Protein 2K9J (pdb70)

Organism: Homo sapiens (NCBI:txid9606)

CATH classification: 1.20.5.930

Radius of gyration: 19.69 Å; Cα contacts (8 Å, |Δi|>4): 29; chains: 2; bounding box: 25×65×42 Å

InterPro domains:
  IPR000413 Integrin alpha chain [PR01185] (263-275)
  IPR000413 Integrin alpha chain [PR01185] (283-294)
  IPR000413 Integrin alpha chain [PR01185] (313-333)
  IPR000413 Integrin alpha chain [PR01185] (386-410)
  IPR000413 Integrin alpha chain [PR01185] (448-469)
  IPR000413 Integrin alpha chain [PR01185] (475-494)
  IPR000413 Integrin alpha chain [PR01185] (591-604)
  IPR000413 Integrin alpha chain [PR01185] (1007-1026)
  IPR013517 FG-GAP repeat [PF01839] (320-362)
  IPR013517 FG-GAP repeat [PF01839] (387-423)
  IPR013519 Integrin alpha beta-propellor [PS51470] (35-96)
  IPR013519 Integrin alpha beta-propellor [PS51470] (306-371)
  IPR013519 Integrin alpha beta-propellor [PS51470] (373-432)
  IPR013519 Integrin alpha beta-propellor [PS51470] (435-496)
  IPR013519 Integrin alpha beta-propellor [SM00191] (46-103)
  IPR013519 Integrin alpha beta-propellor [SM00191] (262-312)
  IPR013519 Integrin alpha beta-propellor [SM00191] (316-377)
  IPR013519 Integrin alpha beta-propellor [SM00191] (383-439)
  IPR013519 Integrin alpha beta-propellor [SM00191] (444-495)
  IPR013649 Integrin alpha, first immunoglubulin-like domain [PF08441] (481-631)

Nearest PDB structures (foldseek):
  3o62-assembly1_C  TM=5.761E-01  e=6.283E+00  Xenopus laevis
  7pfa-assembly1_g  TM=5.805E-01  e=8.037E+00  Homo sapiens

GO terms:
  GO:0004895 cell adhesion receptor activity (F, IDA)
  GO:0005886 plasma membrane (C, IDA)
  GO:0070442 integrin alphaIIb-beta3 complex (C, IDA)
  GO:0033631 cell-cell adhesion mediated by integrin (P, IDA)
  GO:0034113 heterotypic cell-cell adhesion (P, IDA)
  GO:0005515 protein binding (F, IPI)
  GO:0005886 plasma membrane (C, TAS)
  GO:0031092 platelet alpha granule membrane (C, TAS)
  GO:0042802 identical protein binding (F, IPI)
  GO:0060090 molecular adaptor activity (F, EXP)
  GO:0070062 extracellular exosome (C, IDA)
  GO:0072562 blood microparticle (C, HDA)
  GO:0009986 cell surface (C, HDA)
  GO:0007229 integrin-mediated signaling pathway (P, HDA)

B-factor: mean 2.71, std 3.15, range [0.37, 16.1]

Sequence (85 aa):
GALEERAIPIWWVLVGVLGGLLLLTILVLAMWKVGFFKRNRPPESPKGPDILVVLLSVMGAILLIGLAALLIWKLLITIHDRKEFGALEERAIPIWWVLVGVLGGLLLLTILVLAMWKVGFFKRNRPPESPKGPDILVVLLSVMGAILLIGLAALLIWKLLITIHDRKEFGALEERAIPIWWVLVGVLGGLLLLTILVLAMWKVGFFKRNRPPESPKGPDILVVLLSVMGAILLIGLAALLIWKLLITIHDRKEFGALEERAIPIWWVLVGVLGGLLLLTILVLAMWKVGFFKRNRPPESPKGPDILVVLLSVMGAILLIGLAALLIWKLLITIHDRKEFGALEERAIPIWWVLVGVLGGLLLLTILVLAMWKVGFFKRNRPPESPKGPDILVVLLSVMGAILLIGLAALLIWKLLITIHDRKEFGALEERAIPIWWVLVGVLGGLLLLTILVLAMWKVGFFKRNRPPESPKGPDILVVLLSVMGAILLIGLAALLIWKLLITIHDRKEFGALEERAIPIWWVLVGVLGGLLLLTILVLAMWKVGFFKRNRPPESPKGPDILVVLLSVMGAILLIGLAALLIWKLLITIHDRKEFGALEERAIPIWWVLVGVLGGLLLLTILVLAMWKVGFFKRNRPPESPKGPDILVVLLSVMGAILLIGLAALLIWKLLITIHDRKEFGALEERAIPIWWVLVGVLGGLLLLTILVLAMWKVGFFKRNRPPESPKGPDILVVLLSVMGAILLIGLAALLIWKLLITIHDRKEFGALEERAIPIWWVLVGVLGGLLLLTILVLAMWKVGFFKRNRPPESPKGPDILVVLLSVMGAILLIGLAALLIWKLLITIHDRKEFGALEERAIPIWWVLVGVLGGLLLLTILVLAMWKVGFFKRNRPPESPKGPDILVVLLSVMGAILLIGLAALLIWKLLITIHDRKEFGALEERAIPIWWVLVGVLGGLLLLTILVLAMWKVGFFKRNRPPESPKGPDILVVLLSVMGAILLIGLAALLIWKLLITIHDRKEFGALEERAIPIWWVLVGVLGGLLLLTILVLAMWKVGFFKRNRPPESPKGPDILVVLLSVMGAILLIGLAALLIWKLLITIHDRKEFGALEERAIPIWWVLVGVLGGLLLLTILVLAMWKVGFFKRNRPPESPKGPDILVVLLSVMGAILLIGLAALLIWKLLITIHDRKEFGALEERAIPIWWVLVGVLGGLLLLTILVLAMWKVGFFKRNRPPESPKGPDILVVLLSVMGAILLIGLAALLIWKLLITIHDRKEFGALEERAIPIWWVLVGVLGGLLLLTILVLAMWKVGFFKRNRPPESPKGPDILVVLLSVMGAILLIGLAALLIWKLLITIHDRKEFGALEERAIPIWWVLVGVLGGLLLLTILVLAMWKVGFFKRNRPPESPKGPDILVVLLSVMGAILLIGLAALLIWKLLITIHDRKEFGALEERAIPIWWVLVGVLGGLLLLTILVLAMWKVGFFKRNRPPESPKGPDILVVLLSVMGAILLIGLAALLIWKLLITIHDRKEFGALEERAIPIWWVLVGVLGGLLLLTILVLAMWKVGFFKRNRPPESPKGPDILVVLLSVMGAILLIGLAALLIWKLLITIHDRKEFGALEERAIPIWWVLVGVLGGLLLLTILVLAMWKVGFFKRNRPPESPKGPDILVVLLSVMGAILLIGLAALLIWKLLITIHDRKEFGALEERAIPIWWVLVGVLGGLLLLTILVLAMWKVGFFKRNRPPESPKGPDILVVLLSVMGAILLIGLAALLIWKLLITIHDRKEF

Foldseek 3Di:
DPDDPDDDDCVVVVVVVVVVVVVVVVVVVVCVVVCVVPDDDD/DDDDDDDPVVVVVVVVVVVVVVVVVVVVVVVVVVCVCVVCVVD

Solvent-accessible surface area: 7854 Å² total; per-residue (Å²): 113,54,147,157,110,188,70,96,46,116,168,145,39,96,94,8,65,128,39,10,113,117,70,52,75,100,80,49,95,54,59,144,169,115,29,65,35,142,110,160,197,198,148,163,61,105,140,38,70,59,28,109,80,49,40,116,65,27,82,31,54,33,87,131,111,7,122,49,47,28,117,106,114,72,108,90,19,55,90,116,58,188,150,130,248

Structure (mmCIF, N/CA/C/O backbone):
data_2K9J
#
_entry.id   2K9J
#
_cell.length_a   1.000
_cell.length_b   1.000
_cell.length_c   1.000
_cell.angle_alpha   90.00
_cell.angle_beta   90.00
_cell.angle_gamma   90.00
#
_symmetry.space_group_name_H-M   'P 1'
#
loop_
_entity.id
_entity.type
_entity.pdbx_description
1 polymer 'Integrin alpha-IIb light chain'
2 polymer 'Integrin beta-3'
#
loop_
_atom_site.group_PDB
_atom_site.id
_atom_site.type_symbol
_atom_site.label_atom_id
_atom_site.label_alt_id
_atom_site.label_comp_id
_atom_site.label_asym_id
_atom_site.label_entity_id
_atom_site.label_seq_id
_atom_site.pdbx_PDB_ins_code
_atom_site.Cartn_x
_atom_site.Cartn_y
_atom_site.Cartn_z
_atom_site.occupancy
_atom_site.B_iso_or_equiv
_atom_site.auth_seq_id
_atom_site.auth_comp_id
_atom_site.auth_asym_id
_atom_site.auth_atom_id
_atom_site.pdbx_PDB_model_num
ATOM 1 N N . GLY A 1 1 ? 27.129 -32.558 -3.320 1.00 12.86 957 GLY A N 1
ATOM 2 C CA . GLY A 1 1 ? 27.381 -33.749 -2.460 1.00 12.69 957 GLY A CA 1
ATOM 3 C C . GLY A 1 1 ? 28.764 -34.315 -2.763 1.00 11.89 957 GLY A C 1
ATOM 4 O O . GLY A 1 1 ? 29.143 -35.364 -2.241 1.00 11.70 957 GLY A O 1
ATOM 10 N N . ALA A 1 2 ? 29.514 -33.619 -3.619 1.00 11.62 958 ALA A N 1
ATOM 11 C CA . ALA A 1 2 ? 30.859 -34.061 -4.001 1.00 11.06 958 ALA A CA 1
ATOM 12 C C . ALA A 1 2 ? 31.926 -33.134 -3.419 1.00 10.28 958 ALA A C 1
ATOM 13 O O . ALA A 1 2 ? 33.029 -33.039 -3.959 1.00 10.28 958 ALA A O 1
ATOM 20 N N . LEU A 1 3 ? 31.593 -32.454 -2.318 1.00 9.83 959 LEU A N 1
ATOM 21 C CA . LEU A 1 3 ? 32.531 -31.530 -1.666 1.00 9.30 959 LEU A CA 1
ATOM 22 C C . LEU A 1 3 ? 33.377 -30.792 -2.710 1.00 8.38 959 LEU A C 1
ATOM 23 O O . LEU A 1 3 ? 32.859 -29.985 -3.483 1.00 8.34 959 LEU A O 1
ATOM 39 N N . GLU A 1 4 ? 34.680 -31.076 -2.708 1.00 7.90 960 GLU A N 1
ATOM 40 C CA . GLU A 1 4 ? 35.622 -30.449 -3.638 1.00 7.24 960 GLU A CA 1
ATOM 41 C C . GLU A 1 4 ? 34.961 -30.162 -4.995 1.00 6.47 960 GLU A C 1
ATOM 42 O O . GLU A 1 4 ? 34.977 -31.016 -5.878 1.00 6.27 960 GLU A O 1
ATOM 54 N N . GLU A 1 5 ? 34.383 -28.967 -5.178 1.00 6.38 961 GLU A N 1
ATOM 55 C CA . GLU A 1 5 ? 33.751 -28.664 -6.469 1.00 6.04 961 GLU A CA 1
ATOM 56 C C . GLU A 1 5 ? 33.077 -27.284 -6.514 1.00 5.28 961 GLU A C 1
ATOM 57 O O . GLU A 1 5 ? 32.983 -26.566 -5.517 1.00 5.38 961 GLU A O 1
ATOM 69 N N . ARG A 1 6 ? 32.601 -26.972 -7.722 1.00 4.87 962 ARG A N 1
ATOM 70 C CA . ARG A 1 6 ? 31.896 -25.729 -8.041 1.00 4.47 962 ARG A CA 1
ATOM 71 C C . ARG A 1 6 ? 32.467 -24.504 -7.334 1.00 3.90 962 ARG A C 1
ATOM 72 O O . ARG A 1 6 ? 33.495 -24.571 -6.662 1.00 4.09 962 ARG A O 1
ATOM 93 N N . ALA A 1 7 ? 31.785 -23.368 -7.531 1.00 3.62 963 ALA A N 1
ATOM 94 C CA . ALA A 1 7 ? 32.214 -22.092 -6.955 1.00 3.32 963 ALA A CA 1
ATOM 95 C C . ALA A 1 7 ? 31.413 -21.712 -5.709 1.00 3.03 963 ALA A C 1
ATOM 96 O O . ALA A 1 7 ? 30.196 -21.532 -5.770 1.00 3.38 963 ALA A O 1
ATOM 103 N N . ILE A 1 8 ? 32.123 -21.532 -4.597 1.00 2.90 964 ILE A N 1
ATOM 104 C CA . ILE A 1 8 ? 31.508 -21.099 -3.341 1.00 2.86 964 ILE A CA 1
ATOM 105 C C . ILE A 1 8 ? 31.890 -19.622 -3.132 1.00 2.04 964 ILE A C 1
ATOM 106 O O . ILE A 1 8 ? 32.951 -19.338 -2.571 1.00 2.58 964 ILE A O 1
ATOM 122 N N . PRO A 1 9 ? 31.112 -18.675 -3.623 1.00 1.35 965 PRO A N 1
ATOM 123 C CA . PRO A 1 9 ? 31.479 -17.228 -3.520 1.00 1.52 965 PRO A CA 1
ATOM 124 C C . PRO A 1 9 ? 31.839 -16.782 -2.105 1.00 1.29 965 PRO A C 1
ATOM 125 O O . PRO A 1 9 ? 32.143 -15.615 -1.892 1.00 1.20 965 PRO A O 1
ATOM 136 N N . ILE A 1 10 ? 31.785 -17.686 -1.140 1.00 1.31 966 ILE A N 1
ATOM 137 C CA . ILE A 1 10 ? 32.098 -17.293 0.219 1.00 1.21 966 ILE A CA 1
ATOM 138 C C . ILE A 1 10 ? 33.540 -16.813 0.339 1.00 1.11 966 ILE A C 1
ATOM 139 O O . ILE A 1 10 ? 33.800 -15.807 0.988 1.00 1.02 966 ILE A O 1
ATOM 155 N N . TRP A 1 11 ? 34.481 -17.518 -0.277 1.00 1.16 967 TRP A N 1
ATOM 156 C CA . TRP A 1 11 ? 35.877 -17.091 -0.180 1.00 1.14 967 TRP A CA 1
ATOM 157 C C . TRP A 1 11 ? 36.080 -15.774 -0.916 1.00 0.98 967 TRP A C 1
ATOM 158 O O . TRP A 1 11 ? 36.664 -14.829 -0.388 1.00 0.96 967 TRP A O 1
ATOM 179 N N . TRP A 1 12 ? 35.586 -15.733 -2.134 1.00 0.92 968 TRP A N 1
ATOM 180 C CA . TRP A 1 12 ? 35.694 -14.553 -2.965 1.00 0.83 968 TRP A CA 1
ATOM 181 C C . TRP A 1 12 ? 34.969 -13.372 -2.320 1.00 0.74 968 TRP A C 1
ATOM 182 O O . TRP A 1 12 ? 35.450 -12.242 -2.375 1.00 0.71 968 TRP A O 1
ATOM 203 N N . VAL A 1 13 ? 33.826 -13.631 -1.683 1.00 0.73 969 VAL A N 1
ATOM 204 C CA . VAL A 1 13 ? 33.093 -12.559 -1.018 1.00 0.68 969 VAL A CA 1
ATOM 205 C C . VAL A 1 13 ? 33.962 -11.976 0.097 1.00 0.67 969 VAL A C 1
ATOM 206 O O . VAL A 1 13 ? 34.067 -10.758 0.233 1.00 0.61 969 VAL A O 1
ATOM 219 N N . LEU A 1 14 ? 34.617 -12.846 0.872 1.00 0.77 970 LEU A N 1
ATOM 220 C CA . LEU A 1 14 ? 35.500 -12.362 1.932 1.00 0.82 970 LEU A CA 1
ATOM 221 C C . LEU A 1 14 ? 36.629 -11.551 1.302 1.00 0.78 970 LEU A C 1
ATOM 222 O O . LEU A 1 14 ? 37.014 -10.502 1.817 1.00 0.77 970 LEU A O 1
ATOM 238 N N . VAL A 1 15 ? 37.146 -12.035 0.177 1.00 0.80 971 VAL A N 1
ATOM 239 C CA . VAL A 1 15 ? 38.221 -11.331 -0.514 1.00 0.84 971 VAL A CA 1
ATOM 240 C C . VAL A 1 15 ? 37.740 -9.944 -0.923 1.00 0.75 971 VAL A C 1
ATOM 241 O O . VAL A 1 15 ? 38.430 -8.948 -0.707 1.00 0.79 971 VAL A O 1
ATOM 254 N N . GLY A 1 16 ? 36.544 -9.884 -1.501 1.00 0.67 972 GLY A N 1
ATOM 255 C CA . GLY A 1 16 ? 35.979 -8.607 -1.918 1.00 0.63 972 GLY A CA 1
ATOM 256 C C . GLY A 1 16 ? 35.717 -7.722 -0.705 1.00 0.57 972 GLY A C 1
ATOM 257 O O . GLY A 1 16 ? 36.004 -6.528 -0.721 1.00 0.58 972 GLY A O 1
ATOM 261 N N . VAL A 1 17 ? 35.181 -8.325 0.353 1.00 0.56 973 VAL A N 1
ATOM 262 C CA . VAL A 1 17 ? 34.896 -7.588 1.577 1.00 0.56 973 VAL A CA 1
ATOM 263 C C . VAL A 1 17 ? 36.194 -7.070 2.185 1.00 0.62 973 VAL A C 1
ATOM 264 O O . VAL A 1 17 ? 36.280 -5.911 2.594 1.00 0.62 973 VAL A O 1
ATOM 277 N N . LEU A 1 18 ? 37.204 -7.927 2.229 1.00 0.70 974 LEU A N 1
ATOM 278 C CA . LEU A 1 18 ? 38.492 -7.533 2.778 1.00 0.82 974 LEU A CA 1
ATOM 279 C C . LEU A 1 18 ? 39.092 -6.396 1.953 1.00 0.82 974 LEU A C 1
ATOM 280 O O . LEU A 1 18 ? 39.607 -5.420 2.498 1.00 0.87 974 LEU A O 1
ATOM 296 N N . GLY A 1 19 ? 39.013 -6.530 0.632 1.00 0.80 975 GLY A N 1
ATOM 297 C CA . GLY A 1 19 ? 39.542 -5.509 -0.265 1.00 0.84 975 GLY A CA 1
ATOM 298 C C . GLY A 1 19 ? 38.766 -4.204 -0.119 1.00 0.77 975 GLY A C 1
ATOM 299 O O . GLY A 1 19 ? 39.344 -3.118 -0.142 1.00 0.75 975 GLY A O 1
ATOM 303 N N . GLY A 1 20 ? 37.452 -4.318 0.035 1.00 0.76 976 GLY A N 1
ATOM 304 C CA . GLY A 1 20 ? 36.608 -3.140 0.188 1.00 0.71 976 GLY A CA 1
ATOM 305 C C . GLY A 1 20 ? 36.971 -2.385 1.461 1.00 0.66 976 GLY A C 1
ATOM 306 O O . GLY A 1 20 ? 36.984 -1.153 1.485 1.00 0.61 976 GLY A O 1
ATOM 310 N N . LEU A 1 21 ? 37.275 -3.135 2.516 1.00 0.69 977 LEU A N 1
ATOM 311 C CA . LEU A 1 21 ? 37.650 -2.534 3.791 1.00 0.67 977 LEU A CA 1
ATOM 312 C C . LEU A 1 21 ? 38.932 -1.720 3.605 1.00 0.58 977 LEU A C 1
ATOM 313 O O . LEU A 1 21 ? 39.079 -0.618 4.142 1.00 0.54 977 LEU A O 1
ATOM 329 N N . LEU A 1 22 ? 39.852 -2.284 2.828 1.00 0.58 978 LEU A N 1
ATOM 330 C CA . LEU A 1 22 ? 41.129 -1.634 2.540 1.00 0.53 978 LEU A CA 1
ATOM 331 C C . LEU A 1 22 ? 40.907 -0.317 1.792 1.00 0.46 978 LEU A C 1
ATOM 332 O O . LEU A 1 22 ? 41.577 0.682 2.053 1.00 0.42 978 LEU A O 1
ATOM 348 N N . LEU A 1 23 ? 39.967 -0.333 0.852 1.00 0.48 979 LEU A N 1
ATOM 349 C CA . LEU A 1 23 ? 39.658 0.853 0.050 1.00 0.47 979 LEU A CA 1
ATOM 350 C C . LEU A 1 23 ? 39.222 2.007 0.949 1.00 0.41 979 LEU A C 1
ATOM 351 O O . LEU A 1 23 ? 39.673 3.142 0.788 1.00 0.40 979 LEU A O 1
ATOM 367 N N . LEU A 1 24 ? 38.343 1.705 1.900 1.00 0.43 980 LEU A N 1
ATOM 368 C CA . LEU A 1 24 ? 37.848 2.718 2.818 1.00 0.43 980 LEU A CA 1
ATOM 369 C C . LEU A 1 24 ? 38.988 3.296 3.644 1.00 0.40 980 LEU A C 1
ATOM 370 O O . LEU A 1 24 ? 39.041 4.501 3.898 1.00 0.40 980 LEU A O 1
ATOM 386 N N . THR A 1 25 ? 39.896 2.430 4.063 1.00 0.41 981 THR A N 1
ATOM 387 C CA . THR A 1 25 ? 41.031 2.845 4.872 1.00 0.45 981 THR A CA 1
ATOM 388 C C . THR A 1 25 ? 41.903 3.847 4.109 1.00 0.41 981 THR A C 1
ATOM 389 O O . THR A 1 25 ? 42.374 4.828 4.683 1.00 0.45 981 THR A O 1
ATOM 400 N N . ILE A 1 26 ? 42.132 3.584 2.824 1.00 0.37 982 ILE A N 1
ATOM 401 C CA . ILE A 1 26 ? 42.970 4.466 2.015 1.00 0.40 982 ILE A CA 1
ATOM 402 C C . ILE A 1 26 ? 42.371 5.871 1.914 1.00 0.42 982 ILE A C 1
ATOM 403 O O . ILE A 1 26 ? 43.087 6.861 2.053 1.00 0.47 982 ILE A O 1
ATOM 419 N N . LEU A 1 27 ? 41.065 5.957 1.674 1.00 0.40 983 LEU A N 1
ATOM 420 C CA . LEU A 1 27 ? 40.421 7.265 1.563 1.00 0.46 983 LEU A CA 1
ATOM 421 C C . LEU A 1 27 ? 40.510 8.020 2.883 1.00 0.46 983 LEU A C 1
ATOM 422 O O . LEU A 1 27 ? 40.793 9.219 2.902 1.00 0.51 983 LEU A O 1
ATOM 438 N N . VAL A 1 28 ? 40.276 7.313 3.981 1.00 0.43 984 VAL A N 1
ATOM 439 C CA . VAL A 1 28 ? 40.339 7.929 5.301 1.00 0.47 984 VAL A CA 1
ATOM 440 C C . VAL A 1 28 ? 41.761 8.389 5.602 1.00 0.50 984 VAL A C 1
ATOM 441 O O . VAL A 1 28 ? 41.977 9.491 6.105 1.00 0.54 984 VAL A O 1
ATOM 454 N N . LEU A 1 29 ? 42.725 7.531 5.290 1.00 0.51 985 LEU A N 1
ATOM 455 C CA . LEU A 1 29 ? 44.129 7.846 5.528 1.00 0.58 985 LEU A CA 1
ATOM 456 C C . LEU A 1 29 ? 44.559 9.059 4.707 1.00 0.59 985 LEU A C 1
ATOM 457 O O . LEU A 1 29 ? 45.271 9.933 5.204 1.00 0.64 985 LEU A O 1
ATOM 473 N N . ALA A 1 30 ? 44.140 9.101 3.446 1.00 0.57 986 ALA A N 1
ATOM 474 C CA . ALA A 1 30 ? 44.509 10.205 2.567 1.00 0.63 986 ALA A CA 1
ATOM 475 C C . ALA A 1 30 ? 43.962 11.536 3.076 1.00 0.63 986 ALA A C 1
ATOM 476 O O . ALA A 1 30 ? 44.681 12.533 3.110 1.00 0.68 986 ALA A O 1
ATOM 483 N N . MET A 1 31 ? 42.692 11.552 3.470 1.00 0.58 987 MET A N 1
ATOM 484 C CA . MET A 1 31 ? 42.083 12.782 3.969 1.00 0.60 987 MET A CA 1
ATOM 485 C C . MET A 1 31 ? 42.722 13.204 5.288 1.00 0.59 987 MET A C 1
ATOM 486 O O . MET A 1 31 ? 42.948 14.389 5.524 1.00 0.63 987 MET A O 1
ATOM 500 N N . TRP A 1 32 ? 43.019 12.238 6.145 1.00 0.58 988 TRP A N 1
ATOM 501 C CA . TRP A 1 32 ? 43.640 12.548 7.427 1.00 0.61 988 TRP A CA 1
ATOM 502 C C . TRP A 1 32 ? 44.975 13.259 7.201 1.00 0.65 988 TRP A C 1
ATOM 503 O O . TRP A 1 32 ? 45.335 14.175 7.939 1.00 0.68 988 TRP A O 1
ATOM 524 N N . LYS A 1 33 ? 45.706 12.821 6.181 1.00 0.70 989 LYS A N 1
ATOM 525 C CA . LYS A 1 33 ? 47.006 13.412 5.868 1.00 0.80 989 LYS A CA 1
ATOM 526 C C . LYS A 1 33 ? 46.839 14.859 5.382 1.00 0.81 989 LYS A C 1
ATOM 527 O O . LYS A 1 33 ? 47.809 15.613 5.309 1.00 0.94 989 LYS A O 1
ATOM 546 N N . VAL A 1 34 ? 45.607 15.246 5.055 1.00 0.75 990 VAL A N 1
ATOM 547 C CA . VAL A 1 34 ? 45.342 16.607 4.586 1.00 0.83 990 VAL A CA 1
ATOM 548 C C . VAL A 1 34 ? 44.983 17.503 5.767 1.00 0.81 990 VAL A C 1
ATOM 549 O O . VAL A 1 34 ? 44.943 18.727 5.643 1.00 0.98 990 VAL A O 1
ATOM 562 N N . GLY A 1 35 ? 44.714 16.881 6.911 1.00 0.67 991 GLY A N 1
ATOM 563 C CA . GLY A 1 35 ? 44.348 17.628 8.107 1.00 0.71 991 GLY A CA 1
ATOM 564 C C . GLY A 1 35 ? 42.899 18.079 8.010 1.00 0.74 991 GLY A C 1
ATOM 565 O O . GLY A 1 35 ? 42.426 18.891 8.807 1.00 0.85 991 GLY A O 1
ATOM 569 N N . PHE A 1 36 ? 42.207 17.546 7.011 1.00 0.81 992 PHE A N 1
ATOM 570 C CA . PHE A 1 36 ? 40.812 17.886 6.778 1.00 1.06 992 PHE A CA 1
ATOM 571 C C . PHE A 1 36 ? 39.949 17.470 7.965 1.00 1.09 992 PHE A C 1
ATOM 572 O O . PHE A 1 36 ? 39.041 18.196 8.370 1.00 1.24 992 PHE A O 1
ATOM 589 N N . PHE A 1 37 ? 40.248 16.299 8.528 1.00 1.05 993 PHE A N 1
ATOM 590 C CA . PHE A 1 37 ? 39.502 15.799 9.684 1.00 1.25 993 PHE A CA 1
ATOM 591 C C . PHE A 1 37 ? 40.193 16.228 10.975 1.00 1.16 993 PHE A C 1
ATOM 592 O O . PHE A 1 37 ? 39.699 15.973 12.073 1.00 1.37 993 PHE A O 1
ATOM 609 N N . LYS A 1 38 ? 41.342 16.885 10.829 1.00 0.95 994 LYS A N 1
ATOM 610 C CA . LYS A 1 38 ? 42.117 17.361 11.978 1.00 1.06 994 LYS A CA 1
ATOM 611 C C . LYS A 1 38 ? 41.913 18.868 12.163 1.00 0.97 994 LYS A C 1
ATOM 612 O O . LYS A 1 38 ? 42.089 19.643 11.220 1.00 0.99 994 LYS A O 1
ATOM 631 N N . ARG A 1 39 ? 41.549 19.279 13.388 1.00 1.11 995 ARG A N 1
ATOM 632 C CA . ARG A 1 39 ? 41.335 20.691 13.697 1.00 1.24 995 ARG A CA 1
ATOM 633 C C . ARG A 1 39 ? 41.947 21.017 15.050 1.00 1.52 995 ARG A C 1
ATOM 634 O O . ARG A 1 39 ? 41.972 20.169 15.943 1.00 1.64 995 ARG A O 1
ATOM 655 N N . ASN A 1 40 ? 42.434 22.244 15.214 1.00 1.75 996 ASN A N 1
ATOM 656 C CA . ASN A 1 40 ? 43.028 22.643 16.490 1.00 2.07 996 ASN A CA 1
ATOM 657 C C . ASN A 1 40 ? 41.943 23.199 17.405 1.00 2.15 996 ASN A C 1
ATOM 658 O O . ASN A 1 40 ? 41.359 24.248 17.133 1.00 2.23 996 ASN A O 1
ATOM 669 N N . ARG A 1 41 ? 41.666 22.470 18.484 1.00 2.25 997 ARG A N 1
ATOM 670 C CA . ARG A 1 41 ? 40.632 22.880 19.452 1.00 2.42 997 ARG A CA 1
ATOM 671 C C . ARG A 1 41 ? 41.272 23.186 20.813 1.00 2.68 997 ARG A C 1
ATOM 672 O O . ARG A 1 41 ? 42.391 22.754 21.092 1.00 2.76 997 ARG A O 1
ATOM 693 N N . PRO A 1 42 ? 40.582 23.918 21.653 1.00 2.86 998 PRO A N 1
ATOM 694 C CA . PRO A 1 42 ? 41.092 24.289 23.008 1.00 3.15 998 PRO A CA 1
ATOM 695 C C . PRO A 1 42 ? 41.247 23.065 23.913 1.00 3.24 998 PRO A C 1
ATOM 696 O O . PRO A 1 42 ? 40.816 21.997 23.511 1.00 3.45 998 PRO A O 1
ATOM 708 N N . PRO B 2 1 ? 21.388 -22.800 -19.076 1.00 14.42 685 PRO B N 1
ATOM 709 C CA . PRO B 2 1 ? 22.417 -23.851 -19.265 1.00 14.36 685 PRO B CA 1
ATOM 710 C C . PRO B 2 1 ? 23.355 -23.808 -18.063 1.00 13.66 685 PRO B C 1
ATOM 711 O O . PRO B 2 1 ? 23.289 -22.865 -17.285 1.00 13.57 685 PRO B O 1
ATOM 724 N N . GLU B 2 2 ? 24.218 -24.819 -17.913 1.00 13.33 686 GLU B N 1
ATOM 725 C CA . GLU B 2 2 ? 25.147 -24.840 -16.782 1.00 12.84 686 GLU B CA 1
ATOM 726 C C . GLU B 2 2 ? 25.880 -23.510 -16.696 1.00 11.87 686 GLU B C 1
ATOM 727 O O . GLU B 2 2 ? 26.998 -23.374 -17.190 1.00 11.58 686 GLU B O 1
ATOM 739 N N . SER B 2 3 ? 25.202 -22.553 -16.066 1.00 11.53 687 SER B N 1
ATOM 740 C CA . SER B 2 3 ? 25.677 -21.181 -15.860 1.00 10.76 687 SER B CA 1
ATOM 741 C C . SER B 2 3 ? 24.644 -20.172 -16.370 1.00 9.93 687 SER B C 1
ATOM 742 O O . SER B 2 3 ? 24.977 -19.335 -17.209 1.00 9.62 687 SER B O 1
ATOM 750 N N . PRO B 2 4 ? 23.415 -20.182 -15.880 1.00 9.77 688 PRO B N 1
ATOM 751 C CA . PRO B 2 4 ? 22.413 -19.179 -16.334 1.00 9.22 688 PRO B CA 1
ATOM 752 C C . PRO B 2 4 ? 23.017 -17.823 -16.063 1.00 8.40 688 PRO B C 1
ATOM 753 O O . PRO B 2 4 ? 22.857 -16.854 -16.805 1.00 8.17 688 PRO B O 1
ATOM 764 N N . LYS B 2 5 ? 23.765 -17.838 -14.975 1.00 8.21 689 LYS B N 1
ATOM 765 C CA . LYS B 2 5 ? 24.512 -16.708 -14.481 1.00 7.68 689 LYS B CA 1
ATOM 766 C C . LYS B 2 5 ? 25.844 -17.278 -14.010 1.00 6.73 689 LYS B C 1
ATOM 767 O O . LYS B 2 5 ? 26.881 -16.613 -14.025 1.00 6.79 689 LYS B O 1
ATOM 786 N N . GLY B 2 6 ? 25.770 -18.544 -13.597 1.00 6.13 690 GLY B N 1
ATOM 787 C CA . GLY B 2 6 ? 26.929 -19.276 -13.116 1.00 5.42 690 GLY B CA 1
ATOM 788 C C . GLY B 2 6 ? 27.792 -18.394 -12.217 1.00 4.33 690 GLY B C 1
ATOM 789 O O . GLY B 2 6 ? 27.410 -18.159 -11.072 1.00 4.10 690 GLY B O 1
ATOM 793 N N . PRO B 2 7 ? 28.922 -17.889 -12.676 1.00 4.10 691 PRO B N 1
ATOM 794 C CA . PRO B 2 7 ? 29.774 -17.010 -11.828 1.00 3.54 691 PRO B CA 1
ATOM 795 C C . PRO B 2 7 ? 29.039 -15.772 -11.280 1.00 2.43 691 PRO B C 1
ATOM 796 O O . PRO B 2 7 ? 29.428 -14.637 -11.562 1.00 2.78 691 PRO B O 1
ATOM 807 N N . ASP B 2 8 ? 28.028 -15.986 -10.432 1.00 1.63 692 ASP B N 1
ATOM 808 C CA . ASP B 2 8 ? 27.352 -14.856 -9.807 1.00 1.12 692 ASP B CA 1
ATOM 809 C C . ASP B 2 8 ? 28.387 -14.150 -8.969 1.00 1.00 692 ASP B C 1
ATOM 810 O O . ASP B 2 8 ? 28.163 -13.070 -8.442 1.00 1.00 692 ASP B O 1
ATOM 819 N N . ILE B 2 9 ? 29.544 -14.787 -8.891 1.00 0.93 693 ILE B N 1
ATOM 820 C CA . ILE B 2 9 ? 30.664 -14.258 -8.164 1.00 0.87 693 ILE B CA 1
ATOM 821 C C . ILE B 2 9 ? 30.986 -12.888 -8.748 1.00 0.81 693 ILE B C 1
ATOM 822 O O . ILE B 2 9 ? 31.255 -11.942 -8.017 1.00 0.76 693 ILE B O 1
ATOM 838 N N . LEU B 2 10 ? 30.899 -12.783 -10.073 1.00 0.86 694 LEU B N 1
ATOM 839 C CA . LEU B 2 10 ? 31.134 -11.508 -10.734 1.00 0.85 694 LEU B CA 1
ATOM 840 C C . LEU B 2 10 ? 30.053 -10.517 -10.315 1.00 0.81 694 LEU B C 1
ATOM 841 O O . LEU B 2 10 ? 30.343 -9.385 -9.938 1.00 0.78 694 LEU B O 1
ATOM 857 N N . VAL B 2 11 ? 28.798 -10.969 -10.368 1.00 0.84 695 VAL B N 1
ATOM 858 C CA . VAL B 2 11 ? 27.666 -10.131 -9.983 1.00 0.84 695 VAL B CA 1
ATOM 859 C C . VAL B 2 11 ? 27.697 -9.838 -8.488 1.00 0.77 695 VAL B C 1
ATOM 860 O O . VAL B 2 11 ? 27.561 -8.694 -8.063 1.00 0.75 695 VAL B O 1
ATOM 873 N N . VAL B 2 12 ? 27.878 -10.893 -7.704 1.00 0.76 696 VAL B N 1
ATOM 874 C CA . VAL B 2 12 ? 27.928 -10.769 -6.256 1.00 0.73 696 VAL B CA 1
ATOM 875 C C . VAL B 2 12 ? 29.151 -9.968 -5.834 1.00 0.68 696 VAL B C 1
ATOM 876 O O . VAL B 2 12 ? 29.051 -9.076 -4.995 1.00 0.67 696 VAL B O 1
ATOM 889 N N . LEU B 2 13 ? 30.302 -10.268 -6.427 1.00 0.68 697 LEU B N 1
ATOM 890 C CA . LEU B 2 13 ? 31.505 -9.529 -6.089 1.00 0.68 697 LEU B CA 1
ATOM 891 C C . LEU B 2 13 ? 31.286 -8.067 -6.452 1.00 0.66 697 LEU B C 1
ATOM 892 O O . LEU B 2 13 ? 31.600 -7.171 -5.673 1.00 0.67 697 LEU B O 1
ATOM 908 N N . LEU B 2 14 ? 30.708 -7.835 -7.629 1.00 0.67 698 LEU B N 1
ATOM 909 C CA . LEU B 2 14 ? 30.417 -6.474 -8.058 1.00 0.69 698 LEU B CA 1
ATOM 910 C C . LEU B 2 14 ? 29.415 -5.847 -7.094 1.00 0.66 698 LEU B C 1
ATOM 911 O O . LEU B 2 14 ? 29.580 -4.706 -6.665 1.00 0.67 698 LEU B O 1
ATOM 927 N N . SER B 2 15 ? 28.383 -6.611 -6.742 1.00 0.66 699 SER B N 1
ATOM 928 C CA . SER B 2 15 ? 27.369 -6.128 -5.815 1.00 0.67 699 SER B CA 1
ATOM 929 C C . SER B 2 15 ? 27.993 -5.873 -4.447 1.00 0.67 699 SER B C 1
ATOM 930 O O . SER B 2 15 ? 27.738 -4.846 -3.818 1.00 0.68 699 SER B O 1
ATOM 938 N N . VAL B 2 16 ? 28.828 -6.810 -4.004 1.00 0.68 700 VAL B N 1
ATOM 939 C CA . VAL B 2 16 ? 29.503 -6.678 -2.718 1.00 0.74 700 VAL B CA 1
ATOM 940 C C . VAL B 2 16 ? 30.405 -5.449 -2.743 1.00 0.70 700 VAL B C 1
ATOM 941 O O . VAL B 2 16 ? 30.391 -4.634 -1.821 1.00 0.70 700 VAL B O 1
ATOM 954 N N . MET B 2 17 ? 31.181 -5.325 -3.813 1.00 0.71 701 MET B N 1
ATOM 955 C CA . MET B 2 17 ? 32.087 -4.196 -3.965 1.00 0.73 701 MET B CA 1
ATOM 956 C C . MET B 2 17 ? 31.303 -2.889 -4.043 1.00 0.66 701 MET B C 1
ATOM 957 O O . MET B 2 17 ? 31.689 -1.884 -3.448 1.00 0.67 701 MET B O 1
ATOM 971 N N . GLY B 2 18 ? 30.201 -2.913 -4.787 1.00 0.62 702 GLY B N 1
ATOM 972 C CA . GLY B 2 18 ? 29.369 -1.727 -4.948 1.00 0.60 702 GLY B CA 1
ATOM 973 C C . GLY B 2 18 ? 28.723 -1.313 -3.630 1.00 0.56 702 GLY B C 1
ATOM 974 O O . GLY B 2 18 ? 28.665 -0.127 -3.306 1.00 0.56 702 GLY B O 1
ATOM 978 N N . ALA B 2 19 ? 28.232 -2.290 -2.875 1.00 0.57 703 ALA B N 1
ATOM 979 C CA . ALA B 2 19 ? 27.587 -2.001 -1.601 1.00 0.57 703 ALA B CA 1
ATOM 980 C C . ALA B 2 19 ? 28.574 -1.360 -0.632 1.00 0.56 703 ALA B C 1
ATOM 981 O O . ALA B 2 19 ? 28.242 -0.406 0.069 1.00 0.54 703 ALA B O 1
ATOM 988 N N . ILE B 2 20 ? 29.789 -1.887 -0.602 1.00 0.60 704 ILE B N 1
ATOM 989 C CA . ILE B 2 20 ? 30.818 -1.359 0.281 1.00 0.63 704 ILE B CA 1
ATOM 990 C C . ILE B 2 20 ? 31.192 0.066 -0.116 1.00 0.57 704 ILE B C 1
ATOM 991 O O . ILE B 2 20 ? 31.359 0.930 0.742 1.00 0.57 704 ILE B O 1
ATOM 1007 N N . LEU B 2 21 ? 31.318 0.312 -1.415 1.00 0.57 705 LEU B N 1
ATOM 1008 C CA . LEU B 2 21 ? 31.667 1.648 -1.881 1.00 0.56 705 LEU B CA 1
ATOM 1009 C C . LEU B 2 21 ? 30.601 2.636 -1.423 1.00 0.51 705 LEU B C 1
ATOM 1010 O O . LEU B 2 21 ? 30.914 3.739 -0.975 1.00 0.51 705 LEU B O 1
ATOM 1026 N N . LEU B 2 22 ? 29.342 2.226 -1.525 1.00 0.50 706 LEU B N 1
ATOM 1027 C CA . LEU B 2 22 ? 28.240 3.079 -1.103 1.00 0.50 706 LEU B CA 1
ATOM 1028 C C . LEU B 2 22 ? 28.355 3.352 0.400 1.00 0.49 706 LEU B C 1
ATOM 1029 O O . LEU B 2 22 ? 28.192 4.485 0.849 1.00 0.50 706 LEU B O 1
ATOM 1045 N N . ILE B 2 23 ? 28.652 2.303 1.166 1.00 0.49 707 ILE B N 1
ATOM 1046 C CA . ILE B 2 23 ? 28.801 2.445 2.612 1.00 0.52 707 ILE B CA 1
ATOM 1047 C C . ILE B 2 23 ? 29.986 3.347 2.932 1.00 0.49 707 ILE B C 1
ATOM 1048 O O . ILE B 2 23 ? 29.901 4.214 3.799 1.00 0.51 707 ILE B O 1
ATOM 1064 N N . GLY B 2 24 ? 31.094 3.135 2.226 1.00 0.47 708 GLY B N 1
ATOM 1065 C CA . GLY B 2 24 ? 32.289 3.936 2.445 1.00 0.46 708 GLY B CA 1
ATOM 1066 C C . GLY B 2 24 ? 32.000 5.405 2.159 1.00 0.45 708 GLY B C 1
ATOM 1067 O O . GLY B 2 24 ? 32.354 6.286 2.943 1.00 0.47 708 GLY B O 1
ATOM 1071 N N . LEU B 2 25 ? 31.343 5.654 1.033 1.00 0.46 709 LEU B N 1
ATOM 1072 C CA . LEU B 2 25 ? 30.995 7.013 0.635 1.00 0.50 709 LEU B CA 1
ATOM 1073 C C . LEU B 2 25 ? 30.010 7.636 1.625 1.00 0.51 709 LEU B C 1
ATOM 1074 O O . LEU B 2 25 ? 30.141 8.803 1.996 1.00 0.54 709 LEU B O 1
ATOM 1090 N N . ALA B 2 26 ? 29.015 6.854 2.040 1.00 0.51 710 ALA B N 1
ATOM 1091 C CA . ALA B 2 26 ? 28.002 7.344 2.973 1.00 0.56 710 ALA B CA 1
ATOM 1092 C C . ALA B 2 26 ? 28.615 7.712 4.322 1.00 0.54 710 ALA B C 1
ATOM 1093 O O . ALA B 2 26 ? 28.271 8.739 4.908 1.00 0.58 710 ALA B O 1
ATOM 1100 N N . ALA B 2 27 ? 29.521 6.873 4.816 1.00 0.53 711 ALA B N 1
ATOM 1101 C CA . ALA B 2 27 ? 30.159 7.140 6.100 1.00 0.55 711 ALA B CA 1
ATOM 1102 C C . ALA B 2 27 ? 30.995 8.411 6.018 1.00 0.53 711 ALA B C 1
ATOM 1103 O O . ALA B 2 27 ? 31.005 9.226 6.942 1.00 0.54 711 ALA B O 1
ATOM 1110 N N . LEU B 2 28 ? 31.684 8.577 4.896 1.00 0.54 712 LEU B N 1
ATOM 1111 C CA . LEU B 2 28 ? 32.514 9.752 4.681 1.00 0.58 712 LEU B CA 1
ATOM 1112 C C . LEU B 2 28 ? 31.636 10.999 4.653 1.00 0.55 712 LEU B C 1
ATOM 1113 O O . LEU B 2 28 ? 31.996 12.042 5.200 1.00 0.54 712 LEU B O 1
ATOM 1129 N N . LEU B 2 29 ? 30.482 10.879 4.006 1.00 0.57 713 LEU B N 1
ATOM 1130 C CA . LEU B 2 29 ? 29.554 11.998 3.893 1.00 0.61 713 LEU B CA 1
ATOM 1131 C C . LEU B 2 29 ? 29.066 12.423 5.280 1.00 0.57 713 LEU B C 1
ATOM 1132 O O . LEU B 2 29 ? 28.964 13.614 5.573 1.00 0.58 713 LEU B O 1
ATOM 1148 N N . ILE B 2 30 ? 28.770 11.444 6.128 1.00 0.56 714 ILE B N 1
ATOM 1149 C CA . ILE B 2 30 ? 28.299 11.733 7.480 1.00 0.59 714 ILE B CA 1
ATOM 1150 C C . ILE B 2 30 ? 29.376 12.481 8.264 1.00 0.53 714 ILE B C 1
ATOM 1151 O O . ILE B 2 30 ? 29.088 13.453 8.962 1.00 0.55 714 ILE B O 1
ATOM 1167 N N . TRP B 2 31 ? 30.617 12.029 8.133 1.00 0.50 715 TRP B N 1
ATOM 1168 C CA . TRP B 2 31 ? 31.729 12.673 8.822 1.00 0.52 715 TRP B CA 1
ATOM 1169 C C . TRP B 2 31 ? 31.798 14.138 8.389 1.00 0.47 715 TRP B C 1
ATOM 1170 O O . TRP B 2 31 ? 31.998 15.041 9.203 1.00 0.47 715 TRP B O 1
ATOM 1191 N N . LYS B 2 32 ? 31.608 14.357 7.093 1.00 0.49 716 LYS B N 1
ATOM 1192 C CA . LYS B 2 32 ? 31.627 15.702 6.530 1.00 0.54 716 LYS B CA 1
ATOM 1193 C C . LYS B 2 32 ? 30.525 16.542 7.179 1.00 0.52 716 LYS B C 1
ATOM 1194 O O . LYS B 2 32 ? 30.739 17.692 7.556 1.00 0.53 716 LYS B O 1
ATOM 1213 N N . LEU B 2 33 ? 29.346 15.954 7.301 1.00 0.55 717 LEU B N 1
ATOM 1214 C CA . LEU B 2 33 ? 28.219 16.661 7.884 1.00 0.64 717 LEU B CA 1
ATOM 1215 C C . LEU B 2 33 ? 28.537 17.060 9.328 1.00 0.61 717 LEU B C 1
ATOM 1216 O O . LEU B 2 33 ? 28.209 18.164 9.754 1.00 0.69 717 LEU B O 1
ATOM 1232 N N . LEU B 2 34 ? 29.183 16.165 10.073 1.00 0.58 718 LEU B N 1
ATOM 1233 C CA . LEU B 2 34 ? 29.535 16.465 11.460 1.00 0.68 718 LEU B CA 1
ATOM 1234 C C . LEU B 2 34 ? 30.474 17.668 11.525 1.00 0.65 718 LEU B C 1
ATOM 1235 O O . LEU B 2 34 ? 30.289 18.553 12.354 1.00 0.76 718 LEU B O 1
ATOM 1251 N N . ILE B 2 35 ? 31.468 17.709 10.647 1.00 0.55 719 ILE B N 1
ATOM 1252 C CA . ILE B 2 35 ? 32.399 18.831 10.640 1.00 0.60 719 ILE B CA 1
ATOM 1253 C C . ILE B 2 35 ? 31.664 20.092 10.176 1.00 0.67 719 ILE B C 1
ATOM 1254 O O . ILE B 2 35 ? 31.860 21.174 10.726 1.00 0.78 719 ILE B O 1
ATOM 1270 N N . THR B 2 36 ? 30.819 19.940 9.158 1.00 0.67 720 THR B N 1
ATOM 1271 C CA . THR B 2 36 ? 30.070 21.078 8.642 1.00 0.81 720 THR B CA 1
ATOM 1272 C C . THR B 2 36 ? 29.215 21.678 9.747 1.00 0.91 720 THR B C 1
ATOM 1273 O O . THR B 2 36 ? 29.174 22.894 9.918 1.00 1.04 720 THR B O 1
ATOM 1284 N N . ILE B 2 37 ? 28.544 20.826 10.510 1.00 0.91 721 ILE B N 1
ATOM 1285 C CA . ILE B 2 37 ? 27.708 21.316 11.591 1.00 1.09 721 ILE B CA 1
ATOM 1286 C C . ILE B 2 37 ? 28.563 22.040 12.627 1.00 1.16 721 ILE B C 1
ATOM 1287 O O . ILE B 2 37 ? 28.228 23.141 13.040 1.00 1.32 721 ILE B O 1
ATOM 1303 N N . HIS B 2 38 ? 29.681 21.438 13.021 1.00 1.11 722 HIS B N 1
ATOM 1304 C CA . HIS B 2 38 ? 30.563 22.070 13.999 1.00 1.25 722 HIS B CA 1
ATOM 1305 C C . HIS B 2 38 ? 31.159 23.356 13.422 1.00 1.28 722 HIS B C 1
ATOM 1306 O O . HIS B 2 38 ? 31.239 24.374 14.109 1.00 1.45 722 HIS B O 1
ATOM 1320 N N . ASP B 2 39 ? 31.572 23.305 12.157 1.00 1.18 723 ASP B N 1
ATOM 1321 C CA . ASP B 2 39 ? 32.150 24.477 11.502 1.00 1.32 723 ASP B CA 1
ATOM 1322 C C . ASP B 2 39 ? 31.086 25.566 11.338 1.00 1.44 723 ASP B C 1
ATOM 1323 O O . ASP B 2 39 ? 31.363 26.753 11.496 1.00 1.63 723 ASP B O 1
ATOM 1332 N N . ARG B 2 40 ? 29.865 25.144 11.017 1.00 1.39 724 ARG B N 1
ATOM 1333 C CA . ARG B 2 40 ? 28.745 26.071 10.839 1.00 1.58 724 ARG B CA 1
ATOM 1334 C C . ARG B 2 40 ? 28.314 26.662 12.186 1.00 1.92 724 ARG B C 1
ATOM 1335 O O . ARG B 2 40 ? 28.010 27.848 12.297 1.00 2.05 724 ARG B O 1
ATOM 1356 N N . LYS B 2 41 ? 28.269 25.798 13.195 1.00 2.45 725 LYS B N 1
ATOM 1357 C CA . LYS B 2 41 ? 27.850 26.171 14.550 1.00 3.34 725 LYS B CA 1
ATOM 1358 C C . LYS B 2 41 ? 28.801 27.204 15.185 1.00 3.66 725 LYS B C 1
ATOM 1359 O O . LYS B 2 41 ? 28.694 27.515 16.367 1.00 4.08 725 LYS B O 1
ATOM 1378 N N . GLU B 2 42 ? 29.725 27.759 14.412 1.00 3.82 726 GLU B N 1
ATOM 1379 C CA . GLU B 2 42 ? 30.633 28.757 14.987 1.00 4.67 726 GLU B CA 1
ATOM 1380 C C . GLU B 2 42 ? 29.828 29.903 15.594 1.00 4.88 726 GLU B C 1
ATOM 1381 O O . GLU B 2 42 ? 30.215 30.473 16.614 1.00 5.11 726 GLU B O 1
ATOM 1393 N N . PHE B 2 43 ? 28.696 30.223 14.969 1.00 5.23 727 PHE B N 1
ATOM 1394 C CA . PHE B 2 43 ? 27.817 31.291 15.456 1.00 5.81 727 PHE B CA 1
ATOM 1395 C C . PHE B 2 43 ? 26.403 30.739 15.648 1.00 6.33 727 PHE B C 1
ATOM 1396 O O . PHE B 2 43 ? 25.924 30.770 16.769 1.00 6.90 727 PHE B O 1
ATOM 1414 N N . GLY A 1 1 ? 35.648 -41.240 1.494 1.00 1.00 957 GLY A N 2
ATOM 1415 C CA . GLY A 1 1 ? 35.178 -39.860 1.804 1.00 1.00 957 GLY A CA 2
ATOM 1416 C C . GLY A 1 1 ? 34.122 -39.441 0.788 1.00 1.00 957 GLY A C 2
ATOM 1417 O O . GLY A 1 1 ? 34.382 -39.415 -0.416 1.00 1.00 957 GLY A O 2
ATOM 1423 N N . ALA A 1 2 ? 32.933 -39.112 1.279 1.00 1.00 958 ALA A N 2
ATOM 1424 C CA . ALA A 1 2 ? 31.843 -38.695 0.403 1.00 1.00 958 ALA A CA 2
ATOM 1425 C C . ALA A 1 2 ? 32.163 -37.353 -0.247 1.00 1.00 958 ALA A C 2
ATOM 1426 O O . ALA A 1 2 ? 32.761 -36.477 0.378 1.00 1.00 958 ALA A O 2
ATOM 1433 N N . LEU A 1 3 ? 31.759 -37.201 -1.505 1.00 1.00 959 LEU A N 2
ATOM 1434 C CA . LEU A 1 3 ? 32.004 -35.961 -2.238 1.00 1.00 959 LEU A CA 2
ATOM 1435 C C . LEU A 1 3 ? 30.697 -35.211 -2.468 1.00 1.00 959 LEU A C 2
ATOM 1436 O O . LEU A 1 3 ? 29.711 -35.792 -2.923 1.00 1.00 959 LEU A O 2
ATOM 1452 N N . GLU A 1 4 ? 30.699 -33.919 -2.148 1.00 1.00 960 GLU A N 2
ATOM 1453 C CA . GLU A 1 4 ? 29.510 -33.089 -2.320 1.00 1.00 960 GLU A CA 2
ATOM 1454 C C . GLU A 1 4 ? 29.785 -31.958 -3.305 1.00 1.00 960 GLU A C 2
ATOM 1455 O O . GLU A 1 4 ? 30.799 -31.269 -3.207 1.00 1.00 960 GLU A O 2
ATOM 1467 N N . GLU A 1 5 ? 28.873 -31.773 -4.255 1.00 1.00 961 GLU A N 2
ATOM 1468 C CA . GLU A 1 5 ? 29.027 -30.721 -5.254 1.00 1.00 961 GLU A CA 2
ATOM 1469 C C . GLU A 1 5 ? 28.976 -29.348 -4.590 1.00 1.00 961 GLU A C 2
ATOM 1470 O O . GLU A 1 5 ? 28.160 -29.109 -3.699 1.00 1.00 961 GLU A O 2
ATOM 1482 N N . ARG A 1 6 ? 29.854 -28.450 -5.032 1.00 1.00 962 ARG A N 2
ATOM 1483 C CA . ARG A 1 6 ? 29.906 -27.101 -4.476 1.00 1.00 962 ARG A CA 2
ATOM 1484 C C . ARG A 1 6 ? 29.879 -26.059 -5.591 1.00 1.00 962 ARG A C 2
ATOM 1485 O O . ARG A 1 6 ? 30.406 -26.286 -6.679 1.00 1.00 962 ARG A O 2
ATOM 1506 N N . ALA A 1 7 ? 29.261 -24.917 -5.309 1.00 1.00 963 ALA A N 2
ATOM 1507 C CA . ALA A 1 7 ? 29.169 -23.844 -6.293 1.00 1.00 963 ALA A CA 2
ATOM 1508 C C . ALA A 1 7 ? 29.153 -22.485 -5.601 1.00 1.00 963 ALA A C 2
ATOM 1509 O O . ALA A 1 7 ? 28.707 -22.364 -4.460 1.00 1.00 963 ALA A O 2
ATOM 1516 N N . ILE A 1 8 ? 29.645 -21.464 -6.296 1.00 1.00 964 ILE A N 2
ATOM 1517 C CA . ILE A 1 8 ? 29.683 -20.119 -5.733 1.00 1.00 964 ILE A CA 2
ATOM 1518 C C . ILE A 1 8 ? 30.277 -20.152 -4.328 1.00 1.00 964 ILE A C 2
ATOM 1519 O O . ILE A 1 8 ? 29.565 -19.988 -3.337 1.00 1.00 964 ILE A O 2
ATOM 1535 N N . PRO A 1 9 ? 31.561 -20.371 -4.229 1.00 1.00 965 PRO A N 2
ATOM 1536 C CA . PRO A 1 9 ? 32.268 -20.439 -2.916 1.00 1.00 965 PRO A CA 2
ATOM 1537 C C . PRO A 1 9 ? 32.156 -19.139 -2.117 1.00 1.00 965 PRO A C 2
ATOM 1538 O O . PRO A 1 9 ? 32.182 -18.039 -2.673 1.00 1.00 965 PRO A O 2
ATOM 1549 N N . ILE A 1 10 ? 32.037 -19.291 -0.803 1.00 1.00 966 ILE A N 2
ATOM 1550 C CA . ILE A 1 10 ? 31.918 -18.153 0.104 1.00 1.00 966 ILE A CA 2
ATOM 1551 C C . ILE A 1 10 ? 33.211 -17.343 0.139 1.00 1.00 966 ILE A C 2
ATOM 1552 O O . ILE A 1 10 ? 33.206 -16.168 0.502 1.00 1.00 966 ILE A O 2
ATOM 1568 N N . TRP A 1 11 ? 34.317 -17.987 -0.209 1.00 1.00 967 TRP A N 2
ATOM 1569 C CA . TRP A 1 11 ? 35.618 -17.326 -0.182 1.00 1.00 967 TRP A CA 2
ATOM 1570 C C . TRP A 1 11 ? 35.619 -16.062 -1.038 1.00 1.00 967 TRP A C 2
ATOM 1571 O O . TRP A 1 11 ? 36.251 -15.069 -0.678 1.00 1.00 967 TRP A O 2
ATOM 1592 N N . TRP A 1 12 ? 34.919 -16.092 -2.166 1.00 1.00 968 TRP A N 2
ATOM 1593 C CA . TRP A 1 12 ? 34.871 -14.921 -3.037 1.00 1.00 968 TRP A CA 2
ATOM 1594 C C . TRP A 1 12 ? 34.294 -13.721 -2.291 1.00 1.00 968 TRP A C 2
ATOM 1595 O O . TRP A 1 12 ? 34.757 -12.594 -2.460 1.00 1.00 968 TRP A O 2
ATOM 1616 N N . VAL A 1 13 ? 33.286 -13.970 -1.460 1.00 1.00 969 VAL A N 2
ATOM 1617 C CA . VAL A 1 13 ? 32.661 -12.899 -0.689 1.00 1.00 969 VAL A CA 2
ATOM 1618 C C . VAL A 1 13 ? 33.659 -12.284 0.288 1.00 1.00 969 VAL A C 2
ATOM 1619 O O . VAL A 1 13 ? 33.741 -11.064 0.414 1.00 1.00 969 VAL A O 2
ATOM 1632 N N . LEU A 1 14 ? 34.419 -13.132 0.974 1.00 1.00 970 LEU A N 2
ATOM 1633 C CA . LEU A 1 14 ? 35.407 -12.643 1.933 1.00 1.00 970 LEU A CA 2
ATOM 1634 C C . LEU A 1 14 ? 36.459 -11.800 1.222 1.00 1.00 970 LEU A C 2
ATOM 1635 O O . LEU A 1 14 ? 36.879 -10.761 1.732 1.00 1.00 970 LEU A O 2
ATOM 1651 N N . VAL A 1 15 ? 36.876 -12.246 0.045 1.00 1.00 971 VAL A N 2
ATOM 1652 C CA . VAL A 1 15 ? 37.877 -11.514 -0.720 1.00 1.00 971 VAL A CA 2
ATOM 1653 C C . VAL A 1 15 ? 37.351 -10.126 -1.075 1.00 1.00 971 VAL A C 2
ATOM 1654 O O . VAL A 1 15 ? 38.056 -9.128 -0.929 1.00 1.00 971 VAL A O 2
ATOM 1667 N N . GLY A 1 16 ? 36.103 -10.071 -1.534 1.00 1.00 972 GLY A N 2
ATOM 1668 C CA . GLY A 1 16 ? 35.491 -8.797 -1.895 1.00 1.00 972 GLY A CA 2
ATOM 1669 C C . GLY A 1 16 ? 35.367 -7.895 -0.673 1.00 1.00 972 GLY A C 2
ATOM 1670 O O . GLY A 1 16 ? 35.579 -6.685 -0.755 1.00 1.00 972 GLY A O 2
ATOM 1674 N N . VAL A 1 17 ? 35.030 -8.496 0.465 1.00 1.00 973 VAL A N 2
ATOM 1675 C CA . VAL A 1 17 ? 34.889 -7.745 1.707 1.00 1.00 973 VAL A CA 2
ATOM 1676 C C . VAL A 1 17 ? 36.221 -7.128 2.118 1.00 1.00 973 VAL A C 2
ATOM 1677 O O . VAL A 1 17 ? 36.277 -5.964 2.513 1.00 1.00 973 VAL A O 2
ATOM 1690 N N . LEU A 1 18 ? 37.290 -7.909 2.024 1.00 1.00 974 LEU A N 2
ATOM 1691 C CA . LEU A 1 18 ? 38.607 -7.412 2.392 1.00 1.00 974 LEU A CA 2
ATOM 1692 C C . LEU A 1 18 ? 39.000 -6.244 1.489 1.00 1.00 974 LEU A C 2
ATOM 1693 O O . LEU A 1 18 ? 39.522 -5.233 1.960 1.00 1.00 974 LEU A O 2
ATOM 1709 N N . GLY A 1 19 ? 38.736 -6.382 0.193 1.00 1.00 975 GLY A N 2
ATOM 1710 C CA . GLY A 1 19 ? 39.062 -5.323 -0.755 1.00 1.00 975 GLY A CA 2
ATOM 1711 C C . GLY A 1 19 ? 38.259 -4.062 -0.453 1.00 1.00 975 GLY A C 2
ATOM 1712 O O . GLY A 1 19 ? 38.777 -2.948 -0.529 1.00 1.00 975 GLY A O 2
ATOM 1716 N N . GLY A 1 20 ? 36.989 -4.247 -0.106 1.00 1.00 976 GLY A N 2
ATOM 1717 C CA . GLY A 1 20 ? 36.121 -3.119 0.212 1.00 1.00 976 GLY A CA 2
ATOM 1718 C C . GLY A 1 20 ? 36.617 -2.386 1.456 1.00 1.00 976 GLY A C 2
ATOM 1719 O O . GLY A 1 20 ? 36.561 -1.158 1.530 1.00 1.00 976 GLY A O 2
ATOM 1723 N N . LEU A 1 21 ? 37.111 -3.153 2.423 1.00 1.00 977 LEU A N 2
ATOM 1724 C CA . LEU A 1 21 ? 37.630 -2.579 3.660 1.00 1.00 977 LEU A CA 2
ATOM 1725 C C . LEU A 1 21 ? 38.827 -1.690 3.347 1.00 1.00 977 LEU A C 2
ATOM 1726 O O . LEU A 1 21 ? 38.985 -0.609 3.916 1.00 1.00 977 LEU A O 2
ATOM 1742 N N . LEU A 1 22 ? 39.667 -2.164 2.437 1.00 1.00 978 LEU A N 2
ATOM 1743 C CA . LEU A 1 22 ? 40.857 -1.429 2.036 1.00 1.00 978 LEU A CA 2
ATOM 1744 C C . LEU A 1 22 ? 40.475 -0.094 1.401 1.00 1.00 978 LEU A C 2
ATOM 1745 O O . LEU A 1 22 ? 41.139 0.917 1.628 1.00 1.00 978 LEU A O 2
ATOM 1761 N N . LEU A 1 23 ? 39.417 -0.100 0.594 1.00 1.00 979 LEU A N 2
ATOM 1762 C CA . LEU A 1 23 ? 38.982 1.121 -0.079 1.00 1.00 979 LEU A CA 2
ATOM 1763 C C . LEU A 1 23 ? 38.593 2.190 0.936 1.00 1.00 979 LEU A C 2
ATOM 1764 O O . LEU A 1 23 ? 38.957 3.357 0.791 1.00 1.00 979 LEU A O 2
ATOM 1780 N N . LEU A 1 24 ? 37.851 1.792 1.959 1.00 1.00 980 LEU A N 2
ATOM 1781 C CA . LEU A 1 24 ? 37.431 2.736 2.984 1.00 1.00 980 LEU A CA 2
ATOM 1782 C C . LEU A 1 24 ? 38.639 3.258 3.763 1.00 1.00 980 LEU A C 2
ATOM 1783 O O . LEU A 1 24 ? 38.730 4.446 4.072 1.00 1.00 980 LEU A O 2
ATOM 1799 N N . THR A 1 25 ? 39.550 2.345 4.098 1.00 1.00 981 THR A N 2
ATOM 1800 C CA . THR A 1 25 ? 40.740 2.694 4.871 1.00 1.00 981 THR A CA 2
ATOM 1801 C C . THR A 1 25 ? 41.656 3.672 4.135 1.00 1.00 981 THR A C 2
ATOM 1802 O O . THR A 1 25 ? 42.119 4.650 4.723 1.00 1.00 981 THR A O 2
ATOM 1813 N N . ILE A 1 26 ? 41.932 3.408 2.862 1.00 1.00 982 ILE A N 2
ATOM 1814 C CA . ILE A 1 26 ? 42.815 4.288 2.100 1.00 1.00 982 ILE A CA 2
ATOM 1815 C C . ILE A 1 26 ? 42.175 5.656 1.883 1.00 1.00 982 ILE A C 2
ATOM 1816 O O . ILE A 1 26 ? 42.846 6.682 1.993 1.00 1.00 982 ILE A O 2
ATOM 1832 N N . LEU A 1 27 ? 40.881 5.672 1.582 1.00 1.00 983 LEU A N 2
ATOM 1833 C CA . LEU A 1 27 ? 40.183 6.933 1.363 1.00 1.00 983 LEU A CA 2
ATOM 1834 C C . LEU A 1 27 ? 40.204 7.772 2.637 1.00 1.00 983 LEU A C 2
ATOM 1835 O O . LEU A 1 27 ? 40.448 8.977 2.596 1.00 1.00 983 LEU A O 2
ATOM 1851 N N . VAL A 1 28 ? 39.953 7.120 3.767 1.00 1.00 984 VAL A N 2
ATOM 1852 C CA . VAL A 1 28 ? 39.944 7.805 5.055 1.00 1.00 984 VAL A CA 2
ATOM 1853 C C . VAL A 1 28 ? 41.328 8.355 5.389 1.00 1.00 984 VAL A C 2
ATOM 1854 O O . VAL A 1 28 ? 41.464 9.488 5.851 1.00 1.00 984 VAL A O 2
ATOM 1867 N N . LEU A 1 29 ? 42.349 7.536 5.166 1.00 1.00 985 LEU A N 2
ATOM 1868 C CA . LEU A 1 29 ? 43.722 7.933 5.460 1.00 1.00 985 LEU A CA 2
ATOM 1869 C C . LEU A 1 29 ? 44.141 9.142 4.626 1.00 1.00 985 LEU A C 2
ATOM 1870 O O . LEU A 1 29 ? 44.790 10.055 5.134 1.00 1.00 985 LEU A O 2
ATOM 1886 N N . ALA A 1 30 ? 43.791 9.138 3.346 1.00 1.00 986 ALA A N 2
ATOM 1887 C CA . ALA A 1 30 ? 44.169 10.242 2.469 1.00 1.00 986 ALA A CA 2
ATOM 1888 C C . ALA A 1 30 ? 43.545 11.556 2.938 1.00 1.00 986 ALA A C 2
ATOM 1889 O O . ALA A 1 30 ? 44.211 12.590 2.967 1.00 1.00 986 ALA A O 2
ATOM 1896 N N . MET A 1 31 ? 42.268 11.513 3.309 1.00 1.00 987 MET A N 2
ATOM 1897 C CA . MET A 1 31 ? 41.580 12.713 3.783 1.00 1.00 987 MET A CA 2
ATOM 1898 C C . MET A 1 31 ? 42.180 13.193 5.106 1.00 1.00 987 MET A C 2
ATOM 1899 O O . MET A 1 31 ? 42.343 14.392 5.331 1.00 1.00 987 MET A O 2
ATOM 1913 N N . TRP A 1 32 ? 42.508 12.242 5.972 1.00 1.00 988 TRP A N 2
ATOM 1914 C CA . TRP A 1 32 ? 43.100 12.556 7.273 1.00 1.00 988 TRP A CA 2
ATOM 1915 C C . TRP A 1 32 ? 44.471 13.204 7.091 1.00 1.00 988 TRP A C 2
ATOM 1916 O O . TRP A 1 32 ? 44.856 14.106 7.835 1.00 1.00 988 TRP A O 2
ATOM 1937 N N . LYS A 1 33 ? 45.214 12.708 6.113 1.00 1.00 989 LYS A N 2
ATOM 1938 C CA . LYS A 1 33 ? 46.556 13.208 5.845 1.00 1.00 989 LYS A CA 2
ATOM 1939 C C . LYS A 1 33 ? 46.503 14.660 5.359 1.00 1.00 989 LYS A C 2
ATOM 1940 O O . LYS A 1 33 ? 47.528 15.338 5.302 1.00 1.00 989 LYS A O 2
ATOM 1959 N N . VAL A 1 34 ? 45.312 15.144 5.013 1.00 1.00 990 VAL A N 2
ATOM 1960 C CA . VAL A 1 34 ? 45.185 16.516 4.543 1.00 1.00 990 VAL A CA 2
ATOM 1961 C C . VAL A 1 34 ? 44.998 17.449 5.732 1.00 1.00 990 VAL A C 2
ATOM 1962 O O . VAL A 1 34 ? 45.235 18.654 5.635 1.00 1.00 990 VAL A O 2
ATOM 1975 N N . GLY A 1 35 ? 44.573 16.878 6.852 1.00 1.00 991 GLY A N 2
ATOM 1976 C CA . GLY A 1 35 ? 44.357 17.657 8.061 1.00 1.00 991 GLY A CA 2
ATOM 1977 C C . GLY A 1 35 ? 43.016 18.366 7.998 1.00 1.00 991 GLY A C 2
ATOM 1978 O O . GLY A 1 35 ? 42.678 19.165 8.872 1.00 1.00 991 GLY A O 2
ATOM 1982 N N . PHE A 1 36 ? 42.254 18.066 6.953 1.00 1.00 992 PHE A N 2
ATOM 1983 C CA . PHE A 1 36 ? 40.945 18.682 6.777 1.00 1.00 992 PHE A CA 2
ATOM 1984 C C . PHE A 1 36 ? 40.022 18.324 7.936 1.00 1.00 992 PHE A C 2
ATOM 1985 O O . PHE A 1 36 ? 39.285 19.173 8.438 1.00 1.00 992 PHE A O 2
ATOM 2002 N N . PHE A 1 37 ? 40.057 17.060 8.353 1.00 1.00 993 PHE A N 2
ATOM 2003 C CA . PHE A 1 37 ? 39.205 16.612 9.450 1.00 1.00 993 PHE A CA 2
ATOM 2004 C C . PHE A 1 37 ? 39.897 16.795 10.797 1.00 1.00 993 PHE A C 2
ATOM 2005 O O . PHE A 1 37 ? 39.290 16.569 11.844 1.00 1.00 993 PHE A O 2
ATOM 2022 N N . LYS A 1 38 ? 41.157 17.222 10.765 1.00 1.00 994 LYS A N 2
ATOM 2023 C CA . LYS A 1 38 ? 41.905 17.452 11.996 1.00 1.00 994 LYS A CA 2
ATOM 2024 C C . LYS A 1 38 ? 42.248 18.932 12.120 1.00 1.00 994 LYS A C 2
ATOM 2025 O O . LYS A 1 38 ? 42.865 19.512 11.227 1.00 1.00 994 LYS A O 2
ATOM 2044 N N . ARG A 1 39 ? 41.845 19.540 13.231 1.00 1.00 995 ARG A N 2
ATOM 2045 C CA . ARG A 1 39 ? 42.115 20.948 13.462 1.00 1.00 995 ARG A CA 2
ATOM 2046 C C . ARG A 1 39 ? 42.477 21.159 14.921 1.00 1.00 995 ARG A C 2
ATOM 2047 O O . ARG A 1 39 ? 42.065 20.383 15.783 1.00 1.00 995 ARG A O 2
ATOM 2068 N N . ASN A 1 40 ? 43.247 22.198 15.208 1.00 1.00 996 ASN A N 2
ATOM 2069 C CA . ASN A 1 40 ? 43.630 22.449 16.585 1.00 1.00 996 ASN A CA 2
ATOM 2070 C C . ASN A 1 40 ? 42.543 23.245 17.291 1.00 1.00 996 ASN A C 2
ATOM 2071 O O . ASN A 1 40 ? 42.316 24.417 16.989 1.00 1.00 996 ASN A O 2
ATOM 2082 N N . ARG A 1 41 ? 41.876 22.592 18.234 1.00 1.00 997 ARG A N 2
ATOM 2083 C CA . ARG A 1 41 ? 40.809 23.237 18.989 1.00 1.00 997 ARG A CA 2
ATOM 2084 C C . ARG A 1 41 ? 41.354 23.808 20.297 1.00 1.00 997 ARG A C 2
ATOM 2085 O O . ARG A 1 41 ? 42.419 23.403 20.762 1.00 1.00 997 ARG A O 2
ATOM 2106 N N . PRO A 1 42 ? 40.649 24.735 20.894 1.00 1.00 998 PRO A N 2
ATOM 2107 C CA . PRO A 1 42 ? 41.075 25.369 22.176 1.00 1.00 998 PRO A CA 2
ATOM 2108 C C . PRO A 1 42 ? 41.022 24.391 23.347 1.00 1.00 998 PRO A C 2
ATOM 2109 O O . PRO A 1 42 ? 39.945 24.204 23.889 1.00 1.00 998 PRO A O 2
ATOM 2121 N N . PRO B 2 1 ? 36.674 -15.975 -24.231 1.00 1.00 685 PRO B N 2
ATOM 2122 C CA . PRO B 2 1 ? 37.041 -17.363 -24.605 1.00 1.00 685 PRO B CA 2
ATOM 2123 C C . PRO B 2 1 ? 37.398 -18.153 -23.350 1.00 1.00 685 PRO B C 2
ATOM 2124 O O . PRO B 2 1 ? 37.592 -19.367 -23.402 1.00 1.00 685 PRO B O 2
ATOM 2137 N N . GLU B 2 2 ? 37.483 -17.454 -22.221 1.00 1.00 686 GLU B N 2
ATOM 2138 C CA . GLU B 2 2 ? 37.818 -18.101 -20.958 1.00 1.00 686 GLU B CA 2
ATOM 2139 C C . GLU B 2 2 ? 36.711 -19.063 -20.538 1.00 1.00 686 GLU B C 2
ATOM 2140 O O . GLU B 2 2 ? 36.980 -20.146 -20.018 1.00 1.00 686 GLU B O 2
ATOM 2152 N N . SER B 2 3 ? 35.465 -18.661 -20.768 1.00 1.00 687 SER B N 2
ATOM 2153 C CA . SER B 2 3 ? 34.325 -19.497 -20.409 1.00 1.00 687 SER B CA 2
ATOM 2154 C C . SER B 2 3 ? 34.423 -19.941 -18.952 1.00 1.00 687 SER B C 2
ATOM 2155 O O . SER B 2 3 ? 34.705 -21.104 -18.664 1.00 1.00 687 SER B O 2
ATOM 2163 N N . PRO B 2 4 ? 34.198 -19.035 -18.039 1.00 1.00 688 PRO B N 2
ATOM 2164 C CA . PRO B 2 4 ? 34.261 -19.324 -16.576 1.00 1.00 688 PRO B CA 2
ATOM 2165 C C . PRO B 2 4 ? 33.233 -20.371 -16.153 1.00 1.00 688 PRO B C 2
ATOM 2166 O O . PRO B 2 4 ? 32.130 -20.429 -16.698 1.00 1.00 688 PRO B O 2
ATOM 2177 N N . LYS B 2 5 ? 33.603 -21.196 -15.180 1.00 1.00 689 LYS B N 2
ATOM 2178 C CA . LYS B 2 5 ? 32.707 -22.238 -14.690 1.00 1.00 689 LYS B CA 2
ATOM 2179 C C . LYS B 2 5 ? 31.454 -21.616 -14.081 1.00 1.00 689 LYS B C 2
ATOM 2180 O O . LYS B 2 5 ? 30.339 -22.078 -14.325 1.00 1.00 689 LYS B O 2
ATOM 2199 N N . GLY B 2 6 ? 31.651 -20.566 -13.288 1.00 1.00 690 GLY B N 2
ATOM 2200 C CA . GLY B 2 6 ? 30.537 -19.878 -12.642 1.00 1.00 690 GLY B CA 2
ATOM 2201 C C . GLY B 2 6 ? 30.534 -18.392 -13.001 1.00 1.00 690 GLY B C 2
ATOM 2202 O O . GLY B 2 6 ? 31.014 -17.565 -12.231 1.00 1.00 690 GLY B O 2
ATOM 2206 N N . PRO B 2 7 ? 30.005 -18.043 -14.145 1.00 1.00 691 PRO B N 2
ATOM 2207 C CA . PRO B 2 7 ? 29.942 -16.622 -14.609 1.00 1.00 691 PRO B CA 2
ATOM 2208 C C . PRO B 2 7 ? 29.270 -15.701 -13.592 1.00 1.00 691 PRO B C 2
ATOM 2209 O O . PRO B 2 7 ? 29.639 -14.533 -13.459 1.00 1.00 691 PRO B O 2
ATOM 2220 N N . ASP B 2 8 ? 28.273 -16.229 -12.889 1.00 1.00 692 ASP B N 2
ATOM 2221 C CA . ASP B 2 8 ? 27.538 -15.442 -11.903 1.00 1.00 692 ASP B CA 2
ATOM 2222 C C . ASP B 2 8 ? 28.427 -15.073 -10.717 1.00 1.00 692 ASP B C 2
ATOM 2223 O O . ASP B 2 8 ? 28.050 -14.247 -9.884 1.00 1.00 692 ASP B O 2
ATOM 2232 N N . ILE B 2 9 ? 29.604 -15.682 -10.642 1.00 1.00 693 ILE B N 2
ATOM 2233 C CA . ILE B 2 9 ? 30.525 -15.396 -9.548 1.00 1.00 693 ILE B CA 2
ATOM 2234 C C . ILE B 2 9 ? 31.004 -13.949 -9.632 1.00 1.00 693 ILE B C 2
ATOM 2235 O O . ILE B 2 9 ? 31.144 -13.271 -8.614 1.00 1.00 693 ILE B O 2
ATOM 2251 N N . LEU B 2 10 ? 31.251 -13.485 -10.851 1.00 1.00 694 LEU B N 2
ATOM 2252 C CA . LEU B 2 10 ? 31.712 -12.117 -11.063 1.00 1.00 694 LEU B CA 2
ATOM 2253 C C . LEU B 2 10 ? 30.658 -11.123 -10.588 1.00 1.00 694 LEU B C 2
ATOM 2254 O O . LEU B 2 10 ? 30.981 -10.113 -9.967 1.00 1.00 694 LEU B O 2
ATOM 2270 N N . VAL B 2 11 ? 29.397 -11.418 -10.884 1.00 1.00 695 VAL B N 2
ATOM 2271 C CA . VAL B 2 11 ? 28.302 -10.543 -10.481 1.00 1.00 695 VAL B CA 2
ATOM 2272 C C . VAL B 2 11 ? 28.239 -10.439 -8.962 1.00 1.00 695 VAL B C 2
ATOM 2273 O O . VAL B 2 11 ? 28.078 -9.351 -8.410 1.00 1.00 695 VAL B O 2
ATOM 2286 N N . VAL B 2 12 ? 28.362 -11.579 -8.290 1.00 1.00 696 VAL B N 2
ATOM 2287 C CA . VAL B 2 12 ? 28.315 -11.604 -6.833 1.00 1.00 696 VAL B CA 2
ATOM 2288 C C . VAL B 2 12 ? 29.461 -10.787 -6.242 1.00 1.00 696 VAL B C 2
ATOM 2289 O O . VAL B 2 12 ? 29.259 -10.003 -5.314 1.00 1.00 696 VAL B O 2
ATOM 2302 N N . LEU B 2 13 ? 30.664 -10.970 -6.782 1.00 1.00 697 LEU B N 2
ATOM 2303 C CA . LEU B 2 13 ? 31.831 -10.241 -6.288 1.00 1.00 697 LEU B CA 2
ATOM 2304 C C . LEU B 2 13 ? 31.644 -8.737 -6.480 1.00 1.00 697 LEU B C 2
ATOM 2305 O O . LEU B 2 13 ? 31.947 -7.946 -5.586 1.00 1.00 697 LEU B O 2
ATOM 2321 N N . LEU B 2 14 ? 31.135 -8.353 -7.648 1.00 1.00 698 LEU B N 2
ATOM 2322 C CA . LEU B 2 14 ? 30.892 -6.944 -7.950 1.00 1.00 698 LEU B CA 2
ATOM 2323 C C . LEU B 2 14 ? 29.837 -6.363 -7.004 1.00 1.00 698 LEU B C 2
ATOM 2324 O O . LEU B 2 14 ? 29.959 -5.226 -6.546 1.00 1.00 698 LEU B O 2
ATOM 2340 N N . SER B 2 15 ? 28.810 -7.157 -6.721 1.00 1.00 699 SER B N 2
ATOM 2341 C CA . SER B 2 15 ? 27.732 -6.742 -5.824 1.00 1.00 699 SER B CA 2
ATOM 2342 C C . SER B 2 15 ? 28.280 -6.429 -4.429 1.00 1.00 699 SER B C 2
ATOM 2343 O O . SER B 2 15 ? 27.879 -5.454 -3.782 1.00 1.00 699 SER B O 2
ATOM 2351 N N . VAL B 2 16 ? 29.185 -7.269 -3.954 1.00 1.00 700 VAL B N 2
ATOM 2352 C CA . VAL B 2 16 ? 29.749 -7.033 -2.629 1.00 1.00 700 VAL B CA 2
ATOM 2353 C C . VAL B 2 16 ? 30.564 -5.742 -2.607 1.00 1.00 700 VAL B C 2
ATOM 2354 O O . VAL B 2 16 ? 30.433 -4.925 -1.691 1.00 1.00 700 VAL B O 2
ATOM 2367 N N . MET B 2 17 ? 31.401 -5.567 -3.625 1.00 1.00 701 MET B N 2
ATOM 2368 C CA . MET B 2 17 ? 32.233 -4.371 -3.733 1.00 1.00 701 MET B CA 2
ATOM 2369 C C . MET B 2 17 ? 31.382 -3.117 -3.889 1.00 1.00 701 MET B C 2
ATOM 2370 O O . MET B 2 17 ? 31.689 -2.082 -3.308 1.00 1.00 701 MET B O 2
ATOM 2384 N N . GLY B 2 18 ? 30.325 -3.213 -4.690 1.00 1.00 702 GLY B N 2
ATOM 2385 C CA . GLY B 2 18 ? 29.458 -2.066 -4.927 1.00 1.00 702 GLY B CA 2
ATOM 2386 C C . GLY B 2 18 ? 28.772 -1.594 -3.648 1.00 1.00 702 GLY B C 2
ATOM 2387 O O . GLY B 2 18 ? 28.682 -0.393 -3.395 1.00 1.00 702 GLY B O 2
ATOM 2391 N N . ALA B 2 19 ? 28.285 -2.536 -2.846 1.00 1.00 703 ALA B N 2
ATOM 2392 C CA . ALA B 2 19 ? 27.606 -2.181 -1.604 1.00 1.00 703 ALA B CA 2
ATOM 2393 C C . ALA B 2 19 ? 28.573 -1.519 -0.630 1.00 1.00 703 ALA B C 2
ATOM 2394 O O . ALA B 2 19 ? 28.229 -0.547 0.041 1.00 1.00 703 ALA B O 2
ATOM 2401 N N . ILE B 2 20 ? 29.784 -2.054 -0.563 1.00 1.00 704 ILE B N 2
ATOM 2402 C CA . ILE B 2 20 ? 30.803 -1.518 0.329 1.00 1.00 704 ILE B CA 2
ATOM 2403 C C . ILE B 2 20 ? 31.188 -0.101 -0.086 1.00 1.00 704 ILE B C 2
ATOM 2404 O O . ILE B 2 20 ? 31.343 0.780 0.759 1.00 1.00 704 ILE B O 2
ATOM 2420 N N . LEU B 2 21 ? 31.345 0.113 -1.388 1.00 1.00 705 LEU B N 2
ATOM 2421 C CA . LEU B 2 21 ? 31.720 1.430 -1.888 1.00 1.00 705 LEU B CA 2
ATOM 2422 C C . LEU B 2 21 ? 30.651 2.454 -1.526 1.00 1.00 705 LEU B C 2
ATOM 2423 O O . LEU B 2 21 ? 30.968 3.570 -1.116 1.00 1.00 705 LEU B O 2
ATOM 2439 N N . LEU B 2 22 ? 29.387 2.069 -1.665 1.00 1.00 706 LEU B N 2
ATOM 2440 C CA . LEU B 2 22 ? 28.298 2.976 -1.331 1.00 1.00 706 LEU B CA 2
ATOM 2441 C C . LEU B 2 22 ? 28.349 3.323 0.155 1.00 1.00 706 LEU B C 2
ATOM 2442 O O . LEU B 2 22 ? 28.173 4.480 0.538 1.00 1.00 706 LEU B O 2
ATOM 2458 N N . ILE B 2 23 ? 28.604 2.315 0.987 1.00 1.00 707 ILE B N 2
ATOM 2459 C CA . ILE B 2 23 ? 28.691 2.528 2.428 1.00 1.00 707 ILE B CA 2
ATOM 2460 C C . ILE B 2 23 ? 29.866 3.443 2.760 1.00 1.00 707 ILE B C 2
ATOM 2461 O O . ILE B 2 23 ? 29.742 4.358 3.575 1.00 1.00 707 ILE B O 2
ATOM 2477 N N . GLY B 2 24 ? 31.005 3.195 2.119 1.00 1.00 708 GLY B N 2
ATOM 2478 C CA . GLY B 2 24 ? 32.191 4.009 2.353 1.00 1.00 708 GLY B CA 2
ATOM 2479 C C . GLY B 2 24 ? 31.930 5.453 1.941 1.00 1.00 708 GLY B C 2
ATOM 2480 O O . GLY B 2 24 ? 32.311 6.391 2.640 1.00 1.00 708 GLY B O 2
ATOM 2484 N N . LEU B 2 25 ? 31.264 5.617 0.806 1.00 1.00 709 LEU B N 2
ATOM 2485 C CA . LEU B 2 25 ? 30.938 6.946 0.308 1.00 1.00 709 LEU B CA 2
ATOM 2486 C C . LEU B 2 25 ? 30.009 7.661 1.289 1.00 1.00 709 LEU B C 2
ATOM 2487 O O . LEU B 2 25 ? 30.174 8.847 1.560 1.00 1.00 709 LEU B O 2
ATOM 2503 N N . ALA B 2 26 ? 29.028 6.930 1.814 1.00 1.00 710 ALA B N 2
ATOM 2504 C CA . ALA B 2 26 ? 28.077 7.513 2.758 1.00 1.00 710 ALA B CA 2
ATOM 2505 C C . ALA B 2 26 ? 28.791 8.005 4.011 1.00 1.00 710 ALA B C 2
ATOM 2506 O O . ALA B 2 26 ? 28.433 9.038 4.575 1.00 1.00 710 ALA B O 2
ATOM 2513 N N . ALA B 2 27 ? 29.800 7.260 4.447 1.00 1.00 711 ALA B N 2
ATOM 2514 C CA . ALA B 2 27 ? 30.546 7.637 5.638 1.00 1.00 711 ALA B CA 2
ATOM 2515 C C . ALA B 2 27 ? 31.233 8.985 5.435 1.00 1.00 711 ALA B C 2
ATOM 2516 O O . ALA B 2 27 ? 31.298 9.803 6.353 1.00 1.00 711 ALA B O 2
ATOM 2523 N N . LEU B 2 28 ? 31.744 9.206 4.226 1.00 1.00 712 LEU B N 2
ATOM 2524 C CA . LEU B 2 28 ? 32.429 10.459 3.909 1.00 1.00 712 LEU B CA 2
ATOM 2525 C C . LEU B 2 28 ? 31.468 11.647 4.030 1.00 1.00 712 LEU B C 2
ATOM 2526 O O . LEU B 2 28 ? 31.821 12.688 4.586 1.00 1.00 712 LEU B O 2
ATOM 2542 N N . LEU B 2 29 ? 30.249 11.479 3.517 1.00 1.00 713 LEU B N 2
ATOM 2543 C CA . LEU B 2 29 ? 29.241 12.537 3.587 1.00 1.00 713 LEU B CA 2
ATOM 2544 C C . LEU B 2 29 ? 28.885 12.833 5.038 1.00 1.00 713 LEU B C 2
ATOM 2545 O O . LEU B 2 29 ? 28.701 13.984 5.415 1.00 1.00 713 LEU B O 2
ATOM 2561 N N . ILE B 2 30 ? 28.776 11.784 5.845 1.00 1.00 714 ILE B N 2
ATOM 2562 C CA . ILE B 2 30 ? 28.430 11.954 7.253 1.00 1.00 714 ILE B CA 2
ATOM 2563 C C . ILE B 2 30 ? 29.524 12.744 7.980 1.00 1.00 714 ILE B C 2
ATOM 2564 O O . ILE B 2 30 ? 29.239 13.636 8.778 1.00 1.00 714 ILE B O 2
ATOM 2580 N N . TRP B 2 31 ? 30.773 12.408 7.687 1.00 1.00 715 TRP B N 2
ATOM 2581 C CA . TRP B 2 31 ? 31.921 13.085 8.288 1.00 1.00 715 TRP B CA 2
ATOM 2582 C C . TRP B 2 31 ? 31.889 14.584 7.941 1.00 1.00 715 TRP B C 2
ATOM 2583 O O . TRP B 2 31 ? 32.258 15.439 8.749 1.00 1.00 715 TRP B O 2
ATOM 2604 N N . LYS B 2 32 ? 31.478 14.901 6.716 1.00 1.00 716 LYS B N 2
ATOM 2605 C CA . LYS B 2 32 ? 31.421 16.304 6.299 1.00 1.00 716 LYS B CA 2
ATOM 2606 C C . LYS B 2 32 ? 30.384 17.073 7.124 1.00 1.00 716 LYS B C 2
ATOM 2607 O O . LYS B 2 32 ? 30.638 18.185 7.595 1.00 1.00 716 LYS B O 2
ATOM 2626 N N . LEU B 2 33 ? 29.215 16.476 7.302 1.00 1.00 717 LEU B N 2
ATOM 2627 C CA . LEU B 2 33 ? 28.160 17.114 8.087 1.00 1.00 717 LEU B CA 2
ATOM 2628 C C . LEU B 2 33 ? 28.588 17.280 9.538 1.00 1.00 717 LEU B C 2
ATOM 2629 O O . LEU B 2 33 ? 28.285 18.287 10.167 1.00 1.00 717 LEU B O 2
ATOM 2645 N N . LEU B 2 34 ? 29.260 16.271 10.074 1.00 1.00 718 LEU B N 2
ATOM 2646 C CA . LEU B 2 34 ? 29.683 16.302 11.469 1.00 1.00 718 LEU B CA 2
ATOM 2647 C C . LEU B 2 34 ? 30.663 17.453 11.758 1.00 1.00 718 LEU B C 2
ATOM 2648 O O . LEU B 2 34 ? 30.521 18.150 12.764 1.00 1.00 718 LEU B O 2
ATOM 2664 N N . ILE B 2 35 ? 31.648 17.657 10.884 1.00 1.00 719 ILE B N 2
ATOM 2665 C CA . ILE B 2 35 ? 32.620 18.739 11.087 1.00 1.00 719 ILE B CA 2
ATOM 2666 C C . ILE B 2 35 ? 31.953 20.103 10.921 1.00 1.00 719 ILE B C 2
ATOM 2667 O O . ILE B 2 35 ? 32.265 21.052 11.637 1.00 1.00 719 ILE B O 2
ATOM 2683 N N . THR B 2 36 ? 31.034 20.188 9.970 1.00 1.00 720 THR B N 2
ATOM 2684 C CA . THR B 2 36 ? 30.319 21.429 9.712 1.00 1.00 720 THR B CA 2
ATOM 2685 C C . THR B 2 36 ? 29.523 21.853 10.940 1.00 1.00 720 THR B C 2
ATOM 2686 O O . THR B 2 36 ? 29.471 23.035 11.277 1.00 1.00 720 THR B O 2
ATOM 2697 N N . ILE B 2 37 ? 28.870 20.899 11.595 1.00 1.00 721 ILE B N 2
ATOM 2698 C CA . ILE B 2 37 ? 28.068 21.237 12.763 1.00 1.00 721 ILE B CA 2
ATOM 2699 C C . ILE B 2 37 ? 28.944 21.804 13.878 1.00 1.00 721 ILE B C 2
ATOM 2700 O O . ILE B 2 37 ? 28.597 22.814 14.492 1.00 1.00 721 ILE B O 2
ATOM 2716 N N . HIS B 2 38 ? 30.087 21.174 14.135 1.00 1.00 722 HIS B N 2
ATOM 2717 C CA . HIS B 2 38 ? 30.984 21.671 15.174 1.00 1.00 722 HIS B CA 2
ATOM 2718 C C . HIS B 2 38 ? 31.473 23.081 14.837 1.00 1.00 722 HIS B C 2
ATOM 2719 O O . HIS B 2 38 ? 31.540 23.949 15.710 1.00 1.00 722 HIS B O 2
ATOM 2733 N N . ASP B 2 39 ? 31.813 23.304 13.569 1.00 1.00 723 ASP B N 2
ATOM 2734 C CA . ASP B 2 39 ? 32.300 24.613 13.141 1.00 1.00 723 ASP B CA 2
ATOM 2735 C C . ASP B 2 39 ? 31.224 25.675 13.368 1.00 1.00 723 ASP B C 2
ATOM 2736 O O . ASP B 2 39 ? 31.518 26.775 13.828 1.00 1.00 723 ASP B O 2
ATOM 2745 N N . ARG B 2 40 ? 29.975 25.346 13.042 1.00 1.00 724 ARG B N 2
ATOM 2746 C CA . ARG B 2 40 ? 28.879 26.297 13.227 1.00 1.00 724 ARG B CA 2
ATOM 2747 C C . ARG B 2 40 ? 28.655 26.581 14.710 1.00 1.00 724 ARG B C 2
ATOM 2748 O O . ARG B 2 40 ? 28.379 27.715 15.104 1.00 1.00 724 ARG B O 2
ATOM 2769 N N . LYS B 2 41 ? 28.764 25.535 15.523 1.00 1.00 725 LYS B N 2
ATOM 2770 C CA . LYS B 2 41 ? 28.553 25.663 16.962 1.00 1.00 725 LYS B CA 2
ATOM 2771 C C . LYS B 2 41 ? 29.564 26.622 17.589 1.00 1.00 725 LYS B C 2
ATOM 2772 O O . LYS B 2 41 ? 29.208 27.423 18.452 1.00 1.00 725 LYS B O 2
ATOM 2791 N N . GLU B 2 42 ? 30.821 26.524 17.161 1.00 1.00 726 GLU B N 2
ATOM 2792 C CA . GLU B 2 42 ? 31.880 27.381 17.694 1.00 1.00 726 GLU B CA 2
ATOM 2793 C C . GLU B 2 42 ? 32.015 27.190 19.201 1.00 1.00 726 GLU B C 2
ATOM 2794 O O . GLU B 2 42 ? 32.407 28.110 19.920 1.00 1.00 726 GLU B O 2
ATOM 2806 N N . PHE B 2 43 ? 31.688 25.990 19.670 1.00 1.00 727 PHE B N 2
ATOM 2807 C CA . PHE B 2 43 ? 31.776 25.685 21.093 1.00 1.00 727 PHE B CA 2
ATOM 2808 C C . PHE B 2 43 ? 31.081 26.765 21.916 1.00 1.00 727 PHE B C 2
ATOM 2809 O O . PHE B 2 43 ? 31.771 27.637 22.418 1.00 1.00 727 PHE B O 2
ATOM 2827 N N . GLY A 1 1 ? 28.917 -29.894 10.666 1.00 1.00 957 GLY A N 3
ATOM 2828 C CA . GLY A 1 1 ? 30.011 -28.885 10.571 1.00 1.00 957 GLY A CA 3
ATOM 2829 C C . GLY A 1 1 ? 29.730 -27.934 9.414 1.00 1.00 957 GLY A C 3
ATOM 2830 O O . GLY A 1 1 ? 28.620 -27.894 8.885 1.00 1.00 957 GLY A O 3
ATOM 2836 N N . ALA A 1 2 ? 30.745 -27.169 9.025 1.00 1.00 958 ALA A N 3
ATOM 2837 C CA . ALA A 1 2 ? 30.596 -26.221 7.929 1.00 1.00 958 ALA A CA 3
ATOM 2838 C C . ALA A 1 2 ? 30.393 -26.955 6.608 1.00 1.00 958 ALA A C 3
ATOM 2839 O O . ALA A 1 2 ? 30.989 -28.006 6.373 1.00 1.00 958 ALA A O 3
ATOM 2846 N N . LEU A 1 3 ? 29.548 -26.390 5.748 1.00 1.00 959 LEU A N 3
ATOM 2847 C CA . LEU A 1 3 ? 29.269 -26.992 4.449 1.00 1.00 959 LEU A CA 3
ATOM 2848 C C . LEU A 1 3 ? 29.868 -26.145 3.333 1.00 1.00 959 LEU A C 3
ATOM 2849 O O . LEU A 1 3 ? 29.682 -24.928 3.300 1.00 1.00 959 LEU A O 3
ATOM 2865 N N . GLU A 1 4 ? 30.589 -26.797 2.425 1.00 1.00 960 GLU A N 3
ATOM 2866 C CA . GLU A 1 4 ? 31.216 -26.099 1.309 1.00 1.00 960 GLU A CA 3
ATOM 2867 C C . GLU A 1 4 ? 30.557 -26.495 -0.008 1.00 1.00 960 GLU A C 3
ATOM 2868 O O . GLU A 1 4 ? 30.462 -27.678 -0.335 1.00 1.00 960 GLU A O 3
ATOM 2880 N N . GLU A 1 5 ? 30.103 -25.493 -0.758 1.00 1.00 961 GLU A N 3
ATOM 2881 C CA . GLU A 1 5 ? 29.449 -25.735 -2.042 1.00 1.00 961 GLU A CA 3
ATOM 2882 C C . GLU A 1 5 ? 30.258 -25.104 -3.173 1.00 1.00 961 GLU A C 3
ATOM 2883 O O . GLU A 1 5 ? 30.727 -23.974 -3.055 1.00 1.00 961 GLU A O 3
ATOM 2895 N N . ARG A 1 6 ? 30.421 -25.844 -4.266 1.00 1.00 962 ARG A N 3
ATOM 2896 C CA . ARG A 1 6 ? 31.181 -25.346 -5.410 1.00 1.00 962 ARG A CA 3
ATOM 2897 C C . ARG A 1 6 ? 30.490 -24.136 -6.030 1.00 1.00 962 ARG A C 3
ATOM 2898 O O . ARG A 1 6 ? 31.148 -23.177 -6.435 1.00 1.00 962 ARG A O 3
ATOM 2919 N N . ALA A 1 7 ? 29.163 -24.186 -6.102 1.00 1.00 963 ALA A N 3
ATOM 2920 C CA . ALA A 1 7 ? 28.399 -23.083 -6.677 1.00 1.00 963 ALA A CA 3
ATOM 2921 C C . ALA A 1 7 ? 28.495 -21.850 -5.785 1.00 1.00 963 ALA A C 3
ATOM 2922 O O . ALA A 1 7 ? 28.467 -21.964 -4.559 1.00 1.00 963 ALA A O 3
ATOM 2929 N N . ILE A 1 8 ? 28.603 -20.681 -6.417 1.00 1.00 964 ILE A N 3
ATOM 2930 C CA . ILE A 1 8 ? 28.702 -19.412 -5.692 1.00 1.00 964 ILE A CA 3
ATOM 2931 C C . ILE A 1 8 ? 29.416 -19.596 -4.347 1.00 1.00 964 ILE A C 3
ATOM 2932 O O . ILE A 1 8 ? 28.808 -19.475 -3.286 1.00 1.00 964 ILE A O 3
ATOM 2948 N N . PRO A 1 9 ? 30.690 -19.887 -4.378 1.00 1.00 965 PRO A N 3
ATOM 2949 C CA . PRO A 1 9 ? 31.495 -20.093 -3.136 1.00 1.00 965 PRO A CA 3
ATOM 2950 C C . PRO A 1 9 ? 31.523 -18.849 -2.245 1.00 1.00 965 PRO A C 3
ATOM 2951 O O . PRO A 1 9 ? 31.563 -17.716 -2.729 1.00 1.00 965 PRO A O 3
ATOM 2962 N N . ILE A 1 10 ? 31.507 -19.087 -0.938 1.00 1.00 966 ILE A N 3
ATOM 2963 C CA . ILE A 1 10 ? 31.530 -18.009 0.048 1.00 1.00 966 ILE A CA 3
ATOM 2964 C C . ILE A 1 10 ? 32.857 -17.260 0.014 1.00 1.00 966 ILE A C 3
ATOM 2965 O O . ILE A 1 10 ? 32.936 -16.100 0.418 1.00 1.00 966 ILE A O 3
ATOM 2981 N N . TRP A 1 11 ? 33.903 -17.940 -0.437 1.00 1.00 967 TRP A N 3
ATOM 2982 C CA . TRP A 1 11 ? 35.230 -17.338 -0.485 1.00 1.00 967 TRP A CA 3
ATOM 2983 C C . TRP A 1 11 ? 35.237 -16.058 -1.320 1.00 1.00 967 TRP A C 3
ATOM 2984 O O . TRP A 1 11 ? 35.902 -15.088 -0.958 1.00 1.00 967 TRP A O 3
ATOM 3005 N N . TRP A 1 12 ? 34.501 -16.044 -2.429 1.00 1.00 968 TRP A N 3
ATOM 3006 C CA . TRP A 1 12 ? 34.464 -14.848 -3.270 1.00 1.00 968 TRP A CA 3
ATOM 3007 C C . TRP A 1 12 ? 33.892 -13.664 -2.499 1.00 1.00 968 TRP A C 3
ATOM 3008 O O . TRP A 1 12 ? 34.405 -12.548 -2.591 1.00 1.00 968 TRP A O 3
ATOM 3029 N N . VAL A 1 13 ? 32.840 -13.911 -1.725 1.00 1.00 969 VAL A N 3
ATOM 3030 C CA . VAL A 1 13 ? 32.228 -12.852 -0.932 1.00 1.00 969 VAL A CA 3
ATOM 3031 C C . VAL A 1 13 ? 33.213 -12.345 0.114 1.00 1.00 969 VAL A C 3
ATOM 3032 O O . VAL A 1 13 ? 33.359 -11.141 0.317 1.00 1.00 969 VAL A O 3
ATOM 3045 N N . LEU A 1 14 ? 33.889 -13.280 0.773 1.00 1.00 970 LEU A N 3
ATOM 3046 C CA . LEU A 1 14 ? 34.864 -12.928 1.799 1.00 1.00 970 LEU A CA 3
ATOM 3047 C C . LEU A 1 14 ? 36.004 -12.118 1.188 1.00 1.00 970 LEU A C 3
ATOM 3048 O O . LEU A 1 14 ? 36.465 -11.138 1.771 1.00 1.00 970 LEU A O 3
ATOM 3064 N N . VAL A 1 15 ? 36.455 -12.537 0.009 1.00 1.00 971 VAL A N 3
ATOM 3065 C CA . VAL A 1 15 ? 37.542 -11.842 -0.669 1.00 1.00 971 VAL A CA 3
ATOM 3066 C C . VAL A 1 15 ? 37.137 -10.408 -0.992 1.00 1.00 971 VAL A C 3
ATOM 3067 O O . VAL A 1 15 ? 37.903 -9.471 -0.768 1.00 1.00 971 VAL A O 3
ATOM 3080 N N . GLY A 1 16 ? 35.925 -10.242 -1.513 1.00 1.00 972 GLY A N 3
ATOM 3081 C CA . GLY A 1 16 ? 35.432 -8.913 -1.854 1.00 1.00 972 GLY A CA 3
ATOM 3082 C C . GLY A 1 16 ? 35.323 -8.046 -0.606 1.00 1.00 972 GLY A C 3
ATOM 3083 O O . GLY A 1 16 ? 35.649 -6.859 -0.631 1.00 1.00 972 GLY A O 3
ATOM 3087 N N . VAL A 1 17 ? 34.873 -8.648 0.489 1.00 1.00 973 VAL A N 3
ATOM 3088 C CA . VAL A 1 17 ? 34.736 -7.922 1.745 1.00 1.00 973 VAL A CA 3
ATOM 3089 C C . VAL A 1 17 ? 36.099 -7.444 2.235 1.00 1.00 973 VAL A C 3
ATOM 3090 O O . VAL A 1 17 ? 36.249 -6.299 2.662 1.00 1.00 973 VAL A O 3
ATOM 3103 N N . LEU A 1 18 ? 37.091 -8.327 2.172 1.00 1.00 974 LEU A N 3
ATOM 3104 C CA . LEU A 1 18 ? 38.436 -7.978 2.611 1.00 1.00 974 LEU A CA 3
ATOM 3105 C C . LEU A 1 18 ? 38.993 -6.843 1.758 1.00 1.00 974 LEU A C 3
ATOM 3106 O O . LEU A 1 18 ? 39.588 -5.901 2.277 1.00 1.00 974 LEU A O 3
ATOM 3122 N N . GLY A 1 19 ? 38.783 -6.932 0.448 1.00 1.00 975 GLY A N 3
ATOM 3123 C CA . GLY A 1 19 ? 39.260 -5.897 -0.465 1.00 1.00 975 GLY A CA 3
ATOM 3124 C C . GLY A 1 19 ? 38.561 -4.572 -0.181 1.00 1.00 975 GLY A C 3
ATOM 3125 O O . GLY A 1 19 ? 39.153 -3.499 -0.311 1.00 1.00 975 GLY A O 3
ATOM 3129 N N . GLY A 1 20 ? 37.295 -4.662 0.204 1.00 1.00 976 GLY A N 3
ATOM 3130 C CA . GLY A 1 20 ? 36.504 -3.477 0.508 1.00 1.00 976 GLY A CA 3
ATOM 3131 C C . GLY A 1 20 ? 37.088 -2.716 1.695 1.00 1.00 976 GLY A C 3
ATOM 3132 O O . GLY A 1 20 ? 37.023 -1.489 1.750 1.00 1.00 976 GLY A O 3
ATOM 3136 N N . LEU A 1 21 ? 37.656 -3.455 2.644 1.00 1.00 977 LEU A N 3
ATOM 3137 C CA . LEU A 1 21 ? 38.248 -2.837 3.828 1.00 1.00 977 LEU A CA 3
ATOM 3138 C C . LEU A 1 21 ? 39.400 -1.923 3.416 1.00 1.00 977 LEU A C 3
ATOM 3139 O O . LEU A 1 21 ? 39.544 -0.814 3.932 1.00 1.00 977 LEU A O 3
ATOM 3155 N N . LEU A 1 22 ? 40.208 -2.393 2.474 1.00 1.00 978 LEU A N 3
ATOM 3156 C CA . LEU A 1 22 ? 41.336 -1.610 1.983 1.00 1.00 978 LEU A CA 3
ATOM 3157 C C . LEU A 1 22 ? 40.842 -0.327 1.327 1.00 1.00 978 LEU A C 3
ATOM 3158 O O . LEU A 1 22 ? 41.437 0.735 1.495 1.00 1.00 978 LEU A O 3
ATOM 3174 N N . LEU A 1 23 ? 39.750 -0.431 0.580 1.00 1.00 979 LEU A N 3
ATOM 3175 C CA . LEU A 1 23 ? 39.190 0.731 -0.101 1.00 1.00 979 LEU A CA 3
ATOM 3176 C C . LEU A 1 23 ? 38.779 1.807 0.900 1.00 1.00 979 LEU A C 3
ATOM 3177 O O . LEU A 1 23 ? 39.072 2.987 0.702 1.00 1.00 979 LEU A O 3
ATOM 3193 N N . LEU A 1 24 ? 38.121 1.405 1.977 1.00 1.00 980 LEU A N 3
ATOM 3194 C CA . LEU A 1 24 ? 37.705 2.361 2.994 1.00 1.00 980 LEU A CA 3
ATOM 3195 C C . LEU A 1 24 ? 38.930 3.005 3.643 1.00 1.00 980 LEU A C 3
ATOM 3196 O O . LEU A 1 24 ? 38.953 4.208 3.901 1.00 1.00 980 LEU A O 3
ATOM 3212 N N . THR A 1 25 ? 39.938 2.178 3.919 1.00 1.00 981 THR A N 3
ATOM 3213 C CA . THR A 1 25 ? 41.166 2.642 4.562 1.00 1.00 981 THR A CA 3
ATOM 3214 C C . THR A 1 25 ? 41.911 3.662 3.697 1.00 1.00 981 THR A C 3
ATOM 3215 O O . THR A 1 25 ? 42.370 4.687 4.199 1.00 1.00 981 THR A O 3
ATOM 3226 N N . ILE A 1 26 ? 42.038 3.379 2.402 1.00 1.00 982 ILE A N 3
ATOM 3227 C CA . ILE A 1 26 ? 42.749 4.290 1.505 1.00 1.00 982 ILE A CA 3
ATOM 3228 C C . ILE A 1 26 ? 42.041 5.638 1.417 1.00 1.00 982 ILE A C 3
ATOM 3229 O O . ILE A 1 26 ? 42.689 6.685 1.460 1.00 1.00 982 ILE A O 3
ATOM 3245 N N . LEU A 1 27 ? 40.718 5.619 1.299 1.00 1.00 983 LEU A N 3
ATOM 3246 C CA . LEU A 1 27 ? 39.968 6.865 1.213 1.00 1.00 983 LEU A CA 3
ATOM 3247 C C . LEU A 1 27 ? 40.148 7.671 2.496 1.00 1.00 983 LEU A C 3
ATOM 3248 O O . LEU A 1 27 ? 40.346 8.885 2.460 1.00 1.00 983 LEU A O 3
ATOM 3264 N N . VAL A 1 28 ? 40.093 6.977 3.627 1.00 1.00 984 VAL A N 3
ATOM 3265 C CA . VAL A 1 28 ? 40.264 7.619 4.925 1.00 1.00 984 VAL A CA 3
ATOM 3266 C C . VAL A 1 28 ? 41.670 8.195 5.066 1.00 1.00 984 VAL A C 3
ATOM 3267 O O . VAL A 1 28 ? 41.848 9.312 5.553 1.00 1.00 984 VAL A O 3
ATOM 3280 N N . LEU A 1 29 ? 42.666 7.417 4.654 1.00 1.00 985 LEU A N 3
ATOM 3281 C CA . LEU A 1 29 ? 44.057 7.847 4.757 1.00 1.00 985 LEU A CA 3
ATOM 3282 C C . LEU A 1 29 ? 44.315 9.099 3.923 1.00 1.00 985 LEU A C 3
ATOM 3283 O O . LEU A 1 29 ? 44.992 10.022 4.377 1.00 1.00 985 LEU A O 3
ATOM 3299 N N . ALA A 1 30 ? 43.783 9.134 2.707 1.00 1.00 986 ALA A N 3
ATOM 3300 C CA . ALA A 1 30 ? 43.986 10.294 1.845 1.00 1.00 986 ALA A CA 3
ATOM 3301 C C . ALA A 1 30 ? 43.347 11.537 2.458 1.00 1.00 986 ALA A C 3
ATOM 3302 O O . ALA A 1 30 ? 43.920 12.626 2.418 1.00 1.00 986 ALA A O 3
ATOM 3309 N N . MET A 1 31 ? 42.158 11.364 3.025 1.00 1.00 987 MET A N 3
ATOM 3310 C CA . MET A 1 31 ? 41.447 12.475 3.645 1.00 1.00 987 MET A CA 3
ATOM 3311 C C . MET A 1 31 ? 42.208 12.988 4.871 1.00 1.00 987 MET A C 3
ATOM 3312 O O . MET A 1 31 ? 42.300 14.185 5.106 1.00 1.00 987 MET A O 3
ATOM 3326 N N . TRP A 1 32 ? 42.753 12.067 5.646 1.00 1.00 988 TRP A N 3
ATOM 3327 C CA . TRP A 1 32 ? 43.509 12.426 6.842 1.00 1.00 988 TRP A CA 3
ATOM 3328 C C . TRP A 1 32 ? 44.762 13.235 6.482 1.00 1.00 988 TRP A C 3
ATOM 3329 O O . TRP A 1 32 ? 45.158 14.148 7.205 1.00 1.00 988 TRP A O 3
ATOM 3350 N N . LYS A 1 33 ? 45.408 12.856 5.384 1.00 1.00 989 LYS A N 3
ATOM 3351 C CA . LYS A 1 33 ? 46.651 13.508 4.961 1.00 1.00 989 LYS A CA 3
ATOM 3352 C C . LYS A 1 33 ? 46.445 14.968 4.530 1.00 1.00 989 LYS A C 3
ATOM 3353 O O . LYS A 1 33 ? 47.423 15.700 4.384 1.00 1.00 989 LYS A O 3
ATOM 3372 N N . VAL A 1 34 ? 45.200 15.405 4.323 1.00 1.00 990 VAL A N 3
ATOM 3373 C CA . VAL A 1 34 ? 44.976 16.796 3.910 1.00 1.00 990 VAL A CA 3
ATOM 3374 C C . VAL A 1 34 ? 44.712 17.692 5.121 1.00 1.00 990 VAL A C 3
ATOM 3375 O O . VAL A 1 34 ? 44.565 18.907 4.985 1.00 1.00 990 VAL A O 3
ATOM 3388 N N . GLY A 1 35 ? 44.662 17.087 6.306 1.00 1.00 991 GLY A N 3
ATOM 3389 C CA . GLY A 1 35 ? 44.425 17.843 7.534 1.00 1.00 991 GLY A CA 3
ATOM 3390 C C . GLY A 1 35 ? 42.936 18.066 7.770 1.00 1.00 991 GLY A C 3
ATOM 3391 O O . GLY A 1 35 ? 42.546 18.833 8.650 1.00 1.00 991 GLY A O 3
ATOM 3395 N N . PHE A 1 36 ? 42.110 17.389 6.985 1.00 1.00 992 PHE A N 3
ATOM 3396 C CA . PHE A 1 36 ? 40.664 17.517 7.121 1.00 1.00 992 PHE A CA 3
ATOM 3397 C C . PHE A 1 36 ? 40.187 17.068 8.497 1.00 1.00 992 PHE A C 3
ATOM 3398 O O . PHE A 1 36 ? 39.328 17.707 9.104 1.00 1.00 992 PHE A O 3
ATOM 3415 N N . PHE A 1 37 ? 40.725 15.953 8.979 1.00 1.00 993 PHE A N 3
ATOM 3416 C CA . PHE A 1 37 ? 40.306 15.434 10.275 1.00 1.00 993 PHE A CA 3
ATOM 3417 C C . PHE A 1 37 ? 41.128 16.037 11.403 1.00 1.00 993 PHE A C 3
ATOM 3418 O O . PHE A 1 37 ? 40.870 15.768 12.576 1.00 1.00 993 PHE A O 3
ATOM 3435 N N . LYS A 1 38 ? 42.101 16.869 11.054 1.00 1.00 994 LYS A N 3
ATOM 3436 C CA . LYS A 1 38 ? 42.919 17.511 12.069 1.00 1.00 994 LYS A CA 3
ATOM 3437 C C . LYS A 1 38 ? 42.281 18.839 12.461 1.00 1.00 994 LYS A C 3
ATOM 3438 O O . LYS A 1 38 ? 42.037 19.696 11.609 1.00 1.00 994 LYS A O 3
ATOM 3457 N N . ARG A 1 39 ? 42.007 19.007 13.749 1.00 1.00 995 ARG A N 3
ATOM 3458 C CA . ARG A 1 39 ? 41.396 20.230 14.235 1.00 1.00 995 ARG A CA 3
ATOM 3459 C C . ARG A 1 39 ? 42.022 20.604 15.565 1.00 1.00 995 ARG A C 3
ATOM 3460 O O . ARG A 1 39 ? 42.364 19.727 16.359 1.00 1.00 995 ARG A O 3
ATOM 3481 N N . ASN A 1 40 ? 42.178 21.893 15.816 1.00 1.00 996 ASN A N 3
ATOM 3482 C CA . ASN A 1 40 ? 42.773 22.309 17.072 1.00 1.00 996 ASN A CA 3
ATOM 3483 C C . ASN A 1 40 ? 41.707 22.363 18.152 1.00 1.00 996 ASN A C 3
ATOM 3484 O O . ASN A 1 40 ? 40.817 23.213 18.129 1.00 1.00 996 ASN A O 3
ATOM 3495 N N . ARG A 1 41 ? 41.810 21.441 19.099 1.00 1.00 997 ARG A N 3
ATOM 3496 C CA . ARG A 1 41 ? 40.855 21.372 20.198 1.00 1.00 997 ARG A CA 3
ATOM 3497 C C . ARG A 1 41 ? 41.462 21.959 21.469 1.00 1.00 997 ARG A C 3
ATOM 3498 O O . ARG A 1 41 ? 42.681 22.078 21.584 1.00 1.00 997 ARG A O 3
ATOM 3519 N N . PRO A 1 42 ? 40.640 22.327 22.418 1.00 1.00 998 PRO A N 3
ATOM 3520 C CA . PRO A 1 42 ? 41.105 22.916 23.701 1.00 1.00 998 PRO A CA 3
ATOM 3521 C C . PRO A 1 42 ? 42.389 22.262 24.205 1.00 1.00 998 PRO A C 3
ATOM 3522 O O . PRO A 1 42 ? 42.417 21.046 24.297 1.00 1.00 998 PRO A O 3
ATOM 3534 N N . PRO B 2 1 ? 15.133 -17.546 -3.892 1.00 1.00 685 PRO B N 3
ATOM 3535 C CA . PRO B 2 1 ? 16.555 -17.533 -3.471 1.00 1.00 685 PRO B CA 3
ATOM 3536 C C . PRO B 2 1 ? 17.296 -16.424 -4.211 1.00 1.00 685 PRO B C 3
ATOM 3537 O O . PRO B 2 1 ? 16.781 -15.857 -5.174 1.00 1.00 685 PRO B O 3
ATOM 3550 N N . GLU B 2 2 ? 18.506 -16.119 -3.751 1.00 1.00 686 GLU B N 3
ATOM 3551 C CA . GLU B 2 2 ? 19.312 -15.075 -4.377 1.00 1.00 686 GLU B CA 3
ATOM 3552 C C . GLU B 2 2 ? 20.255 -15.671 -5.419 1.00 1.00 686 GLU B C 3
ATOM 3553 O O . GLU B 2 2 ? 20.906 -14.943 -6.169 1.00 1.00 686 GLU B O 3
ATOM 3565 N N . SER B 2 3 ? 20.331 -16.998 -5.456 1.00 1.00 687 SER B N 3
ATOM 3566 C CA . SER B 2 3 ? 21.207 -17.678 -6.405 1.00 1.00 687 SER B CA 3
ATOM 3567 C C . SER B 2 3 ? 20.923 -17.232 -7.840 1.00 1.00 687 SER B C 3
ATOM 3568 O O . SER B 2 3 ? 21.848 -16.920 -8.589 1.00 1.00 687 SER B O 3
ATOM 3576 N N . PRO B 2 4 ? 19.675 -17.196 -8.241 1.00 1.00 688 PRO B N 3
ATOM 3577 C CA . PRO B 2 4 ? 19.291 -16.778 -9.622 1.00 1.00 688 PRO B CA 3
ATOM 3578 C C . PRO B 2 4 ? 19.869 -15.412 -9.991 1.00 1.00 688 PRO B C 3
ATOM 3579 O O . PRO B 2 4 ? 20.279 -15.191 -11.130 1.00 1.00 688 PRO B O 3
ATOM 3590 N N . LYS B 2 5 ? 19.897 -14.503 -9.021 1.00 1.00 689 LYS B N 3
ATOM 3591 C CA . LYS B 2 5 ? 20.428 -13.164 -9.256 1.00 1.00 689 LYS B CA 3
ATOM 3592 C C . LYS B 2 5 ? 21.929 -13.220 -9.518 1.00 1.00 689 LYS B C 3
ATOM 3593 O O . LYS B 2 5 ? 22.670 -13.886 -8.799 1.00 1.00 689 LYS B O 3
ATOM 3612 N N . GLY B 2 6 ? 22.369 -12.513 -10.553 1.00 1.00 690 GLY B N 3
ATOM 3613 C CA . GLY B 2 6 ? 23.785 -12.488 -10.901 1.00 1.00 690 GLY B CA 3
ATOM 3614 C C . GLY B 2 6 ? 24.391 -13.884 -10.815 1.00 1.00 690 GLY B C 3
ATOM 3615 O O . GLY B 2 6 ? 25.196 -14.170 -9.929 1.00 1.00 690 GLY B O 3
ATOM 3619 N N . PRO B 2 7 ? 24.014 -14.752 -11.715 1.00 1.00 691 PRO B N 3
ATOM 3620 C CA . PRO B 2 7 ? 24.526 -16.155 -11.749 1.00 1.00 691 PRO B CA 3
ATOM 3621 C C . PRO B 2 7 ? 26.053 -16.215 -11.768 1.00 1.00 691 PRO B C 3
ATOM 3622 O O . PRO B 2 7 ? 26.655 -17.077 -11.126 1.00 1.00 691 PRO B O 3
ATOM 3633 N N . ASP B 2 8 ? 26.672 -15.297 -12.504 1.00 1.00 692 ASP B N 3
ATOM 3634 C CA . ASP B 2 8 ? 28.123 -15.257 -12.593 1.00 1.00 692 ASP B CA 3
ATOM 3635 C C . ASP B 2 8 ? 28.722 -14.803 -11.269 1.00 1.00 692 ASP B C 3
ATOM 3636 O O . ASP B 2 8 ? 28.196 -13.902 -10.616 1.00 1.00 692 ASP B O 3
ATOM 3645 N N . ILE B 2 9 ? 29.832 -15.421 -10.894 1.00 1.00 693 ILE B N 3
ATOM 3646 C CA . ILE B 2 9 ? 30.512 -15.072 -9.655 1.00 1.00 693 ILE B CA 3
ATOM 3647 C C . ILE B 2 9 ? 31.029 -13.645 -9.741 1.00 1.00 693 ILE B C 3
ATOM 3648 O O . ILE B 2 9 ? 31.204 -12.970 -8.727 1.00 1.00 693 ILE B O 3
ATOM 3664 N N . LEU B 2 10 ? 31.272 -13.198 -10.968 1.00 1.00 694 LEU B N 3
ATOM 3665 C CA . LEU B 2 10 ? 31.773 -11.849 -11.198 1.00 1.00 694 LEU B CA 3
ATOM 3666 C C . LEU B 2 10 ? 30.763 -10.815 -10.718 1.00 1.00 694 LEU B C 3
ATOM 3667 O O . LEU B 2 10 ? 31.134 -9.807 -10.118 1.00 1.00 694 LEU B O 3
ATOM 3683 N N . VAL B 2 11 ? 29.488 -11.069 -10.983 1.00 1.00 695 VAL B N 3
ATOM 3684 C CA . VAL B 2 11 ? 28.434 -10.147 -10.574 1.00 1.00 695 VAL B CA 3
ATOM 3685 C C . VAL B 2 11 ? 28.390 -10.028 -9.055 1.00 1.00 695 VAL B C 3
ATOM 3686 O O . VAL B 2 11 ? 28.274 -8.930 -8.513 1.00 1.00 695 VAL B O 3
ATOM 3699 N N . VAL B 2 12 ? 28.479 -11.164 -8.376 1.00 1.00 696 VAL B N 3
ATOM 3700 C CA . VAL B 2 12 ? 28.443 -11.176 -6.920 1.00 1.00 696 VAL B CA 3
ATOM 3701 C C . VAL B 2 12 ? 29.618 -10.391 -6.344 1.00 1.00 696 VAL B C 3
ATOM 3702 O O . VAL B 2 12 ? 29.451 -9.602 -5.414 1.00 1.00 696 VAL B O 3
ATOM 3715 N N . LEU B 2 13 ? 30.807 -10.614 -6.896 1.00 1.00 697 LEU B N 3
ATOM 3716 C CA . LEU B 2 13 ? 31.998 -9.918 -6.417 1.00 1.00 697 LEU B CA 3
ATOM 3717 C C . LEU B 2 13 ? 31.852 -8.410 -6.615 1.00 1.00 697 LEU B C 3
ATOM 3718 O O . LEU B 2 13 ? 32.182 -7.624 -5.727 1.00 1.00 697 LEU B O 3
ATOM 3734 N N . LEU B 2 14 ? 31.348 -8.013 -7.780 1.00 1.00 698 LEU B N 3
ATOM 3735 C CA . LEU B 2 14 ? 31.155 -6.597 -8.071 1.00 1.00 698 LEU B CA 3
ATOM 3736 C C . LEU B 2 14 ? 30.140 -5.989 -7.108 1.00 1.00 698 LEU B C 3
ATOM 3737 O O . LEU B 2 14 ? 30.321 -4.874 -6.619 1.00 1.00 698 LEU B O 3
ATOM 3753 N N . SER B 2 15 ? 29.069 -6.731 -6.843 1.00 1.00 699 SER B N 3
ATOM 3754 C CA . SER B 2 15 ? 28.025 -6.260 -5.941 1.00 1.00 699 SER B CA 3
ATOM 3755 C C . SER B 2 15 ? 28.595 -6.001 -4.549 1.00 1.00 699 SER B C 3
ATOM 3756 O O . SER B 2 15 ? 28.259 -5.004 -3.910 1.00 1.00 699 SER B O 3
ATOM 3764 N N . VAL B 2 16 ? 29.454 -6.901 -4.086 1.00 1.00 700 VAL B N 3
ATOM 3765 C CA . VAL B 2 16 ? 30.060 -6.753 -2.766 1.00 1.00 700 VAL B CA 3
ATOM 3766 C C . VAL B 2 16 ? 30.901 -5.480 -2.701 1.00 1.00 700 VAL B C 3
ATOM 3767 O O . VAL B 2 16 ? 30.814 -4.714 -1.741 1.00 1.00 700 VAL B O 3
ATOM 3780 N N . MET B 2 17 ? 31.717 -5.267 -3.727 1.00 1.00 701 MET B N 3
ATOM 3781 C CA . MET B 2 17 ? 32.575 -4.087 -3.781 1.00 1.00 701 MET B CA 3
ATOM 3782 C C . MET B 2 17 ? 31.746 -2.806 -3.848 1.00 1.00 701 MET B C 3
ATOM 3783 O O . MET B 2 17 ? 32.079 -1.804 -3.213 1.00 1.00 701 MET B O 3
ATOM 3797 N N . GLY B 2 18 ? 30.674 -2.843 -4.632 1.00 1.00 702 GLY B N 3
ATOM 3798 C CA . GLY B 2 18 ? 29.813 -1.676 -4.788 1.00 1.00 702 GLY B CA 3
ATOM 3799 C C . GLY B 2 18 ? 29.146 -1.289 -3.471 1.00 1.00 702 GLY B C 3
ATOM 3800 O O . GLY B 2 18 ? 29.029 -0.104 -3.152 1.00 1.00 702 GLY B O 3
ATOM 3804 N N . ALA B 2 19 ? 28.697 -2.285 -2.715 1.00 1.00 703 ALA B N 3
ATOM 3805 C CA . ALA B 2 19 ? 28.032 -2.018 -1.445 1.00 1.00 703 ALA B CA 3
ATOM 3806 C C . ALA B 2 19 ? 28.988 -1.363 -0.454 1.00 1.00 703 ALA B C 3
ATOM 3807 O O . ALA B 2 19 ? 28.608 -0.446 0.272 1.00 1.00 703 ALA B O 3
ATOM 3814 N N . ILE B 2 20 ? 30.228 -1.835 -0.433 1.00 1.00 704 ILE B N 3
ATOM 3815 C CA . ILE B 2 20 ? 31.229 -1.285 0.476 1.00 1.00 704 ILE B CA 3
ATOM 3816 C C . ILE B 2 20 ? 31.517 0.174 0.137 1.00 1.00 704 ILE B C 3
ATOM 3817 O O . ILE B 2 20 ? 31.634 1.015 1.027 1.00 1.00 704 ILE B O 3
ATOM 3833 N N . LEU B 2 21 ? 31.644 0.466 -1.149 1.00 1.00 705 LEU B N 3
ATOM 3834 C CA . LEU B 2 21 ? 31.935 1.827 -1.582 1.00 1.00 705 LEU B CA 3
ATOM 3835 C C . LEU B 2 21 ? 30.822 2.771 -1.142 1.00 1.00 705 LEU B C 3
ATOM 3836 O O . LEU B 2 21 ? 31.092 3.877 -0.674 1.00 1.00 705 LEU B O 3
ATOM 3852 N N . LEU B 2 22 ? 29.573 2.334 -1.286 1.00 1.00 706 LEU B N 3
ATOM 3853 C CA . LEU B 2 22 ? 28.449 3.168 -0.882 1.00 1.00 706 LEU B CA 3
ATOM 3854 C C . LEU B 2 22 ? 28.509 3.432 0.619 1.00 1.00 706 LEU B C 3
ATOM 3855 O O . LEU B 2 22 ? 28.315 4.561 1.069 1.00 1.00 706 LEU B O 3
ATOM 3871 N N . ILE B 2 23 ? 28.801 2.390 1.389 1.00 1.00 707 ILE B N 3
ATOM 3872 C CA . ILE B 2 23 ? 28.904 2.534 2.837 1.00 1.00 707 ILE B CA 3
ATOM 3873 C C . ILE B 2 23 ? 30.065 3.461 3.196 1.00 1.00 707 ILE B C 3
ATOM 3874 O O . ILE B 2 23 ? 29.932 4.321 4.068 1.00 1.00 707 ILE B O 3
ATOM 3890 N N . GLY B 2 24 ? 31.204 3.283 2.528 1.00 1.00 708 GLY B N 3
ATOM 3891 C CA . GLY B 2 24 ? 32.370 4.118 2.806 1.00 1.00 708 GLY B CA 3
ATOM 3892 C C . GLY B 2 24 ? 32.061 5.580 2.513 1.00 1.00 708 GLY B C 3
ATOM 3893 O O . GLY B 2 24 ? 32.386 6.469 3.303 1.00 1.00 708 GLY B O 3
ATOM 3897 N N . LEU B 2 25 ? 31.428 5.823 1.372 1.00 1.00 709 LEU B N 3
ATOM 3898 C CA . LEU B 2 25 ? 31.077 7.185 0.985 1.00 1.00 709 LEU B CA 3
ATOM 3899 C C . LEU B 2 25 ? 30.069 7.782 1.975 1.00 1.00 709 LEU B C 3
ATOM 3900 O O . LEU B 2 25 ? 30.179 8.947 2.366 1.00 1.00 709 LEU B O 3
ATOM 3916 N N . ALA B 2 26 ? 29.073 6.973 2.360 1.00 1.00 710 ALA B N 3
ATOM 3917 C CA . ALA B 2 26 ? 28.036 7.430 3.286 1.00 1.00 710 ALA B CA 3
ATOM 3918 C C . ALA B 2 26 ? 28.631 7.837 4.639 1.00 1.00 710 ALA B C 3
ATOM 3919 O O . ALA B 2 26 ? 28.232 8.848 5.230 1.00 1.00 710 ALA B O 3
ATOM 3926 N N . ALA B 2 27 ? 29.579 7.050 5.135 1.00 1.00 711 ALA B N 3
ATOM 3927 C CA . ALA B 2 27 ? 30.196 7.367 6.420 1.00 1.00 711 ALA B CA 3
ATOM 3928 C C . ALA B 2 27 ? 30.947 8.694 6.338 1.00 1.00 711 ALA B C 3
ATOM 3929 O O . ALA B 2 27 ? 30.878 9.515 7.253 1.00 1.00 711 ALA B O 3
ATOM 3936 N N . LEU B 2 28 ? 31.646 8.904 5.230 1.00 1.00 712 LEU B N 3
ATOM 3937 C CA . LEU B 2 28 ? 32.399 10.141 5.032 1.00 1.00 712 LEU B CA 3
ATOM 3938 C C . LEU B 2 28 ? 31.457 11.335 4.990 1.00 1.00 712 LEU B C 3
ATOM 3939 O O . LEU B 2 28 ? 31.750 12.387 5.554 1.00 1.00 712 LEU B O 3
ATOM 3955 N N . LEU B 2 29 ? 30.330 11.165 4.309 1.00 1.00 713 LEU B N 3
ATOM 3956 C CA . LEU B 2 29 ? 29.349 12.243 4.184 1.00 1.00 713 LEU B CA 3
ATOM 3957 C C . LEU B 2 29 ? 28.801 12.635 5.555 1.00 1.00 713 LEU B C 3
ATOM 3958 O O . LEU B 2 29 ? 28.657 13.819 5.855 1.00 1.00 713 LEU B O 3
ATOM 3974 N N . ILE B 2 30 ? 28.504 11.642 6.387 1.00 1.00 714 ILE B N 3
ATOM 3975 C CA . ILE B 2 30 ? 27.979 11.919 7.717 1.00 1.00 714 ILE B CA 3
ATOM 3976 C C . ILE B 2 30 ? 29.013 12.682 8.539 1.00 1.00 714 ILE B C 3
ATOM 3977 O O . ILE B 2 30 ? 28.687 13.654 9.219 1.00 1.00 714 ILE B O 3
ATOM 3993 N N . TRP B 2 31 ? 30.264 12.242 8.462 1.00 1.00 715 TRP B N 3
ATOM 3994 C CA . TRP B 2 31 ? 31.345 12.890 9.193 1.00 1.00 715 TRP B CA 3
ATOM 3995 C C . TRP B 2 31 ? 31.461 14.352 8.740 1.00 1.00 715 TRP B C 3
ATOM 3996 O O . TRP B 2 31 ? 31.636 15.260 9.554 1.00 1.00 715 TRP B O 3
ATOM 4017 N N . LYS B 2 32 ? 31.349 14.570 7.429 1.00 1.00 716 LYS B N 3
ATOM 4018 C CA . LYS B 2 32 ? 31.436 15.919 6.860 1.00 1.00 716 LYS B CA 3
ATOM 4019 C C . LYS B 2 32 ? 30.322 16.814 7.408 1.00 1.00 716 LYS B C 3
ATOM 4020 O O . LYS B 2 32 ? 30.548 17.984 7.731 1.00 1.00 716 LYS B O 3
ATOM 4039 N N . LEU B 2 33 ? 29.119 16.261 7.505 1.00 1.00 717 LEU B N 3
ATOM 4040 C CA . LEU B 2 33 ? 27.978 17.014 8.013 1.00 1.00 717 LEU B CA 3
ATOM 4041 C C . LEU B 2 33 ? 28.206 17.423 9.469 1.00 1.00 717 LEU B C 3
ATOM 4042 O O . LEU B 2 33 ? 27.860 18.537 9.872 1.00 1.00 717 LEU B O 3
ATOM 4058 N N . LEU B 2 34 ? 28.762 16.509 10.262 1.00 1.00 718 LEU B N 3
ATOM 4059 C CA . LEU B 2 34 ? 28.998 16.786 11.684 1.00 1.00 718 LEU B CA 3
ATOM 4060 C C . LEU B 2 34 ? 29.984 17.954 11.852 1.00 1.00 718 LEU B C 3
ATOM 4061 O O . LEU B 2 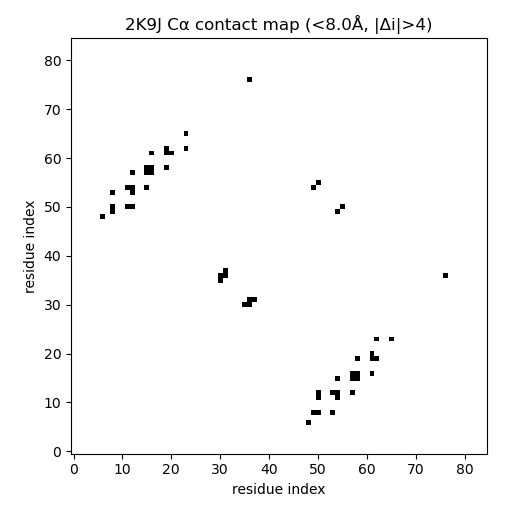34 ? 29.794 18.856 12.683 1.00 1.00 718 LEU B O 3
ATOM 4077 N N . ILE B 2 35 ? 31.033 17.948 11.046 1.00 1.00 719 ILE B N 3
ATOM 4078 C CA . ILE B 2 35 ? 32.019 19.038 11.104 1.00 1.00 719 ILE B CA 3
ATOM 4079 C C . ILE B 2 35 ? 31.432 20.367 10.619 1.00 1.00 719 ILE B C 3
ATOM 4080 O O . ILE B 2 35 ? 31.696 21.434 11.197 1.00 1.00 719 ILE B O 3
ATOM 4096 N N . THR B 2 36 ? 30.668 20.300 9.527 1.00 1.00 720 THR B N 3
ATOM 4097 C CA . THR B 2 36 ? 30.082 21.507 8.939 1.00 1.00 720 THR B CA 3
ATOM 4098 C C . THR B 2 36 ? 29.117 22.208 9.893 1.00 1.00 720 THR B C 3
ATOM 4099 O O . THR B 2 36 ? 29.142 23.437 10.014 1.00 1.00 720 THR B O 3
ATOM 4110 N N . ILE B 2 37 ? 28.256 21.442 10.559 1.00 1.00 721 ILE B N 3
ATOM 4111 C CA . ILE B 2 37 ? 27.294 22.042 11.476 1.00 1.00 721 ILE B CA 3
ATOM 4112 C C . ILE B 2 37 ? 28.008 22.646 12.691 1.00 1.00 721 ILE B C 3
ATOM 4113 O O . ILE B 2 37 ? 27.689 23.759 13.136 1.00 1.00 721 ILE B O 3
ATOM 4129 N N . HIS B 2 38 ? 28.994 21.925 13.211 1.00 1.00 722 HIS B N 3
ATOM 4130 C CA . HIS B 2 38 ? 29.750 22.435 14.358 1.00 1.00 722 HIS B CA 3
ATOM 4131 C C . HIS B 2 38 ? 30.585 23.652 13.965 1.00 1.00 722 HIS B C 3
ATOM 4132 O O . HIS B 2 38 ? 30.733 24.599 14.747 1.00 1.00 722 HIS B O 3
ATOM 4146 N N . ASP B 2 39 ? 31.153 23.616 12.761 1.00 1.00 723 ASP B N 3
ATOM 4147 C CA . ASP B 2 39 ? 31.980 24.737 12.306 1.00 1.00 723 ASP B CA 3
ATOM 4148 C C . ASP B 2 39 ? 31.110 25.980 12.138 1.00 1.00 723 ASP B C 3
ATOM 4149 O O . ASP B 2 39 ? 31.527 27.094 12.452 1.00 1.00 723 ASP B O 3
ATOM 4158 N N . ARG B 2 40 ? 29.898 25.779 11.617 1.00 1.00 724 ARG B N 3
ATOM 4159 C CA . ARG B 2 40 ? 28.992 26.893 11.394 1.00 1.00 724 ARG B CA 3
ATOM 4160 C C . ARG B 2 40 ? 28.638 27.555 12.718 1.00 1.00 724 ARG B C 3
ATOM 4161 O O . ARG B 2 40 ? 28.602 28.779 12.824 1.00 1.00 724 ARG B O 3
ATOM 4182 N N . LYS B 2 41 ? 28.373 26.734 13.725 1.00 1.00 725 LYS B N 3
ATOM 4183 C CA . LYS B 2 41 ? 28.013 27.247 15.039 1.00 1.00 725 LYS B CA 3
ATOM 4184 C C . LYS B 2 41 ? 29.162 28.055 15.632 1.00 1.00 725 LYS B C 3
ATOM 4185 O O . LYS B 2 41 ? 28.955 29.140 16.174 1.00 1.00 725 LYS B O 3
ATOM 4204 N N . GLU B 2 42 ? 30.373 27.519 15.523 1.00 1.00 726 GLU B N 3
ATOM 4205 C CA . GLU B 2 42 ? 31.550 28.197 16.053 1.00 1.00 726 GLU B CA 3
ATOM 4206 C C . GLU B 2 42 ? 31.811 29.499 15.300 1.00 1.00 726 GLU B C 3
ATOM 4207 O O . GLU B 2 42 ? 31.683 29.555 14.077 1.00 1.00 726 GLU B O 3
ATOM 4219 N N . PHE B 2 43 ? 32.176 30.544 16.037 1.00 1.00 727 PHE B N 3
ATOM 4220 C CA . PHE B 2 43 ? 32.451 31.838 15.423 1.00 1.00 727 PHE B CA 3
ATOM 4221 C C . PHE B 2 43 ? 31.380 32.181 14.395 1.00 1.00 727 PHE B C 3
ATOM 4222 O O . PHE B 2 43 ? 31.621 31.952 13.222 1.00 1.00 727 PHE B O 3
ATOM 4240 N N . GLY A 1 1 ? 13.261 -29.840 -8.685 1.00 1.00 957 GLY A N 4
ATOM 4241 C CA . GLY A 1 1 ? 13.924 -28.516 -8.863 1.00 1.00 957 GLY A CA 4
ATOM 4242 C C . GLY A 1 1 ? 15.316 -28.719 -9.452 1.00 1.00 957 GLY A C 4
ATOM 4243 O O . GLY A 1 1 ? 15.653 -29.810 -9.913 1.00 1.00 957 GLY A O 4
ATOM 4249 N N . ALA A 1 2 ? 16.121 -27.662 -9.430 1.00 1.00 958 ALA A N 4
ATOM 4250 C CA . ALA A 1 2 ? 17.475 -27.735 -9.963 1.00 1.00 958 ALA A CA 4
ATOM 4251 C C . ALA A 1 2 ? 18.337 -28.660 -9.111 1.00 1.00 958 ALA A C 4
ATOM 4252 O O . ALA A 1 2 ? 18.201 -28.696 -7.888 1.00 1.00 958 ALA A O 4
ATOM 4259 N N . LEU A 1 3 ? 19.222 -29.406 -9.765 1.00 1.00 959 LEU A N 4
ATOM 4260 C CA . LEU A 1 3 ? 20.104 -30.331 -9.059 1.00 1.00 959 LEU A CA 4
ATOM 4261 C C . LEU A 1 3 ? 21.519 -29.768 -8.990 1.00 1.00 959 LEU A C 4
ATOM 4262 O O . LEU A 1 3 ? 22.075 -29.336 -10.000 1.00 1.00 959 LEU A O 4
ATOM 4278 N N . GLU A 1 4 ? 22.097 -29.779 -7.792 1.00 1.00 960 GLU A N 4
ATOM 4279 C CA . GLU A 1 4 ? 23.451 -29.270 -7.598 1.00 1.00 960 GLU A CA 4
ATOM 4280 C C . GLU A 1 4 ? 24.271 -30.239 -6.751 1.00 1.00 960 GLU A C 4
ATOM 4281 O O . GLU A 1 4 ? 23.742 -30.895 -5.854 1.00 1.00 960 GLU A O 4
ATOM 4293 N N . GLU A 1 5 ? 25.565 -30.321 -7.041 1.00 1.00 961 GLU A N 4
ATOM 4294 C CA . GLU A 1 5 ? 26.448 -31.214 -6.299 1.00 1.00 961 GLU A CA 4
ATOM 4295 C C . GLU A 1 5 ? 27.060 -30.493 -5.102 1.00 1.00 961 GLU A C 4
ATOM 4296 O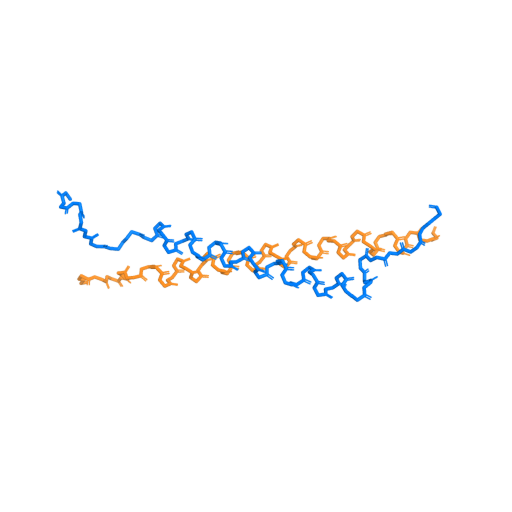 O . GLU A 1 5 ? 26.630 -30.687 -3.965 1.00 1.00 961 GLU A O 4
ATOM 4308 N N . ARG A 1 6 ? 28.063 -29.662 -5.369 1.00 1.00 962 ARG A N 4
ATOM 4309 C CA . ARG A 1 6 ? 28.730 -28.914 -4.309 1.00 1.00 962 ARG A CA 4
ATOM 4310 C C . ARG A 1 6 ? 28.842 -27.438 -4.681 1.00 1.00 962 ARG A C 4
ATOM 4311 O O . ARG A 1 6 ? 29.011 -27.094 -5.850 1.00 1.00 962 ARG A O 4
ATOM 4332 N N . ALA A 1 7 ? 28.752 -26.573 -3.677 1.00 1.00 963 ALA A N 4
ATOM 4333 C CA . ALA A 1 7 ? 28.847 -25.136 -3.907 1.00 1.00 963 ALA A CA 4
ATOM 4334 C C . ALA A 1 7 ? 29.402 -24.435 -2.672 1.00 1.00 963 ALA A C 4
ATOM 4335 O O . ALA A 1 7 ? 29.229 -24.905 -1.548 1.00 1.00 963 ALA A O 4
ATOM 4342 N N . ILE A 1 8 ? 30.071 -23.306 -2.887 1.00 1.00 964 ILE A N 4
ATOM 4343 C CA . ILE A 1 8 ? 30.647 -22.550 -1.781 1.00 1.00 964 ILE A CA 4
ATOM 4344 C C . ILE A 1 8 ? 31.145 -21.183 -2.266 1.00 1.00 964 ILE A C 4
ATOM 4345 O O . ILE A 1 8 ? 32.340 -20.891 -2.231 1.00 1.00 964 ILE A O 4
ATOM 4361 N N . PRO A 1 9 ? 30.239 -20.351 -2.713 1.00 1.00 965 PRO A N 4
ATOM 4362 C CA . PRO A 1 9 ? 30.556 -18.986 -3.224 1.00 1.00 965 PRO A CA 4
ATOM 4363 C C . PRO A 1 9 ? 30.757 -17.973 -2.098 1.00 1.00 965 PRO A C 4
ATOM 4364 O O . PRO A 1 9 ? 31.003 -16.791 -2.341 1.00 1.00 965 PRO A O 4
ATOM 4375 N N . ILE A 1 10 ? 30.617 -18.446 -0.869 1.00 1.00 966 ILE A N 4
ATOM 4376 C CA . ILE A 1 10 ? 30.745 -17.593 0.308 1.00 1.00 966 ILE A CA 4
ATOM 4377 C C . ILE A 1 10 ? 32.146 -16.994 0.447 1.00 1.00 966 ILE A C 4
ATOM 4378 O O . ILE A 1 10 ? 32.287 -15.828 0.807 1.00 1.00 966 ILE A O 4
ATOM 4394 N N . TRP A 1 11 ? 33.179 -17.793 0.208 1.00 1.00 967 TRP A N 4
ATOM 4395 C CA . TRP A 1 11 ? 34.550 -17.307 0.366 1.00 1.00 967 TRP A CA 4
ATOM 4396 C C . TRP A 1 11 ? 34.816 -16.071 -0.493 1.00 1.00 967 TRP A C 4
ATOM 4397 O O . TRP A 1 11 ? 35.505 -15.149 -0.059 1.00 1.00 967 TRP A O 4
ATOM 4418 N N . TRP A 1 12 ? 34.277 -16.048 -1.707 1.00 1.00 968 TRP A N 4
ATOM 4419 C CA . TRP A 1 12 ? 34.486 -14.905 -2.592 1.00 1.00 968 TRP A CA 4
ATOM 4420 C C . TRP A 1 12 ? 33.933 -13.621 -1.974 1.00 1.00 968 TRP A C 4
ATOM 4421 O O . TRP A 1 12 ? 34.540 -12.557 -2.096 1.00 1.00 968 TRP A O 4
ATOM 4442 N N . VAL A 1 13 ? 32.784 -13.725 -1.313 1.00 1.00 969 VAL A N 4
ATOM 4443 C CA . VAL A 1 13 ? 32.168 -12.559 -0.685 1.00 1.00 969 VAL A CA 4
ATOM 4444 C C . VAL A 1 13 ? 33.067 -11.997 0.414 1.00 1.00 969 VAL A C 4
ATOM 4445 O O . VAL A 1 13 ? 33.270 -10.788 0.506 1.00 1.00 969 VAL A O 4
ATOM 4458 N N . LEU A 1 14 ? 33.607 -12.885 1.242 1.00 1.00 970 LEU A N 4
ATOM 4459 C CA . LEU A 1 14 ? 34.489 -12.467 2.328 1.00 1.00 970 LEU A CA 4
ATOM 4460 C C . LEU A 1 14 ? 35.743 -11.799 1.775 1.00 1.00 970 LEU A C 4
ATOM 4461 O O . LEU A 1 14 ? 36.215 -10.802 2.319 1.00 1.00 970 LEU A O 4
ATOM 4477 N N . VAL A 1 15 ? 36.283 -12.355 0.696 1.00 1.00 971 VAL A N 4
ATOM 4478 C CA . VAL A 1 15 ? 37.488 -11.797 0.092 1.00 1.00 971 VAL A CA 4
ATOM 4479 C C . VAL A 1 15 ? 37.233 -10.371 -0.384 1.00 1.00 971 VAL A C 4
ATOM 4480 O O . VAL A 1 15 ? 38.039 -9.473 -0.135 1.00 1.00 971 VAL A O 4
ATOM 4493 N N . GLY A 1 16 ? 36.106 -10.164 -1.058 1.00 1.00 972 GLY A N 4
ATOM 4494 C CA . GLY A 1 16 ? 35.759 -8.833 -1.546 1.00 1.00 972 GLY A CA 4
ATOM 4495 C C . GLY A 1 16 ? 35.544 -7.876 -0.379 1.00 1.00 972 GLY A C 4
ATOM 4496 O O . GLY A 1 16 ? 35.929 -6.710 -0.434 1.00 1.00 972 GLY A O 4
ATOM 4500 N N . VAL A 1 17 ? 34.928 -8.388 0.680 1.00 1.00 973 VAL A N 4
ATOM 4501 C CA . VAL A 1 17 ? 34.662 -7.585 1.867 1.00 1.00 973 VAL A CA 4
ATOM 4502 C C . VAL A 1 17 ? 35.967 -7.127 2.519 1.00 1.00 973 VAL A C 4
ATOM 4503 O O . VAL A 1 17 ? 36.101 -5.966 2.911 1.00 1.00 973 VAL A O 4
ATOM 4516 N N . LEU A 1 18 ? 36.927 -8.040 2.632 1.00 1.00 974 LEU A N 4
ATOM 4517 C CA . LEU A 1 18 ? 38.211 -7.703 3.240 1.00 1.00 974 LEU A CA 4
ATOM 4518 C C . LEU A 1 18 ? 38.899 -6.616 2.420 1.00 1.00 974 LEU A C 4
ATOM 4519 O O . LEU A 1 18 ? 39.435 -5.654 2.969 1.00 1.00 974 LEU A O 4
ATOM 4535 N N . GLY A 1 19 ? 38.851 -6.769 1.102 1.00 1.00 975 GLY A N 4
ATOM 4536 C CA . GLY A 1 19 ? 39.445 -5.789 0.201 1.00 1.00 975 GLY A CA 4
ATOM 4537 C C . GLY A 1 19 ? 38.731 -4.454 0.356 1.00 1.00 975 GLY A C 4
ATOM 4538 O O . GLY A 1 19 ? 39.325 -3.385 0.205 1.00 1.00 975 GLY A O 4
ATOM 4542 N N . GLY A 1 20 ? 37.440 -4.538 0.648 1.00 1.00 976 GLY A N 4
ATOM 4543 C CA . GLY A 1 20 ? 36.617 -3.350 0.817 1.00 1.00 976 GLY A CA 4
ATOM 4544 C C . GLY A 1 20 ? 37.114 -2.492 1.972 1.00 1.00 976 GLY A C 4
ATOM 4545 O O . GLY A 1 20 ? 37.044 -1.263 1.922 1.00 1.00 976 GLY A O 4
ATOM 4549 N N . LEU A 1 21 ? 37.616 -3.149 3.008 1.00 1.00 977 LEU A N 4
ATOM 4550 C CA . LEU A 1 21 ? 38.127 -2.446 4.178 1.00 1.00 977 LEU A CA 4
ATOM 4551 C C . LEU A 1 21 ? 39.303 -1.562 3.776 1.00 1.00 977 LEU A C 4
ATOM 4552 O O . LEU A 1 21 ? 39.438 -0.431 4.244 1.00 1.00 977 LEU A O 4
ATOM 4568 N N . LEU A 1 22 ? 40.149 -2.094 2.904 1.00 1.00 978 LEU A N 4
ATOM 4569 C CA . LEU A 1 22 ? 41.318 -1.363 2.428 1.00 1.00 978 LEU A CA 4
ATOM 4570 C C . LEU A 1 22 ? 40.895 -0.094 1.689 1.00 1.00 978 LEU A C 4
ATOM 4571 O O . LEU A 1 22 ? 41.521 0.955 1.838 1.00 1.00 978 LEU A O 4
ATOM 4587 N N . LEU A 1 23 ? 39.842 -0.194 0.878 1.00 1.00 979 LEU A N 4
ATOM 4588 C CA . LEU A 1 23 ? 39.376 0.964 0.113 1.00 1.00 979 LEU A CA 4
ATOM 4589 C C . LEU A 1 23 ? 38.942 2.097 1.039 1.00 1.00 979 LEU A C 4
ATOM 4590 O O . LEU A 1 23 ? 39.273 3.259 0.804 1.00 1.00 979 LEU A O 4
ATOM 4606 N N . LEU A 1 24 ? 38.204 1.756 2.088 1.00 1.00 980 LEU A N 4
ATOM 4607 C CA . LEU A 1 24 ? 37.740 2.765 3.032 1.00 1.00 980 LEU A CA 4
ATOM 4608 C C . LEU A 1 24 ? 38.927 3.409 3.743 1.00 1.00 980 LEU A C 4
ATOM 4609 O O . LEU A 1 24 ? 38.965 4.623 3.947 1.00 1.00 980 LEU A O 4
ATOM 4625 N N . THR A 1 25 ? 39.884 2.574 4.131 1.00 1.00 981 THR A N 4
ATOM 4626 C CA . THR A 1 25 ? 41.076 3.041 4.833 1.00 1.00 981 THR A CA 4
ATOM 4627 C C . THR A 1 25 ? 41.879 4.016 3.982 1.00 1.00 981 THR A C 4
ATOM 4628 O O . THR A 1 25 ? 42.329 5.052 4.474 1.00 1.00 981 THR A O 4
ATOM 4639 N N . ILE A 1 26 ? 42.069 3.681 2.711 1.00 1.00 982 ILE A N 4
ATOM 4640 C CA . ILE A 1 26 ? 42.835 4.543 1.820 1.00 1.00 982 ILE A CA 4
ATOM 4641 C C . ILE A 1 26 ? 42.149 5.896 1.650 1.00 1.00 982 ILE A C 4
ATOM 4642 O O . ILE A 1 26 ? 42.804 6.938 1.702 1.00 1.00 982 ILE A O 4
ATOM 4658 N N . LEU A 1 27 ? 40.832 5.879 1.460 1.00 1.00 983 LEU A N 4
ATOM 4659 C CA . LEU A 1 27 ? 40.087 7.123 1.296 1.00 1.00 983 LEU A CA 4
ATOM 4660 C C . LEU A 1 27 ? 40.183 7.966 2.563 1.00 1.00 983 LEU A C 4
ATOM 4661 O O . LEU A 1 27 ? 40.370 9.180 2.502 1.00 1.00 983 LEU A O 4
ATOM 4677 N N . VAL A 1 28 ? 40.062 7.304 3.709 1.00 1.00 984 VAL A N 4
ATOM 4678 C CA . VAL A 1 28 ? 40.141 7.986 4.996 1.00 1.00 984 VAL A CA 4
ATOM 4679 C C . VAL A 1 28 ? 41.526 8.586 5.207 1.00 1.00 984 VAL A C 4
ATOM 4680 O O . VAL A 1 28 ? 41.663 9.719 5.669 1.00 1.00 984 VAL A O 4
ATOM 4693 N N . LEU A 1 29 ? 42.550 7.807 4.880 1.00 1.00 985 LEU A N 4
ATOM 4694 C CA . LEU A 1 29 ? 43.928 8.251 5.052 1.00 1.00 985 LEU A CA 4
ATOM 4695 C C . LEU A 1 29 ? 44.221 9.481 4.198 1.00 1.00 985 LEU A C 4
ATOM 4696 O O . LEU A 1 29 ? 44.875 10.417 4.656 1.00 1.00 985 LEU A O 4
ATOM 4712 N N . ALA A 1 30 ? 43.747 9.479 2.958 1.00 1.00 986 ALA A N 4
ATOM 4713 C CA . ALA A 1 30 ? 43.994 10.610 2.071 1.00 1.00 986 ALA A CA 4
ATOM 4714 C C . ALA A 1 30 ? 43.369 11.892 2.618 1.00 1.00 986 ALA A C 4
ATOM 4715 O O . ALA A 1 30 ? 43.992 12.955 2.582 1.00 1.00 986 ALA A O 4
ATOM 4722 N N . MET A 1 31 ? 42.145 11.796 3.132 1.00 1.00 987 MET A N 4
ATOM 4723 C CA . MET A 1 31 ? 41.478 12.973 3.690 1.00 1.00 987 MET A CA 4
ATOM 4724 C C . MET A 1 31 ? 42.204 13.467 4.940 1.00 1.00 987 MET A C 4
ATOM 4725 O O . MET A 1 31 ? 42.380 14.666 5.135 1.00 1.00 987 MET A O 4
ATOM 4739 N N . TRP A 1 32 ? 42.632 12.528 5.770 1.00 1.00 988 TRP A N 4
ATOM 4740 C CA . TRP A 1 32 ? 43.350 12.860 6.996 1.00 1.00 988 TRP A CA 4
ATOM 4741 C C . TRP A 1 32 ? 44.670 13.557 6.669 1.00 1.00 988 TRP A C 4
ATOM 4742 O O . TRP A 1 32 ? 45.100 14.471 7.371 1.00 1.00 988 TRP A O 4
ATOM 4763 N N . LYS A 1 33 ? 45.318 13.088 5.610 1.00 1.00 989 LYS A N 4
ATOM 4764 C CA . LYS A 1 33 ? 46.608 13.631 5.198 1.00 1.00 989 LYS A CA 4
ATOM 4765 C C . LYS A 1 33 ? 46.467 15.084 4.735 1.00 1.00 989 LYS A C 4
ATOM 4766 O O . LYS A 1 33 ? 47.465 15.779 4.548 1.00 1.00 989 LYS A O 4
ATOM 4785 N N . VAL A 1 34 ? 45.234 15.547 4.546 1.00 1.00 990 VAL A N 4
ATOM 4786 C CA . VAL A 1 34 ? 45.021 16.919 4.108 1.00 1.00 990 VAL A CA 4
ATOM 4787 C C . VAL A 1 34 ? 44.924 17.834 5.320 1.00 1.00 990 VAL A C 4
ATOM 4788 O O . VAL A 1 34 ? 45.079 19.050 5.212 1.00 1.00 990 VAL A O 4
ATOM 4801 N N . GLY A 1 35 ? 44.666 17.233 6.476 1.00 1.00 991 GLY A N 4
ATOM 4802 C CA . GLY A 1 35 ? 44.554 17.991 7.712 1.00 1.00 991 GLY A CA 4
ATOM 4803 C C . GLY A 1 35 ? 43.184 18.638 7.816 1.00 1.00 991 GLY A C 4
ATOM 4804 O O . GLY A 1 35 ? 42.920 19.415 8.734 1.00 1.00 991 GLY A O 4
ATOM 4808 N N . PHE A 1 36 ? 42.312 18.315 6.867 1.00 1.00 992 PHE A N 4
ATOM 4809 C CA . PHE A 1 36 ? 40.970 18.878 6.869 1.00 1.00 992 PHE A CA 4
ATOM 4810 C C . PHE A 1 36 ? 40.219 18.471 8.130 1.00 1.00 992 PHE A C 4
ATOM 4811 O O . PHE A 1 36 ? 39.520 19.281 8.738 1.00 1.00 992 PHE A O 4
ATOM 4828 N N . PHE A 1 37 ? 40.361 17.205 8.512 1.00 1.00 993 PHE A N 4
ATOM 4829 C CA . PHE A 1 37 ? 39.680 16.702 9.698 1.00 1.00 993 PHE A CA 4
ATOM 4830 C C . PHE A 1 37 ? 40.536 16.906 10.945 1.00 1.00 993 PHE A C 4
ATOM 4831 O O . PHE A 1 37 ? 40.094 16.627 12.059 1.00 1.00 993 PHE A O 4
ATOM 4848 N N . LYS A 1 38 ? 41.752 17.406 10.757 1.00 1.00 994 LYS A N 4
ATOM 4849 C CA . LYS A 1 38 ? 42.636 17.650 11.888 1.00 1.00 994 LYS A CA 4
ATOM 4850 C C . LYS A 1 38 ? 42.435 19.071 12.402 1.00 1.00 994 LYS A C 4
ATOM 4851 O O . LYS A 1 38 ? 42.546 20.035 11.644 1.00 1.00 994 LYS A O 4
ATOM 4870 N N . ARG A 1 39 ? 42.136 19.197 13.690 1.00 1.00 995 ARG A N 4
ATOM 4871 C CA . ARG A 1 39 ? 41.919 20.501 14.285 1.00 1.00 995 ARG A CA 4
ATOM 4872 C C . ARG A 1 39 ? 42.535 20.527 15.671 1.00 1.00 995 ARG A C 4
ATOM 4873 O O . ARG A 1 39 ? 42.544 19.511 16.365 1.00 1.00 995 ARG A O 4
ATOM 4894 N N . ASN A 1 40 ? 43.055 21.673 16.081 1.00 1.00 996 ASN A N 4
ATOM 4895 C CA . ASN A 1 40 ? 43.660 21.750 17.397 1.00 1.00 996 ASN A CA 4
ATOM 4896 C C . ASN A 1 40 ? 42.588 22.016 18.442 1.00 1.00 996 ASN A C 4
ATOM 4897 O O . ASN A 1 40 ? 41.998 23.095 18.489 1.00 1.00 996 ASN A O 4
ATOM 4908 N N . ARG A 1 41 ? 42.345 21.015 19.276 1.00 1.00 997 ARG A N 4
ATOM 4909 C CA . ARG A 1 41 ? 41.338 21.133 20.326 1.00 1.00 997 ARG A CA 4
ATOM 4910 C C . ARG A 1 41 ? 41.981 21.631 21.626 1.00 1.00 997 ARG A C 4
ATOM 4911 O O . ARG A 1 41 ? 43.155 21.357 21.878 1.00 1.00 997 ARG A O 4
ATOM 4932 N N . PRO A 1 42 ? 41.254 22.347 22.454 1.00 1.00 998 PRO A N 4
ATOM 4933 C CA . PRO A 1 42 ? 41.795 22.871 23.738 1.00 1.00 998 PRO A CA 4
ATOM 4934 C C . PRO A 1 42 ? 42.727 21.871 24.419 1.00 1.00 998 PRO A C 4
ATOM 4935 O O . PRO A 1 42 ? 43.713 22.305 24.993 1.00 1.00 998 PRO A O 4
ATOM 4947 N N . PRO B 2 1 ? 16.126 -21.155 -24.184 1.00 1.00 685 PRO B N 4
ATOM 4948 C CA . PRO B 2 1 ? 15.547 -21.884 -23.028 1.00 1.00 685 PRO B CA 4
ATOM 4949 C C . PRO B 2 1 ? 16.644 -22.183 -22.011 1.00 1.00 685 PRO B C 4
ATOM 4950 O O . PRO B 2 1 ? 16.433 -22.941 -21.065 1.00 1.00 685 PRO B O 4
ATOM 4963 N N . GLU B 2 2 ? 17.815 -21.580 -22.215 1.00 1.00 686 GLU B N 4
ATOM 4964 C CA . GLU B 2 2 ? 18.944 -21.786 -21.313 1.00 1.00 686 GLU B CA 4
ATOM 4965 C C . GLU B 2 2 ? 19.282 -20.490 -20.580 1.00 1.00 686 GLU B C 4
ATOM 4966 O O . GLU B 2 2 ? 19.499 -19.452 -21.204 1.00 1.00 686 GLU B O 4
ATOM 4978 N N . SER B 2 3 ? 19.321 -20.560 -19.254 1.00 1.00 687 SER B N 4
ATOM 4979 C CA . SER B 2 3 ? 19.632 -19.386 -18.445 1.00 1.00 687 SER B CA 4
ATOM 4980 C C . SER B 2 3 ? 19.845 -19.779 -16.987 1.00 1.00 687 SER B C 4
ATOM 4981 O O . SER B 2 3 ? 19.237 -19.205 -16.083 1.00 1.00 687 SER B O 4
ATOM 4989 N N . PRO B 2 4 ? 20.695 -20.743 -16.747 1.00 1.00 688 PRO B N 4
ATOM 4990 C CA . PRO B 2 4 ? 21.002 -21.229 -15.369 1.00 1.00 688 PRO B CA 4
ATOM 4991 C C . PRO B 2 4 ? 21.677 -20.159 -14.517 1.00 1.00 688 PRO B C 4
ATOM 4992 O O . PRO B 2 4 ? 22.438 -19.334 -15.027 1.00 1.00 688 PRO B O 4
ATOM 5003 N N . LYS B 2 5 ? 21.395 -20.178 -13.220 1.00 1.00 689 LYS B N 4
ATOM 5004 C CA . LYS B 2 5 ? 21.981 -19.207 -12.304 1.00 1.00 689 LYS B CA 4
ATOM 5005 C C . LYS B 2 5 ? 23.500 -19.349 -12.270 1.00 1.00 689 LYS B C 4
ATOM 5006 O O . LYS B 2 5 ? 24.227 -18.357 -12.313 1.00 1.00 689 LYS B O 4
ATOM 5025 N N . GLY B 2 6 ? 23.970 -20.587 -12.190 1.00 1.00 690 GLY B N 4
ATOM 5026 C CA . GLY B 2 6 ? 25.404 -20.851 -12.148 1.00 1.00 690 GLY B CA 4
ATOM 5027 C C . GLY B 2 6 ? 26.040 -20.220 -10.912 1.00 1.00 690 GLY B C 4
ATOM 5028 O O . GLY B 2 6 ? 25.350 -19.622 -10.087 1.00 1.00 690 GLY B O 4
ATOM 5032 N N . PRO B 2 7 ? 27.333 -20.345 -10.771 1.00 1.00 691 PRO B N 4
ATOM 5033 C CA . PRO B 2 7 ? 28.075 -19.778 -9.602 1.00 1.00 691 PRO B CA 4
ATOM 5034 C C . PRO B 2 7 ? 27.805 -18.287 -9.405 1.00 1.00 691 PRO B C 4
ATOM 5035 O O . PRO B 2 7 ? 27.649 -17.822 -8.276 1.00 1.00 691 PRO B O 4
ATOM 5046 N N . ASP B 2 8 ? 27.749 -17.546 -10.507 1.00 1.00 692 ASP B N 4
ATOM 5047 C CA . ASP B 2 8 ? 27.496 -16.110 -10.442 1.00 1.00 692 ASP B CA 4
ATOM 5048 C C . ASP B 2 8 ? 28.512 -15.421 -9.533 1.00 1.00 692 ASP B C 4
ATOM 5049 O O . ASP B 2 8 ? 28.194 -14.437 -8.866 1.00 1.00 692 ASP B O 4
ATOM 5058 N N . ILE B 2 9 ? 29.736 -15.940 -9.515 1.00 1.00 693 ILE B N 4
ATOM 5059 C CA . ILE B 2 9 ? 30.787 -15.360 -8.686 1.00 1.00 693 ILE B CA 4
ATOM 5060 C C . ILE B 2 9 ? 31.114 -13.942 -9.142 1.00 1.00 693 ILE B C 4
ATOM 5061 O O . ILE B 2 9 ? 31.274 -13.040 -8.319 1.00 1.00 693 ILE B O 4
ATOM 5077 N N . LEU B 2 10 ? 31.216 -13.750 -10.455 1.00 1.00 694 LEU B N 4
ATOM 5078 C CA . LEU B 2 10 ? 31.531 -12.432 -10.996 1.00 1.00 694 LEU B CA 4
ATOM 5079 C C . LEU B 2 10 ? 30.436 -11.431 -10.638 1.00 1.00 694 LEU B C 4
ATOM 5080 O O . LEU B 2 10 ? 30.720 -10.297 -10.257 1.00 1.00 694 LEU B O 4
ATOM 5096 N N . VAL B 2 11 ? 29.186 -11.866 -10.751 1.00 1.00 695 VAL B N 4
ATOM 5097 C CA . VAL B 2 11 ? 28.056 -11.003 -10.425 1.00 1.00 695 VAL B CA 4
ATOM 5098 C C . VAL B 2 11 ? 28.079 -10.646 -8.944 1.00 1.00 695 VAL B C 4
ATOM 5099 O O . VAL B 2 11 ? 27.878 -9.492 -8.566 1.00 1.00 695 VAL B O 4
ATOM 5112 N N . VAL B 2 12 ? 28.330 -11.650 -8.109 1.00 1.00 696 VAL B N 4
ATOM 5113 C CA . VAL B 2 12 ? 28.382 -11.443 -6.668 1.00 1.00 696 VAL B CA 4
ATOM 5114 C C . VAL B 2 12 ? 29.513 -10.488 -6.308 1.00 1.00 696 VAL B C 4
ATOM 5115 O O . VAL B 2 12 ? 29.336 -9.579 -5.499 1.00 1.00 696 VAL B O 4
ATOM 5128 N N . LEU B 2 13 ? 30.678 -10.701 -6.913 1.00 1.00 697 LEU B N 4
ATOM 5129 C CA . LEU B 2 13 ? 31.829 -9.851 -6.641 1.00 1.00 697 LEU B CA 4
ATOM 5130 C C . LEU B 2 13 ? 31.531 -8.413 -7.056 1.00 1.00 697 LEU B C 4
ATOM 5131 O O . LEU B 2 13 ? 31.856 -7.471 -6.333 1.00 1.00 697 LEU B O 4
ATOM 5147 N N . LEU B 2 14 ? 30.908 -8.247 -8.220 1.00 1.00 698 LEU B N 4
ATOM 5148 C CA . LEU B 2 14 ? 30.574 -6.912 -8.700 1.00 1.00 698 LEU B CA 4
ATOM 5149 C C . LEU B 2 14 ? 29.601 -6.244 -7.736 1.00 1.00 698 LEU B C 4
ATOM 5150 O O . LEU B 2 14 ? 29.751 -5.068 -7.399 1.00 1.00 698 LEU B O 4
ATOM 5166 N N . SER B 2 15 ? 28.609 -7.006 -7.285 1.00 1.00 699 SER B N 4
ATOM 5167 C CA . SER B 2 15 ? 27.623 -6.485 -6.348 1.00 1.00 699 SER B CA 4
ATOM 5168 C C . SER B 2 15 ? 28.306 -6.048 -5.054 1.00 1.00 699 SER B C 4
ATOM 5169 O O . SER B 2 15 ? 27.980 -5.004 -4.490 1.00 1.00 699 SER B O 4
ATOM 5177 N N . VAL B 2 16 ? 29.257 -6.858 -4.594 1.00 1.00 700 VAL B N 4
ATOM 5178 C CA . VAL B 2 16 ? 29.987 -6.553 -3.365 1.00 1.00 700 VAL B CA 4
ATOM 5179 C C . VAL B 2 16 ? 30.790 -5.268 -3.517 1.00 1.00 700 VAL B C 4
ATOM 5180 O O . VAL B 2 16 ? 30.798 -4.423 -2.624 1.00 1.00 700 VAL B O 4
ATOM 5193 N N . MET B 2 17 ? 31.473 -5.130 -4.645 1.00 1.00 701 MET B N 4
ATOM 5194 C CA . MET B 2 17 ? 32.281 -3.943 -4.885 1.00 1.00 701 MET B CA 4
ATOM 5195 C C . MET B 2 17 ? 31.407 -2.691 -4.931 1.00 1.00 701 MET B C 4
ATOM 5196 O O . MET B 2 17 ? 31.781 -1.649 -4.395 1.00 1.00 701 MET B O 4
ATOM 5210 N N . GLY B 2 18 ? 30.246 -2.799 -5.569 1.00 1.00 702 GLY B N 4
ATOM 5211 C CA . GLY B 2 18 ? 29.336 -1.666 -5.668 1.00 1.00 702 GLY B CA 4
ATOM 5212 C C . GLY B 2 18 ? 28.803 -1.257 -4.291 1.00 1.00 702 GLY B C 4
ATOM 5213 O O . GLY B 2 18 ? 28.725 -0.067 -3.973 1.00 1.00 702 GLY B O 4
ATOM 5217 N N . ALA B 2 19 ? 28.446 -2.259 -3.484 1.00 1.00 703 ALA B N 4
ATOM 5218 C CA . ALA B 2 19 ? 27.922 -2.024 -2.136 1.00 1.00 703 ALA B CA 4
ATOM 5219 C C . ALA B 2 19 ? 28.978 -1.350 -1.256 1.00 1.00 703 ALA B C 4
ATOM 5220 O O . ALA B 2 19 ? 28.673 -0.474 -0.451 1.00 1.00 703 ALA B O 4
ATOM 5227 N N . ILE B 2 20 ? 30.232 -1.759 -1.424 1.00 1.00 704 ILE B N 4
ATOM 5228 C CA . ILE B 2 20 ? 31.319 -1.166 -0.642 1.00 1.00 704 ILE B CA 4
ATOM 5229 C C . ILE B 2 20 ? 31.527 0.311 -0.982 1.00 1.00 704 ILE B C 4
ATOM 5230 O O . ILE B 2 20 ? 31.719 1.136 -0.091 1.00 1.00 704 ILE B O 4
ATOM 5246 N N . LEU B 2 21 ? 31.500 0.640 -2.268 1.00 1.00 705 LEU B N 4
ATOM 5247 C CA . LEU B 2 21 ? 31.709 2.022 -2.674 1.00 1.00 705 LEU B CA 4
ATOM 5248 C C . LEU B 2 21 ? 30.599 2.911 -2.098 1.00 1.00 705 LEU B C 4
ATOM 5249 O O . LEU B 2 21 ? 30.877 4.012 -1.622 1.00 1.00 705 LEU B O 4
ATOM 5265 N N . LEU B 2 22 ? 29.352 2.434 -2.121 1.00 1.00 706 LEU B N 4
ATOM 5266 C CA . LEU B 2 22 ? 28.255 3.228 -1.565 1.00 1.00 706 LEU B CA 4
ATOM 5267 C C . LEU B 2 22 ? 28.421 3.408 -0.056 1.00 1.00 706 LEU B C 4
ATOM 5268 O O . LEU B 2 22 ? 28.216 4.500 0.478 1.00 1.00 706 LEU B O 4
ATOM 5284 N N . ILE B 2 23 ? 28.795 2.321 0.624 1.00 1.00 707 ILE B N 4
ATOM 5285 C CA . ILE B 2 23 ? 28.997 2.354 2.069 1.00 1.00 707 ILE B CA 4
ATOM 5286 C C . ILE B 2 23 ? 30.176 3.254 2.437 1.00 1.00 707 ILE B C 4
ATOM 5287 O O . ILE B 2 23 ? 30.102 4.026 3.391 1.00 1.00 707 ILE B O 4
ATOM 5303 N N . GLY B 2 24 ? 31.274 3.147 1.689 1.00 1.00 708 GLY B N 4
ATOM 5304 C CA . GLY B 2 24 ? 32.446 3.964 1.981 1.00 1.00 708 GLY B CA 4
ATOM 5305 C C . GLY B 2 24 ? 32.123 5.441 1.790 1.00 1.00 708 GLY B C 4
ATOM 5306 O O . GLY B 2 24 ? 32.528 6.287 2.588 1.00 1.00 708 GLY B O 4
ATOM 5310 N N . LEU B 2 25 ? 31.386 5.741 0.729 1.00 1.00 709 LEU B N 4
ATOM 5311 C CA . LEU B 2 25 ? 30.994 7.111 0.437 1.00 1.00 709 LEU B CA 4
ATOM 5312 C C . LEU B 2 25 ? 30.088 7.648 1.546 1.00 1.00 709 LEU B C 4
ATOM 5313 O O . LEU B 2 25 ? 30.216 8.798 1.966 1.00 1.00 709 LEU B O 4
ATOM 5329 N N . ALA B 2 26 ? 29.166 6.805 2.008 1.00 1.00 710 ALA B N 4
ATOM 5330 C CA . ALA B 2 26 ? 28.239 7.211 3.057 1.00 1.00 710 ALA B CA 4
ATOM 5331 C C . ALA B 2 26 ? 28.997 7.565 4.330 1.00 1.00 710 ALA B C 4
ATOM 5332 O O . ALA B 2 26 ? 28.656 8.530 5.015 1.00 1.00 710 ALA B O 4
ATOM 5339 N N . ALA B 2 27 ? 30.033 6.790 4.645 1.00 1.00 711 ALA B N 4
ATOM 5340 C CA . ALA B 2 27 ? 30.820 7.060 5.845 1.00 1.00 711 ALA B CA 4
ATOM 5341 C C . ALA B 2 27 ? 31.490 8.421 5.732 1.00 1.00 711 ALA B C 4
ATOM 5342 O O . ALA B 2 27 ? 31.550 9.179 6.700 1.00 1.00 711 ALA B O 4
ATOM 5349 N N . LEU B 2 28 ? 31.977 8.726 4.536 1.00 1.00 712 LEU B N 4
ATOM 5350 C CA . LEU B 2 28 ? 32.630 10.005 4.288 1.00 1.00 712 LEU B CA 4
ATOM 5351 C C . LEU B 2 28 ? 31.637 11.147 4.487 1.00 1.00 712 LEU B C 4
ATOM 5352 O O . LEU B 2 28 ? 31.971 12.181 5.063 1.00 1.00 712 LEU B O 4
ATOM 5368 N N . LEU B 2 29 ? 30.417 10.947 4.004 1.00 1.00 713 LEU B N 4
ATOM 5369 C CA . LEU B 2 29 ? 29.374 11.960 4.126 1.00 1.00 713 LEU B CA 4
ATOM 5370 C C . LEU B 2 29 ? 29.060 12.233 5.595 1.00 1.00 713 LEU B C 4
ATOM 5371 O O . LEU B 2 29 ? 28.879 13.383 5.994 1.00 1.00 713 LEU B O 4
ATOM 5387 N N . ILE B 2 30 ? 28.992 11.174 6.397 1.00 1.00 714 ILE B N 4
ATOM 5388 C CA . ILE B 2 30 ? 28.693 11.328 7.817 1.00 1.00 714 ILE B CA 4
ATOM 5389 C C . ILE B 2 30 ? 29.791 12.134 8.502 1.00 1.00 714 ILE B C 4
ATOM 5390 O O . ILE B 2 30 ? 29.512 13.029 9.298 1.00 1.00 714 ILE B O 4
ATOM 5406 N N . TRP B 2 31 ? 31.041 11.823 8.177 1.00 1.00 715 TRP B N 4
ATOM 5407 C CA . TRP B 2 31 ? 32.170 12.539 8.758 1.00 1.00 715 TRP B CA 4
ATOM 5408 C C . TRP B 2 31 ? 32.066 14.020 8.385 1.00 1.00 715 TRP B C 4
ATOM 5409 O O . TRP B 2 31 ? 32.261 14.906 9.218 1.00 1.00 715 TRP B O 4
ATOM 5430 N N . LYS B 2 32 ? 31.741 14.276 7.119 1.00 1.00 716 LYS B N 4
ATOM 5431 C CA . LYS B 2 32 ? 31.599 15.645 6.625 1.00 1.00 716 LYS B CA 4
ATOM 5432 C C . LYS B 2 32 ? 30.471 16.352 7.380 1.00 1.00 716 LYS B C 4
ATOM 5433 O O . LYS B 2 32 ? 30.594 17.512 7.770 1.00 1.00 716 LYS B O 4
ATOM 5452 N N . LEU B 2 33 ? 29.370 15.640 7.580 1.00 1.00 717 LEU B N 4
ATOM 5453 C CA . LEU B 2 33 ? 28.223 16.198 8.285 1.00 1.00 717 LEU B CA 4
ATOM 5454 C C . LEU B 2 33 ? 28.572 16.545 9.735 1.00 1.00 717 LEU B C 4
ATOM 5455 O O . LEU B 2 33 ? 28.153 17.583 10.243 1.00 1.00 717 LEU B O 4
ATOM 5471 N N . LEU B 2 34 ? 29.306 15.659 10.408 1.00 1.00 718 LEU B N 4
ATOM 5472 C CA . LEU B 2 34 ? 29.656 15.885 11.812 1.00 1.00 718 LEU B CA 4
ATOM 5473 C C . LEU B 2 34 ? 30.524 17.128 12.003 1.00 1.00 718 LEU B C 4
ATOM 5474 O O . LEU B 2 34 ? 30.283 17.918 12.915 1.00 1.00 718 LEU B O 4
ATOM 5490 N N . ILE B 2 35 ? 31.520 17.317 11.146 1.00 1.00 719 ILE B N 4
ATOM 5491 C CA . ILE B 2 35 ? 32.386 18.488 11.270 1.00 1.00 719 ILE B CA 4
ATOM 5492 C C . ILE B 2 35 ? 31.611 19.764 10.960 1.00 1.00 719 ILE B C 4
ATOM 5493 O O . ILE B 2 35 ? 31.810 20.792 11.605 1.00 1.00 719 ILE B O 4
ATOM 5509 N N . THR B 2 36 ? 30.729 19.691 9.970 1.00 1.00 720 THR B N 4
ATOM 5510 C CA . THR B 2 36 ? 29.932 20.849 9.584 1.00 1.00 720 THR B CA 4
ATOM 5511 C C . THR B 2 36 ? 29.036 21.304 10.734 1.00 1.00 720 THR B C 4
ATOM 5512 O O . THR B 2 36 ? 28.922 22.500 11.004 1.00 1.00 720 THR B O 4
ATOM 5523 N N . ILE B 2 37 ? 28.389 20.351 11.399 1.00 1.00 721 ILE B N 4
ATOM 5524 C CA . ILE B 2 37 ? 27.491 20.680 12.504 1.00 1.00 721 ILE B CA 4
ATOM 5525 C C . ILE B 2 37 ? 28.250 21.346 13.649 1.00 1.00 721 ILE B C 4
ATOM 5526 O O . ILE B 2 37 ? 27.790 22.338 14.212 1.00 1.00 721 ILE B O 4
ATOM 5542 N N . HIS B 2 38 ? 29.418 20.809 13.992 1.00 1.00 722 HIS B N 4
ATOM 5543 C CA . HIS B 2 38 ? 30.214 21.387 15.070 1.00 1.00 722 HIS B CA 4
ATOM 5544 C C . HIS B 2 38 ? 30.685 22.789 14.690 1.00 1.00 722 HIS B C 4
ATOM 5545 O O . HIS B 2 38 ? 30.688 23.696 15.520 1.00 1.00 722 HIS B O 4
ATOM 5559 N N . ASP B 2 39 ? 31.090 22.961 13.434 1.00 1.00 723 ASP B N 4
ATOM 5560 C CA . ASP B 2 39 ? 31.559 24.269 12.975 1.00 1.00 723 ASP B CA 4
ATOM 5561 C C . ASP B 2 39 ? 30.413 25.283 13.015 1.00 1.00 723 ASP B C 4
ATOM 5562 O O . ASP B 2 39 ? 30.605 26.436 13.406 1.00 1.00 723 ASP B O 4
ATOM 5571 N N . ARG B 2 40 ? 29.221 24.847 12.617 1.00 1.00 724 ARG B N 4
ATOM 5572 C CA . ARG B 2 40 ? 28.054 25.726 12.618 1.00 1.00 724 ARG B CA 4
ATOM 5573 C C . ARG B 2 40 ? 27.749 26.194 14.040 1.00 1.00 724 ARG B C 4
ATOM 5574 O O . ARG B 2 40 ? 27.449 27.367 14.267 1.00 1.00 724 ARG B O 4
ATOM 5595 N N . LYS B 2 41 ? 27.827 25.270 14.992 1.00 1.00 725 LYS B N 4
ATOM 5596 C CA . LYS B 2 41 ? 27.556 25.600 16.388 1.00 1.00 725 LYS B CA 4
ATOM 5597 C C . LYS B 2 41 ? 28.561 26.628 16.905 1.00 1.00 725 LYS B C 4
ATOM 5598 O O . LYS B 2 41 ? 28.189 27.584 17.586 1.00 1.00 725 LYS B O 4
ATOM 5617 N N . GLU B 2 42 ? 29.835 26.424 16.583 1.00 1.00 726 GLU B N 4
ATOM 5618 C CA . GLU B 2 42 ? 30.882 27.340 17.024 1.00 1.00 726 GLU B CA 4
ATOM 5619 C C . GLU B 2 42 ? 30.702 28.712 16.376 1.00 1.00 726 GLU B C 4
ATOM 5620 O O . GLU B 2 42 ? 30.403 28.812 15.187 1.00 1.00 726 GLU B O 4
ATOM 5632 N N . PHE B 2 43 ? 30.889 29.766 17.168 1.00 1.00 727 PHE B N 4
ATOM 5633 C CA . PHE B 2 43 ? 30.745 31.128 16.662 1.00 1.00 727 PHE B CA 4
ATOM 5634 C C . PHE B 2 43 ? 31.668 31.360 15.470 1.00 1.00 727 PHE B C 4
ATOM 5635 O O . PHE B 2 43 ? 32.835 31.021 15.576 1.00 1.00 727 PHE B O 4
ATOM 5653 N N . GLY A 1 1 ? 18.294 -28.931 -7.623 1.00 1.00 957 GLY A N 5
ATOM 5654 C CA . GLY A 1 1 ? 18.176 -27.561 -8.197 1.00 1.00 957 GLY A CA 5
ATOM 5655 C C . GLY A 1 1 ? 19.540 -26.883 -8.174 1.00 1.00 957 GLY A C 5
ATOM 5656 O O . GLY A 1 1 ? 19.640 -25.676 -7.951 1.00 1.00 957 GLY A O 5
ATOM 5662 N N . ALA A 1 2 ? 20.588 -27.664 -8.407 1.00 1.00 958 ALA A N 5
ATOM 5663 C CA . ALA A 1 2 ? 21.942 -27.124 -8.410 1.00 1.00 958 ALA A CA 5
ATOM 5664 C C . ALA A 1 2 ? 22.837 -27.926 -9.350 1.00 1.00 958 ALA A C 5
ATOM 5665 O O . ALA A 1 2 ? 22.607 -29.115 -9.574 1.00 1.00 958 ALA A O 5
ATOM 5672 N N . LEU A 1 3 ? 23.859 -27.268 -9.893 1.00 1.00 959 LEU A N 5
ATOM 5673 C CA . LEU A 1 3 ? 24.786 -27.929 -10.810 1.00 1.00 959 LEU A CA 5
ATOM 5674 C C . LEU A 1 3 ? 26.158 -28.097 -10.159 1.00 1.00 959 LEU A C 5
ATOM 5675 O O . LEU A 1 3 ? 26.710 -27.150 -9.600 1.00 1.00 959 LEU A O 5
ATOM 5691 N N . GLU A 1 4 ? 26.700 -29.307 -10.237 1.00 1.00 960 GLU A N 5
ATOM 5692 C CA . GLU A 1 4 ? 28.007 -29.593 -9.653 1.00 1.00 960 GLU A CA 5
ATOM 5693 C C . GLU A 1 4 ? 29.106 -28.822 -10.380 1.00 1.00 960 GLU A C 5
ATOM 5694 O O . GLU A 1 4 ? 30.069 -28.371 -9.761 1.00 1.00 960 GLU A O 5
ATOM 5706 N N . GLU A 1 5 ? 28.963 -28.683 -11.691 1.00 1.00 961 GLU A N 5
ATOM 5707 C CA . GLU A 1 5 ? 29.964 -27.974 -12.485 1.00 1.00 961 GLU A CA 5
ATOM 5708 C C . GLU A 1 5 ? 30.030 -26.501 -12.090 1.00 1.00 961 GLU A C 5
ATOM 5709 O O . GLU A 1 5 ? 31.114 -25.924 -12.012 1.00 1.00 961 GLU A O 5
ATOM 5721 N N . ARG A 1 6 ? 28.872 -25.897 -11.839 1.00 1.00 962 ARG A N 5
ATOM 5722 C CA . ARG A 1 6 ? 28.829 -24.489 -11.452 1.00 1.00 962 ARG A CA 5
ATOM 5723 C C . ARG A 1 6 ? 28.616 -24.352 -9.947 1.00 1.00 962 ARG A C 5
ATOM 5724 O O . ARG A 1 6 ? 27.797 -25.059 -9.360 1.00 1.00 962 ARG A O 5
ATOM 5745 N N . ALA A 1 7 ? 29.360 -23.440 -9.329 1.00 1.00 963 ALA A N 5
ATOM 5746 C CA . ALA A 1 7 ? 29.243 -23.223 -7.892 1.00 1.00 963 ALA A CA 5
ATOM 5747 C C . ALA A 1 7 ? 29.576 -21.777 -7.536 1.00 1.00 963 ALA A C 5
ATOM 5748 O O . ALA A 1 7 ? 30.340 -21.114 -8.239 1.00 1.00 963 ALA A O 5
ATOM 5755 N N . ILE A 1 8 ? 28.997 -21.295 -6.441 1.00 1.00 964 ILE A N 5
ATOM 5756 C CA . ILE A 1 8 ? 29.237 -19.926 -5.998 1.00 1.00 964 ILE A CA 5
ATOM 5757 C C . ILE A 1 8 ? 29.515 -19.893 -4.497 1.00 1.00 964 ILE A C 5
ATOM 5758 O O . ILE A 1 8 ? 28.647 -19.528 -3.704 1.00 1.00 964 ILE A O 5
ATOM 5774 N N . PRO A 1 9 ? 30.702 -20.271 -4.099 1.00 1.00 965 PRO A N 5
ATOM 5775 C CA . PRO A 1 9 ? 31.102 -20.289 -2.659 1.00 1.00 965 PRO A CA 5
ATOM 5776 C C . PRO A 1 9 ? 31.033 -18.905 -2.010 1.00 1.00 965 PRO A C 5
ATOM 5777 O O . PRO A 1 9 ? 31.320 -17.886 -2.638 1.00 1.00 965 PRO A O 5
ATOM 5788 N N . ILE A 1 10 ? 30.644 -18.898 -0.741 1.00 1.00 966 ILE A N 5
ATOM 5789 C CA . ILE A 1 10 ? 30.521 -17.666 0.037 1.00 1.00 966 ILE A CA 5
ATOM 5790 C C . ILE A 1 10 ? 31.886 -17.025 0.293 1.00 1.00 966 ILE A C 5
ATOM 5791 O O . ILE A 1 10 ? 31.980 -15.826 0.554 1.00 1.00 966 ILE A O 5
ATOM 5807 N N . TRP A 1 11 ? 32.935 -17.837 0.261 1.00 1.00 967 TRP A N 5
ATOM 5808 C CA . TRP A 1 11 ? 34.282 -17.340 0.534 1.00 1.00 967 TRP A CA 5
ATOM 5809 C C . TRP A 1 11 ? 34.658 -16.192 -0.402 1.00 1.00 967 TRP A C 5
ATOM 5810 O O . TRP A 1 11 ? 35.315 -15.239 0.020 1.00 1.00 967 TRP A O 5
ATOM 5831 N N . TRP A 1 12 ? 34.250 -16.272 -1.664 1.00 1.00 968 TRP A N 5
ATOM 5832 C CA . TRP A 1 12 ? 34.573 -15.209 -2.613 1.00 1.00 968 TRP A CA 5
ATOM 5833 C C . TRP A 1 12 ? 33.997 -13.878 -2.134 1.00 1.00 968 TRP A C 5
ATOM 5834 O O . TRP A 1 12 ? 34.657 -12.842 -2.211 1.00 1.00 968 TRP A O 5
ATOM 5855 N N . VAL A 1 13 ? 32.771 -13.920 -1.623 1.00 1.00 969 VAL A N 5
ATOM 5856 C CA . VAL A 1 13 ? 32.120 -12.716 -1.114 1.00 1.00 969 VAL A CA 5
ATOM 5857 C C . VAL A 1 13 ? 32.876 -12.180 0.097 1.00 1.00 969 VAL A C 5
ATOM 5858 O O . VAL A 1 13 ? 33.100 -10.977 0.224 1.00 1.00 969 VAL A O 5
ATOM 5871 N N . LEU A 1 14 ? 33.263 -13.087 0.985 1.00 1.00 970 LEU A N 5
ATOM 5872 C CA . LEU A 1 14 ? 33.988 -12.710 2.193 1.00 1.00 970 LEU A CA 5
ATOM 5873 C C . LEU A 1 14 ? 35.321 -12.060 1.833 1.00 1.00 970 LEU A C 5
ATOM 5874 O O . LEU A 1 14 ? 35.721 -11.067 2.440 1.00 1.00 970 LEU A O 5
ATOM 5890 N N . VAL A 1 15 ? 36.006 -12.625 0.845 1.00 1.00 971 VAL A N 5
ATOM 5891 C CA . VAL A 1 15 ? 37.292 -12.085 0.422 1.00 1.00 971 VAL A CA 5
ATOM 5892 C C . VAL A 1 15 ? 37.126 -10.657 -0.088 1.00 1.00 971 VAL A C 5
ATOM 5893 O O . VAL A 1 15 ? 37.902 -9.768 0.264 1.00 1.00 971 VAL A O 5
ATOM 5906 N N . GLY A 1 16 ? 36.107 -10.438 -0.914 1.00 1.00 972 GLY A N 5
ATOM 5907 C CA . GLY A 1 16 ? 35.849 -9.108 -1.453 1.00 1.00 972 GLY A CA 5
ATOM 5908 C C . GLY A 1 16 ? 35.498 -8.136 -0.331 1.00 1.00 972 GLY A C 5
ATOM 5909 O O . GLY A 1 16 ? 35.895 -6.972 -0.354 1.00 1.00 972 GLY A O 5
ATOM 5913 N N . VAL A 1 17 ? 34.754 -8.630 0.654 1.00 1.00 973 VAL A N 5
ATOM 5914 C CA . VAL A 1 17 ? 34.354 -7.805 1.789 1.00 1.00 973 VAL A CA 5
ATOM 5915 C C . VAL A 1 17 ? 35.579 -7.345 2.576 1.00 1.00 973 VAL A C 5
ATOM 5916 O O . VAL A 1 17 ? 35.680 -6.179 2.956 1.00 1.00 973 VAL A O 5
ATOM 5929 N N . LEU A 1 18 ? 36.506 -8.267 2.814 1.00 1.00 974 LEU A N 5
ATOM 5930 C CA . LEU A 1 18 ? 37.721 -7.941 3.554 1.00 1.00 974 LEU A CA 5
ATOM 5931 C C . LEU A 1 18 ? 38.524 -6.888 2.797 1.00 1.00 974 LEU A C 5
ATOM 5932 O O . LEU A 1 18 ? 39.044 -5.945 3.391 1.00 1.00 974 LEU A O 5
ATOM 5948 N N . GLY A 1 19 ? 38.608 -7.052 1.482 1.00 1.00 975 GLY A N 5
ATOM 5949 C CA . GLY A 1 19 ? 39.338 -6.108 0.643 1.00 1.00 975 GLY A CA 5
ATOM 5950 C C . GLY A 1 19 ? 38.705 -4.723 0.725 1.00 1.00 975 GLY A C 5
ATOM 5951 O O . GLY A 1 19 ? 39.375 -3.707 0.544 1.00 1.00 975 GLY A O 5
ATOM 5955 N N . GLY A 1 20 ? 37.406 -4.699 0.991 1.00 1.00 976 GLY A N 5
ATOM 5956 C CA . GLY A 1 20 ? 36.674 -3.446 1.088 1.00 1.00 976 GLY A CA 5
ATOM 5957 C C . GLY A 1 20 ? 37.222 -2.571 2.210 1.00 1.00 976 GLY A C 5
ATOM 5958 O O . GLY A 1 20 ? 37.240 -1.344 2.099 1.00 1.00 976 GLY A O 5
ATOM 5962 N N . LEU A 1 21 ? 37.671 -3.206 3.286 1.00 1.00 977 LEU A N 5
ATOM 5963 C CA . LEU A 1 21 ? 38.220 -2.471 4.418 1.00 1.00 977 LEU A CA 5
ATOM 5964 C C . LEU A 1 21 ? 39.463 -1.702 3.984 1.00 1.00 977 LEU A C 5
ATOM 5965 O O . LEU A 1 21 ? 39.670 -0.556 4.381 1.00 1.00 977 LEU A O 5
ATOM 5981 N N . LEU A 1 22 ? 40.286 -2.344 3.163 1.00 1.00 978 LEU A N 5
ATOM 5982 C CA . LEU A 1 22 ? 41.509 -1.720 2.672 1.00 1.00 978 LEU A CA 5
ATOM 5983 C C . LEU A 1 22 ? 41.177 -0.480 1.843 1.00 1.00 978 LEU A C 5
ATOM 5984 O O . LEU A 1 22 ? 41.847 0.547 1.952 1.00 1.00 978 LEU A O 5
ATOM 6000 N N . LEU A 1 23 ? 40.146 -0.586 1.008 1.00 1.00 979 LEU A N 5
ATOM 6001 C CA . LEU A 1 23 ? 39.749 0.536 0.162 1.00 1.00 979 LEU A CA 5
ATOM 6002 C C . LEU A 1 23 ? 39.334 1.734 1.006 1.00 1.00 979 LEU A C 5
ATOM 6003 O O . LEU A 1 23 ? 39.723 2.864 0.722 1.00 1.00 979 LEU A O 5
ATOM 6019 N N . LEU A 1 24 ? 38.551 1.488 2.044 1.00 1.00 980 LEU A N 5
ATOM 6020 C CA . LEU A 1 24 ? 38.098 2.568 2.912 1.00 1.00 980 LEU A CA 5
ATOM 6021 C C . LEU A 1 24 ? 39.291 3.228 3.598 1.00 1.00 980 LEU A C 5
ATOM 6022 O O . LEU A 1 24 ? 39.347 4.451 3.739 1.00 1.00 980 LEU A O 5
ATOM 6038 N N . THR A 1 25 ? 40.231 2.400 4.033 1.00 1.00 981 THR A N 5
ATOM 6039 C CA . THR A 1 25 ? 41.424 2.881 4.719 1.00 1.00 981 THR A CA 5
ATOM 6040 C C . THR A 1 25 ? 42.264 3.804 3.833 1.00 1.00 981 THR A C 5
ATOM 6041 O O . THR A 1 25 ? 42.758 4.829 4.297 1.00 1.00 981 THR A O 5
ATOM 6052 N N . ILE A 1 26 ? 42.455 3.428 2.569 1.00 1.00 982 ILE A N 5
ATOM 6053 C CA . ILE A 1 26 ? 43.280 4.239 1.671 1.00 1.00 982 ILE A CA 5
ATOM 6054 C C . ILE A 1 26 ? 42.683 5.632 1.460 1.00 1.00 982 ILE A C 5
ATOM 6055 O O . ILE A 1 26 ? 43.400 6.630 1.529 1.00 1.00 982 ILE A O 5
ATOM 6071 N N . LEU A 1 27 ? 41.377 5.708 1.233 1.00 1.00 983 LEU A N 5
ATOM 6072 C CA . LEU A 1 27 ? 40.733 7.006 1.050 1.00 1.00 983 LEU A CA 5
ATOM 6073 C C . LEU A 1 27 ? 40.837 7.846 2.318 1.00 1.00 983 LEU A C 5
ATOM 6074 O O . LEU A 1 27 ? 41.075 9.050 2.258 1.00 1.00 983 LEU A O 5
ATOM 6090 N N . VAL A 1 28 ? 40.651 7.203 3.465 1.00 1.00 984 VAL A N 5
ATOM 6091 C CA . VAL A 1 28 ? 40.719 7.902 4.743 1.00 1.00 984 VAL A CA 5
ATOM 6092 C C . VAL A 1 28 ? 42.107 8.498 4.963 1.00 1.00 984 VAL A C 5
ATOM 6093 O O . VAL A 1 28 ? 42.237 9.645 5.391 1.00 1.00 984 VAL A O 5
ATOM 6106 N N . LEU A 1 29 ? 43.141 7.715 4.675 1.00 1.00 985 LEU A N 5
ATOM 6107 C CA . LEU A 1 29 ? 44.511 8.183 4.856 1.00 1.00 985 LEU A CA 5
ATOM 6108 C C . LEU A 1 29 ? 44.805 9.381 3.954 1.00 1.00 985 LEU A C 5
ATOM 6109 O O . LEU A 1 29 ? 45.449 10.340 4.380 1.00 1.00 985 LEU A O 5
ATOM 6125 N N . ALA A 1 30 ? 44.341 9.324 2.709 1.00 1.00 986 ALA A N 5
ATOM 6126 C CA . ALA A 1 30 ? 44.582 10.422 1.778 1.00 1.00 986 ALA A CA 5
ATOM 6127 C C . ALA A 1 30 ? 43.909 11.702 2.270 1.00 1.00 986 ALA A C 5
ATOM 6128 O O . ALA A 1 30 ? 44.488 12.785 2.195 1.00 1.00 986 ALA A O 5
ATOM 6135 N N . MET A 1 31 ? 42.691 11.565 2.783 1.00 1.00 987 MET A N 5
ATOM 6136 C CA . MET A 1 31 ? 41.952 12.712 3.300 1.00 1.00 987 MET A CA 5
ATOM 6137 C C . MET A 1 31 ? 42.639 13.277 4.541 1.00 1.00 987 MET A C 5
ATOM 6138 O O . MET A 1 31 ? 42.676 14.490 4.749 1.00 1.00 987 MET A O 5
ATOM 6152 N N . TRP A 1 32 ? 43.177 12.384 5.364 1.00 1.00 988 TRP A N 5
ATOM 6153 C CA . TRP A 1 32 ? 43.861 12.789 6.588 1.00 1.00 988 TRP A CA 5
ATOM 6154 C C . TRP A 1 32 ? 45.006 13.735 6.256 1.00 1.00 988 TRP A C 5
ATOM 6155 O O . TRP A 1 32 ? 45.248 14.712 6.965 1.00 1.00 988 TRP A O 5
ATOM 6176 N N . LYS A 1 33 ? 45.703 13.446 5.168 1.00 1.00 989 LYS A N 5
ATOM 6177 C CA . LYS A 1 33 ? 46.818 14.280 4.745 1.00 1.00 989 LYS A CA 5
ATOM 6178 C C . LYS A 1 33 ? 46.279 15.553 4.087 1.00 1.00 989 LYS A C 5
ATOM 6179 O O . LYS A 1 33 ? 47.019 16.506 3.853 1.00 1.00 989 LYS A O 5
ATOM 6198 N N . VAL A 1 34 ? 44.978 15.564 3.791 1.00 1.00 990 VAL A N 5
ATOM 6199 C CA . VAL A 1 34 ? 44.361 16.730 3.165 1.00 1.00 990 VAL A CA 5
ATOM 6200 C C . VAL A 1 34 ? 43.833 17.692 4.224 1.00 1.00 990 VAL A C 5
ATOM 6201 O O . VAL A 1 34 ? 43.341 18.774 3.903 1.00 1.00 990 VAL A O 5
ATOM 6214 N N . GLY A 1 35 ? 43.946 17.296 5.487 1.00 1.00 991 GLY A N 5
ATOM 6215 C CA . GLY A 1 35 ? 43.485 18.136 6.585 1.00 1.00 991 GLY A CA 5
ATOM 6216 C C . GLY A 1 35 ? 42.001 17.926 6.873 1.00 1.00 991 GLY A C 5
ATOM 6217 O O . GLY A 1 35 ? 41.381 18.720 7.582 1.00 1.00 991 GLY A O 5
ATOM 6221 N N . PHE A 1 36 ? 41.433 16.853 6.331 1.00 1.00 992 PHE A N 5
ATOM 6222 C CA . PHE A 1 36 ? 40.021 16.561 6.552 1.00 1.00 992 PHE A CA 5
ATOM 6223 C C . PHE A 1 36 ? 39.735 16.352 8.032 1.00 1.00 992 PHE A C 5
ATOM 6224 O O . PHE A 1 36 ? 38.719 16.816 8.551 1.00 1.00 992 PHE A O 5
ATOM 6241 N N . PHE A 1 37 ? 40.621 15.626 8.699 1.00 1.00 993 PHE A N 5
ATOM 6242 C CA . PHE A 1 37 ? 40.431 15.333 10.115 1.00 1.00 993 PHE A CA 5
ATOM 6243 C C . PHE A 1 37 ? 41.119 16.368 11.001 1.00 1.00 993 PHE A C 5
ATOM 6244 O O . PHE A 1 37 ? 41.061 16.274 12.228 1.00 1.00 993 PHE A O 5
ATOM 6261 N N . LYS A 1 38 ? 41.753 17.363 10.384 1.00 1.00 994 LYS A N 5
ATOM 6262 C CA . LYS A 1 38 ? 42.423 18.408 11.152 1.00 1.00 994 LYS A CA 5
ATOM 6263 C C . LYS A 1 38 ? 41.577 19.677 11.163 1.00 1.00 994 LYS A C 5
ATOM 6264 O O . LYS A 1 38 ? 41.224 20.208 10.110 1.00 1.00 994 LYS A O 5
ATOM 6283 N N . ARG A 1 39 ? 41.268 20.166 12.359 1.00 1.00 995 ARG A N 5
ATOM 6284 C CA . ARG A 1 39 ? 40.483 21.376 12.503 1.00 1.00 995 ARG A CA 5
ATOM 6285 C C . ARG A 1 39 ? 41.041 22.187 13.658 1.00 1.00 995 ARG A C 5
ATOM 6286 O O . ARG A 1 39 ? 41.490 21.621 14.656 1.00 1.00 995 ARG A O 5
ATOM 6307 N N . ASN A 1 40 ? 41.029 23.503 13.534 1.00 1.00 996 ASN A N 5
ATOM 6308 C CA . ASN A 1 40 ? 41.559 24.328 14.602 1.00 1.00 996 ASN A CA 5
ATOM 6309 C C . ASN A 1 40 ? 40.490 24.564 15.657 1.00 1.00 996 ASN A C 5
ATOM 6310 O O . ASN A 1 40 ? 39.503 25.259 15.418 1.00 1.00 996 ASN A O 5
ATOM 6321 N N . ARG A 1 41 ? 40.707 23.975 16.827 1.00 1.00 997 ARG A N 5
ATOM 6322 C CA . ARG A 1 41 ? 39.769 24.113 17.937 1.00 1.00 997 ARG A CA 5
ATOM 6323 C C . ARG A 1 41 ? 40.413 24.887 19.087 1.00 1.00 997 ARG A C 5
ATOM 6324 O O . ARG A 1 41 ? 41.637 24.992 19.162 1.00 1.00 997 ARG A O 5
ATOM 6345 N N . PRO A 1 42 ? 39.616 25.428 19.973 1.00 1.00 998 PRO A N 5
ATOM 6346 C CA . PRO A 1 42 ? 40.126 26.210 21.138 1.00 1.00 998 PRO A CA 5
ATOM 6347 C C . PRO A 1 42 ? 40.865 25.331 22.143 1.00 1.00 998 PRO A C 5
ATOM 6348 O O . PRO A 1 42 ? 42.072 25.205 22.016 1.00 1.00 998 PRO A O 5
ATOM 6360 N N . PRO B 2 1 ? 44.748 -24.379 -13.937 1.00 1.00 685 PRO B N 5
ATOM 6361 C CA . PRO B 2 1 ? 43.459 -23.694 -14.198 1.00 1.00 685 PRO B CA 5
ATOM 6362 C C . PRO B 2 1 ? 43.630 -22.192 -13.998 1.00 1.00 685 PRO B C 5
ATOM 6363 O O . PRO B 2 1 ? 43.896 -21.734 -12.887 1.00 1.00 685 PRO B O 5
ATOM 6376 N N . GLU B 2 2 ? 43.473 -21.435 -15.081 1.00 1.00 686 GLU B N 5
ATOM 6377 C CA . GLU B 2 2 ? 43.611 -19.982 -15.019 1.00 1.00 686 GLU B CA 5
ATOM 6378 C C . GLU B 2 2 ? 42.276 -19.307 -15.315 1.00 1.00 686 GLU B C 5
ATOM 6379 O O . GLU B 2 2 ? 41.646 -19.581 -16.337 1.00 1.00 686 GLU B O 5
ATOM 6391 N N . SER B 2 3 ? 41.850 -18.425 -14.418 1.00 1.00 687 SER B N 5
ATOM 6392 C CA . SER B 2 3 ? 40.585 -17.722 -14.600 1.00 1.00 687 SER B CA 5
ATOM 6393 C C . SER B 2 3 ? 39.448 -18.720 -14.808 1.00 1.00 687 SER B C 5
ATOM 6394 O O . SER B 2 3 ? 38.948 -18.883 -15.921 1.00 1.00 687 SER B O 5
ATOM 6402 N N . PRO B 2 4 ? 39.036 -19.381 -13.760 1.00 1.00 688 PRO B N 5
ATOM 6403 C CA . PRO B 2 4 ? 37.931 -20.385 -13.816 1.00 1.00 688 PRO B CA 5
ATOM 6404 C C . PRO B 2 4 ? 36.610 -19.755 -14.255 1.00 1.00 688 PRO B C 5
ATOM 6405 O O . PRO B 2 4 ? 36.319 -18.607 -13.918 1.00 1.00 688 PRO B O 5
ATOM 6416 N N . LYS B 2 5 ? 35.814 -20.516 -15.002 1.00 1.00 689 LYS B N 5
ATOM 6417 C CA . LYS B 2 5 ? 34.525 -20.026 -15.477 1.00 1.00 689 LYS B CA 5
ATOM 6418 C C . LYS B 2 5 ? 33.565 -19.845 -14.306 1.00 1.00 689 LYS B C 5
ATOM 6419 O O . LYS B 2 5 ? 33.454 -20.719 -13.446 1.00 1.00 689 LYS B O 5
ATOM 6438 N N . GLY B 2 6 ? 32.878 -18.707 -14.277 1.00 1.00 690 GLY B N 5
ATOM 6439 C CA . GLY B 2 6 ? 31.933 -18.422 -13.206 1.00 1.00 690 GLY B CA 5
ATOM 6440 C C . GLY B 2 6 ? 31.384 -17.000 -13.323 1.00 1.00 690 GLY B C 5
ATOM 6441 O O . GLY B 2 6 ? 31.734 -16.125 -12.529 1.00 1.00 690 GLY B O 5
ATOM 6445 N N . PRO B 2 7 ? 30.534 -16.761 -14.294 1.00 1.00 691 PRO B N 5
ATOM 6446 C CA . PRO B 2 7 ? 29.920 -15.418 -14.527 1.00 1.00 691 PRO B CA 5
ATOM 6447 C C . PRO B 2 7 ? 29.224 -14.884 -13.270 1.00 1.00 691 PRO B C 5
ATOM 6448 O O . PRO B 2 7 ? 29.237 -13.681 -12.998 1.00 1.00 691 PRO B O 5
ATOM 6459 N N . ASP B 2 8 ? 28.605 -15.793 -12.516 1.00 1.00 692 ASP B N 5
ATOM 6460 C CA . ASP B 2 8 ? 27.899 -15.414 -11.301 1.00 1.00 692 ASP B CA 5
ATOM 6461 C C . ASP B 2 8 ? 28.868 -14.825 -10.278 1.00 1.00 692 ASP B C 5
ATOM 6462 O O . ASP B 2 8 ? 28.541 -13.867 -9.575 1.00 1.00 692 ASP B O 5
ATOM 6471 N N . ILE B 2 9 ? 30.064 -15.400 -10.213 1.00 1.00 693 ILE B N 5
ATOM 6472 C CA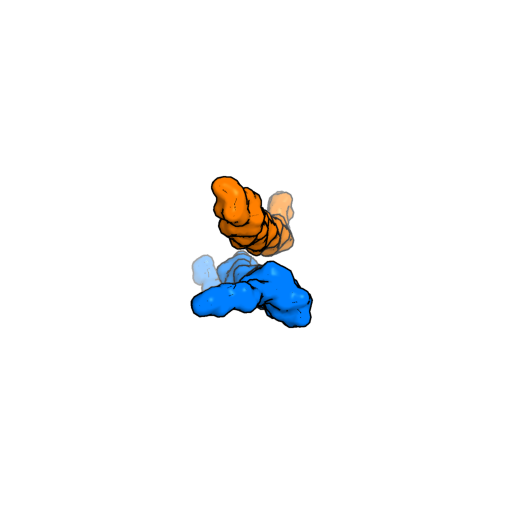 . ILE B 2 9 ? 31.082 -14.925 -9.277 1.00 1.00 693 ILE B CA 5
ATOM 6473 C C . ILE B 2 9 ? 31.496 -13.491 -9.612 1.00 1.00 693 ILE B C 5
ATOM 6474 O O . ILE B 2 9 ? 31.625 -12.650 -8.726 1.00 1.00 693 ILE B O 5
ATOM 6490 N N . LEU B 2 10 ? 31.701 -13.214 -10.898 1.00 1.00 694 LEU B N 5
ATOM 6491 C CA . LEU B 2 10 ? 32.085 -11.873 -11.319 1.00 1.00 694 LEU B CA 5
ATOM 6492 C C . LEU B 2 10 ? 30.958 -10.884 -10.999 1.00 1.00 694 LEU B C 5
ATOM 6493 O O . LEU B 2 10 ? 31.191 -9.753 -10.572 1.00 1.00 694 LEU B O 5
ATOM 6509 N N . VAL B 2 11 ? 29.729 -11.322 -11.216 1.00 1.00 695 VAL B N 5
ATOM 6510 C CA . VAL B 2 11 ? 28.574 -10.461 -10.937 1.00 1.00 695 VAL B CA 5
ATOM 6511 C C . VAL B 2 11 ? 28.501 -10.162 -9.441 1.00 1.00 695 VAL B C 5
ATOM 6512 O O . VAL B 2 11 ? 28.296 -9.023 -9.023 1.00 1.00 695 VAL B O 5
ATOM 6525 N N . VAL B 2 12 ? 28.684 -11.202 -8.642 1.00 1.00 696 VAL B N 5
ATOM 6526 C CA . VAL B 2 12 ? 28.649 -11.065 -7.192 1.00 1.00 696 VAL B CA 5
ATOM 6527 C C . VAL B 2 12 ? 29.764 -10.152 -6.697 1.00 1.00 696 VAL B C 5
ATOM 6528 O O . VAL B 2 12 ? 29.542 -9.308 -5.827 1.00 1.00 696 VAL B O 5
ATOM 6541 N N . LEU B 2 13 ? 30.964 -10.333 -7.236 1.00 1.00 697 LEU B N 5
ATOM 6542 C CA . LEU B 2 13 ? 32.105 -9.527 -6.823 1.00 1.00 697 LEU B CA 5
ATOM 6543 C C . LEU B 2 13 ? 31.860 -8.056 -7.139 1.00 1.00 697 LEU B C 5
ATOM 6544 O O . LEU B 2 13 ? 32.137 -7.181 -6.318 1.00 1.00 697 LEU B O 5
ATOM 6560 N N . LEU B 2 14 ? 31.327 -7.781 -8.323 1.00 1.00 698 LEU B N 5
ATOM 6561 C CA . LEU B 2 14 ? 31.039 -6.403 -8.705 1.00 1.00 698 LEU B CA 5
ATOM 6562 C C . LEU B 2 14 ? 29.992 -5.820 -7.765 1.00 1.00 698 LEU B C 5
ATOM 6563 O O . LEU B 2 14 ? 30.090 -4.667 -7.341 1.00 1.00 698 LEU B O 5
ATOM 6579 N N . SER B 2 15 ? 28.979 -6.623 -7.451 1.00 1.00 699 SER B N 5
ATOM 6580 C CA . SER B 2 15 ? 27.921 -6.168 -6.560 1.00 1.00 699 SER B CA 5
ATOM 6581 C C . SER B 2 15 ? 28.516 -5.831 -5.190 1.00 1.00 699 SER B C 5
ATOM 6582 O O . SER B 2 15 ? 28.180 -4.816 -4.566 1.00 1.00 699 SER B O 5
ATOM 6590 N N . VAL B 2 16 ? 29.414 -6.692 -4.733 1.00 1.00 700 VAL B N 5
ATOM 6591 C CA . VAL B 2 16 ? 30.067 -6.483 -3.442 1.00 1.00 700 VAL B CA 5
ATOM 6592 C C . VAL B 2 16 ? 30.896 -5.198 -3.450 1.00 1.00 700 VAL B C 5
ATOM 6593 O O . VAL B 2 16 ? 30.888 -4.428 -2.483 1.00 1.00 700 VAL B O 5
ATOM 6606 N N . MET B 2 17 ? 31.637 -4.986 -4.535 1.00 1.00 701 MET B N 5
ATOM 6607 C CA . MET B 2 17 ? 32.485 -3.800 -4.643 1.00 1.00 701 MET B CA 5
ATOM 6608 C C . MET B 2 17 ? 31.640 -2.521 -4.636 1.00 1.00 701 MET B C 5
ATOM 6609 O O . MET B 2 17 ? 32.009 -1.513 -4.018 1.00 1.00 701 MET B O 5
ATOM 6623 N N . GLY B 2 18 ? 30.511 -2.561 -5.333 1.00 1.00 702 GLY B N 5
ATOM 6624 C CA . GLY B 2 18 ? 29.630 -1.388 -5.398 1.00 1.00 702 GLY B CA 5
ATOM 6625 C C . GLY B 2 18 ? 29.011 -1.087 -4.024 1.00 1.00 702 GLY B C 5
ATOM 6626 O O . GLY B 2 18 ? 28.865 0.081 -3.625 1.00 1.00 702 GLY B O 5
ATOM 6630 N N . ALA B 2 19 ? 28.632 -2.139 -3.307 1.00 1.00 703 ALA B N 5
ATOM 6631 C CA . ALA B 2 19 ? 28.026 -1.956 -1.991 1.00 1.00 703 ALA B CA 5
ATOM 6632 C C . ALA B 2 19 ? 29.031 -1.298 -1.044 1.00 1.00 703 ALA B C 5
ATOM 6633 O O . ALA B 2 19 ? 28.685 -0.423 -0.249 1.00 1.00 703 ALA B O 5
ATOM 6640 N N . ILE B 2 20 ? 30.285 -1.727 -1.145 1.00 1.00 704 ILE B N 5
ATOM 6641 C CA . ILE B 2 20 ? 31.354 -1.180 -0.305 1.00 1.00 704 ILE B CA 5
ATOM 6642 C C . ILE B 2 20 ? 31.574 0.302 -0.577 1.00 1.00 704 ILE B C 5
ATOM 6643 O O . ILE B 2 20 ? 31.763 1.090 0.351 1.00 1.00 704 ILE B O 5
ATOM 6659 N N . LEU B 2 21 ? 31.580 0.679 -1.849 1.00 1.00 705 LEU B N 5
ATOM 6660 C CA . LEU B 2 21 ? 31.811 2.074 -2.201 1.00 1.00 705 LEU B CA 5
ATOM 6661 C C . LEU B 2 21 ? 30.714 2.963 -1.630 1.00 1.00 705 LEU B C 5
ATOM 6662 O O . LEU B 2 21 ? 30.995 4.038 -1.102 1.00 1.00 705 LEU B O 5
ATOM 6678 N N . LEU B 2 22 ? 29.469 2.508 -1.730 1.00 1.00 706 LEU B N 5
ATOM 6679 C CA . LEU B 2 22 ? 28.341 3.276 -1.210 1.00 1.00 706 LEU B CA 5
ATOM 6680 C C . LEU B 2 22 ? 28.449 3.432 0.305 1.00 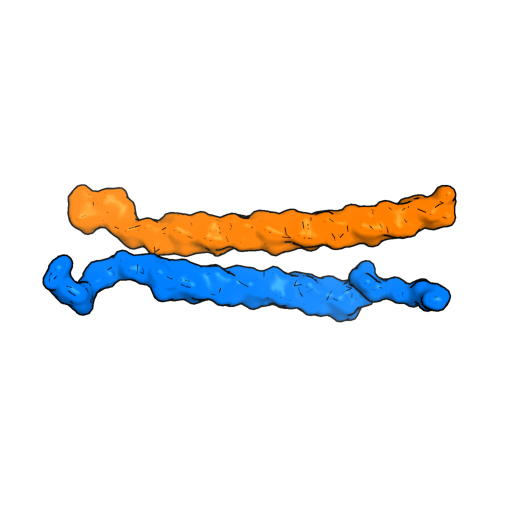1.00 706 LEU B C 5
ATOM 6681 O O . LEU B 2 22 ? 28.201 4.510 0.848 1.00 1.00 706 LEU B O 5
ATOM 6697 N N . ILE B 2 23 ? 28.816 2.347 0.982 1.00 1.00 707 ILE B N 5
ATOM 6698 C CA . ILE B 2 23 ? 28.949 2.372 2.436 1.00 1.00 707 ILE B CA 5
ATOM 6699 C C . ILE B 2 23 ? 30.066 3.314 2.875 1.00 1.00 707 ILE B C 5
ATOM 6700 O O . ILE B 2 23 ? 29.902 4.082 3.824 1.00 1.00 707 ILE B O 5
ATOM 6716 N N . GLY B 2 24 ? 31.200 3.248 2.188 1.00 1.00 708 GLY B N 5
ATOM 6717 C CA . GLY B 2 24 ? 32.332 4.100 2.530 1.00 1.00 708 GLY B CA 5
ATOM 6718 C C . GLY B 2 24 ? 31.987 5.570 2.325 1.00 1.00 708 GLY B C 5
ATOM 6719 O O . GLY B 2 24 ? 32.311 6.419 3.155 1.00 1.00 708 GLY B O 5
ATOM 6723 N N . LEU B 2 25 ? 31.320 5.859 1.215 1.00 1.00 709 LEU B N 5
ATOM 6724 C CA . LEU B 2 25 ? 30.929 7.226 0.902 1.00 1.00 709 LEU B CA 5
ATOM 6725 C C . LEU B 2 25 ? 29.949 7.763 1.943 1.00 1.00 709 LEU B C 5
ATOM 6726 O O . LEU B 2 25 ? 30.049 8.914 2.368 1.00 1.00 709 LEU B O 5
ATOM 6742 N N . ALA B 2 26 ? 28.993 6.930 2.339 1.00 1.00 710 ALA B N 5
ATOM 6743 C CA . ALA B 2 26 ? 27.991 7.343 3.315 1.00 1.00 710 ALA B CA 5
ATOM 6744 C C . ALA B 2 26 ? 28.629 7.669 4.663 1.00 1.00 710 ALA B C 5
ATOM 6745 O O . ALA B 2 26 ? 28.231 8.626 5.327 1.00 1.00 710 ALA B O 5
ATOM 6752 N N . ALA B 2 27 ? 29.614 6.873 5.067 1.00 1.00 711 ALA B N 5
ATOM 6753 C CA . ALA B 2 27 ? 30.280 7.107 6.343 1.00 1.00 711 ALA B CA 5
ATOM 6754 C C . ALA B 2 27 ? 31.014 8.444 6.328 1.00 1.00 711 ALA B C 5
ATOM 6755 O O . ALA B 2 27 ? 30.988 9.188 7.309 1.00 1.00 711 ALA B O 5
ATOM 6762 N N . LEU B 2 28 ? 31.661 8.742 5.207 1.00 1.00 712 LEU B N 5
ATOM 6763 C CA . LEU B 2 28 ? 32.395 9.995 5.066 1.00 1.00 712 LEU B CA 5
ATOM 6764 C C . LEU B 2 28 ? 31.445 11.187 5.145 1.00 1.00 712 LEU B C 5
ATOM 6765 O O . LEU B 2 28 ? 31.752 12.200 5.771 1.00 1.00 712 LEU B O 5
ATOM 6781 N N . LEU B 2 29 ? 30.292 11.058 4.491 1.00 1.00 713 LEU B N 5
ATOM 6782 C CA . LEU B 2 29 ? 29.302 12.130 4.475 1.00 1.00 713 LEU B CA 5
ATOM 6783 C C . LEU B 2 29 ? 28.773 12.425 5.877 1.00 1.00 713 LEU B C 5
ATOM 6784 O O . LEU B 2 29 ? 28.596 13.583 6.246 1.00 1.00 713 LEU B O 5
ATOM 6800 N N . ILE B 2 30 ? 28.513 11.378 6.651 1.00 1.00 714 ILE B N 5
ATOM 6801 C CA . ILE B 2 30 ? 27.992 11.564 8.003 1.00 1.00 714 ILE B CA 5
ATOM 6802 C C . ILE B 2 30 ? 29.000 12.310 8.869 1.00 1.00 714 ILE B C 5
ATOM 6803 O O . ILE B 2 30 ? 28.640 13.225 9.608 1.00 1.00 714 ILE B O 5
ATOM 6819 N N . TRP B 2 31 ? 30.264 11.919 8.770 1.00 1.00 715 TRP B N 5
ATOM 6820 C CA . TRP B 2 31 ? 31.312 12.571 9.545 1.00 1.00 715 TRP B CA 5
ATOM 6821 C C . TRP B 2 31 ? 31.413 14.039 9.111 1.00 1.00 715 TRP B C 5
ATOM 6822 O O . TRP B 2 31 ? 31.549 14.944 9.934 1.00 1.00 715 TRP B O 5
ATOM 6843 N N . LYS B 2 32 ? 31.329 14.268 7.801 1.00 1.00 716 LYS B N 5
ATOM 6844 C CA . LYS B 2 32 ? 31.409 15.624 7.260 1.00 1.00 716 LYS B CA 5
ATOM 6845 C C . LYS B 2 32 ? 30.270 16.485 7.815 1.00 1.00 716 LYS B C 5
ATOM 6846 O O . LYS B 2 32 ? 30.474 17.644 8.175 1.00 1.00 716 LYS B O 5
ATOM 6865 N N . LEU B 2 33 ? 29.074 15.915 7.902 1.00 1.00 717 LEU B N 5
ATOM 6866 C CA . LEU B 2 33 ? 27.931 16.654 8.432 1.00 1.00 717 LEU B CA 5
ATOM 6867 C C . LEU B 2 33 ? 28.173 17.040 9.889 1.00 1.00 717 LEU B C 5
ATOM 6868 O O . LEU B 2 33 ? 27.848 18.153 10.308 1.00 1.00 717 LEU B O 5
ATOM 6884 N N . LEU B 2 34 ? 28.744 16.119 10.656 1.00 1.00 718 LEU B N 5
ATOM 6885 C CA . LEU B 2 34 ? 29.031 16.384 12.067 1.00 1.00 718 LEU B CA 5
ATOM 6886 C C . LEU B 2 34 ? 30.034 17.534 12.209 1.00 1.00 718 LEU B C 5
ATOM 6887 O O . LEU B 2 34 ? 29.879 18.409 13.059 1.00 1.00 718 LEU B O 5
ATOM 6903 N N . ILE B 2 35 ? 31.058 17.535 11.366 1.00 1.00 719 ILE B N 5
ATOM 6904 C CA . ILE B 2 35 ? 32.058 18.602 11.400 1.00 1.00 719 ILE B CA 5
ATOM 6905 C C . ILE B 2 35 ? 31.394 19.935 11.012 1.00 1.00 719 ILE B C 5
ATOM 6906 O O . ILE B 2 35 ? 31.688 21.007 11.576 1.00 1.00 719 ILE B O 5
ATOM 6922 N N . THR B 2 36 ? 30.512 19.872 10.013 1.00 1.00 720 THR B N 5
ATOM 6923 C CA . THR B 2 36 ? 29.859 21.105 9.539 1.00 1.00 720 THR B CA 5
ATOM 6924 C C . THR B 2 36 ? 29.043 21.748 10.687 1.00 1.00 720 THR B C 5
ATOM 6925 O O . THR B 2 36 ? 29.071 22.969 10.869 1.00 1.00 720 THR B O 5
ATOM 6936 N N . ILE B 2 37 ? 28.308 20.947 11.451 1.00 1.00 721 ILE B N 5
ATOM 6937 C CA . ILE B 2 37 ? 27.521 21.509 12.539 1.00 1.00 721 ILE B CA 5
ATOM 6938 C C . ILE B 2 37 ? 28.441 22.134 13.585 1.00 1.00 721 ILE B C 5
ATOM 6939 O O . ILE B 2 37 ? 28.196 23.239 14.072 1.00 1.00 721 ILE B O 5
ATOM 6955 N N . HIS B 2 38 ? 29.505 21.416 13.922 1.00 1.00 722 HIS B N 5
ATOM 6956 C CA . HIS B 2 38 ? 30.470 21.910 14.902 1.00 1.00 722 HIS B CA 5
ATOM 6957 C C . HIS B 2 38 ? 31.241 23.106 14.344 1.00 1.00 722 HIS B C 5
ATOM 6958 O O . HIS B 2 38 ? 31.524 24.071 15.055 1.00 1.00 722 HIS B O 5
ATOM 6972 N N . ASP B 2 39 ? 31.579 23.029 13.065 1.00 1.00 723 ASP B N 5
ATOM 6973 C CA . ASP B 2 39 ? 32.320 24.095 12.408 1.00 1.00 723 ASP B CA 5
ATOM 6974 C C . ASP B 2 39 ? 31.500 25.382 12.416 1.00 1.00 723 ASP B C 5
ATOM 6975 O O . ASP B 2 39 ? 32.029 26.468 12.644 1.00 1.00 723 ASP B O 5
ATOM 6984 N N . ARG B 2 40 ? 30.200 25.252 12.164 1.00 1.00 724 ARG B N 5
ATOM 6985 C CA . ARG B 2 40 ? 29.317 26.408 12.143 1.00 1.00 724 ARG B CA 5
ATOM 6986 C C . ARG B 2 40 ? 29.286 27.085 13.510 1.00 1.00 724 ARG B C 5
ATOM 6987 O O . ARG B 2 40 ? 29.328 28.311 13.607 1.00 1.00 724 ARG B O 5
ATOM 7008 N N . LYS B 2 41 ? 29.206 26.280 14.566 1.00 1.00 725 LYS B N 5
ATOM 7009 C CA . LYS B 2 41 ? 29.164 26.816 15.921 1.00 1.00 725 LYS B CA 5
ATOM 7010 C C . LYS B 2 41 ? 30.449 27.573 16.246 1.00 1.00 725 LYS B C 5
ATOM 7011 O O . LYS B 2 41 ? 30.410 28.648 16.842 1.00 1.00 725 LYS B O 5
ATOM 7030 N N . GLU B 2 42 ? 31.585 27.009 15.847 1.00 1.00 726 GLU B N 5
ATOM 7031 C CA . GLU B 2 42 ? 32.872 27.651 16.103 1.00 1.00 726 GLU B CA 5
ATOM 7032 C C . GLU B 2 42 ? 32.983 28.956 15.323 1.00 1.00 726 GLU B C 5
ATOM 7033 O O . GLU B 2 42 ? 33.506 29.949 15.828 1.00 1.00 726 GLU B O 5
ATOM 7045 N N . PHE B 2 43 ? 32.487 28.949 14.089 1.00 1.00 727 PHE B N 5
ATOM 7046 C CA . PHE B 2 43 ? 32.537 30.141 13.249 1.00 1.00 727 PHE B CA 5
ATOM 7047 C C . PHE B 2 43 ? 33.895 30.829 13.368 1.00 1.00 727 PHE B C 5
ATOM 7048 O O . PHE B 2 43 ? 34.030 31.685 14.227 1.00 1.00 727 PHE B O 5
ATOM 7066 N N . GLY A 1 1 ? 25.394 -29.369 8.263 1.00 1.00 957 GLY A N 6
ATOM 7067 C CA . GLY A 1 1 ? 26.777 -29.743 7.855 1.00 1.00 957 GLY A CA 6
ATOM 7068 C C . GLY A 1 1 ? 26.830 -31.234 7.544 1.00 1.00 957 GLY A C 6
ATOM 7069 O O . GLY A 1 1 ? 27.903 -31.793 7.318 1.00 1.00 957 GLY A O 6
ATOM 7075 N N . ALA A 1 2 ? 25.664 -31.873 7.533 1.00 1.00 958 ALA A N 6
ATOM 7076 C CA . ALA A 1 2 ? 25.590 -33.302 7.247 1.00 1.00 958 ALA A CA 6
ATOM 7077 C C . ALA A 1 2 ? 26.061 -33.590 5.826 1.00 1.00 958 ALA A C 6
ATOM 7078 O O . ALA A 1 2 ? 26.720 -34.599 5.574 1.00 1.00 958 ALA A O 6
ATOM 7085 N N . LEU A 1 3 ? 25.718 -32.696 4.902 1.00 1.00 959 LEU A N 6
ATOM 7086 C CA . LEU A 1 3 ? 26.109 -32.858 3.505 1.00 1.00 959 LEU A CA 6
ATOM 7087 C C . LEU A 1 3 ? 27.158 -31.818 3.122 1.00 1.00 959 LEU A C 6
ATOM 7088 O O . LEU A 1 3 ? 26.989 -30.627 3.384 1.00 1.00 959 LEU A O 6
ATOM 7104 N N . GLU A 1 4 ? 28.241 -32.276 2.503 1.00 1.00 960 GLU A N 6
ATOM 7105 C CA . GLU A 1 4 ? 29.310 -31.373 2.091 1.00 1.00 960 GLU A CA 6
ATOM 7106 C C . GLU A 1 4 ? 28.814 -30.414 1.013 1.00 1.00 960 GLU A C 6
ATOM 7107 O O . GLU A 1 4 ? 28.125 -30.820 0.078 1.00 1.00 960 GLU A O 6
ATOM 7119 N N . GLU A 1 5 ? 29.171 -29.141 1.151 1.00 1.00 961 GLU A N 6
ATOM 7120 C CA . GLU A 1 5 ? 28.756 -28.133 0.183 1.00 1.00 961 GLU A CA 6
ATOM 7121 C C . GLU A 1 5 ? 29.441 -28.371 -1.160 1.00 1.00 961 GLU A C 6
ATOM 7122 O O . GLU A 1 5 ? 30.628 -28.691 -1.214 1.00 1.00 961 GLU A O 6
ATOM 7134 N N . ARG A 1 6 ? 28.682 -28.217 -2.241 1.00 1.00 962 ARG A N 6
ATOM 7135 C CA . ARG A 1 6 ? 29.223 -28.422 -3.581 1.00 1.00 962 ARG A CA 6
ATOM 7136 C C . ARG A 1 6 ? 30.339 -27.420 -3.874 1.00 1.00 962 ARG A C 6
ATOM 7137 O O . ARG A 1 6 ? 31.375 -27.780 -4.434 1.00 1.00 962 ARG A O 6
ATOM 7158 N N . ALA A 1 7 ? 30.120 -26.164 -3.500 1.00 1.00 963 ALA A N 6
ATOM 7159 C CA . ALA A 1 7 ? 31.117 -25.124 -3.738 1.00 1.00 963 ALA A CA 6
ATOM 7160 C C . ALA A 1 7 ? 31.031 -24.041 -2.668 1.00 1.00 963 ALA A C 6
ATOM 7161 O O . ALA A 1 7 ? 29.975 -23.826 -2.073 1.00 1.00 963 ALA A O 6
ATOM 7168 N N . ILE A 1 8 ? 32.152 -23.363 -2.427 1.00 1.00 964 ILE A N 6
ATOM 7169 C CA . ILE A 1 8 ? 32.201 -22.304 -1.421 1.00 1.00 964 ILE A CA 6
ATOM 7170 C C . ILE A 1 8 ? 32.529 -20.949 -2.059 1.00 1.00 964 ILE A C 6
ATOM 7171 O O . ILE A 1 8 ? 33.649 -20.458 -1.937 1.00 1.00 964 ILE A O 6
ATOM 7187 N N . PRO A 1 9 ? 31.583 -20.338 -2.734 1.00 1.00 965 PRO A N 6
ATOM 7188 C CA . PRO A 1 9 ? 31.792 -19.015 -3.395 1.00 1.00 965 PRO A CA 6
ATOM 7189 C C . PRO A 1 9 ? 31.828 -17.863 -2.392 1.00 1.00 965 PRO A C 6
ATOM 7190 O O . PRO A 1 9 ? 32.130 -16.725 -2.750 1.00 1.00 965 PRO A O 6
ATOM 7201 N N . ILE A 1 10 ? 31.485 -18.164 -1.144 1.00 1.00 966 ILE A N 6
ATOM 7202 C CA . ILE A 1 10 ? 31.442 -17.148 -0.097 1.00 1.00 966 ILE A CA 6
ATOM 7203 C C . ILE A 1 10 ? 32.822 -16.553 0.188 1.00 1.00 966 ILE A C 6
ATOM 7204 O O . ILE A 1 10 ? 32.925 -15.437 0.698 1.00 1.00 966 ILE A O 6
ATOM 7220 N N . TRP A 1 11 ? 33.883 -17.285 -0.136 1.00 1.00 967 TRP A N 6
ATOM 7221 C CA . TRP A 1 11 ? 35.228 -16.771 0.108 1.00 1.00 967 TRP A CA 6
ATOM 7222 C C . TRP A 1 11 ? 35.434 -15.457 -0.640 1.00 1.00 967 TRP A C 6
ATOM 7223 O O . TRP A 1 11 ? 36.070 -14.536 -0.129 1.00 1.00 967 TRP A O 6
ATOM 7244 N N . TRP A 1 12 ? 34.889 -15.375 -1.850 1.00 1.00 968 TRP A N 6
ATOM 7245 C CA . TRP A 1 12 ? 35.018 -14.162 -2.650 1.00 1.00 968 TRP A CA 6
ATOM 7246 C C . TRP A 1 12 ? 34.384 -12.978 -1.923 1.00 1.00 968 TRP A C 6
ATOM 7247 O O . TRP A 1 12 ? 34.913 -11.867 -1.946 1.00 1.00 968 TRP A O 6
ATOM 7268 N N . VAL A 1 13 ? 33.253 -13.230 -1.273 1.00 1.00 969 VAL A N 6
ATOM 7269 C CA . VAL A 1 13 ? 32.555 -12.184 -0.532 1.00 1.00 969 VAL A CA 6
ATOM 7270 C C . VAL A 1 13 ? 33.419 -11.683 0.619 1.00 1.00 969 VAL A C 6
ATOM 7271 O O . VAL A 1 13 ? 33.524 -10.478 0.853 1.00 1.00 969 VAL A O 6
ATOM 7284 N N . LEU A 1 14 ? 34.036 -12.613 1.333 1.00 1.00 970 LEU A N 6
ATOM 7285 C CA . LEU A 1 14 ? 34.891 -12.259 2.460 1.00 1.00 970 LEU A CA 6
ATOM 7286 C C . LEU A 1 14 ? 36.072 -11.421 1.982 1.00 1.00 970 LEU A C 6
ATOM 7287 O O . LEU A 1 14 ? 36.455 -10.444 2.627 1.00 1.00 970 LEU A O 6
ATOM 7303 N N . VAL A 1 15 ? 36.642 -11.807 0.847 1.00 1.00 971 VAL A N 6
ATOM 7304 C CA . VAL A 1 15 ? 37.776 -11.081 0.286 1.00 1.00 971 VAL A CA 6
ATOM 7305 C C . VAL A 1 15 ? 37.373 -9.649 -0.057 1.00 1.00 971 VAL A C 6
ATOM 7306 O O . VAL A 1 15 ? 38.098 -8.701 0.243 1.00 1.00 971 VAL A O 6
ATOM 7319 N N . GLY A 1 16 ? 36.210 -9.500 -0.684 1.00 1.00 972 GLY A N 6
ATOM 7320 C CA . GLY A 1 16 ? 35.722 -8.176 -1.060 1.00 1.00 972 GLY A CA 6
ATOM 7321 C C . GLY A 1 16 ? 35.485 -7.318 0.180 1.00 1.00 972 GLY A C 6
ATOM 7322 O O . GLY A 1 16 ? 35.734 -6.113 0.170 1.00 1.00 972 GLY A O 6
ATOM 7326 N N . VAL A 1 17 ? 35.010 -7.950 1.248 1.00 1.00 973 VAL A N 6
ATOM 7327 C CA . VAL A 1 17 ? 34.751 -7.239 2.497 1.00 1.00 973 VAL A CA 6
ATOM 7328 C C . VAL A 1 17 ? 36.050 -6.670 3.057 1.00 1.00 973 VAL A C 6
ATOM 7329 O O . VAL A 1 17 ? 36.102 -5.517 3.484 1.00 1.00 973 VAL A O 6
ATOM 7342 N N . LEU A 1 18 ? 37.100 -7.481 3.044 1.00 1.00 974 LEU A N 6
ATOM 7343 C CA . LEU A 1 18 ? 38.396 -7.036 3.544 1.00 1.00 974 LEU A CA 6
ATOM 7344 C C . LEU A 1 18 ? 38.905 -5.874 2.699 1.00 1.00 974 LEU A C 6
ATOM 7345 O O . LEU A 1 18 ? 39.444 -4.897 3.220 1.00 1.00 974 LEU A O 6
ATOM 7361 N N . GLY A 1 19 ? 38.719 -5.987 1.388 1.00 1.00 975 GLY A N 6
ATOM 7362 C CA . GLY A 1 19 ? 39.149 -4.942 0.466 1.00 1.00 975 GLY A CA 6
ATOM 7363 C C . GLY A 1 19 ? 38.384 -3.649 0.731 1.00 1.00 975 GLY A C 6
ATOM 7364 O O . GLY A 1 19 ? 38.924 -2.554 0.582 1.00 1.00 975 GLY A O 6
ATOM 7368 N N . GLY A 1 20 ? 37.120 -3.788 1.121 1.00 1.00 976 GLY A N 6
ATOM 7369 C CA . GLY A 1 20 ? 36.286 -2.626 1.401 1.00 1.00 976 GLY A CA 6
ATOM 7370 C C . GLY A 1 20 ? 36.873 -1.802 2.534 1.00 1.00 976 GLY A C 6
ATOM 7371 O O . GLY A 1 20 ? 36.884 -0.571 2.481 1.00 1.00 976 GLY A O 6
ATOM 7375 N N . LEU A 1 21 ? 37.373 -2.484 3.557 1.00 1.00 977 LEU A N 6
ATOM 7376 C CA . LEU A 1 21 ? 37.971 -1.793 4.691 1.00 1.00 977 LEU A CA 6
ATOM 7377 C C . LEU A 1 21 ? 39.195 -1.013 4.222 1.00 1.00 977 LEU A C 6
ATOM 7378 O O . LEU A 1 21 ? 39.419 0.121 4.639 1.00 1.00 977 LEU A O 6
ATOM 7394 N N . LEU A 1 22 ? 39.982 -1.636 3.351 1.00 1.00 978 LEU A N 6
ATOM 7395 C CA . LEU A 1 22 ? 41.182 -1.003 2.819 1.00 1.00 978 LEU A CA 6
ATOM 7396 C C . LEU A 1 22 ? 40.826 0.250 2.016 1.00 1.00 978 LEU A C 6
ATOM 7397 O O . LEU A 1 22 ? 41.502 1.273 2.117 1.00 1.00 978 LEU A O 6
ATOM 7413 N N . LEU A 1 23 ? 39.766 0.156 1.215 1.00 1.00 979 LEU A N 6
ATOM 7414 C CA . LEU A 1 23 ? 39.335 1.285 0.387 1.00 1.00 979 LEU A CA 6
ATOM 7415 C C . LEU A 1 23 ? 38.948 2.471 1.264 1.00 1.00 979 LEU A C 6
ATOM 7416 O O . LEU A 1 23 ? 39.299 3.615 0.970 1.00 1.00 979 LEU A O 6
ATOM 7432 N N . LEU A 1 24 ? 38.223 2.188 2.340 1.00 1.00 980 LEU A N 6
ATOM 7433 C CA . LEU A 1 24 ? 37.796 3.224 3.265 1.00 1.00 980 LEU A CA 6
ATOM 7434 C C . LEU A 1 24 ? 39.016 3.841 3.939 1.00 1.00 980 LEU A C 6
ATOM 7435 O O . LEU A 1 24 ? 39.102 5.054 4.131 1.00 1.00 980 LEU A O 6
ATOM 7451 N N . THR A 1 25 ? 39.950 2.980 4.307 1.00 1.00 981 THR A N 6
ATOM 7452 C CA . THR A 1 25 ? 41.172 3.416 4.979 1.00 1.00 981 THR A CA 6
ATOM 7453 C C . THR A 1 25 ? 42.013 4.330 4.094 1.00 1.00 981 THR A C 6
ATOM 7454 O O . THR A 1 25 ? 42.529 5.358 4.555 1.00 1.00 981 THR A O 6
ATOM 7465 N N . ILE A 1 26 ? 42.170 3.950 2.828 1.00 1.00 982 ILE A N 6
ATOM 7466 C CA . ILE A 1 26 ? 42.977 4.755 1.911 1.00 1.00 982 ILE A CA 6
ATOM 7467 C C . ILE A 1 26 ? 42.360 6.135 1.706 1.00 1.00 982 ILE A C 6
ATOM 7468 O O . ILE A 1 26 ? 43.065 7.144 1.740 1.00 1.00 982 ILE A O 6
ATOM 7484 N N . LEU A 1 27 ? 41.049 6.172 1.511 1.00 1.00 983 LEU A N 6
ATOM 7485 C CA . LEU A 1 27 ? 40.354 7.443 1.313 1.00 1.00 983 LEU A CA 6
ATOM 7486 C C . LEU A 1 27 ? 40.478 8.314 2.552 1.00 1.00 983 LEU A C 6
ATOM 7487 O O . LEU A 1 27 ? 40.660 9.530 2.468 1.00 1.00 983 LEU A O 6
ATOM 7503 N N . VAL A 1 28 ? 40.367 7.697 3.708 1.00 1.00 984 VAL A N 6
ATOM 7504 C CA . VAL A 1 28 ? 40.473 8.443 4.963 1.00 1.00 984 VAL A CA 6
ATOM 7505 C C . VAL A 1 28 ? 41.889 8.961 5.171 1.00 1.00 984 VAL A C 6
ATOM 7506 O O . VAL A 1 28 ? 42.115 10.087 5.607 1.00 1.00 984 VAL A O 6
ATOM 7519 N N . LEU A 1 29 ? 42.856 8.106 4.892 1.00 1.00 985 LEU A N 6
ATOM 7520 C CA . LEU A 1 29 ? 44.249 8.474 5.090 1.00 1.00 985 LEU A CA 6
ATOM 7521 C C . LEU A 1 29 ? 44.593 9.704 4.239 1.00 1.00 985 LEU A C 6
ATOM 7522 O O . LEU A 1 29 ? 45.293 10.631 4.703 1.00 1.00 985 LEU A O 6
ATOM 7538 N N . ALA A 1 30 ? 44.117 9.708 3.003 1.00 1.00 986 ALA A N 6
ATOM 7539 C CA . ALA A 1 30 ? 44.441 10.862 2.141 1.00 1.00 986 ALA A CA 6
ATOM 7540 C C . ALA A 1 30 ? 43.819 12.151 2.674 1.00 1.00 986 ALA A C 6
ATOM 7541 O O . ALA A 1 30 ? 44.468 13.201 2.699 1.00 1.00 986 ALA A O 6
ATOM 7548 N N . MET A 1 31 ? 42.568 12.075 3.109 1.00 1.00 987 MET A N 6
ATOM 7549 C CA . MET A 1 31 ? 41.886 13.244 3.644 1.00 1.00 987 MET A CA 6
ATOM 7550 C C . MET A 1 31 ? 42.521 13.687 4.961 1.00 1.00 987 MET A C 6
ATOM 7551 O O . MET A 1 31 ? 42.645 14.879 5.255 1.00 1.00 987 MET A O 6
ATOM 7565 N N . TRP A 1 32 ? 42.906 12.707 5.767 1.00 1.00 988 TRP A N 6
ATOM 7566 C CA . TRP A 1 32 ? 43.509 12.974 7.066 1.00 1.00 988 TRP A CA 6
ATOM 7567 C C . TRP A 1 32 ? 44.824 13.735 6.896 1.00 1.00 988 TRP A C 6
ATOM 7568 O O . TRP A 1 32 ? 45.169 14.594 7.703 1.00 1.00 988 TRP A O 6
ATOM 7589 N N . LYS A 1 33 ? 45.561 13.383 5.847 1.00 1.00 989 LYS A N 6
ATOM 7590 C CA . LYS A 1 33 ? 46.854 14.015 5.591 1.00 1.00 989 LYS A CA 6
ATOM 7591 C C . LYS A 1 33 ? 46.667 15.492 5.237 1.00 1.00 989 LYS A C 6
ATOM 7592 O O . LYS A 1 33 ? 47.634 16.255 5.213 1.00 1.00 989 LYS A O 6
ATOM 7611 N N . VAL A 1 34 ? 45.430 15.904 4.970 1.00 1.00 990 VAL A N 6
ATOM 7612 C CA . VAL A 1 34 ? 45.172 17.297 4.629 1.00 1.00 990 VAL A CA 6
ATOM 7613 C C . VAL A 1 34 ? 44.921 18.098 5.896 1.00 1.00 990 VAL A C 6
ATOM 7614 O O . VAL A 1 34 ? 45.029 19.325 5.906 1.00 1.00 990 VAL A O 6
ATOM 7627 N N . GLY A 1 35 ? 44.586 17.387 6.968 1.00 1.00 991 GLY A N 6
ATOM 7628 C CA . GLY A 1 35 ? 44.317 18.018 8.250 1.00 1.00 991 GLY A CA 6
ATOM 7629 C C . GLY A 1 35 ? 42.889 18.544 8.294 1.00 1.00 991 GLY A C 6
ATOM 7630 O O . GLY A 1 35 ? 42.492 19.214 9.247 1.00 1.00 991 GLY A O 6
ATOM 7634 N N . PHE A 1 36 ? 42.121 18.235 7.252 1.00 1.00 992 PHE A N 6
ATOM 7635 C CA . PHE A 1 36 ? 40.736 18.688 7.184 1.00 1.00 992 PHE A CA 6
ATOM 7636 C C . PHE A 1 36 ? 39.921 18.119 8.337 1.00 1.00 992 PHE A C 6
ATOM 7637 O O . PHE A 1 36 ? 39.110 18.819 8.941 1.00 1.00 992 PHE A O 6
ATOM 7654 N N . PHE A 1 37 ? 40.133 16.839 8.630 1.00 1.00 993 PHE A N 6
ATOM 7655 C CA . PHE A 1 37 ? 39.396 16.187 9.705 1.00 1.00 993 PHE A CA 6
ATOM 7656 C C . PHE A 1 37 ? 40.124 16.319 11.039 1.00 1.00 993 PHE A C 6
ATOM 7657 O O . PHE A 1 37 ? 39.617 15.888 12.075 1.00 1.00 993 PHE A O 6
ATOM 7674 N N . LYS A 1 38 ? 41.304 16.926 11.018 1.00 1.00 994 LYS A N 6
ATOM 7675 C CA . LYS A 1 38 ? 42.067 17.108 12.247 1.00 1.00 994 LYS A CA 6
ATOM 7676 C C . LYS A 1 38 ? 41.835 18.509 12.805 1.00 1.00 994 LYS A C 6
ATOM 7677 O O . LYS A 1 38 ? 42.070 19.506 12.122 1.00 1.00 994 LYS A O 6
ATOM 7696 N N . ARG A 1 39 ? 41.381 18.577 14.052 1.00 1.00 995 ARG A N 6
ATOM 7697 C CA . ARG A 1 39 ? 41.128 19.853 14.699 1.00 1.00 995 ARG A CA 6
ATOM 7698 C C . ARG A 1 39 ? 41.560 19.775 16.152 1.00 1.00 995 ARG A C 6
ATOM 7699 O O . ARG A 1 39 ? 41.581 18.693 16.737 1.00 1.00 995 ARG A O 6
ATOM 7720 N N . ASN A 1 40 ? 41.904 20.910 16.742 1.00 1.00 996 ASN A N 6
ATOM 7721 C CA . ASN A 1 40 ? 42.326 20.896 18.129 1.00 1.00 996 ASN A CA 6
ATOM 7722 C C . ASN A 1 40 ? 41.113 20.971 19.043 1.00 1.00 996 ASN A C 6
ATOM 7723 O O . ASN A 1 40 ? 40.426 21.992 19.106 1.00 1.00 996 ASN A O 6
ATOM 7734 N N . ARG A 1 41 ? 40.858 19.875 19.745 1.00 1.00 997 ARG A N 6
ATOM 7735 C CA . ARG A 1 41 ? 39.723 19.805 20.659 1.00 1.00 997 ARG A CA 6
ATOM 7736 C C . ARG A 1 41 ? 40.193 19.907 22.110 1.00 1.00 997 ARG A C 6
ATOM 7737 O O . ARG A 1 41 ? 41.366 19.679 22.406 1.00 1.00 997 ARG A O 6
ATOM 7758 N N . PRO A 1 42 ? 39.306 20.245 23.010 1.00 1.00 998 PRO A N 6
ATOM 7759 C CA . PRO A 1 42 ? 39.640 20.381 24.459 1.00 1.00 998 PRO A CA 6
ATOM 7760 C C . PRO A 1 42 ? 39.973 19.036 25.098 1.00 1.00 998 PRO A C 6
ATOM 7761 O O . PRO A 1 42 ? 41.052 18.919 25.656 1.00 1.00 998 PRO A O 6
ATOM 7773 N N . PRO B 2 1 ? 20.754 -8.190 -0.352 1.00 1.00 685 PRO B N 6
ATOM 7774 C CA . PRO B 2 1 ? 19.403 -7.680 -0.689 1.00 1.00 685 PRO B CA 6
ATOM 7775 C C . PRO B 2 1 ? 19.487 -6.802 -1.931 1.00 1.00 685 PRO B C 6
ATOM 7776 O O . PRO B 2 1 ? 18.557 -6.053 -2.237 1.00 1.00 685 PRO B O 6
ATOM 7789 N N . GLU B 2 2 ? 20.611 -6.895 -2.638 1.00 1.00 686 GLU B N 6
ATOM 7790 C CA . GLU B 2 2 ? 20.815 -6.100 -3.848 1.00 1.00 686 GLU B CA 6
ATOM 7791 C C . GLU B 2 2 ? 20.872 -7.011 -5.074 1.00 1.00 686 GLU B C 6
ATOM 7792 O O . GLU B 2 2 ? 21.670 -7.945 -5.128 1.00 1.00 686 GLU B O 6
ATOM 7804 N N . SER B 2 3 ? 20.020 -6.729 -6.055 1.00 1.00 687 SER B N 6
ATOM 7805 C CA . SER B 2 3 ? 19.983 -7.528 -7.276 1.00 1.00 687 SER B CA 6
ATOM 7806 C C . SER B 2 3 ? 20.121 -9.013 -6.953 1.00 1.00 687 SER B C 6
ATOM 7807 O O . SER B 2 3 ? 21.142 -9.634 -7.255 1.00 1.00 687 SER B O 6
ATOM 7815 N N . PRO B 2 4 ? 19.115 -9.587 -6.350 1.00 1.00 688 PRO B N 6
ATOM 7816 C CA . PRO B 2 4 ? 19.111 -11.032 -5.974 1.00 1.00 688 PRO B CA 6
ATOM 7817 C C . PRO B 2 4 ? 19.415 -11.937 -7.165 1.00 1.00 688 PRO B C 6
ATOM 7818 O O . PRO B 2 4 ? 20.109 -12.944 -7.033 1.00 1.00 688 PRO B O 6
ATOM 7829 N N . LYS B 2 5 ? 18.890 -11.568 -8.329 1.00 1.00 689 LYS B N 6
ATOM 7830 C CA . LYS B 2 5 ? 19.111 -12.352 -9.537 1.00 1.00 689 LYS B CA 6
ATOM 7831 C C . LYS B 2 5 ? 20.575 -12.284 -9.963 1.00 1.00 689 LYS B C 6
ATOM 7832 O O . LYS B 2 5 ? 21.172 -11.207 -10.003 1.00 1.00 689 LYS B O 6
ATOM 7851 N N . GLY B 2 6 ? 21.145 -13.441 -10.285 1.00 1.00 690 GLY B N 6
ATOM 7852 C CA . GLY B 2 6 ? 22.537 -13.505 -10.711 1.00 1.00 690 GLY B CA 6
ATOM 7853 C C . GLY B 2 6 ? 23.168 -14.838 -10.317 1.00 1.00 690 GLY B C 6
ATOM 7854 O O . GLY B 2 6 ? 24.036 -14.892 -9.446 1.00 1.00 690 GLY B O 6
ATOM 7858 N N . PRO B 2 7 ? 22.745 -15.905 -10.941 1.00 1.00 691 PRO B N 6
ATOM 7859 C CA . PRO B 2 7 ? 23.274 -17.271 -10.654 1.00 1.00 691 PRO B CA 6
ATOM 7860 C C . PRO B 2 7 ? 24.796 -17.336 -10.769 1.00 1.00 691 PRO B C 6
ATOM 7861 O O . PRO B 2 7 ? 25.458 -18.018 -9.987 1.00 1.00 691 PRO B O 6
ATOM 7872 N N . ASP B 2 8 ? 25.344 -16.626 -11.751 1.00 1.00 692 ASP B N 6
ATOM 7873 C CA . ASP B 2 8 ? 26.782 -16.612 -11.961 1.00 1.00 692 ASP B CA 6
ATOM 7874 C C . ASP B 2 8 ? 27.478 -15.873 -10.827 1.00 1.00 692 ASP B C 6
ATOM 7875 O O . ASP B 2 8 ? 26.987 -14.855 -10.336 1.00 1.00 692 ASP B O 6
ATOM 7884 N N . ILE B 2 9 ? 28.632 -16.385 -10.427 1.00 1.00 693 ILE B N 6
ATOM 7885 C CA . ILE B 2 9 ? 29.401 -15.761 -9.364 1.00 1.00 693 ILE B CA 6
ATOM 7886 C C . ILE B 2 9 ? 29.890 -14.394 -9.820 1.00 1.00 693 ILE B C 6
ATOM 7887 O O . ILE B 2 9 ? 30.134 -13.505 -9.005 1.00 1.00 693 ILE B O 6
ATOM 7903 N N . LEU B 2 10 ? 30.039 -14.236 -11.133 1.00 1.00 694 LEU B N 6
ATOM 7904 C CA . LEU B 2 10 ? 30.511 -12.971 -11.684 1.00 1.00 694 LEU B CA 6
ATOM 7905 C C . LEU B 2 10 ? 29.527 -11.854 -11.347 1.00 1.00 694 LEU B C 6
ATOM 7906 O O . LEU B 2 10 ? 29.927 -10.764 -10.943 1.00 1.00 694 LEU B O 6
ATOM 7922 N N . VAL B 2 11 ? 28.239 -12.143 -11.495 1.00 1.00 695 VAL B N 6
ATOM 7923 C CA . VAL B 2 11 ? 27.207 -11.161 -11.187 1.00 1.00 695 VAL B CA 6
ATOM 7924 C C . VAL B 2 11 ? 27.249 -10.822 -9.703 1.00 1.00 695 VAL B C 6
ATOM 7925 O O . VAL B 2 11 ? 27.154 -9.659 -9.312 1.00 1.00 695 VAL B O 6
ATOM 7938 N N . VAL B 2 12 ? 27.391 -11.859 -8.887 1.00 1.00 696 VAL B N 6
ATOM 7939 C CA . VAL B 2 12 ? 27.449 -11.696 -7.440 1.00 1.00 696 VAL B CA 6
ATOM 7940 C C . VAL B 2 12 ? 28.659 -10.859 -7.037 1.00 1.00 696 VAL B C 6
ATOM 7941 O O . VAL B 2 12 ? 28.561 -9.993 -6.167 1.00 1.00 696 VAL B O 6
ATOM 7954 N N . LEU B 2 13 ? 29.807 -11.138 -7.652 1.00 1.00 697 LEU B N 6
ATOM 7955 C CA . LEU B 2 13 ? 31.030 -10.416 -7.321 1.00 1.00 697 LEU B CA 6
ATOM 7956 C C . LEU B 2 13 ? 30.874 -8.920 -7.611 1.00 1.00 697 LEU B C 6
ATOM 7957 O O . LEU B 2 13 ? 31.264 -8.081 -6.799 1.00 1.00 697 LEU B O 6
ATOM 7973 N N . LEU B 2 14 ? 30.299 -8.583 -8.759 1.00 1.00 698 LEU B N 6
ATOM 7974 C CA . LEU B 2 14 ? 30.101 -7.176 -9.104 1.00 1.00 698 LEU B CA 6
ATOM 7975 C C . LEU B 2 14 ? 29.140 -6.494 -8.128 1.00 1.00 698 LEU B C 6
ATOM 7976 O O . LEU B 2 14 ? 29.356 -5.346 -7.735 1.00 1.00 698 LEU B O 6
ATOM 7992 N N . SER B 2 15 ? 28.062 -7.189 -7.766 1.00 1.00 699 SER B N 6
ATOM 7993 C CA . SER B 2 15 ? 27.062 -6.615 -6.865 1.00 1.00 699 SER B CA 6
ATOM 7994 C C . SER B 2 15 ? 27.649 -6.255 -5.500 1.00 1.00 699 SER B C 6
ATOM 7995 O O . SER B 2 15 ? 27.387 -5.173 -4.975 1.00 1.00 699 SER B O 6
ATOM 8003 N N . VAL B 2 16 ? 28.442 -7.155 -4.925 1.00 1.00 700 VAL B N 6
ATOM 8004 C CA . VAL B 2 16 ? 29.045 -6.886 -3.622 1.00 1.00 700 VAL B CA 6
ATOM 8005 C C . VAL B 2 16 ? 30.049 -5.741 -3.707 1.00 1.00 700 VAL B C 6
ATOM 8006 O O . VAL B 2 16 ? 30.153 -4.930 -2.790 1.00 1.00 700 VAL B O 6
ATOM 8019 N N . MET B 2 17 ? 30.791 -5.679 -4.810 1.00 1.00 701 MET B N 6
ATOM 8020 C CA . MET B 2 17 ? 31.784 -4.624 -4.981 1.00 1.00 701 MET B CA 6
ATOM 8021 C C . MET B 2 17 ? 31.111 -3.255 -5.008 1.00 1.00 701 MET B C 6
ATOM 8022 O O . MET B 2 17 ? 31.612 -2.297 -4.417 1.00 1.00 701 MET B O 6
ATOM 8036 N N . GLY B 2 18 ? 29.973 -3.168 -5.687 1.00 1.00 702 GLY B N 6
ATOM 8037 C CA . GLY B 2 18 ? 29.246 -1.907 -5.766 1.00 1.00 702 GLY B CA 6
ATOM 8038 C C . GLY B 2 18 ? 28.750 -1.487 -4.386 1.00 1.00 702 GLY B C 6
ATOM 8039 O O . GLY B 2 18 ? 28.822 -0.315 -4.015 1.00 1.00 702 GLY B O 6
ATOM 8043 N N . ALA B 2 19 ? 28.251 -2.458 -3.628 1.00 1.00 703 ALA B N 6
ATOM 8044 C CA . ALA B 2 19 ? 27.749 -2.191 -2.285 1.00 1.00 703 ALA B CA 6
ATOM 8045 C C . ALA B 2 19 ? 28.876 -1.725 -1.367 1.00 1.00 703 ALA B C 6
ATOM 8046 O O . ALA B 2 19 ? 28.681 -0.858 -0.519 1.00 1.00 703 ALA B O 6
ATOM 8053 N N . ILE B 2 20 ? 30.053 -2.314 -1.543 1.00 1.00 704 ILE B N 6
ATOM 8054 C CA . ILE B 2 20 ? 31.211 -1.965 -0.723 1.00 1.00 704 ILE B CA 6
ATOM 8055 C C . ILE B 2 20 ? 31.614 -0.510 -0.932 1.00 1.00 704 ILE B C 6
ATOM 8056 O O . ILE B 2 20 ? 31.908 0.203 0.027 1.00 1.00 704 ILE B O 6
ATOM 8072 N N . LEU B 2 21 ? 31.628 -0.075 -2.184 1.00 1.00 705 LEU B N 6
ATOM 8073 C CA . LEU B 2 21 ? 32.000 1.302 -2.494 1.00 1.00 705 LEU B CA 6
ATOM 8074 C C . LEU B 2 21 ? 30.999 2.266 -1.857 1.00 1.00 705 LEU B C 6
ATOM 8075 O O . LEU B 2 21 ? 31.376 3.305 -1.313 1.00 1.00 705 LEU B O 6
ATOM 8091 N N . LEU B 2 22 ? 29.721 1.912 -1.940 1.00 1.00 706 LEU B N 6
ATOM 8092 C CA . LEU B 2 22 ? 28.658 2.741 -1.381 1.00 1.00 706 LEU B CA 6
ATOM 8093 C C . LEU B 2 22 ? 28.813 2.883 0.133 1.00 1.00 706 LEU B C 6
ATOM 8094 O O . LEU B 2 22 ? 28.621 3.967 0.684 1.00 1.00 706 LEU B O 6
ATOM 8110 N N . ILE B 2 23 ? 29.148 1.786 0.803 1.00 1.00 707 ILE B N 6
ATOM 8111 C CA . ILE B 2 23 ? 29.309 1.818 2.254 1.00 1.00 707 ILE B CA 6
ATOM 8112 C C . ILE B 2 23 ? 30.449 2.745 2.655 1.00 1.00 707 ILE B C 6
ATOM 8113 O O . ILE B 2 23 ? 30.316 3.529 3.595 1.00 1.00 707 ILE B O 6
ATOM 8129 N N . GLY B 2 24 ? 31.566 2.660 1.943 1.00 1.00 708 GLY B N 6
ATOM 8130 C CA . GLY B 2 24 ? 32.707 3.514 2.254 1.00 1.00 708 GLY B CA 6
ATOM 8131 C C . GLY B 2 24 ? 32.335 4.981 2.058 1.00 1.00 708 GLY B C 6
ATOM 8132 O O . GLY B 2 24 ? 32.707 5.843 2.855 1.00 1.00 708 GLY B O 6
ATOM 8136 N N . LEU B 2 25 ? 31.583 5.251 0.996 1.00 1.00 709 LEU B N 6
ATOM 8137 C CA . LEU B 2 25 ? 31.141 6.609 0.696 1.00 1.00 709 LEU B CA 6
ATOM 8138 C C . LEU B 2 25 ? 30.232 7.136 1.812 1.00 1.00 709 LEU B C 6
ATOM 8139 O O . LEU B 2 25 ? 30.338 8.294 2.219 1.00 1.00 709 LEU B O 6
ATOM 8155 N N . ALA B 2 26 ? 29.335 6.274 2.290 1.00 1.00 710 ALA B N 6
ATOM 8156 C CA . ALA B 2 26 ? 28.403 6.656 3.347 1.00 1.00 710 ALA B CA 6
ATOM 8157 C C . ALA B 2 26 ? 29.161 7.072 4.601 1.00 1.00 710 ALA B C 6
ATOM 8158 O O . ALA B 2 26 ? 28.784 8.045 5.260 1.00 1.00 710 ALA B O 6
ATOM 8165 N N . ALA B 2 27 ? 30.223 6.346 4.929 1.00 1.00 711 ALA B N 6
ATOM 8166 C CA . ALA B 2 27 ? 31.006 6.691 6.118 1.00 1.00 711 ALA B CA 6
ATOM 8167 C C . ALA B 2 27 ? 31.636 8.073 5.952 1.00 1.00 711 ALA B C 6
ATOM 8168 O O . ALA B 2 27 ? 31.669 8.871 6.886 1.00 1.00 711 ALA B O 6
ATOM 8175 N N . LEU B 2 28 ? 32.116 8.351 4.747 1.00 1.00 712 LEU B N 6
ATOM 8176 C CA . LEU B 2 28 ? 32.725 9.644 4.448 1.00 1.00 712 LEU B CA 6
ATOM 8177 C C . LEU B 2 28 ? 31.695 10.756 4.596 1.00 1.00 712 LEU B C 6
ATOM 8178 O O . LEU B 2 28 ? 31.992 11.830 5.121 1.00 1.00 712 LEU B O 6
ATOM 8194 N N . LEU B 2 29 ? 30.485 10.492 4.111 1.00 1.00 713 LEU B N 6
ATOM 8195 C CA . LEU B 2 29 ? 29.410 11.474 4.176 1.00 1.00 713 LEU B CA 6
ATOM 8196 C C . LEU B 2 29 ? 29.083 11.815 5.627 1.00 1.00 713 LEU B C 6
ATOM 8197 O O . LEU B 2 29 ? 28.874 12.980 5.965 1.00 1.00 713 LEU B O 6
ATOM 8213 N N . ILE B 2 30 ? 29.037 10.800 6.487 1.00 1.00 714 ILE B N 6
ATOM 8214 C CA . ILE B 2 30 ? 28.736 11.021 7.897 1.00 1.00 714 ILE B CA 6
ATOM 8215 C C . ILE B 2 30 ? 29.805 11.895 8.527 1.00 1.00 714 ILE B C 6
ATOM 8216 O O . ILE B 2 30 ? 29.511 12.818 9.285 1.00 1.00 714 ILE B O 6
ATOM 8232 N N . TRP B 2 31 ? 31.058 11.594 8.212 1.00 1.00 715 TRP B N 6
ATOM 8233 C CA . TRP B 2 31 ? 32.168 12.364 8.750 1.00 1.00 715 TRP B CA 6
ATOM 8234 C C . TRP B 2 31 ? 32.031 13.823 8.293 1.00 1.00 715 TRP B C 6
ATOM 8235 O O . TRP B 2 31 ? 32.246 14.758 9.064 1.00 1.00 715 TRP B O 6
ATOM 8256 N N . LYS B 2 32 ? 31.674 14.003 7.024 1.00 1.00 716 LYS B N 6
ATOM 8257 C CA . LYS B 2 32 ? 31.510 15.344 6.454 1.00 1.00 716 LYS B CA 6
ATOM 8258 C C . LYS B 2 32 ? 30.415 16.097 7.204 1.00 1.00 716 LYS B C 6
ATOM 8259 O O . LYS B 2 32 ? 30.531 17.299 7.469 1.00 1.00 716 LYS B O 6
ATOM 8278 N N . LEU B 2 33 ? 29.344 15.393 7.545 1.00 1.00 717 LEU B N 6
ATOM 8279 C CA . LEU B 2 33 ? 28.241 16.029 8.267 1.00 1.00 717 LEU B CA 6
ATOM 8280 C C . LEU B 2 33 ? 28.717 16.519 9.635 1.00 1.00 717 LEU B C 6
ATOM 8281 O O . LEU B 2 33 ? 28.338 17.602 10.086 1.00 1.00 717 LEU B O 6
ATOM 8297 N N . LEU B 2 34 ? 29.539 15.710 10.296 1.00 1.00 718 LEU B N 6
ATOM 8298 C CA . LEU B 2 34 ? 30.054 16.068 11.614 1.00 1.00 718 LEU B CA 6
ATOM 8299 C C . LEU B 2 34 ? 30.900 17.332 11.532 1.00 1.00 718 LEU B C 6
ATOM 8300 O O . LEU B 2 34 ? 30.802 18.211 12.387 1.00 1.00 718 LEU B O 6
ATOM 8316 N N . ILE B 2 35 ? 31.725 17.422 10.492 1.00 1.00 719 ILE B N 6
ATOM 8317 C CA . ILE B 2 35 ? 32.578 18.595 10.311 1.00 1.00 719 ILE B CA 6
ATOM 8318 C C . ILE B 2 35 ? 31.725 19.841 10.085 1.00 1.00 719 ILE B C 6
ATOM 8319 O O . ILE B 2 35 ? 31.983 20.898 10.668 1.00 1.00 719 ILE B O 6
ATOM 8335 N N . THR B 2 36 ? 30.697 19.702 9.250 1.00 1.00 720 THR B N 6
ATOM 8336 C CA . THR B 2 36 ? 29.812 20.820 8.947 1.00 1.00 720 THR B CA 6
ATOM 8337 C C . THR B 2 36 ? 29.117 21.311 10.213 1.00 1.00 720 THR B C 6
ATOM 8338 O O . THR B 2 36 ? 29.028 22.515 10.452 1.00 1.00 720 THR B O 6
ATOM 8349 N N . ILE B 2 37 ? 28.625 20.375 11.016 1.00 1.00 721 ILE B N 6
ATOM 8350 C CA . ILE B 2 37 ? 27.937 20.730 12.256 1.00 1.00 721 ILE B CA 6
ATOM 8351 C C . ILE B 2 37 ? 28.888 21.432 13.210 1.00 1.00 721 ILE B C 6
ATOM 8352 O O . ILE B 2 37 ? 28.540 22.439 13.826 1.00 1.00 721 ILE B O 6
ATOM 8368 N N . HIS B 2 38 ? 30.101 20.906 13.319 1.00 1.00 722 HIS B N 6
ATOM 8369 C CA . HIS B 2 38 ? 31.100 21.501 14.202 1.00 1.00 722 HIS B CA 6
ATOM 8370 C C . HIS B 2 38 ? 31.477 22.897 13.731 1.00 1.00 722 HIS B C 6
ATOM 8371 O O . HIS B 2 38 ? 31.682 23.800 14.545 1.00 1.00 722 HIS B O 6
ATOM 8385 N N . ASP B 2 39 ? 31.567 23.073 12.415 1.00 1.00 723 ASP B N 6
ATOM 8386 C CA . ASP B 2 39 ? 31.933 24.367 11.837 1.00 1.00 723 ASP B CA 6
ATOM 8387 C C . ASP B 2 39 ? 30.869 25.422 12.150 1.00 1.00 723 ASP B C 6
ATOM 8388 O O . ASP B 2 39 ? 31.203 26.583 12.400 1.00 1.00 723 ASP B O 6
ATOM 8397 N N . ARG B 2 40 ? 29.602 25.021 12.134 1.00 1.00 724 ARG B N 6
ATOM 8398 C CA . ARG B 2 40 ? 28.511 25.952 12.421 1.00 1.00 724 ARG B CA 6
ATOM 8399 C C . ARG B 2 40 ? 28.568 26.455 13.865 1.00 1.00 724 ARG B C 6
ATOM 8400 O O . ARG B 2 40 ? 28.294 27.625 14.136 1.00 1.00 724 ARG B O 6
ATOM 8421 N N . LYS B 2 41 ? 28.912 25.559 14.780 1.00 1.00 725 LYS B N 6
ATOM 8422 C CA . LYS B 2 41 ? 28.995 25.903 16.200 1.00 1.00 725 LYS B CA 6
ATOM 8423 C C . LYS B 2 41 ? 30.077 26.957 16.430 1.00 1.00 725 LYS B C 6
ATOM 8424 O O . LYS B 2 41 ? 29.901 27.868 17.237 1.00 1.00 725 LYS B O 6
ATOM 8443 N N . GLU B 2 42 ? 31.198 26.807 15.728 1.00 1.00 726 GLU B N 6
ATOM 8444 C CA . GLU B 2 42 ? 32.317 27.741 15.872 1.00 1.00 726 GLU B CA 6
ATOM 8445 C C . GLU B 2 42 ? 32.808 27.763 17.314 1.00 1.00 726 GLU B C 6
ATOM 8446 O O . GLU B 2 42 ? 33.300 28.783 17.798 1.00 1.00 726 GLU B O 6
ATOM 8458 N N . PHE B 2 43 ? 32.676 26.629 17.998 1.00 1.00 727 PHE B N 6
ATOM 8459 C CA . PHE B 2 43 ? 33.113 26.528 19.386 1.00 1.00 727 PHE B CA 6
ATOM 8460 C C . PHE B 2 43 ? 33.255 25.067 19.800 1.00 1.00 727 PHE B C 6
ATOM 8461 O O . PHE B 2 43 ? 33.757 24.825 20.887 1.00 1.00 727 PHE B O 6
ATOM 8479 N N . GLY A 1 1 ? 35.705 -32.177 -17.576 1.00 1.00 957 GLY A N 7
ATOM 8480 C CA . GLY A 1 1 ? 35.886 -30.763 -17.144 1.00 1.00 957 GLY A CA 7
ATOM 8481 C C . GLY A 1 1 ? 35.131 -30.527 -15.841 1.00 1.00 957 GLY A C 7
ATOM 8482 O O . GLY A 1 1 ? 35.450 -29.610 -15.085 1.00 1.00 957 GLY A O 7
ATOM 8488 N N . ALA A 1 2 ? 34.128 -31.361 -15.584 1.00 1.00 958 ALA A N 7
ATOM 8489 C CA . ALA A 1 2 ? 33.335 -31.233 -14.368 1.00 1.00 958 ALA A CA 7
ATOM 8490 C C . ALA A 1 2 ? 34.179 -31.558 -13.139 1.00 1.00 958 ALA A C 7
ATOM 8491 O O . ALA A 1 2 ? 35.029 -32.449 -13.177 1.00 1.00 958 ALA A O 7
ATOM 8498 N N . LEU A 1 3 ? 33.938 -30.830 -12.053 1.00 1.00 959 LEU A N 7
ATOM 8499 C CA . LEU A 1 3 ? 34.681 -31.043 -10.814 1.00 1.00 959 LEU A CA 7
ATOM 8500 C C . LEU A 1 3 ? 33.779 -31.658 -9.749 1.00 1.00 959 LEU A C 7
ATOM 8501 O O . LEU A 1 3 ? 32.674 -31.173 -9.503 1.00 1.00 959 LEU A O 7
ATOM 8517 N N . GLU A 1 4 ? 34.257 -32.727 -9.121 1.00 1.00 960 GLU A N 7
ATOM 8518 C CA . GLU A 1 4 ? 33.486 -33.401 -8.082 1.00 1.00 960 GLU A CA 7
ATOM 8519 C C . GLU A 1 4 ? 33.313 -32.494 -6.867 1.00 1.00 960 GLU A C 7
ATOM 8520 O O . GLU A 1 4 ? 32.255 -32.475 -6.240 1.00 1.00 960 GLU A O 7
ATOM 8532 N N . GLU A 1 5 ? 34.362 -31.746 -6.540 1.00 1.00 961 GLU A N 7
ATOM 8533 C CA . GLU A 1 5 ? 34.317 -30.843 -5.397 1.00 1.00 961 GLU A CA 7
ATOM 8534 C C . GLU A 1 5 ? 33.291 -29.737 -5.623 1.00 1.00 961 GLU A C 7
ATOM 8535 O O . GLU A 1 5 ? 33.193 -29.180 -6.717 1.00 1.00 961 GLU A O 7
ATOM 8547 N N . ARG A 1 6 ? 32.529 -29.426 -4.581 1.00 1.00 962 ARG A N 7
ATOM 8548 C CA . ARG A 1 6 ? 31.510 -28.387 -4.668 1.00 1.00 962 ARG A CA 7
ATOM 8549 C C . ARG A 1 6 ? 32.159 -27.013 -4.811 1.00 1.00 962 ARG A C 7
ATOM 8550 O O . ARG A 1 6 ? 33.132 -26.701 -4.125 1.00 1.00 962 ARG A O 7
ATOM 8571 N N . ALA A 1 7 ? 31.612 -26.195 -5.705 1.00 1.00 963 ALA A N 7
ATOM 8572 C CA . ALA A 1 7 ? 32.147 -24.857 -5.923 1.00 1.00 963 ALA A CA 7
ATOM 8573 C C . ALA A 1 7 ? 31.969 -24.010 -4.669 1.00 1.00 963 ALA A C 7
ATOM 8574 O O . ALA A 1 7 ? 30.966 -24.131 -3.966 1.00 1.00 963 ALA A O 7
ATOM 8581 N N . ILE A 1 8 ? 32.955 -23.162 -4.391 1.00 1.00 964 ILE A N 7
ATOM 8582 C CA . ILE A 1 8 ? 32.908 -22.306 -3.212 1.00 1.00 964 ILE A CA 7
ATOM 8583 C C . ILE A 1 8 ? 33.174 -20.843 -3.590 1.00 1.00 964 ILE A C 7
ATOM 8584 O O . ILE A 1 8 ? 34.263 -20.321 -3.352 1.00 1.00 964 ILE A O 7
ATOM 8600 N N . PRO A 1 9 ? 32.199 -20.175 -4.166 1.00 1.00 965 PRO A N 7
ATOM 8601 C CA . PRO A 1 9 ? 32.329 -18.745 -4.578 1.00 1.00 965 PRO A CA 7
ATOM 8602 C C . PRO A 1 9 ? 32.239 -17.792 -3.390 1.00 1.00 965 PRO A C 7
ATOM 8603 O O . PRO A 1 9 ? 32.379 -16.578 -3.538 1.00 1.00 965 PRO A O 7
ATOM 8614 N N . ILE A 1 10 ? 31.978 -18.357 -2.222 1.00 1.00 966 ILE A N 7
ATOM 8615 C CA . ILE A 1 10 ? 31.841 -17.565 -1.006 1.00 1.00 966 ILE A CA 7
ATOM 8616 C C . ILE A 1 10 ? 33.142 -16.856 -0.637 1.00 1.00 966 ILE A C 7
ATOM 8617 O O . ILE A 1 10 ? 33.123 -15.697 -0.217 1.00 1.00 966 ILE A O 7
ATOM 8633 N N . TRP A 1 11 ? 34.265 -17.557 -0.753 1.00 1.00 967 TRP A N 7
ATOM 8634 C CA . TRP A 1 11 ? 35.550 -16.972 -0.381 1.00 1.00 967 TRP A CA 7
ATOM 8635 C C . TRP A 1 11 ? 35.829 -15.689 -1.160 1.00 1.00 967 TRP A C 7
ATOM 8636 O O . TRP A 1 11 ? 36.351 -14.725 -0.599 1.00 1.00 967 TRP A O 7
ATOM 8657 N N . TRP A 1 12 ? 35.488 -15.665 -2.443 1.00 1.00 968 TRP A N 7
ATOM 8658 C CA . TRP A 1 12 ? 35.728 -14.465 -3.237 1.00 1.00 968 TRP A CA 7
ATOM 8659 C C . TRP A 1 12 ? 34.946 -13.286 -2.669 1.00 1.00 968 TRP A C 7
ATOM 8660 O O . TRP A 1 12 ? 35.458 -12.169 -2.597 1.00 1.00 968 TRP A O 7
ATOM 8681 N N . VAL A 1 13 ? 33.710 -13.544 -2.256 1.00 1.00 969 VAL A N 7
ATOM 8682 C CA . VAL A 1 13 ? 32.872 -12.495 -1.684 1.00 1.00 969 VAL A CA 7
ATOM 8683 C C . VAL A 1 13 ? 33.473 -11.984 -0.378 1.00 1.00 969 VAL A C 7
ATOM 8684 O O . VAL A 1 13 ? 33.519 -10.779 -0.133 1.00 1.00 969 VAL A O 7
ATOM 8697 N N . LEU A 1 14 ? 33.930 -12.911 0.454 1.00 1.00 970 LEU A N 7
ATOM 8698 C CA . LEU A 1 14 ? 34.523 -12.554 1.739 1.00 1.00 970 LEU A CA 7
ATOM 8699 C C . LEU A 1 14 ? 35.778 -11.712 1.534 1.00 1.00 970 LEU A C 7
ATOM 8700 O O . LEU A 1 14 ? 36.012 -10.744 2.257 1.00 1.00 970 LEU A O 7
ATOM 8716 N N . VAL A 1 15 ? 36.586 -12.090 0.551 1.00 1.00 971 VAL A N 7
ATOM 8717 C CA . VAL A 1 15 ? 37.816 -11.362 0.268 1.00 1.00 971 VAL A CA 7
ATOM 8718 C C . VAL A 1 15 ? 37.510 -9.920 -0.127 1.00 1.00 971 VAL A C 7
ATOM 8719 O O . VAL A 1 15 ? 38.148 -8.988 0.359 1.00 1.00 971 VAL A O 7
ATOM 8732 N N . GLY A 1 16 ? 36.527 -9.741 -1.004 1.00 1.00 972 GLY A N 7
ATOM 8733 C CA . GLY A 1 16 ? 36.153 -8.400 -1.443 1.00 1.00 972 GLY A CA 7
ATOM 8734 C C . GLY A 1 16 ? 35.649 -7.570 -0.268 1.00 1.00 972 GLY A C 7
ATOM 8735 O O . GLY A 1 16 ? 35.964 -6.384 -0.147 1.00 1.00 972 GLY A O 7
ATOM 8739 N N . VAL A 1 17 ? 34.872 -8.202 0.606 1.00 1.00 973 VAL A N 7
ATOM 8740 C CA . VAL A 1 17 ? 34.336 -7.513 1.773 1.00 1.00 973 VAL A CA 7
ATOM 8741 C C . VAL A 1 17 ? 35.468 -7.049 2.685 1.00 1.00 973 VAL A C 7
ATOM 8742 O O . VAL A 1 17 ? 35.471 -5.912 3.156 1.00 1.00 973 VAL A O 7
ATOM 8755 N N . LEU A 1 18 ? 36.436 -7.928 2.918 1.00 1.00 974 LEU A N 7
ATOM 8756 C CA . LEU A 1 18 ? 37.575 -7.586 3.762 1.00 1.00 974 LEU A CA 7
ATOM 8757 C C . LEU A 1 18 ? 38.367 -6.444 3.131 1.00 1.00 974 LEU A C 7
ATOM 8758 O O . LEU A 1 18 ? 38.814 -5.526 3.821 1.00 1.00 974 LEU A O 7
ATOM 8774 N N . GLY A 1 19 ? 38.532 -6.513 1.814 1.00 1.00 975 GLY A N 7
ATOM 8775 C CA . GLY A 1 19 ? 39.268 -5.487 1.080 1.00 1.00 975 GLY A CA 7
ATOM 8776 C C . GLY A 1 19 ? 38.589 -4.128 1.211 1.00 1.00 975 GLY A C 7
ATOM 8777 O O . GLY A 1 19 ? 39.224 -3.087 1.045 1.00 1.00 975 GLY A O 7
ATOM 8781 N N . GLY A 1 20 ? 37.293 -4.142 1.499 1.00 1.00 976 GLY A N 7
ATOM 8782 C CA . GLY A 1 20 ? 36.541 -2.900 1.638 1.00 1.00 976 GLY A CA 7
ATOM 8783 C C . GLY A 1 20 ? 37.101 -2.046 2.768 1.00 1.00 976 GLY A C 7
ATOM 8784 O O . GLY A 1 20 ? 37.131 -0.818 2.672 1.00 1.00 976 GLY A O 7
ATOM 8788 N N . LEU A 1 21 ? 37.554 -2.695 3.833 1.00 1.00 977 LEU A N 7
ATOM 8789 C CA . LEU A 1 21 ? 38.123 -1.972 4.963 1.00 1.00 977 LEU A CA 7
ATOM 8790 C C . LEU A 1 21 ? 39.366 -1.218 4.509 1.00 1.00 977 LEU A C 7
ATOM 8791 O O . LEU A 1 21 ? 39.589 -0.069 4.893 1.00 1.00 977 LEU A O 7
ATOM 8807 N N . LEU A 1 22 ? 40.167 -1.878 3.683 1.00 1.00 978 LEU A N 7
ATOM 8808 C CA . LEU A 1 22 ? 41.388 -1.278 3.162 1.00 1.00 978 LEU A CA 7
ATOM 8809 C C . LEU A 1 22 ? 41.063 -0.054 2.309 1.00 1.00 978 LEU A C 7
ATOM 8810 O O . LEU A 1 22 ? 41.759 0.957 2.373 1.00 1.00 978 LEU A O 7
ATOM 8826 N N . LEU A 1 23 ? 40.011 -0.158 1.502 1.00 1.00 979 LEU A N 7
ATOM 8827 C CA . LEU A 1 23 ? 39.618 0.948 0.632 1.00 1.00 979 LEU A CA 7
ATOM 8828 C C . LEU A 1 23 ? 39.245 2.181 1.453 1.00 1.00 979 LEU A C 7
ATOM 8829 O O . LEU A 1 23 ? 39.618 3.304 1.108 1.00 1.00 979 LEU A O 7
ATOM 8845 N N . LEU A 1 24 ? 38.505 1.960 2.533 1.00 1.00 980 LEU A N 7
ATOM 8846 C CA . LEU A 1 24 ? 38.082 3.055 3.399 1.00 1.00 980 LEU A CA 7
ATOM 8847 C C . LEU A 1 24 ? 39.295 3.724 4.047 1.00 1.00 980 LEU A C 7
ATOM 8848 O O . LEU A 1 24 ? 39.361 4.949 4.165 1.00 1.00 980 LEU A O 7
ATOM 8864 N N . THR A 1 25 ? 40.236 2.896 4.484 1.00 1.00 981 THR A N 7
ATOM 8865 C CA . THR A 1 25 ? 41.448 3.372 5.141 1.00 1.00 981 THR A CA 7
ATOM 8866 C C . THR A 1 25 ? 42.293 4.235 4.208 1.00 1.00 981 THR A C 7
ATOM 8867 O O . THR A 1 25 ? 42.850 5.255 4.632 1.00 1.00 981 THR A O 7
ATOM 8878 N N . ILE A 1 26 ? 42.417 3.820 2.945 1.00 1.00 982 ILE A N 7
ATOM 8879 C CA . ILE A 1 26 ? 43.240 4.584 2.014 1.00 1.00 982 ILE A CA 7
ATOM 8880 C C . ILE A 1 26 ? 42.686 5.993 1.828 1.00 1.00 982 ILE A C 7
ATOM 8881 O O . ILE A 1 26 ? 43.441 6.969 1.858 1.00 1.00 982 ILE A O 7
ATOM 8897 N N . LEU A 1 27 ? 41.375 6.102 1.655 1.00 1.00 983 LEU A N 7
ATOM 8898 C CA . LEU A 1 27 ? 40.753 7.411 1.489 1.00 1.00 983 LEU A CA 7
ATOM 8899 C C . LEU A 1 27 ? 40.924 8.241 2.758 1.00 1.00 983 LEU A C 7
ATOM 8900 O O . LEU A 1 27 ? 41.210 9.437 2.702 1.00 1.00 983 LEU A O 7
ATOM 8916 N N . VAL A 1 28 ? 40.744 7.583 3.902 1.00 1.00 984 VAL A N 7
ATOM 8917 C CA . VAL A 1 28 ? 40.863 8.240 5.202 1.00 1.00 984 VAL A CA 7
ATOM 8918 C C . VAL A 1 28 ? 42.273 8.777 5.416 1.00 1.00 984 VAL A C 7
ATOM 8919 O O . VAL A 1 28 ? 42.451 9.894 5.906 1.00 1.00 984 VAL A O 7
ATOM 8932 N N . LEU A 1 29 ? 43.272 7.980 5.062 1.00 1.00 985 LEU A N 7
ATOM 8933 C CA . LEU A 1 29 ? 44.656 8.396 5.236 1.00 1.00 985 LEU A CA 7
ATOM 8934 C C . LEU A 1 29 ? 44.944 9.658 4.427 1.00 1.00 985 LEU A C 7
ATOM 8935 O O . LEU A 1 29 ? 45.597 10.579 4.917 1.00 1.00 985 LEU A O 7
ATOM 8951 N N . ALA A 1 30 ? 44.457 9.705 3.189 1.00 1.00 986 ALA A N 7
ATOM 8952 C CA . ALA A 1 30 ? 44.686 10.875 2.349 1.00 1.00 986 ALA A CA 7
ATOM 8953 C C . ALA A 1 30 ? 44.007 12.113 2.937 1.00 1.00 986 ALA A C 7
ATOM 8954 O O . ALA A 1 30 ? 44.589 13.198 2.953 1.00 1.00 986 ALA A O 7
ATOM 8961 N N . MET A 1 31 ? 42.781 11.945 3.425 1.00 1.00 987 MET A N 7
ATOM 8962 C CA . MET A 1 31 ? 42.045 13.062 4.017 1.00 1.00 987 MET A CA 7
ATOM 8963 C C . MET A 1 31 ? 42.722 13.557 5.298 1.00 1.00 987 MET A C 7
ATOM 8964 O O . MET A 1 31 ? 42.807 14.759 5.544 1.00 1.00 987 MET A O 7
ATOM 8978 N N . TRP A 1 32 ? 43.207 12.622 6.106 1.00 1.00 988 TRP A N 7
ATOM 8979 C CA . TRP A 1 32 ? 43.883 12.969 7.357 1.00 1.00 988 TRP A CA 7
ATOM 8980 C C . TRP A 1 32 ? 45.109 13.833 7.067 1.00 1.00 988 TRP A C 7
ATOM 8981 O O . TRP A 1 32 ? 45.437 14.750 7.817 1.00 1.00 988 TRP A O 7
ATOM 9002 N N . LYS A 1 33 ? 45.791 13.506 5.979 1.00 1.00 989 LYS A N 7
ATOM 9003 C CA . LYS A 1 33 ? 47.002 14.217 5.586 1.00 1.00 989 LYS A CA 7
ATOM 9004 C C . LYS A 1 33 ? 46.730 15.708 5.354 1.00 1.00 989 LYS A C 7
ATOM 9005 O O . LYS A 1 33 ? 47.582 16.542 5.657 1.00 1.00 989 LYS A O 7
ATOM 9024 N N . VAL A 1 34 ? 45.562 16.053 4.813 1.00 1.00 990 VAL A N 7
ATOM 9025 C CA . VAL A 1 34 ? 45.265 17.459 4.562 1.00 1.00 990 VAL A CA 7
ATOM 9026 C C . VAL A 1 34 ? 44.594 18.096 5.774 1.00 1.00 990 VAL A C 7
ATOM 9027 O O . VAL A 1 34 ? 44.527 19.320 5.886 1.00 1.00 990 VAL A O 7
ATOM 9040 N N . GLY A 1 35 ? 44.116 17.261 6.689 1.00 1.00 991 GLY A N 7
ATOM 9041 C CA . GLY A 1 35 ? 43.472 17.758 7.900 1.00 1.00 991 GLY A CA 7
ATOM 9042 C C . GLY A 1 35 ? 42.068 18.257 7.599 1.00 1.00 991 GLY A C 7
ATOM 9043 O O . GLY A 1 35 ? 41.407 18.848 8.451 1.00 1.00 991 GLY A O 7
ATOM 9047 N N . PHE A 1 36 ? 41.619 18.018 6.378 1.00 1.00 992 PHE A N 7
ATOM 9048 C CA . PHE A 1 36 ? 40.290 18.451 5.970 1.00 1.00 992 PHE A CA 7
ATOM 9049 C C . PHE A 1 36 ? 39.215 17.780 6.821 1.00 1.00 992 PHE A C 7
ATOM 9050 O O . PHE A 1 36 ? 38.252 18.426 7.238 1.00 1.00 992 PHE A O 7
ATOM 9067 N N . PHE A 1 37 ? 39.383 16.485 7.076 1.00 1.00 993 PHE A N 7
ATOM 9068 C CA . PHE A 1 37 ? 38.407 15.747 7.882 1.00 1.00 993 PHE A CA 7
ATOM 9069 C C . PHE A 1 37 ? 38.848 15.632 9.341 1.00 1.00 993 PHE A C 7
ATOM 9070 O O . PHE A 1 37 ? 38.108 15.108 10.173 1.00 1.00 993 PHE A O 7
ATOM 9087 N N . LYS A 1 38 ? 40.048 16.119 9.649 1.00 1.00 994 LYS A N 7
ATOM 9088 C CA . LYS A 1 38 ? 40.553 16.055 11.020 1.00 1.00 994 LYS A CA 7
ATOM 9089 C C . LYS A 1 38 ? 41.159 17.388 11.442 1.00 1.00 994 LYS A C 7
ATOM 9090 O O . LYS A 1 38 ? 41.768 18.088 10.635 1.00 1.00 994 LYS A O 7
ATOM 9109 N N . ARG A 1 39 ? 40.992 17.729 12.713 1.00 1.00 995 ARG A N 7
ATOM 9110 C CA . ARG A 1 39 ? 41.528 18.972 13.238 1.00 1.00 995 ARG A CA 7
ATOM 9111 C C . ARG A 1 39 ? 42.162 18.712 14.592 1.00 1.00 995 ARG A C 7
ATOM 9112 O O . ARG A 1 39 ? 41.770 17.778 15.292 1.00 1.00 995 ARG A O 7
ATOM 9133 N N . ASN A 1 40 ? 43.137 19.523 14.969 1.00 1.00 996 ASN A N 7
ATOM 9134 C CA . ASN A 1 40 ? 43.782 19.322 16.252 1.00 1.00 996 ASN A CA 7
ATOM 9135 C C . ASN A 1 40 ? 42.977 20.007 17.345 1.00 1.00 996 ASN A C 7
ATOM 9136 O O . ASN A 1 40 ? 42.908 21.234 17.410 1.00 1.00 996 ASN A O 7
ATOM 9147 N N . ARG A 1 41 ? 42.373 19.196 18.202 1.00 1.00 997 ARG A N 7
ATOM 9148 C CA . ARG A 1 41 ? 41.569 19.720 19.299 1.00 1.00 997 ARG A CA 7
ATOM 9149 C C . ARG A 1 41 ? 42.401 19.786 20.580 1.00 1.00 997 ARG A C 7
ATOM 9150 O O . ARG A 1 41 ? 43.388 19.063 20.719 1.00 1.00 997 ARG A O 7
ATOM 9171 N N . PRO A 1 42 ? 42.031 20.629 21.512 1.00 1.00 998 PRO A N 7
ATOM 9172 C CA . PRO A 1 42 ? 42.772 20.771 22.799 1.00 1.00 998 PRO A CA 7
ATOM 9173 C C . PRO A 1 42 ? 42.616 19.541 23.688 1.00 1.00 998 PRO A C 7
ATOM 9174 O O . PRO A 1 42 ? 43.551 18.758 23.755 1.00 1.00 998 PRO A O 7
ATOM 9186 N N . PRO B 2 1 ? 21.971 -27.012 -20.384 1.00 1.00 685 PRO B N 7
ATOM 9187 C CA . PRO B 2 1 ? 23.155 -26.537 -21.143 1.00 1.00 685 PRO B CA 7
ATOM 9188 C C . PRO B 2 1 ? 23.572 -25.162 -20.632 1.00 1.00 685 PRO B C 7
ATOM 9189 O O . PRO B 2 1 ? 22.818 -24.194 -20.748 1.00 1.00 685 PRO B O 7
ATOM 9202 N N . GLU B 2 2 ? 24.775 -25.086 -20.069 1.00 1.00 686 GLU B N 7
ATOM 9203 C CA . GLU B 2 2 ? 25.290 -23.825 -19.541 1.00 1.00 686 GLU B CA 7
ATOM 9204 C C . GLU B 2 2 ? 26.491 -23.367 -20.365 1.00 1.00 686 GLU B C 7
ATOM 9205 O O . GLU B 2 2 ? 27.461 -24.107 -20.531 1.00 1.00 686 GLU B O 7
ATOM 9217 N N . SER B 2 3 ? 26.421 -22.140 -20.875 1.00 1.00 687 SER B N 7
ATOM 9218 C CA . SER B 2 3 ? 27.508 -21.588 -21.677 1.00 1.00 687 SER B CA 7
ATOM 9219 C C . SER B 2 3 ? 27.150 -20.197 -22.204 1.00 1.00 687 SER B C 7
ATOM 9220 O O . SER B 2 3 ? 27.955 -19.271 -22.114 1.00 1.00 687 SER B O 7
ATOM 9228 N N . PRO B 2 4 ? 25.968 -20.030 -22.750 1.00 1.00 688 PRO B N 7
ATOM 9229 C CA . PRO B 2 4 ? 25.519 -18.714 -23.296 1.00 1.00 688 PRO B CA 7
ATOM 9230 C C . PRO B 2 4 ? 25.638 -17.592 -22.268 1.00 1.00 688 PRO B C 7
ATOM 9231 O O . PRO B 2 4 ? 25.992 -16.463 -22.607 1.00 1.00 688 PRO B O 7
ATOM 9242 N N . LYS B 2 5 ? 25.338 -17.914 -21.012 1.00 1.00 689 LYS B N 7
ATOM 9243 C CA . LYS B 2 5 ? 25.411 -16.929 -19.937 1.00 1.00 689 LYS B CA 7
ATOM 9244 C C . LYS B 2 5 ? 26.586 -17.234 -19.012 1.00 1.00 689 LYS B C 7
ATOM 9245 O O . LYS B 2 5 ? 26.922 -18.395 -18.782 1.00 1.00 689 LYS B O 7
ATOM 9264 N N . GLY B 2 6 ? 27.205 -16.183 -18.486 1.00 1.00 690 GLY B N 7
ATOM 9265 C CA . GLY B 2 6 ? 28.341 -16.347 -17.586 1.00 1.00 690 GLY B CA 7
ATOM 9266 C C . GLY B 2 6 ? 27.886 -16.830 -16.213 1.00 1.00 690 GLY B C 7
ATOM 9267 O O . GLY B 2 6 ? 26.689 -16.970 -15.958 1.00 1.00 690 GLY B O 7
ATOM 9271 N N . PRO B 2 7 ? 28.816 -17.085 -15.331 1.00 1.00 691 PRO B N 7
ATOM 9272 C CA . PRO B 2 7 ? 28.517 -17.564 -13.948 1.00 1.00 691 PRO B CA 7
ATOM 9273 C C . PRO B 2 7 ? 27.874 -16.484 -13.079 1.00 1.00 691 PRO B C 7
ATOM 9274 O O . PRO B 2 7 ? 28.091 -15.291 -13.293 1.00 1.00 691 PRO B O 7
ATOM 9285 N N . ASP B 2 8 ? 27.077 -16.913 -12.106 1.00 1.00 692 ASP B N 7
ATOM 9286 C CA . ASP B 2 8 ? 26.396 -15.979 -11.213 1.00 1.00 692 ASP B CA 7
ATOM 9287 C C . ASP B 2 8 ? 27.373 -15.349 -10.224 1.00 1.00 692 ASP B C 7
ATOM 9288 O O . ASP B 2 8 ? 27.028 -14.394 -9.527 1.00 1.00 692 ASP B O 7
ATOM 9297 N N . ILE B 2 9 ? 28.589 -15.881 -10.161 1.00 1.00 693 ILE B N 7
ATOM 9298 C CA . ILE B 2 9 ? 29.587 -15.349 -9.241 1.00 1.00 693 ILE B CA 7
ATOM 9299 C C . ILE B 2 9 ? 29.990 -13.930 -9.631 1.00 1.00 693 ILE B C 7
ATOM 9300 O O . ILE B 2 9 ? 30.176 -13.074 -8.770 1.00 1.00 693 ILE B O 7
ATOM 9316 N N . LEU B 2 10 ? 30.129 -13.683 -10.931 1.00 1.00 694 LEU B N 7
ATOM 9317 C CA . LEU B 2 10 ? 30.518 -12.358 -11.399 1.00 1.00 694 LEU B CA 7
ATOM 9318 C C . LEU B 2 10 ? 29.464 -11.332 -11.004 1.00 1.00 694 LEU B C 7
ATOM 9319 O O . LEU B 2 10 ? 29.793 -10.232 -10.563 1.00 1.00 694 LEU B O 7
ATOM 9335 N N . VAL B 2 11 ? 28.198 -11.706 -11.148 1.00 1.00 695 VAL B N 7
ATOM 9336 C CA . VAL B 2 11 ? 27.106 -10.811 -10.786 1.00 1.00 695 VAL B CA 7
ATOM 9337 C C . VAL B 2 11 ? 27.159 -10.513 -9.293 1.00 1.00 695 VAL B C 7
ATOM 9338 O O . VAL B 2 11 ? 27.026 -9.364 -8.870 1.00 1.00 695 VAL B O 7
ATOM 9351 N N . VAL B 2 12 ? 27.364 -11.561 -8.502 1.00 1.00 696 VAL B N 7
ATOM 9352 C CA . VAL B 2 12 ? 27.446 -11.418 -7.054 1.00 1.00 696 VAL B CA 7
ATOM 9353 C C . VAL B 2 12 ? 28.646 -10.558 -6.669 1.00 1.00 696 VAL B C 7
ATOM 9354 O O . VAL B 2 12 ? 28.545 -9.682 -5.811 1.00 1.00 696 VAL B O 7
ATOM 9367 N N . LEU B 2 13 ? 29.782 -10.818 -7.309 1.00 1.00 697 LEU B N 7
ATOM 9368 C CA . LEU B 2 13 ? 30.999 -10.066 -7.024 1.00 1.00 697 LEU B CA 7
ATOM 9369 C C . LEU B 2 13 ? 30.795 -8.590 -7.353 1.00 1.00 697 LEU B C 7
ATOM 9370 O O . LEU B 2 13 ? 31.210 -7.714 -6.594 1.00 1.00 697 LEU B O 7
ATOM 9386 N N . LEU B 2 14 ? 30.148 -8.319 -8.482 1.00 1.00 698 LEU B N 7
ATOM 9387 C CA . LEU B 2 14 ? 29.894 -6.942 -8.883 1.00 1.00 698 LEU B CA 7
ATOM 9388 C C . LEU B 2 14 ? 29.009 -6.256 -7.846 1.00 1.00 698 LEU B C 7
ATOM 9389 O O . LEU B 2 14 ? 29.254 -5.112 -7.463 1.00 1.00 698 LEU B O 7
ATOM 9405 N N . SER B 2 15 ? 27.985 -6.971 -7.388 1.00 1.00 699 SER B N 7
ATOM 9406 C CA . SER B 2 15 ? 27.077 -6.431 -6.383 1.00 1.00 699 SER B CA 7
ATOM 9407 C C . SER B 2 15 ? 27.841 -6.104 -5.105 1.00 1.00 699 SER B C 7
ATOM 9408 O O . SER B 2 15 ? 27.611 -5.070 -4.477 1.00 1.00 699 SER B O 7
ATOM 9416 N N . VAL B 2 16 ? 28.751 -6.997 -4.725 1.00 1.00 700 VAL B N 7
ATOM 9417 C CA . VAL B 2 16 ? 29.548 -6.802 -3.520 1.00 1.00 700 VAL B CA 7
ATOM 9418 C C . VAL B 2 16 ? 30.419 -5.558 -3.638 1.00 1.00 700 VAL B C 7
ATOM 9419 O O . VAL B 2 16 ? 30.512 -4.771 -2.704 1.00 1.00 700 VAL B O 7
ATOM 9432 N N . MET B 2 17 ? 31.065 -5.388 -4.785 1.00 1.00 701 MET B N 7
ATOM 9433 C CA . MET B 2 17 ? 31.938 -4.236 -4.982 1.00 1.00 701 MET B CA 7
ATOM 9434 C C . MET B 2 17 ? 31.150 -2.934 -4.896 1.00 1.00 701 MET B C 7
ATOM 9435 O O . MET B 2 17 ? 31.612 -1.961 -4.299 1.00 1.00 701 MET B O 7
ATOM 9449 N N . GLY B 2 18 ? 29.961 -2.916 -5.487 1.00 1.00 702 GLY B N 7
ATOM 9450 C CA . GLY B 2 18 ? 29.132 -1.717 -5.457 1.00 1.00 702 GLY B CA 7
ATOM 9451 C C . GLY B 2 18 ? 28.690 -1.383 -4.034 1.00 1.00 702 GLY B C 7
ATOM 9452 O O . GLY B 2 18 ? 28.704 -0.222 -3.627 1.00 1.00 702 GLY B O 7
ATOM 9456 N N . ALA B 2 19 ? 28.294 -2.409 -3.284 1.00 1.00 703 ALA B N 7
ATOM 9457 C CA . ALA B 2 19 ? 27.841 -2.211 -1.909 1.00 1.00 703 ALA B CA 7
ATOM 9458 C C . ALA B 2 19 ? 28.974 -1.705 -1.020 1.00 1.00 703 ALA B C 7
ATOM 9459 O O . ALA B 2 19 ? 28.765 -0.852 -0.161 1.00 1.00 703 ALA B O 7
ATOM 9466 N N . ILE B 2 20 ? 30.172 -2.237 -1.232 1.00 1.00 704 ILE B N 7
ATOM 9467 C CA . ILE B 2 20 ? 31.329 -1.834 -0.439 1.00 1.00 704 ILE B CA 7
ATOM 9468 C C . ILE B 2 20 ? 31.668 -0.363 -0.652 1.00 1.00 704 ILE B C 7
ATOM 9469 O O . ILE B 2 20 ? 31.941 0.362 0.305 1.00 1.00 704 ILE B O 7
ATOM 9485 N N . LEU B 2 21 ? 31.648 0.076 -1.904 1.00 1.00 705 LEU B N 7
ATOM 9486 C CA . LEU B 2 21 ? 31.956 1.467 -2.209 1.00 1.00 705 LEU B CA 7
ATOM 9487 C C . LEU B 2 21 ? 30.924 2.390 -1.564 1.00 1.00 705 LEU B C 7
ATOM 9488 O O . LEU B 2 21 ? 31.268 3.440 -1.022 1.00 1.00 705 LEU B O 7
ATOM 9504 N N . LEU B 2 22 ? 29.657 1.989 -1.634 1.00 1.00 706 LEU B N 7
ATOM 9505 C CA . LEU B 2 22 ? 28.575 2.785 -1.062 1.00 1.00 706 LEU B CA 7
ATOM 9506 C C . LEU B 2 22 ? 28.727 2.927 0.451 1.00 1.00 706 LEU B C 7
ATOM 9507 O O . LEU B 2 22 ? 28.522 4.009 1.001 1.00 1.00 706 LEU B O 7
ATOM 9523 N N . ILE B 2 23 ? 29.075 1.833 1.123 1.00 1.00 707 ILE B N 7
ATOM 9524 C CA . ILE B 2 23 ? 29.232 1.868 2.575 1.00 1.00 707 ILE B CA 7
ATOM 9525 C C . ILE B 2 23 ? 30.367 2.802 2.978 1.00 1.00 707 ILE B C 7
ATOM 9526 O O . ILE B 2 23 ? 30.227 3.595 3.909 1.00 1.00 707 ILE B O 7
ATOM 9542 N N . GLY B 2 24 ? 31.487 2.717 2.270 1.00 1.00 708 GLY B N 7
ATOM 9543 C CA . GLY B 2 24 ? 32.622 3.578 2.575 1.00 1.00 708 GLY B CA 7
ATOM 9544 C C . GLY B 2 24 ? 32.253 5.037 2.341 1.00 1.00 708 GLY B C 7
ATOM 9545 O O . GLY B 2 24 ? 32.604 5.914 3.127 1.00 1.00 708 GLY B O 7
ATOM 9549 N N . LEU B 2 25 ? 31.531 5.280 1.255 1.00 1.00 709 LEU B N 7
ATOM 9550 C CA . LEU B 2 25 ? 31.099 6.629 0.907 1.00 1.00 709 LEU B CA 7
ATOM 9551 C C . LEU B 2 25 ? 30.171 7.194 1.980 1.00 1.00 709 LEU B C 7
ATOM 9552 O O . LEU B 2 25 ? 30.263 8.367 2.340 1.00 1.00 709 LEU B O 7
ATOM 9568 N N . ALA B 2 26 ? 29.267 6.357 2.476 1.00 1.00 710 ALA B N 7
ATOM 9569 C CA . ALA B 2 26 ? 28.319 6.794 3.493 1.00 1.00 710 ALA B CA 7
ATOM 9570 C C . ALA B 2 26 ? 29.048 7.254 4.753 1.00 1.00 710 ALA B C 7
ATOM 9571 O O . ALA B 2 26 ? 28.641 8.223 5.392 1.00 1.00 710 ALA B O 7
ATOM 9578 N N . ALA B 2 27 ? 30.126 6.560 5.106 1.00 1.00 711 ALA B N 7
ATOM 9579 C CA . ALA B 2 27 ? 30.890 6.929 6.294 1.00 1.00 711 ALA B CA 7
ATOM 9580 C C . ALA B 2 27 ? 31.479 8.327 6.128 1.00 1.00 711 ALA B C 7
ATOM 9581 O O . ALA B 2 27 ? 31.477 9.129 7.062 1.00 1.00 711 ALA B O 7
ATOM 9588 N N . LEU B 2 28 ? 31.969 8.619 4.926 1.00 1.00 712 LEU B N 7
ATOM 9589 C CA . LEU B 2 28 ? 32.541 9.931 4.642 1.00 1.00 712 LEU B CA 7
ATOM 9590 C C . LEU B 2 28 ? 31.476 11.016 4.766 1.00 1.00 712 LEU B C 7
ATOM 9591 O O . LEU B 2 28 ? 31.743 12.105 5.271 1.00 1.00 712 LEU B O 7
ATOM 9607 N N . LEU B 2 29 ? 30.273 10.715 4.290 1.00 1.00 713 LEU B N 7
ATOM 9608 C CA . LEU B 2 29 ? 29.179 11.681 4.340 1.00 1.00 713 LEU B CA 7
ATOM 9609 C C . LEU B 2 29 ? 28.863 12.048 5.787 1.00 1.00 713 LEU B C 7
ATOM 9610 O O . LEU B 2 29 ? 28.660 13.219 6.105 1.00 1.00 713 LEU B O 7
ATOM 9626 N N . ILE B 2 30 ? 28.838 11.052 6.663 1.00 1.00 714 ILE B N 7
ATOM 9627 C CA . ILE B 2 30 ? 28.562 11.306 8.073 1.00 1.00 714 ILE B CA 7
ATOM 9628 C C . ILE B 2 30 ? 29.664 12.182 8.658 1.00 1.00 714 ILE B C 7
ATOM 9629 O O . ILE B 2 30 ? 29.397 13.132 9.393 1.00 1.00 714 ILE B O 7
ATOM 9645 N N . TRP B 2 31 ? 30.904 11.854 8.314 1.00 1.00 715 TRP B N 7
ATOM 9646 C CA . TRP B 2 31 ? 32.056 12.609 8.791 1.00 1.00 715 TRP B CA 7
ATOM 9647 C C . TRP B 2 31 ? 31.951 14.058 8.304 1.00 1.00 715 TRP B C 7
ATOM 9648 O O . TRP B 2 31 ? 32.190 15.003 9.057 1.00 1.00 715 TRP B O 7
ATOM 9669 N N . LYS B 2 32 ? 31.579 14.224 7.036 1.00 1.00 716 LYS B N 7
ATOM 9670 C CA . LYS B 2 32 ? 31.440 15.557 6.453 1.00 1.00 716 LYS B CA 7
ATOM 9671 C C . LYS B 2 32 ? 30.368 16.350 7.202 1.00 1.00 716 LYS B C 7
ATOM 9672 O O . LYS B 2 32 ? 30.529 17.538 7.472 1.00 1.00 716 LYS B O 7
ATOM 9691 N N . LEU B 2 33 ? 29.272 15.688 7.534 1.00 1.00 717 LEU B N 7
ATOM 9692 C CA . LEU B 2 33 ? 28.192 16.351 8.251 1.00 1.00 717 LEU B CA 7
ATOM 9693 C C . LEU B 2 33 ? 28.657 16.818 9.634 1.00 1.00 717 LEU B C 7
ATOM 9694 O O . LEU B 2 33 ? 28.318 17.918 10.071 1.00 1.00 717 LEU B O 7
ATOM 9710 N N . LEU B 2 34 ? 29.406 15.962 10.330 1.00 1.00 718 LEU B N 7
ATOM 9711 C CA . LEU B 2 34 ? 29.875 16.287 11.679 1.00 1.00 718 LEU B CA 7
ATOM 9712 C C . LEU B 2 34 ? 30.810 17.499 11.709 1.00 1.00 718 LEU B C 7
ATOM 9713 O O . LEU B 2 34 ? 30.671 18.362 12.573 1.00 1.00 718 LEU B O 7
ATOM 9729 N N . ILE B 2 35 ? 31.755 17.572 10.776 1.00 1.00 719 ILE B N 7
ATOM 9730 C CA . ILE B 2 35 ? 32.685 18.702 10.750 1.00 1.00 719 ILE B CA 7
ATOM 9731 C C . ILE B 2 35 ? 31.959 19.988 10.370 1.00 1.00 719 ILE B C 7
ATOM 9732 O O . ILE B 2 35 ? 32.245 21.057 10.907 1.00 1.00 719 ILE B O 7
ATOM 9748 N N . THR B 2 36 ? 31.022 19.873 9.437 1.00 1.00 720 THR B N 7
ATOM 9749 C CA . THR B 2 36 ? 30.261 21.029 8.984 1.00 1.00 720 THR B CA 7
ATOM 9750 C C . THR B 2 36 ? 29.462 21.642 10.134 1.00 1.00 720 THR B C 7
ATOM 9751 O O . THR B 2 36 ? 29.428 22.861 10.291 1.00 1.00 720 THR B O 7
ATOM 9762 N N . ILE B 2 37 ? 28.817 20.796 10.931 1.00 1.00 721 ILE B N 7
ATOM 9763 C CA . ILE B 2 37 ? 28.017 21.286 12.052 1.00 1.00 721 ILE B CA 7
ATOM 9764 C C . ILE B 2 37 ? 28.887 22.013 13.074 1.00 1.00 721 ILE B C 7
ATOM 9765 O O . ILE B 2 37 ? 28.513 23.076 13.568 1.00 1.00 721 ILE B O 7
ATOM 9781 N N . HIS B 2 38 ? 30.044 21.445 13.387 1.00 1.00 722 HIS B N 7
ATOM 9782 C CA . HIS B 2 38 ? 30.944 22.065 14.353 1.00 1.00 722 HIS B CA 7
ATOM 9783 C C . HIS B 2 38 ? 31.470 23.399 13.822 1.00 1.00 722 HIS B C 7
ATOM 9784 O O . HIS B 2 38 ? 31.594 24.367 14.576 1.00 1.00 722 HIS B O 7
ATOM 9798 N N . ASP B 2 39 ? 31.775 23.452 12.527 1.00 1.00 723 ASP B N 7
ATOM 9799 C CA . ASP B 2 39 ? 32.279 24.692 11.930 1.00 1.00 723 ASP B CA 7
ATOM 9800 C C . ASP B 2 39 ? 31.225 25.795 12.001 1.00 1.00 723 ASP B C 7
ATOM 9801 O O . ASP B 2 39 ? 31.541 26.948 12.304 1.00 1.00 723 ASP B O 7
ATOM 9810 N N . ARG B 2 40 ? 29.977 25.438 11.706 1.00 1.00 724 ARG B N 7
ATOM 9811 C CA . ARG B 2 40 ? 28.890 26.412 11.725 1.00 1.00 724 ARG B CA 7
ATOM 9812 C C . ARG B 2 40 ? 28.688 26.947 13.134 1.00 1.00 724 ARG B C 7
ATOM 9813 O O . ARG B 2 40 ? 28.441 28.138 13.328 1.00 1.00 724 ARG B O 7
ATOM 9834 N N . LYS B 2 41 ? 28.801 26.061 14.115 1.00 1.00 725 LYS B N 7
ATOM 9835 C CA . LYS B 2 41 ? 28.632 26.459 15.505 1.00 1.00 725 LYS B CA 7
ATOM 9836 C C . LYS B 2 41 ? 27.362 27.289 15.671 1.00 1.00 725 LYS B C 7
ATOM 9837 O O . LYS B 2 41 ? 27.314 28.213 16.484 1.00 1.00 725 LYS B O 7
ATOM 9856 N N . GLU B 2 42 ? 26.331 26.949 14.899 1.00 1.00 726 GLU B N 7
ATOM 9857 C CA . GLU B 2 42 ? 25.061 27.665 14.970 1.00 1.00 726 GLU B CA 7
ATOM 9858 C C . GLU B 2 42 ? 24.388 27.442 16.320 1.00 1.00 726 GLU B C 7
ATOM 9859 O O . GLU B 2 42 ? 24.402 26.334 16.856 1.00 1.00 726 GLU B O 7
ATOM 9871 N N . PHE B 2 43 ? 23.794 28.501 16.861 1.00 1.00 727 PHE B N 7
ATOM 9872 C CA . PHE B 2 43 ? 23.115 28.409 18.148 1.00 1.00 727 PHE B CA 7
ATOM 9873 C C . PHE B 2 43 ? 22.130 29.561 18.319 1.00 1.00 727 PHE B C 7
ATOM 9874 O O . PHE B 2 43 ? 20.996 29.296 18.682 1.00 1.00 727 PHE B O 7
ATOM 9892 N N . GLY A 1 1 ? 39.065 -32.964 -3.106 1.00 1.00 957 GLY A N 8
ATOM 9893 C CA . GLY A 1 1 ? 38.600 -33.752 -1.929 1.00 1.00 957 GLY A CA 8
ATOM 9894 C C . GLY A 1 1 ? 37.080 -33.876 -1.964 1.00 1.00 957 GLY A C 8
ATOM 9895 O O . GLY A 1 1 ? 36.368 -32.877 -2.058 1.00 1.00 957 GLY A O 8
ATOM 9901 N N . ALA A 1 2 ? 36.591 -35.110 -1.887 1.00 1.00 958 ALA A N 8
ATOM 9902 C CA . ALA A 1 2 ? 35.153 -35.354 -1.911 1.00 1.00 958 ALA A CA 8
ATOM 9903 C C . ALA A 1 2 ? 34.483 -34.726 -0.693 1.00 1.00 958 ALA A C 8
ATOM 9904 O O . ALA A 1 2 ? 33.381 -34.186 -0.790 1.00 1.00 958 ALA A O 8
ATOM 9911 N N . LEU A 1 3 ? 35.156 -34.796 0.450 1.00 1.00 959 LEU A N 8
ATOM 9912 C CA . LEU A 1 3 ? 34.612 -34.228 1.677 1.00 1.00 959 LEU A CA 8
ATOM 9913 C C . LEU A 1 3 ? 34.443 -32.716 1.539 1.00 1.00 959 LEU A C 8
ATOM 9914 O O . LEU A 1 3 ? 33.436 -32.153 1.963 1.00 1.00 959 LEU A O 8
ATOM 9930 N N . GLU A 1 4 ? 35.436 -32.066 0.938 1.00 1.00 960 GLU A N 8
ATOM 9931 C CA . GLU A 1 4 ? 35.384 -30.622 0.747 1.00 1.00 960 GLU A CA 8
ATOM 9932 C C . GLU A 1 4 ? 34.289 -30.255 -0.248 1.00 1.00 960 GLU A C 8
ATOM 9933 O O . GLU A 1 4 ? 34.136 -30.902 -1.284 1.00 1.00 960 GLU A O 8
ATOM 9945 N N . GLU A 1 5 ? 33.529 -29.214 0.072 1.00 1.00 961 GLU A N 8
ATOM 9946 C CA . GLU A 1 5 ? 32.451 -28.775 -0.804 1.00 1.00 961 GLU A CA 8
ATOM 9947 C C . GLU A 1 5 ? 33.022 -28.217 -2.104 1.00 1.00 961 GLU A C 8
ATOM 9948 O O . GLU A 1 5 ? 33.989 -27.456 -2.092 1.00 1.00 961 GLU A O 8
ATOM 9960 N N . ARG A 1 6 ? 32.420 -28.600 -3.225 1.00 1.00 962 ARG A N 8
ATOM 9961 C CA . ARG A 1 6 ? 32.886 -28.128 -4.524 1.00 1.00 962 ARG A CA 8
ATOM 9962 C C . ARG A 1 6 ? 32.707 -26.618 -4.638 1.00 1.00 962 ARG A C 8
ATOM 9963 O O . ARG A 1 6 ? 33.572 -25.918 -5.166 1.00 1.00 962 ARG A O 8
ATOM 9984 N N . ALA A 1 7 ? 31.581 -26.122 -4.139 1.00 1.00 963 ALA A N 8
ATOM 9985 C CA . ALA A 1 7 ? 31.299 -24.692 -4.186 1.00 1.00 963 ALA A CA 8
ATOM 9986 C C . ALA A 1 7 ? 32.222 -23.929 -3.241 1.00 1.00 963 ALA A C 8
ATOM 9987 O O . ALA A 1 7 ? 32.550 -24.410 -2.156 1.00 1.00 963 ALA A O 8
ATOM 9994 N N . ILE A 1 8 ? 32.633 -22.735 -3.656 1.00 1.00 964 ILE A N 8
ATOM 9995 C CA . ILE A 1 8 ? 33.511 -21.912 -2.833 1.00 1.00 964 ILE A CA 8
ATOM 9996 C C . ILE A 1 8 ? 33.193 -20.421 -3.000 1.00 1.00 964 ILE A C 8
ATOM 9997 O O . ILE A 1 8 ? 34.102 -19.592 -3.052 1.00 1.00 964 ILE A O 8
ATOM 10013 N N . PRO A 1 9 ? 31.933 -20.063 -3.083 1.00 1.00 965 PRO A N 8
ATOM 10014 C CA . PRO A 1 9 ? 31.514 -18.637 -3.244 1.00 1.00 965 PRO A CA 8
ATOM 10015 C C . PRO A 1 9 ? 31.850 -17.784 -2.022 1.00 1.00 965 PRO A C 8
ATOM 10016 O O . PRO A 1 9 ? 31.932 -16.559 -2.113 1.00 1.00 965 PRO A O 8
ATOM 10027 N N . ILE A 1 10 ? 32.026 -18.435 -0.877 1.00 1.00 966 ILE A N 8
ATOM 10028 C CA . ILE A 1 10 ? 32.331 -17.718 0.357 1.00 1.00 966 ILE A CA 8
ATOM 10029 C C . ILE A 1 10 ? 33.674 -16.998 0.266 1.00 1.00 966 ILE A C 8
ATOM 10030 O O . ILE A 1 10 ? 33.799 -15.850 0.688 1.00 1.00 966 ILE A O 8
ATOM 10046 N N . TRP A 1 11 ? 34.679 -17.675 -0.280 1.00 1.00 967 TRP A N 8
ATOM 10047 C CA . TRP A 1 11 ? 36.003 -17.076 -0.406 1.00 1.00 967 TRP A CA 8
ATOM 10048 C C . TRP A 1 11 ? 35.962 -15.839 -1.299 1.00 1.00 967 TRP A C 8
ATOM 10049 O O . TRP A 1 11 ? 36.589 -14.824 -0.992 1.00 1.00 967 TRP A O 8
ATOM 10070 N N . TRP A 1 12 ? 35.221 -15.923 -2.399 1.00 1.00 968 TRP A N 8
ATOM 10071 C CA . TRP A 1 12 ? 35.113 -14.793 -3.317 1.00 1.00 968 TRP A CA 8
ATOM 10072 C C . TRP A 1 12 ? 34.465 -13.597 -2.624 1.00 1.00 968 TRP A C 8
ATOM 10073 O O . TRP A 1 12 ? 34.888 -12.456 -2.809 1.00 1.00 968 TRP A O 8
ATOM 10094 N N . VAL A 1 13 ? 33.440 -13.870 -1.823 1.00 1.00 969 VAL A N 8
ATOM 10095 C CA . VAL A 1 13 ? 32.742 -12.812 -1.098 1.00 1.00 969 VAL A CA 8
ATOM 10096 C C . VAL A 1 13 ? 33.671 -12.140 -0.093 1.00 1.00 969 VAL A C 8
ATOM 10097 O O . VAL A 1 13 ? 33.690 -10.918 0.027 1.00 1.00 969 VAL A O 8
ATOM 10110 N N . LEU A 1 14 ? 34.434 -12.950 0.632 1.00 1.00 970 LEU A N 8
ATOM 10111 C CA . LEU A 1 14 ? 35.355 -12.424 1.636 1.00 1.00 970 LEU A CA 8
ATOM 10112 C C . LEU A 1 14 ? 36.405 -11.532 0.983 1.00 1.00 970 LEU A C 8
ATOM 10113 O O . LEU A 1 14 ? 36.752 -10.479 1.516 1.00 1.00 970 LEU A O 8
ATOM 10129 N N . VAL A 1 15 ? 36.904 -11.957 -0.170 1.00 1.00 971 VAL A N 8
ATOM 10130 C CA . VAL A 1 15 ? 37.913 -11.181 -0.881 1.00 1.00 971 VAL A CA 8
ATOM 10131 C C . VAL A 1 15 ? 37.355 -9.817 -1.275 1.00 1.00 971 VAL A C 8
ATOM 10132 O O . VAL A 1 15 ? 38.019 -8.794 -1.106 1.00 1.00 971 VAL A O 8
ATOM 10145 N N . GLY A 1 16 ? 36.133 -9.805 -1.800 1.00 1.00 972 GLY A N 8
ATOM 10146 C CA . GLY A 1 16 ? 35.503 -8.555 -2.213 1.00 1.00 972 GLY A CA 8
ATOM 10147 C C . GLY A 1 16 ? 35.311 -7.616 -1.026 1.00 1.00 972 GLY A C 8
ATOM 10148 O O . GLY A 1 16 ? 35.541 -6.412 -1.133 1.00 1.00 972 GLY A O 8
ATOM 10152 N N . VAL A 1 17 ? 34.898 -8.174 0.109 1.00 1.00 973 VAL A N 8
ATOM 10153 C CA . VAL A 1 17 ? 34.689 -7.369 1.309 1.00 1.00 973 VAL A CA 8
ATOM 10154 C C . VAL A 1 17 ? 36.006 -6.757 1.776 1.00 1.00 973 VAL A C 8
ATOM 10155 O O . VAL A 1 17 ? 36.059 -5.581 2.130 1.00 1.00 973 VAL A O 8
ATOM 10168 N N . LEU A 1 18 ? 37.065 -7.559 1.778 1.00 1.00 974 LEU A N 8
ATOM 10169 C CA . LEU A 1 18 ? 38.370 -7.076 2.213 1.00 1.00 974 LEU A CA 8
ATOM 10170 C C . LEU A 1 18 ? 38.849 -5.944 1.308 1.00 1.00 974 LEU A C 8
ATOM 10171 O O . LEU A 1 18 ? 39.374 -4.938 1.785 1.00 1.00 974 LEU A O 8
ATOM 10187 N N . GLY A 1 19 ? 38.662 -6.108 0.003 1.00 1.00 975 GLY A N 8
ATOM 10188 C CA . GLY A 1 19 ? 39.080 -5.083 -0.946 1.00 1.00 975 GLY A CA 8
ATOM 10189 C C . GLY A 1 19 ? 38.312 -3.785 -0.715 1.00 1.00 975 GLY A C 8
ATOM 10190 O O . GLY A 1 19 ? 38.880 -2.695 -0.780 1.00 1.00 975 GLY A O 8
ATOM 10194 N N . GLY A 1 20 ? 37.017 -3.911 -0.442 1.00 1.00 976 GLY A N 8
ATOM 10195 C CA . GLY A 1 20 ? 36.180 -2.740 -0.199 1.00 1.00 976 GLY A CA 8
ATOM 10196 C C . GLY A 1 20 ? 36.632 -1.996 1.055 1.00 1.00 976 GLY A C 8
ATOM 10197 O O . GLY A 1 20 ? 36.658 -0.766 1.086 1.00 1.00 976 GLY A O 8
ATOM 10201 N N . LEU A 1 21 ? 36.998 -2.754 2.085 1.00 1.00 977 LEU A N 8
ATOM 10202 C CA . LEU A 1 21 ? 37.462 -2.165 3.338 1.00 1.00 977 LEU A CA 8
ATOM 10203 C C . LEU A 1 21 ? 38.745 -1.377 3.106 1.00 1.00 977 LEU A C 8
ATOM 10204 O O . LEU A 1 21 ? 38.938 -0.298 3.668 1.00 1.00 977 LEU A O 8
ATOM 10220 N N . LEU A 1 22 ? 39.624 -1.932 2.280 1.00 1.00 978 LEU A N 8
ATOM 10221 C CA . LEU A 1 22 ? 40.896 -1.287 1.979 1.00 1.00 978 LEU A CA 8
ATOM 10222 C C . LEU A 1 22 ? 40.659 0.065 1.310 1.00 1.00 978 LEU A C 8
ATOM 10223 O O . LEU A 1 22 ? 41.337 1.044 1.620 1.00 1.00 978 LEU A O 8
ATOM 10239 N N . LEU A 1 23 ? 39.699 0.113 0.391 1.00 1.00 979 LEU A N 8
ATOM 10240 C CA . LEU A 1 23 ? 39.395 1.357 -0.312 1.00 1.00 979 LEU A CA 8
ATOM 10241 C C . LEU A 1 23 ? 38.938 2.426 0.675 1.00 1.00 979 LEU A C 8
ATOM 10242 O O . LEU A 1 23 ? 39.374 3.576 0.604 1.00 1.00 979 LEU A O 8
ATOM 10258 N N . LEU A 1 24 ? 38.063 2.040 1.597 1.00 1.00 980 LEU A N 8
ATOM 10259 C CA . LEU A 1 24 ? 37.561 2.979 2.593 1.00 1.00 980 LEU A CA 8
ATOM 10260 C C . LEU A 1 24 ? 38.697 3.472 3.484 1.00 1.00 980 LEU A C 8
ATOM 10261 O O . LEU A 1 24 ? 38.780 4.659 3.802 1.00 1.00 980 LEU A O 8
ATOM 10277 N N . THR A 1 25 ? 39.562 2.548 3.888 1.00 1.00 981 THR A N 8
ATOM 10278 C CA . THR A 1 25 ? 40.687 2.881 4.755 1.00 1.00 981 THR A CA 8
ATOM 10279 C C . THR A 1 25 ? 41.648 3.857 4.080 1.00 1.00 981 THR A C 8
ATOM 10280 O O . THR A 1 25 ? 42.099 4.821 4.699 1.00 1.00 981 THR A O 8
ATOM 10291 N N . ILE A 1 26 ? 41.974 3.595 2.818 1.00 1.00 982 ILE A N 8
ATOM 10292 C CA . ILE A 1 26 ? 42.903 4.455 2.092 1.00 1.00 982 ILE A CA 8
ATOM 10293 C C . ILE A 1 26 ? 42.339 5.864 1.930 1.00 1.00 982 ILE A C 8
ATOM 10294 O O . ILE A 1 26 ? 43.051 6.849 2.129 1.00 1.00 982 ILE A O 8
ATOM 10310 N N . LEU A 1 27 ? 41.064 5.957 1.570 1.00 1.00 983 LEU A N 8
ATOM 10311 C CA . LEU A 1 27 ? 40.433 7.260 1.389 1.00 1.00 983 LEU A CA 8
ATOM 10312 C C . LEU A 1 27 ? 40.416 8.031 2.706 1.00 1.00 983 LEU A C 8
ATOM 10313 O O . LEU A 1 27 ? 40.706 9.227 2.743 1.00 1.00 983 LEU A O 8
ATOM 10329 N N . VAL A 1 28 ? 40.076 7.331 3.785 1.00 1.00 984 VAL A N 8
ATOM 10330 C CA . VAL A 1 28 ? 40.019 7.942 5.107 1.00 1.00 984 VAL A CA 8
ATOM 10331 C C . VAL A 1 28 ? 41.401 8.408 5.555 1.00 1.00 984 VAL A C 8
ATOM 10332 O O . VAL A 1 28 ? 41.553 9.502 6.098 1.00 1.00 984 VAL A O 8
ATOM 10345 N N . LEU A 1 29 ? 42.402 7.561 5.342 1.00 1.00 985 LEU A N 8
ATOM 10346 C CA . LEU A 1 29 ? 43.764 7.883 5.747 1.00 1.00 985 LEU A CA 8
ATOM 10347 C C . LEU A 1 29 ? 44.281 9.119 5.017 1.00 1.00 985 LEU A C 8
ATOM 10348 O O . LEU A 1 29 ? 44.919 9.979 5.623 1.00 1.00 985 LEU A O 8
ATOM 10364 N N . ALA A 1 30 ? 44.014 9.207 3.717 1.00 1.00 986 ALA A N 8
ATOM 10365 C CA . ALA A 1 30 ? 44.479 10.351 2.942 1.00 1.00 986 ALA A CA 8
ATOM 10366 C C . ALA A 1 30 ? 43.869 11.645 3.471 1.00 1.00 986 ALA A C 8
ATOM 10367 O O . ALA A 1 30 ? 44.563 12.648 3.638 1.00 1.00 986 ALA A O 8
ATOM 10374 N N . MET A 1 31 ? 42.570 11.618 3.745 1.00 1.00 987 MET A N 8
ATOM 10375 C CA . MET A 1 31 ? 41.893 12.799 4.264 1.00 1.00 987 MET A CA 8
ATOM 10376 C C . MET A 1 31 ? 42.434 13.156 5.647 1.00 1.00 987 MET A C 8
ATOM 10377 O O . MET A 1 31 ? 42.654 14.327 5.959 1.00 1.00 987 MET A O 8
ATOM 10391 N N . TRP A 1 32 ? 42.660 12.133 6.464 1.00 1.00 988 TRP A N 8
ATOM 10392 C CA . TRP A 1 32 ? 43.191 12.331 7.810 1.00 1.00 988 TRP A CA 8
ATOM 10393 C C . TRP A 1 32 ? 44.583 12.960 7.743 1.00 1.00 988 TRP A C 8
ATOM 10394 O O . TRP A 1 32 ? 44.924 13.837 8.535 1.00 1.00 988 TRP A O 8
ATOM 10415 N N . LYS A 1 33 ? 45.382 12.495 6.789 1.00 1.00 989 LYS A N 8
ATOM 10416 C CA . LYS A 1 33 ? 46.743 12.994 6.618 1.00 1.00 989 LYS A CA 8
ATOM 10417 C C . LYS A 1 33 ? 46.717 14.366 5.946 1.00 1.00 989 LYS A C 8
ATOM 10418 O O . LYS A 1 33 ? 47.727 15.066 5.896 1.00 1.00 989 LYS A O 8
ATOM 10437 N N . VAL A 1 34 ? 45.556 14.747 5.428 1.00 1.00 990 VAL A N 8
ATOM 10438 C CA . VAL A 1 34 ? 45.419 16.035 4.764 1.00 1.00 990 VAL A CA 8
ATOM 10439 C C . VAL A 1 34 ? 45.034 17.108 5.774 1.00 1.00 990 VAL A C 8
ATOM 10440 O O . VAL A 1 34 ? 45.153 18.303 5.504 1.00 1.00 990 VAL A O 8
ATOM 10453 N N . GLY A 1 35 ? 44.563 16.671 6.937 1.00 1.00 991 GLY A N 8
ATOM 10454 C CA . GLY A 1 35 ? 44.153 17.600 7.980 1.00 1.00 991 GLY A CA 8
ATOM 10455 C C . GLY A 1 35 ? 42.737 18.088 7.717 1.00 1.00 991 GLY A C 8
ATOM 10456 O O . GLY A 1 35 ? 42.262 19.036 8.342 1.00 1.00 991 GLY A O 8
ATOM 10460 N N . PHE A 1 36 ? 42.075 17.426 6.778 1.00 1.00 992 PHE A N 8
ATOM 10461 C CA . PHE A 1 36 ? 40.712 17.777 6.410 1.00 1.00 992 PHE A CA 8
ATOM 10462 C C . PHE A 1 36 ? 39.768 17.617 7.599 1.00 1.00 992 PHE A C 8
ATOM 10463 O O . PHE A 1 36 ? 38.896 18.456 7.827 1.00 1.00 992 PHE A O 8
ATOM 10480 N N . PHE A 1 37 ? 39.937 16.529 8.346 1.00 1.00 993 PHE A N 8
ATOM 10481 C CA . PHE A 1 37 ? 39.077 16.272 9.501 1.00 1.00 993 PHE A CA 8
ATOM 10482 C C . PHE A 1 37 ? 39.737 16.692 10.811 1.00 1.00 993 PHE A C 8
ATOM 10483 O O . PHE A 1 37 ? 39.134 16.561 11.877 1.00 1.00 993 PHE A O 8
ATOM 10500 N N . LYS A 1 38 ? 40.964 17.197 10.734 1.00 1.00 994 LYS A N 8
ATOM 10501 C CA . LYS A 1 38 ? 41.675 17.631 11.933 1.00 1.00 994 LYS A CA 8
ATOM 10502 C C . LYS A 1 38 ? 41.847 19.147 11.928 1.00 1.00 994 LYS A C 8
ATOM 10503 O O . LYS A 1 38 ? 42.309 19.726 10.945 1.00 1.00 994 LYS A O 8
ATOM 10522 N N . ARG A 1 39 ? 41.479 19.780 13.037 1.00 1.00 995 ARG A N 8
ATOM 10523 C CA . ARG A 1 39 ? 41.603 21.222 13.167 1.00 1.00 995 ARG A CA 8
ATOM 10524 C C . ARG A 1 39 ? 42.220 21.541 14.519 1.00 1.00 995 ARG A C 8
ATOM 10525 O O . ARG A 1 39 ? 42.079 20.764 15.463 1.00 1.00 995 ARG A O 8
ATOM 10546 N N . ASN A 1 40 ? 42.899 22.672 14.623 1.00 1.00 996 ASN A N 8
ATOM 10547 C CA . ASN A 1 40 ? 43.509 23.031 15.890 1.00 1.00 996 ASN A CA 8
ATOM 10548 C C . ASN A 1 40 ? 42.483 23.724 16.773 1.00 1.00 996 ASN A C 8
ATOM 10549 O O . ASN A 1 40 ? 42.052 24.841 16.489 1.00 1.00 996 ASN A O 8
ATOM 10560 N N . ARG A 1 41 ? 42.096 23.044 17.844 1.00 1.00 997 ARG A N 8
ATOM 10561 C CA . ARG A 1 41 ? 41.115 23.591 18.775 1.00 1.00 997 ARG A CA 8
ATOM 10562 C C . ARG A 1 41 ? 41.807 24.122 20.028 1.00 1.00 997 ARG A C 8
ATOM 10563 O O . ARG A 1 41 ? 42.947 23.758 20.317 1.00 1.00 997 ARG A O 8
ATOM 10584 N N . PRO A 1 42 ? 41.144 24.971 20.772 1.00 1.00 998 PRO A N 8
ATOM 10585 C CA . PRO A 1 42 ? 41.712 25.559 22.021 1.00 1.00 998 PRO A CA 8
ATOM 10586 C C . PRO A 1 42 ? 41.871 24.517 23.125 1.00 1.00 998 PRO A C 8
ATOM 10587 O O . PRO A 1 42 ? 41.080 23.588 23.153 1.00 1.00 998 PRO A O 8
ATOM 10599 N N . PRO B 2 1 ? 23.822 -28.281 2.242 1.00 1.00 685 PRO B N 8
ATOM 10600 C CA . PRO B 2 1 ? 24.614 -29.416 1.705 1.00 1.00 685 PRO B CA 8
ATOM 10601 C C . PRO B 2 1 ? 24.622 -29.355 0.181 1.00 1.00 685 PRO B C 8
ATOM 10602 O O . PRO B 2 1 ? 25.638 -29.633 -0.455 1.00 1.00 685 PRO B O 8
ATOM 10615 N N . GLU B 2 2 ? 23.483 -28.992 -0.398 1.00 1.00 686 GLU B N 8
ATOM 10616 C CA . GLU B 2 2 ? 23.368 -28.897 -1.848 1.00 1.00 686 GLU B CA 8
ATOM 10617 C C . GLU B 2 2 ? 24.255 -27.777 -2.388 1.00 1.00 686 GLU B C 8
ATOM 10618 O O . GLU B 2 2 ? 24.879 -27.920 -3.439 1.00 1.00 686 GLU B O 8
ATOM 10630 N N . SER B 2 3 ? 24.311 -26.665 -1.659 1.00 1.00 687 SER B N 8
ATOM 10631 C CA . SER B 2 3 ? 25.131 -25.531 -2.073 1.00 1.00 687 SER B CA 8
ATOM 10632 C C . SER B 2 3 ? 25.024 -25.301 -3.579 1.00 1.00 687 SER B C 8
ATOM 10633 O O . SER B 2 3 ? 26.027 -25.324 -4.291 1.00 1.00 687 SER B O 8
ATOM 10641 N N . PRO B 2 4 ? 23.833 -25.083 -4.072 1.00 1.00 688 PRO B N 8
ATOM 10642 C CA . PRO B 2 4 ? 23.595 -24.844 -5.526 1.00 1.00 688 PRO B CA 8
ATOM 10643 C C . PRO B 2 4 ? 24.209 -23.530 -6.002 1.00 1.00 688 PRO B C 8
ATOM 10644 O O . PRO B 2 4 ? 24.435 -23.336 -7.197 1.00 1.00 688 PRO B O 8
ATOM 10655 N N . LYS B 2 5 ? 24.472 -22.630 -5.060 1.00 1.00 689 LYS B N 8
ATOM 10656 C CA . LYS B 2 5 ? 25.055 -21.335 -5.397 1.00 1.00 689 LYS B CA 8
ATOM 10657 C C . LYS B 2 5 ? 26.472 -21.506 -5.937 1.00 1.00 689 LYS B C 8
ATOM 10658 O O . LYS B 2 5 ? 27.281 -22.239 -5.369 1.00 1.00 689 LYS B O 8
ATOM 10677 N N . GLY B 2 6 ? 26.761 -20.823 -7.040 1.00 1.00 690 GLY B N 8
ATOM 10678 C CA . GLY B 2 6 ? 28.081 -20.900 -7.657 1.00 1.00 690 GLY B CA 8
ATOM 10679 C C . GLY B 2 6 ? 28.096 -20.166 -8.993 1.00 1.00 690 GLY B C 8
ATOM 10680 O O . GLY B 2 6 ? 28.978 -19.349 -9.255 1.00 1.00 690 GLY B O 8
ATOM 10684 N N . PRO B 2 7 ? 27.135 -20.444 -9.831 1.00 1.00 691 PRO B N 8
ATOM 10685 C CA . PRO B 2 7 ? 27.018 -19.799 -11.173 1.00 1.00 691 PRO B CA 8
ATOM 10686 C C . PRO B 2 7 ? 26.826 -18.288 -11.067 1.00 1.00 691 PRO B C 8
ATOM 10687 O O . PRO B 2 7 ? 26.206 -17.801 -10.122 1.00 1.00 691 PRO B O 8
ATOM 10698 N N . ASP B 2 8 ? 27.366 -17.556 -12.040 1.00 1.00 692 ASP B N 8
ATOM 10699 C CA . ASP B 2 8 ? 27.251 -16.099 -12.053 1.00 1.00 692 ASP B CA 8
ATOM 10700 C C . ASP B 2 8 ? 27.867 -15.496 -10.795 1.00 1.00 692 ASP B C 8
ATOM 10701 O O . ASP B 2 8 ? 27.342 -14.543 -10.233 1.00 1.00 692 ASP B O 8
ATOM 10710 N N . ILE B 2 9 ? 28.982 -16.065 -10.358 1.00 1.00 693 ILE B N 8
ATOM 10711 C CA . ILE B 2 9 ? 29.667 -15.582 -9.162 1.00 1.00 693 ILE B CA 8
ATOM 10712 C C . ILE B 2 9 ? 30.239 -14.180 -9.375 1.00 1.00 693 ILE B C 8
ATOM 10713 O O . ILE B 2 9 ? 30.445 -13.433 -8.418 1.00 1.00 693 ILE B O 8
ATOM 10729 N N . LEU B 2 10 ? 30.526 -13.839 -10.627 1.00 1.00 694 LEU B N 8
ATOM 10730 C CA . LEU B 2 10 ? 31.114 -12.538 -10.939 1.00 1.00 694 LEU B CA 8
ATOM 10731 C C . LEU B 2 10 ? 30.196 -11.383 -10.528 1.00 1.00 694 LEU B C 8
ATOM 10732 O O . LEU B 2 10 ? 30.663 -10.393 -9.967 1.00 1.00 694 LEU B O 8
ATOM 10748 N N . VAL B 2 11 ? 28.899 -11.498 -10.803 1.00 1.00 695 VAL B N 8
ATOM 10749 C CA . VAL B 2 11 ? 27.972 -10.427 -10.439 1.00 1.00 695 VAL B CA 8
ATOM 10750 C C . VAL B 2 11 ? 27.918 -10.271 -8.921 1.00 1.00 695 VAL B C 8
ATOM 10751 O O . VAL B 2 11 ? 27.886 -9.156 -8.401 1.00 1.00 695 VAL B O 8
ATOM 10764 N N . VAL B 2 12 ? 27.911 -11.399 -8.217 1.00 1.00 696 VAL B N 8
ATOM 10765 C CA . VAL B 2 12 ? 27.863 -11.386 -6.760 1.00 1.00 696 VAL B CA 8
ATOM 10766 C C . VAL B 2 12 ? 29.108 -10.714 -6.190 1.00 1.00 696 VAL B C 8
ATOM 10767 O O . VAL B 2 12 ? 29.018 -9.898 -5.272 1.00 1.00 696 VAL B O 8
ATOM 10780 N N . LEU B 2 13 ? 30.268 -11.060 -6.738 1.00 1.00 697 LEU B N 8
ATOM 10781 C CA . LEU B 2 13 ? 31.521 -10.480 -6.269 1.00 1.00 697 LEU B CA 8
ATOM 10782 C C . LEU B 2 13 ? 31.514 -8.972 -6.490 1.00 1.00 697 LEU B C 8
ATOM 10783 O O . LEU B 2 13 ? 31.921 -8.204 -5.616 1.00 1.00 697 LEU B O 8
ATOM 10799 N N . LEU B 2 14 ? 31.037 -8.554 -7.658 1.00 1.00 698 LEU B N 8
ATOM 10800 C CA . LEU B 2 14 ? 30.965 -7.134 -7.981 1.00 1.00 698 LEU B CA 8
ATOM 10801 C C . LEU B 2 14 ? 30.018 -6.429 -7.015 1.00 1.00 698 LEU B C 8
ATOM 10802 O O . LEU B 2 14 ? 30.297 -5.327 -6.544 1.00 1.00 698 LEU B O 8
ATOM 10818 N N . SER B 2 15 ? 28.892 -7.077 -6.732 1.00 1.00 699 SER B N 8
ATOM 10819 C CA . SER B 2 15 ? 27.896 -6.514 -5.828 1.00 1.00 699 SER B CA 8
ATOM 10820 C C . SER B 2 15 ? 28.489 -6.282 -4.441 1.00 1.00 699 SER B C 8
ATOM 10821 O O . SER B 2 15 ? 28.222 -5.260 -3.808 1.00 1.00 699 SER B O 8
ATOM 10829 N N . VAL B 2 16 ? 29.289 -7.233 -3.969 1.00 1.00 700 VAL B N 8
ATOM 10830 C CA . VAL B 2 16 ? 29.899 -7.106 -2.650 1.00 1.00 700 VAL B CA 8
ATOM 10831 C C . VAL B 2 16 ? 30.804 -5.879 -2.594 1.00 1.00 700 VAL B C 8
ATOM 10832 O O . VAL B 2 16 ? 30.744 -5.096 -1.646 1.00 1.00 700 VAL B O 8
ATOM 10845 N N . MET B 2 17 ? 31.638 -5.717 -3.615 1.00 1.00 701 MET B N 8
ATOM 10846 C CA . MET B 2 17 ? 32.547 -4.578 -3.669 1.00 1.00 701 MET B CA 8
ATOM 10847 C C . MET B 2 17 ? 31.764 -3.272 -3.754 1.00 1.00 701 MET B C 8
ATOM 10848 O O . MET B 2 17 ? 32.117 -2.278 -3.116 1.00 1.00 701 MET B O 8
ATOM 10862 N N . GLY B 2 18 ? 30.704 -3.282 -4.553 1.00 1.00 702 GLY B N 8
ATOM 10863 C CA . GLY B 2 18 ? 29.875 -2.095 -4.727 1.00 1.00 702 GLY B CA 8
ATOM 10864 C C . GLY B 2 18 ? 29.182 -1.702 -3.427 1.00 1.00 702 GLY B C 8
ATOM 10865 O O . GLY B 2 18 ? 29.059 -0.518 -3.117 1.00 1.00 702 GLY B O 8
ATOM 10869 N N . ALA B 2 19 ? 28.719 -2.695 -2.676 1.00 1.00 703 ALA B N 8
ATOM 10870 C CA . ALA B 2 19 ? 28.027 -2.423 -1.421 1.00 1.00 703 ALA B CA 8
ATOM 10871 C C . ALA B 2 19 ? 28.954 -1.735 -0.424 1.00 1.00 703 ALA B C 8
ATOM 10872 O O . ALA B 2 19 ? 28.545 -0.806 0.271 1.00 1.00 703 ALA B O 8
ATOM 10879 N N . ILE B 2 20 ? 30.202 -2.186 -0.363 1.00 1.00 704 ILE B N 8
ATOM 10880 C CA . ILE B 2 20 ? 31.168 -1.589 0.554 1.00 1.00 704 ILE B CA 8
ATOM 10881 C C . ILE B 2 20 ? 31.427 -0.136 0.172 1.00 1.00 704 ILE B C 8
ATOM 10882 O O . ILE B 2 20 ? 31.501 0.741 1.033 1.00 1.00 704 ILE B O 8
ATOM 10898 N N . LEU B 2 21 ? 31.579 0.109 -1.126 1.00 1.00 705 LEU B N 8
ATOM 10899 C CA . LEU B 2 21 ? 31.846 1.456 -1.613 1.00 1.00 705 LEU B CA 8
ATOM 10900 C C . LEU B 2 21 ? 30.690 2.387 -1.259 1.00 1.00 705 LEU B C 8
ATOM 10901 O O . LEU B 2 21 ? 30.908 3.523 -0.836 1.00 1.00 705 LEU B O 8
ATOM 10917 N N . LEU B 2 22 ? 29.463 1.903 -1.420 1.00 1.00 706 LEU B N 8
ATOM 10918 C CA . LEU B 2 22 ? 28.296 2.715 -1.096 1.00 1.00 706 LEU B CA 8
ATOM 10919 C C . LEU B 2 22 ? 28.306 3.057 0.390 1.00 1.00 706 LEU B C 8
ATOM 10920 O O . LEU B 2 22 ? 28.029 4.192 0.778 1.00 1.00 706 LEU B O 8
ATOM 10936 N N . ILE B 2 23 ? 28.650 2.075 1.216 1.00 1.00 707 ILE B N 8
ATOM 10937 C CA . ILE B 2 23 ? 28.719 2.290 2.656 1.00 1.00 707 ILE B CA 8
ATOM 10938 C C . ILE B 2 23 ? 29.804 3.312 2.975 1.00 1.00 707 ILE B C 8
ATOM 10939 O O . ILE B 2 23 ? 29.606 4.210 3.794 1.00 1.00 707 ILE B O 8
ATOM 10955 N N . GLY B 2 24 ? 30.951 3.173 2.316 1.00 1.00 708 GLY B N 8
ATOM 10956 C CA . GLY B 2 24 ? 32.061 4.093 2.533 1.00 1.00 708 GLY B CA 8
ATOM 10957 C C . GLY B 2 24 ? 31.651 5.515 2.165 1.00 1.00 708 GLY B C 8
ATOM 10958 O O . GLY B 2 24 ? 31.979 6.470 2.870 1.00 1.00 708 GLY B O 8
ATOM 10962 N N . LEU B 2 25 ? 30.920 5.645 1.063 1.00 1.00 709 LEU B N 8
ATOM 10963 C CA . LEU B 2 25 ? 30.458 6.952 0.615 1.00 1.00 709 LEU B CA 8
ATOM 10964 C C . LEU B 2 25 ? 29.520 7.567 1.652 1.00 1.00 709 LEU B C 8
ATOM 10965 O O . LEU B 2 25 ? 29.603 8.758 1.951 1.00 1.00 709 LEU B O 8
ATOM 10981 N N . ALA B 2 26 ? 28.627 6.745 2.197 1.00 1.00 710 ALA B N 8
ATOM 10982 C CA . ALA B 2 26 ? 27.678 7.219 3.198 1.00 1.00 710 ALA B CA 8
ATOM 10983 C C . ALA B 2 26 ? 28.412 7.689 4.450 1.00 1.00 710 ALA B C 8
ATOM 10984 O O . ALA B 2 26 ? 28.039 8.690 5.062 1.00 1.00 710 ALA B O 8
ATOM 10991 N N . ALA B 2 27 ? 29.461 6.963 4.823 1.00 1.00 711 ALA B N 8
ATOM 10992 C CA . ALA B 2 27 ? 30.240 7.325 6.001 1.00 1.00 711 ALA B CA 8
ATOM 10993 C C . ALA B 2 27 ? 30.908 8.679 5.791 1.00 1.00 711 ALA B C 8
ATOM 10994 O O . ALA B 2 27 ? 30.986 9.495 6.710 1.00 1.00 711 ALA B O 8
ATOM 11001 N N . LEU B 2 28 ? 31.381 8.911 4.571 1.00 1.00 712 LEU B N 8
ATOM 11002 C CA . LEU B 2 28 ? 32.034 10.169 4.238 1.00 1.00 712 LEU B CA 8
ATOM 11003 C C . LEU B 2 28 ? 31.055 11.329 4.386 1.00 1.00 712 LEU B C 8
ATOM 11004 O O . LEU B 2 28 ? 31.405 12.388 4.907 1.00 1.00 712 LEU B O 8
ATOM 11020 N N . LEU B 2 29 ? 29.828 11.122 3.922 1.00 1.00 713 LEU B N 8
ATOM 11021 C CA . LEU B 2 29 ? 28.805 12.158 4.003 1.00 1.00 713 LEU B CA 8
ATOM 11022 C C . LEU B 2 29 ? 28.511 12.506 5.459 1.00 1.00 713 LEU B C 8
ATOM 11023 O O . LEU B 2 29 ? 28.384 13.677 5.812 1.00 1.00 713 LEU B O 8
ATOM 11039 N N . ILE B 2 30 ? 28.413 11.483 6.302 1.00 1.00 714 ILE B N 8
ATOM 11040 C CA . ILE B 2 30 ? 28.141 11.702 7.720 1.00 1.00 714 ILE B CA 8
ATOM 11041 C C . ILE B 2 30 ? 29.283 12.480 8.363 1.00 1.00 714 ILE B C 8
ATOM 11042 O O . ILE B 2 30 ? 29.058 13.411 9.137 1.00 1.00 714 ILE B O 8
ATOM 11058 N N . TRP B 2 31 ? 30.508 12.091 8.031 1.00 1.00 715 TRP B N 8
ATOM 11059 C CA . TRP B 2 31 ? 31.686 12.756 8.571 1.00 1.00 715 TRP B CA 8
ATOM 11060 C C . TRP B 2 31 ? 31.679 14.229 8.153 1.00 1.00 715 TRP B C 8
ATOM 11061 O O . TRP B 2 31 ? 31.973 15.120 8.949 1.00 1.00 715 TRP B O 8
ATOM 11082 N N . LYS B 2 32 ? 31.341 14.470 6.886 1.00 1.00 716 LYS B N 8
ATOM 11083 C CA . LYS B 2 32 ? 31.304 15.831 6.353 1.00 1.00 716 LYS B CA 8
ATOM 11084 C C . LYS B 2 32 ? 30.280 16.665 7.125 1.00 1.00 716 LYS B C 8
ATOM 11085 O O . LYS B 2 32 ? 30.524 17.821 7.457 1.00 1.00 716 LYS B O 8
ATOM 11104 N N . LEU B 2 33 ? 29.133 16.072 7.415 1.00 1.00 717 LEU B N 8
ATOM 11105 C CA . LEU B 2 33 ? 28.102 16.788 8.152 1.00 1.00 717 LEU B CA 8
ATOM 11106 C C . LEU B 2 33 ? 28.595 17.162 9.556 1.00 1.00 717 LEU B C 8
ATOM 11107 O O . LEU B 2 33 ? 28.354 18.270 10.027 1.00 1.00 717 LEU B O 8
ATOM 11123 N N . LEU B 2 34 ? 29.276 16.229 10.223 1.00 1.00 718 LEU B N 8
ATOM 11124 C CA . LEU B 2 34 ? 29.770 16.477 11.582 1.00 1.00 718 LEU B CA 8
ATOM 11125 C C . LEU B 2 34 ? 30.785 17.615 11.643 1.00 1.00 718 LEU B C 8
ATOM 11126 O O . LEU B 2 34 ? 30.697 18.474 12.519 1.00 1.00 718 LEU B O 8
ATOM 11142 N N . ILE B 2 35 ? 31.744 17.641 10.725 1.00 1.00 719 ILE B N 8
ATOM 11143 C CA . ILE B 2 35 ? 32.730 18.715 10.738 1.00 1.00 719 ILE B CA 8
ATOM 11144 C C . ILE B 2 35 ? 32.072 20.044 10.358 1.00 1.00 719 ILE B C 8
ATOM 11145 O O . ILE B 2 35 ? 32.398 21.090 10.920 1.00 1.00 719 ILE B O 8
ATOM 11161 N N . THR B 2 36 ? 31.143 19.994 9.401 1.00 1.00 720 THR B N 8
ATOM 11162 C CA . THR B 2 36 ? 30.448 21.199 8.937 1.00 1.00 720 THR B CA 8
ATOM 11163 C C . THR B 2 36 ? 29.721 21.891 10.095 1.00 1.00 720 THR B C 8
ATOM 11164 O O . THR B 2 36 ? 29.731 23.110 10.191 1.00 1.00 720 THR B O 8
ATOM 11175 N N . ILE B 2 37 ? 29.076 21.115 10.954 1.00 1.00 721 ILE B N 8
ATOM 11176 C CA . ILE B 2 37 ? 28.352 21.674 12.098 1.00 1.00 721 ILE B CA 8
ATOM 11177 C C . ILE B 2 37 ? 29.332 22.342 13.062 1.00 1.00 721 ILE B C 8
ATOM 11178 O O . ILE B 2 37 ? 29.066 23.407 13.622 1.00 1.00 721 ILE B O 8
ATOM 11194 N N . HIS B 2 38 ? 30.461 21.678 13.276 1.00 1.00 722 HIS B N 8
ATOM 11195 C CA . HIS B 2 38 ? 31.488 22.183 14.172 1.00 1.00 722 HIS B CA 8
ATOM 11196 C C . HIS B 2 38 ? 32.169 23.387 13.564 1.00 1.00 722 HIS B C 8
ATOM 11197 O O . HIS B 2 38 ? 32.568 24.322 14.258 1.00 1.00 722 HIS B O 8
ATOM 11211 N N . ASP B 2 39 ? 32.301 23.343 12.253 1.00 1.00 723 ASP B N 8
ATOM 11212 C CA . ASP B 2 39 ? 32.932 24.424 11.531 1.00 1.00 723 ASP B CA 8
ATOM 11213 C C . ASP B 2 39 ? 32.093 25.694 11.634 1.00 1.00 723 ASP B C 8
ATOM 11214 O O . ASP B 2 39 ? 32.620 26.787 11.815 1.00 1.00 723 ASP B O 8
ATOM 11223 N N . ARG B 2 40 ? 30.782 25.540 11.505 1.00 1.00 724 ARG B N 8
ATOM 11224 C CA . ARG B 2 40 ? 29.883 26.683 11.576 1.00 1.00 724 ARG B CA 8
ATOM 11225 C C . ARG B 2 40 ? 29.888 27.310 12.969 1.00 1.00 724 ARG B C 8
ATOM 11226 O O . ARG B 2 40 ? 29.850 28.532 13.110 1.00 1.00 724 ARG B O 8
ATOM 11247 N N . LYS B 2 41 ? 29.918 26.464 13.991 1.00 1.00 725 LYS B N 8
ATOM 11248 C CA . LYS B 2 41 ? 29.901 26.938 15.370 1.00 1.00 725 LYS B CA 8
ATOM 11249 C C . LYS B 2 41 ? 31.299 26.951 15.979 1.00 1.00 725 LYS B C 8
ATOM 11250 O O . LYS B 2 41 ? 31.443 26.997 17.199 1.00 1.00 725 LYS B O 8
ATOM 11269 N N . GLU B 2 42 ? 32.328 26.898 15.134 1.00 1.00 726 GLU B N 8
ATOM 11270 C CA . GLU B 2 42 ? 33.702 26.892 15.637 1.00 1.00 726 GLU B CA 8
ATOM 11271 C C . GLU B 2 42 ? 34.017 28.189 16.372 1.00 1.00 726 GLU B C 8
ATOM 11272 O O . GLU B 2 42 ? 34.707 28.182 17.390 1.00 1.00 726 GLU B O 8
ATOM 11284 N N . PHE B 2 43 ? 33.515 29.298 15.844 1.00 1.00 727 PHE B N 8
ATOM 11285 C CA . PHE B 2 43 ? 33.756 30.602 16.455 1.00 1.00 727 PHE B CA 8
ATOM 11286 C C . PHE B 2 43 ? 33.398 30.581 17.937 1.00 1.00 727 PHE B C 8
ATOM 11287 O O . PHE B 2 43 ? 33.658 31.571 18.602 1.00 1.00 727 PHE B O 8
ATOM 11305 N N . GLY A 1 1 ? 30.617 -30.845 -2.342 1.00 1.00 957 GLY A N 9
ATOM 11306 C CA . GLY A 1 1 ? 31.231 -31.933 -1.525 1.00 1.00 957 GLY A CA 9
ATOM 11307 C C . GLY A 1 1 ? 31.546 -33.129 -2.415 1.00 1.00 957 GLY A C 9
ATOM 11308 O O . GLY A 1 1 ? 31.874 -32.971 -3.590 1.00 1.00 957 GLY A O 9
ATOM 11314 N N . ALA A 1 2 ? 31.441 -34.325 -1.847 1.00 1.00 958 ALA A N 9
ATOM 11315 C CA . ALA A 1 2 ? 31.717 -35.537 -2.608 1.00 1.00 958 ALA A CA 9
ATOM 11316 C C . ALA A 1 2 ? 30.718 -35.672 -3.749 1.00 1.00 958 ALA A C 9
ATOM 11317 O O . ALA A 1 2 ? 31.073 -36.085 -4.853 1.00 1.00 958 ALA A O 9
ATOM 11324 N N . LEU A 1 3 ? 29.471 -35.304 -3.473 1.00 1.00 959 LEU A N 9
ATOM 11325 C CA . LEU A 1 3 ? 28.419 -35.369 -4.479 1.00 1.00 959 LEU A CA 9
ATOM 11326 C C . LEU A 1 3 ? 27.989 -33.959 -4.865 1.00 1.00 959 LEU A C 9
ATOM 11327 O O . LEU A 1 3 ? 27.730 -33.124 -3.999 1.00 1.00 959 LEU A O 9
ATOM 11343 N N . GLU A 1 4 ? 27.922 -33.694 -6.166 1.00 1.00 960 GLU A N 9
ATOM 11344 C CA . GLU A 1 4 ? 27.531 -32.372 -6.641 1.00 1.00 960 GLU A CA 9
ATOM 11345 C C . GLU A 1 4 ? 28.454 -31.308 -6.054 1.00 1.00 960 GLU A C 9
ATOM 11346 O O . GLU A 1 4 ? 28.414 -31.028 -4.855 1.00 1.00 960 GLU A O 9
ATOM 11358 N N . GLU A 1 5 ? 29.293 -30.725 -6.905 1.00 1.00 961 GLU A N 9
ATOM 11359 C CA . GLU A 1 5 ? 30.227 -29.697 -6.460 1.00 1.00 961 GLU A CA 9
ATOM 11360 C C . GLU A 1 5 ? 29.472 -28.471 -5.952 1.00 1.00 961 GLU A C 9
ATOM 11361 O O . GLU A 1 5 ? 28.480 -28.049 -6.550 1.00 1.00 961 GLU A O 9
ATOM 11373 N N . ARG A 1 6 ? 29.947 -27.906 -4.848 1.00 1.00 962 ARG A N 9
ATOM 11374 C CA . ARG A 1 6 ? 29.313 -26.730 -4.267 1.00 1.00 962 ARG A CA 9
ATOM 11375 C C . ARG A 1 6 ? 29.362 -25.563 -5.250 1.00 1.00 962 ARG A C 9
ATOM 11376 O O . ARG A 1 6 ? 28.379 -24.841 -5.420 1.00 1.00 962 ARG A O 9
ATOM 11397 N N . ALA A 1 7 ? 30.510 -25.385 -5.895 1.00 1.00 963 ALA A N 9
ATOM 11398 C CA . ALA A 1 7 ? 30.675 -24.303 -6.861 1.00 1.00 963 ALA A CA 9
ATOM 11399 C C . ALA A 1 7 ? 30.407 -22.949 -6.211 1.00 1.00 963 ALA A C 9
ATOM 11400 O O . ALA A 1 7 ? 29.695 -22.857 -5.211 1.00 1.00 963 ALA A O 9
ATOM 11407 N N . ILE A 1 8 ? 30.988 -21.904 -6.789 1.00 1.00 964 ILE A N 9
ATOM 11408 C CA . ILE A 1 8 ? 30.818 -20.552 -6.269 1.00 1.00 964 ILE A CA 9
ATOM 11409 C C . ILE A 1 8 ? 31.342 -20.448 -4.837 1.00 1.00 964 ILE A C 9
ATOM 11410 O O . ILE A 1 8 ? 30.568 -20.274 -3.896 1.00 1.00 964 ILE A O 9
ATOM 11426 N N . PRO A 1 9 ? 32.635 -20.550 -4.658 1.00 1.00 965 PRO A N 9
ATOM 11427 C CA . PRO A 1 9 ? 33.270 -20.463 -3.307 1.00 1.00 965 PRO A CA 9
ATOM 11428 C C . PRO A 1 9 ? 33.016 -19.123 -2.613 1.00 1.00 965 PRO A C 9
ATOM 11429 O O . PRO A 1 9 ? 32.991 -18.067 -3.248 1.00 1.00 965 PRO A O 9
ATOM 11440 N N . ILE A 1 10 ? 32.844 -19.185 -1.296 1.00 1.00 966 ILE A N 9
ATOM 11441 C CA . ILE A 1 10 ? 32.606 -17.994 -0.488 1.00 1.00 966 ILE A CA 9
ATOM 11442 C C . ILE A 1 10 ? 33.847 -17.107 -0.458 1.00 1.00 966 ILE A C 9
ATOM 11443 O O . ILE A 1 10 ? 33.772 -15.918 -0.142 1.00 1.00 966 ILE A O 9
ATOM 11459 N N . TRP A 1 11 ? 34.992 -17.705 -0.760 1.00 1.00 967 TRP A N 9
ATOM 11460 C CA . TRP A 1 11 ? 36.258 -16.984 -0.742 1.00 1.00 967 TRP A CA 9
ATOM 11461 C C . TRP A 1 11 ? 36.225 -15.772 -1.671 1.00 1.00 967 TRP A C 9
ATOM 11462 O O . TRP A 1 11 ? 36.811 -14.737 -1.354 1.00 1.00 967 TRP A O 9
ATOM 11483 N N . TRP A 1 12 ? 35.554 -15.898 -2.815 1.00 1.00 968 TRP A N 9
ATOM 11484 C CA . TRP A 1 12 ? 35.486 -14.787 -3.767 1.00 1.00 968 TRP A CA 9
ATOM 11485 C C . TRP A 1 12 ? 34.881 -13.546 -3.109 1.00 1.00 968 TRP A C 9
ATOM 11486 O O . TRP A 1 12 ? 35.350 -12.427 -3.322 1.00 1.00 968 TRP A O 9
ATOM 11507 N N . VAL A 1 13 ? 33.851 -13.752 -2.302 1.00 1.00 969 VAL A N 9
ATOM 11508 C CA . VAL A 1 13 ? 33.205 -12.648 -1.601 1.00 1.00 969 VAL A CA 9
ATOM 11509 C C . VAL A 1 13 ? 34.151 -12.022 -0.579 1.00 1.00 969 VAL A C 9
ATOM 11510 O O . VAL A 1 13 ? 34.205 -10.801 -0.432 1.00 1.00 969 VAL A O 9
ATOM 11523 N N . LEU A 1 14 ? 34.865 -12.871 0.153 1.00 1.00 970 LEU A N 9
ATOM 11524 C CA . LEU A 1 14 ? 35.774 -12.397 1.196 1.00 1.00 970 LEU A CA 9
ATOM 11525 C C . LEU A 1 14 ? 36.893 -11.518 0.636 1.00 1.00 970 LEU A C 9
ATOM 11526 O O . LEU A 1 14 ? 37.218 -10.486 1.224 1.00 1.00 970 LEU A O 9
ATOM 11542 N N . VAL A 1 15 ? 37.484 -11.905 -0.491 1.00 1.00 971 VAL A N 9
ATOM 11543 C CA . VAL A 1 15 ? 38.557 -11.096 -1.067 1.00 1.00 971 VAL A CA 9
ATOM 11544 C C . VAL A 1 15 ? 38.019 -9.735 -1.497 1.00 1.00 971 VAL A C 9
ATOM 11545 O O . VAL A 1 15 ? 38.660 -8.708 -1.275 1.00 1.00 971 VAL A O 9
ATOM 11558 N N . GLY A 1 16 ? 36.832 -9.729 -2.097 1.00 1.00 972 GLY A N 9
ATOM 11559 C CA . GLY A 1 16 ? 36.220 -8.480 -2.532 1.00 1.00 972 GLY A CA 9
ATOM 11560 C C . GLY A 1 16 ? 35.914 -7.598 -1.327 1.00 1.00 972 GLY A C 9
ATOM 11561 O O . GLY A 1 16 ? 36.073 -6.377 -1.376 1.00 1.00 972 GLY A O 9
ATOM 11565 N N . VAL A 1 17 ? 35.479 -8.230 -0.243 1.00 1.00 973 VAL A N 9
ATOM 11566 C CA . VAL A 1 17 ? 35.156 -7.509 0.981 1.00 1.00 973 VAL A CA 9
ATOM 11567 C C . VAL A 1 17 ? 36.400 -6.836 1.548 1.00 1.00 973 VAL A C 9
ATOM 11568 O O . VAL A 1 17 ? 36.361 -5.676 1.961 1.00 1.00 973 VAL A O 9
ATOM 11581 N N . LEU A 1 18 ? 37.503 -7.573 1.567 1.00 1.00 974 LEU A N 9
ATOM 11582 C CA . LEU A 1 18 ? 38.756 -7.041 2.087 1.00 1.00 974 LEU A CA 9
ATOM 11583 C C . LEU A 1 18 ? 39.219 -5.852 1.250 1.00 1.00 974 LEU A C 9
ATOM 11584 O O . LEU A 1 18 ? 39.690 -4.852 1.787 1.00 1.00 974 LEU A O 9
ATOM 11600 N N . GLY A 1 19 ? 39.084 -5.969 -0.068 1.00 1.00 975 GLY A N 9
ATOM 11601 C CA . GLY A 1 19 ? 39.503 -4.896 -0.963 1.00 1.00 975 GLY A CA 9
ATOM 11602 C C . GLY A 1 19 ? 38.715 -3.619 -0.685 1.00 1.00 975 GLY A C 9
ATOM 11603 O O . GLY A 1 19 ? 39.266 -2.520 -0.730 1.00 1.00 975 GLY A O 9
ATOM 11607 N N . GLY A 1 20 ? 37.429 -3.769 -0.390 1.00 1.00 976 GLY A N 9
ATOM 11608 C CA . GLY A 1 20 ? 36.592 -2.612 -0.097 1.00 1.00 976 GLY A CA 9
ATOM 11609 C C . GLY A 1 20 ? 37.092 -1.904 1.159 1.00 1.00 976 GLY A C 9
ATOM 11610 O O . GLY A 1 20 ? 37.081 -0.675 1.239 1.00 1.00 976 GLY A O 9
ATOM 11614 N N . LEU A 1 21 ? 37.534 -2.695 2.133 1.00 1.00 977 LEU A N 9
ATOM 11615 C CA . LEU A 1 21 ? 38.046 -2.147 3.386 1.00 1.00 977 LEU A CA 9
ATOM 11616 C C . LEU A 1 21 ? 39.291 -1.300 3.126 1.00 1.00 977 LEU A C 9
ATOM 11617 O O . LEU A 1 21 ? 39.451 -0.223 3.698 1.00 1.00 977 LEU A O 9
ATOM 11633 N N . LEU A 1 22 ? 40.169 -1.798 2.260 1.00 1.00 978 LEU A N 9
ATOM 11634 C CA . LEU A 1 22 ? 41.398 -1.080 1.932 1.00 1.00 978 LEU A CA 9
ATOM 11635 C C . LEU A 1 22 ? 41.079 0.257 1.272 1.00 1.00 978 LEU A C 9
ATOM 11636 O O . LEU A 1 22 ? 41.734 1.261 1.548 1.00 1.00 978 LEU A O 9
ATOM 11652 N N . LEU A 1 23 ? 40.084 0.269 0.393 1.00 1.00 979 LEU A N 9
ATOM 11653 C CA . LEU A 1 23 ? 39.718 1.498 -0.301 1.00 1.00 979 LEU A CA 9
ATOM 11654 C C . LEU A 1 23 ? 39.286 2.566 0.698 1.00 1.00 979 LEU A C 9
ATOM 11655 O O . LEU A 1 23 ? 39.712 3.719 0.606 1.00 1.00 979 LEU A O 9
ATOM 11671 N N . LEU A 1 24 ? 38.455 2.178 1.656 1.00 1.00 980 LEU A N 9
ATOM 11672 C CA . LEU A 1 24 ? 37.991 3.116 2.671 1.00 1.00 980 LEU A CA 9
ATOM 11673 C C . LEU A 1 24 ? 39.169 3.602 3.515 1.00 1.00 980 LEU A C 9
ATOM 11674 O O . LEU A 1 24 ? 39.268 4.783 3.849 1.00 1.00 980 LEU A O 9
ATOM 11690 N N . THR A 1 25 ? 40.044 2.667 3.865 1.00 1.00 981 THR A N 9
ATOM 11691 C CA . THR A 1 25 ? 41.211 2.968 4.688 1.00 1.00 981 THR A CA 9
ATOM 11692 C C . THR A 1 25 ? 42.160 3.953 4.007 1.00 1.00 981 THR A C 9
ATOM 11693 O O . THR A 1 25 ? 42.665 4.874 4.647 1.00 1.00 981 THR A O 9
ATOM 11704 N N . ILE A 1 26 ? 42.428 3.743 2.721 1.00 1.00 982 ILE A N 9
ATOM 11705 C CA . ILE A 1 26 ? 43.352 4.616 2.001 1.00 1.00 982 ILE A CA 9
ATOM 11706 C C . ILE A 1 26 ? 42.838 6.051 1.936 1.00 1.00 982 ILE A C 9
ATOM 11707 O O . ILE A 1 26 ? 43.602 6.992 2.161 1.00 1.00 982 ILE A O 9
ATOM 11723 N N . LEU A 1 27 ? 41.554 6.229 1.641 1.00 1.00 983 LEU A N 9
ATOM 11724 C CA . LEU A 1 27 ? 40.998 7.576 1.573 1.00 1.00 983 LEU A CA 9
ATOM 11725 C C . LEU A 1 27 ? 41.080 8.247 2.938 1.00 1.00 983 LEU A C 9
ATOM 11726 O O . LEU A 1 27 ? 41.423 9.424 3.047 1.00 1.00 983 LEU A O 9
ATOM 11742 N N . VAL A 1 28 ? 40.766 7.482 3.978 1.00 1.00 984 VAL A N 9
ATOM 11743 C CA . VAL A 1 28 ? 40.806 7.997 5.341 1.00 1.00 984 VAL A CA 9
ATOM 11744 C C . VAL A 1 28 ? 42.226 8.377 5.745 1.00 1.00 984 VAL A C 9
ATOM 11745 O O . VAL A 1 28 ? 42.450 9.424 6.353 1.00 1.00 984 VAL A O 9
ATOM 11758 N N . LEU A 1 29 ? 43.183 7.513 5.423 1.00 1.00 985 LEU A N 9
ATOM 11759 C CA . LEU A 1 29 ? 44.573 7.765 5.783 1.00 1.00 985 LEU A CA 9
ATOM 11760 C C . LEU A 1 29 ? 45.100 9.032 5.116 1.00 1.00 985 LEU A C 9
ATOM 11761 O O . LEU A 1 29 ? 45.774 9.839 5.759 1.00 1.00 985 LEU A O 9
ATOM 11777 N N . ALA A 1 30 ? 44.798 9.212 3.834 1.00 1.00 986 ALA A N 9
ATOM 11778 C CA . ALA A 1 30 ? 45.268 10.399 3.131 1.00 1.00 986 ALA A CA 9
ATOM 11779 C C . ALA A 1 30 ? 44.629 11.653 3.716 1.00 1.00 986 ALA A C 9
ATOM 11780 O O . ALA A 1 30 ? 45.293 12.670 3.920 1.00 1.00 986 ALA A O 9
ATOM 11787 N N . MET A 1 31 ? 43.335 11.563 3.996 1.00 1.00 987 MET A N 9
ATOM 11788 C CA . MET A 1 31 ? 42.608 12.688 4.567 1.00 1.00 987 MET A CA 9
ATOM 11789 C C . MET A 1 31 ? 43.128 13.016 5.962 1.00 1.00 987 MET A C 9
ATOM 11790 O O . MET A 1 31 ? 43.278 14.184 6.324 1.00 1.00 987 MET A O 9
ATOM 11804 N N . TRP A 1 32 ? 43.405 11.976 6.736 1.00 1.00 988 TRP A N 9
ATOM 11805 C CA . TRP A 1 32 ? 43.913 12.154 8.091 1.00 1.00 988 TRP A CA 9
ATOM 11806 C C . TRP A 1 32 ? 45.257 12.877 8.065 1.00 1.00 988 TRP A C 9
ATOM 11807 O O . TRP A 1 32 ? 45.524 13.749 8.891 1.00 1.00 988 TRP A O 9
ATOM 11828 N N . LYS A 1 33 ? 46.104 12.505 7.111 1.00 1.00 989 LYS A N 9
ATOM 11829 C CA . LYS A 1 33 ? 47.424 13.117 6.989 1.00 1.00 989 LYS A CA 9
ATOM 11830 C C . LYS A 1 33 ? 47.298 14.521 6.401 1.00 1.00 989 LYS A C 9
ATOM 11831 O O . LYS A 1 33 ? 48.236 15.314 6.449 1.00 1.00 989 LYS A O 9
ATOM 11850 N N . VAL A 1 34 ? 46.127 14.825 5.852 1.00 1.00 990 VAL A N 9
ATOM 11851 C CA . VAL A 1 34 ? 45.889 16.139 5.270 1.00 1.00 990 VAL A CA 9
ATOM 11852 C C . VAL A 1 34 ? 45.319 17.088 6.318 1.00 1.00 990 VAL A C 9
ATOM 11853 O O . VAL A 1 34 ? 45.337 18.306 6.143 1.00 1.00 990 VAL A O 9
ATOM 11866 N N . GLY A 1 35 ? 44.808 16.520 7.406 1.00 1.00 991 GLY A N 9
ATOM 11867 C CA . GLY A 1 35 ? 44.229 17.322 8.476 1.00 1.00 991 GLY A CA 9
ATOM 11868 C C . GLY A 1 35 ? 42.760 17.620 8.191 1.00 1.00 991 GLY A C 9
ATOM 11869 O O . GLY A 1 35 ? 42.126 18.407 8.896 1.00 1.00 991 GLY A O 9
ATOM 11873 N N . PHE A 1 36 ? 42.225 16.982 7.155 1.00 1.00 992 PHE A N 9
ATOM 11874 C CA . PHE A 1 36 ? 40.829 17.181 6.785 1.00 1.00 992 PHE A CA 9
ATOM 11875 C C . PHE A 1 36 ? 39.908 16.742 7.917 1.00 1.00 992 PHE A C 9
ATOM 11876 O O . PHE A 1 36 ? 38.931 17.420 8.233 1.00 1.00 992 PHE A O 9
ATOM 11893 N N . PHE A 1 37 ? 40.231 15.605 8.528 1.00 1.00 993 PHE A N 9
ATOM 11894 C CA . PHE A 1 37 ? 39.420 15.094 9.629 1.00 1.00 993 PHE A CA 9
ATOM 11895 C C . PHE A 1 37 ? 39.899 15.673 10.955 1.00 1.00 993 PHE A C 9
ATOM 11896 O O . PHE A 1 37 ? 39.309 15.412 12.004 1.00 1.00 993 PHE A O 9
ATOM 11913 N N . LYS A 1 38 ? 40.962 16.469 10.903 1.00 1.00 994 LYS A N 9
ATOM 11914 C CA . LYS A 1 38 ? 41.494 17.083 12.112 1.00 1.00 994 LYS A CA 9
ATOM 11915 C C . LYS A 1 38 ? 40.796 18.415 12.363 1.00 1.00 994 LYS A C 9
ATOM 11916 O O . LYS A 1 38 ? 40.705 19.258 11.471 1.00 1.00 994 LYS A O 9
ATOM 11935 N N . ARG A 1 39 ? 40.300 18.593 13.580 1.00 1.00 995 ARG A N 9
ATOM 11936 C CA . ARG A 1 39 ? 39.606 19.814 13.942 1.00 1.00 995 ARG A CA 9
ATOM 11937 C C . ARG A 1 39 ? 40.006 20.211 15.352 1.00 1.00 995 ARG A C 9
ATOM 11938 O O . ARG A 1 39 ? 40.242 19.346 16.196 1.00 1.00 995 ARG A O 9
ATOM 11959 N N . ASN A 1 40 ? 40.094 21.505 15.617 1.00 1.00 996 ASN A N 9
ATOM 11960 C CA . ASN A 1 40 ? 40.480 21.935 16.948 1.00 1.00 996 ASN A CA 9
ATOM 11961 C C . ASN A 1 40 ? 39.267 21.950 17.861 1.00 1.00 996 ASN A C 9
ATOM 11962 O O . ASN A 1 40 ? 38.356 22.764 17.697 1.00 1.00 996 ASN A O 9
ATOM 11973 N N . ARG A 1 41 ? 39.271 21.038 18.826 1.00 1.00 997 ARG A N 9
ATOM 11974 C CA . ARG A 1 41 ? 38.172 20.932 19.781 1.00 1.00 997 ARG A CA 9
ATOM 11975 C C . ARG A 1 41 ? 38.644 21.333 21.179 1.00 1.00 997 ARG A C 9
ATOM 11976 O O . ARG A 1 41 ? 39.837 21.268 21.476 1.00 1.00 997 ARG A O 9
ATOM 11997 N N . PRO A 1 42 ? 37.744 21.744 22.040 1.00 1.00 998 PRO A N 9
ATOM 11998 C CA . PRO A 1 42 ? 38.098 22.157 23.429 1.00 1.00 998 PRO A CA 9
ATOM 11999 C C . PRO A 1 42 ? 38.535 20.971 24.288 1.00 1.00 998 PRO A C 9
ATOM 12000 O O . PRO A 1 42 ? 37.917 19.926 24.180 1.00 1.00 998 PRO A O 9
ATOM 12012 N N . PRO B 2 1 ? 28.181 -7.991 -21.307 1.00 1.00 685 PRO B N 9
ATOM 12013 C CA . PRO B 2 1 ? 29.442 -8.328 -20.604 1.00 1.00 685 PRO B CA 9
ATOM 12014 C C . PRO B 2 1 ? 29.125 -9.072 -19.311 1.00 1.00 685 PRO B C 9
ATOM 12015 O O . PRO B 2 1 ? 29.875 -9.953 -18.891 1.00 1.00 685 PRO B O 9
ATOM 12028 N N . GLU B 2 2 ? 28.009 -8.712 -18.686 1.00 1.00 686 GLU B N 9
ATOM 12029 C CA . GLU B 2 2 ? 27.601 -9.353 -17.441 1.00 1.00 686 GLU B CA 9
ATOM 12030 C C . GLU B 2 2 ? 27.257 -10.820 -17.681 1.00 1.00 686 GLU B C 9
ATOM 12031 O O . GLU B 2 2 ? 27.570 -11.683 -16.862 1.00 1.00 686 GLU B O 9
ATOM 12043 N N . SER B 2 3 ? 26.612 -11.094 -18.809 1.00 1.00 687 SER B N 9
ATOM 12044 C CA . SER B 2 3 ? 26.230 -12.460 -19.146 1.00 1.00 687 SER B CA 9
ATOM 12045 C C . SER B 2 3 ? 25.487 -13.111 -17.982 1.00 1.00 687 SER B C 9
ATOM 12046 O O . SER B 2 3 ? 26.032 -13.965 -17.284 1.00 1.00 687 SER B O 9
ATOM 12054 N N . PRO B 2 4 ? 24.260 -12.717 -17.769 1.00 1.00 688 PRO B N 9
ATOM 12055 C CA . PRO B 2 4 ? 23.412 -13.262 -16.666 1.00 1.00 688 PRO B CA 9
ATOM 12056 C C . PRO B 2 4 ? 23.328 -14.786 -16.702 1.00 1.00 688 PRO B C 9
ATOM 12057 O O . PRO B 2 4 ? 23.321 -15.441 -15.659 1.00 1.00 688 PRO B O 9
ATOM 12068 N N . LYS B 2 5 ? 23.264 -15.343 -17.906 1.00 1.00 689 LYS B N 9
ATOM 12069 C CA . LYS B 2 5 ? 23.182 -16.789 -18.063 1.00 1.00 689 LYS B CA 9
ATOM 12070 C C . LYS B 2 5 ? 24.436 -17.457 -17.507 1.00 1.00 689 LYS B C 9
ATOM 12071 O O . LYS B 2 5 ? 24.358 -18.493 -16.848 1.00 1.00 689 LYS B O 9
ATOM 12090 N N . GLY B 2 6 ? 25.588 -16.853 -17.776 1.00 1.00 690 GLY B N 9
ATOM 12091 C CA . GLY B 2 6 ? 26.855 -17.393 -17.298 1.00 1.00 690 GLY B CA 9
ATOM 12092 C C . GLY B 2 6 ? 26.829 -17.584 -15.785 1.00 1.00 690 GLY B C 9
ATOM 12093 O O . GLY B 2 6 ? 25.762 -17.592 -15.170 1.00 1.00 690 GLY B O 9
ATOM 12097 N N . PRO B 2 7 ? 27.976 -17.737 -15.177 1.00 1.00 691 PRO B N 9
ATOM 12098 C CA . PRO B 2 7 ? 28.088 -17.932 -13.702 1.00 1.00 691 PRO B CA 9
ATOM 12099 C C . PRO B 2 7 ? 27.531 -16.741 -12.925 1.00 1.00 691 PRO B C 9
ATOM 12100 O O . PRO B 2 7 ? 27.649 -15.595 -13.358 1.00 1.00 691 PRO B O 9
ATOM 12111 N N . ASP B 2 8 ? 26.918 -17.023 -11.780 1.00 1.00 692 ASP B N 9
ATOM 12112 C CA . ASP B 2 8 ? 26.337 -15.970 -10.953 1.00 1.00 692 ASP B CA 9
ATOM 12113 C C . ASP B 2 8 ? 27.336 -15.473 -9.911 1.00 1.00 692 ASP B C 9
ATOM 12114 O O . ASP B 2 8 ? 27.031 -14.570 -9.131 1.00 1.00 692 ASP B O 9
ATOM 12123 N N . ILE B 2 9 ? 28.526 -16.065 -9.895 1.00 1.00 693 ILE B N 9
ATOM 12124 C CA . ILE B 2 9 ? 29.547 -15.665 -8.932 1.00 1.00 693 ILE B CA 9
ATOM 12125 C C . ILE B 2 9 ? 30.015 -14.238 -9.197 1.00 1.00 693 ILE B C 9
ATOM 12126 O O . ILE B 2 9 ? 30.222 -13.464 -8.262 1.00 1.00 693 ILE B O 9
ATOM 12142 N N . LEU B 2 10 ? 30.184 -13.894 -10.469 1.00 1.00 694 LEU B N 9
ATOM 12143 C CA . LEU B 2 10 ? 30.633 -12.553 -10.825 1.00 1.00 694 LEU B CA 9
ATOM 12144 C C . LEU B 2 10 ? 29.611 -11.518 -10.369 1.00 1.00 694 LEU B C 9
ATOM 12145 O O . LEU B 2 10 ? 29.973 -10.472 -9.833 1.00 1.00 694 LEU B O 9
ATOM 12161 N N . VAL B 2 11 ? 28.336 -11.826 -10.571 1.00 1.00 695 VAL B N 9
ATOM 12162 C CA . VAL B 2 11 ? 27.268 -10.919 -10.165 1.00 1.00 695 VAL B CA 9
ATOM 12163 C C . VAL B 2 11 ? 27.267 -10.751 -8.650 1.00 1.00 695 VAL B C 9
ATOM 12164 O O . VAL B 2 11 ? 27.139 -9.640 -8.136 1.00 1.00 695 VAL B O 9
ATOM 12177 N N . VAL B 2 12 ? 27.410 -11.866 -7.943 1.00 1.00 696 VAL B N 9
ATOM 12178 C CA . VAL B 2 12 ? 27.423 -11.848 -6.485 1.00 1.00 696 VAL B CA 9
ATOM 12179 C C . VAL B 2 12 ? 28.609 -11.042 -5.962 1.00 1.00 696 VAL B C 9
ATOM 12180 O O . VAL B 2 12 ? 28.463 -10.247 -5.034 1.00 1.00 696 VAL B O 9
ATOM 12193 N N . LEU B 2 13 ? 29.782 -11.260 -6.554 1.00 1.00 697 LEU B N 9
ATOM 12194 C CA . LEU B 2 13 ? 30.985 -10.553 -6.127 1.00 1.00 697 LEU B CA 9
ATOM 12195 C C . LEU B 2 13 ? 30.821 -9.048 -6.331 1.00 1.00 697 LEU B C 9
ATOM 12196 O O . LEU B 2 13 ? 31.186 -8.250 -5.467 1.00 1.00 697 LEU B O 9
ATOM 12212 N N . LEU B 2 14 ? 30.268 -8.665 -7.474 1.00 1.00 698 LEU B N 9
ATOM 12213 C CA . LEU B 2 14 ? 30.055 -7.254 -7.771 1.00 1.00 698 LEU B CA 9
ATOM 12214 C C . LEU B 2 14 ? 29.066 -6.629 -6.788 1.00 1.00 698 LEU B C 9
ATOM 12215 O O . LEU B 2 14 ? 29.249 -5.495 -6.348 1.00 1.00 698 LEU B O 9
ATOM 12231 N N . SER B 2 15 ? 28.003 -7.365 -6.472 1.00 1.00 699 SER B N 9
ATOM 12232 C CA . SER B 2 15 ? 26.975 -6.857 -5.567 1.00 1.00 699 SER B CA 9
ATOM 12233 C C . SER B 2 15 ? 27.534 -6.527 -4.183 1.00 1.00 699 SER B C 9
ATOM 12234 O O . SER B 2 15 ? 27.218 -5.477 -3.624 1.00 1.00 699 SER B O 9
ATOM 12242 N N . VAL B 2 16 ? 28.363 -7.411 -3.630 1.00 1.00 700 VAL B N 9
ATOM 12243 C CA . VAL B 2 16 ? 28.932 -7.153 -2.309 1.00 1.00 700 VAL B CA 9
ATOM 12244 C C . VAL B 2 16 ? 29.858 -5.939 -2.347 1.00 1.00 700 VAL B C 9
ATOM 12245 O O . VAL B 2 16 ? 29.842 -5.107 -1.440 1.00 1.00 700 VAL B O 9
ATOM 12258 N N . MET B 2 17 ? 30.661 -5.841 -3.404 1.00 1.00 701 MET B N 9
ATOM 12259 C CA . MET B 2 17 ? 31.586 -4.722 -3.547 1.00 1.00 701 MET B CA 9
ATOM 12260 C C . MET B 2 17 ? 30.828 -3.403 -3.674 1.00 1.00 701 MET B C 9
ATOM 12261 O O . MET B 2 17 ? 31.232 -2.388 -3.106 1.00 1.00 701 MET B O 9
ATOM 12275 N N . GLY B 2 18 ? 29.736 -3.423 -4.432 1.00 1.00 702 GLY B N 9
ATOM 12276 C CA . GLY B 2 18 ? 28.939 -2.218 -4.639 1.00 1.00 702 GLY B CA 9
ATOM 12277 C C . GLY B 2 18 ? 28.331 -1.717 -3.332 1.00 1.00 702 GLY B C 9
ATOM 12278 O O . GLY B 2 18 ? 28.306 -0.514 -3.072 1.00 1.00 702 GLY B O 9
ATOM 12282 N N . ALA B 2 19 ? 27.838 -2.641 -2.513 1.00 1.00 703 ALA B N 9
ATOM 12283 C CA . ALA B 2 19 ? 27.235 -2.266 -1.240 1.00 1.00 703 ALA B CA 9
ATOM 12284 C C . ALA B 2 19 ? 28.275 -1.634 -0.320 1.00 1.00 703 ALA B C 9
ATOM 12285 O O . ALA B 2 19 ? 27.992 -0.665 0.384 1.00 1.00 703 ALA B O 9
ATOM 12292 N N . ILE B 2 20 ? 29.480 -2.188 -0.336 1.00 1.00 704 ILE B N 9
ATOM 12293 C CA . ILE B 2 20 ? 30.562 -1.675 0.496 1.00 1.00 704 ILE B CA 9
ATOM 12294 C C . ILE B 2 20 ? 30.935 -0.253 0.089 1.00 1.00 704 ILE B C 9
ATOM 12295 O O . ILE B 2 20 ? 31.149 0.610 0.940 1.00 1.00 704 ILE B O 9
ATOM 12311 N N . LEU B 2 21 ? 31.019 -0.019 -1.216 1.00 1.00 705 LEU B N 9
ATOM 12312 C CA . LEU B 2 21 ? 31.376 1.303 -1.720 1.00 1.00 705 LEU B CA 9
ATOM 12313 C C . LEU B 2 21 ? 30.333 2.331 -1.298 1.00 1.00 705 LEU B C 9
ATOM 12314 O O . LEU B 2 21 ? 30.674 3.445 -0.901 1.00 1.00 705 LEU B O 9
ATOM 12330 N N . LEU B 2 22 ? 29.063 1.950 -1.382 1.00 1.00 706 LEU B N 9
ATOM 12331 C CA . LEU B 2 22 ? 27.982 2.851 -0.999 1.00 1.00 706 LEU B CA 9
ATOM 12332 C C . LEU B 2 22 ? 28.091 3.205 0.483 1.00 1.00 706 LEU B C 9
ATOM 12333 O O . LEU B 2 22 ? 27.920 4.361 0.870 1.00 1.00 706 LEU B O 9
ATOM 12349 N N . ILE B 2 23 ? 28.381 2.201 1.305 1.00 1.00 707 ILE B N 9
ATOM 12350 C CA . ILE B 2 23 ? 28.517 2.415 2.744 1.00 1.00 707 ILE B CA 9
ATOM 12351 C C . ILE B 2 23 ? 29.685 3.343 3.049 1.00 1.00 707 ILE B C 9
ATOM 12352 O O . ILE B 2 23 ? 29.570 4.240 3.884 1.00 1.00 707 ILE B O 9
ATOM 12368 N N . GLY B 2 24 ? 30.811 3.126 2.379 1.00 1.00 708 GLY B N 9
ATOM 12369 C CA . GLY B 2 24 ? 31.983 3.962 2.609 1.00 1.00 708 GLY B CA 9
ATOM 12370 C C . GLY B 2 24 ? 31.673 5.418 2.268 1.00 1.00 708 GLY B C 9
ATOM 12371 O O . GLY B 2 24 ? 32.037 6.338 3.005 1.00 1.00 708 GLY B O 9
ATOM 12375 N N . LEU B 2 25 ? 30.999 5.620 1.141 1.00 1.00 709 LEU B N 9
ATOM 12376 C CA . LEU B 2 25 ? 30.632 6.968 0.711 1.00 1.00 709 LEU B CA 9
ATOM 12377 C C . LEU B 2 25 ? 29.668 7.612 1.705 1.00 1.00 709 LEU B C 9
ATOM 12378 O O . LEU B 2 25 ? 29.779 8.796 2.022 1.00 1.00 709 LEU B O 9
ATOM 12394 N N . ALA B 2 26 ? 28.707 6.827 2.179 1.00 1.00 710 ALA B N 9
ATOM 12395 C CA . ALA B 2 26 ? 27.715 7.345 3.122 1.00 1.00 710 ALA B CA 9
ATOM 12396 C C . ALA B 2 26 ? 28.383 7.800 4.423 1.00 1.00 710 ALA B C 9
ATOM 12397 O O . ALA B 2 26 ? 28.004 8.819 5.003 1.00 1.00 710 ALA B O 9
ATOM 12404 N N . ALA B 2 27 ? 29.369 7.037 4.882 1.00 1.00 711 ALA B N 9
ATOM 12405 C CA . ALA B 2 27 ? 30.067 7.377 6.123 1.00 1.00 711 ALA B CA 9
ATOM 12406 C C . ALA B 2 27 ? 30.791 8.714 5.979 1.00 1.00 711 ALA B C 9
ATOM 12407 O O . ALA B 2 27 ? 30.793 9.537 6.898 1.00 1.00 711 ALA B O 9
ATOM 12414 N N . LEU B 2 28 ? 31.396 8.925 4.817 1.00 1.00 712 LEU B N 9
ATOM 12415 C CA . LEU B 2 28 ? 32.109 10.162 4.546 1.00 1.00 712 LEU B CA 9
ATOM 12416 C C . LEU B 2 28 ? 31.149 11.342 4.549 1.00 1.00 712 LEU B C 9
ATOM 12417 O O . LEU B 2 28 ? 31.465 12.412 5.075 1.00 1.00 712 LEU B O 9
ATOM 12433 N N . LEU B 2 29 ? 29.977 11.144 3.951 1.00 1.00 713 LEU B N 9
ATOM 12434 C CA . LEU B 2 29 ? 28.981 12.206 3.879 1.00 1.00 713 LEU B CA 9
ATOM 12435 C C . LEU B 2 29 ? 28.546 12.613 5.305 1.00 1.00 713 LEU B C 9
ATOM 12436 O O . LEU B 2 29 ? 28.455 13.815 5.654 1.00 1.00 713 LEU B O 9
ATOM 12452 N N . ILE B 2 30 ? 28.288 11.612 6.144 1.00 1.00 714 ILE B N 9
ATOM 12453 C CA . ILE B 2 30 ? 27.857 11.947 7.521 1.00 1.00 714 ILE B CA 9
ATOM 12454 C C . ILE B 2 30 ? 28.968 12.703 8.253 1.00 1.00 714 ILE B C 9
ATOM 12455 O O . ILE B 2 30 ? 28.715 13.710 8.922 1.00 1.00 714 ILE B O 9
ATOM 12471 N N . TRP B 2 31 ? 30.200 12.227 8.111 1.00 1.00 715 TRP B N 9
ATOM 12472 C CA . TRP B 2 31 ? 31.337 12.884 8.758 1.00 1.00 715 TRP B CA 9
ATOM 12473 C C . TRP B 2 31 ? 31.455 14.320 8.241 1.00 1.00 715 TRP B C 9
ATOM 12474 O O . TRP B 2 31 ? 31.696 15.254 9.001 1.00 1.00 715 TRP B O 9
ATOM 12495 N N . LYS B 2 32 ? 31.285 14.482 6.929 1.00 1.00 716 LYS B N 9
ATOM 12496 C CA . LYS B 2 32 ? 31.386 15.807 6.308 1.00 1.00 716 LYS B CA 9
ATOM 12497 C C . LYS B 2 32 ? 30.341 16.746 6.901 1.00 1.00 716 LYS B C 9
ATOM 12498 O O . LYS B 2 32 ? 30.621 17.917 7.160 1.00 1.00 716 LYS B O 9
ATOM 12517 N N . LEU B 2 33 ? 29.135 16.237 7.110 1.00 1.00 717 LEU B N 9
ATOM 12518 C CA . LEU B 2 33 ? 28.070 17.060 7.666 1.00 1.00 717 LEU B CA 9
ATOM 12519 C C . LEU B 2 33 ? 28.422 17.534 9.072 1.00 1.00 717 LEU B C 9
ATOM 12520 O O . LEU B 2 33 ? 28.133 18.672 9.444 1.00 1.00 717 LEU B O 9
ATOM 12536 N N . LEU B 2 34 ? 29.026 16.649 9.857 1.00 1.00 718 LEU B N 9
ATOM 12537 C CA . LEU B 2 34 ? 29.394 16.983 11.231 1.00 1.00 718 LEU B CA 9
ATOM 12538 C C . LEU B 2 34 ? 30.399 18.137 11.264 1.00 1.00 718 LEU B C 9
ATOM 12539 O O . LEU B 2 34 ? 30.280 19.053 12.085 1.00 1.00 718 LEU B O 9
ATOM 12555 N N . ILE B 2 35 ? 31.378 18.096 10.366 1.00 1.00 719 ILE B N 9
ATOM 12556 C CA . ILE B 2 35 ? 32.385 19.163 10.303 1.00 1.00 719 ILE B CA 9
ATOM 12557 C C . ILE B 2 35 ? 31.730 20.494 9.906 1.00 1.00 719 ILE B C 9
ATOM 12558 O O . ILE B 2 35 ? 32.022 21.548 10.478 1.00 1.00 719 ILE B O 9
ATOM 12574 N N . THR B 2 36 ? 30.844 20.439 8.917 1.00 1.00 720 THR B N 9
ATOM 12575 C CA . THR B 2 36 ? 30.145 21.646 8.437 1.00 1.00 720 THR B CA 9
ATOM 12576 C C . THR B 2 36 ? 29.288 22.272 9.568 1.00 1.00 720 THR B C 9
ATOM 12577 O O . THR B 2 36 ? 29.193 23.500 9.737 1.00 1.00 720 THR B O 9
ATOM 12588 N N . ILE B 2 37 ? 28.608 21.420 10.304 1.00 1.00 721 ILE B N 9
ATOM 12589 C CA . ILE B 2 37 ? 27.735 21.954 11.386 1.00 1.00 721 ILE B CA 9
ATOM 12590 C C . ILE B 2 37 ? 28.556 22.707 12.443 1.00 1.00 721 ILE B C 9
ATOM 12591 O O . ILE B 2 37 ? 28.171 23.795 12.892 1.00 1.00 721 ILE B O 9
ATOM 12607 N N . HIS B 2 38 ? 29.689 22.135 12.844 1.00 1.00 722 HIS B N 9
ATOM 12608 C CA . HIS B 2 38 ? 30.524 22.792 13.858 1.00 1.00 722 HIS B CA 9
ATOM 12609 C C . HIS B 2 38 ? 31.080 24.100 13.302 1.00 1.00 722 HIS B C 9
ATOM 12610 O O . HIS B 2 38 ? 31.145 25.115 14.000 1.00 1.00 722 HIS B O 9
ATOM 12624 N N . ASP B 2 39 ? 31.490 24.064 12.041 1.00 1.00 723 ASP B N 9
ATOM 12625 C CA . ASP B 2 39 ? 32.046 25.248 11.402 1.00 1.00 723 ASP B CA 9
ATOM 12626 C C . ASP B 2 39 ? 30.976 26.328 11.277 1.00 1.00 723 ASP B C 9
ATOM 12627 O O . ASP B 2 39 ? 31.255 27.511 11.446 1.00 1.00 723 ASP B O 9
ATOM 12636 N N . ARG B 2 40 ? 29.750 25.915 10.980 1.00 1.00 724 ARG B N 9
ATOM 12637 C CA . ARG B 2 40 ? 28.657 26.867 10.830 1.00 1.00 724 ARG B CA 9
ATOM 12638 C C . ARG B 2 40 ? 28.408 27.603 12.141 1.00 1.00 724 ARG B C 9
ATOM 12639 O O . ARG B 2 40 ? 28.210 28.817 12.146 1.00 1.00 724 ARG B O 9
ATOM 12660 N N . LYS B 2 41 ? 28.415 26.862 13.251 1.00 1.00 725 LYS B N 9
ATOM 12661 C CA . LYS B 2 41 ? 28.178 27.464 14.561 1.00 1.00 725 LYS B CA 9
ATOM 12662 C C . LYS B 2 41 ? 29.265 28.486 14.913 1.00 1.00 725 LYS B C 9
ATOM 12663 O O . LYS B 2 41 ? 28.958 29.562 15.425 1.00 1.00 725 LYS B O 9
ATOM 12682 N N . GLU B 2 42 ? 30.528 28.154 14.636 1.00 1.00 726 GLU B N 9
ATOM 12683 C CA . GLU B 2 42 ? 31.634 29.075 14.934 1.00 1.00 726 GLU B CA 9
ATOM 12684 C C . GLU B 2 42 ? 32.276 29.574 13.639 1.00 1.00 726 GLU B C 9
ATOM 12685 O O . GLU B 2 42 ? 32.708 28.784 12.805 1.00 1.00 726 GLU B O 9
ATOM 12697 N N . PHE B 2 43 ? 32.335 30.891 13.485 1.00 1.00 727 PHE B N 9
ATOM 12698 C CA . PHE B 2 43 ? 32.930 31.472 12.290 1.00 1.00 727 PHE B CA 9
ATOM 12699 C C . PHE B 2 43 ? 33.652 32.773 12.638 1.00 1.00 727 PHE B C 9
ATOM 12700 O O . PHE B 2 43 ? 32.979 33.772 12.838 1.00 1.00 727 PHE B O 9
ATOM 12718 N N . GLY A 1 1 ? 47.605 -33.427 3.343 1.00 1.00 957 GLY A N 10
ATOM 12719 C CA . GLY A 1 1 ? 47.873 -32.071 2.783 1.00 1.00 957 GLY A CA 10
ATOM 12720 C C . GLY A 1 1 ? 46.564 -31.430 2.339 1.00 1.00 957 GLY A C 10
ATOM 12721 O O . GLY A 1 1 ? 45.539 -31.568 3.004 1.00 1.00 957 GLY A O 10
ATOM 12727 N N . ALA A 1 2 ? 46.610 -30.730 1.207 1.00 1.00 958 ALA A N 10
ATOM 12728 C CA . ALA A 1 2 ? 45.426 -30.065 0.669 1.00 1.00 958 ALA A CA 10
ATOM 12729 C C . ALA A 1 2 ? 44.574 -29.473 1.788 1.00 1.00 958 ALA A C 10
ATOM 12730 O O . ALA A 1 2 ? 43.750 -30.164 2.388 1.00 1.00 958 ALA A O 10
ATOM 12737 N N . LEU A 1 3 ? 44.773 -28.188 2.060 1.00 1.00 959 LEU A N 10
ATOM 12738 C CA . LEU A 1 3 ? 44.016 -27.512 3.106 1.00 1.00 959 LEU A CA 10
ATOM 12739 C C . LEU A 1 3 ? 42.528 -27.498 2.766 1.00 1.00 959 LEU A C 10
ATOM 12740 O O . LEU A 1 3 ? 41.682 -27.719 3.634 1.00 1.00 959 LEU A O 10
ATOM 12756 N N . GLU A 1 4 ? 42.219 -27.235 1.498 1.00 1.00 960 GLU A N 10
ATOM 12757 C CA . GLU A 1 4 ? 40.830 -27.190 1.047 1.00 1.00 960 GLU A CA 10
ATOM 12758 C C . GLU A 1 4 ? 40.540 -28.366 0.123 1.00 1.00 960 GLU A C 10
ATOM 12759 O O . GLU A 1 4 ? 41.196 -28.539 -0.903 1.00 1.00 960 GLU A O 10
ATOM 12771 N N . GLU A 1 5 ? 39.559 -29.177 0.497 1.00 1.00 961 GLU A N 10
ATOM 12772 C CA . GLU A 1 5 ? 39.201 -30.338 -0.305 1.00 1.00 961 GLU A CA 10
ATOM 12773 C C . GLU A 1 5 ? 38.626 -29.911 -1.656 1.00 1.00 961 GLU A C 10
ATOM 12774 O O . GLU A 1 5 ? 38.942 -30.505 -2.688 1.00 1.00 961 GLU A O 10
ATOM 12786 N N . ARG A 1 6 ? 37.780 -28.884 -1.642 1.00 1.00 962 ARG A N 10
ATOM 12787 C CA . ARG A 1 6 ? 37.169 -28.395 -2.876 1.00 1.00 962 ARG A CA 10
ATOM 12788 C C . ARG A 1 6 ? 36.948 -26.887 -2.822 1.00 1.00 962 ARG A C 10
ATOM 12789 O O . ARG A 1 6 ? 36.726 -26.318 -1.755 1.00 1.00 962 ARG A O 10
ATOM 12810 N N . ALA A 1 7 ? 36.999 -26.250 -3.986 1.00 1.00 963 ALA A N 10
ATOM 12811 C CA . ALA A 1 7 ? 36.793 -24.810 -4.068 1.00 1.00 963 ALA A CA 10
ATOM 12812 C C . ALA A 1 7 ? 35.335 -24.462 -3.781 1.00 1.00 963 ALA A C 10
ATOM 12813 O O . ALA A 1 7 ? 34.426 -25.207 -4.148 1.00 1.00 963 ALA A O 10
ATOM 12820 N N . ILE A 1 8 ? 35.121 -23.326 -3.125 1.00 1.00 964 ILE A N 10
ATOM 12821 C CA . ILE A 1 8 ? 33.768 -22.887 -2.797 1.00 1.00 964 ILE A CA 10
ATOM 12822 C C . ILE A 1 8 ? 33.617 -21.393 -3.080 1.00 1.00 964 ILE A C 10
ATOM 12823 O O . ILE A 1 8 ? 34.608 -20.659 -3.117 1.00 1.00 964 ILE A O 10
ATOM 12839 N N . PRO A 1 9 ? 32.407 -20.929 -3.280 1.00 1.00 965 PRO A N 10
ATOM 12840 C CA . PRO A 1 9 ? 32.136 -19.488 -3.576 1.00 1.00 965 PRO A CA 10
ATOM 12841 C C . PRO A 1 9 ? 32.435 -18.592 -2.391 1.00 1.00 965 PRO A C 10
ATOM 12842 O O . PRO A 1 9 ? 32.478 -17.366 -2.521 1.00 1.00 965 PRO A O 10
ATOM 12853 N N . ILE A 1 10 ? 32.635 -19.217 -1.239 1.00 1.00 966 ILE A N 10
ATOM 12854 C CA . ILE A 1 10 ? 32.910 -18.485 -0.016 1.00 1.00 966 ILE A CA 10
ATOM 12855 C C . ILE A 1 10 ? 34.211 -17.684 -0.128 1.00 1.00 966 ILE A C 10
ATOM 12856 O O . ILE A 1 10 ? 34.270 -16.546 0.337 1.00 1.00 966 ILE A O 10
ATOM 12872 N N . TRP A 1 11 ? 35.254 -18.268 -0.717 1.00 1.00 967 TRP A N 10
ATOM 12873 C CA . TRP A 1 11 ? 36.544 -17.555 -0.834 1.00 1.00 967 TRP A CA 10
ATOM 12874 C C . TRP A 1 11 ? 36.394 -16.265 -1.656 1.00 1.00 967 TRP A C 10
ATOM 12875 O O . TRP A 1 11 ? 37.030 -15.236 -1.387 1.00 1.00 967 TRP A O 10
ATOM 12896 N N . TRP A 1 12 ? 35.579 -16.335 -2.706 1.00 1.00 968 TRP A N 10
ATOM 12897 C CA . TRP A 1 12 ? 35.400 -15.163 -3.578 1.00 1.00 968 TRP A CA 10
ATOM 12898 C C . TRP A 1 12 ? 34.730 -13.987 -2.854 1.00 1.00 968 TRP A C 10
ATOM 12899 O O . TRP A 1 12 ? 35.184 -12.847 -2.967 1.00 1.00 968 TRP A O 10
ATOM 12920 N N . VAL A 1 13 ? 33.654 -14.250 -2.115 1.00 1.00 969 VAL A N 10
ATOM 12921 C CA . VAL A 1 13 ? 32.976 -13.161 -1.408 1.00 1.00 969 VAL A CA 10
ATOM 12922 C C . VAL A 1 13 ? 33.880 -12.567 -0.327 1.00 1.00 969 VAL A C 10
ATOM 12923 O O . VAL A 1 13 ? 33.885 -11.354 -0.109 1.00 1.00 969 VAL A O 10
ATOM 12936 N N . LEU A 1 14 ? 34.647 -13.425 0.343 1.00 1.00 970 LEU A N 10
ATOM 12937 C CA . LEU A 1 14 ? 35.549 -12.967 1.392 1.00 1.00 970 LEU A CA 10
ATOM 12938 C C . LEU A 1 14 ? 36.607 -12.036 0.812 1.00 1.00 970 LEU A C 10
ATOM 12939 O O . LEU A 1 14 ? 36.947 -11.015 1.411 1.00 1.00 970 LEU A O 10
ATOM 12955 N N . VAL A 1 15 ? 37.128 -12.396 -0.358 1.00 1.00 971 VAL A N 10
ATOM 12956 C CA . VAL A 1 15 ? 38.151 -11.586 -1.004 1.00 1.00 971 VAL A CA 10
ATOM 12957 C C . VAL A 1 15 ? 37.610 -10.200 -1.337 1.00 1.00 971 VAL A C 10
ATOM 12958 O O . VAL A 1 15 ? 38.271 -9.194 -1.093 1.00 1.00 971 VAL A O 10
ATOM 12971 N N . GLY A 1 16 ? 36.401 -10.156 -1.888 1.00 1.00 972 GLY A N 10
ATOM 12972 C CA . GLY A 1 16 ? 35.781 -8.883 -2.250 1.00 1.00 972 GLY A CA 10
ATOM 12973 C C . GLY A 1 16 ? 35.571 -8.008 -1.020 1.00 1.00 972 GLY A C 10
ATOM 12974 O O . GLY A 1 16 ? 35.766 -6.792 -1.072 1.00 1.00 972 GLY A O 10
ATOM 12978 N N . VAL A 1 17 ? 35.178 -8.632 0.084 1.00 1.00 973 VAL A N 10
ATOM 12979 C CA . VAL A 1 17 ? 34.951 -7.901 1.325 1.00 1.00 973 VAL A CA 10
ATOM 12980 C C . VAL A 1 17 ? 36.250 -7.270 1.814 1.00 1.00 973 VAL A C 10
ATOM 12981 O O . VAL A 1 17 ? 36.276 -6.109 2.224 1.00 1.00 973 VAL A O 10
ATOM 12994 N N . LEU A 1 18 ? 37.328 -8.044 1.764 1.00 1.00 974 LEU A N 10
ATOM 12995 C CA . LEU A 1 18 ? 38.630 -7.554 2.200 1.00 1.00 974 LEU A CA 10
ATOM 12996 C C . LEU A 1 18 ? 39.069 -6.381 1.328 1.00 1.00 974 LEU A C 10
ATOM 12997 O O . LEU A 1 18 ? 39.598 -5.387 1.827 1.00 1.00 974 LEU A O 10
ATOM 13013 N N . GLY A 1 19 ? 38.850 -6.505 0.023 1.00 1.00 975 GLY A N 10
ATOM 13014 C CA . GLY A 1 19 ? 39.231 -5.448 -0.908 1.00 1.00 975 GLY A CA 10
ATOM 13015 C C . GLY A 1 19 ? 38.474 -4.157 -0.608 1.00 1.00 975 GLY A C 10
ATOM 13016 O O . GLY A 1 19 ? 39.040 -3.067 -0.677 1.00 1.00 975 GLY A O 10
ATOM 13020 N N . GLY A 1 20 ? 37.194 -4.285 -0.272 1.00 1.00 976 GLY A N 10
ATOM 13021 C CA . GLY A 1 20 ? 36.385 -3.112 0.038 1.00 1.00 976 GLY A CA 10
ATOM 13022 C C . GLY A 1 20 ? 36.933 -2.398 1.271 1.00 1.00 976 GLY A C 10
ATOM 13023 O O . GLY A 1 20 ? 36.989 -1.168 1.316 1.00 1.00 976 GLY A O 10
ATOM 13027 N N . LEU A 1 21 ? 37.348 -3.182 2.261 1.00 1.00 977 LEU A N 10
ATOM 13028 C CA . LEU A 1 21 ? 37.908 -2.622 3.488 1.00 1.00 977 LEU A CA 10
ATOM 13029 C C . LEU A 1 21 ? 39.187 -1.853 3.175 1.00 1.00 977 LEU A C 10
ATOM 13030 O O . LEU A 1 21 ? 39.425 -0.769 3.711 1.00 1.00 977 LEU A O 10
ATOM 13046 N N . LEU A 1 22 ? 40.008 -2.428 2.304 1.00 1.00 978 LEU A N 10
ATOM 13047 C CA . LEU A 1 22 ? 41.267 -1.799 1.917 1.00 1.00 978 LEU A CA 10
ATOM 13048 C C . LEU A 1 22 ? 41.004 -0.461 1.236 1.00 1.00 978 LEU A C 10
ATOM 13049 O O . LEU A 1 22 ? 41.707 0.519 1.484 1.00 1.00 978 LEU A O 10
ATOM 13065 N N . LEU A 1 23 ? 39.999 -0.425 0.369 1.00 1.00 979 LEU A N 10
ATOM 13066 C CA . LEU A 1 23 ? 39.665 0.805 -0.346 1.00 1.00 979 LEU A CA 10
ATOM 13067 C C . LEU A 1 23 ? 39.272 1.898 0.649 1.00 1.00 979 LEU A C 10
ATOM 13068 O O . LEU A 1 23 ? 39.706 3.040 0.530 1.00 1.00 979 LEU A O 10
ATOM 13084 N N . LEU A 1 24 ? 38.456 1.536 1.635 1.00 1.00 980 LEU A N 10
ATOM 13085 C CA . LEU A 1 24 ? 38.021 2.493 2.648 1.00 1.00 980 LEU A CA 10
ATOM 13086 C C . LEU A 1 24 ? 39.219 2.997 3.448 1.00 1.00 980 LEU A C 10
ATOM 13087 O O . LEU A 1 24 ? 39.326 4.185 3.754 1.00 1.00 980 LEU A O 10
ATOM 13103 N N . THR A 1 25 ? 40.112 2.077 3.783 1.00 1.00 981 THR A N 10
ATOM 13104 C CA . THR A 1 25 ? 41.307 2.407 4.556 1.00 1.00 981 THR A CA 10
ATOM 13105 C C . THR A 1 25 ? 42.206 3.403 3.822 1.00 1.00 981 THR A C 10
ATOM 13106 O O . THR A 1 25 ? 42.709 4.346 4.428 1.00 1.00 981 THR A O 10
ATOM 13117 N N . ILE A 1 26 ? 42.419 3.189 2.522 1.00 1.00 982 ILE A N 10
ATOM 13118 C CA . ILE A 1 26 ? 43.291 4.078 1.760 1.00 1.00 982 ILE A CA 10
ATOM 13119 C C . ILE A 1 26 ? 42.748 5.507 1.721 1.00 1.00 982 ILE A C 10
ATOM 13120 O O . ILE A 1 26 ? 43.497 6.468 1.928 1.00 1.00 982 ILE A O 10
ATOM 13136 N N . LEU A 1 27 ? 41.452 5.637 1.477 1.00 1.00 983 LEU A N 10
ATOM 13137 C CA . LEU A 1 27 ? 40.821 6.962 1.428 1.00 1.00 983 LEU A CA 10
ATOM 13138 C C . LEU A 1 27 ? 40.844 7.626 2.822 1.00 1.00 983 LEU A C 10
ATOM 13139 O O . LEU A 1 27 ? 40.956 8.852 2.993 1.00 1.00 983 LEU A O 10
ATOM 13155 N N . VAL A 1 28 ? 40.704 6.784 3.856 1.00 1.00 984 VAL A N 10
ATOM 13156 C CA . VAL A 1 28 ? 40.713 7.328 5.230 1.00 1.00 984 VAL A CA 10
ATOM 13157 C C . VAL A 1 28 ? 42.090 7.892 5.581 1.00 1.00 984 VAL A C 10
ATOM 13158 O O . VAL A 1 28 ? 42.209 8.976 6.164 1.00 1.00 984 VAL A O 10
ATOM 13171 N N . LEU A 1 29 ? 43.135 7.138 5.233 1.00 1.00 985 LEU A N 10
ATOM 13172 C CA . LEU A 1 29 ? 44.508 7.568 5.529 1.00 1.00 985 LEU A CA 10
ATOM 13173 C C . LEU A 1 29 ? 44.812 8.875 4.777 1.00 1.00 985 LEU A C 10
ATOM 13174 O O . LEU A 1 29 ? 45.457 9.803 5.285 1.00 1.00 985 LEU A O 10
ATOM 13190 N N . ALA A 1 30 ? 44.331 8.945 3.526 1.00 1.00 986 ALA A N 10
ATOM 13191 C CA . ALA A 1 30 ? 44.577 10.167 2.729 1.00 1.00 986 ALA A CA 10
ATOM 13192 C C . ALA A 1 30 ? 43.886 11.371 3.376 1.00 1.00 986 ALA A C 10
ATOM 13193 O O . ALA A 1 30 ? 44.441 12.467 3.424 1.00 1.00 986 ALA A O 10
ATOM 13200 N N . MET A 1 31 ? 42.680 11.157 3.889 1.00 1.00 987 MET A N 10
ATOM 13201 C CA . MET A 1 31 ? 41.945 12.237 4.534 1.00 1.00 987 MET A CA 10
ATOM 13202 C C . MET A 1 31 ? 42.685 12.717 5.782 1.00 1.00 987 MET A C 10
ATOM 13203 O O . MET A 1 31 ? 42.780 13.916 6.038 1.00 1.00 987 MET A O 10
ATOM 13217 N N . TRP A 1 32 ? 43.229 11.772 6.539 1.00 1.00 988 TRP A N 10
ATOM 13218 C CA . TRP A 1 32 ? 43.978 12.098 7.749 1.00 1.00 988 TRP A CA 10
ATOM 13219 C C . TRP A 1 32 ? 45.186 12.963 7.380 1.00 1.00 988 TRP A C 10
ATOM 13220 O O . TRP A 1 32 ? 45.490 13.958 8.043 1.00 1.00 988 TRP A O 10
ATOM 13241 N N . LYS A 1 33 ? 45.869 12.567 6.307 1.00 1.00 989 LYS A N 10
ATOM 13242 C CA . LYS A 1 33 ? 47.051 13.290 5.844 1.00 1.00 989 LYS A CA 10
ATOM 13243 C C . LYS A 1 33 ? 46.640 14.620 5.210 1.00 1.00 989 LYS A C 10
ATOM 13244 O O . LYS A 1 33 ? 47.482 15.474 4.942 1.00 1.00 989 LYS A O 10
ATOM 13263 N N . VAL A 1 34 ? 45.345 14.790 4.963 1.00 1.00 990 VAL A N 10
ATOM 13264 C CA . VAL A 1 34 ? 44.859 16.024 4.354 1.00 1.00 990 VAL A CA 10
ATOM 13265 C C . VAL A 1 34 ? 44.505 17.037 5.435 1.00 1.00 990 VAL A C 10
ATOM 13266 O O . VAL A 1 34 ? 44.350 18.224 5.160 1.00 1.00 990 VAL A O 10
ATOM 13279 N N . GLY A 1 35 ? 44.376 16.556 6.665 1.00 1.00 991 GLY A N 10
ATOM 13280 C CA . GLY A 1 35 ? 44.036 17.428 7.776 1.00 1.00 991 GLY A CA 10
ATOM 13281 C C . GLY A 1 35 ? 42.527 17.612 7.875 1.00 1.00 991 GLY A C 10
ATOM 13282 O O . GLY A 1 35 ? 42.043 18.483 8.599 1.00 1.00 991 GLY A O 10
ATOM 13286 N N . PHE A 1 36 ? 41.786 16.785 7.147 1.00 1.00 992 PHE A N 10
ATOM 13287 C CA . PHE A 1 36 ? 40.331 16.867 7.167 1.00 1.00 992 PHE A CA 10
ATOM 13288 C C . PHE A 1 36 ? 39.798 16.608 8.571 1.00 1.00 992 PHE A C 10
ATOM 13289 O O . PHE A 1 36 ? 38.876 17.286 9.027 1.00 1.00 992 PHE A O 10
ATOM 13306 N N . PHE A 1 37 ? 40.369 15.615 9.247 1.00 1.00 993 PHE A N 10
ATOM 13307 C CA . PHE A 1 37 ? 39.913 15.284 10.594 1.00 1.00 993 PHE A CA 10
ATOM 13308 C C . PHE A 1 37 ? 40.660 16.117 11.629 1.00 1.00 993 PHE A C 10
ATOM 13309 O O . PHE A 1 37 ? 40.392 16.019 12.828 1.00 1.00 993 PHE A O 10
ATOM 13326 N N . LYS A 1 38 ? 41.585 16.946 11.157 1.00 1.00 994 LYS A N 10
ATOM 13327 C CA . LYS A 1 38 ? 42.358 17.808 12.045 1.00 1.00 994 LYS A CA 10
ATOM 13328 C C . LYS A 1 38 ? 42.012 19.269 11.773 1.00 1.00 994 LYS A C 10
ATOM 13329 O O . LYS A 1 38 ? 42.010 19.710 10.624 1.00 1.00 994 LYS A O 10
ATOM 13348 N N . ARG A 1 39 ? 41.721 20.014 12.834 1.00 1.00 995 ARG A N 10
ATOM 13349 C CA . ARG A 1 39 ? 41.379 21.419 12.698 1.00 1.00 995 ARG A CA 10
ATOM 13350 C C . ARG A 1 39 ? 42.153 22.215 13.733 1.00 1.00 995 ARG A C 10
ATOM 13351 O O . ARG A 1 39 ? 42.513 21.682 14.782 1.00 1.00 995 ARG A O 10
ATOM 13372 N N . ASN A 1 40 ? 42.418 23.480 13.449 1.00 1.00 996 ASN A N 10
ATOM 13373 C CA . ASN A 1 40 ? 43.159 24.287 14.402 1.00 1.00 996 ASN A CA 10
ATOM 13374 C C . ASN A 1 40 ? 42.213 24.860 15.445 1.00 1.00 996 ASN A C 10
ATOM 13375 O O . ASN A 1 40 ? 41.382 25.719 15.147 1.00 1.00 996 ASN A O 10
ATOM 13386 N N . ARG A 1 41 ? 42.352 24.372 16.671 1.00 1.00 997 ARG A N 10
ATOM 13387 C CA . ARG A 1 41 ? 41.511 24.830 17.772 1.00 1.00 997 ARG A CA 10
ATOM 13388 C C . ARG A 1 41 ? 42.363 25.131 19.006 1.00 1.00 997 ARG A C 10
ATOM 13389 O O . ARG A 1 41 ? 43.494 24.660 19.117 1.00 1.00 997 ARG A O 10
ATOM 13410 N N . PRO A 1 42 ? 41.843 25.901 19.927 1.00 1.00 998 PRO A N 10
ATOM 13411 C CA . PRO A 1 42 ? 42.575 26.266 21.175 1.00 1.00 998 PRO A CA 10
ATOM 13412 C C . PRO A 1 42 ? 42.775 25.065 22.096 1.00 1.00 998 PRO A C 10
ATOM 13413 O O . PRO A 1 42 ? 43.307 25.254 23.177 1.00 1.00 998 PRO A O 10
ATOM 13425 N N . PRO B 2 1 ? 21.172 -23.748 -20.336 1.00 1.00 685 PRO B N 10
ATOM 13426 C CA . PRO B 2 1 ? 22.199 -24.694 -20.837 1.00 1.00 685 PRO B CA 10
ATOM 13427 C C . PRO B 2 1 ? 23.491 -23.937 -21.129 1.00 1.00 685 PRO B C 10
ATOM 13428 O O . PRO B 2 1 ? 24.468 -24.049 -20.388 1.00 1.00 685 PRO B O 10
ATOM 13441 N N . GLU B 2 2 ? 23.487 -23.167 -22.212 1.00 1.00 686 GLU B N 10
ATOM 13442 C CA . GLU B 2 2 ? 24.664 -22.396 -22.593 1.00 1.00 686 GLU B CA 10
ATOM 13443 C C . GLU B 2 2 ? 24.954 -21.317 -21.553 1.00 1.00 686 GLU B C 10
ATOM 13444 O O . GLU B 2 2 ? 26.110 -21.044 -21.234 1.00 1.00 686 GLU B O 10
ATOM 13456 N N . SER B 2 3 ? 23.895 -20.706 -21.031 1.00 1.00 687 SER B N 10
ATOM 13457 C CA . SER B 2 3 ? 24.049 -19.657 -20.029 1.00 1.00 687 SER B CA 10
ATOM 13458 C C . SER B 2 3 ? 24.975 -18.559 -20.542 1.00 1.00 687 SER B C 10
ATOM 13459 O O . SER B 2 3 ? 26.102 -18.411 -20.069 1.00 1.00 687 SER B O 10
ATOM 13467 N N . PRO B 2 4 ? 24.516 -17.795 -21.497 1.00 1.00 688 PRO B N 10
ATOM 13468 C CA . PRO B 2 4 ? 25.309 -16.682 -22.099 1.00 1.00 688 PRO B CA 10
ATOM 13469 C C . PRO B 2 4 ? 25.829 -15.708 -21.046 1.00 1.00 688 PRO B C 10
ATOM 13470 O O . PRO B 2 4 ? 26.947 -15.204 -21.151 1.00 1.00 688 PRO B O 10
ATOM 13481 N N . LYS B 2 5 ? 25.012 -15.448 -20.033 1.00 1.00 689 LYS B N 10
ATOM 13482 C CA . LYS B 2 5 ? 25.401 -14.532 -18.968 1.00 1.00 689 LYS B CA 10
ATOM 13483 C C . LYS B 2 5 ? 26.618 -15.070 -18.222 1.00 1.00 689 LYS B C 10
ATOM 13484 O O . LYS B 2 5 ? 27.534 -14.319 -17.888 1.00 1.00 689 LYS B O 10
ATOM 13503 N N . GLY B 2 6 ? 26.620 -16.372 -17.965 1.00 1.00 690 GLY B N 10
ATOM 13504 C CA . GLY B 2 6 ? 27.730 -16.999 -17.258 1.00 1.00 690 GLY B CA 10
ATOM 13505 C C . GLY B 2 6 ? 27.405 -17.175 -15.777 1.00 1.00 690 GLY B C 10
ATOM 13506 O O . GLY B 2 6 ? 26.250 -17.067 -15.369 1.00 1.00 690 GLY B O 10
ATOM 13510 N N . PRO B 2 7 ? 28.402 -17.439 -14.977 1.00 1.00 691 PRO B N 10
ATOM 13511 C CA . PRO B 2 7 ? 28.230 -17.635 -13.506 1.00 1.00 691 PRO B CA 10
ATOM 13512 C C . PRO B 2 7 ? 27.674 -16.386 -12.825 1.00 1.00 691 PRO B C 10
ATOM 13513 O O . PRO B 2 7 ? 27.975 -15.262 -13.228 1.00 1.00 691 PRO B O 10
ATOM 13524 N N . ASP B 2 8 ? 26.852 -16.592 -11.800 1.00 1.00 692 ASP B N 10
ATOM 13525 C CA . ASP B 2 8 ? 26.248 -15.476 -11.078 1.00 1.00 692 ASP B CA 10
ATOM 13526 C C . ASP B 2 8 ? 27.119 -15.042 -9.901 1.00 1.00 692 ASP B C 10
ATOM 13527 O O . ASP B 2 8 ? 26.793 -14.086 -9.198 1.00 1.00 692 ASP B O 10
ATOM 13536 N N . ILE B 2 9 ? 28.226 -15.746 -9.691 1.00 1.00 693 ILE B N 10
ATOM 13537 C CA . ILE B 2 9 ? 29.126 -15.414 -8.592 1.00 1.00 693 ILE B CA 10
ATOM 13538 C C . ILE B 2 9 ? 29.771 -14.053 -8.823 1.00 1.00 693 ILE B C 10
ATOM 13539 O O . ILE B 2 9 ? 29.938 -13.270 -7.890 1.00 1.00 693 ILE B O 10
ATOM 13555 N N . LEU B 2 10 ? 30.133 -13.777 -10.071 1.00 1.00 694 LEU B N 10
ATOM 13556 C CA . LEU B 2 10 ? 30.762 -12.506 -10.404 1.00 1.00 694 LEU B CA 10
ATOM 13557 C C . LEU B 2 10 ? 29.811 -11.354 -10.100 1.00 1.00 694 LEU B C 10
ATOM 13558 O O . LEU B 2 10 ? 30.222 -10.328 -9.556 1.00 1.00 694 LEU B O 10
ATOM 13574 N N . VAL B 2 11 ? 28.539 -11.533 -10.438 1.00 1.00 695 VAL B N 10
ATOM 13575 C CA . VAL B 2 11 ? 27.540 -10.502 -10.180 1.00 1.00 695 VAL B CA 10
ATOM 13576 C C . VAL B 2 11 ? 27.415 -10.268 -8.679 1.00 1.00 695 VAL B C 10
ATOM 13577 O O . VAL B 2 11 ? 27.373 -9.128 -8.216 1.00 1.00 695 VAL B O 10
ATOM 13590 N N . VAL B 2 12 ? 27.365 -11.361 -7.927 1.00 1.00 696 VAL B N 10
ATOM 13591 C CA . VAL B 2 12 ? 27.253 -11.283 -6.477 1.00 1.00 696 VAL B CA 10
ATOM 13592 C C . VAL B 2 12 ? 28.485 -10.604 -5.883 1.00 1.00 696 VAL B C 10
ATOM 13593 O O . VAL B 2 12 ? 28.372 -9.763 -4.991 1.00 1.00 696 VAL B O 10
ATOM 13606 N N . LEU B 2 13 ? 29.660 -10.984 -6.379 1.00 1.00 697 LEU B N 10
ATOM 13607 C CA . LEU B 2 13 ? 30.911 -10.414 -5.885 1.00 1.00 697 LEU B CA 10
ATOM 13608 C C . LEU B 2 13 ? 30.946 -8.907 -6.134 1.00 1.00 697 LEU B C 10
ATOM 13609 O O . LEU B 2 13 ? 31.335 -8.130 -5.261 1.00 1.00 697 LEU B O 10
ATOM 13625 N N . LEU B 2 14 ? 30.532 -8.500 -7.325 1.00 1.00 698 LEU B N 10
ATOM 13626 C CA . LEU B 2 14 ? 30.509 -7.085 -7.672 1.00 1.00 698 LEU B CA 10
ATOM 13627 C C . LEU B 2 14 ? 29.524 -6.318 -6.792 1.00 1.00 698 LEU B C 10
ATOM 13628 O O . LEU B 2 14 ? 29.800 -5.195 -6.368 1.00 1.00 698 LEU B O 10
ATOM 13644 N N . SER B 2 15 ? 28.363 -6.919 -6.544 1.00 1.00 699 SER B N 10
ATOM 13645 C CA . SER B 2 15 ? 27.331 -6.267 -5.742 1.00 1.00 699 SER B CA 10
ATOM 13646 C C . SER B 2 15 ? 27.818 -5.949 -4.328 1.00 1.00 699 SER B C 10
ATOM 13647 O O . SER B 2 15 ? 27.582 -4.851 -3.825 1.00 1.00 699 SER B O 10
ATOM 13655 N N . VAL B 2 16 ? 28.498 -6.896 -3.683 1.00 1.00 700 VAL B N 10
ATOM 13656 C CA . VAL B 2 16 ? 28.991 -6.651 -2.330 1.00 1.00 700 VAL B CA 10
ATOM 13657 C C . VAL B 2 16 ? 30.054 -5.555 -2.335 1.00 1.00 700 VAL B C 10
ATOM 13658 O O . VAL B 2 16 ? 30.073 -4.693 -1.456 1.00 1.00 700 VAL B O 10
ATOM 13671 N N . MET B 2 17 ? 30.933 -5.586 -3.332 1.00 1.00 701 MET B N 10
ATOM 13672 C CA . MET B 2 17 ? 31.986 -4.582 -3.435 1.00 1.00 701 MET B CA 10
ATOM 13673 C C . MET B 2 17 ? 31.382 -3.198 -3.646 1.00 1.00 701 MET B C 10
ATOM 13674 O O . MET B 2 17 ? 31.842 -2.212 -3.069 1.00 1.00 701 MET B O 10
ATOM 13688 N N . GLY B 2 18 ? 30.347 -3.132 -4.477 1.00 1.00 702 GLY B N 10
ATOM 13689 C CA . GLY B 2 18 ? 29.685 -1.864 -4.757 1.00 1.00 702 GLY B CA 10
ATOM 13690 C C . GLY B 2 18 ? 29.036 -1.297 -3.499 1.00 1.00 702 GLY B C 10
ATOM 13691 O O . GLY B 2 18 ? 29.095 -0.093 -3.251 1.00 1.00 702 GLY B O 10
ATOM 13695 N N . ALA B 2 19 ? 28.419 -2.168 -2.707 1.00 1.00 703 ALA B N 10
ATOM 13696 C CA . ALA B 2 19 ? 27.763 -1.731 -1.479 1.00 1.00 703 ALA B CA 10
ATOM 13697 C C . ALA B 2 19 ? 28.785 -1.163 -0.500 1.00 1.00 703 ALA B C 10
ATOM 13698 O O . ALA B 2 19 ? 28.526 -0.164 0.169 1.00 1.00 703 ALA B O 10
ATOM 13705 N N . ILE B 2 20 ? 29.948 -1.799 -0.428 1.00 1.00 704 ILE B N 10
ATOM 13706 C CA . ILE B 2 20 ? 31.005 -1.344 0.468 1.00 1.00 704 ILE B CA 10
ATOM 13707 C C . ILE B 2 20 ? 31.487 0.044 0.060 1.00 1.00 704 ILE B C 10
ATOM 13708 O O . ILE B 2 20 ? 31.692 0.915 0.907 1.00 1.00 704 ILE B O 10
ATOM 13724 N N . LEU B 2 21 ? 31.665 0.240 -1.241 1.00 1.00 705 LEU B N 10
ATOM 13725 C CA . LEU B 2 21 ? 32.123 1.524 -1.759 1.00 1.00 705 LEU B CA 10
ATOM 13726 C C . LEU B 2 21 ? 31.110 2.619 -1.426 1.00 1.00 705 LEU B C 10
ATOM 13727 O O . LEU B 2 21 ? 31.484 3.722 -1.023 1.00 1.00 705 LEU B O 10
ATOM 13743 N N . LEU B 2 22 ? 29.830 2.305 -1.597 1.00 1.00 706 LEU B N 10
ATOM 13744 C CA . LEU B 2 22 ? 28.769 3.268 -1.316 1.00 1.00 706 LEU B CA 10
ATOM 13745 C C . LEU B 2 22 ? 28.751 3.656 0.162 1.00 1.00 706 LEU B C 10
ATOM 13746 O O . LEU B 2 22 ? 28.578 4.827 0.501 1.00 1.00 706 LEU B O 10
ATOM 13762 N N . ILE B 2 23 ? 28.925 2.671 1.039 1.00 1.00 707 ILE B N 10
ATOM 13763 C CA . ILE B 2 23 ? 28.919 2.937 2.474 1.00 1.00 707 ILE B CA 10
ATOM 13764 C C . ILE B 2 23 ? 30.077 3.848 2.865 1.00 1.00 707 ILE B C 10
ATOM 13765 O O . ILE B 2 23 ? 29.900 4.787 3.642 1.00 1.00 707 ILE B O 10
ATOM 13781 N N . GLY B 2 24 ? 31.260 3.578 2.324 1.00 1.00 708 GLY B N 10
ATOM 13782 C CA . GLY B 2 24 ? 32.423 4.397 2.638 1.00 1.00 708 GLY B CA 10
ATOM 13783 C C . GLY B 2 24 ? 32.206 5.833 2.173 1.00 1.00 708 GLY B C 10
ATOM 13784 O O . GLY B 2 24 ? 32.529 6.784 2.884 1.00 1.00 708 GLY B O 10
ATOM 13788 N N . LEU B 2 25 ? 31.644 5.978 0.980 1.00 1.00 709 LEU B N 10
ATOM 13789 C CA . LEU B 2 25 ? 31.372 7.299 0.428 1.00 1.00 709 LEU B CA 10
ATOM 13790 C C . LEU B 2 25 ? 30.362 8.040 1.304 1.00 1.00 709 LEU B C 10
ATOM 13791 O O . LEU B 2 25 ? 30.513 9.230 1.573 1.00 1.00 709 LEU B O 10
ATOM 13807 N N . ALA B 2 26 ? 29.333 7.322 1.741 1.00 1.00 710 ALA B N 10
ATOM 13808 C CA . ALA B 2 26 ? 28.299 7.917 2.580 1.00 1.00 710 ALA B CA 10
ATOM 13809 C C . ALA B 2 26 ? 28.896 8.421 3.890 1.00 1.00 710 ALA B C 10
ATOM 13810 O O . ALA B 2 26 ? 28.489 9.461 4.409 1.00 1.00 710 ALA B O 10
ATOM 13817 N N . ALA B 2 27 ? 29.864 7.682 4.416 1.00 1.00 711 ALA B N 10
ATOM 13818 C CA . ALA B 2 27 ? 30.510 8.070 5.661 1.00 1.00 711 ALA B CA 10
ATOM 13819 C C . ALA B 2 27 ? 31.219 9.409 5.494 1.00 1.00 711 ALA B C 10
ATOM 13820 O O . ALA B 2 27 ? 31.236 10.232 6.410 1.00 1.00 711 ALA B O 10
ATOM 13827 N N . LEU B 2 28 ? 31.808 9.621 4.321 1.00 1.00 712 LEU B N 10
ATOM 13828 C CA . LEU B 2 28 ? 32.518 10.868 4.052 1.00 1.00 712 LEU B CA 10
ATOM 13829 C C . LEU B 2 28 ? 31.567 12.061 4.120 1.00 1.00 712 LEU B C 10
ATOM 13830 O O . LEU B 2 28 ? 31.897 13.090 4.712 1.00 1.00 712 LEU B O 10
ATOM 13846 N N . LEU B 2 29 ? 30.388 11.921 3.523 1.00 1.00 713 LEU B N 10
ATOM 13847 C CA . LEU B 2 29 ? 29.406 13.004 3.542 1.00 1.00 713 LEU B CA 10
ATOM 13848 C C . LEU B 2 29 ? 28.953 13.308 4.964 1.00 1.00 713 LEU B C 10
ATOM 13849 O O . LEU B 2 29 ? 28.801 14.467 5.340 1.00 1.00 713 LEU B O 10
ATOM 13865 N N . ILE B 2 30 ? 28.731 12.262 5.751 1.00 1.00 714 ILE B N 10
ATOM 13866 C CA . ILE B 2 30 ? 28.280 12.438 7.128 1.00 1.00 714 ILE B CA 10
ATOM 13867 C C . ILE B 2 30 ? 29.328 13.180 7.951 1.00 1.00 714 ILE B C 10
ATOM 13868 O O . ILE B 2 30 ? 29.000 14.077 8.724 1.00 1.00 714 ILE B O 10
ATOM 13884 N N . TRP B 2 31 ? 30.586 12.799 7.785 1.00 1.00 715 TRP B N 10
ATOM 13885 C CA . TRP B 2 31 ? 31.669 13.432 8.530 1.00 1.00 715 TRP B CA 10
ATOM 13886 C C . TRP B 2 31 ? 31.702 14.935 8.217 1.00 1.00 715 TRP B C 10
ATOM 13887 O O . TRP B 2 31 ? 31.834 15.770 9.112 1.00 1.00 715 TRP B O 10
ATOM 13908 N N . LYS B 2 32 ? 31.561 15.272 6.940 1.00 1.00 716 LYS B N 10
ATOM 13909 C CA . LYS B 2 32 ? 31.564 16.674 6.519 1.00 1.00 716 LYS B CA 10
ATOM 13910 C C . LYS B 2 32 ? 30.389 17.416 7.153 1.00 1.00 716 LYS B C 10
ATOM 13911 O O . LYS B 2 32 ? 30.519 18.562 7.587 1.00 1.00 716 LYS B O 10
ATOM 13930 N N . LEU B 2 33 ? 29.236 16.759 7.186 1.00 1.00 717 LEU B N 10
ATOM 13931 C CA . LEU B 2 33 ? 28.039 17.368 7.759 1.00 1.00 717 LEU B CA 10
ATOM 13932 C C . LEU B 2 33 ? 28.220 17.641 9.251 1.00 1.00 717 LEU B C 10
ATOM 13933 O O . LEU B 2 33 ? 27.773 18.666 9.757 1.00 1.00 717 LEU B O 10
ATOM 13949 N N . LEU B 2 34 ? 28.860 16.716 9.961 1.00 1.00 718 LEU B N 10
ATOM 13950 C CA . LEU B 2 34 ? 29.044 16.893 11.397 1.00 1.00 718 LEU B CA 10
ATOM 13951 C C . LEU B 2 34 ? 29.877 18.145 11.702 1.00 1.00 718 LEU B C 10
ATOM 13952 O O . LEU B 2 34 ? 29.534 18.916 12.596 1.00 1.00 718 LEU B O 10
ATOM 13968 N N . ILE B 2 35 ? 30.941 18.366 10.940 1.00 1.00 719 ILE B N 10
ATOM 13969 C CA . ILE B 2 35 ? 31.770 19.554 11.152 1.00 1.00 719 ILE B CA 10
ATOM 13970 C C . ILE B 2 35 ? 30.960 20.806 10.870 1.00 1.00 719 ILE B C 10
ATOM 13971 O O . ILE B 2 35 ? 31.032 21.773 11.608 1.00 1.00 719 ILE B O 10
ATOM 13987 N N . THR B 2 36 ? 30.204 20.786 9.789 1.00 1.00 720 THR B N 10
ATOM 13988 C CA . THR B 2 36 ? 29.393 21.942 9.414 1.00 1.00 720 THR B CA 10
ATOM 13989 C C . THR B 2 36 ? 28.360 22.264 10.488 1.00 1.00 720 THR B C 10
ATOM 13990 O O . THR B 2 36 ? 28.188 23.433 10.879 1.00 1.00 720 THR B O 10
ATOM 14001 N N . ILE B 2 37 ? 27.687 21.227 10.988 1.00 1.00 721 ILE B N 10
ATOM 14002 C CA . ILE B 2 37 ? 26.668 21.463 12.018 1.00 1.00 721 ILE B CA 10
ATOM 14003 C C . ILE B 2 37 ? 27.299 22.086 13.277 1.00 1.00 721 ILE B C 10
ATOM 14004 O O . ILE B 2 37 ? 26.777 23.063 13.840 1.00 1.00 721 ILE B O 10
ATOM 14020 N N . HIS B 2 38 ? 28.437 21.540 13.706 1.00 1.00 722 HIS B N 10
ATOM 14021 C CA . HIS B 2 38 ? 29.118 22.068 14.896 1.00 1.00 722 HIS B CA 10
ATOM 14022 C C . HIS B 2 38 ? 29.639 23.488 14.642 1.00 1.00 722 HIS B C 10
ATOM 14023 O O . HIS B 2 38 ? 29.578 24.348 15.519 1.00 1.00 722 HIS B O 10
ATOM 14037 N N . ASP B 2 39 ? 30.162 23.722 13.443 1.00 1.00 723 ASP B N 10
ATOM 14038 C CA . ASP B 2 39 ? 30.702 25.032 13.099 1.00 1.00 723 ASP B CA 10
ATOM 14039 C C . ASP B 2 39 ? 29.602 26.085 13.091 1.00 1.00 723 ASP B C 10
ATOM 14040 O O . ASP B 2 39 ? 29.825 27.234 13.482 1.00 1.00 723 ASP B O 10
ATOM 14049 N N . ARG B 2 40 ? 28.420 25.689 12.628 1.00 1.00 724 ARG B N 10
ATOM 14050 C CA . ARG B 2 40 ? 27.286 26.606 12.554 1.00 1.00 724 ARG B CA 10
ATOM 14051 C C . ARG B 2 40 ? 27.641 27.816 11.690 1.00 1.00 724 ARG B C 10
ATOM 14052 O O . ARG B 2 40 ? 27.580 28.958 12.146 1.00 1.00 724 ARG B O 10
ATOM 14073 N N . LYS B 2 41 ? 28.004 27.553 10.439 1.00 1.00 725 LYS B N 10
ATOM 14074 C CA . LYS B 2 41 ? 28.360 28.622 9.520 1.00 1.00 725 LYS B CA 10
ATOM 14075 C C . LYS B 2 41 ? 27.164 29.539 9.279 1.00 1.00 725 LYS B C 10
ATOM 14076 O O . LYS B 2 41 ? 27.304 30.760 9.244 1.00 1.00 725 LYS B O 10
ATOM 14095 N N . GLU B 2 42 ? 25.989 28.939 9.111 1.00 1.00 726 GLU B N 10
ATOM 14096 C CA . GLU B 2 42 ? 24.781 29.717 8.870 1.00 1.00 726 GLU B CA 10
ATOM 14097 C C . GLU B 2 42 ? 24.459 30.595 10.074 1.00 1.00 726 GLU B C 10
ATOM 14098 O O . GLU B 2 42 ? 24.582 30.161 11.220 1.00 1.00 726 GLU B O 10
ATOM 14110 N N . PHE B 2 43 ? 24.047 31.831 9.808 1.00 1.00 727 PHE B N 10
ATOM 14111 C CA . PHE B 2 43 ? 23.709 32.762 10.879 1.00 1.00 727 PHE B CA 10
ATOM 14112 C C . PHE B 2 43 ? 22.370 32.389 11.506 1.00 1.00 727 PHE B C 10
ATOM 14113 O O . PHE B 2 43 ? 22.329 32.229 12.716 1.00 1.00 727 PHE B O 10
ATOM 14131 N N . GLY A 1 1 ? 33.552 -24.888 -3.475 1.00 1.00 957 GLY A N 11
ATOM 14132 C CA . GLY A 1 1 ? 33.459 -24.778 -1.989 1.00 1.00 957 GLY A CA 11
ATOM 14133 C C . GLY A 1 1 ? 32.316 -25.653 -1.490 1.00 1.00 957 GLY A C 11
ATOM 14134 O O . GLY A 1 1 ? 32.502 -26.841 -1.228 1.00 1.00 957 GLY A O 11
ATOM 14140 N N . ALA A 1 2 ? 31.130 -25.064 -1.373 1.00 1.00 958 ALA A N 11
ATOM 14141 C CA . ALA A 1 2 ? 29.968 -25.815 -0.919 1.00 1.00 958 ALA A CA 11
ATOM 14142 C C . ALA A 1 2 ? 29.669 -26.921 -1.919 1.00 1.00 958 ALA A C 11
ATOM 14143 O O . ALA A 1 2 ? 29.299 -28.034 -1.547 1.00 1.00 958 ALA A O 11
ATOM 14150 N N . LEU A 1 3 ? 29.859 -26.600 -3.194 1.00 1.00 959 LEU A N 11
ATOM 14151 C CA . LEU A 1 3 ? 29.638 -27.560 -4.265 1.00 1.00 959 LEU A CA 11
ATOM 14152 C C . LEU A 1 3 ? 30.977 -27.944 -4.884 1.00 1.00 959 LEU A C 11
ATOM 14153 O O . LEU A 1 3 ? 31.797 -27.077 -5.190 1.00 1.00 959 LEU A O 11
ATOM 14169 N N . GLU A 1 4 ? 31.196 -29.246 -5.053 1.00 1.00 960 GLU A N 11
ATOM 14170 C CA . GLU A 1 4 ? 32.444 -29.740 -5.627 1.00 1.00 960 GLU A CA 11
ATOM 14171 C C . GLU A 1 4 ? 33.644 -29.255 -4.814 1.00 1.00 960 GLU A C 11
ATOM 14172 O O . GL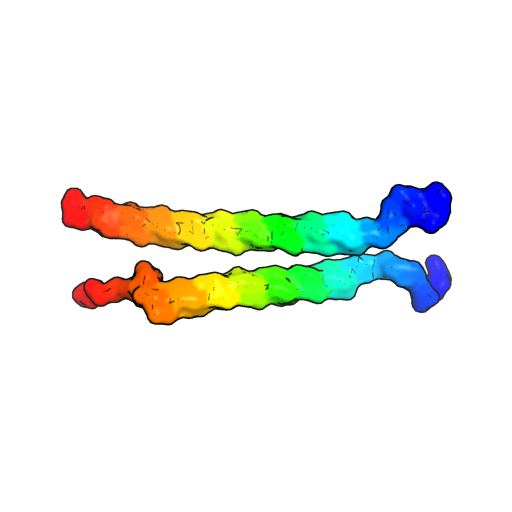U A 1 4 ? 33.840 -28.053 -4.626 1.00 1.00 960 GLU A O 11
ATOM 14184 N N . GLU A 1 5 ? 34.447 -30.199 -4.335 1.00 1.00 961 GLU A N 11
ATOM 14185 C CA . GLU A 1 5 ? 35.624 -29.858 -3.545 1.00 1.00 961 GLU A CA 11
ATOM 14186 C C . GLU A 1 5 ? 36.632 -29.101 -4.401 1.00 1.00 961 GLU A C 11
ATOM 14187 O O . GLU A 1 5 ? 37.275 -28.161 -3.933 1.00 1.00 961 GLU A O 11
ATOM 14199 N N . ARG A 1 6 ? 36.762 -29.514 -5.656 1.00 1.00 962 ARG A N 11
ATOM 14200 C CA . ARG A 1 6 ? 37.693 -28.862 -6.569 1.00 1.00 962 ARG A CA 11
ATOM 14201 C C . ARG A 1 6 ? 37.300 -27.400 -6.766 1.00 1.00 962 ARG A C 11
ATOM 14202 O O . ARG A 1 6 ? 38.154 -26.513 -6.762 1.00 1.00 962 ARG A O 11
ATOM 14223 N N . ALA A 1 7 ? 36.003 -27.157 -6.935 1.00 1.00 963 ALA A N 11
ATOM 14224 C CA . ALA A 1 7 ? 35.512 -25.798 -7.129 1.00 1.00 963 ALA A CA 11
ATOM 14225 C C . ALA A 1 7 ? 35.691 -24.980 -5.853 1.00 1.00 963 ALA A C 11
ATOM 14226 O O . ALA A 1 7 ? 35.504 -25.487 -4.748 1.00 1.00 963 ALA A O 11
ATOM 14233 N N . ILE A 1 8 ? 36.052 -23.711 -6.017 1.00 1.00 964 ILE A N 11
ATOM 14234 C CA . ILE A 1 8 ? 36.256 -22.829 -4.873 1.00 1.00 964 ILE A CA 11
ATOM 14235 C C . ILE A 1 8 ? 35.868 -21.392 -5.230 1.00 1.00 964 ILE A C 11
ATOM 14236 O O . ILE A 1 8 ? 36.693 -20.480 -5.180 1.00 1.00 964 ILE A O 11
ATOM 14252 N N . PRO A 1 9 ? 34.628 -21.176 -5.584 1.00 1.00 965 PRO A N 11
ATOM 14253 C CA . PRO A 1 9 ? 34.117 -19.826 -5.963 1.00 1.00 965 PRO A CA 11
ATOM 14254 C C . PRO A 1 9 ? 34.073 -18.871 -4.773 1.00 1.00 965 PRO A C 11
ATOM 14255 O O . PRO A 1 9 ? 33.882 -17.665 -4.937 1.00 1.00 965 PRO A O 11
ATOM 14266 N N . ILE A 1 10 ? 34.233 -19.424 -3.578 1.00 1.00 966 ILE A N 11
ATOM 14267 C CA . ILE A 1 10 ? 34.191 -18.623 -2.361 1.00 1.00 966 ILE A CA 11
ATOM 14268 C C . ILE A 1 10 ? 35.322 -17.593 -2.325 1.00 1.00 966 ILE A C 11
ATOM 14269 O O . ILE A 1 10 ? 35.228 -16.590 -1.620 1.00 1.00 966 ILE A O 11
ATOM 14285 N N . TRP A 1 11 ? 36.395 -17.837 -3.070 1.00 1.00 967 TRP A N 11
ATOM 14286 C CA . TRP A 1 11 ? 37.511 -16.896 -3.079 1.00 1.00 967 TRP A CA 11
ATOM 14287 C C . TRP A 1 11 ? 37.086 -15.526 -3.610 1.00 1.00 967 TRP A C 11
ATOM 14288 O O . TRP A 1 11 ? 37.555 -14.496 -3.125 1.00 1.00 967 TRP A O 11
ATOM 14309 N N . TRP A 1 12 ? 36.224 -15.512 -4.626 1.00 1.00 968 TRP A N 11
ATOM 14310 C CA . TRP A 1 12 ? 35.791 -14.248 -5.222 1.00 1.00 968 TRP A CA 11
ATOM 14311 C C . TRP A 1 12 ? 35.080 -13.346 -4.212 1.00 1.00 968 TRP A C 11
ATOM 14312 O O . TRP A 1 12 ? 35.390 -12.157 -4.119 1.00 1.00 968 TRP A O 11
ATOM 14333 N N . VAL A 1 13 ? 34.135 -13.897 -3.456 1.00 1.00 969 VAL A N 11
ATOM 14334 C CA . VAL A 1 13 ? 33.423 -13.094 -2.466 1.00 1.00 969 VAL A CA 11
ATOM 14335 C C . VAL A 1 13 ? 34.370 -12.649 -1.355 1.00 1.00 969 VAL A C 11
ATOM 14336 O O . VAL A 1 13 ? 34.293 -11.515 -0.878 1.00 1.00 969 VAL A O 11
ATOM 14349 N N . LEU A 1 14 ? 35.267 -13.544 -0.955 1.00 1.00 970 LEU A N 11
ATOM 14350 C CA . LEU A 1 14 ? 36.232 -13.234 0.095 1.00 1.00 970 LEU A CA 11
ATOM 14351 C C . LEU A 1 14 ? 37.148 -12.096 -0.347 1.00 1.00 970 LEU A C 11
ATOM 14352 O O . LEU A 1 14 ? 37.454 -11.197 0.431 1.00 1.00 970 LEU A O 11
ATOM 14368 N N . VAL A 1 15 ? 37.584 -12.151 -1.599 1.00 1.00 971 VAL A N 11
ATOM 14369 C CA . VAL A 1 15 ? 38.474 -11.130 -2.143 1.00 1.00 971 VAL A CA 11
ATOM 14370 C C . VAL A 1 15 ? 37.795 -9.764 -2.156 1.00 1.00 971 VAL A C 11
ATOM 14371 O O . VAL A 1 15 ? 38.405 -8.755 -1.803 1.00 1.00 971 VAL A O 11
ATOM 14384 N N . GLY A 1 16 ? 36.538 -9.734 -2.583 1.00 1.00 972 GLY A N 11
ATOM 14385 C CA . GLY A 1 16 ? 35.797 -8.481 -2.658 1.00 1.00 972 GLY A CA 11
ATOM 14386 C C . GLY A 1 16 ? 35.674 -7.816 -1.290 1.00 1.00 972 GLY A C 11
ATOM 14387 O O . GLY A 1 16 ? 35.785 -6.595 -1.178 1.00 1.00 972 GLY A O 11
ATOM 14391 N N . VAL A 1 17 ? 35.442 -8.613 -0.251 1.00 1.00 973 VAL A N 11
ATOM 14392 C CA . VAL A 1 17 ? 35.306 -8.060 1.093 1.00 1.00 973 VAL A CA 11
ATOM 14393 C C . VAL A 1 17 ? 36.599 -7.372 1.528 1.00 1.00 973 VAL A C 11
ATOM 14394 O O . VAL A 1 17 ? 36.575 -6.251 2.038 1.00 1.00 973 VAL A O 11
ATOM 14407 N N . LEU A 1 18 ? 37.727 -8.038 1.307 1.00 1.00 974 LEU A N 11
ATOM 14408 C CA . LEU A 1 18 ? 39.024 -7.469 1.664 1.00 1.00 974 LEU A CA 11
ATOM 14409 C C . LEU A 1 18 ? 39.299 -6.206 0.852 1.00 1.00 974 LEU A C 11
ATOM 14410 O O . LEU A 1 18 ? 39.822 -5.223 1.376 1.00 1.00 974 LEU A O 11
ATOM 14426 N N . GLY A 1 19 ? 38.950 -6.241 -0.430 1.00 1.00 975 GLY A N 11
ATOM 14427 C CA . GLY A 1 19 ? 39.174 -5.091 -1.300 1.00 1.00 975 GLY A CA 11
ATOM 14428 C C . GLY A 1 19 ? 38.393 -3.879 -0.807 1.00 1.00 975 GLY A C 11
ATOM 14429 O O . GLY A 1 19 ? 38.898 -2.755 -0.825 1.00 1.00 975 GLY A O 11
ATOM 14433 N N . GLY A 1 20 ? 37.164 -4.108 -0.358 1.00 1.00 976 GLY A N 11
ATOM 14434 C CA . GLY A 1 20 ? 36.335 -3.021 0.145 1.00 1.00 976 GLY A CA 11
ATOM 14435 C C . GLY A 1 20 ? 36.968 -2.403 1.388 1.00 1.00 976 GLY A C 11
ATOM 14436 O O . GLY A 1 20 ? 36.955 -1.184 1.566 1.00 1.00 976 GLY A O 11
ATOM 14440 N N . LEU A 1 21 ? 37.530 -3.257 2.240 1.00 1.00 977 LEU A N 11
ATOM 14441 C CA . LEU A 1 21 ? 38.181 -2.798 3.462 1.00 1.00 977 LEU A CA 11
ATOM 14442 C C . LEU A 1 21 ? 39.381 -1.921 3.119 1.00 1.00 977 LEU A C 11
ATOM 14443 O O . LEU A 1 21 ? 39.623 -0.897 3.759 1.00 1.00 977 LEU A O 11
ATOM 14459 N N . LEU A 1 22 ? 40.126 -2.337 2.101 1.00 1.00 978 LEU A N 11
ATOM 14460 C CA . LEU A 1 22 ? 41.305 -1.599 1.664 1.00 1.00 978 LEU A CA 11
ATOM 14461 C C . LEU A 1 22 ? 40.910 -0.205 1.186 1.00 1.00 978 LEU A C 11
ATOM 14462 O O . LEU A 1 22 ? 41.599 0.775 1.469 1.00 1.00 978 LEU A O 11
ATOM 14478 N N . LEU A 1 23 ? 39.803 -0.127 0.455 1.00 1.00 979 LEU A N 11
ATOM 14479 C CA . LEU A 1 23 ? 39.331 1.151 -0.067 1.00 1.00 979 LEU A CA 11
ATOM 14480 C C . LEU A 1 23 ? 39.014 2.116 1.069 1.00 1.00 979 LEU A C 11
ATOM 14481 O O . LEU A 1 23 ? 39.370 3.292 1.012 1.00 1.00 979 LEU A O 11
ATOM 14497 N N . LEU A 1 24 ? 38.343 1.618 2.096 1.00 1.00 980 LEU A N 11
ATOM 14498 C CA . LEU A 1 24 ? 37.993 2.458 3.231 1.00 1.00 980 LEU A CA 11
ATOM 14499 C C . LEU A 1 24 ? 39.252 2.944 3.952 1.00 1.00 980 LEU A C 11
ATOM 14500 O O . LEU A 1 24 ? 39.339 4.100 4.363 1.00 1.00 980 LEU A O 11
ATOM 14516 N N . THR A 1 25 ? 40.212 2.038 4.124 1.00 1.00 981 THR A N 11
ATOM 14517 C CA . THR A 1 25 ? 41.456 2.357 4.825 1.00 1.00 981 THR A CA 11
ATOM 14518 C C . THR A 1 25 ? 42.275 3.440 4.117 1.00 1.00 981 THR A C 11
ATOM 14519 O O . THR A 1 25 ? 42.748 4.376 4.759 1.00 1.00 981 THR A O 11
ATOM 14530 N N . ILE A 1 26 ? 42.461 3.308 2.805 1.00 1.00 982 ILE A N 11
ATOM 14531 C CA . ILE A 1 26 ? 43.252 4.295 2.069 1.00 1.00 982 ILE A CA 11
ATOM 14532 C C . ILE A 1 26 ? 42.555 5.653 2.046 1.00 1.00 982 ILE A C 11
ATOM 14533 O O . ILE A 1 26 ? 43.199 6.689 2.209 1.00 1.00 982 ILE A O 11
ATOM 14549 N N . LEU A 1 27 ? 41.241 5.646 1.855 1.00 1.00 983 LEU A N 11
ATOM 14550 C CA . LEU A 1 27 ? 40.484 6.892 1.828 1.00 1.00 983 LEU A CA 11
ATOM 14551 C C . LEU A 1 27 ? 40.576 7.591 3.179 1.00 1.00 983 LEU A C 11
ATOM 14552 O O . LEU A 1 27 ? 40.730 8.810 3.251 1.00 1.00 983 LEU A O 11
ATOM 14568 N N . VAL A 1 28 ? 40.479 6.808 4.247 1.00 1.00 984 VAL A N 11
ATOM 14569 C CA . VAL A 1 28 ? 40.549 7.353 5.597 1.00 1.00 984 VAL A CA 11
ATOM 14570 C C . VAL A 1 28 ? 41.901 8.014 5.851 1.00 1.00 984 VAL A C 11
ATOM 14571 O O . VAL A 1 28 ? 41.972 9.104 6.419 1.00 1.00 984 VAL A O 11
ATOM 14584 N N . LEU A 1 29 ? 42.974 7.345 5.444 1.00 1.00 985 LEU A N 11
ATOM 14585 C CA . LEU A 1 29 ? 44.316 7.879 5.651 1.00 1.00 985 LEU A CA 11
ATOM 14586 C C . LEU A 1 29 ? 44.509 9.197 4.902 1.00 1.00 985 LEU A C 11
ATOM 14587 O O . LEU A 1 29 ? 45.100 10.137 5.435 1.00 1.00 985 LEU A O 11
ATOM 14603 N N . ALA A 1 30 ? 44.016 9.266 3.669 1.00 1.00 986 ALA A N 11
ATOM 14604 C CA . ALA A 1 30 ? 44.158 10.485 2.878 1.00 1.00 986 ALA A CA 11
ATOM 14605 C C . ALA A 1 30 ? 43.404 11.641 3.530 1.00 1.00 986 ALA A C 11
ATOM 14606 O O . ALA A 1 30 ? 43.897 12.768 3.579 1.00 1.00 986 ALA A O 11
ATOM 14613 N N . MET A 1 31 ? 42.214 11.347 4.040 1.00 1.00 987 MET A N 11
ATOM 14614 C CA . MET A 1 31 ? 41.398 12.361 4.699 1.00 1.00 987 MET A CA 11
ATOM 14615 C C . MET A 1 31 ? 42.060 12.839 5.990 1.00 1.00 987 MET A C 11
ATOM 14616 O O . MET A 1 31 ? 42.008 14.020 6.327 1.00 1.00 987 MET A O 11
ATOM 14630 N N . TRP A 1 32 ? 42.679 11.914 6.712 1.00 1.00 988 TRP A N 11
ATOM 14631 C CA . TRP A 1 32 ? 43.343 12.258 7.964 1.00 1.00 988 TRP A CA 11
ATOM 14632 C C . TRP A 1 32 ? 44.412 13.320 7.723 1.00 1.00 988 TRP A C 11
ATOM 14633 O O . TRP A 1 32 ? 44.570 14.251 8.512 1.00 1.00 988 TRP A O 11
ATOM 14654 N N . LYS A 1 33 ? 45.139 13.181 6.625 1.00 1.00 989 LYS A N 11
ATOM 14655 C CA . LYS A 1 33 ? 46.188 14.138 6.292 1.00 1.00 989 LYS A CA 11
ATOM 14656 C C . LYS A 1 33 ? 45.564 15.459 5.841 1.00 1.00 989 LYS A C 11
ATOM 14657 O O . LYS A 1 33 ? 46.251 16.473 5.718 1.00 1.00 989 LYS A O 11
ATOM 14676 N N . VAL A 1 34 ? 44.257 15.441 5.587 1.00 1.00 990 VAL A N 11
ATOM 14677 C CA . VAL A 1 34 ? 43.558 16.646 5.145 1.00 1.00 990 VAL A CA 11
ATOM 14678 C C . VAL A 1 34 ? 43.001 17.423 6.335 1.00 1.00 990 VAL A C 11
ATOM 14679 O O . VAL A 1 34 ? 42.382 18.473 6.164 1.00 1.00 990 VAL A O 11
ATOM 14692 N N . GLY A 1 35 ? 43.216 16.901 7.539 1.00 1.00 991 GLY A N 11
ATOM 14693 C CA . GLY A 1 35 ? 42.716 17.560 8.740 1.00 1.00 991 GLY A CA 11
ATOM 14694 C C . GLY A 1 35 ? 41.315 17.070 9.085 1.00 1.00 991 GLY A C 11
ATOM 14695 O O . GLY A 1 35 ? 40.615 17.672 9.897 1.00 1.00 991 GLY A O 11
ATOM 14699 N N . PHE A 1 36 ? 40.916 15.968 8.464 1.00 1.00 992 PHE A N 11
ATOM 14700 C CA . PHE A 1 36 ? 39.600 15.394 8.712 1.00 1.00 992 PHE A CA 11
ATOM 14701 C C . PHE A 1 36 ? 39.443 14.999 10.177 1.00 1.00 992 PHE A C 11
ATOM 14702 O O . PHE A 1 36 ? 38.401 15.243 10.784 1.00 1.00 992 PHE A O 11
ATOM 14719 N N . PHE A 1 37 ? 40.480 14.388 10.738 1.00 1.00 993 PHE A N 11
ATOM 14720 C CA . PHE A 1 37 ? 40.429 13.965 12.136 1.00 1.00 993 PHE A CA 11
ATOM 14721 C C . PHE A 1 37 ? 41.102 14.983 13.052 1.00 1.00 993 PHE A C 11
ATOM 14722 O O . PHE A 1 37 ? 41.080 14.827 14.273 1.00 1.00 993 PHE A O 11
ATOM 14739 N N . LYS A 1 38 ? 41.691 16.023 12.466 1.00 1.00 994 LYS A N 11
ATOM 14740 C CA . LYS A 1 38 ? 42.355 17.053 13.260 1.00 1.00 994 LYS A CA 11
ATOM 14741 C C . LYS A 1 38 ? 41.924 18.450 12.824 1.00 1.00 994 LYS A C 11
ATOM 14742 O O . LYS A 1 38 ? 41.797 18.733 11.634 1.00 1.00 994 LYS A O 11
ATOM 14761 N N . ARG A 1 39 ? 41.723 19.323 13.803 1.00 1.00 995 ARG A N 11
ATOM 14762 C CA . ARG A 1 39 ? 41.329 20.697 13.540 1.00 1.00 995 ARG A CA 11
ATOM 14763 C C . ARG A 1 39 ? 42.071 21.616 14.493 1.00 1.00 995 ARG A C 11
ATOM 14764 O O . ARG A 1 39 ? 42.474 21.194 15.576 1.00 1.00 995 ARG A O 11
ATOM 14785 N N . ASN A 1 40 ? 42.264 22.866 14.100 1.00 1.00 996 ASN A N 11
ATOM 14786 C CA . ASN A 1 40 ? 42.972 23.790 14.965 1.00 1.00 996 ASN A CA 11
ATOM 14787 C C . ASN A 1 40 ? 42.008 24.416 15.961 1.00 1.00 996 ASN A C 11
ATOM 14788 O O . ASN A 1 40 ? 41.131 25.198 15.594 1.00 1.00 996 ASN A O 11
ATOM 14799 N N . ARG A 1 41 ? 42.182 24.058 17.228 1.00 1.00 997 ARG A N 11
ATOM 14800 C CA . ARG A 1 41 ? 41.328 24.578 18.289 1.00 1.00 997 ARG A CA 11
ATOM 14801 C C . ARG A 1 41 ? 41.957 25.823 18.920 1.00 1.00 997 ARG A C 11
ATOM 14802 O O . ARG A 1 41 ? 43.172 26.009 18.851 1.00 1.00 997 ARG A O 11
ATOM 14823 N N . PRO A 1 42 ? 41.164 26.672 19.531 1.00 1.00 998 PRO A N 11
ATOM 14824 C CA . PRO A 1 42 ? 41.676 27.915 20.181 1.00 1.00 998 PRO A CA 11
ATOM 14825 C C . PRO A 1 42 ? 42.496 27.614 21.434 1.00 1.00 998 PRO A C 11
ATOM 14826 O O . PRO A 1 42 ? 42.474 26.475 21.872 1.00 1.00 998 PRO A O 11
ATOM 14838 N N . PRO B 2 1 ? 28.118 -15.283 -21.711 1.00 1.00 685 PRO B N 11
ATOM 14839 C CA . PRO B 2 1 ? 27.249 -15.683 -20.576 1.00 1.00 685 PRO B CA 11
ATOM 14840 C C . PRO B 2 1 ? 25.803 -15.776 -21.048 1.00 1.00 685 PRO B C 11
ATOM 14841 O O . PRO B 2 1 ? 25.078 -14.780 -21.053 1.00 1.00 685 PRO B O 11
ATOM 14854 N N . GLU B 2 2 ? 25.393 -16.978 -21.444 1.00 1.00 686 GLU B N 11
ATOM 14855 C CA . GLU B 2 2 ? 24.029 -17.202 -21.918 1.00 1.00 686 GLU B CA 11
ATOM 14856 C C . GLU B 2 2 ? 23.312 -18.213 -21.030 1.00 1.00 686 GLU B C 11
ATOM 14857 O O . GLU B 2 2 ? 23.865 -19.259 -20.693 1.00 1.00 686 GLU B O 11
ATOM 14869 N N . SER B 2 3 ? 22.078 -17.893 -20.653 1.00 1.00 687 SER B N 11
ATOM 14870 C CA . SER B 2 3 ? 21.294 -18.782 -19.803 1.00 1.00 687 SER B CA 11
ATOM 14871 C C . SER B 2 3 ? 22.104 -19.207 -18.581 1.00 1.00 687 SER B C 11
ATOM 14872 O O . SER B 2 3 ? 22.561 -20.347 -18.493 1.00 1.00 687 SER B O 11
ATOM 14880 N N . PRO B 2 4 ? 22.282 -18.314 -17.646 1.00 1.00 688 PRO B N 11
ATOM 14881 C CA . PRO B 2 4 ? 23.051 -18.592 -16.397 1.00 1.00 688 PRO B CA 11
ATOM 14882 C C . PRO B 2 4 ? 22.414 -19.706 -15.569 1.00 1.00 688 PRO B C 11
ATOM 14883 O O . PRO B 2 4 ? 21.191 -19.840 -15.534 1.00 1.00 688 PRO B O 11
ATOM 14894 N N . LYS B 2 5 ? 23.253 -20.499 -14.908 1.00 1.00 689 LYS B N 11
ATOM 14895 C CA . LYS B 2 5 ? 22.767 -21.601 -14.083 1.00 1.00 689 LYS B CA 11
ATOM 14896 C C . LYS B 2 5 ? 23.011 -21.311 -12.605 1.00 1.00 689 LYS B C 11
ATOM 14897 O O . LYS B 2 5 ? 24.006 -20.686 -12.241 1.00 1.00 689 LYS B O 11
ATOM 14916 N N . GLY B 2 6 ? 22.092 -21.767 -11.760 1.00 1.00 690 GLY B N 11
ATOM 14917 C CA . GLY B 2 6 ? 22.215 -21.550 -10.324 1.00 1.00 690 GLY B CA 11
ATOM 14918 C C . GLY B 2 6 ? 22.570 -20.097 -10.021 1.00 1.00 690 GLY B C 11
ATOM 14919 O O . GLY B 2 6 ? 22.549 -19.244 -10.909 1.00 1.00 690 GLY B O 11
ATOM 14923 N N . PRO B 2 7 ? 22.892 -19.806 -8.789 1.00 1.00 691 PRO B N 11
ATOM 14924 C CA . PRO B 2 7 ? 23.260 -18.426 -8.351 1.00 1.00 691 PRO B CA 11
ATOM 14925 C C . PRO B 2 7 ? 24.509 -17.911 -9.064 1.00 1.00 691 PRO B C 11
ATOM 14926 O O . PRO B 2 7 ? 25.431 -18.675 -9.350 1.00 1.00 691 PRO B O 11
ATOM 14937 N N . ASP B 2 8 ? 24.534 -16.611 -9.341 1.00 1.00 692 ASP B N 11
ATOM 14938 C CA . ASP B 2 8 ? 25.669 -16.003 -10.007 1.00 1.00 692 ASP B CA 11
ATOM 14939 C C . ASP B 2 8 ? 26.602 -15.376 -8.983 1.00 1.00 692 ASP B C 11
ATOM 14940 O O . ASP B 2 8 ? 26.248 -14.397 -8.321 1.00 1.00 692 ASP B O 11
ATOM 14949 N N . ILE B 2 9 ? 27.795 -15.935 -8.858 1.00 1.00 693 ILE B N 11
ATOM 14950 C CA . ILE B 2 9 ? 28.762 -15.408 -7.912 1.00 1.00 693 ILE B CA 11
ATOM 14951 C C . ILE B 2 9 ? 29.206 -14.026 -8.365 1.00 1.00 693 ILE B C 11
ATOM 14952 O O . ILE B 2 9 ? 29.665 -13.213 -7.562 1.00 1.00 693 ILE B O 11
ATOM 14968 N N . LEU B 2 10 ? 29.049 -13.767 -9.659 1.00 1.00 694 LEU B N 11
ATOM 14969 C CA . LEU B 2 10 ? 29.421 -12.474 -10.220 1.00 1.00 694 LEU B CA 11
ATOM 14970 C C . LEU B 2 10 ? 28.561 -11.376 -9.603 1.00 1.00 694 LEU B C 11
ATOM 14971 O O . LEU B 2 10 ? 29.059 -10.313 -9.233 1.00 1.00 694 LEU B O 11
ATOM 14987 N N . VAL B 2 11 ? 27.267 -11.655 -9.487 1.00 1.00 695 VAL B N 11
ATOM 14988 C CA . VAL B 2 11 ? 26.330 -10.702 -8.907 1.00 1.00 695 VAL B CA 11
ATOM 14989 C C . VAL B 2 11 ? 26.670 -10.453 -7.444 1.00 1.00 695 VAL B C 11
ATOM 14990 O O . VAL B 2 11 ? 26.667 -9.315 -6.977 1.00 1.00 695 VAL B O 11
ATOM 15003 N N . VAL B 2 12 ? 26.956 -11.532 -6.727 1.00 1.00 696 VAL B N 11
ATOM 15004 C CA . VAL B 2 12 ? 27.290 -11.433 -5.313 1.00 1.00 696 VAL B CA 11
ATOM 15005 C C . VAL B 2 12 ? 28.557 -10.609 -5.111 1.00 1.00 696 VAL B C 11
ATOM 15006 O O . VAL B 2 12 ? 28.612 -9.749 -4.231 1.00 1.00 696 VAL B O 11
ATOM 15019 N N . LEU B 2 13 ? 29.576 -10.876 -5.922 1.00 1.00 697 LEU B N 11
ATOM 15020 C CA . LEU B 2 13 ? 30.834 -10.148 -5.808 1.00 1.00 697 LEU B CA 11
ATOM 15021 C C . LEU B 2 13 ? 30.617 -8.660 -6.075 1.00 1.00 697 LEU B C 11
ATOM 15022 O O . LEU B 2 13 ? 31.137 -7.810 -5.352 1.00 1.00 697 LEU B O 11
ATOM 15038 N N . LEU B 2 14 ? 29.841 -8.353 -7.111 1.00 1.00 698 LEU B N 11
ATOM 15039 C CA . LEU B 2 14 ? 29.560 -6.963 -7.453 1.00 1.00 698 LEU B CA 11
ATOM 15040 C C . LEU B 2 14 ? 28.789 -6.280 -6.324 1.00 1.00 698 LEU B C 11
ATOM 15041 O O . LEU B 2 14 ? 29.077 -5.139 -5.962 1.00 1.00 698 LEU B O 11
ATOM 15057 N N . SER B 2 15 ? 27.800 -6.988 -5.781 1.00 1.00 699 SER B N 11
ATOM 15058 C CA . SER B 2 15 ? 26.975 -6.452 -4.701 1.00 1.00 699 SER B CA 11
ATOM 15059 C C . SER B 2 15 ? 27.811 -6.121 -3.466 1.00 1.00 699 SER B C 11
ATOM 15060 O O . SER B 2 15 ? 27.607 -5.084 -2.835 1.00 1.00 699 SER B O 11
ATOM 15068 N N . VAL B 2 16 ? 28.742 -7.008 -3.117 1.00 1.00 700 VAL B N 11
ATOM 15069 C CA . VAL B 2 16 ? 29.584 -6.790 -1.942 1.00 1.00 700 VAL B CA 11
ATOM 15070 C C . VAL B 2 16 ? 30.439 -5.542 -2.111 1.00 1.00 700 VAL B C 11
ATOM 15071 O O . VAL B 2 16 ? 30.529 -4.714 -1.204 1.00 1.00 700 VAL B O 11
ATOM 15084 N N . MET B 2 17 ? 31.067 -5.414 -3.275 1.00 1.00 701 MET B N 11
ATOM 15085 C CA . MET B 2 17 ? 31.919 -4.264 -3.543 1.00 1.00 701 MET B CA 11
ATOM 15086 C C . MET B 2 17 ? 31.121 -2.965 -3.532 1.00 1.00 701 MET B C 11
ATOM 15087 O O . MET B 2 17 ? 31.563 -1.962 -2.973 1.00 1.00 701 MET B O 11
ATOM 15101 N N . GLY B 2 18 ? 29.945 -2.986 -4.149 1.00 1.00 702 GLY B N 11
ATOM 15102 C CA . GLY B 2 18 ? 29.107 -1.795 -4.200 1.00 1.00 702 GLY B CA 11
ATOM 15103 C C . GLY B 2 18 ? 28.592 -1.409 -2.817 1.00 1.00 702 GLY B C 11
ATOM 15104 O O . GLY B 2 18 ? 28.568 -0.229 -2.466 1.00 1.00 702 GLY B O 11
ATOM 15108 N N . ALA B 2 19 ? 28.168 -2.401 -2.039 1.00 1.00 703 ALA B N 11
ATOM 15109 C CA . ALA B 2 19 ? 27.644 -2.129 -0.706 1.00 1.00 703 ALA B CA 11
ATOM 15110 C C . ALA B 2 19 ? 28.718 -1.536 0.200 1.00 1.00 703 ALA B C 11
ATOM 15111 O O . ALA B 2 19 ? 28.466 -0.574 0.922 1.00 1.00 703 ALA B O 11
ATOM 15118 N N . ILE B 2 20 ? 29.914 -2.113 0.157 1.00 1.00 704 ILE B N 11
ATOM 15119 C CA . ILE B 2 20 ? 31.008 -1.626 0.985 1.00 1.00 704 ILE B CA 11
ATOM 15120 C C . ILE B 2 20 ? 31.402 -0.207 0.584 1.00 1.00 704 ILE B C 11
ATOM 15121 O O . ILE B 2 20 ? 31.630 0.648 1.439 1.00 1.00 704 ILE B O 11
ATOM 15137 N N . LEU B 2 21 ? 31.489 0.033 -0.722 1.00 1.00 705 LEU B N 11
ATOM 15138 C CA . LEU B 2 21 ? 31.868 1.350 -1.221 1.00 1.00 705 LEU B CA 11
ATOM 15139 C C . LEU B 2 21 ? 30.843 2.405 -0.810 1.00 1.00 705 LEU B C 11
ATOM 15140 O O . LEU B 2 21 ? 31.209 3.504 -0.395 1.00 1.00 705 LEU B O 11
ATOM 15156 N N . LEU B 2 22 ? 29.563 2.068 -0.934 1.00 1.00 706 LEU B N 11
ATOM 15157 C CA . LEU B 2 22 ? 28.505 3.006 -0.579 1.00 1.00 706 LEU B CA 11
ATOM 15158 C C . LEU B 2 22 ? 28.556 3.347 0.908 1.00 1.00 706 LEU B C 11
ATOM 15159 O O . LEU B 2 22 ? 28.414 4.508 1.290 1.00 1.00 706 LEU B O 11
ATOM 15175 N N . ILE B 2 23 ? 28.754 2.329 1.740 1.00 1.00 707 ILE B N 11
ATOM 15176 C CA . ILE B 2 23 ? 28.813 2.536 3.183 1.00 1.00 707 ILE B CA 11
ATOM 15177 C C . ILE B 2 23 ? 30.004 3.407 3.572 1.00 1.00 707 ILE B C 11
ATOM 15178 O O . ILE B 2 23 ? 29.876 4.307 4.400 1.00 1.00 707 ILE B O 11
ATOM 15194 N N . GLY B 2 24 ? 31.162 3.131 2.979 1.00 1.00 708 GLY B N 11
ATOM 15195 C CA . GLY B 2 24 ? 32.363 3.897 3.290 1.00 1.00 708 GLY B CA 11
ATOM 15196 C C . GLY B 2 24 ? 32.212 5.356 2.874 1.00 1.00 708 GLY B C 11
ATOM 15197 O O . GLY B 2 24 ? 32.529 6.266 3.640 1.00 1.00 708 GLY B O 11
ATOM 15201 N N . LEU B 2 25 ? 31.727 5.566 1.658 1.00 1.00 709 LEU B N 11
ATOM 15202 C CA . LEU B 2 25 ? 31.537 6.915 1.141 1.00 1.00 709 LEU B CA 11
ATOM 15203 C C . LEU B 2 25 ? 30.500 7.680 1.960 1.00 1.00 709 LEU B C 11
ATOM 15204 O O . LEU B 2 25 ? 30.681 8.859 2.262 1.00 1.00 709 LEU B O 11
ATOM 15220 N N . ALA B 2 26 ? 29.403 7.009 2.298 1.00 1.00 710 ALA B N 11
ATOM 15221 C CA . ALA B 2 26 ? 28.335 7.649 3.057 1.00 1.00 710 ALA B CA 11
ATOM 15222 C C . ALA B 2 26 ? 28.801 8.066 4.450 1.00 1.00 710 ALA B C 11
ATOM 15223 O O . ALA B 2 26 ? 28.458 9.150 4.922 1.00 1.00 710 ALA B O 11
ATOM 15230 N N . ALA B 2 27 ? 29.575 7.209 5.109 1.00 1.00 711 ALA B N 11
ATOM 15231 C CA . ALA B 2 27 ? 30.056 7.526 6.449 1.00 1.00 711 ALA B CA 11
ATOM 15232 C C . ALA B 2 27 ? 30.990 8.731 6.420 1.00 1.00 711 ALA B C 11
ATOM 15233 O O . ALA B 2 27 ? 30.909 9.612 7.277 1.00 1.00 711 ALA B O 11
ATOM 15240 N N . LEU B 2 28 ? 31.872 8.764 5.426 1.00 1.00 712 LEU B N 11
ATOM 15241 C CA . LEU B 2 28 ? 32.819 9.867 5.289 1.00 1.00 712 LEU B CA 11
ATOM 15242 C C . LEU B 2 28 ? 32.093 11.183 5.026 1.00 1.00 712 LEU B C 11
ATOM 15243 O O . LEU B 2 28 ? 32.450 12.223 5.580 1.00 1.00 712 LEU B O 11
ATOM 15259 N N . LEU B 2 29 ? 31.082 11.127 4.167 1.00 1.00 713 LEU B N 11
ATOM 15260 C CA . LEU B 2 29 ? 30.313 12.316 3.815 1.00 1.00 713 LEU B CA 11
ATOM 15261 C C . LEU B 2 29 ? 29.586 12.895 5.029 1.00 1.00 713 LEU B C 11
ATOM 15262 O O . LEU B 2 29 ? 29.550 14.110 5.214 1.00 1.00 713 LEU B O 11
ATOM 15278 N N . ILE B 2 30 ? 28.991 12.026 5.843 1.00 1.00 714 ILE B N 11
ATOM 15279 C CA . ILE B 2 30 ? 28.252 12.486 7.019 1.00 1.00 714 ILE B CA 11
ATOM 15280 C C . ILE B 2 30 ? 29.171 13.186 8.012 1.00 1.00 714 ILE B C 11
ATOM 15281 O O . ILE B 2 30 ? 28.825 14.235 8.556 1.00 1.00 714 ILE B O 11
ATOM 15297 N N . TRP B 2 31 ? 30.338 12.600 8.250 1.00 1.00 715 TRP B N 11
ATOM 15298 C CA . TRP B 2 31 ? 31.297 13.180 9.189 1.00 1.00 715 TRP B CA 11
ATOM 15299 C C . TRP B 2 31 ? 31.771 14.545 8.675 1.00 1.00 715 TRP B C 11
ATOM 15300 O O . TRP B 2 31 ? 31.824 15.523 9.414 1.00 1.00 715 TRP B O 11
ATOM 15321 N N . LYS B 2 32 ? 32.110 14.599 7.389 1.00 1.00 716 LYS B N 11
ATOM 15322 C CA . LYS B 2 32 ? 32.577 15.842 6.776 1.00 1.00 716 LYS B CA 11
ATOM 15323 C C . LYS B 2 32 ? 31.462 16.878 6.799 1.00 1.00 716 LYS B C 11
ATOM 15324 O O . LYS B 2 32 ? 31.704 18.063 7.016 1.00 1.00 716 LYS B O 11
ATOM 15343 N N . LEU B 2 33 ? 30.242 16.419 6.555 1.00 1.00 717 LEU B N 11
ATOM 15344 C CA . LEU B 2 33 ? 29.093 17.309 6.528 1.00 1.00 717 LEU B CA 11
ATOM 15345 C C . LEU B 2 33 ? 28.889 17.983 7.886 1.00 1.00 717 LEU B C 11
ATOM 15346 O O . LEU B 2 33 ? 28.601 19.180 7.943 1.00 1.00 717 LEU B O 11
ATOM 15362 N N . LEU B 2 34 ? 29.029 17.226 8.976 1.00 1.00 718 LEU B N 11
ATOM 15363 C CA . LEU B 2 34 ? 28.836 17.809 10.305 1.00 1.00 718 LEU B CA 11
ATOM 15364 C C . LEU B 2 34 ? 29.867 18.902 10.550 1.00 1.00 718 LEU B C 11
ATOM 15365 O O . LEU B 2 34 ? 29.534 19.966 11.069 1.00 1.00 718 LEU B O 11
ATOM 15381 N N . ILE B 2 35 ? 31.116 18.649 10.170 1.00 1.00 719 ILE B N 11
ATOM 15382 C CA . ILE B 2 35 ? 32.156 19.654 10.350 1.00 1.00 719 ILE B CA 11
ATOM 15383 C C . ILE B 2 35 ? 31.866 20.872 9.472 1.00 1.00 719 ILE B C 11
ATOM 15384 O O . ILE B 2 35 ? 31.975 22.008 9.917 1.00 1.00 719 ILE B O 11
ATOM 15400 N N . THR B 2 36 ? 31.481 20.618 8.221 1.00 1.00 720 THR B N 11
ATOM 15401 C CA . THR B 2 36 ? 31.183 21.703 7.288 1.00 1.00 720 THR B CA 11
ATOM 15402 C C . THR B 2 36 ? 30.062 22.600 7.822 1.00 1.00 720 THR B C 11
ATOM 15403 O O . THR B 2 36 ? 30.159 23.819 7.732 1.00 1.00 720 THR B O 11
ATOM 15414 N N . ILE B 2 37 ? 28.996 22.016 8.377 1.00 1.00 721 ILE B N 11
ATOM 15415 C CA . ILE B 2 37 ? 27.891 22.833 8.903 1.00 1.00 721 ILE B CA 11
ATOM 15416 C C . ILE B 2 37 ? 28.366 23.720 10.055 1.00 1.00 721 ILE B C 11
ATOM 15417 O O . ILE B 2 37 ? 28.047 24.907 10.104 1.00 1.00 721 ILE B O 11
ATOM 15433 N N . HIS B 2 38 ? 29.148 23.150 10.969 1.00 1.00 722 HIS B N 11
ATOM 15434 C CA . HIS B 2 38 ? 29.661 23.914 12.106 1.00 1.00 722 HIS B CA 11
ATOM 15435 C C . HIS B 2 38 ? 30.621 25.002 11.637 1.00 1.00 722 HIS B C 11
ATOM 15436 O O . HIS B 2 38 ? 30.613 26.114 12.164 1.00 1.00 722 HIS B O 11
ATOM 15450 N N . ASP B 2 39 ? 31.451 24.680 10.653 1.00 1.00 723 ASP B N 11
ATOM 15451 C CA . ASP B 2 39 ? 32.408 25.650 10.135 1.00 1.00 723 ASP B CA 11
ATOM 15452 C C . ASP B 2 39 ? 31.687 26.849 9.519 1.00 1.00 723 ASP B C 11
ATOM 15453 O O . ASP B 2 39 ? 32.091 27.995 9.723 1.00 1.00 723 ASP B O 11
ATOM 15462 N N . ARG B 2 40 ? 30.616 26.586 8.772 1.00 1.00 724 ARG B N 11
ATOM 15463 C CA . ARG B 2 40 ? 29.862 27.668 8.140 1.00 1.00 724 ARG B CA 11
ATOM 15464 C C . ARG B 2 40 ? 29.221 28.557 9.201 1.00 1.00 724 ARG B C 11
ATOM 15465 O O . ARG B 2 40 ? 29.190 29.781 9.064 1.00 1.00 724 ARG B O 11
ATOM 15486 N N . LYS B 2 41 ? 28.717 27.931 10.259 1.00 1.00 725 LYS B N 11
ATOM 15487 C CA . LYS B 2 41 ? 28.078 28.667 11.343 1.00 1.00 725 LYS B CA 11
ATOM 15488 C C . LYS B 2 41 ? 29.076 29.600 12.023 1.00 1.00 725 LYS B C 11
ATOM 15489 O O . LYS B 2 41 ? 28.759 30.752 12.322 1.00 1.00 725 LYS B O 11
ATOM 15508 N N . GLU B 2 42 ? 30.282 29.097 12.266 1.00 1.00 726 GLU B N 11
ATOM 15509 C CA . GLU B 2 42 ? 31.317 29.898 12.913 1.00 1.00 726 GLU B CA 11
ATOM 15510 C C . GLU B 2 42 ? 31.745 31.052 12.012 1.00 1.00 726 GLU B C 11
ATOM 15511 O O . GLU B 2 42 ? 31.990 32.162 12.484 1.00 1.00 726 GLU B O 11
ATOM 15523 N N . PHE B 2 43 ? 31.836 30.780 10.714 1.00 1.00 727 PHE B N 11
ATOM 15524 C CA . PHE B 2 43 ? 32.237 31.803 9.753 1.00 1.00 727 PHE B CA 11
ATOM 15525 C C . PHE B 2 43 ? 33.508 32.506 10.220 1.00 1.00 727 PHE B C 11
ATOM 15526 O O . PHE B 2 43 ? 34.579 31.991 9.950 1.00 1.00 727 PHE B O 11
ATOM 15544 N N . GLY A 1 1 ? 41.516 -20.298 -12.303 1.00 1.00 957 GLY A N 12
ATOM 15545 C CA . GLY A 1 1 ? 42.687 -20.127 -11.397 1.00 1.00 957 GLY A CA 12
ATOM 15546 C C . GLY A 1 1 ? 43.696 -21.240 -11.651 1.00 1.00 957 GLY A C 12
ATOM 15547 O O . GLY A 1 1 ? 44.862 -21.134 -11.266 1.00 1.00 957 GLY A O 12
ATOM 15553 N N . ALA A 1 2 ? 43.245 -22.305 -12.305 1.00 1.00 958 ALA A N 12
ATOM 15554 C CA . ALA A 1 2 ? 44.120 -23.432 -12.607 1.00 1.00 958 ALA A CA 12
ATOM 15555 C C . ALA A 1 2 ? 44.839 -23.908 -11.348 1.00 1.00 958 ALA A C 12
ATOM 15556 O O . ALA A 1 2 ? 46.049 -24.133 -11.363 1.00 1.00 958 ALA A O 12
ATOM 15563 N N . LEU A 1 3 ? 44.084 -24.058 -10.264 1.00 1.00 959 LEU A N 12
ATOM 15564 C CA . LEU A 1 3 ? 44.655 -24.509 -8.997 1.00 1.00 959 LEU A CA 12
ATOM 15565 C C . LEU A 1 3 ? 44.202 -25.932 -8.687 1.00 1.00 959 LEU A C 12
ATOM 15566 O O . LEU A 1 3 ? 43.013 -26.243 -8.750 1.00 1.00 959 LEU A O 12
ATOM 15582 N N . GLU A 1 4 ? 45.158 -26.794 -8.353 1.00 1.00 960 GLU A N 12
ATOM 15583 C CA . GLU A 1 4 ? 44.845 -28.182 -8.035 1.00 1.00 960 GLU A CA 12
ATOM 15584 C C . GLU A 1 4 ? 44.018 -28.266 -6.757 1.00 1.00 960 GLU A C 12
ATOM 15585 O O . GLU A 1 4 ? 43.096 -29.076 -6.654 1.00 1.00 960 GLU A O 12
ATOM 15597 N N . GLU A 1 5 ? 44.353 -27.424 -5.784 1.00 1.00 961 GLU A N 12
ATOM 15598 C CA . GLU A 1 5 ? 43.635 -27.411 -4.515 1.00 1.00 961 GLU A CA 12
ATOM 15599 C C . GLU A 1 5 ? 42.191 -26.966 -4.722 1.00 1.00 961 GLU A C 12
ATOM 15600 O O . GLU A 1 5 ? 41.922 -26.029 -5.474 1.00 1.00 961 GLU A O 12
ATOM 15612 N N . ARG A 1 6 ? 41.266 -27.642 -4.048 1.00 1.00 962 ARG A N 12
ATOM 15613 C CA . ARG A 1 6 ? 39.851 -27.305 -4.163 1.00 1.00 962 ARG A CA 12
ATOM 15614 C C . ARG A 1 6 ? 39.542 -26.031 -3.384 1.00 1.00 962 ARG A C 12
ATOM 15615 O O . ARG A 1 6 ? 40.132 -25.775 -2.335 1.00 1.00 962 ARG A O 12
ATOM 15636 N N . ALA A 1 7 ? 38.613 -25.235 -3.905 1.00 1.00 963 ALA A N 12
ATOM 15637 C CA . ALA A 1 7 ? 38.237 -23.988 -3.247 1.00 1.00 963 ALA A CA 12
ATOM 15638 C C . ALA A 1 7 ? 36.768 -23.669 -3.498 1.00 1.00 963 ALA A C 12
ATOM 15639 O O . ALA A 1 7 ? 36.205 -24.046 -4.525 1.00 1.00 963 ALA A O 12
ATOM 15646 N N . ILE A 1 8 ? 36.153 -22.967 -2.551 1.00 1.00 964 ILE A N 12
ATOM 15647 C CA . ILE A 1 8 ? 34.746 -22.598 -2.675 1.00 1.00 964 ILE A CA 12
ATOM 15648 C C . ILE A 1 8 ? 34.619 -21.197 -3.281 1.00 1.00 964 ILE A C 12
ATOM 15649 O O . ILE A 1 8 ? 35.542 -20.389 -3.188 1.00 1.00 964 ILE A O 12
ATOM 15665 N N . PRO A 1 9 ? 33.503 -20.891 -3.897 1.00 1.00 965 PRO A N 12
ATOM 15666 C CA . PRO A 1 9 ? 33.274 -19.554 -4.521 1.00 1.00 965 PRO A CA 12
ATOM 15667 C C . PRO A 1 9 ? 33.196 -18.436 -3.482 1.00 1.00 965 PRO A C 12
ATOM 15668 O O . PRO A 1 9 ? 33.302 -17.256 -3.817 1.00 1.00 965 PRO A O 12
ATOM 15679 N N . ILE A 1 10 ? 32.992 -18.820 -2.226 1.00 1.00 966 ILE A N 12
ATOM 15680 C CA . ILE A 1 10 ? 32.875 -17.846 -1.144 1.00 1.00 966 ILE A CA 12
ATOM 15681 C C . ILE A 1 10 ? 34.166 -17.043 -0.966 1.00 1.00 966 ILE A C 12
ATOM 15682 O O . ILE A 1 10 ? 34.134 -15.921 -0.461 1.00 1.00 966 ILE A O 12
ATOM 15698 N N . TRP A 1 11 ? 35.299 -17.608 -1.377 1.00 1.00 967 TRP A N 12
ATOM 15699 C CA . TRP A 1 11 ? 36.567 -16.896 -1.239 1.00 1.00 967 TRP A CA 12
ATOM 15700 C C . TRP A 1 11 ? 36.539 -15.579 -2.009 1.00 1.00 967 TRP A C 12
ATOM 15701 O O . TRP A 1 11 ? 37.057 -14.567 -1.537 1.00 1.00 967 TRP A O 12
ATOM 15722 N N . TRP A 1 12 ? 35.930 -15.591 -3.189 1.00 1.00 968 TRP A N 12
ATOM 15723 C CA . TRP A 1 12 ? 35.849 -14.378 -3.996 1.00 1.00 968 TRP A CA 12
ATOM 15724 C C . TRP A 1 12 ? 35.083 -13.291 -3.251 1.00 1.00 968 TRP A C 12
ATOM 15725 O O . TRP A 1 12 ? 35.464 -12.122 -3.276 1.00 1.00 968 TRP A O 12
ATOM 15746 N N . VAL A 1 13 ? 34.008 -13.686 -2.573 1.00 1.00 969 VAL A N 12
ATOM 15747 C CA . VAL A 1 13 ? 33.209 -12.734 -1.812 1.00 1.00 969 VAL A CA 12
ATOM 15748 C C . VAL A 1 13 ? 34.029 -12.138 -0.677 1.00 1.00 969 VAL A C 12
ATOM 15749 O O . VAL A 1 13 ? 33.999 -10.932 -0.445 1.00 1.00 969 VAL A O 12
ATOM 15762 N N . LEU A 1 14 ? 34.765 -12.990 0.025 1.00 1.00 970 LEU A N 12
ATOM 15763 C CA . LEU A 1 14 ? 35.588 -12.533 1.136 1.00 1.00 970 LEU A CA 12
ATOM 15764 C C . LEU A 1 14 ? 36.648 -11.557 0.642 1.00 1.00 970 LEU A C 12
ATOM 15765 O O . LEU A 1 14 ? 36.915 -10.542 1.282 1.00 1.00 970 LEU A O 12
ATOM 15781 N N . VAL A 1 15 ? 37.246 -11.868 -0.502 1.00 1.00 971 VAL A N 12
ATOM 15782 C CA . VAL A 1 15 ? 38.274 -11.006 -1.071 1.00 1.00 971 VAL A CA 12
ATOM 15783 C C . VAL A 1 15 ? 37.694 -9.634 -1.409 1.00 1.00 971 VAL A C 12
ATOM 15784 O O . VAL A 1 15 ? 38.301 -8.605 -1.111 1.00 1.00 971 VAL A O 12
ATOM 15797 N N . GLY A 1 16 ? 36.519 -9.624 -2.032 1.00 1.00 972 GLY A N 12
ATOM 15798 C CA . GLY A 1 16 ? 35.876 -8.368 -2.404 1.00 1.00 972 GLY A CA 12
ATOM 15799 C C . GLY A 1 16 ? 35.547 -7.531 -1.172 1.00 1.00 972 GLY A C 12
ATOM 15800 O O . GLY A 1 16 ? 35.735 -6.315 -1.170 1.00 1.00 972 GLY A O 12
ATOM 15804 N N . VAL A 1 17 ? 35.065 -8.186 -0.122 1.00 1.00 973 VAL A N 12
ATOM 15805 C CA . VAL A 1 17 ? 34.725 -7.482 1.110 1.00 1.00 973 VAL A CA 12
ATOM 15806 C C . VAL A 1 17 ? 35.970 -6.856 1.730 1.00 1.00 973 VAL A C 12
ATOM 15807 O O . VAL A 1 17 ? 35.947 -5.704 2.159 1.00 1.00 973 VAL A O 12
ATOM 15820 N N . LEU A 1 18 ? 37.057 -7.618 1.770 1.00 1.00 974 LEU A N 12
ATOM 15821 C CA . LEU A 1 18 ? 38.304 -7.122 2.338 1.00 1.00 974 LEU A CA 12
ATOM 15822 C C . LEU A 1 18 ? 38.820 -5.926 1.543 1.00 1.00 974 LEU A C 12
ATOM 15823 O O . LEU A 1 18 ? 39.305 -4.950 2.114 1.00 1.00 974 LEU A O 12
ATOM 15839 N N . GLY A 1 19 ? 38.718 -6.012 0.222 1.00 1.00 975 GLY A N 12
ATOM 15840 C CA . GLY A 1 19 ? 39.184 -4.932 -0.639 1.00 1.00 975 GLY A CA 12
ATOM 15841 C C . GLY A 1 19 ? 38.402 -3.645 -0.385 1.00 1.00 975 GLY A C 12
ATOM 15842 O O . GLY A 1 19 ? 38.962 -2.550 -0.439 1.00 1.00 975 GLY A O 12
ATOM 15846 N N . GLY A 1 20 ? 37.106 -3.779 -0.114 1.00 1.00 976 GLY A N 12
ATOM 15847 C CA . GLY A 1 20 ? 36.269 -2.609 0.141 1.00 1.00 976 GLY A CA 12
ATOM 15848 C C . GLY A 1 20 ? 36.750 -1.851 1.377 1.00 1.00 976 GLY A C 12
ATOM 15849 O O . GLY A 1 20 ? 36.831 -0.623 1.369 1.00 1.00 976 GLY A O 12
ATOM 15853 N N . LEU A 1 21 ? 37.090 -2.591 2.429 1.00 1.00 977 LEU A N 12
ATOM 15854 C CA . LEU A 1 21 ? 37.588 -1.971 3.655 1.00 1.00 977 LEU A CA 12
ATOM 15855 C C . LEU A 1 21 ? 38.903 -1.252 3.378 1.00 1.00 977 LEU A C 12
ATOM 15856 O O . LEU A 1 21 ? 39.145 -0.157 3.884 1.00 1.00 977 LEU A O 12
ATOM 15872 N N . LEU A 1 22 ? 39.749 -1.879 2.568 1.00 1.00 978 LEU A N 12
ATOM 15873 C CA . LEU A 1 22 ? 41.041 -1.297 2.225 1.00 1.00 978 LEU A CA 12
ATOM 15874 C C . LEU A 1 22 ? 40.846 0.028 1.494 1.00 1.00 978 LEU A C 12
ATOM 15875 O O . LEU A 1 22 ? 41.560 0.997 1.751 1.00 1.00 978 LEU A O 12
ATOM 15891 N N . LEU A 1 23 ? 39.879 0.062 0.582 1.00 1.00 979 LEU A N 12
ATOM 15892 C CA . LEU A 1 23 ? 39.605 1.276 -0.180 1.00 1.00 979 LEU A CA 12
ATOM 15893 C C . LEU A 1 23 ? 39.193 2.408 0.760 1.00 1.00 979 LEU A C 12
ATOM 15894 O O . LEU A 1 23 ? 39.668 3.540 0.639 1.00 1.00 979 LEU A O 12
ATOM 15910 N N . LEU A 1 24 ? 38.314 2.091 1.699 1.00 1.00 980 LEU A N 12
ATOM 15911 C CA . LEU A 1 24 ? 37.847 3.077 2.666 1.00 1.00 980 LEU A CA 12
ATOM 15912 C C . LEU A 1 24 ? 38.999 3.546 3.556 1.00 1.00 980 LEU A C 12
ATOM 15913 O O . LEU A 1 24 ? 39.110 4.728 3.882 1.00 1.00 980 LEU A O 12
ATOM 15929 N N . THR A 1 25 ? 39.831 2.593 3.970 1.00 1.00 981 THR A N 12
ATOM 15930 C CA . THR A 1 25 ? 40.957 2.880 4.857 1.00 1.00 981 THR A CA 12
ATOM 15931 C C . THR A 1 25 ? 41.969 3.843 4.233 1.00 1.00 981 THR A C 12
ATOM 15932 O O . THR A 1 25 ? 42.435 4.766 4.899 1.00 1.00 981 THR A O 12
ATOM 15943 N N . ILE A 1 26 ? 42.328 3.624 2.971 1.00 1.00 982 ILE A N 12
ATOM 15944 C CA . ILE A 1 26 ? 43.309 4.492 2.325 1.00 1.00 982 ILE A CA 12
ATOM 15945 C C . ILE A 1 26 ? 42.789 5.923 2.189 1.00 1.00 982 ILE A C 12
ATOM 15946 O O . ILE A 1 26 ? 43.531 6.873 2.436 1.00 1.00 982 ILE A O 12
ATOM 15962 N N . LEU A 1 27 ? 41.523 6.088 1.813 1.00 1.00 983 LEU A N 12
ATOM 15963 C CA . LEU A 1 27 ? 40.971 7.433 1.680 1.00 1.00 983 LEU A CA 12
ATOM 15964 C C . LEU A 1 27 ? 40.984 8.139 3.033 1.00 1.00 983 LEU A C 12
ATOM 15965 O O . LEU A 1 27 ? 41.310 9.322 3.122 1.00 1.00 983 LEU A O 12
ATOM 15981 N N . VAL A 1 28 ? 40.629 7.404 4.081 1.00 1.00 984 VAL A N 12
ATOM 15982 C CA . VAL A 1 28 ? 40.602 7.966 5.426 1.00 1.00 984 VAL A CA 12
ATOM 15983 C C . VAL A 1 28 ? 41.997 8.411 5.861 1.00 1.00 984 VAL A C 12
ATOM 15984 O O . VAL A 1 28 ? 42.166 9.495 6.418 1.00 1.00 984 VAL A O 12
ATOM 15997 N N . LEU A 1 29 ? 42.993 7.568 5.609 1.00 1.00 985 LEU A N 12
ATOM 15998 C CA . LEU A 1 29 ? 44.365 7.891 5.988 1.00 1.00 985 LEU A CA 12
ATOM 15999 C C . LEU A 1 29 ? 44.854 9.136 5.253 1.00 1.00 985 LEU A C 12
ATOM 16000 O O . LEU A 1 29 ? 45.508 9.996 5.843 1.00 1.00 985 LEU A O 12
ATOM 16016 N N . ALA A 1 30 ? 44.535 9.233 3.966 1.00 1.00 986 ALA A N 12
ATOM 16017 C CA . ALA A 1 30 ? 44.957 10.389 3.182 1.00 1.00 986 ALA A CA 12
ATOM 16018 C C . ALA A 1 30 ? 44.317 11.660 3.732 1.00 1.00 986 ALA A C 12
ATOM 16019 O O . ALA A 1 30 ? 44.961 12.707 3.820 1.00 1.00 986 ALA A O 12
ATOM 16026 N N . MET A 1 31 ? 43.050 11.558 4.117 1.00 1.00 987 MET A N 12
ATOM 16027 C CA . MET A 1 31 ? 42.342 12.704 4.670 1.00 1.00 987 MET A CA 12
ATOM 16028 C C . MET A 1 31 ? 42.981 13.138 5.985 1.00 1.00 987 MET A C 12
ATOM 16029 O O . MET A 1 31 ? 43.143 14.331 6.246 1.00 1.00 987 MET A O 12
ATOM 16043 N N . TRP A 1 32 ? 43.354 12.161 6.803 1.00 1.00 988 TRP A N 12
ATOM 16044 C CA . TRP A 1 32 ? 43.992 12.447 8.081 1.00 1.00 988 TRP A CA 12
ATOM 16045 C C . TRP A 1 32 ? 45.306 13.189 7.849 1.00 1.00 988 TRP A C 12
ATOM 16046 O O . TRP A 1 32 ? 45.647 14.125 8.572 1.00 1.00 988 TRP A O 12
ATOM 16067 N N . LYS A 1 33 ? 46.038 12.755 6.828 1.00 1.00 989 LYS A N 12
ATOM 16068 C CA . LYS A 1 33 ? 47.320 13.365 6.491 1.00 1.00 989 LYS A CA 12
ATOM 16069 C C . LYS A 1 33 ? 47.099 14.717 5.808 1.00 1.00 989 LYS A C 12
ATOM 16070 O O . LYS A 1 33 ? 48.036 15.494 5.632 1.00 1.00 989 LYS A O 12
ATOM 16089 N N . VAL A 1 34 ? 45.856 14.993 5.423 1.00 1.00 990 VAL A N 12
ATOM 16090 C CA . VAL A 1 34 ? 45.541 16.255 4.760 1.00 1.00 990 VAL A CA 12
ATOM 16091 C C . VAL A 1 34 ? 45.180 17.316 5.792 1.00 1.00 990 VAL A C 12
ATOM 16092 O O . VAL A 1 34 ? 45.164 18.510 5.492 1.00 1.00 990 VAL A O 12
ATOM 16105 N N . GLY A 1 35 ? 44.889 16.870 7.009 1.00 1.00 991 GLY A N 12
ATOM 16106 C CA . GLY A 1 35 ? 44.530 17.786 8.081 1.00 1.00 991 GLY A CA 12
ATOM 16107 C C . GLY A 1 35 ? 43.039 18.085 8.063 1.00 1.00 991 GLY A C 12
ATOM 16108 O O . GLY A 1 35 ? 42.565 18.977 8.769 1.00 1.00 991 GLY A O 12
ATOM 16112 N N . PHE A 1 36 ? 42.301 17.329 7.261 1.00 1.00 992 PHE A N 12
ATOM 16113 C CA . PHE A 1 36 ? 40.861 17.520 7.172 1.00 1.00 992 PHE A CA 12
ATOM 16114 C C . PHE A 1 36 ? 40.205 17.278 8.525 1.00 1.00 992 PHE A C 12
ATOM 16115 O O . PHE A 1 36 ? 39.312 18.022 8.934 1.00 1.00 992 PHE A O 12
ATOM 16132 N N . PHE A 1 37 ? 40.643 16.227 9.213 1.00 1.00 993 PHE A N 12
ATOM 16133 C CA . PHE A 1 37 ? 40.072 15.900 10.517 1.00 1.00 993 PHE A CA 12
ATOM 16134 C C . PHE A 1 37 ? 40.782 16.639 11.646 1.00 1.00 993 PHE A C 12
ATOM 16135 O O . PHE A 1 37 ? 40.386 16.532 12.806 1.00 1.00 993 PHE A O 12
ATOM 16152 N N . LYS A 1 38 ? 41.817 17.404 11.313 1.00 1.00 994 LYS A N 12
ATOM 16153 C CA . LYS A 1 38 ? 42.532 18.158 12.334 1.00 1.00 994 LYS A CA 12
ATOM 16154 C C . LYS A 1 38 ? 41.943 19.559 12.451 1.00 1.00 994 LYS A C 12
ATOM 16155 O O . LYS A 1 38 ? 41.572 20.172 11.450 1.00 1.00 994 LYS A O 12
ATOM 16174 N N . ARG A 1 39 ? 41.855 20.058 13.679 1.00 1.00 995 ARG A N 12
ATOM 16175 C CA . ARG A 1 39 ? 41.306 21.382 13.919 1.00 1.00 995 ARG A CA 12
ATOM 16176 C C . ARG A 1 39 ? 42.210 22.112 14.896 1.00 1.00 995 ARG A C 12
ATOM 16177 O O . ARG A 1 39 ? 42.886 21.480 15.708 1.00 1.00 995 ARG A O 12
ATOM 16198 N N . ASN A 1 40 ? 42.231 23.433 14.827 1.00 1.00 996 ASN A N 12
ATOM 16199 C CA . ASN A 1 40 ? 43.078 24.183 15.736 1.00 1.00 996 ASN A CA 12
ATOM 16200 C C . ASN A 1 40 ? 42.354 24.404 17.054 1.00 1.00 996 ASN A C 12
ATOM 16201 O O . ASN A 1 40 ? 41.373 25.144 17.125 1.00 1.00 996 ASN A O 12
ATOM 16212 N N . ARG A 1 41 ? 42.855 23.750 18.096 1.00 1.00 997 ARG A N 12
ATOM 16213 C CA . ARG A 1 41 ? 42.262 23.865 19.426 1.00 1.00 997 ARG A CA 12
ATOM 16214 C C . ARG A 1 41 ? 43.330 24.230 20.457 1.00 1.00 997 ARG A C 12
ATOM 16215 O O . ARG A 1 41 ? 44.523 24.043 20.217 1.00 1.00 997 ARG A O 12
ATOM 16236 N N . PRO A 1 42 ? 42.924 24.744 21.590 1.00 1.00 998 PRO A N 12
ATOM 16237 C CA . PRO A 1 42 ? 43.869 25.142 22.675 1.00 1.00 998 PRO A CA 12
ATOM 16238 C C . PRO A 1 42 ? 44.547 23.935 23.317 1.00 1.00 998 PRO A C 12
ATOM 16239 O O . PRO A 1 42 ? 43.910 22.898 23.401 1.00 1.00 998 PRO A O 12
ATOM 16251 N N . PRO B 2 1 ? 37.162 -29.905 -10.866 1.00 1.00 685 PRO B N 12
ATOM 16252 C CA . PRO B 2 1 ? 38.397 -29.161 -11.216 1.00 1.00 685 PRO B CA 12
ATOM 16253 C C . PRO B 2 1 ? 38.673 -29.304 -12.709 1.00 1.00 685 PRO B C 12
ATOM 16254 O O . PRO B 2 1 ? 39.564 -28.649 -13.251 1.00 1.00 685 PRO B O 12
ATOM 16267 N N . GLU B 2 2 ? 37.903 -30.163 -13.369 1.00 1.00 686 GLU B N 12
ATOM 16268 C CA . GLU B 2 2 ? 38.074 -30.383 -14.801 1.00 1.00 686 GLU B CA 12
ATOM 16269 C C . GLU B 2 2 ? 37.717 -29.121 -15.581 1.00 1.00 686 GLU B C 12
ATOM 16270 O O . GLU B 2 2 ? 38.375 -28.781 -16.564 1.00 1.00 686 GLU B O 12
ATOM 16282 N N . SER B 2 3 ? 36.672 -28.433 -15.134 1.00 1.00 687 SER B N 12
ATOM 16283 C CA . SER B 2 3 ? 36.235 -27.209 -15.799 1.00 1.00 687 SER B CA 12
ATOM 16284 C C . SER B 2 3 ? 35.081 -26.567 -15.036 1.00 1.00 687 SER B C 12
ATOM 16285 O O . SER B 2 3 ? 33.930 -26.614 -15.473 1.00 1.00 687 SER B O 12
ATOM 16293 N N . PRO B 2 4 ? 35.371 -25.973 -13.910 1.00 1.00 688 PRO B N 12
ATOM 16294 C CA . PRO B 2 4 ? 34.345 -25.303 -13.059 1.00 1.00 688 PRO B CA 12
ATOM 16295 C C . PRO B 2 4 ? 33.664 -24.148 -13.790 1.00 1.00 688 PRO B C 12
ATOM 16296 O O . PRO B 2 4 ? 34.290 -23.451 -14.589 1.00 1.00 688 PRO B O 12
ATOM 16307 N N . LYS B 2 5 ? 32.379 -23.955 -13.511 1.00 1.00 689 LYS B N 12
ATOM 16308 C CA . LYS B 2 5 ? 31.623 -22.882 -14.148 1.00 1.00 689 LYS B CA 12
ATOM 16309 C C . LYS B 2 5 ? 30.663 -22.233 -13.155 1.00 1.00 689 LYS B C 12
ATOM 16310 O O . LYS B 2 5 ? 30.196 -22.878 -12.216 1.00 1.00 689 LYS B O 12
ATOM 16329 N N . GLY B 2 6 ? 30.375 -20.954 -13.372 1.00 1.00 690 GLY B N 12
ATOM 16330 C CA . GLY B 2 6 ? 29.469 -20.224 -12.491 1.00 1.00 690 GLY B CA 12
ATOM 16331 C C . GLY B 2 6 ? 29.475 -18.736 -12.823 1.00 1.00 690 GLY B C 12
ATOM 16332 O O . GLY B 2 6 ? 29.996 -17.923 -12.066 1.00 1.00 690 GLY B O 12
ATOM 16336 N N . PRO B 2 7 ? 28.903 -18.377 -13.938 1.00 1.00 691 PRO B N 12
ATOM 16337 C CA . PRO B 2 7 ? 28.830 -16.957 -14.400 1.00 1.00 691 PRO B CA 12
ATOM 16338 C C . PRO B 2 7 ? 28.203 -16.031 -13.357 1.00 1.00 691 PRO B C 12
ATOM 16339 O O . PRO B 2 7 ? 28.581 -14.864 -13.242 1.00 1.00 691 PRO B O 12
ATOM 16350 N N . ASP B 2 8 ? 27.233 -16.555 -12.613 1.00 1.00 692 ASP B N 12
ATOM 16351 C CA . ASP B 2 8 ? 26.539 -15.766 -11.597 1.00 1.00 692 ASP B CA 12
ATOM 16352 C C . ASP B 2 8 ? 27.475 -15.394 -10.451 1.00 1.00 692 ASP B C 12
ATOM 16353 O O . ASP B 2 8 ? 27.136 -14.563 -9.609 1.00 1.00 692 ASP B O 12
ATOM 16362 N N . ILE B 2 9 ? 28.654 -16.005 -10.419 1.00 1.00 693 ILE B N 12
ATOM 16363 C CA . ILE B 2 9 ? 29.616 -15.714 -9.362 1.00 1.00 693 ILE B CA 12
ATOM 16364 C C . ILE B 2 9 ? 30.093 -14.268 -9.464 1.00 1.00 693 ILE B C 12
ATOM 16365 O O . ILE B 2 9 ? 30.275 -13.593 -8.451 1.00 1.00 693 ILE B O 12
ATOM 16381 N N . LEU B 2 10 ? 30.297 -13.800 -10.689 1.00 1.00 694 LEU B N 12
ATOM 16382 C CA . LEU B 2 10 ? 30.751 -12.432 -10.913 1.00 1.00 694 LEU B CA 12
ATOM 16383 C C . LEU B 2 10 ? 29.705 -11.435 -10.407 1.00 1.00 694 LEU B C 12
ATOM 16384 O O . LEU B 2 10 ? 30.039 -10.423 -9.793 1.00 1.00 694 LEU B O 12
ATOM 16400 N N . VAL B 2 11 ? 28.439 -11.741 -10.663 1.00 1.00 695 VAL B N 12
ATOM 16401 C CA . VAL B 2 11 ? 27.337 -10.884 -10.233 1.00 1.00 695 VAL B CA 12
ATOM 16402 C C . VAL B 2 11 ? 27.313 -10.774 -8.712 1.00 1.00 695 VAL B C 12
ATOM 16403 O O . VAL B 2 11 ? 27.083 -9.701 -8.157 1.00 1.00 695 VAL B O 12
ATOM 16416 N N . VAL B 2 12 ? 27.518 -11.897 -8.041 1.00 1.00 696 VAL B N 12
ATOM 16417 C CA . VAL B 2 12 ? 27.513 -11.905 -6.583 1.00 1.00 696 VAL B CA 12
ATOM 16418 C C . VAL B 2 12 ? 28.687 -11.100 -6.034 1.00 1.00 696 VAL B C 12
ATOM 16419 O O . VAL B 2 12 ? 28.533 -10.315 -5.099 1.00 1.00 696 VAL B O 12
ATOM 16432 N N . LEU B 2 13 ? 29.865 -11.303 -6.617 1.00 1.00 697 LEU B N 12
ATOM 16433 C CA . LEU B 2 13 ? 31.049 -10.590 -6.161 1.00 1.00 697 LEU B CA 12
ATOM 16434 C C . LEU B 2 13 ? 30.855 -9.087 -6.343 1.00 1.00 697 LEU B C 12
ATOM 16435 O O . LEU B 2 13 ? 31.180 -8.301 -5.455 1.00 1.00 697 LEU B O 12
ATOM 16451 N N . LEU B 2 14 ? 30.315 -8.694 -7.493 1.00 1.00 698 LEU B N 12
ATOM 16452 C CA . LEU B 2 14 ? 30.078 -7.278 -7.762 1.00 1.00 698 LEU B CA 12
ATOM 16453 C C . LEU B 2 14 ? 29.065 -6.699 -6.777 1.00 1.00 698 LEU B C 12
ATOM 16454 O O . LEU B 2 14 ? 29.229 -5.580 -6.295 1.00 1.00 698 LEU B O 12
ATOM 16470 N N . SER B 2 15 ? 28.015 -7.458 -6.488 1.00 1.00 699 SER B N 12
ATOM 16471 C CA . SER B 2 15 ? 26.984 -6.995 -5.567 1.00 1.00 699 SER B CA 12
ATOM 16472 C C . SER B 2 15 ? 27.566 -6.716 -4.182 1.00 1.00 699 SER B C 12
ATOM 16473 O O . SER B 2 15 ? 27.235 -5.708 -3.556 1.00 1.00 699 SER B O 12
ATOM 16481 N N . VAL B 2 16 ? 28.439 -7.603 -3.709 1.00 1.00 700 VAL B N 12
ATOM 16482 C CA . VAL B 2 16 ? 29.050 -7.421 -2.399 1.00 1.00 700 VAL B CA 12
ATOM 16483 C C . VAL B 2 16 ? 29.903 -6.155 -2.390 1.00 1.00 700 VAL B C 12
ATOM 16484 O O . VAL B 2 16 ? 29.851 -5.364 -1.449 1.00 1.00 700 VAL B O 12
ATOM 16497 N N . MET B 2 17 ? 30.698 -5.984 -3.442 1.00 1.00 701 MET B N 12
ATOM 16498 C CA . MET B 2 17 ? 31.583 -4.827 -3.545 1.00 1.00 701 MET B CA 12
ATOM 16499 C C . MET B 2 17 ? 30.779 -3.532 -3.584 1.00 1.00 701 MET B C 12
ATOM 16500 O O . MET B 2 17 ? 31.164 -2.536 -2.974 1.00 1.00 701 MET B O 12
ATOM 16514 N N . GLY B 2 18 ? 29.663 -3.548 -4.303 1.00 1.00 702 GLY B N 12
ATOM 16515 C CA . GLY B 2 18 ? 28.822 -2.363 -4.408 1.00 1.00 702 GLY B CA 12
ATOM 16516 C C . GLY B 2 18 ? 28.280 -1.941 -3.045 1.00 1.00 702 GLY B C 12
ATOM 16517 O O . GLY B 2 18 ? 28.207 -0.749 -2.743 1.00 1.00 702 GLY B O 12
ATOM 16521 N N . ALA B 2 19 ? 27.896 -2.917 -2.229 1.00 1.00 703 ALA B N 12
ATOM 16522 C CA . ALA B 2 19 ? 27.358 -2.615 -0.905 1.00 1.00 703 ALA B CA 12
ATOM 16523 C C . ALA B 2 19 ? 28.400 -1.913 -0.035 1.00 1.00 703 ALA B C 12
ATOM 16524 O O . ALA B 2 19 ? 28.096 -0.930 0.639 1.00 1.00 703 ALA B O 12
ATOM 16531 N N . ILE B 2 20 ? 29.632 -2.413 -0.059 1.00 1.00 704 ILE B N 12
ATOM 16532 C CA . ILE B 2 20 ? 30.703 -1.812 0.735 1.00 1.00 704 ILE B CA 12
ATOM 16533 C C . ILE B 2 20 ? 31.031 -0.407 0.239 1.00 1.00 704 ILE B C 12
ATOM 16534 O O . ILE B 2 20 ? 31.229 0.511 1.035 1.00 1.00 704 ILE B O 12
ATOM 16550 N N . LEU B 2 21 ? 31.102 -0.248 -1.079 1.00 1.00 705 LEU B N 12
ATOM 16551 C CA . LEU B 2 21 ? 31.425 1.050 -1.664 1.00 1.00 705 LEU B CA 12
ATOM 16552 C C . LEU B 2 21 ? 30.369 2.087 -1.296 1.00 1.00 705 LEU B C 12
ATOM 16553 O O . LEU B 2 21 ? 30.698 3.228 -0.976 1.00 1.00 705 LEU B O 12
ATOM 16569 N N . LEU B 2 22 ? 29.104 1.692 -1.337 1.00 1.00 706 LEU B N 12
ATOM 16570 C CA . LEU B 2 22 ? 28.031 2.616 -0.994 1.00 1.00 706 LEU B CA 12
ATOM 16571 C C . LEU B 2 22 ? 28.165 3.059 0.463 1.00 1.00 706 LEU B C 12
ATOM 16572 O O . LEU B 2 22 ? 27.996 4.235 0.782 1.00 1.00 706 LEU B O 12
ATOM 16588 N N . ILE B 2 23 ? 28.472 2.105 1.338 1.00 1.00 707 ILE B N 12
ATOM 16589 C CA . ILE B 2 23 ? 28.628 2.395 2.762 1.00 1.00 707 ILE B CA 12
ATOM 16590 C C . ILE B 2 23 ? 29.800 3.343 3.021 1.00 1.00 707 ILE B C 12
ATOM 16591 O O . ILE B 2 23 ? 29.688 4.267 3.826 1.00 1.00 707 ILE B O 12
ATOM 16607 N N . GLY B 2 24 ? 30.928 3.101 2.353 1.00 1.00 708 GLY B N 12
ATOM 16608 C CA . GLY B 2 24 ? 32.109 3.942 2.550 1.00 1.00 708 GLY B CA 12
ATOM 16609 C C . GLY B 2 24 ? 31.826 5.395 2.172 1.00 1.00 708 GLY B C 12
ATOM 16610 O O . GLY B 2 24 ? 32.141 6.313 2.928 1.00 1.00 708 GLY B O 12
ATOM 16614 N N . LEU B 2 25 ? 31.210 5.597 1.014 1.00 1.00 709 LEU B N 12
ATOM 16615 C CA . LEU B 2 25 ? 30.867 6.943 0.567 1.00 1.00 709 LEU B CA 12
ATOM 16616 C C . LEU B 2 25 ? 29.847 7.574 1.514 1.00 1.00 709 LEU B C 12
ATOM 16617 O O . LEU B 2 25 ? 29.909 8.769 1.804 1.00 1.00 709 LEU B O 12
ATOM 16633 N N . ALA B 2 26 ? 28.892 6.768 1.978 1.00 1.00 710 ALA B N 12
ATOM 16634 C CA . ALA B 2 26 ? 27.858 7.275 2.880 1.00 1.00 710 ALA B CA 12
ATOM 16635 C C . ALA B 2 26 ? 28.470 7.757 4.192 1.00 1.00 710 ALA B C 12
ATOM 16636 O O . ALA B 2 26 ? 28.086 8.803 4.718 1.00 1.00 710 ALA B O 12
ATOM 16643 N N . ALA B 2 27 ? 29.423 6.994 4.717 1.00 1.00 711 ALA B N 12
ATOM 16644 C CA . ALA B 2 27 ? 30.071 7.367 5.970 1.00 1.00 711 ALA B CA 12
ATOM 16645 C C . ALA B 2 27 ? 30.837 8.674 5.805 1.00 1.00 711 ALA B C 12
ATOM 16646 O O . ALA B 2 27 ? 30.831 9.523 6.696 1.00 1.00 711 ALA B O 12
ATOM 16653 N N . LEU B 2 28 ? 31.490 8.833 4.660 1.00 1.00 712 LEU B N 12
ATOM 16654 C CA . LEU B 2 28 ? 32.251 10.048 4.395 1.00 1.00 712 LEU B CA 12
ATOM 16655 C C . LEU B 2 28 ? 31.325 11.260 4.359 1.00 1.00 712 LEU B C 12
ATOM 16656 O O . LEU B 2 28 ? 31.656 12.321 4.886 1.00 1.00 712 LEU B O 12
ATOM 16672 N N . LEU B 2 29 ? 30.167 11.095 3.726 1.00 1.00 713 LEU B N 12
ATOM 16673 C CA . LEU B 2 29 ? 29.201 12.184 3.618 1.00 1.00 713 LEU B CA 12
ATOM 16674 C C . LEU B 2 29 ? 28.712 12.612 5.000 1.00 1.00 713 LEU B C 12
ATOM 16675 O O . LEU B 2 29 ? 28.593 13.804 5.282 1.00 1.00 713 LEU B O 12
ATOM 16691 N N . ILE B 2 30 ? 28.431 11.636 5.856 1.00 1.00 714 ILE B N 12
ATOM 16692 C CA . ILE B 2 30 ? 27.956 11.933 7.202 1.00 1.00 714 ILE B CA 12
ATOM 16693 C C . ILE B 2 30 ? 29.024 12.685 7.992 1.00 1.00 714 ILE B C 12
ATOM 16694 O O . ILE B 2 30 ? 28.729 13.659 8.684 1.00 1.00 714 ILE B O 12
ATOM 16710 N N . TRP B 2 31 ? 30.264 12.225 7.878 1.00 1.00 715 TRP B N 12
ATOM 16711 C CA . TRP B 2 31 ? 31.376 12.856 8.579 1.00 1.00 715 TRP B CA 12
ATOM 16712 C C . TRP B 2 31 ? 31.520 14.305 8.110 1.00 1.00 715 TRP B C 12
ATOM 16713 O O . TRP B 2 31 ? 31.704 15.221 8.912 1.00 1.00 715 TRP B O 12
ATOM 16734 N N . LYS B 2 32 ? 31.426 14.503 6.798 1.00 1.00 716 LYS B N 12
ATOM 16735 C CA . LYS B 2 32 ? 31.544 15.838 6.218 1.00 1.00 716 LYS B CA 12
ATOM 16736 C C . LYS B 2 32 ? 30.462 16.753 6.799 1.00 1.00 716 LYS B C 12
ATOM 16737 O O . LYS B 2 32 ? 30.723 17.897 7.166 1.00 1.00 716 LYS B O 12
ATOM 16756 N N . LEU B 2 33 ? 29.242 16.244 6.876 1.00 1.00 717 LEU B N 12
ATOM 16757 C CA . LEU B 2 33 ? 28.135 17.029 7.408 1.00 1.00 717 LEU B CA 12
ATOM 16758 C C . LEU B 2 33 ? 28.349 17.385 8.882 1.00 1.00 717 LEU B C 12
ATOM 16759 O O . LEU B 2 33 ? 28.054 18.504 9.303 1.00 1.00 717 LEU B O 12
ATOM 16775 N N . LEU B 2 34 ? 28.830 16.426 9.671 1.00 1.00 718 LEU B N 12
ATOM 16776 C CA . LEU B 2 34 ? 29.031 16.663 11.101 1.00 1.00 718 LEU B CA 12
ATOM 16777 C C . LEU B 2 34 ? 30.062 17.764 11.356 1.00 1.00 718 LEU B C 12
ATOM 16778 O O . LEU B 2 34 ? 29.837 18.653 12.179 1.00 1.00 718 LEU B O 12
ATOM 16794 N N . ILE B 2 35 ? 31.183 17.715 10.644 1.00 1.00 719 ILE B N 12
ATOM 16795 C CA . ILE B 2 35 ? 32.222 18.732 10.817 1.00 1.00 719 ILE B CA 12
ATOM 16796 C C . ILE B 2 35 ? 31.746 20.087 10.294 1.00 1.00 719 ILE B C 12
ATOM 16797 O O . ILE B 2 35 ? 32.046 21.127 10.877 1.00 1.00 719 ILE B O 12
ATOM 16813 N N . THR B 2 36 ? 30.999 20.065 9.197 1.00 1.00 720 THR B N 12
ATOM 16814 C CA . THR B 2 36 ? 30.478 21.292 8.601 1.00 1.00 720 THR B CA 12
ATOM 16815 C C . THR B 2 36 ? 29.572 22.015 9.593 1.00 1.00 720 THR B C 12
ATOM 16816 O O . THR B 2 36 ? 29.624 23.237 9.708 1.00 1.00 720 THR B O 12
ATOM 16827 N N . ILE B 2 37 ? 28.730 21.270 10.299 1.00 1.00 721 ILE B N 12
ATOM 16828 C CA . ILE B 2 37 ? 27.829 21.894 11.260 1.00 1.00 721 ILE B CA 12
ATOM 16829 C C . ILE B 2 37 ? 28.631 22.578 12.365 1.00 1.00 721 ILE B C 12
ATOM 16830 O O . ILE B 2 37 ? 28.328 23.708 12.748 1.00 1.00 721 ILE B O 12
ATOM 16846 N N . HIS B 2 38 ? 29.666 21.906 12.856 1.00 1.00 722 HIS B N 12
ATOM 16847 C CA . HIS B 2 38 ? 30.508 22.485 13.895 1.00 1.00 722 HIS B CA 12
ATOM 16848 C C . HIS B 2 38 ? 31.243 23.715 13.370 1.00 1.00 722 HIS B C 12
ATOM 16849 O O . HIS B 2 38 ? 31.438 24.688 14.099 1.00 1.00 722 HIS B O 12
ATOM 16863 N N . ASP B 2 39 ? 31.674 23.667 12.117 1.00 1.00 723 ASP B N 12
ATOM 16864 C CA . ASP B 2 39 ? 32.394 24.796 11.545 1.00 1.00 723 ASP B CA 12
ATOM 16865 C C . ASP B 2 39 ? 31.457 25.999 11.430 1.00 1.00 723 ASP B C 12
ATOM 16866 O O . ASP B 2 39 ? 31.861 27.143 11.637 1.00 1.00 723 ASP B O 12
ATOM 16875 N N . ARG B 2 40 ? 30.200 25.728 11.083 1.00 1.00 724 ARG B N 12
ATOM 16876 C CA . ARG B 2 40 ? 29.213 26.789 10.929 1.00 1.00 724 ARG B CA 12
ATOM 16877 C C . ARG B 2 40 ? 29.016 27.528 12.249 1.00 1.00 724 ARG B C 12
ATOM 16878 O O . ARG B 2 40 ? 28.949 28.756 12.276 1.00 1.00 724 ARG B O 12
ATOM 16899 N N . LYS B 2 41 ? 28.928 26.777 13.341 1.00 1.00 725 LYS B N 12
ATOM 16900 C CA . LYS B 2 41 ? 28.745 27.389 14.652 1.00 1.00 725 LYS B CA 12
ATOM 16901 C C . LYS B 2 41 ? 29.941 28.266 15.010 1.00 1.00 725 LYS B C 12
ATOM 16902 O O . LYS B 2 41 ? 29.778 29.366 15.536 1.00 1.00 725 LYS B O 12
ATOM 16921 N N . GLU B 2 42 ? 31.142 27.776 14.721 1.00 1.00 726 GLU B N 12
ATOM 16922 C CA . GLU B 2 42 ? 32.352 28.535 15.019 1.00 1.00 726 GLU B CA 12
ATOM 16923 C C . GLU B 2 42 ? 32.426 29.796 14.160 1.00 1.00 726 GLU B C 12
ATOM 16924 O O . GLU B 2 42 ? 32.832 30.857 14.635 1.00 1.00 726 GLU B O 12
ATOM 16936 N N . PHE B 2 43 ? 32.031 29.675 12.896 1.00 1.00 727 PHE B N 12
ATOM 16937 C CA . PHE B 2 43 ? 32.059 30.814 11.987 1.00 1.00 727 PHE B CA 12
ATOM 16938 C C . PHE B 2 43 ? 30.742 31.579 12.053 1.00 1.00 727 PHE B C 12
ATOM 16939 O O . PHE B 2 43 ? 29.971 31.476 11.112 1.00 1.00 727 PHE B O 12
ATOM 16957 N N . GLY A 1 1 ? 19.287 -17.779 2.282 1.00 1.00 957 GLY A N 13
ATOM 16958 C CA . GLY A 1 1 ? 19.797 -18.836 3.200 1.00 1.00 957 GLY A CA 13
ATOM 16959 C C . GLY A 1 1 ? 20.935 -19.592 2.524 1.00 1.00 957 GLY A C 13
ATOM 16960 O O . GLY A 1 1 ? 22.082 -19.147 2.543 1.00 1.00 957 GLY A O 13
ATOM 16966 N N . ALA A 1 2 ? 20.607 -20.732 1.926 1.00 1.00 958 ALA A N 13
ATOM 16967 C CA . ALA A 1 2 ? 21.606 -21.546 1.242 1.00 1.00 958 ALA A CA 13
ATOM 16968 C C . ALA A 1 2 ? 22.718 -21.955 2.202 1.00 1.00 958 ALA A C 13
ATOM 16969 O O . ALA A 1 2 ? 23.350 -21.108 2.835 1.00 1.00 958 ALA A O 13
ATOM 16976 N N . LEU A 1 3 ? 22.949 -23.262 2.305 1.00 1.00 959 LEU A N 13
ATOM 16977 C CA . LEU A 1 3 ? 23.986 -23.782 3.192 1.00 1.00 959 LEU A CA 13
ATOM 16978 C C . LEU A 1 3 ? 25.128 -24.391 2.383 1.00 1.00 959 LEU A C 13
ATOM 16979 O O . LEU A 1 3 ? 24.909 -25.266 1.546 1.00 1.00 959 LEU A O 13
ATOM 16995 N N . GLU A 1 4 ? 26.346 -23.923 2.651 1.00 1.00 960 GLU A N 13
ATOM 16996 C CA . GLU A 1 4 ? 27.531 -24.420 1.955 1.00 1.00 960 GLU A CA 13
ATOM 16997 C C . GLU A 1 4 ? 27.221 -24.738 0.496 1.00 1.00 960 GLU A C 13
ATOM 16998 O O . GLU A 1 4 ? 27.199 -25.903 0.098 1.00 1.00 960 GLU A O 13
ATOM 17010 N N . GLU A 1 5 ? 26.990 -23.698 -0.299 1.00 1.00 961 GLU A N 13
ATOM 17011 C CA . GLU A 1 5 ? 26.690 -23.887 -1.715 1.00 1.00 961 GLU A CA 13
ATOM 17012 C C . GLU A 1 5 ? 27.891 -24.495 -2.435 1.00 1.00 961 GLU A C 13
ATOM 17013 O O . GLU A 1 5 ? 29.020 -24.024 -2.288 1.00 1.00 961 GLU A O 13
ATOM 17025 N N . ARG A 1 6 ? 27.637 -25.537 -3.219 1.00 1.00 962 ARG A N 13
ATOM 17026 C CA . ARG A 1 6 ? 28.704 -26.197 -3.964 1.00 1.00 962 ARG A CA 13
ATOM 17027 C C . ARG A 1 6 ? 29.320 -25.228 -4.969 1.00 1.00 962 ARG A C 13
ATOM 17028 O O . ARG A 1 6 ? 30.540 -25.164 -5.119 1.00 1.00 962 ARG A O 13
ATOM 17049 N N . ALA A 1 7 ? 28.462 -24.475 -5.651 1.00 1.00 963 ALA A N 13
ATOM 17050 C CA . ALA A 1 7 ? 28.922 -23.507 -6.641 1.00 1.00 963 ALA A CA 13
ATOM 17051 C C . ALA A 1 7 ? 28.985 -22.108 -6.037 1.00 1.00 963 ALA A C 13
ATOM 17052 O O . ALA A 1 7 ? 28.241 -21.788 -5.109 1.00 1.00 963 ALA A O 13
ATOM 17059 N N . ILE A 1 8 ? 29.877 -21.279 -6.572 1.00 1.00 964 ILE A N 13
ATOM 17060 C CA . ILE A 1 8 ? 30.029 -19.913 -6.086 1.00 1.00 964 ILE A CA 13
ATOM 17061 C C . ILE A 1 8 ? 30.495 -19.905 -4.633 1.00 1.00 964 ILE A C 13
ATOM 17062 O O . ILE A 1 8 ? 29.702 -19.676 -3.720 1.00 1.00 964 ILE A O 13
ATOM 17078 N N . PRO A 1 9 ? 31.759 -20.147 -4.406 1.00 1.00 965 PRO A N 13
ATOM 17079 C CA . PRO A 1 9 ? 32.339 -20.165 -3.031 1.00 1.00 965 PRO A CA 13
ATOM 17080 C C . PRO A 1 9 ? 32.203 -18.812 -2.335 1.00 1.00 965 PRO A C 13
ATOM 17081 O O . PRO A 1 9 ? 32.253 -17.763 -2.976 1.00 1.00 965 PRO A O 13
ATOM 17092 N N . ILE A 1 10 ? 32.023 -18.851 -1.019 1.00 1.00 966 ILE A N 13
ATOM 17093 C CA . ILE A 1 10 ? 31.872 -17.630 -0.235 1.00 1.00 966 ILE A CA 13
ATOM 17094 C C . ILE A 1 10 ? 33.221 -16.948 -0.014 1.00 1.00 966 ILE A C 13
ATOM 17095 O O . ILE A 1 10 ? 33.280 -15.784 0.388 1.00 1.00 966 ILE A O 13
ATOM 17111 N N . TRP A 1 11 ? 34.302 -17.680 -0.266 1.00 1.00 967 TRP A N 13
ATOM 17112 C CA . TRP A 1 11 ? 35.640 -17.128 -0.081 1.00 1.00 967 TRP A CA 13
ATOM 17113 C C . TRP A 1 11 ? 35.832 -15.892 -0.954 1.00 1.00 967 TRP A C 13
ATOM 17114 O O . TRP A 1 11 ? 36.438 -14.909 -0.527 1.00 1.00 967 TRP A O 13
ATOM 17135 N N . TRP A 1 12 ? 35.305 -15.944 -2.174 1.00 1.00 968 TRP A N 13
ATOM 17136 C CA . TRP A 1 12 ? 35.422 -14.815 -3.091 1.00 1.00 968 TRP A CA 13
ATOM 17137 C C . TRP A 1 12 ? 34.744 -13.578 -2.505 1.00 1.00 968 TRP A C 13
ATOM 17138 O O . TRP A 1 12 ? 35.247 -12.462 -2.634 1.00 1.00 968 TRP A O 13
ATOM 17159 N N . VAL A 1 13 ? 33.602 -13.790 -1.855 1.00 1.00 969 VAL A N 13
ATOM 17160 C CA . VAL A 1 13 ? 32.859 -12.692 -1.245 1.00 1.00 969 VAL A CA 13
ATOM 17161 C C . VAL A 1 13 ? 33.680 -12.049 -0.131 1.00 1.00 969 VAL A C 13
ATOM 17162 O O . VAL A 1 13 ? 33.747 -10.827 -0.019 1.00 1.00 969 VAL A O 13
ATOM 17175 N N . LEU A 1 14 ? 34.302 -12.886 0.691 1.00 1.00 970 LEU A N 13
ATOM 17176 C CA . LEU A 1 14 ? 35.119 -12.397 1.798 1.00 1.00 970 LEU A CA 13
ATOM 17177 C C . LEU A 1 14 ? 36.285 -11.569 1.266 1.00 1.00 970 LEU A C 13
ATOM 17178 O O . LEU A 1 14 ? 36.619 -10.520 1.820 1.00 1.00 970 LEU A O 13
ATOM 17194 N N . VAL A 1 15 ? 36.902 -12.046 0.192 1.00 1.00 971 VAL A N 13
ATOM 17195 C CA . VAL A 1 15 ? 38.031 -11.340 -0.404 1.00 1.00 971 VAL A CA 13
ATOM 17196 C C . VAL A 1 15 ? 37.599 -9.959 -0.891 1.00 1.00 971 VAL A C 13
ATOM 17197 O O . VAL A 1 15 ? 38.289 -8.965 -0.659 1.00 1.00 971 VAL A O 13
ATOM 17210 N N . GLY A 1 16 ? 36.455 -9.901 -1.564 1.00 1.00 972 GLY A N 13
ATOM 17211 C CA . GLY A 1 16 ? 35.944 -8.632 -2.071 1.00 1.00 972 GLY A CA 13
ATOM 17212 C C . GLY A 1 16 ? 35.625 -7.687 -0.918 1.00 1.00 972 GLY A C 13
ATOM 17213 O O . GLY A 1 16 ? 35.839 -6.477 -1.011 1.00 1.00 972 GLY A O 13
ATOM 17217 N N . VAL A 1 17 ? 35.115 -8.250 0.170 1.00 1.00 973 VAL A N 13
ATOM 17218 C CA . VAL A 1 17 ? 34.769 -7.455 1.342 1.00 1.00 973 VAL A CA 13
ATOM 17219 C C . VAL A 1 17 ? 36.015 -6.796 1.926 1.00 1.00 973 VAL A C 13
ATOM 17220 O O . VAL A 1 17 ? 36.002 -5.615 2.276 1.00 1.00 973 VAL A O 13
ATOM 17233 N N . LEU A 1 18 ? 37.091 -7.568 2.035 1.00 1.00 974 LEU A N 13
ATOM 17234 C CA . LEU A 1 18 ? 38.340 -7.050 2.583 1.00 1.00 974 LEU A CA 13
ATOM 17235 C C . LEU A 1 18 ? 38.890 -5.925 1.711 1.00 1.00 974 LEU A C 13
ATOM 17236 O O . LEU A 1 18 ? 39.365 -4.909 2.220 1.00 1.00 974 LEU A O 13
ATOM 17252 N N . GLY A 1 19 ? 38.820 -6.110 0.398 1.00 1.00 975 GLY A N 13
ATOM 17253 C CA . GLY A 1 19 ? 39.316 -5.096 -0.525 1.00 1.00 975 GLY A CA 13
ATOM 17254 C C . GLY A 1 19 ? 38.534 -3.797 -0.371 1.00 1.00 975 GLY A C 13
ATOM 17255 O O . GLY A 1 19 ? 39.108 -2.709 -0.414 1.00 1.00 975 GLY A O 13
ATOM 17259 N N . GLY A 1 20 ? 37.222 -3.914 -0.180 1.00 1.00 976 GLY A N 13
ATOM 17260 C CA . GLY A 1 20 ? 36.383 -2.734 -0.009 1.00 1.00 976 GLY A CA 13
ATOM 17261 C C . GLY A 1 20 ? 36.765 -1.985 1.266 1.00 1.00 976 GLY A C 13
ATOM 17262 O O . GLY A 1 20 ? 36.790 -0.755 1.293 1.00 1.00 976 GLY A O 13
ATOM 17266 N N . LEU A 1 21 ? 37.071 -2.742 2.318 1.00 1.00 977 LEU A N 13
ATOM 17267 C CA . LEU A 1 21 ? 37.465 -2.148 3.594 1.00 1.00 977 LEU A CA 13
ATOM 17268 C C . LEU A 1 21 ? 38.757 -1.360 3.424 1.00 1.00 977 LEU A C 13
ATOM 17269 O O . LEU A 1 21 ? 38.914 -0.272 3.980 1.00 1.00 977 LEU A O 13
ATOM 17285 N N . LEU A 1 22 ? 39.675 -1.922 2.648 1.00 1.00 978 LEU A N 13
ATOM 17286 C CA . LEU A 1 22 ? 40.961 -1.283 2.393 1.00 1.00 978 LEU A CA 13
ATOM 17287 C C . LEU A 1 22 ? 40.758 0.052 1.680 1.00 1.00 978 LEU A C 13
ATOM 17288 O O . LEU A 1 22 ? 41.427 1.038 1.988 1.00 1.00 978 LEU A O 13
ATOM 17304 N N . LEU A 1 23 ? 39.842 0.077 0.719 1.00 1.00 979 LEU A N 13
ATOM 17305 C CA . LEU A 1 23 ? 39.578 1.299 -0.032 1.00 1.00 979 LEU A CA 13
ATOM 17306 C C . LEU A 1 23 ? 39.088 2.402 0.904 1.00 1.00 979 LEU A C 13
ATOM 17307 O O . LEU A 1 23 ? 39.535 3.548 0.813 1.00 1.00 979 LEU A O 13
ATOM 17323 N N . LEU A 1 24 ? 38.176 2.048 1.802 1.00 1.00 980 LEU A N 13
ATOM 17324 C CA . LEU A 1 24 ? 37.640 3.014 2.759 1.00 1.00 980 LEU A CA 13
ATOM 17325 C C . LEU A 1 24 ? 38.748 3.517 3.682 1.00 1.00 980 LEU A C 13
ATOM 17326 O O . LEU A 1 24 ? 38.821 4.704 4.002 1.00 1.00 980 LEU A O 13
ATOM 17342 N N . THR A 1 25 ? 39.593 2.589 4.116 1.00 1.00 981 THR A N 13
ATOM 17343 C CA . THR A 1 25 ? 40.695 2.908 5.020 1.00 1.00 981 THR A CA 13
ATOM 17344 C C . THR A 1 25 ? 41.680 3.891 4.386 1.00 1.00 981 THR A C 13
ATOM 17345 O O . THR A 1 25 ? 42.142 4.819 5.041 1.00 1.00 981 THR A O 13
ATOM 17356 N N . ILE A 1 26 ? 42.024 3.669 3.126 1.00 1.00 982 ILE A N 13
ATOM 17357 C CA . ILE A 1 26 ? 42.985 4.536 2.448 1.00 1.00 982 ILE A CA 13
ATOM 17358 C C . ILE A 1 26 ? 42.472 5.970 2.340 1.00 1.00 982 ILE A C 13
ATOM 17359 O O . ILE A 1 26 ? 43.224 6.920 2.570 1.00 1.00 982 ILE A O 13
ATOM 17375 N N . LEU A 1 27 ? 41.205 6.132 1.983 1.00 1.00 983 LEU A N 13
ATOM 17376 C CA . LEU A 1 27 ? 40.639 7.469 1.846 1.00 1.00 983 LEU A CA 13
ATOM 17377 C C . LEU A 1 27 ? 40.656 8.214 3.179 1.00 1.00 983 LEU A C 13
ATOM 17378 O O . LEU A 1 27 ? 40.945 9.411 3.221 1.00 1.00 983 LEU A O 13
ATOM 17394 N N . VAL A 1 28 ? 40.326 7.516 4.262 1.00 1.00 984 VAL A N 13
ATOM 17395 C CA . VAL A 1 28 ? 40.290 8.153 5.576 1.00 1.00 984 VAL A CA 13
ATOM 17396 C C . VAL A 1 28 ? 41.664 8.686 5.984 1.00 1.00 984 VAL A C 13
ATOM 17397 O O . VAL A 1 28 ? 41.786 9.829 6.430 1.00 1.00 984 VAL A O 13
ATOM 17410 N N . LEU A 1 29 ? 42.697 7.867 5.825 1.00 1.00 985 LEU A N 13
ATOM 17411 C CA . LEU A 1 29 ? 44.047 8.294 6.182 1.00 1.00 985 LEU A CA 13
ATOM 17412 C C . LEU A 1 29 ? 44.514 9.462 5.319 1.00 1.00 985 LEU A C 13
ATOM 17413 O O . LEU A 1 29 ? 45.137 10.395 5.824 1.00 1.00 985 LEU A O 13
ATOM 17429 N N . ALA A 1 30 ? 44.222 9.413 4.022 1.00 1.00 986 ALA A N 13
ATOM 17430 C CA . ALA A 1 30 ? 44.643 10.488 3.130 1.00 1.00 986 ALA A CA 13
ATOM 17431 C C . ALA A 1 30 ? 44.017 11.815 3.553 1.00 1.00 986 ALA A C 13
ATOM 17432 O O . ALA A 1 30 ? 44.697 12.841 3.606 1.00 1.00 986 ALA A O 13
ATOM 17439 N N . MET A 1 31 ? 42.726 11.793 3.864 1.00 1.00 987 MET A N 13
ATOM 17440 C CA . MET A 1 31 ? 42.042 13.011 4.285 1.00 1.00 987 MET A CA 13
ATOM 17441 C C . MET A 1 31 ? 42.601 13.492 5.622 1.00 1.00 987 MET A C 13
ATOM 17442 O O . MET A 1 31 ? 42.809 14.690 5.834 1.00 1.00 987 MET A O 13
ATOM 17456 N N . TRP A 1 32 ? 42.863 12.543 6.516 1.00 1.00 988 TRP A N 13
ATOM 17457 C CA . TRP A 1 32 ? 43.417 12.864 7.825 1.00 1.00 988 TRP A CA 13
ATOM 17458 C C . TRP A 1 32 ? 44.798 13.499 7.672 1.00 1.00 988 TRP A C 13
ATOM 17459 O O . TRP A 1 32 ? 45.138 14.454 8.364 1.00 1.00 988 TRP A O 13
ATOM 17480 N N . LYS A 1 33 ? 45.590 12.947 6.760 1.00 1.00 989 LYS A N 13
ATOM 17481 C CA . LYS A 1 33 ? 46.940 13.446 6.518 1.00 1.00 989 LYS A CA 13
ATOM 17482 C C . LYS A 1 33 ? 46.884 14.780 5.774 1.00 1.00 989 LYS A C 13
ATOM 17483 O O . LYS A 1 33 ? 47.886 15.484 5.666 1.00 1.00 989 LYS A O 13
ATOM 17502 N N . VAL A 1 34 ? 45.707 15.127 5.265 1.00 1.00 990 VAL A N 13
ATOM 17503 C CA . VAL A 1 34 ? 45.546 16.384 4.545 1.00 1.00 990 VAL A CA 13
ATOM 17504 C C . VAL A 1 34 ? 45.164 17.487 5.525 1.00 1.00 990 VAL A C 13
ATOM 17505 O O . VAL A 1 34 ? 45.301 18.675 5.234 1.00 1.00 990 VAL A O 13
ATOM 17518 N N . GLY A 1 35 ? 44.689 17.076 6.697 1.00 1.00 991 GLY A N 13
ATOM 17519 C CA . GLY A 1 35 ? 44.291 18.021 7.729 1.00 1.00 991 GLY A CA 13
ATOM 17520 C C . GLY A 1 35 ? 42.878 18.521 7.474 1.00 1.00 991 GLY A C 13
ATOM 17521 O O . GLY A 1 35 ? 42.420 19.474 8.102 1.00 1.00 991 GLY A O 13
ATOM 17525 N N . PHE A 1 36 ? 42.195 17.866 6.544 1.00 1.00 992 PHE A N 13
ATOM 17526 C CA . PHE A 1 36 ? 40.832 18.243 6.199 1.00 1.00 992 PHE A CA 13
ATOM 17527 C C . PHE A 1 36 ? 39.905 18.092 7.404 1.00 1.00 992 PHE A C 13
ATOM 17528 O O . PHE A 1 36 ? 39.048 18.942 7.648 1.00 1.00 992 PHE A O 13
ATOM 17545 N N . PHE A 1 37 ? 40.074 16.999 8.146 1.00 1.00 993 PHE A N 13
ATOM 17546 C CA . PHE A 1 37 ? 39.230 16.745 9.315 1.00 1.00 993 PHE A CA 13
ATOM 17547 C C . PHE A 1 37 ? 39.892 17.213 10.607 1.00 1.00 993 PHE A C 13
ATOM 17548 O O . PHE A 1 37 ? 39.309 17.086 11.684 1.00 1.00 993 PHE A O 13
ATOM 17565 N N . LYS A 1 38 ? 41.101 17.756 10.501 1.00 1.00 994 LYS A N 13
ATOM 17566 C CA . LYS A 1 38 ? 41.814 18.242 11.680 1.00 1.00 994 LYS A CA 13
ATOM 17567 C C . LYS A 1 38 ? 41.916 19.764 11.652 1.00 1.00 994 LYS A C 13
ATOM 17568 O O . LYS A 1 38 ? 42.330 20.351 10.650 1.00 1.00 994 LYS A O 13
ATOM 17587 N N . ARG A 1 39 ? 41.542 20.397 12.760 1.00 1.00 995 ARG A N 13
ATOM 17588 C CA . ARG A 1 39 ? 41.598 21.845 12.862 1.00 1.00 995 ARG A CA 13
ATOM 17589 C C . ARG A 1 39 ? 42.239 22.224 14.183 1.00 1.00 995 ARG A C 13
ATOM 17590 O O . ARG A 1 39 ? 42.164 21.467 15.150 1.00 1.00 995 ARG A O 13
ATOM 17611 N N . ASN A 1 40 ? 42.871 23.385 14.236 1.00 1.00 996 ASN A N 13
ATOM 17612 C CA . ASN A 1 40 ? 43.506 23.799 15.474 1.00 1.00 996 ASN A CA 13
ATOM 17613 C C . ASN A 1 40 ? 42.487 24.479 16.375 1.00 1.00 996 ASN A C 13
ATOM 17614 O O . ASN A 1 40 ? 42.011 25.576 16.081 1.00 1.00 996 ASN A O 13
ATOM 17625 N N . ARG A 1 41 ? 42.161 23.806 17.472 1.00 1.00 997 ARG A N 13
ATOM 17626 C CA . ARG A 1 41 ? 41.195 24.331 18.430 1.00 1.00 997 ARG A CA 13
ATOM 17627 C C . ARG A 1 41 ? 41.769 24.287 19.846 1.00 1.00 997 ARG A C 13
ATOM 17628 O O . ARG A 1 41 ? 42.725 23.562 20.116 1.00 1.00 997 ARG A O 13
ATOM 17649 N N . PRO A 1 42 ? 41.209 25.052 20.749 1.00 1.00 998 PRO A N 13
ATOM 17650 C CA . PRO A 1 42 ? 41.680 25.103 22.164 1.00 1.00 998 PRO A CA 13
ATOM 17651 C C . PRO A 1 42 ? 41.419 23.794 22.904 1.00 1.00 998 PRO A C 13
ATOM 17652 O O . PRO A 1 42 ? 40.262 23.494 23.147 1.00 1.00 998 PRO A O 13
ATOM 17664 N N . PRO B 2 1 ? 21.078 -25.861 -22.619 1.00 1.00 685 PRO B N 13
ATOM 17665 C CA . PRO B 2 1 ? 20.034 -26.322 -21.671 1.00 1.00 685 PRO B CA 13
ATOM 17666 C C . PRO B 2 1 ? 20.428 -27.681 -21.104 1.00 1.00 685 PRO B C 13
ATOM 17667 O O . PRO B 2 1 ? 19.828 -28.159 -20.140 1.00 1.00 685 PRO B O 13
ATOM 17680 N N . GLU B 2 2 ? 21.440 -28.296 -21.706 1.00 1.00 686 GLU B N 13
ATOM 17681 C CA . GLU B 2 2 ? 21.908 -29.600 -21.251 1.00 1.00 686 GLU B CA 13
ATOM 17682 C C . GLU B 2 2 ? 22.518 -29.493 -19.856 1.00 1.00 686 GLU B C 13
ATOM 17683 O O . GLU B 2 2 ? 22.341 -30.380 -19.023 1.00 1.00 686 GLU B O 13
ATOM 17695 N N . SER B 2 3 ? 23.235 -28.402 -19.610 1.00 1.00 687 SER B N 13
ATOM 17696 C CA . SER B 2 3 ? 23.864 -28.192 -18.311 1.00 1.00 687 SER B CA 13
ATOM 17697 C C . SER B 2 3 ? 23.752 -26.730 -17.894 1.00 1.00 687 SER B C 13
ATOM 17698 O O . SER B 2 3 ? 24.733 -25.987 -17.925 1.00 1.00 687 SER B O 13
ATOM 17706 N N . PRO B 2 4 ? 22.577 -26.313 -17.509 1.00 1.00 688 PRO B N 13
ATOM 17707 C CA . PRO B 2 4 ? 22.319 -24.910 -17.076 1.00 1.00 688 PRO B CA 13
ATOM 17708 C C . PRO B 2 4 ? 23.137 -24.534 -15.844 1.00 1.00 688 PRO B C 13
ATOM 17709 O O . PRO B 2 4 ? 23.379 -25.368 -14.972 1.00 1.00 688 PRO B O 13
ATOM 17720 N N . LYS B 2 5 ? 23.559 -23.273 -15.784 1.00 1.00 689 LYS B N 13
ATOM 17721 C CA . LYS B 2 5 ? 24.352 -22.789 -14.658 1.00 1.00 689 LYS B CA 13
ATOM 17722 C C . LYS B 2 5 ? 23.707 -21.554 -14.040 1.00 1.00 689 LYS B C 13
ATOM 17723 O O . LYS B 2 5 ? 23.125 -20.729 -14.742 1.00 1.00 689 LYS B O 13
ATOM 17742 N N . GLY B 2 6 ? 23.818 -21.431 -12.722 1.00 1.00 690 GLY B N 13
ATOM 17743 C CA . GLY B 2 6 ? 23.241 -20.290 -12.021 1.00 1.00 690 GLY B CA 13
ATOM 17744 C C . GLY B 2 6 ? 23.950 -18.997 -12.413 1.00 1.00 690 GLY B C 13
ATOM 17745 O O . GLY B 2 6 ? 24.676 -18.953 -13.407 1.00 1.00 690 GLY B O 13
ATOM 17749 N N . PRO B 2 7 ? 23.750 -17.954 -11.651 1.00 1.00 691 PRO B N 13
ATOM 17750 C CA . PRO B 2 7 ? 24.378 -16.626 -11.916 1.00 1.00 691 PRO B CA 13
ATOM 17751 C C . PRO B 2 7 ? 25.903 -16.693 -11.862 1.00 1.00 691 PRO B C 13
ATOM 17752 O O . PRO B 2 7 ? 26.470 -17.452 -11.076 1.00 1.00 691 PRO B O 13
ATOM 17763 N N . ASP B 2 8 ? 26.556 -15.898 -12.702 1.00 1.00 692 ASP B N 13
ATOM 17764 C CA . ASP B 2 8 ? 28.008 -15.872 -12.746 1.00 1.00 692 ASP B CA 13
ATOM 17765 C C . ASP B 2 8 ? 28.567 -15.256 -11.473 1.00 1.00 692 ASP B C 13
ATOM 17766 O O . ASP B 2 8 ? 27.986 -14.326 -10.914 1.00 1.00 692 ASP B O 13
ATOM 17775 N N . ILE B 2 9 ? 29.696 -15.777 -11.019 1.00 1.00 693 ILE B N 13
ATOM 17776 C CA . ILE B 2 9 ? 30.324 -15.264 -9.811 1.00 1.00 693 ILE B CA 13
ATOM 17777 C C . ILE B 2 9 ? 30.775 -13.823 -10.031 1.00 1.00 693 ILE B C 13
ATOM 17778 O O . ILE B 2 9 ? 30.896 -13.052 -9.080 1.00 1.00 693 ILE B O 13
ATOM 17794 N N . LEU B 2 10 ? 31.007 -13.454 -11.291 1.00 1.00 694 LEU B N 13
ATOM 17795 C CA . LEU B 2 10 ? 31.423 -12.087 -11.598 1.00 1.00 694 LEU B CA 13
ATOM 17796 C C . LEU B 2 10 ? 30.328 -11.116 -11.169 1.00 1.00 694 LEU B C 13
ATOM 17797 O O . LEU B 2 10 ? 30.606 -10.068 -10.590 1.00 1.00 694 LEU B O 13
ATOM 17813 N N . VAL B 2 11 ? 29.080 -11.486 -11.445 1.00 1.00 695 VAL B N 13
ATOM 17814 C CA . VAL B 2 11 ? 27.944 -10.652 -11.070 1.00 1.00 695 VAL B CA 13
ATOM 17815 C C . VAL B 2 11 ? 27.865 -10.543 -9.554 1.00 1.00 695 VAL B C 13
ATOM 17816 O O . VAL B 2 11 ? 27.648 -9.464 -9.003 1.00 1.00 695 VAL B O 13
ATOM 17829 N N . VAL B 2 12 ? 28.044 -11.677 -8.890 1.00 1.00 696 VAL B N 13
ATOM 17830 C CA . VAL B 2 12 ? 27.996 -11.724 -7.434 1.00 1.00 696 VAL B CA 13
ATOM 17831 C C . VAL B 2 12 ? 29.105 -10.866 -6.830 1.00 1.00 696 VAL B C 13
ATOM 17832 O O . VAL B 2 12 ? 28.873 -10.117 -5.880 1.00 1.00 696 VAL B O 13
ATOM 17845 N N . LEU B 2 13 ? 30.311 -10.985 -7.383 1.00 1.00 697 LEU B N 13
ATOM 17846 C CA . LEU B 2 13 ? 31.444 -10.219 -6.879 1.00 1.00 697 LEU B CA 13
ATOM 17847 C C . LEU B 2 13 ? 31.192 -8.722 -7.035 1.00 1.00 697 LEU B C 13
ATOM 17848 O O . LEU B 2 13 ? 31.481 -7.936 -6.132 1.00 1.00 697 LEU B O 13
ATOM 17864 N N . LEU B 2 14 ? 30.650 -8.327 -8.180 1.00 1.00 698 LEU B N 13
ATOM 17865 C CA . LEU B 2 14 ? 30.368 -6.921 -8.419 1.00 1.00 698 LEU B CA 13
ATOM 17866 C C . LEU B 2 14 ? 29.312 -6.388 -7.446 1.00 1.00 698 LEU B C 13
ATOM 17867 O O . LEU B 2 14 ? 29.435 -5.276 -6.933 1.00 1.00 698 LEU B O 13
ATOM 17883 N N . SER B 2 15 ? 28.264 -7.180 -7.216 1.00 1.00 699 SER B N 13
ATOM 17884 C CA . SER B 2 15 ? 27.179 -6.761 -6.324 1.00 1.00 699 SER B CA 13
ATOM 17885 C C . SER B 2 15 ? 27.659 -6.518 -4.891 1.00 1.00 699 SER B C 13
ATOM 17886 O O . SER B 2 15 ? 27.303 -5.510 -4.278 1.00 1.00 699 SER B O 13
ATOM 17894 N N . VAL B 2 16 ? 28.462 -7.436 -4.355 1.00 1.00 700 VAL B N 13
ATOM 17895 C CA . VAL B 2 16 ? 28.958 -7.283 -2.988 1.00 1.00 700 VAL B CA 13
ATOM 17896 C C 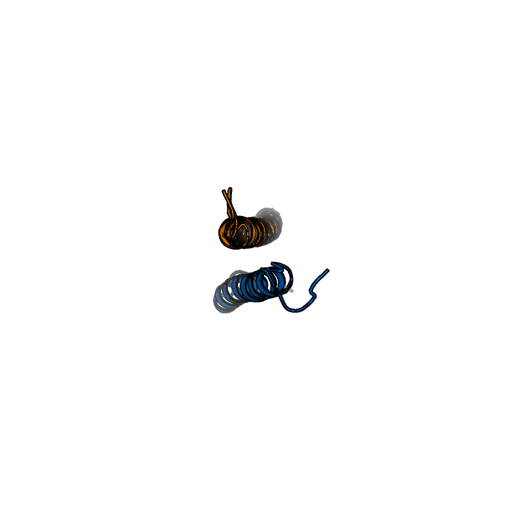. VAL B 2 16 ? 29.898 -6.085 -2.871 1.00 1.00 700 VAL B C 13
ATOM 17897 O O . VAL B 2 16 ? 29.875 -5.367 -1.870 1.00 1.00 700 VAL B O 13
ATOM 17910 N N . MET B 2 17 ? 30.722 -5.876 -3.901 1.00 1.00 701 MET B N 13
ATOM 17911 C CA . MET B 2 17 ? 31.665 -4.763 -3.896 1.00 1.00 701 MET B CA 13
ATOM 17912 C C . MET B 2 17 ? 30.927 -3.426 -3.864 1.00 1.00 701 MET B C 13
ATOM 17913 O O . MET B 2 17 ? 31.338 -2.492 -3.182 1.00 1.00 701 MET B O 13
ATOM 17927 N N . GLY B 2 18 ? 29.840 -3.343 -4.611 1.00 1.00 702 GLY B N 13
ATOM 17928 C CA . GLY B 2 18 ? 29.049 -2.118 -4.660 1.00 1.00 702 GLY B CA 13
ATOM 17929 C C . GLY B 2 18 ? 28.445 -1.809 -3.285 1.00 1.00 702 GLY B C 13
ATOM 17930 O O . GLY B 2 18 ? 28.352 -0.649 -2.868 1.00 1.00 702 GLY B O 13
ATOM 17934 N N . ALA B 2 19 ? 28.021 -2.850 -2.583 1.00 1.00 703 ALA B N 13
ATOM 17935 C CA . ALA B 2 19 ? 27.428 -2.651 -1.258 1.00 1.00 703 ALA B CA 13
ATOM 17936 C C . ALA B 2 19 ? 28.446 -2.017 -0.298 1.00 1.00 703 ALA B C 13
ATOM 17937 O O . ALA B 2 19 ? 28.126 -1.050 0.418 1.00 1.00 703 ALA B O 13
ATOM 17944 N N . ILE B 2 20 ? 29.686 -2.537 -0.319 1.00 1.00 704 ILE B N 13
ATOM 17945 C CA . ILE B 2 20 ? 30.744 -1.985 0.541 1.00 1.00 704 ILE B CA 13
ATOM 17946 C C . ILE B 2 20 ? 31.014 -0.524 0.185 1.00 1.00 704 ILE B C 13
ATOM 17947 O O . ILE B 2 20 ? 31.182 0.330 1.059 1.00 1.00 704 ILE B O 13
ATOM 17963 N N . LEU B 2 21 ? 31.072 -0.247 -1.111 1.00 1.00 705 LEU B N 13
ATOM 17964 C CA . LEU B 2 21 ? 31.338 1.100 -1.576 1.00 1.00 705 LEU B CA 13
ATOM 17965 C C . LEU B 2 21 ? 30.261 2.067 -1.126 1.00 1.00 705 LEU B C 13
ATOM 17966 O O . LEU B 2 21 ? 30.546 3.207 -0.744 1.00 1.00 705 LEU B O 13
ATOM 17982 N N . LEU B 2 22 ? 29.021 1.615 -1.168 1.00 1.00 706 LEU B N 13
ATOM 17983 C CA . LEU B 2 22 ? 27.911 2.479 -0.749 1.00 1.00 706 LEU B CA 13
ATOM 17984 C C . LEU B 2 22 ? 28.077 2.875 0.731 1.00 1.00 706 LEU B C 13
ATOM 17985 O O . LEU B 2 22 ? 27.890 4.040 1.092 1.00 1.00 706 LEU B O 13
ATOM 18001 N N . ILE B 2 23 ? 28.454 1.917 1.579 1.00 1.00 707 ILE B N 13
ATOM 18002 C CA . ILE B 2 23 ? 28.656 2.205 3.010 1.00 1.00 707 ILE B CA 13
ATOM 18003 C C . ILE B 2 23 ? 29.830 3.198 3.174 1.00 1.00 707 ILE B C 13
ATOM 18004 O O . ILE B 2 23 ? 29.790 4.141 3.978 1.00 1.00 707 ILE B O 13
ATOM 18020 N N . GLY B 2 24 ? 30.901 2.968 2.403 1.00 1.00 708 GLY B N 13
ATOM 18021 C CA . GLY B 2 24 ? 32.093 3.853 2.483 1.00 1.00 708 GLY B CA 13
ATOM 18022 C C . GLY B 2 24 ? 31.679 5.276 2.135 1.00 1.00 708 GLY B C 13
ATOM 18023 O O . GLY B 2 24 ? 32.072 6.225 2.807 1.00 1.00 708 GLY B O 13
ATOM 18027 N N . LEU B 2 25 ? 30.853 5.409 1.086 1.00 1.00 709 LEU B N 13
ATOM 18028 C CA . LEU B 2 25 ? 30.372 6.723 0.671 1.00 1.00 709 LEU B CA 13
ATOM 18029 C C . LEU B 2 25 ? 29.520 7.352 1.772 1.00 1.00 709 LEU B C 13
ATOM 18030 O O . LEU B 2 25 ? 29.639 8.545 2.067 1.00 1.00 709 LEU B O 13
ATOM 18046 N N . ALA B 2 26 ? 28.655 6.539 2.382 1.00 1.00 710 ALA B N 13
ATOM 18047 C CA . ALA B 2 26 ? 27.790 7.027 3.452 1.00 1.00 710 ALA B CA 13
ATOM 18048 C C . ALA B 2 26 ? 28.613 7.477 4.656 1.00 1.00 710 ALA B C 13
ATOM 18049 O O . ALA B 2 26 ? 28.296 8.486 5.293 1.00 1.00 710 ALA B O 13
ATOM 18056 N N . ALA B 2 27 ? 29.673 6.724 4.962 1.00 1.00 711 ALA B N 13
ATOM 18057 C CA . ALA B 2 27 ? 30.532 7.056 6.090 1.00 1.00 711 ALA B CA 13
ATOM 18058 C C . ALA B 2 27 ? 31.216 8.400 5.857 1.00 1.00 711 ALA B C 13
ATOM 18059 O O . ALA B 2 27 ? 31.349 9.211 6.775 1.00 1.00 711 ALA B O 13
ATOM 18066 N N . LEU B 2 28 ? 31.635 8.634 4.617 1.00 1.00 712 LEU B N 13
ATOM 18067 C CA . LEU B 2 28 ? 32.287 9.890 4.268 1.00 1.00 712 LEU B CA 13
ATOM 18068 C C . LEU B 2 28 ? 31.316 11.051 4.464 1.00 1.00 712 LEU B C 13
ATOM 18069 O O . LEU B 2 28 ? 31.688 12.103 4.984 1.00 1.00 712 LEU B O 13
ATOM 18085 N N . LEU B 2 29 ? 30.072 10.852 4.037 1.00 1.00 713 LEU B N 13
ATOM 18086 C CA . LEU B 2 29 ? 29.057 11.891 4.163 1.00 1.00 713 LEU B CA 13
ATOM 18087 C C . LEU B 2 29 ? 28.801 12.217 5.631 1.00 1.00 713 LEU B C 13
ATOM 18088 O O . LEU B 2 29 ? 28.667 13.384 5.998 1.00 1.00 713 LEU B O 13
ATOM 18104 N N . ILE B 2 30 ? 28.740 11.189 6.472 1.00 1.00 714 ILE B N 13
ATOM 18105 C CA . ILE B 2 30 ? 28.501 11.401 7.895 1.00 1.00 714 ILE B CA 13
ATOM 18106 C C . ILE B 2 30 ? 29.647 12.195 8.513 1.00 1.00 714 ILE B C 13
ATOM 18107 O O . ILE B 2 30 ? 29.421 13.127 9.285 1.00 1.00 714 ILE B O 13
ATOM 18123 N N . TRP B 2 31 ? 30.873 11.829 8.158 1.00 1.00 715 TRP B N 13
ATOM 18124 C CA . TRP B 2 31 ? 32.051 12.519 8.672 1.00 1.00 715 TRP B CA 13
ATOM 18125 C C . TRP B 2 31 ? 32.013 13.976 8.211 1.00 1.00 715 TRP B C 13
ATOM 18126 O O . TRP B 2 31 ? 32.262 14.908 8.980 1.00 1.00 715 TRP B O 13
ATOM 18147 N N . LYS B 2 32 ? 31.697 14.161 6.932 1.00 1.00 716 LYS B N 13
ATOM 18148 C CA . LYS B 2 32 ? 31.630 15.511 6.355 1.00 1.00 716 LYS B CA 13
ATOM 18149 C C . LYS B 2 32 ? 30.561 16.331 7.083 1.00 1.00 716 LYS B C 13
ATOM 18150 O O . LYS B 2 32 ? 30.737 17.527 7.371 1.00 1.00 716 LYS B O 13
ATOM 18169 N N . LEU B 2 33 ? 29.447 15.682 7.393 1.00 1.00 717 LEU B N 13
ATOM 18170 C CA . LEU B 2 33 ? 28.362 16.379 8.101 1.00 1.00 717 LEU B CA 13
ATOM 18171 C C . LEU B 2 33 ? 28.819 16.841 9.492 1.00 1.00 717 LEU B C 13
ATOM 18172 O O . LEU B 2 33 ? 28.485 17.944 9.930 1.00 1.00 717 LEU B O 13
ATOM 18188 N N . LEU B 2 34 ? 29.545 15.981 10.196 1.00 1.00 718 LEU B N 13
ATOM 18189 C CA . LEU B 2 34 ? 30.001 16.300 11.556 1.00 1.00 718 LEU B CA 13
ATOM 18190 C C . LEU B 2 34 ? 30.934 17.529 11.575 1.00 1.00 718 LEU B C 13
ATOM 18191 O O . LEU B 2 34 ? 30.793 18.422 12.419 1.00 1.00 718 LEU B O 13
ATOM 18207 N N . ILE B 2 35 ? 31.889 17.583 10.650 1.00 1.00 719 ILE B N 13
ATOM 18208 C CA . ILE B 2 35 ? 32.818 18.742 10.604 1.00 1.00 719 ILE B CA 13
ATOM 18209 C C . ILE B 2 35 ? 32.075 20.012 10.176 1.00 1.00 719 ILE B C 13
ATOM 18210 O O . ILE B 2 35 ? 32.373 21.114 10.638 1.00 1.00 719 ILE B O 13
ATOM 18226 N N . THR B 2 36 ? 31.118 19.856 9.277 1.00 1.00 720 THR B N 13
ATOM 18227 C CA . THR B 2 36 ? 30.350 21.003 8.783 1.00 1.00 720 THR B CA 13
ATOM 18228 C C . THR B 2 36 ? 29.612 21.690 9.932 1.00 1.00 720 THR B C 13
ATOM 18229 O O . THR B 2 36 ? 29.615 22.918 10.036 1.00 1.00 720 THR B O 13
ATOM 18240 N N . ILE B 2 37 ? 28.980 20.907 10.797 1.00 1.00 721 ILE B N 13
ATOM 18241 C CA . ILE B 2 37 ? 28.250 21.495 11.919 1.00 1.00 721 ILE B CA 13
ATOM 18242 C C . ILE B 2 37 ? 29.209 22.246 12.837 1.00 1.00 721 ILE B C 13
ATOM 18243 O O . ILE B 2 37 ? 28.927 23.379 13.251 1.00 1.00 721 ILE B O 13
ATOM 18259 N N . HIS B 2 38 ? 30.354 21.627 13.136 1.00 1.00 722 HIS B N 13
ATOM 18260 C CA . HIS B 2 38 ? 31.348 22.263 13.990 1.00 1.00 722 HIS B CA 13
ATOM 18261 C C . HIS B 2 38 ? 31.957 23.477 13.295 1.00 1.00 722 HIS B C 13
ATOM 18262 O O . HIS B 2 38 ? 32.198 24.505 13.924 1.00 1.00 722 HIS B O 13
ATOM 18276 N N . ASP B 2 39 ? 32.192 23.354 11.997 1.00 1.00 723 ASP B N 13
ATOM 18277 C CA . ASP B 2 39 ? 32.762 24.446 11.227 1.00 1.00 723 ASP B CA 13
ATOM 18278 C C . ASP B 2 39 ? 31.835 25.659 11.249 1.00 1.00 723 ASP B C 13
ATOM 18279 O O . ASP B 2 39 ? 32.282 26.800 11.385 1.00 1.00 723 ASP B O 13
ATOM 18288 N N . ARG B 2 40 ? 30.539 25.404 11.109 1.00 1.00 724 ARG B N 13
ATOM 18289 C CA . ARG B 2 40 ? 29.554 26.481 11.111 1.00 1.00 724 ARG B CA 13
ATOM 18290 C C . ARG B 2 40 ? 29.581 27.219 12.445 1.00 1.00 724 ARG B C 13
ATOM 18291 O O . ARG B 2 40 ? 29.534 28.448 12.485 1.00 1.00 724 ARG B O 13
ATOM 18312 N N . LYS B 2 41 ? 29.659 26.462 13.537 1.00 1.00 725 LYS B N 13
ATOM 18313 C CA . LYS B 2 41 ? 29.694 27.062 14.867 1.00 1.00 725 LYS B CA 13
ATOM 18314 C C . LYS B 2 41 ? 30.941 27.921 15.045 1.00 1.00 725 LYS B C 13
ATOM 18315 O O . LYS B 2 41 ? 30.871 29.013 15.604 1.00 1.00 725 LYS B O 13
ATOM 18334 N N . GLU B 2 42 ? 32.079 27.420 14.574 1.00 1.00 726 GLU B N 13
ATOM 18335 C CA . GLU B 2 42 ? 33.332 28.156 14.693 1.00 1.00 726 GLU B CA 13
ATOM 18336 C C . GLU B 2 42 ? 33.288 29.425 13.849 1.00 1.00 726 GLU B C 13
ATOM 18337 O O . GLU B 2 42 ? 33.787 30.475 14.260 1.00 1.00 726 GLU B O 13
ATOM 18349 N N . PHE B 2 43 ? 32.688 29.320 12.667 1.00 1.00 727 PHE B N 13
ATOM 18350 C CA . PHE B 2 43 ? 32.582 30.463 11.767 1.00 1.00 727 PHE B CA 13
ATOM 18351 C C . PHE B 2 43 ? 31.193 30.521 11.140 1.00 1.00 727 PHE B C 13
ATOM 18352 O O . PHE B 2 43 ? 30.860 29.607 10.404 1.00 1.00 727 PHE B O 13
ATOM 18370 N N . GLY A 1 1 ? 25.100 -34.175 0.421 1.00 1.00 957 GLY A N 14
ATOM 18371 C CA . GLY A 1 1 ? 26.087 -35.289 0.516 1.00 1.00 957 GLY A CA 14
ATOM 18372 C C . GLY A 1 1 ? 27.248 -34.866 1.408 1.00 1.00 957 GLY A C 14
ATOM 18373 O O . GLY A 1 1 ? 27.061 -34.567 2.588 1.00 1.00 957 GLY A O 14
ATOM 18379 N N . ALA A 1 2 ? 28.448 -34.842 0.837 1.00 1.00 958 ALA A N 14
ATOM 18380 C CA . ALA A 1 2 ? 29.634 -34.454 1.591 1.00 1.00 958 ALA A CA 14
ATOM 18381 C C . ALA A 1 2 ? 29.568 -32.978 1.971 1.00 1.00 958 ALA A C 14
ATOM 18382 O O . ALA A 1 2 ? 29.085 -32.150 1.199 1.00 1.00 958 ALA A O 14
ATOM 18389 N N . LEU A 1 3 ? 30.056 -32.657 3.165 1.00 1.00 959 LEU A N 14
ATOM 18390 C CA . LEU A 1 3 ? 30.046 -31.277 3.637 1.00 1.00 959 LEU A CA 14
ATOM 18391 C C . LEU A 1 3 ? 30.903 -30.399 2.729 1.00 1.00 959 LEU A C 14
ATOM 18392 O O . LEU A 1 3 ? 30.516 -29.282 2.386 1.00 1.00 959 LEU A O 14
ATOM 18408 N N . GLU A 1 4 ? 32.067 -30.912 2.345 1.00 1.00 960 GLU A N 14
ATOM 18409 C CA . GLU A 1 4 ? 32.970 -30.164 1.478 1.00 1.00 960 GLU A CA 14
ATOM 18410 C C . GLU A 1 4 ? 32.342 -29.953 0.104 1.00 1.00 960 GLU A C 14
ATOM 18411 O O . GLU A 1 4 ? 31.742 -30.867 -0.461 1.00 1.00 960 GLU A O 14
ATOM 18423 N N . GLU A 1 5 ? 32.487 -28.740 -0.425 1.00 1.00 961 GLU A N 14
ATOM 18424 C CA . GLU A 1 5 ? 31.934 -28.408 -1.735 1.00 1.00 961 GLU A CA 14
ATOM 18425 C C . GLU A 1 5 ? 33.039 -27.952 -2.682 1.00 1.00 961 GLU A C 14
ATOM 18426 O O . GLU A 1 5 ? 33.900 -27.157 -2.307 1.00 1.00 961 GLU A O 14
ATOM 18438 N N . ARG A 1 6 ? 33.007 -28.458 -3.910 1.00 1.00 962 ARG A N 14
ATOM 18439 C CA . ARG A 1 6 ? 34.013 -28.092 -4.900 1.00 1.00 962 ARG A CA 14
ATOM 18440 C C . ARG A 1 6 ? 33.955 -26.593 -5.180 1.00 1.00 962 ARG A C 14
ATOM 18441 O O . ARG A 1 6 ? 34.988 -25.928 -5.268 1.00 1.00 962 ARG A O 14
ATOM 18462 N N . ALA A 1 7 ? 32.742 -26.069 -5.318 1.00 1.00 963 ALA A N 14
ATOM 18463 C CA . ALA A 1 7 ? 32.561 -24.647 -5.585 1.00 1.00 963 ALA A CA 14
ATOM 18464 C C . ALA A 1 7 ? 32.992 -23.818 -4.380 1.00 1.00 963 ALA A C 14
ATOM 18465 O O . ALA A 1 7 ? 32.791 -24.221 -3.235 1.00 1.00 963 ALA A O 14
ATOM 18472 N N . ILE A 1 8 ? 33.587 -22.658 -4.648 1.00 1.00 964 ILE A N 14
ATOM 18473 C CA . ILE A 1 8 ? 34.044 -21.778 -3.579 1.00 1.00 964 ILE A CA 14
ATOM 18474 C C . ILE A 1 8 ? 33.604 -20.334 -3.834 1.00 1.00 964 ILE A C 14
ATOM 18475 O O . ILE A 1 8 ? 34.382 -19.398 -3.651 1.00 1.00 964 ILE A O 14
ATOM 18491 N N . PRO A 1 9 ? 32.379 -20.138 -4.251 1.00 1.00 965 PRO A N 14
ATOM 18492 C CA . PRO A 1 9 ? 31.834 -18.776 -4.536 1.00 1.00 965 PRO A CA 14
ATOM 18493 C C . PRO A 1 9 ? 31.807 -17.887 -3.294 1.00 1.00 965 PRO A C 14
ATOM 18494 O O . PRO A 1 9 ? 31.904 -16.663 -3.391 1.00 1.00 965 PRO A O 14
ATOM 18505 N N . ILE A 1 10 ? 31.663 -18.511 -2.132 1.00 1.00 966 ILE A N 14
ATOM 18506 C CA . ILE A 1 10 ? 31.610 -17.774 -0.874 1.00 1.00 966 ILE A CA 14
ATOM 18507 C C . ILE A 1 10 ? 32.957 -17.138 -0.534 1.00 1.00 966 ILE A C 14
ATOM 18508 O O . ILE A 1 10 ? 33.013 -16.013 -0.040 1.00 1.00 966 ILE A O 14
ATOM 18524 N N . TRP A 1 11 ? 34.037 -17.871 -0.778 1.00 1.00 967 TRP A N 14
ATOM 18525 C CA . TRP A 1 11 ? 35.374 -17.373 -0.468 1.00 1.00 967 TRP A CA 14
ATOM 18526 C C . TRP A 1 11 ? 35.664 -16.062 -1.195 1.00 1.00 967 TRP A C 14
ATOM 18527 O O . TRP A 1 11 ? 36.294 -15.163 -0.637 1.00 1.00 967 TRP A O 14
ATOM 18548 N N . TRP A 1 12 ? 35.204 -15.954 -2.435 1.00 1.00 968 TRP A N 14
ATOM 18549 C CA . TRP A 1 12 ? 35.427 -14.739 -3.212 1.00 1.00 968 TRP A CA 14
ATOM 18550 C C . TRP A 1 12 ? 34.796 -13.527 -2.527 1.00 1.00 968 TRP A C 14
ATOM 18551 O O . TRP A 1 12 ? 35.364 -12.435 -2.541 1.00 1.00 968 TRP A O 14
ATOM 18572 N N . VAL A 1 13 ? 33.624 -13.722 -1.928 1.00 1.00 969 VAL A N 14
ATOM 18573 C CA . VAL A 1 13 ? 32.940 -12.627 -1.244 1.00 1.00 969 VAL A CA 14
ATOM 18574 C C . VAL A 1 13 ? 33.777 -12.115 -0.076 1.00 1.00 969 VAL A C 14
ATOM 18575 O O . VAL A 1 13 ? 33.936 -10.907 0.101 1.00 1.00 969 VAL A O 14
ATOM 18588 N N . LEU A 1 14 ? 34.318 -13.037 0.715 1.00 1.00 970 LEU A N 14
ATOM 18589 C CA . LEU A 1 14 ? 35.145 -12.650 1.856 1.00 1.00 970 LEU A CA 14
ATOM 18590 C C . LEU A 1 14 ? 36.387 -11.905 1.383 1.00 1.00 970 LEU A C 14
ATOM 18591 O O . LEU A 1 14 ? 36.796 -10.915 1.988 1.00 1.00 970 LEU A O 14
ATOM 18607 N N . VAL A 1 15 ? 36.984 -12.386 0.297 1.00 1.00 971 VAL A N 14
ATOM 18608 C CA . VAL A 1 15 ? 38.179 -11.751 -0.244 1.00 1.00 971 VAL A CA 14
ATOM 18609 C C . VAL A 1 15 ? 37.868 -10.321 -0.671 1.00 1.00 971 VAL A C 14
ATOM 18610 O O . VAL A 1 15 ? 38.620 -9.395 -0.368 1.00 1.00 971 VAL A O 14
ATOM 18623 N N . GLY A 1 16 ? 36.749 -10.145 -1.369 1.00 1.00 972 GLY A N 14
ATOM 18624 C CA . GLY A 1 16 ? 36.346 -8.818 -1.821 1.00 1.00 972 GLY A CA 14
ATOM 18625 C C . GLY A 1 16 ? 36.057 -7.911 -0.630 1.00 1.00 972 GLY A C 14
ATOM 18626 O O . GLY A 1 16 ? 36.383 -6.725 -0.643 1.00 1.00 972 GLY A O 14
ATOM 18630 N N . VAL A 1 17 ? 35.448 -8.482 0.403 1.00 1.00 973 VAL A N 14
ATOM 18631 C CA . VAL A 1 17 ? 35.121 -7.722 1.604 1.00 1.00 973 VAL A CA 14
ATOM 18632 C C . VAL A 1 17 ? 36.395 -7.218 2.280 1.00 1.00 973 VAL A C 14
ATOM 18633 O O . VAL A 1 17 ? 36.473 -6.061 2.693 1.00 1.00 973 VAL A O 14
ATOM 18646 N N . LEU A 1 18 ? 37.393 -8.089 2.389 1.00 1.00 974 LEU A N 14
ATOM 18647 C CA . LEU A 1 18 ? 38.657 -7.707 3.014 1.00 1.00 974 LEU A CA 14
ATOM 18648 C C . LEU A 1 18 ? 39.309 -6.584 2.212 1.00 1.00 974 LEU A C 14
ATOM 18649 O O . LEU A 1 18 ? 39.815 -5.610 2.776 1.00 1.00 974 LEU A O 14
ATOM 18665 N N . GLY A 1 19 ? 39.277 -6.719 0.889 1.00 1.00 975 GLY A N 14
ATOM 18666 C CA . GLY A 1 19 ? 39.848 -5.704 0.017 1.00 1.00 975 GLY A CA 14
ATOM 18667 C C . GLY A 1 19 ? 39.095 -4.389 0.186 1.00 1.00 975 GLY A C 14
ATOM 18668 O O . GLY A 1 19 ? 39.678 -3.309 0.105 1.00 1.00 975 GLY A O 14
ATOM 18672 N N . GLY A 1 20 ? 37.789 -4.494 0.424 1.00 1.00 976 GLY A N 14
ATOM 18673 C CA . GLY A 1 20 ? 36.957 -3.317 0.608 1.00 1.00 976 GLY A CA 14
ATOM 18674 C C . GLY A 1 20 ? 37.388 -2.538 1.840 1.00 1.00 976 GLY A C 14
ATOM 18675 O O . GLY A 1 20 ? 37.375 -1.308 1.838 1.00 1.00 976 GLY A O 14
ATOM 18679 N N . LEU A 1 21 ? 37.783 -3.260 2.886 1.00 1.00 977 LEU A N 14
ATOM 18680 C CA . LEU A 1 21 ? 38.227 -2.617 4.110 1.00 1.00 977 LEU A CA 14
ATOM 18681 C C . LEU A 1 21 ? 39.462 -1.788 3.813 1.00 1.00 977 LEU A C 14
ATOM 18682 O O . LEU A 1 21 ? 39.601 -0.668 4.300 1.00 1.00 977 LEU A O 14
ATOM 18698 N N . LEU A 1 22 ? 40.348 -2.346 2.995 1.00 1.00 978 LEU A N 14
ATOM 18699 C CA . LEU A 1 22 ? 41.571 -1.651 2.615 1.00 1.00 978 LEU A CA 14
ATOM 18700 C C . LEU A 1 22 ? 41.237 -0.376 1.844 1.00 1.00 978 LEU A C 14
ATOM 18701 O O . LEU A 1 22 ? 41.871 0.660 2.033 1.00 1.00 978 LEU A O 14
ATOM 18717 N N . LEU A 1 23 ? 40.240 -0.465 0.968 1.00 1.00 979 LEU A N 14
ATOM 18718 C CA . LEU A 1 23 ? 39.829 0.686 0.164 1.00 1.00 979 LEU A CA 14
ATOM 18719 C C . LEU A 1 23 ? 39.351 1.839 1.037 1.00 1.00 979 LEU A C 14
ATOM 18720 O O . LEU A 1 23 ? 39.724 2.993 0.807 1.00 1.00 979 LEU A O 14
ATOM 18736 N N . LEU A 1 24 ? 38.530 1.533 2.032 1.00 1.00 980 LEU A N 14
ATOM 18737 C CA . LEU A 1 24 ? 38.024 2.570 2.920 1.00 1.00 980 LEU A CA 14
ATOM 18738 C C . LEU A 1 24 ? 39.166 3.196 3.710 1.00 1.00 980 LEU A C 14
ATOM 18739 O O . LEU A 1 24 ? 39.217 4.412 3.891 1.00 1.00 980 LEU A O 14
ATOM 18755 N N . THR A 1 25 ? 40.070 2.345 4.189 1.00 1.00 981 THR A N 14
ATOM 18756 C CA . THR A 1 25 ? 41.204 2.804 4.978 1.00 1.00 981 THR A CA 14
ATOM 18757 C C . THR A 1 25 ? 42.114 3.713 4.158 1.00 1.00 981 THR A C 14
ATOM 18758 O O . THR A 1 25 ? 42.543 4.758 4.638 1.00 1.00 981 THR A O 14
ATOM 18769 N N . ILE A 1 26 ? 42.416 3.304 2.926 1.00 1.00 982 ILE A N 14
ATOM 18770 C CA . ILE A 1 26 ? 43.290 4.094 2.068 1.00 1.00 982 ILE A CA 14
ATOM 18771 C C . ILE A 1 26 ? 42.669 5.448 1.754 1.00 1.00 982 ILE A C 14
ATOM 18772 O O . ILE A 1 26 ? 43.351 6.472 1.815 1.00 1.00 982 ILE A O 14
ATOM 18788 N N . LEU A 1 27 ? 41.377 5.463 1.427 1.00 1.00 983 LEU A N 14
ATOM 18789 C CA . LEU A 1 27 ? 40.705 6.726 1.115 1.00 1.00 983 LEU A CA 14
ATOM 18790 C C . LEU A 1 27 ? 40.705 7.652 2.342 1.00 1.00 983 LEU A C 14
ATOM 18791 O O . LEU A 1 27 ? 40.973 8.858 2.239 1.00 1.00 983 LEU A O 14
ATOM 18807 N N . VAL A 1 28 ? 40.411 7.061 3.501 1.00 1.00 984 VAL A N 14
ATOM 18808 C CA . VAL A 1 28 ? 40.378 7.786 4.775 1.00 1.00 984 VAL A CA 14
ATOM 18809 C C . VAL A 1 28 ? 41.774 8.297 5.127 1.00 1.00 984 VAL A C 14
ATOM 18810 O O . VAL A 1 28 ? 41.950 9.413 5.632 1.00 1.00 984 VAL A O 14
ATOM 18823 N N . LEU A 1 29 ? 42.779 7.456 4.885 1.00 1.00 985 LEU A N 14
ATOM 18824 C CA . LEU A 1 29 ? 44.155 7.854 5.226 1.00 1.00 985 LEU A CA 14
ATOM 18825 C C . LEU A 1 29 ? 44.592 9.099 4.428 1.00 1.00 985 LEU A C 14
ATOM 18826 O O . LEU A 1 29 ? 45.204 10.029 4.973 1.00 1.00 985 LEU A O 14
ATOM 18842 N N . ALA A 1 30 ? 44.271 9.121 3.135 1.00 1.00 986 ALA A N 14
ATOM 18843 C CA . ALA A 1 30 ? 44.652 10.264 2.299 1.00 1.00 986 ALA A CA 14
ATOM 18844 C C . ALA A 1 30 ? 43.943 11.529 2.774 1.00 1.00 986 ALA A C 14
ATOM 18845 O O . ALA A 1 30 ? 44.552 12.595 2.886 1.00 1.00 986 ALA A O 14
ATOM 18852 N N . MET A 1 31 ? 42.652 11.409 3.052 1.00 1.00 987 MET A N 14
ATOM 18853 C CA . MET A 1 31 ? 41.885 12.557 3.522 1.00 1.00 987 MET A CA 14
ATOM 18854 C C . MET A 1 31 ? 42.380 13.016 4.900 1.00 1.00 987 MET A C 14
ATOM 18855 O O . MET A 1 31 ? 42.487 14.212 5.170 1.00 1.00 987 MET A O 14
ATOM 18869 N N . TRP A 1 32 ? 42.670 12.050 5.768 1.00 1.00 988 TRP A N 14
ATOM 18870 C CA . TRP A 1 32 ? 43.142 12.345 7.121 1.00 1.00 988 TRP A CA 14
ATOM 18871 C C . TRP A 1 32 ? 44.456 13.124 7.079 1.00 1.00 988 TRP A C 14
ATOM 18872 O O . TRP A 1 32 ? 44.685 14.026 7.886 1.00 1.00 988 TRP A O 14
ATOM 18893 N N . LYS A 1 33 ? 45.324 12.752 6.149 1.00 1.00 989 LYS A N 14
ATOM 18894 C CA . LYS A 1 33 ? 46.629 13.396 6.027 1.00 1.00 989 LYS A CA 14
ATOM 18895 C C . LYS A 1 33 ? 46.483 14.868 5.630 1.00 1.00 989 LYS A C 14
ATOM 18896 O O . LYS A 1 33 ? 47.449 15.626 5.684 1.00 1.00 989 LYS A O 14
ATOM 18915 N N . VAL A 1 34 ? 45.284 15.277 5.228 1.00 1.00 990 VAL A N 14
ATOM 18916 C CA . VAL A 1 34 ? 45.072 16.665 4.834 1.00 1.00 990 VAL A CA 14
ATOM 18917 C C . VAL A 1 34 ? 44.679 17.498 6.049 1.00 1.00 990 VAL A C 14
ATOM 18918 O O . VAL A 1 34 ? 44.808 18.722 6.049 1.00 1.00 990 VAL A O 14
ATOM 18931 N N . GLY A 1 35 ? 44.199 16.815 7.082 1.00 1.00 991 GLY A N 14
ATOM 18932 C CA . GLY A 1 35 ? 43.783 17.480 8.310 1.00 1.00 991 GLY A CA 14
ATOM 18933 C C . GLY A 1 35 ? 42.398 18.083 8.139 1.00 1.00 991 GLY A C 14
ATOM 18934 O O . GLY A 1 35 ? 41.867 18.727 9.045 1.00 1.00 991 GLY A O 14
ATOM 18938 N N . PHE A 1 36 ? 41.821 17.866 6.964 1.00 1.00 992 PHE A N 14
ATOM 18939 C CA . PHE A 1 36 ? 40.491 18.386 6.660 1.00 1.00 992 PHE A CA 14
ATOM 18940 C C . PHE A 1 36 ? 39.440 17.805 7.597 1.00 1.00 992 PHE A C 14
ATOM 18941 O O . PHE A 1 36 ? 38.545 18.513 8.059 1.00 1.00 992 PHE A O 14
ATOM 18958 N N . PHE A 1 37 ? 39.540 16.505 7.850 1.00 1.00 993 PHE A N 14
ATOM 18959 C CA . PHE A 1 37 ? 38.576 15.827 8.709 1.00 1.00 993 PHE A CA 14
ATOM 18960 C C . PHE A 1 37 ? 39.033 15.824 10.164 1.00 1.00 993 PHE A C 14
ATOM 18961 O O . PHE A 1 37 ? 38.308 15.358 11.044 1.00 1.00 993 PHE A O 14
ATOM 18978 N N . LYS A 1 38 ? 40.229 16.351 10.413 1.00 1.00 994 LYS A N 14
ATOM 18979 C CA . LYS A 1 38 ? 40.759 16.408 11.773 1.00 1.00 994 LYS A CA 14
ATOM 18980 C C . LYS A 1 38 ? 40.819 17.855 12.249 1.00 1.00 994 LYS A C 14
ATOM 18981 O O . LYS A 1 38 ? 41.418 18.711 11.597 1.00 1.00 994 LYS A O 14
ATOM 19000 N N . ARG A 1 39 ? 40.202 18.117 13.394 1.00 1.00 995 ARG A N 14
ATOM 19001 C CA . ARG A 1 39 ? 40.192 19.453 13.962 1.00 1.00 995 ARG A CA 14
ATOM 19002 C C . ARG A 1 39 ? 40.409 19.361 15.461 1.00 1.00 995 ARG A C 14
ATOM 19003 O O . ARG A 1 39 ? 40.089 18.342 16.074 1.00 1.00 995 ARG A O 14
ATOM 19024 N N . ASN A 1 40 ? 40.951 20.411 16.057 1.00 1.00 996 ASN A N 14
ATOM 19025 C CA . ASN A 1 40 ? 41.186 20.384 17.489 1.00 1.00 996 ASN A CA 14
ATOM 19026 C C . ASN A 1 40 ? 39.922 20.794 18.229 1.00 1.00 996 ASN A C 14
ATOM 19027 O O . ASN A 1 40 ? 39.496 21.947 18.169 1.00 1.00 996 ASN A O 14
ATOM 19038 N N . ARG A 1 41 ? 39.329 19.833 18.926 1.00 1.00 997 ARG A N 14
ATOM 19039 C CA . ARG A 1 41 ? 38.107 20.089 19.680 1.00 1.00 997 ARG A CA 14
ATOM 19040 C C . ARG A 1 41 ? 38.433 20.356 21.154 1.00 1.00 997 ARG A C 14
ATOM 19041 O O . ARG A 1 41 ? 39.413 19.827 21.677 1.00 1.00 997 ARG A O 14
ATOM 19062 N N . PRO A 1 42 ? 37.640 21.157 21.835 1.00 1.00 998 PRO A N 14
ATOM 19063 C CA . PRO A 1 42 ? 37.872 21.474 23.270 1.00 1.00 998 PRO A CA 14
ATOM 19064 C C . PRO A 1 42 ? 38.377 20.266 24.056 1.00 1.00 998 PRO A C 14
ATOM 19065 O O . PRO A 1 42 ? 39.437 20.373 24.651 1.00 1.00 998 PRO A O 14
ATOM 19077 N N . PRO B 2 1 ? 12.417 -29.179 -6.400 1.00 1.00 685 PRO B N 14
ATOM 19078 C CA . PRO B 2 1 ? 11.969 -29.751 -7.693 1.00 1.00 685 PRO B CA 14
ATOM 19079 C C . PRO B 2 1 ? 12.754 -29.112 -8.834 1.00 1.00 685 PRO B C 14
ATOM 19080 O O . PRO B 2 1 ? 13.498 -29.789 -9.544 1.00 1.00 685 PRO B O 14
ATOM 19093 N N . GLU B 2 2 ? 12.582 -27.805 -9.005 1.00 1.00 686 GLU B N 14
ATOM 19094 C CA . GLU B 2 2 ? 13.280 -27.083 -10.064 1.00 1.00 686 GLU B CA 14
ATOM 19095 C C . GLU B 2 2 ? 14.784 -27.076 -9.807 1.00 1.00 686 GLU B C 14
ATOM 19096 O O . GLU B 2 2 ? 15.582 -27.207 -10.734 1.00 1.00 686 GLU B O 14
ATOM 19108 N N . SER B 2 3 ? 15.162 -26.924 -8.542 1.00 1.00 687 SER B N 14
ATOM 19109 C CA . SER B 2 3 ? 16.573 -26.902 -8.175 1.00 1.00 687 SER B CA 14
ATOM 19110 C C . SER B 2 3 ? 17.353 -25.973 -9.100 1.00 1.00 687 SER B C 14
ATOM 19111 O O . SER B 2 3 ? 18.110 -26.426 -9.959 1.00 1.00 687 SER B O 14
ATOM 19119 N N . PRO B 2 4 ? 17.181 -24.689 -8.935 1.00 1.00 688 PRO B N 14
ATOM 19120 C CA . PRO B 2 4 ? 17.879 -23.665 -9.767 1.00 1.00 688 PRO B CA 14
ATOM 19121 C C . PRO B 2 4 ? 19.396 -23.742 -9.612 1.00 1.00 688 PRO B C 14
ATOM 19122 O O . PRO B 2 4 ? 19.904 -24.046 -8.533 1.00 1.00 688 PRO B O 14
ATOM 19133 N N . LYS B 2 5 ? 20.113 -23.466 -10.697 1.00 1.00 689 LYS B N 14
ATOM 19134 C CA . LYS B 2 5 ? 21.571 -23.507 -10.669 1.00 1.00 689 LYS B CA 14
ATOM 19135 C C . LYS B 2 5 ? 22.123 -22.441 -9.726 1.00 1.00 689 LYS B C 14
ATOM 19136 O O . LYS B 2 5 ? 23.113 -22.669 -9.031 1.00 1.00 689 LYS B O 14
ATOM 19155 N N . GLY B 2 6 ? 21.473 -21.280 -9.706 1.00 1.00 690 GLY B N 14
ATOM 19156 C CA . GLY B 2 6 ? 21.903 -20.183 -8.843 1.00 1.00 690 GLY B CA 14
ATOM 19157 C C . GLY B 2 6 ? 22.442 -19.017 -9.665 1.00 1.00 690 GLY B C 14
ATOM 19158 O O . GLY B 2 6 ? 22.710 -19.154 -10.859 1.00 1.00 690 GLY B O 14
ATOM 19162 N N . PRO B 2 7 ? 22.602 -17.881 -9.043 1.00 1.00 691 PRO B N 14
ATOM 19163 C CA . PRO B 2 7 ? 23.120 -16.650 -9.710 1.00 1.00 691 PRO B CA 14
ATOM 19164 C C . PRO B 2 7 ? 24.607 -16.749 -10.041 1.00 1.00 691 PRO B C 14
ATOM 19165 O O . PRO B 2 7 ? 25.349 -17.482 -9.388 1.00 1.00 691 PRO B O 14
ATOM 19176 N N . ASP B 2 8 ? 25.034 -16.004 -11.055 1.00 1.00 692 ASP B N 14
ATOM 19177 C CA . ASP B 2 8 ? 26.430 -16.011 -11.460 1.00 1.00 692 ASP B CA 14
ATOM 19178 C C . ASP B 2 8 ? 27.294 -15.367 -10.384 1.00 1.00 692 ASP B C 14
ATOM 19179 O O . ASP B 2 8 ? 26.880 -14.407 -9.733 1.00 1.00 692 ASP B O 14
ATOM 19188 N N . ILE B 2 9 ? 28.496 -15.898 -10.206 1.00 1.00 693 ILE B N 14
ATOM 19189 C CA . ILE B 2 9 ? 29.410 -15.366 -9.207 1.00 1.00 693 ILE B CA 14
ATOM 19190 C C . ILE B 2 9 ? 29.792 -13.936 -9.560 1.00 1.00 693 ILE B C 14
ATOM 19191 O O . ILE B 2 9 ? 30.139 -13.142 -8.688 1.00 1.00 693 ILE B O 14
ATOM 19207 N N . LEU B 2 10 ? 29.728 -13.612 -10.844 1.00 1.00 694 LEU B N 14
ATOM 19208 C CA . LEU B 2 10 ? 30.078 -12.271 -11.296 1.00 1.00 694 LEU B CA 14
ATOM 19209 C C . LEU B 2 10 ? 29.137 -11.246 -10.671 1.00 1.00 694 LEU B C 14
ATOM 19210 O O . LEU B 2 10 ? 29.564 -10.171 -10.252 1.00 1.00 694 LEU B O 14
ATOM 19226 N N . VAL B 2 11 ? 27.857 -11.589 -10.607 1.00 1.00 695 VAL B N 14
ATOM 19227 C CA . VAL B 2 11 ? 26.865 -10.691 -10.029 1.00 1.00 695 VAL B CA 14
ATOM 19228 C C . VAL B 2 11 ? 27.154 -10.434 -8.550 1.00 1.00 695 VAL B C 14
ATOM 19229 O O . VAL B 2 11 ? 27.075 -9.298 -8.083 1.00 1.00 695 VAL B O 14
ATOM 19242 N N . VAL B 2 12 ? 27.473 -11.496 -7.815 1.00 1.00 696 VAL B N 14
ATOM 19243 C CA . VAL B 2 12 ? 27.750 -11.368 -6.386 1.00 1.00 696 VAL B CA 14
ATOM 19244 C C . VAL B 2 12 ? 28.956 -10.466 -6.125 1.00 1.00 696 VAL B C 14
ATOM 19245 O O . VAL B 2 12 ? 28.903 -9.591 -5.261 1.00 1.00 696 VAL B O 14
ATOM 19258 N N . LEU B 2 13 ? 30.039 -10.673 -6.868 1.00 1.00 697 LEU B N 14
ATOM 19259 C CA . LEU B 2 13 ? 31.235 -9.854 -6.686 1.00 1.00 697 LEU B CA 14
ATOM 19260 C C . LEU B 2 13 ? 30.941 -8.392 -7.007 1.00 1.00 697 LEU B C 14
ATOM 19261 O O . LEU B 2 13 ? 31.382 -7.494 -6.289 1.00 1.00 697 LEU B O 14
ATOM 19277 N N . LEU B 2 14 ? 30.189 -8.153 -8.076 1.00 1.00 698 LEU B N 14
ATOM 19278 C CA . LEU B 2 14 ? 29.848 -6.785 -8.450 1.00 1.00 698 LEU B CA 14
ATOM 19279 C C . LEU B 2 14 ? 29.006 -6.136 -7.354 1.00 1.00 698 LEU B C 14
ATOM 19280 O O . LEU B 2 14 ? 29.215 -4.974 -6.999 1.00 1.00 698 LEU B O 14
ATOM 19296 N N . SER B 2 15 ? 28.057 -6.898 -6.817 1.00 1.00 699 SER B N 14
ATOM 19297 C CA . SER B 2 15 ? 27.194 -6.389 -5.756 1.00 1.00 699 SER B CA 14
ATOM 19298 C C . SER B 2 15 ? 28.023 -5.998 -4.536 1.00 1.00 699 SER B C 14
ATOM 19299 O O . SER B 2 15 ? 27.786 -4.959 -3.917 1.00 1.00 699 SER B O 14
ATOM 19307 N N . VAL B 2 16 ? 29.002 -6.835 -4.202 1.00 1.00 700 VAL B N 14
ATOM 19308 C CA . VAL B 2 16 ? 29.865 -6.570 -3.058 1.00 1.00 700 VAL B CA 14
ATOM 19309 C C . VAL B 2 16 ? 30.655 -5.283 -3.262 1.00 1.00 700 VAL B C 14
ATOM 19310 O O . VAL B 2 16 ? 30.763 -4.459 -2.356 1.00 1.00 700 VAL B O 14
ATOM 19323 N N . MET B 2 17 ? 31.217 -5.119 -4.451 1.00 1.00 701 MET B N 14
ATOM 19324 C CA . MET B 2 17 ? 32.008 -3.930 -4.745 1.00 1.00 701 MET B CA 14
ATOM 19325 C C . MET B 2 17 ? 31.155 -2.667 -4.670 1.00 1.00 701 MET B C 14
ATOM 19326 O O . MET B 2 17 ? 31.595 -1.643 -4.151 1.00 1.00 701 MET B O 14
ATOM 19340 N N . GLY B 2 18 ? 29.938 -2.743 -5.195 1.00 1.00 702 GLY B N 14
ATOM 19341 C CA . GLY B 2 18 ? 29.039 -1.593 -5.182 1.00 1.00 702 GLY B CA 14
ATOM 19342 C C . GLY B 2 18 ? 28.671 -1.192 -3.756 1.00 1.00 702 GLY B C 14
ATOM 19343 O O . GLY B 2 18 ? 28.608 -0.007 -3.431 1.00 1.00 702 GLY B O 14
ATOM 19347 N N . ALA B 2 19 ? 28.424 -2.187 -2.915 1.00 1.00 703 ALA B N 14
ATOM 19348 C CA . ALA B 2 19 ? 28.055 -1.934 -1.526 1.00 1.00 703 ALA B CA 14
ATOM 19349 C C . ALA B 2 19 ? 29.194 -1.264 -0.762 1.00 1.00 703 ALA B C 14
ATOM 19350 O O . ALA B 2 19 ? 28.960 -0.397 0.078 1.00 1.00 703 ALA B O 14
ATOM 19357 N N . ILE B 2 20 ? 30.425 -1.679 -1.045 1.00 1.00 704 ILE B N 14
ATOM 19358 C CA . ILE B 2 20 ? 31.586 -1.117 -0.357 1.00 1.00 704 ILE B CA 14
ATOM 19359 C C . ILE B 2 20 ? 31.751 0.370 -0.645 1.00 1.00 704 ILE B C 14
ATOM 19360 O O . ILE B 2 20 ? 32.010 1.156 0.267 1.00 1.00 704 ILE B O 14
ATOM 19376 N N . LEU B 2 21 ? 31.601 0.759 -1.904 1.00 1.00 705 LEU B N 14
ATOM 19377 C CA . LEU B 2 21 ? 31.741 2.167 -2.262 1.00 1.00 705 LEU B CA 14
ATOM 19378 C C . LEU B 2 21 ? 30.670 2.999 -1.571 1.00 1.00 705 LEU B C 14
ATOM 19379 O O . LEU B 2 21 ? 30.949 4.090 -1.073 1.00 1.00 705 LEU B O 14
ATOM 19395 N N . LEU B 2 22 ? 29.448 2.482 -1.535 1.00 1.00 706 LEU B N 14
ATOM 19396 C CA . LEU B 2 22 ? 28.357 3.201 -0.888 1.00 1.00 706 LEU B CA 14
ATOM 19397 C C . LEU B 2 22 ? 28.650 3.377 0.600 1.00 1.00 706 LEU B C 14
ATOM 19398 O O . LEU B 2 22 ? 28.442 4.454 1.158 1.00 1.00 706 LEU B O 14
ATOM 19414 N N . ILE B 2 23 ? 29.137 2.315 1.237 1.00 1.00 707 ILE B N 14
ATOM 19415 C CA . ILE B 2 23 ? 29.456 2.372 2.660 1.00 1.00 707 ILE B CA 14
ATOM 19416 C C . ILE B 2 23 ? 30.586 3.360 2.933 1.00 1.00 707 ILE B C 14
ATOM 19417 O O . ILE B 2 23 ? 30.518 4.144 3.880 1.00 1.00 707 ILE B O 14
ATOM 19433 N N . GLY B 2 24 ? 31.626 3.320 2.104 1.00 1.00 708 GLY B N 14
ATOM 19434 C CA . GLY B 2 24 ? 32.757 4.223 2.285 1.00 1.00 708 GLY B CA 14
ATOM 19435 C C . GLY B 2 24 ? 32.318 5.670 2.105 1.00 1.00 708 GLY B C 14
ATOM 19436 O O . GLY B 2 24 ? 32.709 6.553 2.869 1.00 1.00 708 GLY B O 14
ATOM 19440 N N . LEU B 2 25 ? 31.493 5.900 1.093 1.00 1.00 709 LEU B N 14
ATOM 19441 C CA . LEU B 2 25 ? 30.986 7.236 0.812 1.00 1.00 709 LEU B CA 14
ATOM 19442 C C . LEU B 2 25 ? 30.123 7.740 1.967 1.00 1.00 709 LEU B C 14
ATOM 19443 O O . LEU B 2 25 ? 30.205 8.905 2.356 1.00 1.00 709 LEU B O 14
ATOM 19459 N N . ALA B 2 26 ? 29.282 6.858 2.502 1.00 1.00 710 ALA B N 14
ATOM 19460 C CA . ALA B 2 26 ? 28.395 7.230 3.599 1.00 1.00 710 ALA B CA 14
ATOM 19461 C C . ALA B 2 26 ? 29.191 7.645 4.833 1.00 1.00 710 ALA B C 14
ATOM 19462 O O . ALA B 2 26 ? 28.820 8.592 5.526 1.00 1.00 710 ALA B O 14
ATOM 19469 N N . ALA B 2 27 ? 30.284 6.939 5.106 1.00 1.00 711 ALA B N 14
ATOM 19470 C CA . ALA B 2 27 ? 31.108 7.266 6.264 1.00 1.00 711 ALA B CA 14
ATOM 19471 C C . ALA B 2 27 ? 31.702 8.662 6.112 1.00 1.00 711 ALA B C 14
ATOM 19472 O O . ALA B 2 27 ? 31.764 9.431 7.073 1.00 1.00 711 ALA B O 14
ATOM 19479 N N . LEU B 2 28 ? 32.130 8.981 4.895 1.00 1.00 712 LEU B N 14
ATOM 19480 C CA . LEU B 2 28 ? 32.710 10.289 4.612 1.00 1.00 712 LEU B CA 14
ATOM 19481 C C . LEU B 2 28 ? 31.674 11.390 4.822 1.00 1.00 712 LEU B C 14
ATOM 19482 O O . LEU B 2 28 ? 31.982 12.455 5.358 1.00 1.00 712 LEU B O 14
ATOM 19498 N N . LEU B 2 29 ? 30.450 11.125 4.379 1.00 1.00 713 LEU B N 14
ATOM 19499 C CA . LEU B 2 29 ? 29.367 12.096 4.500 1.00 1.00 713 LEU B CA 14
ATOM 19500 C C . LEU B 2 29 ? 29.067 12.411 5.963 1.00 1.00 713 LEU B C 14
ATOM 19501 O O . LEU B 2 29 ? 28.852 13.567 6.321 1.00 1.00 713 LEU B O 14
ATOM 19517 N N . ILE B 2 30 ? 29.046 11.385 6.805 1.00 1.00 714 ILE B N 14
ATOM 19518 C CA . ILE B 2 30 ? 28.759 11.591 8.222 1.00 1.00 714 ILE B CA 14
ATOM 19519 C C . ILE B 2 30 ? 29.840 12.462 8.859 1.00 1.00 714 ILE B C 14
ATOM 19520 O O . ILE B 2 30 ? 29.539 13.380 9.622 1.00 1.00 714 ILE B O 14
ATOM 19536 N N . TRP B 2 31 ? 31.097 12.175 8.535 1.00 1.00 715 TRP B N 14
ATOM 19537 C CA . TRP B 2 31 ? 32.212 12.944 9.076 1.00 1.00 715 TRP B CA 14
ATOM 19538 C C . TRP B 2 31 ? 32.093 14.403 8.615 1.00 1.00 715 TRP B C 14
ATOM 19539 O O . TRP B 2 31 ? 32.246 15.345 9.398 1.00 1.00 715 TRP B O 14
ATOM 19560 N N . LYS B 2 32 ? 31.800 14.574 7.328 1.00 1.00 716 LYS B N 14
ATOM 19561 C CA . LYS B 2 32 ? 31.639 15.907 6.742 1.00 1.00 716 LYS B CA 14
ATOM 19562 C C . LYS B 2 32 ? 30.460 16.622 7.404 1.00 1.00 716 LYS B C 14
ATOM 19563 O O . LYS B 2 32 ? 30.504 17.824 7.659 1.00 1.00 716 LYS B O 14
ATOM 19582 N N . LEU B 2 33 ? 29.401 15.869 7.678 1.00 1.00 717 LEU B N 14
ATOM 19583 C CA . LEU B 2 33 ? 28.209 16.440 8.303 1.00 1.00 717 LEU B CA 14
ATOM 19584 C C . LEU B 2 33 ? 28.549 17.005 9.685 1.00 1.00 717 LEU B C 14
ATOM 19585 O O . LEU B 2 33 ? 28.071 18.081 10.063 1.00 1.00 717 LEU B O 14
ATOM 19601 N N . LEU B 2 34 ? 29.365 16.273 10.438 1.00 1.00 718 LEU B N 14
ATOM 19602 C CA . LEU B 2 34 ? 29.738 16.721 11.771 1.00 1.00 718 LEU B CA 14
ATOM 19603 C C . LEU B 2 34 ? 30.492 18.042 11.703 1.00 1.00 718 LEU B C 14
ATOM 19604 O O . LEU B 2 34 ? 30.213 18.944 12.479 1.00 1.00 718 LEU B O 14
ATOM 19620 N N . ILE B 2 35 ? 31.433 18.167 10.771 1.00 1.00 719 ILE B N 14
ATOM 19621 C CA . ILE B 2 35 ? 32.188 19.419 10.628 1.00 1.00 719 ILE B CA 14
ATOM 19622 C C . ILE B 2 35 ? 31.262 20.569 10.187 1.00 1.00 719 ILE B C 14
ATOM 19623 O O . ILE B 2 35 ? 31.377 21.734 10.636 1.00 1.00 719 ILE B O 14
ATOM 19639 N N . THR B 2 36 ? 30.365 20.242 9.243 1.00 1.00 720 THR B N 14
ATOM 19640 C CA . THR B 2 36 ? 29.454 21.286 8.692 1.00 1.00 720 THR B CA 14
ATOM 19641 C C . THR B 2 36 ? 28.567 21.894 9.777 1.00 1.00 720 THR B C 14
ATOM 19642 O O . THR B 2 36 ? 28.398 23.115 9.841 1.00 1.00 720 THR B O 14
ATOM 19653 N N . ILE B 2 37 ? 27.991 21.058 10.634 1.00 1.00 721 ILE B N 14
ATOM 19654 C CA . ILE B 2 37 ? 27.130 21.599 11.686 1.00 1.00 721 ILE B CA 14
ATOM 19655 C C . ILE B 2 37 ? 27.930 22.489 12.653 1.00 1.00 721 ILE B C 14
ATOM 19656 O O . ILE B 2 37 ? 27.458 23.558 13.067 1.00 1.00 721 ILE B O 14
ATOM 19672 N N . HIS B 2 38 ? 29.137 22.051 13.032 1.00 1.00 722 HIS B N 14
ATOM 19673 C CA . HIS B 2 38 ? 29.940 22.858 13.967 1.00 1.00 722 HIS B CA 14
ATOM 19674 C C . HIS B 2 38 ? 30.386 24.177 13.317 1.00 1.00 722 HIS B C 14
ATOM 19675 O O . HIS B 2 38 ? 30.414 25.225 13.972 1.00 1.00 722 HIS B O 14
ATOM 19689 N N . ASP B 2 39 ? 30.733 24.132 12.032 1.00 1.00 723 ASP B N 14
ATOM 19690 C CA . ASP B 2 39 ? 31.164 25.349 11.328 1.00 1.00 723 ASP B CA 14
ATOM 19691 C C . ASP B 2 39 ? 30.010 26.352 11.202 1.00 1.00 723 ASP B C 14
ATOM 19692 O O . ASP B 2 39 ? 30.209 27.566 11.302 1.00 1.00 723 ASP B O 14
ATOM 19701 N N . ARG B 2 40 ? 28.811 25.832 10.970 1.00 1.00 724 ARG B N 14
ATOM 19702 C CA . ARG B 2 40 ? 27.631 26.684 10.813 1.00 1.00 724 ARG B CA 14
ATOM 19703 C C . ARG B 2 40 ? 27.836 27.654 9.657 1.00 1.00 724 ARG B C 14
ATOM 19704 O O . ARG B 2 40 ? 27.771 28.872 9.836 1.00 1.00 724 ARG B O 14
ATOM 19725 N N . LYS B 2 41 ? 28.081 27.105 8.474 1.00 1.00 725 LYS B N 14
ATOM 19726 C CA . LYS B 2 41 ? 28.299 27.924 7.290 1.00 1.00 725 LYS B CA 14
ATOM 19727 C C . LYS B 2 41 ? 27.055 28.745 6.966 1.00 1.00 725 LYS B C 14
ATOM 19728 O O . LYS B 2 41 ? 27.149 29.925 6.623 1.00 1.00 725 LYS B O 14
ATOM 19747 N N . GLU B 2 42 ? 25.892 28.113 7.077 1.00 1.00 726 GLU B N 14
ATOM 19748 C CA . GLU B 2 42 ? 24.631 28.790 6.795 1.00 1.00 726 GLU B CA 14
ATOM 19749 C C . GLU B 2 42 ? 23.611 28.497 7.891 1.00 1.00 726 GLU B C 14
ATOM 19750 O O . GLU B 2 42 ? 23.602 27.412 8.470 1.00 1.00 726 GLU B O 14
ATOM 19762 N N . PHE B 2 43 ? 22.752 29.474 8.175 1.00 1.00 727 PHE B N 14
ATOM 19763 C CA . PHE B 2 43 ? 21.735 29.305 9.209 1.00 1.00 727 PHE B CA 14
ATOM 19764 C C . PHE B 2 43 ? 20.378 28.985 8.585 1.00 1.00 727 PHE B C 14
ATOM 19765 O O . PHE B 2 43 ? 19.538 28.449 9.289 1.00 1.00 727 PHE B O 14
ATOM 19783 N N . GLY A 1 1 ? 39.367 -37.529 -5.169 1.00 1.00 957 GLY A N 15
ATOM 19784 C CA . GLY A 1 1 ? 39.197 -37.695 -3.697 1.00 1.00 957 GLY A CA 15
ATOM 19785 C C . GLY A 1 1 ? 39.956 -36.593 -2.967 1.00 1.00 957 GLY A C 15
ATOM 19786 O O . GLY A 1 1 ? 39.470 -36.040 -1.981 1.00 1.00 957 GLY A O 15
ATOM 19792 N N . ALA A 1 2 ? 41.151 -36.279 -3.459 1.00 1.00 958 ALA A N 15
ATOM 19793 C CA . ALA A 1 2 ? 41.971 -35.239 -2.846 1.00 1.00 958 ALA A CA 15
ATOM 19794 C C . ALA A 1 2 ? 41.282 -33.883 -2.949 1.00 1.00 958 ALA A C 15
ATOM 19795 O O . ALA A 1 2 ? 41.347 -33.072 -2.024 1.00 1.00 958 ALA A O 15
ATOM 19802 N N . LEU A 1 3 ? 40.623 -33.644 -4.079 1.00 1.00 959 LEU A N 15
ATOM 19803 C CA . LEU A 1 3 ? 39.919 -32.383 -4.299 1.00 1.00 959 LEU A CA 15
ATOM 19804 C C . LEU A 1 3 ? 38.412 -32.609 -4.293 1.00 1.00 959 LEU A C 15
ATOM 19805 O O . LEU A 1 3 ? 37.904 -33.498 -4.978 1.00 1.00 959 LEU A O 15
ATOM 19821 N N . GLU A 1 4 ? 37.701 -31.797 -3.517 1.00 1.00 960 GLU A N 15
ATOM 19822 C CA . GLU A 1 4 ? 36.250 -31.915 -3.428 1.00 1.00 960 GLU A CA 15
ATOM 19823 C C . GLU A 1 4 ? 35.602 -31.561 -4.764 1.00 1.00 960 GLU A C 15
ATOM 19824 O O . GLU A 1 4 ? 35.989 -30.593 -5.417 1.00 1.00 960 GLU A O 15
ATOM 19836 N N . GLU A 1 5 ? 34.611 -32.352 -5.163 1.00 1.00 961 GLU A N 15
ATOM 19837 C CA . GLU A 1 5 ? 33.914 -32.111 -6.420 1.00 1.00 961 GLU A CA 15
ATOM 19838 C C . GLU A 1 5 ? 33.137 -30.801 -6.351 1.00 1.00 961 GLU A C 15
ATOM 19839 O O . GLU A 1 5 ? 33.070 -30.055 -7.328 1.00 1.00 961 GLU A O 15
ATOM 19851 N N . ARG A 1 6 ? 32.551 -30.529 -5.189 1.00 1.00 962 ARG A N 15
ATOM 19852 C CA . ARG A 1 6 ? 31.777 -29.306 -5.002 1.00 1.00 962 ARG A CA 15
ATOM 19853 C C . ARG A 1 6 ? 32.700 -28.096 -4.890 1.00 1.00 962 ARG A C 15
ATOM 19854 O O . ARG A 1 6 ? 33.817 -28.201 -4.384 1.00 1.00 962 ARG A O 15
ATOM 19875 N N . ALA A 1 7 ? 32.220 -26.952 -5.369 1.00 1.00 963 ALA A N 15
ATOM 19876 C CA . ALA A 1 7 ? 33.001 -25.719 -5.328 1.00 1.00 963 ALA A CA 15
ATOM 19877 C C . ALA A 1 7 ? 32.313 -24.680 -4.450 1.00 1.00 963 ALA A C 15
ATOM 19878 O O . ALA A 1 7 ? 31.086 -24.653 -4.354 1.00 1.00 963 ALA A O 15
ATOM 19885 N N . ILE A 1 8 ? 33.115 -23.833 -3.806 1.00 1.00 964 ILE A N 15
ATOM 19886 C CA . ILE A 1 8 ? 32.582 -22.795 -2.928 1.00 1.00 964 ILE A CA 15
ATOM 19887 C C . ILE A 1 8 ? 32.969 -21.399 -3.438 1.00 1.00 964 ILE A C 15
ATOM 19888 O O . ILE A 1 8 ? 33.979 -20.835 -3.020 1.00 1.00 964 ILE A O 15
ATOM 19904 N N . PRO A 1 9 ? 32.184 -20.832 -4.324 1.00 1.00 965 PRO A N 15
ATOM 19905 C CA . PRO A 1 9 ? 32.444 -19.472 -4.895 1.00 1.00 965 PRO A CA 15
ATOM 19906 C C . PRO A 1 9 ? 32.474 -18.389 -3.818 1.00 1.00 965 PRO A C 15
ATOM 19907 O O . PRO A 1 9 ? 33.006 -17.299 -4.032 1.00 1.00 965 PRO A O 15
ATOM 19918 N N . ILE A 1 10 ? 31.870 -18.690 -2.674 1.00 1.00 966 ILE A N 15
ATOM 19919 C CA . ILE A 1 10 ? 31.792 -17.735 -1.573 1.00 1.00 966 ILE A CA 15
ATOM 19920 C C . ILE A 1 10 ? 33.176 -17.276 -1.107 1.00 1.00 966 ILE A C 15
ATOM 19921 O O . ILE A 1 10 ? 33.306 -16.190 -0.540 1.00 1.00 966 ILE A O 15
ATOM 19937 N N . TRP A 1 11 ? 34.206 -18.089 -1.330 1.00 1.00 967 TRP A N 15
ATOM 19938 C CA . TRP A 1 11 ? 35.548 -17.699 -0.900 1.00 1.00 967 TRP A CA 15
ATOM 19939 C C . TRP A 1 11 ? 35.948 -16.377 -1.550 1.00 1.00 967 TRP A C 15
ATOM 19940 O O . TRP A 1 11 ? 36.575 -15.530 -0.914 1.00 1.00 967 TRP A O 15
ATOM 19961 N N . TRP A 1 12 ? 35.579 -16.206 -2.818 1.00 1.00 968 TRP A N 15
ATOM 19962 C CA . TRP A 1 12 ? 35.901 -14.979 -3.542 1.00 1.00 968 TRP A CA 15
ATOM 19963 C C . TRP A 1 12 ? 35.259 -13.770 -2.864 1.00 1.00 968 TRP A C 15
ATOM 19964 O O . TRP A 1 12 ? 35.854 -12.694 -2.789 1.00 1.00 968 TRP A O 15
ATOM 19985 N N . VAL A 1 13 ? 34.039 -13.956 -2.379 1.00 1.00 969 VAL A N 15
ATOM 19986 C CA . VAL A 1 13 ? 33.313 -12.883 -1.711 1.00 1.00 969 VAL A CA 15
ATOM 19987 C C . VAL A 1 13 ? 34.003 -12.454 -0.418 1.00 1.00 969 VAL A C 15
ATOM 19988 O O . VAL A 1 13 ? 34.098 -11.263 -0.124 1.00 1.00 969 VAL A O 15
ATOM 20001 N N . LEU A 1 14 ? 34.449 -13.426 0.371 1.00 1.00 970 LEU A N 15
ATOM 20002 C CA . LEU A 1 14 ? 35.086 -13.117 1.649 1.00 1.00 970 LEU A CA 15
ATOM 20003 C C . LEU A 1 14 ? 36.363 -12.298 1.467 1.00 1.00 970 LEU A C 15
ATOM 20004 O O . LEU A 1 14 ? 36.590 -11.334 2.199 1.00 1.00 970 LEU A O 15
ATOM 20020 N N . VAL A 1 15 ? 37.188 -12.664 0.493 1.00 1.00 971 VAL A N 15
ATOM 20021 C CA . VAL A 1 15 ? 38.422 -11.918 0.255 1.00 1.00 971 VAL A CA 15
ATOM 20022 C C . VAL A 1 15 ? 38.105 -10.503 -0.221 1.00 1.00 971 VAL A C 15
ATOM 20023 O O . VAL A 1 15 ? 38.744 -9.540 0.199 1.00 1.00 971 VAL A O 15
ATOM 20036 N N . GLY A 1 16 ? 37.112 -10.386 -1.098 1.00 1.00 972 GLY A N 15
ATOM 20037 C CA . GLY A 1 16 ? 36.717 -9.082 -1.620 1.00 1.00 972 GLY A CA 15
ATOM 20038 C C . GLY A 1 16 ? 36.179 -8.195 -0.503 1.00 1.00 972 GLY A C 15
ATOM 20039 O O . GLY A 1 16 ? 36.442 -6.993 -0.470 1.00 1.00 972 GLY A O 15
ATOM 20043 N N . VAL A 1 17 ? 35.429 -8.798 0.416 1.00 1.00 973 VAL A N 15
ATOM 20044 C CA . VAL A 1 17 ? 34.865 -8.051 1.532 1.00 1.00 973 VAL A CA 15
ATOM 20045 C C . VAL A 1 17 ? 35.978 -7.467 2.398 1.00 1.00 973 VAL A C 15
ATOM 20046 O O . VAL A 1 17 ? 35.929 -6.299 2.781 1.00 1.00 973 VAL A O 15
ATOM 20059 N N . LEU A 1 18 ? 36.985 -8.286 2.696 1.00 1.00 974 LEU A N 15
ATOM 20060 C CA . LEU A 1 18 ? 38.107 -7.840 3.513 1.00 1.00 974 LEU A CA 15
ATOM 20061 C C . LEU A 1 18 ? 38.844 -6.702 2.810 1.00 1.00 974 LEU A C 15
ATOM 20062 O O . LEU A 1 18 ? 39.214 -5.707 3.434 1.00 1.00 974 LEU A O 15
ATOM 20078 N N . GLY A 1 19 ? 39.038 -6.856 1.506 1.00 1.00 975 GLY A N 15
ATOM 20079 C CA . GLY A 1 19 ? 39.721 -5.841 0.708 1.00 1.00 975 GLY A CA 15
ATOM 20080 C C . GLY A 1 19 ? 38.936 -4.535 0.721 1.00 1.00 975 GLY A C 15
ATOM 20081 O O . GLY A 1 19 ? 39.506 -3.447 0.616 1.00 1.00 975 GLY A O 15
ATOM 20085 N N . GLY A 1 20 ? 37.620 -4.652 0.838 1.00 1.00 976 GLY A N 15
ATOM 20086 C CA . GLY A 1 20 ? 36.760 -3.474 0.849 1.00 1.00 976 GLY A CA 15
ATOM 20087 C C . GLY A 1 20 ? 37.111 -2.551 2.016 1.00 1.00 976 GLY A C 15
ATOM 20088 O O . GLY A 1 20 ? 37.058 -1.327 1.881 1.00 1.00 976 GLY A O 15
ATOM 20092 N N . LEU A 1 21 ? 37.476 -3.137 3.155 1.00 1.00 977 LEU A N 15
ATOM 20093 C CA . LEU A 1 21 ? 37.831 -2.337 4.327 1.00 1.00 977 LEU A CA 15
ATOM 20094 C C . LEU A 1 21 ? 39.046 -1.465 4.012 1.00 1.00 977 LEU A C 15
ATOM 20095 O O . LEU A 1 21 ? 39.126 -0.301 4.432 1.00 1.00 977 LEU A O 15
ATOM 20111 N N . LEU A 1 22 ? 39.988 -2.030 3.262 1.00 1.00 978 LEU A N 15
ATOM 20112 C CA . LEU A 1 22 ? 41.179 -1.283 2.883 1.00 1.00 978 LEU A CA 15
ATOM 20113 C C . LEU A 1 22 ? 40.785 -0.074 2.045 1.00 1.00 978 LEU A C 15
ATOM 20114 O O . LEU A 1 22 ? 41.367 1.002 2.189 1.00 1.00 978 LEU A O 15
ATOM 20130 N N . LEU A 1 23 ? 39.798 -0.254 1.161 1.00 1.00 979 LEU A N 15
ATOM 20131 C CA . LEU A 1 23 ? 39.351 0.847 0.305 1.00 1.00 979 LEU A CA 15
ATOM 20132 C C . LEU A 1 23 ? 38.822 2.006 1.133 1.00 1.00 979 LEU A C 15
ATOM 20133 O O . LEU A 1 23 ? 39.190 3.157 0.898 1.00 1.00 979 LEU A O 15
ATOM 20149 N N . LEU A 1 24 ? 37.996 1.711 2.119 1.00 1.00 980 LEU A N 15
ATOM 20150 C CA . LEU A 1 24 ? 37.483 2.765 2.973 1.00 1.00 980 LEU A CA 15
ATOM 20151 C C . LEU A 1 24 ? 38.630 3.396 3.766 1.00 1.00 980 LEU A C 15
ATOM 20152 O O . LEU A 1 24 ? 38.691 4.612 3.942 1.00 1.00 980 LEU A O 15
ATOM 20168 N N . THR A 1 25 ? 39.532 2.545 4.260 1.00 1.00 981 THR A N 15
ATOM 20169 C CA . THR A 1 25 ? 40.668 3.009 5.061 1.00 1.00 981 THR A CA 15
ATOM 20170 C C . THR A 1 25 ? 41.579 3.948 4.269 1.00 1.00 981 THR A C 15
ATOM 20171 O O . THR A 1 25 ? 42.012 4.980 4.784 1.00 1.00 981 THR A O 15
ATOM 20182 N N . ILE A 1 26 ? 41.881 3.586 3.025 1.00 1.00 982 ILE A N 15
ATOM 20183 C CA . ILE A 1 26 ? 42.761 4.413 2.207 1.00 1.00 982 ILE A CA 15
ATOM 20184 C C . ILE A 1 26 ? 42.147 5.789 1.963 1.00 1.00 982 ILE A C 15
ATOM 20185 O O . ILE A 1 26 ? 42.840 6.802 2.060 1.00 1.00 982 ILE A O 15
ATOM 20201 N N . LEU A 1 27 ? 40.856 5.831 1.651 1.00 1.00 983 LEU A N 15
ATOM 20202 C CA . LEU A 1 27 ? 40.198 7.110 1.409 1.00 1.00 983 LEU A CA 15
ATOM 20203 C C . LEU A 1 27 ? 40.235 7.963 2.677 1.00 1.00 983 LEU A C 15
ATOM 20204 O O . LEU A 1 27 ? 40.506 9.163 2.627 1.00 1.00 983 LEU A O 15
ATOM 20220 N N . VAL A 1 28 ? 39.975 7.320 3.812 1.00 1.00 984 VAL A N 15
ATOM 20221 C CA . VAL A 1 28 ? 39.983 8.006 5.099 1.00 1.00 984 VAL A CA 15
ATOM 20222 C C . VAL A 1 28 ? 41.379 8.526 5.429 1.00 1.00 984 VAL A C 15
ATOM 20223 O O . VAL A 1 28 ? 41.540 9.655 5.896 1.00 1.00 984 VAL A O 15
ATOM 20236 N N . LEU A 1 29 ? 42.381 7.687 5.197 1.00 1.00 985 LEU A N 15
ATOM 20237 C CA . LEU A 1 29 ? 43.767 8.051 5.484 1.00 1.00 985 LEU A CA 15
ATOM 20238 C C . LEU A 1 29 ? 44.212 9.249 4.646 1.00 1.00 985 LEU A C 15
ATOM 20239 O O . LEU A 1 29 ? 44.890 10.147 5.149 1.00 1.00 985 LEU A O 15
ATOM 20255 N N . ALA A 1 30 ? 43.846 9.255 3.369 1.00 1.00 986 ALA A N 15
ATOM 20256 C CA . ALA A 1 30 ? 44.239 10.353 2.493 1.00 1.00 986 ALA A CA 15
ATOM 20257 C C . ALA A 1 30 ? 43.642 11.671 2.978 1.00 1.00 986 ALA A C 15
ATOM 20258 O O . ALA A 1 30 ? 44.322 12.697 2.996 1.00 1.00 986 ALA A O 15
ATOM 20265 N N . MET A 1 31 ? 42.372 11.640 3.377 1.00 1.00 987 MET A N 15
ATOM 20266 C CA . MET A 1 31 ? 41.713 12.850 3.864 1.00 1.00 987 MET A CA 15
ATOM 20267 C C . MET A 1 31 ? 42.351 13.326 5.170 1.00 1.00 987 MET A C 15
ATOM 20268 O O . MET A 1 31 ? 42.565 14.520 5.372 1.00 1.00 987 MET A O 15
ATOM 20282 N N . TRP A 1 32 ? 42.662 12.379 6.051 1.00 1.00 988 TRP A N 15
ATOM 20283 C CA . TRP A 1 32 ? 43.285 12.704 7.332 1.00 1.00 988 TRP A CA 15
ATOM 20284 C C . TRP A 1 32 ? 44.650 13.353 7.112 1.00 1.00 988 TRP A C 15
ATOM 20285 O O . TRP A 1 32 ? 45.033 14.280 7.822 1.00 1.00 988 TRP A O 15
ATOM 20306 N N . LYS A 1 33 ? 45.389 12.838 6.134 1.00 1.00 989 LYS A N 15
ATOM 20307 C CA . LYS A 1 33 ? 46.729 13.346 5.842 1.00 1.00 989 LYS A CA 15
ATOM 20308 C C . LYS A 1 33 ? 46.667 14.764 5.267 1.00 1.00 989 LYS A C 15
ATOM 20309 O O . LYS A 1 33 ? 47.688 15.439 5.161 1.00 1.00 989 LYS A O 15
ATOM 20328 N N . VAL A 1 34 ? 45.474 15.217 4.896 1.00 1.00 990 VAL A N 15
ATOM 20329 C CA . VAL A 1 34 ? 45.331 16.558 4.340 1.00 1.00 990 VAL A CA 15
ATOM 20330 C C . VAL A 1 34 ? 45.087 17.565 5.456 1.00 1.00 990 VAL A C 15
ATOM 20331 O O . VAL A 1 34 ? 45.280 18.767 5.277 1.00 1.00 990 VAL A O 15
ATOM 20344 N N . GLY A 1 35 ? 44.654 17.065 6.606 1.00 1.00 991 GLY A N 15
ATOM 20345 C CA . GLY A 1 35 ? 44.382 17.928 7.748 1.00 1.00 991 GLY A CA 15
ATOM 20346 C C . GLY A 1 35 ? 43.007 18.564 7.615 1.00 1.00 991 GLY A C 15
ATOM 20347 O O . GLY A 1 35 ? 42.621 19.419 8.414 1.00 1.00 991 GLY A O 15
ATOM 20351 N N . PHE A 1 36 ? 42.271 18.136 6.596 1.00 1.00 992 PHE A N 15
ATOM 20352 C CA . PHE A 1 36 ? 40.934 18.665 6.357 1.00 1.00 992 PHE A CA 15
ATOM 20353 C C . PHE A 1 36 ? 40.016 18.366 7.537 1.00 1.00 992 PHE A C 15
ATOM 20354 O O . PHE A 1 36 ? 39.230 19.216 7.956 1.00 1.00 992 PHE A O 15
ATOM 20371 N N . PHE A 1 37 ? 40.113 17.146 8.059 1.00 1.00 993 PHE A N 15
ATOM 20372 C CA . PHE A 1 37 ? 39.276 16.738 9.185 1.00 1.00 993 PHE A CA 15
ATOM 20373 C C . PHE A 1 37 ? 40.008 16.924 10.512 1.00 1.00 993 PHE A C 15
ATOM 20374 O O . PHE A 1 37 ? 39.461 16.624 11.574 1.00 1.00 993 PHE A O 15
ATOM 20391 N N . LYS A 1 38 ? 41.240 17.421 10.452 1.00 1.00 994 LYS A N 15
ATOM 20392 C CA . LYS A 1 38 ? 42.016 17.636 11.670 1.00 1.00 994 LYS A CA 15
ATOM 20393 C C . LYS A 1 38 ? 41.730 19.021 12.239 1.00 1.00 994 LYS A C 15
ATOM 20394 O O . LYS A 1 38 ? 41.770 20.021 11.522 1.00 1.00 994 LYS A O 15
ATOM 20413 N N . ARG A 1 39 ? 41.443 19.071 13.536 1.00 1.00 995 ARG A N 15
ATOM 20414 C CA . ARG A 1 39 ? 41.155 20.331 14.202 1.00 1.00 995 ARG A CA 15
ATOM 20415 C C . ARG A 1 39 ? 41.868 20.347 15.543 1.00 1.00 995 ARG A C 15
ATOM 20416 O O . ARG A 1 39 ? 42.128 19.292 16.122 1.00 1.00 995 ARG A O 15
ATOM 20437 N N . ASN A 1 40 ? 42.188 21.530 16.043 1.00 1.00 996 ASN A N 15
ATOM 20438 C CA . ASN A 1 40 ? 42.871 21.608 17.321 1.00 1.00 996 ASN A CA 15
ATOM 20439 C C . ASN A 1 40 ? 41.859 21.566 18.455 1.00 1.00 996 ASN A C 15
ATOM 20440 O O . ASN A 1 40 ? 41.084 22.502 18.652 1.00 1.00 996 ASN A O 15
ATOM 20451 N N . ARG A 1 41 ? 41.877 20.468 19.200 1.00 1.00 997 ARG A N 15
ATOM 20452 C CA . ARG A 1 41 ? 40.960 20.298 20.321 1.00 1.00 997 ARG A CA 15
ATOM 20453 C C . ARG A 1 41 ? 41.677 20.563 21.644 1.00 1.00 997 ARG A C 15
ATOM 20454 O O . ARG A 1 41 ? 42.905 20.521 21.710 1.00 1.00 997 ARG A O 15
ATOM 20475 N N . PRO A 1 42 ? 40.939 20.836 22.689 1.00 1.00 998 PRO A N 15
ATOM 20476 C CA . PRO A 1 42 ? 41.521 21.115 24.035 1.00 1.00 998 PRO A CA 15
ATOM 20477 C C . PRO A 1 42 ? 42.166 19.873 24.650 1.00 1.00 998 PRO A C 15
ATOM 20478 O O . PRO A 1 42 ? 42.402 18.928 23.915 1.00 1.00 998 PRO A O 15
ATOM 20490 N N . PRO B 2 1 ? 22.858 -24.923 -18.266 1.00 1.00 685 PRO B N 15
ATOM 20491 C CA . PRO B 2 1 ? 23.806 -25.942 -17.754 1.00 1.00 685 PRO B CA 15
ATOM 20492 C C . PRO B 2 1 ? 24.526 -25.400 -16.522 1.00 1.00 685 PRO B C 15
ATOM 20493 O O . PRO B 2 1 ? 24.309 -24.258 -16.116 1.00 1.00 685 PRO B O 15
ATOM 20506 N N . GLU B 2 2 ? 25.382 -26.230 -15.931 1.00 1.00 686 GLU B N 15
ATOM 20507 C CA . GLU B 2 2 ? 26.131 -25.828 -14.743 1.00 1.00 686 GLU B CA 15
ATOM 20508 C C . GLU B 2 2 ? 27.598 -26.228 -14.878 1.00 1.00 686 GLU B C 15
ATOM 20509 O O . GLU B 2 2 ? 27.918 -27.252 -15.480 1.00 1.00 686 GLU B O 15
ATOM 20521 N N . SER B 2 3 ? 28.484 -25.416 -14.312 1.00 1.00 687 SER B N 15
ATOM 20522 C CA . SER B 2 3 ? 29.914 -25.697 -14.378 1.00 1.00 687 SER B CA 15
ATOM 20523 C C . SER B 2 3 ? 30.619 -25.132 -13.147 1.00 1.00 687 SER B C 15
ATOM 20524 O O . SER B 2 3 ? 29.993 -24.462 -12.326 1.00 1.00 687 SER B O 15
ATOM 20532 N N . PRO B 2 4 ? 31.899 -25.379 -12.995 1.00 1.00 688 PRO B N 15
ATOM 20533 C CA . PRO B 2 4 ? 32.671 -24.866 -11.827 1.00 1.00 688 PRO B CA 15
ATOM 20534 C C . PRO B 2 4 ? 32.530 -23.352 -11.665 1.00 1.00 688 PRO B C 15
ATOM 20535 O O . PRO B 2 4 ? 32.448 -22.845 -10.546 1.00 1.00 688 PRO B O 15
ATOM 20546 N N . LYS B 2 5 ? 32.509 -22.640 -12.789 1.00 1.00 689 LYS B N 15
ATOM 20547 C CA . LYS B 2 5 ? 32.383 -21.184 -12.769 1.00 1.00 689 LYS B CA 15
ATOM 20548 C C . LYS B 2 5 ? 31.235 -20.726 -13.660 1.00 1.00 689 LYS B C 15
ATOM 20549 O O . LYS B 2 5 ? 30.975 -21.319 -14.707 1.00 1.00 689 LYS B O 15
ATOM 20568 N N . GLY B 2 6 ? 30.555 -19.665 -13.240 1.00 1.00 690 GLY B N 15
ATOM 20569 C CA . GLY B 2 6 ? 29.437 -19.135 -14.013 1.00 1.00 690 GLY B CA 15
ATOM 20570 C C . GLY B 2 6 ? 29.368 -17.616 -13.909 1.00 1.00 690 GLY B C 15
ATOM 20571 O O . GLY B 2 6 ? 30.092 -17.004 -13.130 1.00 1.00 690 GLY B O 15
ATOM 20575 N N . PRO B 2 7 ? 28.502 -17.008 -14.671 1.00 1.00 691 PRO B N 15
ATOM 20576 C CA . PRO B 2 7 ? 28.320 -15.527 -14.674 1.00 1.00 691 PRO B CA 15
ATOM 20577 C C . PRO B 2 7 ? 27.747 -15.034 -13.348 1.00 1.00 691 PRO B C 15
ATOM 20578 O O . PRO B 2 7 ? 27.834 -13.849 -13.018 1.00 1.00 691 PRO B O 15
ATOM 20589 N N . ASP B 2 8 ? 27.163 -15.964 -12.594 1.00 1.00 692 ASP B N 15
ATOM 20590 C CA . ASP B 2 8 ? 26.566 -15.639 -11.294 1.00 1.00 692 ASP B CA 15
ATOM 20591 C C . ASP B 2 8 ? 27.608 -15.075 -10.322 1.00 1.00 692 ASP B C 15
ATOM 20592 O O . ASP B 2 8 ? 27.299 -14.164 -9.554 1.00 1.00 692 ASP B O 15
ATOM 20601 N N . ILE B 2 9 ? 28.835 -15.600 -10.355 1.00 1.00 693 ILE B N 15
ATOM 20602 C CA . ILE B 2 9 ? 29.893 -15.113 -9.457 1.00 1.00 693 ILE B CA 15
ATOM 20603 C C . ILE B 2 9 ? 30.271 -13.663 -9.787 1.00 1.00 693 ILE B C 15
ATOM 20604 O O . ILE B 2 9 ? 30.500 -12.855 -8.887 1.00 1.00 693 ILE B O 15
ATOM 20620 N N . LEU B 2 10 ? 30.341 -13.340 -11.078 1.00 1.00 694 LEU B N 15
ATOM 20621 C CA . LEU B 2 10 ? 30.702 -11.985 -11.493 1.00 1.00 694 LEU B CA 15
ATOM 20622 C C . LEU B 2 10 ? 29.660 -10.996 -10.990 1.00 1.00 694 LEU B C 15
ATOM 20623 O O . LEU B 2 10 ? 29.997 -9.919 -10.502 1.00 1.00 694 LEU B O 15
ATOM 20639 N N . VAL B 2 11 ? 28.393 -11.376 -11.101 1.00 1.00 695 VAL B N 15
ATOM 20640 C CA . VAL B 2 11 ? 27.311 -10.517 -10.638 1.00 1.00 695 VAL B CA 15
ATOM 20641 C C . VAL B 2 11 ? 27.418 -10.304 -9.130 1.00 1.00 695 VAL B C 15
ATOM 20642 O O . VAL B 2 11 ? 27.283 -9.183 -8.639 1.00 1.00 695 VAL B O 15
ATOM 20655 N N . VAL B 2 12 ? 27.669 -11.395 -8.405 1.00 1.00 696 VAL B N 15
ATOM 20656 C CA . VAL B 2 12 ? 27.798 -11.338 -6.951 1.00 1.00 696 VAL B CA 15
ATOM 20657 C C . VAL B 2 12 ? 28.995 -10.482 -6.555 1.00 1.00 696 VAL B C 15
ATOM 20658 O O . VAL B 2 12 ? 28.907 -9.657 -5.645 1.00 1.00 696 VAL B O 15
ATOM 20671 N N . LEU B 2 13 ? 30.115 -10.684 -7.240 1.00 1.00 697 LEU B N 15
ATOM 20672 C CA . LEU B 2 13 ? 31.327 -9.924 -6.945 1.00 1.00 697 LEU B CA 15
ATOM 20673 C C . LEU B 2 13 ? 31.080 -8.430 -7.179 1.00 1.00 697 LEU B C 15
ATOM 20674 O O . LEU B 2 13 ? 31.494 -7.587 -6.381 1.00 1.00 697 LEU B O 15
ATOM 20690 N N . LEU B 2 14 ? 30.399 -8.108 -8.275 1.00 1.00 698 LEU B N 15
ATOM 20691 C CA . LEU B 2 14 ? 30.096 -6.714 -8.594 1.00 1.00 698 LEU B CA 15
ATOM 20692 C C . LEU B 2 14 ? 29.213 -6.111 -7.497 1.00 1.00 698 LEU B C 15
ATOM 20693 O O . LEU B 2 14 ? 29.387 -4.956 -7.086 1.00 1.00 698 LEU B O 15
ATOM 20709 N N . SER B 2 15 ? 28.261 -6.907 -7.032 1.00 1.00 699 SER B N 15
ATOM 20710 C CA . SER B 2 15 ? 27.356 -6.448 -5.975 1.00 1.00 699 SER B CA 15
ATOM 20711 C C . SER B 2 15 ? 28.144 -6.153 -4.694 1.00 1.00 699 SER B C 15
ATOM 20712 O O . SER B 2 15 ? 27.872 -5.178 -3.985 1.00 1.00 699 SER B O 15
ATOM 20720 N N . VAL B 2 16 ? 29.123 -7.010 -4.402 1.00 1.00 700 VAL B N 15
ATOM 20721 C CA . VAL B 2 16 ? 29.946 -6.842 -3.208 1.00 1.00 700 VAL B CA 15
ATOM 20722 C C . VAL B 2 16 ? 30.730 -5.539 -3.280 1.00 1.00 700 VAL B C 15
ATOM 20723 O O . VAL B 2 16 ? 30.795 -4.790 -2.308 1.00 1.00 700 VAL B O 15
ATOM 20736 N N . MET B 2 17 ? 31.328 -5.275 -4.437 1.00 1.00 701 MET B N 15
ATOM 20737 C CA . MET B 2 17 ? 32.111 -4.057 -4.614 1.00 1.00 701 MET B CA 15
ATOM 20738 C C . MET B 2 17 ? 31.224 -2.823 -4.474 1.00 1.00 701 MET B C 15
ATOM 20739 O O . MET B 2 17 ? 31.624 -1.831 -3.866 1.00 1.00 701 MET B O 15
ATOM 20753 N N . GLY B 2 18 ? 30.019 -2.889 -5.033 1.00 1.00 702 GLY B N 15
ATOM 20754 C CA . GLY B 2 18 ? 29.093 -1.765 -4.953 1.00 1.00 702 GLY B CA 15
ATOM 20755 C C . GLY B 2 18 ? 28.672 -1.502 -3.510 1.00 1.00 702 GLY B C 15
ATOM 20756 O O . GLY B 2 18 ? 28.542 -0.349 -3.089 1.00 1.00 702 GLY B O 15
ATOM 20760 N N . ALA B 2 19 ? 28.454 -2.576 -2.750 1.00 1.00 703 ALA B N 15
ATOM 20761 C CA . ALA B 2 19 ? 28.042 -2.428 -1.356 1.00 1.00 703 ALA B CA 15
ATOM 20762 C C . ALA B 2 19 ? 29.114 -1.705 -0.547 1.00 1.00 703 ALA B C 15
ATOM 20763 O O . ALA B 2 19 ? 28.806 -0.864 0.303 1.00 1.00 703 ALA B O 15
ATOM 20770 N N . ILE B 2 20 ? 30.375 -2.037 -0.814 1.00 1.00 704 ILE B N 15
ATOM 20771 C CA . ILE B 2 20 ? 31.484 -1.414 -0.101 1.00 1.00 704 ILE B CA 15
ATOM 20772 C C . ILE B 2 20 ? 31.540 0.087 -0.384 1.00 1.00 704 ILE B C 15
ATOM 20773 O O . ILE B 2 20 ? 31.745 0.894 0.522 1.00 1.00 704 ILE B O 15
ATOM 20789 N N . LEU B 2 21 ? 31.376 0.456 -1.645 1.00 1.00 705 LEU B N 15
ATOM 20790 C CA . LEU B 2 21 ? 31.419 1.863 -2.023 1.00 1.00 705 LEU B CA 15
ATOM 20791 C C . LEU B 2 21 ? 30.277 2.654 -1.390 1.00 1.00 705 LEU B C 15
ATOM 20792 O O . LEU B 2 21 ? 30.479 3.780 -0.942 1.00 1.00 705 LEU B O 15
ATOM 20808 N N . LEU B 2 22 ? 29.077 2.077 -1.371 1.00 1.00 706 LEU B N 15
ATOM 20809 C CA . LEU B 2 22 ? 27.926 2.781 -0.809 1.00 1.00 706 LEU B CA 15
ATOM 20810 C C . LEU B 2 22 ? 28.112 3.076 0.680 1.00 1.00 706 LEU B C 15
ATOM 20811 O O . LEU B 2 22 ? 27.832 4.185 1.134 1.00 1.00 706 LEU B O 15
ATOM 20827 N N . ILE B 2 23 ? 28.598 2.095 1.437 1.00 1.00 707 ILE B N 15
ATOM 20828 C CA . ILE B 2 23 ? 28.817 2.304 2.865 1.00 1.00 707 ILE B CA 15
ATOM 20829 C C . ILE B 2 23 ? 29.988 3.257 3.102 1.00 1.00 707 ILE B C 15
ATOM 20830 O O . ILE B 2 23 ? 29.934 4.107 3.990 1.00 1.00 707 ILE B O 15
ATOM 20846 N N . GLY B 2 24 ? 31.050 3.114 2.306 1.00 1.00 708 GLY B N 15
ATOM 20847 C CA . GLY B 2 24 ? 32.219 3.977 2.460 1.00 1.00 708 GLY B CA 15
ATOM 20848 C C . GLY B 2 24 ? 31.840 5.437 2.234 1.00 1.00 708 GLY B C 15
ATOM 20849 O O . GLY B 2 24 ? 32.252 6.323 2.985 1.00 1.00 708 GLY B O 15
ATOM 20853 N N . LEU B 2 25 ? 31.037 5.678 1.206 1.00 1.00 709 LEU B N 15
ATOM 20854 C CA . LEU B 2 25 ? 30.583 7.028 0.895 1.00 1.00 709 LEU B CA 15
ATOM 20855 C C . LEU B 2 25 ? 29.713 7.577 2.024 1.00 1.00 709 LEU B C 15
ATOM 20856 O O . LEU B 2 25 ? 29.809 8.751 2.381 1.00 1.00 709 LEU B O 15
ATOM 20872 N N . ALA B 2 26 ? 28.851 6.723 2.571 1.00 1.00 710 ALA B N 15
ATOM 20873 C CA . ALA B 2 26 ? 27.958 7.138 3.647 1.00 1.00 710 ALA B CA 15
ATOM 20874 C C . ALA B 2 26 ? 28.758 7.585 4.866 1.00 1.00 710 ALA B C 15
ATOM 20875 O O . ALA B 2 26 ? 28.401 8.562 5.526 1.00 1.00 710 ALA B O 15
ATOM 20882 N N . ALA B 2 27 ? 29.846 6.879 5.158 1.00 1.00 711 ALA B N 15
ATOM 20883 C CA . ALA B 2 27 ? 30.680 7.241 6.296 1.00 1.00 711 ALA B CA 15
ATOM 20884 C C . ALA B 2 27 ? 31.289 8.621 6.066 1.00 1.00 711 ALA B C 15
ATOM 20885 O O . ALA B 2 27 ? 31.387 9.434 6.985 1.00 1.00 711 ALA B O 15
ATOM 20892 N N . LEU B 2 28 ? 31.682 8.877 4.822 1.00 1.00 712 LEU B N 15
ATOM 20893 C CA . LEU B 2 28 ? 32.269 10.163 4.457 1.00 1.00 712 LEU B CA 15
ATOM 20894 C C . LEU B 2 28 ? 31.256 11.285 4.661 1.00 1.00 712 LEU B C 15
ATOM 20895 O O . LEU B 2 28 ? 31.597 12.361 5.149 1.00 1.00 712 LEU B O 15
ATOM 20911 N N . LEU B 2 29 ? 30.014 11.026 4.267 1.00 1.00 713 LEU B N 15
ATOM 20912 C CA . LEU B 2 29 ? 28.956 12.022 4.395 1.00 1.00 713 LEU B CA 15
ATOM 20913 C C . LEU B 2 29 ? 28.726 12.384 5.859 1.00 1.00 713 LEU B C 15
ATOM 20914 O O . LEU B 2 29 ? 28.564 13.555 6.195 1.00 1.00 713 LEU B O 15
ATOM 20930 N N . ILE B 2 30 ? 28.718 11.380 6.729 1.00 1.00 714 ILE B N 15
ATOM 20931 C CA . ILE B 2 30 ? 28.509 11.629 8.150 1.00 1.00 714 ILE B CA 15
ATOM 20932 C C . ILE B 2 30 ? 29.649 12.478 8.704 1.00 1.00 714 ILE B C 15
ATOM 20933 O O . ILE B 2 30 ? 29.425 13.429 9.453 1.00 1.00 714 ILE B O 15
ATOM 20949 N N . TRP B 2 31 ? 30.870 12.132 8.317 1.00 1.00 715 TRP B N 15
ATOM 20950 C CA . TRP B 2 31 ? 32.046 12.869 8.764 1.00 1.00 715 TRP B CA 15
ATOM 20951 C C . TRP B 2 31 ? 31.951 14.316 8.271 1.00 1.00 715 TRP B C 15
ATOM 20952 O O . TRP B 2 31 ? 32.199 15.263 9.016 1.00 1.00 715 TRP B O 15
ATOM 20973 N N . LYS B 2 32 ? 31.579 14.469 7.002 1.00 1.00 716 LYS B N 15
ATOM 20974 C CA . LYS B 2 32 ? 31.449 15.793 6.400 1.00 1.00 716 LYS B CA 15
ATOM 20975 C C . LYS B 2 32 ? 30.370 16.592 7.134 1.00 1.00 716 LYS B C 15
ATOM 20976 O O . LYS B 2 32 ? 30.525 17.785 7.395 1.00 1.00 716 LYS B O 15
ATOM 20995 N N . LEU B 2 33 ? 29.273 15.930 7.461 1.00 1.00 717 LEU B N 15
ATOM 20996 C CA . LEU B 2 33 ? 28.179 16.593 8.160 1.00 1.00 717 LEU B CA 15
ATOM 20997 C C . LEU B 2 33 ? 28.614 17.071 9.548 1.00 1.00 717 LEU B C 15
ATOM 20998 O O . LEU B 2 33 ? 28.258 18.172 9.969 1.00 1.00 717 LEU B O 15
ATOM 21014 N N . LEU B 2 34 ? 29.355 16.227 10.264 1.00 1.00 718 LEU B N 15
ATOM 21015 C CA . LEU B 2 34 ? 29.796 16.565 11.620 1.00 1.00 718 LEU B CA 15
ATOM 21016 C C . LEU B 2 34 ? 30.719 17.788 11.646 1.00 1.00 718 LEU B C 15
ATOM 21017 O O . LEU B 2 34 ? 30.552 18.674 12.487 1.00 1.00 718 LEU B O 15
ATOM 21033 N N . ILE B 2 35 ? 31.688 17.839 10.733 1.00 1.00 719 ILE B N 15
ATOM 21034 C CA . ILE B 2 35 ? 32.616 18.971 10.692 1.00 1.00 719 ILE B CA 15
ATOM 21035 C C . ILE B 2 35 ? 31.904 20.242 10.233 1.00 1.00 719 ILE B C 15
ATOM 21036 O O . ILE B 2 35 ? 32.171 21.334 10.735 1.00 1.00 719 ILE B O 15
ATOM 21052 N N . THR B 2 36 ? 30.998 20.094 9.273 1.00 1.00 720 THR B N 15
ATOM 21053 C CA . THR B 2 36 ? 30.259 21.243 8.753 1.00 1.00 720 THR B CA 15
ATOM 21054 C C . THR B 2 36 ? 29.436 21.895 9.865 1.00 1.00 720 THR B C 15
ATOM 21055 O O . THR B 2 36 ? 29.413 23.120 9.993 1.00 1.00 720 THR B O 15
ATOM 21066 N N . ILE B 2 37 ? 28.761 21.075 10.665 1.00 1.00 721 ILE B N 15
ATOM 21067 C CA . ILE B 2 37 ? 27.948 21.596 11.760 1.00 1.00 721 ILE B CA 15
ATOM 21068 C C . ILE B 2 37 ? 28.827 22.316 12.782 1.00 1.00 721 ILE B C 15
ATOM 21069 O O . ILE B 2 37 ? 28.477 23.395 13.270 1.00 1.00 721 ILE B O 15
ATOM 21085 N N . HIS B 2 38 ? 29.960 21.710 13.111 1.00 1.00 722 HIS B N 15
ATOM 21086 C CA . HIS B 2 38 ? 30.869 22.300 14.082 1.00 1.00 722 HIS B CA 15
ATOM 21087 C C . HIS B 2 38 ? 31.425 23.630 13.565 1.00 1.00 722 HIS B C 15
ATOM 21088 O O . HIS B 2 38 ? 31.581 24.589 14.326 1.00 1.00 722 HIS B O 15
ATOM 21102 N N . ASP B 2 39 ? 31.719 23.686 12.271 1.00 1.00 723 ASP B N 15
ATOM 21103 C CA . ASP B 2 39 ? 32.248 24.914 11.681 1.00 1.00 723 ASP B CA 15
ATOM 21104 C C . ASP B 2 39 ? 31.195 26.021 11.749 1.00 1.00 723 ASP B C 15
ATOM 21105 O O . ASP B 2 39 ? 31.501 27.184 12.041 1.00 1.00 723 ASP B O 15
ATOM 21114 N N . ARG B 2 40 ? 29.944 25.649 11.478 1.00 1.00 724 ARG B N 15
ATOM 21115 C CA . ARG B 2 40 ? 28.851 26.614 11.507 1.00 1.00 724 ARG B CA 15
ATOM 21116 C C . ARG B 2 40 ? 28.713 27.195 12.914 1.00 1.00 724 ARG B C 15
ATOM 21117 O O . ARG B 2 40 ? 28.547 28.402 13.078 1.00 1.00 724 ARG B O 15
ATOM 21138 N N . LYS B 2 41 ? 28.792 26.330 13.926 1.00 1.00 725 LYS B N 15
ATOM 21139 C CA . LYS B 2 41 ? 28.678 26.780 15.307 1.00 1.00 725 LYS B CA 15
ATOM 21140 C C . LYS B 2 41 ? 29.819 27.733 15.657 1.00 1.00 725 LYS B C 15
ATOM 21141 O O . LYS B 2 41 ? 29.604 28.760 16.301 1.00 1.00 725 LYS B O 15
ATOM 21160 N N . GLU B 2 42 ? 31.030 27.390 15.228 1.00 1.00 726 GLU B N 15
ATOM 21161 C CA . GLU B 2 42 ? 32.193 28.227 15.502 1.00 1.00 726 GLU B CA 15
ATOM 21162 C C . GLU B 2 42 ? 32.247 28.600 16.984 1.00 1.00 726 GLU B C 15
ATOM 21163 O O . GLU B 2 42 ? 32.877 27.907 17.786 1.00 1.00 726 GLU B O 15
ATOM 21175 N N . PHE B 2 43 ? 31.587 29.698 17.344 1.00 1.00 727 PHE B N 15
ATOM 21176 C CA . PHE B 2 43 ? 31.575 30.147 18.730 1.00 1.00 727 PHE B CA 15
ATOM 21177 C C . PHE B 2 43 ? 30.596 29.316 19.549 1.00 1.00 727 PHE B C 15
ATOM 21178 O O . PHE B 2 43 ? 31.017 28.742 20.540 1.00 1.00 727 PHE B O 15
ATOM 21196 N N . GLY A 1 1 ? 29.255 -26.750 -19.564 1.00 1.00 957 GLY A N 16
ATOM 21197 C CA . GLY A 1 1 ? 29.201 -26.900 -18.082 1.00 1.00 957 GLY A CA 16
ATOM 21198 C C . GLY A 1 1 ? 30.405 -27.708 -17.607 1.00 1.00 957 GLY A C 16
ATOM 21199 O O . GLY A 1 1 ? 30.974 -28.494 -18.364 1.00 1.00 957 GLY A O 16
ATOM 21205 N N . ALA A 1 2 ? 30.786 -27.508 -16.349 1.00 1.00 958 ALA A N 16
ATOM 21206 C CA . ALA A 1 2 ? 31.924 -28.224 -15.785 1.00 1.00 958 ALA A CA 16
ATOM 21207 C C . ALA A 1 2 ? 31.744 -28.413 -14.281 1.00 1.00 958 ALA A C 16
ATOM 21208 O O . ALA A 1 2 ? 31.079 -27.613 -13.622 1.00 1.00 958 ALA A O 16
ATOM 21215 N N . LEU A 1 3 ? 32.342 -29.476 -13.750 1.00 1.00 959 LEU A N 16
ATOM 21216 C CA . LEU A 1 3 ? 32.246 -29.769 -12.322 1.00 1.00 959 LEU A CA 16
ATOM 21217 C C . LEU A 1 3 ? 33.603 -29.594 -11.648 1.00 1.00 959 LEU A C 16
ATOM 21218 O O . LEU A 1 3 ? 34.597 -30.181 -12.075 1.00 1.00 959 LEU A O 16
ATOM 21234 N N . GLU A 1 4 ? 33.632 -28.783 -10.594 1.00 1.00 960 GLU A N 16
ATOM 21235 C CA . GLU A 1 4 ? 34.869 -28.531 -9.860 1.00 1.00 960 GLU A CA 16
ATOM 21236 C C . GLU A 1 4 ? 34.734 -28.991 -8.412 1.00 1.00 960 GLU A C 16
ATOM 21237 O O . GLU A 1 4 ? 33.753 -28.673 -7.739 1.00 1.00 960 GLU A O 16
ATOM 21249 N N . GLU A 1 5 ? 35.723 -29.744 -7.940 1.00 1.00 961 GLU A N 16
ATOM 21250 C CA . GLU A 1 5 ? 35.703 -30.243 -6.570 1.00 1.00 961 GLU A CA 16
ATOM 21251 C C . GLU A 1 5 ? 35.776 -29.088 -5.577 1.00 1.00 961 GLU A C 16
ATOM 21252 O O . GLU A 1 5 ? 36.550 -28.148 -5.762 1.00 1.00 961 GLU A O 16
ATOM 21264 N N . ARG A 1 6 ? 34.966 -29.169 -4.524 1.00 1.00 962 ARG A N 16
ATOM 21265 C CA . ARG A 1 6 ? 34.941 -28.128 -3.500 1.00 1.00 962 ARG A CA 16
ATOM 21266 C C . ARG A 1 6 ? 35.085 -26.746 -4.127 1.00 1.00 962 ARG A C 16
ATOM 21267 O O . ARG A 1 6 ? 36.174 -26.175 -4.147 1.00 1.00 962 ARG A O 16
ATOM 21288 N N . ALA A 1 7 ? 33.980 -26.217 -4.642 1.00 1.00 963 ALA A N 16
ATOM 21289 C CA . ALA A 1 7 ? 33.989 -24.899 -5.270 1.00 1.00 963 ALA A CA 16
ATOM 21290 C C . ALA A 1 7 ? 34.302 -23.808 -4.247 1.00 1.00 963 ALA A C 16
ATOM 21291 O O . ALA A 1 7 ? 34.996 -22.839 -4.558 1.00 1.00 963 ALA A O 16
ATOM 21298 N N . ILE A 1 8 ? 33.773 -23.971 -3.034 1.00 1.00 964 ILE A N 16
ATOM 21299 C CA . ILE A 1 8 ? 33.978 -22.997 -1.959 1.00 1.00 964 ILE A CA 16
ATOM 21300 C C . ILE A 1 8 ? 34.031 -21.568 -2.508 1.00 1.00 964 ILE A C 16
ATOM 21301 O O . ILE A 1 8 ? 35.022 -20.860 -2.344 1.00 1.00 964 ILE A O 16
ATOM 21317 N N . PRO A 1 9 ? 32.976 -21.138 -3.152 1.00 1.00 965 PRO A N 16
ATOM 21318 C CA . PRO A 1 9 ? 32.887 -19.768 -3.742 1.00 1.00 965 PRO A CA 16
ATOM 21319 C C . PRO A 1 9 ? 32.756 -18.678 -2.679 1.00 1.00 965 PRO A C 16
ATOM 21320 O O . PRO A 1 9 ? 32.861 -17.488 -2.979 1.00 1.00 965 PRO A O 16
ATOM 21331 N N . ILE A 1 10 ? 32.501 -19.093 -1.444 1.00 1.00 966 ILE A N 16
ATOM 21332 C CA . ILE A 1 10 ? 32.322 -18.149 -0.345 1.00 1.00 966 ILE A CA 16
ATOM 21333 C C . ILE A 1 10 ? 33.586 -17.328 -0.086 1.00 1.00 966 ILE A C 16
ATOM 21334 O O . ILE A 1 10 ? 33.516 -16.234 0.471 1.00 1.00 966 ILE A O 16
ATOM 21350 N N . TRP A 1 11 ? 34.740 -17.852 -0.475 1.00 1.00 967 TRP A N 16
ATOM 21351 C CA . TRP A 1 11 ? 35.988 -17.130 -0.258 1.00 1.00 967 TRP A CA 16
ATOM 21352 C C . TRP A 1 11 ? 36.004 -15.799 -1.013 1.00 1.00 967 TRP A C 16
ATOM 21353 O O . TRP A 1 11 ? 36.534 -14.807 -0.514 1.00 1.00 967 TRP A O 16
ATOM 21374 N N . TRP A 1 12 ? 35.456 -15.785 -2.228 1.00 1.00 968 TRP A N 16
ATOM 21375 C CA . TRP A 1 12 ? 35.461 -14.563 -3.034 1.00 1.00 968 TRP A CA 16
ATOM 21376 C C . TRP A 1 12 ? 34.694 -13.422 -2.365 1.00 1.00 968 TRP A C 16
ATOM 21377 O O . TRP A 1 12 ? 35.195 -12.301 -2.286 1.00 1.00 968 TRP A O 16
ATOM 21398 N N . VAL A 1 13 ? 33.488 -13.700 -1.878 1.00 1.00 969 VAL A N 16
ATOM 21399 C CA . VAL A 1 13 ? 32.701 -12.660 -1.221 1.00 1.00 969 VAL A CA 16
ATOM 21400 C C . VAL A 1 13 ? 33.361 -12.242 0.090 1.00 1.00 969 VAL A C 16
ATOM 21401 O O . VAL A 1 13 ? 33.332 -11.070 0.466 1.00 1.00 969 VAL A O 16
ATOM 21414 N N . LEU A 1 14 ? 33.962 -13.213 0.776 1.00 1.00 970 LEU A N 16
ATOM 21415 C CA . LEU A 1 14 ? 34.638 -12.947 2.043 1.00 1.00 970 LEU A CA 16
ATOM 21416 C C . LEU A 1 14 ? 35.801 -11.982 1.823 1.00 1.00 970 LEU A C 16
ATOM 21417 O O . LEU A 1 14 ? 36.029 -11.067 2.612 1.00 1.00 970 LEU A O 16
ATOM 21433 N N . VAL A 1 15 ? 36.539 -12.205 0.745 1.00 1.00 971 VAL A N 16
ATOM 21434 C CA . VAL A 1 15 ? 37.680 -11.362 0.416 1.00 1.00 971 VAL A CA 16
ATOM 21435 C C . VAL A 1 15 ? 37.237 -9.929 0.115 1.00 1.00 971 VAL A C 16
ATOM 21436 O O . VAL A 1 15 ? 37.877 -8.970 0.547 1.00 1.00 971 VAL A O 16
ATOM 21449 N N . GLY A 1 16 ? 36.160 -9.792 -0.655 1.00 1.00 972 GLY A N 16
ATOM 21450 C CA . GLY A 1 16 ? 35.667 -8.470 -1.037 1.00 1.00 972 GLY A CA 16
ATOM 21451 C C . GLY A 1 16 ? 35.282 -7.616 0.172 1.00 1.00 972 GLY A C 16
ATOM 21452 O O . GLY A 1 16 ? 35.609 -6.431 0.221 1.00 1.00 972 GLY A O 16
ATOM 21456 N N . VAL A 1 17 ? 34.600 -8.205 1.150 1.00 1.00 973 VAL A N 16
ATOM 21457 C CA . VAL A 1 17 ? 34.209 -7.442 2.333 1.00 1.00 973 VAL A CA 16
ATOM 21458 C C . VAL A 1 17 ? 35.446 -7.001 3.115 1.00 1.00 973 VAL A C 16
ATOM 21459 O O . VAL A 1 17 ? 35.508 -5.873 3.603 1.00 1.00 973 VAL A O 16
ATOM 21472 N N . LEU A 1 18 ? 36.435 -7.886 3.215 1.00 1.00 974 LEU A N 16
ATOM 21473 C CA . LEU A 1 18 ? 37.668 -7.556 3.926 1.00 1.00 974 LEU A CA 16
ATOM 21474 C C . LEU A 1 18 ? 38.375 -6.399 3.226 1.00 1.00 974 LEU A C 16
ATOM 21475 O O . LEU A 1 18 ? 38.892 -5.488 3.872 1.00 1.00 974 LEU A O 16
ATOM 21491 N N . GLY A 1 19 ? 38.385 -6.448 1.898 1.00 1.00 975 GLY A N 16
ATOM 21492 C CA . GLY A 1 19 ? 39.019 -5.408 1.096 1.00 1.00 975 GLY A CA 16
ATOM 21493 C C . GLY A 1 19 ? 38.341 -4.060 1.320 1.00 1.00 975 GLY A C 16
ATOM 21494 O O . GLY A 1 19 ? 38.957 -3.009 1.148 1.00 1.00 975 GLY A O 16
ATOM 21498 N N . GLY A 1 20 ? 37.066 -4.097 1.694 1.00 1.00 976 GLY A N 16
ATOM 21499 C CA . GLY A 1 20 ? 36.316 -2.871 1.927 1.00 1.00 976 GLY A CA 16
ATOM 21500 C C . GLY A 1 20 ? 36.971 -2.037 3.017 1.00 1.00 976 GLY A C 16
ATOM 21501 O O . GLY A 1 20 ? 37.055 -0.814 2.911 1.00 1.00 976 GLY A O 16
ATOM 21505 N N . LEU A 1 21 ? 37.441 -2.702 4.063 1.00 1.00 977 LEU A N 16
ATOM 21506 C CA . LEU A 1 21 ? 38.092 -1.999 5.160 1.00 1.00 977 LEU A CA 16
ATOM 21507 C C . LEU A 1 21 ? 39.348 -1.300 4.658 1.00 1.00 977 LEU A C 16
ATOM 21508 O O . LEU A 1 21 ? 39.621 -0.157 5.019 1.00 1.00 977 LEU A O 16
ATOM 21524 N N . LEU A 1 22 ? 40.104 -1.996 3.821 1.00 1.00 978 LEU A N 16
ATOM 21525 C CA . LEU A 1 22 ? 41.334 -1.438 3.264 1.00 1.00 978 LEU A CA 16
ATOM 21526 C C . LEU A 1 22 ? 41.032 -0.216 2.399 1.00 1.00 978 LEU A C 16
ATOM 21527 O O . LEU A 1 22 ? 41.749 0.776 2.447 1.00 1.00 978 LEU A O 16
ATOM 21543 N N . LEU A 1 23 ? 39.968 -0.302 1.605 1.00 1.00 979 LEU A N 16
ATOM 21544 C CA . LEU A 1 23 ? 39.585 0.800 0.721 1.00 1.00 979 LEU A CA 16
ATOM 21545 C C . LEU A 1 23 ? 39.228 2.046 1.530 1.00 1.00 979 LEU A C 16
ATOM 21546 O O . LEU A 1 23 ? 39.600 3.164 1.167 1.00 1.00 979 LEU A O 16
ATOM 21562 N N . LEU A 1 24 ? 38.495 1.840 2.622 1.00 1.00 980 LEU A N 16
ATOM 21563 C CA . LEU A 1 24 ? 38.084 2.946 3.496 1.00 1.00 980 LEU A CA 16
ATOM 21564 C C . LEU A 1 24 ? 39.332 3.554 4.170 1.00 1.00 980 LEU A C 16
ATOM 21565 O O . LEU A 1 24 ? 39.485 4.774 4.342 1.00 1.00 980 LEU A O 16
ATOM 21581 N N . THR A 1 25 ? 40.243 2.682 4.565 1.00 1.00 981 THR A N 16
ATOM 21582 C CA . THR A 1 25 ? 41.460 3.166 5.227 1.00 1.00 981 THR A CA 16
ATOM 21583 C C . THR A 1 25 ? 42.313 4.023 4.282 1.00 1.00 981 THR A C 16
ATOM 21584 O O . THR A 1 25 ? 42.811 5.083 4.656 1.00 1.00 981 THR A O 16
ATOM 21595 N N . ILE A 1 26 ? 42.472 3.557 3.050 1.00 1.00 982 ILE A N 16
ATOM 21596 C CA . ILE A 1 26 ? 43.267 4.284 2.065 1.00 1.00 982 ILE A CA 16
ATOM 21597 C C . ILE A 1 26 ? 42.649 5.653 1.788 1.00 1.00 982 ILE A C 16
ATOM 21598 O O . ILE A 1 26 ? 43.360 6.648 1.742 1.00 1.00 982 ILE A O 16
ATOM 21614 N N . LEU A 1 27 ? 41.328 5.704 1.607 1.00 1.00 983 LEU A N 16
ATOM 21615 C CA . LEU A 1 27 ? 40.650 6.975 1.353 1.00 1.00 983 LEU A CA 16
ATOM 21616 C C . LEU A 1 27 ? 40.806 7.903 2.556 1.00 1.00 983 LEU A C 16
ATOM 21617 O O . LEU A 1 27 ? 41.033 9.100 2.412 1.00 1.00 983 LEU A O 16
ATOM 21633 N N . VAL A 1 28 ? 40.672 7.330 3.744 1.00 1.00 984 VAL A N 16
ATOM 21634 C CA . VAL A 1 28 ? 40.789 8.096 4.984 1.00 1.00 984 VAL A CA 16
ATOM 21635 C C . VAL A 1 28 ? 42.202 8.655 5.143 1.00 1.00 984 VAL A C 16
ATOM 21636 O O . VAL A 1 28 ? 42.389 9.809 5.533 1.00 1.00 984 VAL A O 16
ATOM 21649 N N . LEU A 1 29 ? 43.201 7.820 4.851 1.00 1.00 985 LEU A N 16
ATOM 21650 C CA . LEU A 1 29 ? 44.595 8.240 4.991 1.00 1.00 985 LEU A CA 16
ATOM 21651 C C . LEU A 1 29 ? 44.904 9.421 4.071 1.00 1.00 985 LEU A C 16
ATOM 21652 O O . LEU A 1 29 ? 45.551 10.380 4.490 1.00 1.00 985 LEU A O 16
ATOM 21668 N N . ALA A 1 30 ? 44.435 9.362 2.827 1.00 1.00 986 ALA A N 16
ATOM 21669 C CA . ALA A 1 30 ? 44.686 10.459 1.893 1.00 1.00 986 ALA A CA 16
ATOM 21670 C C . ALA A 1 30 ? 44.041 11.750 2.393 1.00 1.00 986 ALA A C 16
ATOM 21671 O O . ALA A 1 30 ? 44.654 12.819 2.349 1.00 1.00 986 ALA A O 16
ATOM 21678 N N . MET A 1 31 ? 42.804 11.644 2.870 1.00 1.00 987 MET A N 16
ATOM 21679 C CA . MET A 1 31 ? 42.087 12.805 3.384 1.00 1.00 987 MET A CA 16
ATOM 21680 C C . MET A 1 31 ? 42.747 13.334 4.659 1.00 1.00 987 MET A C 16
ATOM 21681 O O . MET A 1 31 ? 42.858 14.542 4.862 1.00 1.00 987 MET A O 16
ATOM 21695 N N . TRP A 1 32 ? 43.189 12.424 5.514 1.00 1.00 988 TRP A N 16
ATOM 21696 C CA . TRP A 1 32 ? 43.838 12.819 6.760 1.00 1.00 988 TRP A CA 16
ATOM 21697 C C . TRP A 1 32 ? 45.089 13.635 6.459 1.00 1.00 988 TRP A C 16
ATOM 21698 O O . TRP A 1 32 ? 45.392 14.617 7.138 1.00 1.00 988 TRP A O 16
ATOM 21719 N N . LYS A 1 33 ? 45.814 13.216 5.432 1.00 1.00 989 LYS A N 16
ATOM 21720 C CA . LYS A 1 33 ? 47.039 13.901 5.037 1.00 1.00 989 LYS A CA 16
ATOM 21721 C C . LYS A 1 33 ? 46.703 15.267 4.435 1.00 1.00 989 LYS A C 16
ATOM 21722 O O . LYS A 1 33 ? 47.580 16.107 4.246 1.00 1.00 989 LYS A O 16
ATOM 21741 N N . VAL A 1 34 ? 45.424 15.490 4.139 1.00 1.00 990 VAL A N 16
ATOM 21742 C CA . VAL A 1 34 ? 45.000 16.765 3.568 1.00 1.00 990 VAL A CA 16
ATOM 21743 C C . VAL A 1 34 ? 44.609 17.722 4.687 1.00 1.00 990 VAL A C 16
ATOM 21744 O O . VAL A 1 34 ? 44.449 18.923 4.468 1.00 1.00 990 VAL A O 16
ATOM 21757 N N . GLY A 1 35 ? 44.466 17.177 5.889 1.00 1.00 991 GLY A N 16
ATOM 21758 C CA . GLY A 1 35 ? 44.102 17.981 7.046 1.00 1.00 991 GLY A CA 16
ATOM 21759 C C . GLY A 1 35 ? 42.591 18.126 7.169 1.00 1.00 991 GLY A C 16
ATOM 21760 O O . GLY A 1 35 ? 42.104 18.947 7.945 1.00 1.00 991 GLY A O 16
ATOM 21764 N N . PHE A 1 36 ? 41.850 17.325 6.407 1.00 1.00 992 PHE A N 16
ATOM 21765 C CA . PHE A 1 36 ? 40.394 17.386 6.463 1.00 1.00 992 PHE A CA 16
ATOM 21766 C C . PHE A 1 36 ? 39.901 17.044 7.862 1.00 1.00 992 PHE A C 16
ATOM 21767 O O . PHE A 1 36 ? 38.995 17.692 8.386 1.00 1.00 992 PHE A O 16
ATOM 21784 N N . PHE A 1 37 ? 40.497 16.017 8.460 1.00 1.00 993 PHE A N 16
ATOM 21785 C CA . PHE A 1 37 ? 40.093 15.604 9.800 1.00 1.00 993 PHE A CA 16
ATOM 21786 C C . PHE A 1 37 ? 40.865 16.372 10.868 1.00 1.00 993 PHE A C 16
ATOM 21787 O O . PHE A 1 37 ? 40.601 16.219 12.061 1.00 1.00 993 PHE A O 16
ATOM 21804 N N . LYS A 1 38 ? 41.802 17.212 10.438 1.00 1.00 994 LYS A N 16
ATOM 21805 C CA . LYS A 1 38 ? 42.580 18.007 11.381 1.00 1.00 994 LYS A CA 16
ATOM 21806 C C . LYS A 1 38 ? 42.047 19.432 11.402 1.00 1.00 994 LYS A C 16
ATOM 21807 O O . LYS A 1 38 ? 41.969 20.089 10.365 1.00 1.00 994 LYS A O 16
ATOM 21826 N N . ARG A 1 39 ? 41.673 19.902 12.583 1.00 1.00 995 ARG A N 16
ATOM 21827 C CA . ARG A 1 39 ? 41.141 21.244 12.720 1.00 1.00 995 ARG A CA 16
ATOM 21828 C C . ARG A 1 39 ? 41.664 21.860 14.006 1.00 1.00 995 ARG A C 16
ATOM 21829 O O . ARG A 1 39 ? 41.927 21.146 14.973 1.00 1.00 995 ARG A O 16
ATOM 21850 N N . ASN A 1 40 ? 41.829 23.174 14.028 1.00 1.00 996 ASN A N 16
ATOM 21851 C CA . ASN A 1 40 ? 42.335 23.810 15.231 1.00 1.00 996 ASN A CA 16
ATOM 21852 C C . ASN A 1 40 ? 41.194 24.074 16.201 1.00 1.00 996 ASN A C 16
ATOM 21853 O O . ASN A 1 40 ? 40.326 24.910 15.951 1.00 1.00 996 ASN A O 16
ATOM 21864 N N . ARG A 1 41 ? 41.212 23.346 17.312 1.00 1.00 997 ARG A N 16
ATOM 21865 C CA . ARG A 1 41 ? 40.181 23.491 18.336 1.00 1.00 997 ARG A CA 16
ATOM 21866 C C . ARG A 1 41 ? 40.758 24.138 19.594 1.00 1.00 997 ARG A C 16
ATOM 21867 O O . ARG A 1 41 ? 41.973 24.147 19.796 1.00 1.00 997 ARG A O 16
ATOM 21888 N N . PRO A 1 42 ? 39.914 24.679 20.436 1.00 1.00 998 PRO A N 16
ATOM 21889 C CA . PRO A 1 42 ? 40.349 25.346 21.699 1.00 1.00 998 PRO A CA 16
ATOM 21890 C C . PRO A 1 42 ? 40.921 24.351 22.707 1.00 1.00 998 PRO A C 16
ATOM 21891 O O . PRO A 1 42 ? 40.912 23.168 22.413 1.00 1.00 998 PRO A O 16
ATOM 21903 N N . PRO B 2 1 ? 24.578 -15.339 -1.261 1.00 1.00 685 PRO B N 16
ATOM 21904 C CA . PRO B 2 1 ? 23.170 -15.763 -1.456 1.00 1.00 685 PRO B CA 16
ATOM 21905 C C . PRO B 2 1 ? 23.000 -16.344 -2.857 1.00 1.00 685 PRO B C 16
ATOM 21906 O O . PRO B 2 1 ? 23.926 -16.314 -3.668 1.00 1.00 685 PRO B O 16
ATOM 21919 N N . GLU B 2 2 ? 21.813 -16.872 -3.133 1.00 1.00 686 GLU B N 16
ATOM 21920 C CA . GLU B 2 2 ? 21.534 -17.458 -4.440 1.00 1.00 686 GLU B CA 16
ATOM 21921 C C . GLU B 2 2 ? 21.558 -16.381 -5.521 1.00 1.00 686 GLU B C 16
ATOM 21922 O O . GLU B 2 2 ? 22.045 -16.609 -6.628 1.00 1.00 686 GLU B O 16
ATOM 21934 N N . SER B 2 3 ? 21.029 -15.207 -5.190 1.00 1.00 687 SER B N 16
ATOM 21935 C CA . SER B 2 3 ? 20.995 -14.101 -6.140 1.00 1.00 687 SER B CA 16
ATOM 21936 C C . SER B 2 3 ? 20.350 -14.538 -7.451 1.00 1.00 687 SER B C 16
ATOM 21937 O O . SER B 2 3 ? 21.022 -14.666 -8.474 1.00 1.00 687 SER B O 16
ATOM 21945 N N . PRO B 2 4 ? 19.064 -14.762 -7.431 1.00 1.00 688 PRO B N 16
ATOM 21946 C CA . PRO B 2 4 ? 18.293 -15.196 -8.637 1.00 1.00 688 PRO B CA 16
ATOM 21947 C C . PRO B 2 4 ? 18.499 -14.253 -9.820 1.00 1.00 688 PRO B C 16
ATOM 21948 O O . PRO B 2 4 ? 18.573 -14.690 -10.969 1.00 1.00 688 PRO B O 16
ATOM 21959 N N . LYS B 2 5 ? 18.588 -12.961 -9.530 1.00 1.00 689 LYS B N 16
ATOM 21960 C CA . LYS B 2 5 ? 18.784 -11.963 -10.574 1.00 1.00 689 LYS B CA 16
ATOM 21961 C C . LYS B 2 5 ? 20.106 -12.199 -11.298 1.00 1.00 689 LYS B C 16
ATOM 21962 O O . LYS B 2 5 ? 20.179 -12.096 -12.523 1.00 1.00 689 LYS B O 16
ATOM 21981 N N . GLY B 2 6 ? 21.145 -12.515 -10.530 1.00 1.00 690 GLY B N 16
ATOM 21982 C CA . GLY B 2 6 ? 22.468 -12.765 -11.100 1.00 1.00 690 GLY B CA 16
ATOM 21983 C C . GLY B 2 6 ? 22.969 -14.162 -10.733 1.00 1.00 690 GLY B C 16
ATOM 21984 O O . GLY B 2 6 ? 23.748 -14.319 -9.793 1.00 1.00 690 GLY B O 16
ATOM 21988 N N . PRO B 2 7 ? 22.542 -15.169 -11.451 1.00 1.00 691 PRO B N 16
ATOM 21989 C CA . PRO B 2 7 ? 22.961 -16.579 -11.188 1.00 1.00 691 PRO B CA 16
ATOM 21990 C C . PRO B 2 7 ? 24.481 -16.739 -11.162 1.00 1.00 691 PRO B C 16
ATOM 21991 O O . PRO B 2 7 ? 25.017 -17.500 -10.357 1.00 1.00 691 PRO B O 16
ATOM 22002 N N . ASP B 2 8 ? 25.170 -16.025 -12.049 1.00 1.00 692 ASP B N 16
ATOM 22003 C CA . ASP B 2 8 ? 26.619 -16.109 -12.111 1.00 1.00 692 ASP B CA 16
ATOM 22004 C C . ASP B 2 8 ? 27.248 -15.478 -10.877 1.00 1.00 692 ASP B C 16
ATOM 22005 O O . ASP B 2 8 ? 26.796 -14.437 -10.394 1.00 1.00 692 ASP B O 16
ATOM 22014 N N . ILE B 2 9 ? 28.305 -16.107 -10.385 1.00 1.00 693 ILE B N 16
ATOM 22015 C CA . ILE B 2 9 ? 29.007 -15.602 -9.217 1.00 1.00 693 ILE B CA 16
ATOM 22016 C C . ILE B 2 9 ? 29.646 -14.264 -9.547 1.00 1.00 693 ILE B C 16
ATOM 22017 O O . ILE B 2 9 ? 29.863 -13.431 -8.667 1.00 1.00 693 ILE B O 16
ATOM 22033 N N . LEU B 2 10 ? 29.946 -14.069 -10.826 1.00 1.00 694 LEU B N 16
ATOM 22034 C CA . LEU B 2 10 ? 30.564 -12.828 -11.271 1.00 1.00 694 LEU B CA 16
ATOM 22035 C C . LEU B 2 10 ? 29.635 -11.649 -11.011 1.00 1.00 694 LEU B C 16
ATOM 22036 O O . LEU B 2 10 ? 30.071 -10.594 -10.555 1.00 1.00 694 LEU B O 16
ATOM 22052 N N . VAL B 2 11 ? 28.351 -11.839 -11.294 1.00 1.00 695 VAL B N 16
ATOM 22053 C CA . VAL B 2 11 ? 27.372 -10.782 -11.076 1.00 1.00 695 VAL B CA 16
ATOM 22054 C C . VAL B 2 11 ? 27.267 -10.467 -9.590 1.00 1.00 695 VAL B C 16
ATOM 22055 O O . VAL B 2 11 ? 27.229 -9.305 -9.189 1.00 1.00 695 VAL B O 16
ATOM 22068 N N . VAL B 2 12 ? 27.219 -11.520 -8.781 1.00 1.00 696 VAL B N 16
ATOM 22069 C CA . VAL B 2 12 ? 27.115 -11.361 -7.336 1.00 1.00 696 VAL B CA 16
ATOM 22070 C C . VAL B 2 12 ? 28.340 -10.642 -6.779 1.00 1.00 696 VAL B C 16
ATOM 22071 O O . VAL B 2 12 ? 28.217 -9.748 -5.940 1.00 1.00 696 VAL B O 16
ATOM 22084 N N . LEU B 2 13 ? 29.521 -11.045 -7.240 1.00 1.00 697 LEU B N 16
ATOM 22085 C CA . LEU B 2 13 ? 30.759 -10.435 -6.768 1.00 1.00 697 LEU B CA 16
ATOM 22086 C C . LEU B 2 13 ? 30.796 -8.947 -7.123 1.00 1.00 697 LEU B C 16
ATOM 22087 O O . LEU B 2 13 ? 31.180 -8.113 -6.304 1.00 1.00 697 LEU B O 16
ATOM 22103 N N . LEU B 2 14 ? 30.398 -8.621 -8.346 1.00 1.00 698 LEU B N 16
ATOM 22104 C CA . LEU B 2 14 ? 30.391 -7.230 -8.789 1.00 1.00 698 LEU B CA 16
ATOM 22105 C C . LEU B 2 14 ? 29.403 -6.386 -7.981 1.00 1.00 698 LEU B C 16
ATOM 22106 O O . LEU B 2 14 ? 29.698 -5.245 -7.625 1.00 1.00 698 LEU B O 16
ATOM 22122 N N . SER B 2 15 ? 28.219 -6.940 -7.723 1.00 1.00 699 SER B N 16
ATOM 22123 C CA . SER B 2 15 ? 27.187 -6.210 -6.987 1.00 1.00 699 SER B CA 16
ATOM 22124 C C . SER B 2 15 ? 27.645 -5.830 -5.580 1.00 1.00 699 SER B C 16
ATOM 22125 O O . SER B 2 15 ? 27.437 -4.697 -5.141 1.00 1.00 699 SER B O 16
ATOM 22133 N N . VAL B 2 16 ? 28.267 -6.767 -4.874 1.00 1.00 700 VAL B N 16
ATOM 22134 C CA . VAL B 2 16 ? 28.740 -6.486 -3.521 1.00 1.00 700 VAL B CA 16
ATOM 22135 C C . VAL B 2 16 ? 29.867 -5.456 -3.535 1.00 1.00 700 VAL B C 16
ATOM 22136 O O . VAL B 2 16 ? 29.952 -4.612 -2.646 1.00 1.00 700 VAL B O 16
ATOM 22149 N N . MET B 2 17 ? 30.732 -5.527 -4.542 1.00 1.00 701 MET B N 16
ATOM 22150 C CA . MET B 2 17 ? 31.846 -4.588 -4.635 1.00 1.00 701 MET B CA 16
ATOM 22151 C C . MET B 2 17 ? 31.333 -3.160 -4.793 1.00 1.00 701 MET B C 16
ATOM 22152 O O . MET B 2 17 ? 31.867 -2.231 -4.185 1.00 1.00 701 MET B O 16
ATOM 22166 N N . GLY B 2 18 ? 30.293 -2.992 -5.602 1.00 1.00 702 GLY B N 16
ATOM 22167 C CA . GLY B 2 18 ? 29.719 -1.668 -5.816 1.00 1.00 702 GLY B CA 16
ATOM 22168 C C . GLY B 2 18 ? 29.118 -1.123 -4.523 1.00 1.00 702 GLY B C 16
ATOM 22169 O O . GLY B 2 18 ? 29.249 0.062 -4.215 1.00 1.00 702 GLY B O 16
ATOM 22173 N N . ALA B 2 19 ? 28.457 -1.999 -3.771 1.00 1.00 703 ALA B N 16
ATOM 22174 C CA . ALA B 2 19 ? 27.832 -1.599 -2.512 1.00 1.00 703 ALA B CA 16
ATOM 22175 C C . ALA B 2 19 ? 28.882 -1.150 -1.496 1.00 1.00 703 ALA B C 16
ATOM 22176 O O . ALA B 2 19 ? 28.668 -0.196 -0.752 1.00 1.00 703 ALA B O 16
ATOM 22183 N N . ILE B 2 20 ? 30.015 -1.843 -1.473 1.00 1.00 704 ILE B N 16
ATOM 22184 C CA . ILE B 2 20 ? 31.087 -1.506 -0.542 1.00 1.00 704 ILE B CA 16
ATOM 22185 C C . ILE B 2 20 ? 31.639 -0.112 -0.821 1.00 1.00 704 ILE B C 16
ATOM 22186 O O . ILE B 2 20 ? 31.877 0.664 0.105 1.00 1.00 704 ILE B O 16
ATOM 22202 N N . LEU B 2 21 ? 31.844 0.203 -2.092 1.00 1.00 705 LEU B N 16
ATOM 22203 C CA . LEU B 2 21 ? 32.372 1.511 -2.461 1.00 1.00 705 LEU B CA 16
ATOM 22204 C C . LEU B 2 21 ? 31.401 2.613 -2.037 1.00 1.00 705 LEU B C 16
ATOM 22205 O O . LEU B 2 21 ? 31.814 3.658 -1.533 1.00 1.00 705 LEU B O 16
ATOM 22221 N N . LEU B 2 22 ? 30.111 2.371 -2.251 1.00 1.00 706 LEU B N 16
ATOM 22222 C CA . LEU B 2 22 ? 29.085 3.347 -1.894 1.00 1.00 706 LEU B CA 16
ATOM 22223 C C . LEU B 2 22 ? 29.056 3.593 -0.386 1.00 1.00 706 LEU B C 16
ATOM 22224 O O . LEU B 2 22 ? 28.922 4.731 0.065 1.00 1.00 706 LEU B O 16
ATOM 22240 N N . ILE B 2 23 ? 29.173 2.520 0.392 1.00 1.00 707 ILE B N 16
ATOM 22241 C CA . ILE B 2 23 ? 29.149 2.639 1.848 1.00 1.00 707 ILE B CA 16
ATOM 22242 C C . ILE B 2 23 ? 30.331 3.456 2.356 1.00 1.00 707 ILE B C 16
ATOM 22243 O O . ILE B 2 23 ? 30.175 4.308 3.230 1.00 1.00 707 ILE B O 16
ATOM 22259 N N . GLY B 2 24 ? 31.514 3.197 1.812 1.00 1.00 708 GLY B N 16
ATOM 22260 C CA . GLY B 2 24 ? 32.702 3.927 2.238 1.00 1.00 708 GLY B CA 16
ATOM 22261 C C . GLY B 2 24 ? 32.545 5.416 1.949 1.00 1.00 708 GLY B C 16
ATOM 22262 O O . GLY B 2 24 ? 32.894 6.257 2.775 1.00 1.00 708 GLY B O 16
ATOM 22266 N N . LEU B 2 25 ? 32.007 5.731 0.779 1.00 1.00 709 LEU B N 16
ATOM 22267 C CA . LEU B 2 25 ? 31.796 7.120 0.393 1.00 1.00 709 LEU B CA 16
ATOM 22268 C C . LEU B 2 25 ? 30.812 7.791 1.346 1.00 1.00 709 LEU B C 16
ATOM 22269 O O . LEU B 2 25 ? 30.997 8.940 1.744 1.00 1.00 709 LEU B O 16
ATOM 22285 N N . ALA B 2 26 ? 29.759 7.064 1.697 1.00 1.00 710 ALA B N 16
ATOM 22286 C CA . ALA B 2 26 ? 28.740 7.595 2.594 1.00 1.00 710 ALA B CA 16
ATOM 22287 C C . ALA B 2 26 ? 29.331 7.906 3.967 1.00 1.00 710 ALA B C 16
ATOM 22288 O O . ALA B 2 26 ? 28.952 8.889 4.603 1.00 1.00 710 ALA B O 16
ATOM 22295 N N . ALA B 2 27 ? 30.254 7.067 4.427 1.00 1.00 711 ALA B N 16
ATOM 22296 C CA . ALA B 2 27 ? 30.869 7.279 5.734 1.00 1.00 711 ALA B CA 16
ATOM 22297 C C . ALA B 2 27 ? 31.611 8.613 5.771 1.00 1.00 711 ALA B C 16
ATOM 22298 O O . ALA B 2 27 ? 31.532 9.349 6.755 1.00 1.00 711 ALA B O 16
ATOM 22305 N N . LEU B 2 28 ? 32.315 8.927 4.688 1.00 1.00 712 LEU B N 16
ATOM 22306 C CA . LEU B 2 28 ? 33.046 10.191 4.609 1.00 1.00 712 LEU B CA 16
ATOM 22307 C C . LEU B 2 28 ? 32.072 11.364 4.662 1.00 1.00 712 LEU B C 16
ATOM 22308 O O . LEU B 2 28 ? 32.337 12.377 5.310 1.00 1.00 712 LEU B O 16
ATOM 22324 N N . LEU B 2 29 ? 30.949 11.221 3.966 1.00 1.00 713 LEU B N 16
ATOM 22325 C CA . LEU B 2 29 ? 29.940 12.277 3.926 1.00 1.00 713 LEU B CA 16
ATOM 22326 C C . LEU B 2 29 ? 29.368 12.549 5.316 1.00 1.00 713 LEU B C 16
ATOM 22327 O O . LEU B 2 29 ? 29.165 13.702 5.691 1.00 1.00 713 LEU B O 16
ATOM 22343 N N . ILE B 2 30 ? 29.108 11.491 6.078 1.00 1.00 714 ILE B N 16
ATOM 22344 C CA . ILE B 2 30 ? 28.554 11.650 7.422 1.00 1.00 714 ILE B CA 16
ATOM 22345 C C . ILE B 2 30 ? 29.532 12.404 8.322 1.00 1.00 714 ILE B C 16
ATOM 22346 O O . ILE B 2 30 ? 29.141 13.305 9.058 1.00 1.00 714 ILE B O 16
ATOM 22362 N N . TRP B 2 31 ? 30.808 12.044 8.251 1.00 1.00 715 TRP B N 16
ATOM 22363 C CA . TRP B 2 31 ? 31.821 12.712 9.067 1.00 1.00 715 TRP B CA 16
ATOM 22364 C C . TRP B 2 31 ? 31.817 14.216 8.745 1.00 1.00 715 TRP B C 16
ATOM 22365 O O . TRP B 2 31 ? 31.906 15.074 9.628 1.00 1.00 715 TRP B O 16
ATOM 22386 N N . LYS B 2 32 ? 31.705 14.529 7.459 1.00 1.00 716 LYS B N 16
ATOM 22387 C CA . LYS B 2 32 ? 31.688 15.928 7.021 1.00 1.00 716 LYS B CA 16
ATOM 22388 C C . LYS B 2 32 ? 30.494 16.629 7.649 1.00 1.00 716 LYS B C 16
ATOM 22389 O O . LYS B 2 32 ? 30.591 17.766 8.117 1.00 1.00 716 LYS B O 16
ATOM 22408 N N . LEU B 2 33 ? 29.370 15.931 7.671 1.00 1.00 717 LEU B N 16
ATOM 22409 C CA . LEU B 2 33 ? 28.148 16.485 8.257 1.00 1.00 717 LEU B CA 16
ATOM 22410 C C . LEU B 2 33 ? 28.348 16.773 9.749 1.00 1.00 717 LEU B C 16
ATOM 22411 O O . LEU B 2 33 ? 27.900 17.797 10.271 1.00 1.00 717 LEU B O 16
ATOM 22427 N N . LEU B 2 34 ? 29.042 15.879 10.432 1.00 1.00 718 LEU B N 16
ATOM 22428 C CA . LEU B 2 34 ? 29.292 16.085 11.872 1.00 1.00 718 LEU B CA 16
ATOM 22429 C C . LEU B 2 34 ? 30.097 17.375 12.105 1.00 1.00 718 LEU B C 16
ATOM 22430 O O . LEU B 2 34 ? 29.808 18.137 13.031 1.00 1.00 718 LEU B O 16
ATOM 22446 N N . ILE B 2 35 ? 31.086 17.633 11.260 1.00 1.00 719 ILE B N 16
ATOM 22447 C CA . ILE B 2 35 ? 31.891 18.846 11.402 1.00 1.00 719 ILE B CA 16
ATOM 22448 C C . ILE B 2 35 ? 30.996 20.084 11.221 1.00 1.00 719 ILE B C 16
ATOM 22449 O O . ILE B 2 35 ? 31.092 21.061 11.968 1.00 1.00 719 ILE B O 16
ATOM 22465 N N . THR B 2 36 ? 30.118 20.026 10.233 1.00 1.00 720 THR B N 16
ATOM 22466 C CA . THR B 2 36 ? 29.209 21.142 9.951 1.00 1.00 720 THR B CA 16
ATOM 22467 C C . THR B 2 36 ? 28.289 21.400 11.143 1.00 1.00 720 THR B C 16
ATOM 22468 O O . THR B 2 36 ? 28.047 22.557 11.503 1.00 1.00 720 THR B O 16
ATOM 22479 N N . ILE B 2 37 ? 27.754 20.324 11.736 1.00 1.00 721 ILE B N 16
ATOM 22480 C CA . ILE B 2 37 ? 26.829 20.476 12.877 1.00 1.00 721 ILE B CA 16
ATOM 22481 C C . ILE B 2 37 ? 27.519 21.178 14.049 1.00 1.00 721 ILE B C 16
ATOM 22482 O O . ILE B 2 37 ? 26.934 22.096 14.637 1.00 1.00 721 ILE B O 16
ATOM 22498 N N . HIS B 2 38 ? 28.750 20.771 14.386 1.00 1.00 722 HIS B N 16
ATOM 22499 C CA . HIS B 2 38 ? 29.469 21.398 15.494 1.00 1.00 722 HIS B CA 16
ATOM 22500 C C . HIS B 2 38 ? 29.726 22.880 15.205 1.00 1.00 722 HIS B C 16
ATOM 22501 O O . HIS B 2 38 ? 29.639 23.725 16.096 1.00 1.00 722 HIS B O 16
ATOM 22515 N N . ASP B 2 39 ? 30.043 23.191 13.951 1.00 1.00 723 ASP B N 16
ATOM 22516 C CA . ASP B 2 39 ? 30.310 24.587 13.577 1.00 1.00 723 ASP B CA 16
ATOM 22517 C C . ASP B 2 39 ? 29.022 25.410 13.708 1.00 1.00 723 ASP B C 16
ATOM 22518 O O . ASP B 2 39 ? 29.048 26.555 14.170 1.00 1.00 723 ASP B O 16
ATOM 22527 N N . ARG B 2 40 ? 27.901 24.817 13.301 1.00 1.00 724 ARG B N 16
ATOM 22528 C CA . ARG B 2 40 ? 26.615 25.498 13.381 1.00 1.00 724 ARG B CA 16
ATOM 22529 C C . ARG B 2 40 ? 26.276 25.815 14.835 1.00 1.00 724 ARG B C 16
ATOM 22530 O O . ARG B 2 40 ? 25.798 26.905 15.149 1.00 1.00 724 ARG B O 16
ATOM 22551 N N . LYS B 2 41 ? 26.518 24.851 15.717 1.00 1.00 725 LYS B N 16
ATOM 22552 C CA . LYS B 2 41 ? 26.231 25.039 17.132 1.00 1.00 725 LYS B CA 16
ATOM 22553 C C . LYS B 2 41 ? 27.082 26.173 17.702 1.00 1.00 725 LYS B C 16
ATOM 22554 O O . LYS B 2 41 ? 26.590 27.019 18.446 1.00 1.00 725 LYS B O 16
ATOM 22573 N N . GLU B 2 42 ? 28.365 26.178 17.345 1.00 1.00 726 GLU B N 16
ATOM 22574 C CA . GLU B 2 42 ? 29.282 27.208 17.824 1.00 1.00 726 GLU B CA 16
ATOM 22575 C C . GLU B 2 42 ? 28.867 28.581 17.295 1.00 1.00 726 GLU B C 16
ATOM 22576 O O . GLU B 2 42 ? 28.490 28.720 16.133 1.00 1.00 726 GLU B O 16
ATOM 22588 N N . PHE B 2 43 ? 28.939 29.589 18.158 1.00 1.00 727 PHE B N 16
ATOM 22589 C CA . PHE B 2 43 ? 28.566 30.946 17.769 1.00 1.00 727 PHE B CA 16
ATOM 22590 C C . PHE B 2 43 ? 29.385 31.407 16.568 1.00 1.00 727 PHE B C 16
ATOM 22591 O O . PHE B 2 43 ? 30.530 31.780 16.766 1.00 1.00 727 PHE B O 16
ATOM 22609 N N . GLY A 1 1 ? 37.097 -30.566 7.790 1.00 1.00 957 GLY A N 17
ATOM 22610 C CA . GLY A 1 1 ? 38.517 -31.005 7.685 1.00 1.00 957 GLY A CA 17
ATOM 22611 C C . GLY A 1 1 ? 38.767 -31.600 6.303 1.00 1.00 957 GLY A C 17
ATOM 22612 O O . GLY A 1 1 ? 39.912 -31.764 5.885 1.00 1.00 957 GLY A O 17
ATOM 22618 N N . ALA A 1 2 ? 37.686 -31.924 5.600 1.00 1.00 958 ALA A N 17
ATOM 22619 C CA . ALA A 1 2 ? 37.800 -32.501 4.265 1.00 1.00 958 ALA A CA 17
ATOM 22620 C C . ALA A 1 2 ? 38.370 -31.481 3.286 1.00 1.00 958 ALA A C 17
ATOM 22621 O O . ALA A 1 2 ? 38.072 -30.291 3.369 1.00 1.00 958 ALA A O 17
ATOM 22628 N N . LEU A 1 3 ? 39.194 -31.958 2.357 1.00 1.00 959 LEU A N 17
ATOM 22629 C CA . LEU A 1 3 ? 39.802 -31.079 1.364 1.00 1.00 959 LEU A CA 17
ATOM 22630 C C . LEU A 1 3 ? 38.728 -30.440 0.490 1.00 1.00 959 LEU A C 17
ATOM 22631 O O . LEU A 1 3 ? 38.801 -29.252 0.171 1.00 1.00 959 LEU A O 17
ATOM 22647 N N . GLU A 1 4 ? 37.735 -31.233 0.107 1.00 1.00 960 GLU A N 17
ATOM 22648 C CA . GLU A 1 4 ? 36.649 -30.735 -0.731 1.00 1.00 960 GLU A CA 17
ATOM 22649 C C . GLU A 1 4 ? 35.872 -29.644 -0.002 1.00 1.00 960 GLU A C 17
ATOM 22650 O O . GLU A 1 4 ? 35.659 -29.725 1.209 1.00 1.00 960 GLU A O 17
ATOM 22662 N N . GLU A 1 5 ? 35.454 -28.625 -0.748 1.00 1.00 961 GLU A N 17
ATOM 22663 C CA . GLU A 1 5 ? 34.701 -27.516 -0.169 1.00 1.00 961 GLU A CA 17
ATOM 22664 C C . GLU A 1 5 ? 33.272 -27.506 -0.699 1.00 1.00 961 GLU A C 17
ATOM 22665 O O . GLU A 1 5 ? 33.039 -27.689 -1.893 1.00 1.00 961 GLU A O 17
ATOM 22677 N N . ARG A 1 6 ? 32.317 -27.297 0.202 1.00 1.00 962 ARG A N 17
ATOM 22678 C CA . ARG A 1 6 ? 30.910 -27.272 -0.181 1.00 1.00 962 ARG A CA 17
ATOM 22679 C C . ARG A 1 6 ? 30.626 -26.104 -1.121 1.00 1.00 962 ARG A C 17
ATOM 22680 O O . ARG A 1 6 ? 29.855 -26.239 -2.073 1.00 1.00 962 ARG A O 17
ATOM 22701 N N . ALA A 1 7 ? 31.246 -24.958 -0.848 1.00 1.00 963 ALA A N 17
ATOM 22702 C CA . ALA A 1 7 ? 31.045 -23.774 -1.679 1.00 1.00 963 ALA A CA 17
ATOM 22703 C C . ALA A 1 7 ? 32.380 -23.119 -2.023 1.00 1.00 963 ALA A C 17
ATOM 22704 O O . ALA A 1 7 ? 33.305 -23.104 -1.210 1.00 1.00 963 ALA A O 17
ATOM 22711 N N . ILE A 1 8 ? 32.465 -22.578 -3.236 1.00 1.00 964 ILE A N 17
ATOM 22712 C CA . ILE A 1 8 ? 33.685 -21.917 -3.697 1.00 1.00 964 ILE A CA 17
ATOM 22713 C C . ILE A 1 8 ? 33.482 -20.405 -3.861 1.00 1.00 964 ILE A C 17
ATOM 22714 O O . ILE A 1 8 ? 34.380 -19.621 -3.553 1.00 1.00 964 ILE A O 17
ATOM 22730 N N . PRO A 1 9 ? 32.336 -19.983 -4.344 1.00 1.00 965 PRO A N 17
ATOM 22731 C CA . PRO A 1 9 ? 32.029 -18.533 -4.559 1.00 1.00 965 PRO A CA 17
ATOM 22732 C C . PRO A 1 9 ? 32.166 -17.697 -3.287 1.00 1.00 965 PRO A C 17
ATOM 22733 O O . PRO A 1 9 ? 32.473 -16.505 -3.341 1.00 1.00 965 PRO A O 17
ATOM 22744 N N . ILE A 1 10 ? 31.911 -18.319 -2.145 1.00 1.00 966 ILE A N 17
ATOM 22745 C CA . ILE A 1 10 ? 31.982 -17.604 -0.879 1.00 1.00 966 ILE A CA 17
ATOM 22746 C C . ILE A 1 10 ? 33.374 -17.019 -0.644 1.00 1.00 966 ILE A C 17
ATOM 22747 O O . ILE A 1 10 ? 33.499 -15.899 -0.152 1.00 1.00 966 ILE A O 17
ATOM 22763 N N . TRP A 1 11 ? 34.420 -17.761 -0.992 1.00 1.00 967 TRP A N 17
ATOM 22764 C CA . TRP A 1 11 ? 35.776 -17.261 -0.796 1.00 1.00 967 TRP A CA 17
ATOM 22765 C C . TRP A 1 11 ? 35.976 -15.946 -1.543 1.00 1.00 967 TRP A C 17
ATOM 22766 O O . TRP A 1 11 ? 36.636 -15.034 -1.044 1.00 1.00 967 TRP A O 17
ATOM 22787 N N . TRP A 1 12 ? 35.393 -15.842 -2.734 1.00 1.00 968 TRP A N 17
ATOM 22788 C CA . TRP A 1 12 ? 35.513 -14.619 -3.519 1.00 1.00 968 TRP A CA 17
ATOM 22789 C C . TRP A 1 12 ? 34.890 -13.442 -2.773 1.00 1.00 968 TRP A C 17
ATOM 22790 O O . TRP A 1 12 ? 35.415 -12.329 -2.802 1.00 1.00 968 TRP A O 17
ATOM 22811 N N . VAL A 1 13 ? 33.773 -13.698 -2.095 1.00 1.00 969 VAL A N 17
ATOM 22812 C CA . VAL A 1 13 ? 33.096 -12.645 -1.337 1.00 1.00 969 VAL A CA 17
ATOM 22813 C C . VAL A 1 13 ? 33.995 -12.121 -0.220 1.00 1.00 969 VAL A C 17
ATOM 22814 O O . VAL A 1 13 ? 34.106 -10.911 -0.021 1.00 1.00 969 VAL A O 17
ATOM 22827 N N . LEU A 1 14 ? 34.643 -13.029 0.504 1.00 1.00 970 LEU A N 17
ATOM 22828 C CA . LEU A 1 14 ? 35.534 -12.622 1.588 1.00 1.00 970 LEU A CA 17
ATOM 22829 C C . LEU A 1 14 ? 36.688 -11.795 1.036 1.00 1.00 970 LEU A C 17
ATOM 22830 O O . LEU A 1 14 ? 37.088 -10.796 1.633 1.00 1.00 970 LEU A O 17
ATOM 22846 N N . VAL A 1 15 ? 37.215 -12.208 -0.110 1.00 1.00 971 VAL A N 17
ATOM 22847 C CA . VAL A 1 15 ? 38.318 -11.484 -0.730 1.00 1.00 971 VAL A CA 17
ATOM 22848 C C . VAL A 1 15 ? 37.876 -10.064 -1.074 1.00 1.00 971 VAL A C 17
ATOM 22849 O O . VAL A 1 15 ? 38.591 -9.098 -0.807 1.00 1.00 971 VAL A O 17
ATOM 22862 N N . GLY A 1 16 ? 36.687 -9.945 -1.656 1.00 1.00 972 GLY A N 17
ATOM 22863 C CA . GLY A 1 16 ? 36.153 -8.635 -2.017 1.00 1.00 972 GLY A CA 17
ATOM 22864 C C . GLY A 1 16 ? 35.923 -7.791 -0.767 1.00 1.00 972 GLY A C 17
ATOM 22865 O O . GLY A 1 16 ? 36.127 -6.578 -0.776 1.00 1.00 972 GLY A O 17
ATOM 22869 N N . VAL A 1 17 ? 35.501 -8.448 0.308 1.00 1.00 973 VAL A N 17
ATOM 22870 C CA . VAL A 1 17 ? 35.250 -7.758 1.569 1.00 1.00 973 VAL A CA 17
ATOM 22871 C C . VAL A 1 17 ? 36.539 -7.139 2.098 1.00 1.00 973 VAL A C 17
ATOM 22872 O O . VAL A 1 17 ? 36.552 -5.992 2.543 1.00 1.00 973 VAL A O 17
ATOM 22885 N N . LEU A 1 18 ? 37.623 -7.906 2.044 1.00 1.00 974 LEU A N 17
ATOM 22886 C CA . LEU A 1 18 ? 38.912 -7.417 2.518 1.00 1.00 974 LEU A CA 17
ATOM 22887 C C . LEU A 1 18 ? 39.348 -6.216 1.687 1.00 1.00 974 LEU A C 17
ATOM 22888 O O . LEU A 1 18 ? 39.851 -5.226 2.221 1.00 1.00 974 LEU A O 17
ATOM 22904 N N . GLY A 1 19 ? 39.142 -6.303 0.377 1.00 1.00 975 GLY A N 17
ATOM 22905 C CA . GLY A 1 19 ? 39.507 -5.209 -0.513 1.00 1.00 975 GLY A CA 17
ATOM 22906 C C . GLY A 1 19 ? 38.687 -3.964 -0.179 1.00 1.00 975 GLY A C 17
ATOM 22907 O O . GLY A 1 19 ? 39.191 -2.842 -0.228 1.00 1.00 975 GLY A O 17
ATOM 22911 N N . GLY A 1 20 ? 37.421 -4.175 0.173 1.00 1.00 976 GLY A N 17
ATOM 22912 C CA . GLY A 1 20 ? 36.536 -3.068 0.526 1.00 1.00 976 GLY A CA 17
ATOM 22913 C C . GLY A 1 20 ? 37.050 -2.347 1.768 1.00 1.00 976 GLY A C 17
ATOM 22914 O O . GLY A 1 20 ? 36.979 -1.121 1.863 1.00 1.00 976 GLY A O 17
ATOM 22918 N N . LEU A 1 21 ? 37.584 -3.117 2.710 1.00 1.00 977 LEU A N 17
ATOM 22919 C CA . LEU A 1 21 ? 38.127 -2.544 3.938 1.00 1.00 977 LEU A CA 17
ATOM 22920 C C . LEU A 1 21 ? 39.295 -1.628 3.593 1.00 1.00 977 LEU A C 17
ATOM 22921 O O . LEU A 1 21 ? 39.437 -0.539 4.150 1.00 1.00 977 LEU A O 17
ATOM 22937 N N . LEU A 1 22 ? 40.122 -2.086 2.663 1.00 1.00 978 LEU A N 17
ATOM 22938 C CA . LEU A 1 22 ? 41.280 -1.318 2.223 1.00 1.00 978 LEU A CA 17
ATOM 22939 C C . LEU A 1 22 ? 40.836 -0.006 1.585 1.00 1.00 978 LEU A C 17
ATOM 22940 O O . LEU A 1 22 ? 41.461 1.034 1.789 1.00 1.00 978 LEU A O 17
ATOM 22956 N N . LEU A 1 23 ? 39.760 -0.064 0.804 1.00 1.00 979 LEU A N 17
ATOM 22957 C CA . LEU A 1 23 ? 39.252 1.126 0.128 1.00 1.00 979 LEU A CA 17
ATOM 22958 C C . LEU A 1 23 ? 38.843 2.186 1.144 1.00 1.00 979 LEU A C 17
ATOM 22959 O O . LEU A 1 23 ? 39.159 3.365 0.985 1.00 1.00 979 LEU A O 17
ATOM 22975 N N . LEU A 1 24 ? 38.150 1.757 2.193 1.00 1.00 980 LEU A N 17
ATOM 22976 C CA . LEU A 1 24 ? 37.719 2.681 3.233 1.00 1.00 980 LEU A CA 17
ATOM 22977 C C . LEU A 1 24 ? 38.933 3.278 3.936 1.00 1.00 980 LEU A C 17
ATOM 22978 O O . LEU A 1 24 ? 38.978 4.473 4.229 1.00 1.00 980 LEU A O 17
ATOM 22994 N N . THR A 1 25 ? 39.914 2.423 4.211 1.00 1.00 981 THR A N 17
ATOM 22995 C CA . THR A 1 25 ? 41.131 2.848 4.892 1.00 1.00 981 THR A CA 17
ATOM 22996 C C . THR A 1 25 ? 41.902 3.877 4.071 1.00 1.00 981 THR A C 17
ATOM 22997 O O . THR A 1 25 ? 42.373 4.880 4.609 1.00 1.00 981 THR A O 17
ATOM 23008 N N . ILE A 1 26 ? 42.048 3.621 2.775 1.00 1.00 982 ILE A N 17
ATOM 23009 C CA . ILE A 1 26 ? 42.787 4.538 1.914 1.00 1.00 982 ILE A CA 17
ATOM 23010 C C . ILE A 1 26 ? 42.108 5.899 1.843 1.00 1.00 982 ILE A C 17
ATOM 23011 O O . ILE A 1 26 ? 42.770 6.933 1.938 1.00 1.00 982 ILE A O 17
ATOM 23027 N N . LEU A 1 27 ? 40.791 5.903 1.687 1.00 1.00 983 LEU A N 17
ATOM 23028 C CA . LEU A 1 27 ? 40.059 7.160 1.616 1.00 1.00 983 LEU A CA 17
ATOM 23029 C C . LEU A 1 27 ? 40.196 7.919 2.934 1.00 1.00 983 LEU A C 17
ATOM 23030 O O . LEU A 1 27 ? 40.400 9.134 2.951 1.00 1.00 983 LEU A O 17
ATOM 23046 N N . VAL A 1 28 ? 40.085 7.183 4.038 1.00 1.00 984 VAL A N 17
ATOM 23047 C CA . VAL A 1 28 ? 40.199 7.781 5.364 1.00 1.00 984 VAL A CA 17
ATOM 23048 C C . VAL A 1 28 ? 41.600 8.348 5.581 1.00 1.00 984 VAL A C 17
ATOM 23049 O O . VAL A 1 28 ? 41.768 9.445 6.118 1.00 1.00 984 VAL A O 17
ATOM 23062 N N . LEU A 1 29 ? 42.605 7.579 5.183 1.00 1.00 985 LEU A N 17
ATOM 23063 C CA . LEU A 1 29 ? 43.993 7.989 5.356 1.00 1.00 985 LEU A CA 17
ATOM 23064 C C . LEU A 1 29 ? 44.291 9.278 4.594 1.00 1.00 985 LEU A C 17
ATOM 23065 O O . LEU A 1 29 ? 44.975 10.164 5.104 1.00 1.00 985 LEU A O 17
ATOM 23081 N N . ALA A 1 30 ? 43.793 9.377 3.367 1.00 1.00 986 ALA A N 17
ATOM 23082 C CA . ALA A 1 30 ? 44.051 10.569 2.564 1.00 1.00 986 ALA A CA 17
ATOM 23083 C C . ALA A 1 30 ? 43.459 11.809 3.227 1.00 1.00 986 ALA A C 17
ATOM 23084 O O . ALA A 1 30 ? 44.106 12.861 3.283 1.00 1.00 986 ALA A O 17
ATOM 23091 N N . MET A 1 31 ? 42.236 11.686 3.738 1.00 1.00 987 MET A N 17
ATOM 23092 C CA . MET A 1 31 ? 41.591 12.815 4.401 1.00 1.00 987 MET A CA 17
ATOM 23093 C C . MET A 1 31 ? 42.354 13.204 5.662 1.00 1.00 987 MET A C 17
ATOM 23094 O O . MET A 1 31 ? 42.556 14.388 5.951 1.00 1.00 987 MET A O 17
ATOM 23108 N N . TRP A 1 32 ? 42.769 12.189 6.410 1.00 1.00 988 TRP A N 17
ATOM 23109 C CA . TRP A 1 32 ? 43.504 12.404 7.653 1.00 1.00 988 TRP A CA 17
ATOM 23110 C C . TRP A 1 32 ? 44.847 13.084 7.387 1.00 1.00 988 TRP A C 17
ATOM 23111 O O . TRP A 1 32 ? 45.263 13.972 8.132 1.00 1.00 988 TRP A O 17
ATOM 23132 N N . LYS A 1 33 ? 45.522 12.653 6.324 1.00 1.00 989 LYS A N 17
ATOM 23133 C CA . LYS A 1 33 ? 46.824 13.209 5.969 1.00 1.00 989 LYS A CA 17
ATOM 23134 C C . LYS A 1 33 ? 46.651 14.612 5.386 1.00 1.00 989 LYS A C 17
ATOM 23135 O O . LYS A 1 33 ? 47.620 15.350 5.225 1.00 1.00 989 LYS A O 17
ATOM 23154 N N . VAL A 1 34 ? 45.412 14.971 5.062 1.00 1.00 990 VAL A N 17
ATOM 23155 C CA . VAL A 1 34 ? 45.136 16.285 4.495 1.00 1.00 990 VAL A CA 17
ATOM 23156 C C . VAL A 1 34 ? 44.862 17.279 5.613 1.00 1.00 990 VAL A C 17
ATOM 23157 O O . VAL A 1 34 ? 44.945 18.493 5.419 1.00 1.00 990 VAL A O 17
ATOM 23170 N N . GLY A 1 35 ? 44.531 16.747 6.784 1.00 1.00 991 GLY A N 17
ATOM 23171 C CA . GLY A 1 35 ? 44.237 17.581 7.937 1.00 1.00 991 GLY A CA 17
ATOM 23172 C C . GLY A 1 35 ? 42.802 18.074 7.878 1.00 1.00 991 GLY A C 17
ATOM 23173 O O . GLY A 1 35 ? 42.404 18.963 8.629 1.00 1.00 991 GLY A O 17
ATOM 23177 N N . PHE A 1 36 ? 42.031 17.481 6.977 1.00 1.00 992 PHE A N 17
ATOM 23178 C CA . PHE A 1 36 ? 40.634 17.854 6.821 1.00 1.00 992 PHE A CA 17
ATOM 23179 C C . PHE A 1 36 ? 39.919 17.537 8.137 1.00 1.00 992 PHE A C 17
ATOM 23180 O O . PHE A 1 36 ? 39.108 18.314 8.639 1.00 1.00 992 PHE A O 17
ATOM 23197 N N . PHE A 1 37 ? 40.243 16.380 8.704 1.00 1.00 993 PHE A N 17
ATOM 23198 C CA . PHE A 1 37 ? 39.620 15.970 9.957 1.00 1.00 993 PHE A CA 17
ATOM 23199 C C . PHE A 1 37 ? 40.359 16.538 11.164 1.00 1.00 993 PHE A C 17
ATOM 23200 O O . PHE A 1 37 ? 39.912 16.368 12.300 1.00 1.00 993 PHE A O 17
ATOM 23217 N N . LYS A 1 38 ? 41.464 17.241 10.933 1.00 1.00 994 LYS A N 17
ATOM 23218 C CA . LYS A 1 38 ? 42.187 17.842 12.047 1.00 1.00 994 LYS A CA 17
ATOM 23219 C C . LYS A 1 38 ? 41.645 19.244 12.307 1.00 1.00 994 LYS A C 17
ATOM 23220 O O . LYS A 1 38 ? 41.624 20.087 11.411 1.00 1.00 994 LYS A O 17
ATOM 23239 N N . ARG A 1 39 ? 41.215 19.491 13.538 1.00 1.00 995 ARG A N 17
ATOM 23240 C CA . ARG A 1 39 ? 40.684 20.791 13.908 1.00 1.00 995 ARG A CA 17
ATOM 23241 C C . ARG A 1 39 ? 41.159 21.148 15.304 1.00 1.00 995 ARG A C 17
ATOM 23242 O O . ARG A 1 39 ? 41.446 20.262 16.109 1.00 1.00 995 ARG A O 17
ATOM 23263 N N . ASN A 1 40 ? 41.248 22.435 15.600 1.00 1.00 996 ASN A N 17
ATOM 23264 C CA . ASN A 1 40 ? 41.700 22.836 16.918 1.00 1.00 996 ASN A CA 17
ATOM 23265 C C . ASN A 1 40 ? 40.532 22.829 17.894 1.00 1.00 996 ASN A C 17
ATOM 23266 O O . ASN A 1 40 ? 39.612 23.640 17.793 1.00 1.00 996 ASN A O 17
ATOM 23277 N N . ARG A 1 41 ? 40.585 21.900 18.841 1.00 1.00 997 ARG A N 17
ATOM 23278 C CA . ARG A 1 41 ? 39.534 21.780 19.844 1.00 1.00 997 ARG A CA 17
ATOM 23279 C C . ARG A 1 41 ? 39.984 22.406 21.162 1.00 1.00 997 ARG A C 17
ATOM 23280 O O . ARG A 1 41 ? 41.180 22.595 21.390 1.00 1.00 997 ARG A O 17
ATOM 23301 N N . PRO A 1 42 ? 39.059 22.731 22.025 1.00 1.00 998 PRO A N 17
ATOM 23302 C CA . PRO A 1 42 ? 39.377 23.352 23.344 1.00 1.00 998 PRO A CA 17
ATOM 23303 C C . PRO A 1 42 ? 40.092 22.379 24.278 1.00 1.00 998 PRO A C 17
ATOM 23304 O O . PRO A 1 42 ? 41.150 22.734 24.772 1.00 1.00 998 PRO A O 17
ATOM 23316 N N . PRO B 2 1 ? 15.848 -18.921 -24.721 1.00 1.00 685 PRO B N 17
ATOM 23317 C CA . PRO B 2 1 ? 17.279 -18.633 -24.448 1.00 1.00 685 PRO B CA 17
ATOM 23318 C C . PRO B 2 1 ? 17.387 -17.486 -23.445 1.00 1.00 685 PRO B C 17
ATOM 23319 O O . PRO B 2 1 ? 17.103 -16.335 -23.774 1.00 1.00 685 PRO B O 17
ATOM 23332 N N . GLU B 2 2 ? 17.804 -17.810 -22.225 1.00 1.00 686 GLU B N 17
ATOM 23333 C CA . GLU B 2 2 ? 17.948 -16.798 -21.183 1.00 1.00 686 GLU B CA 17
ATOM 23334 C C . GLU B 2 2 ? 19.057 -15.816 -21.543 1.00 1.00 686 GLU B C 17
ATOM 23335 O O . GLU B 2 2 ? 18.939 -14.614 -21.300 1.00 1.00 686 GLU B O 17
ATOM 23347 N N . SER B 2 3 ? 20.136 -16.334 -22.121 1.00 1.00 687 SER B N 17
ATOM 23348 C CA . SER B 2 3 ? 21.262 -15.493 -22.507 1.00 1.00 687 SER B CA 17
ATOM 23349 C C . SER B 2 3 ? 21.680 -14.591 -21.350 1.00 1.00 687 SER B C 17
ATOM 23350 O O . SER B 2 3 ? 21.443 -13.384 -21.372 1.00 1.00 687 SER B O 17
ATOM 23358 N N . PRO B 2 4 ? 22.294 -15.159 -20.348 1.00 1.00 688 PRO B N 17
ATOM 23359 C CA . PRO B 2 4 ? 22.760 -14.400 -19.152 1.00 1.00 688 PRO B CA 17
ATOM 23360 C C . PRO B 2 4 ? 23.791 -13.336 -19.517 1.00 1.00 688 PRO B C 17
ATOM 23361 O O . PRO B 2 4 ? 24.603 -13.534 -20.419 1.00 1.00 688 PRO B O 17
ATOM 23372 N N . LYS B 2 5 ? 23.752 -12.212 -18.807 1.00 1.00 689 LYS B N 17
ATOM 23373 C CA . LYS B 2 5 ? 24.688 -11.125 -19.066 1.00 1.00 689 LYS B CA 17
ATOM 23374 C C . LYS B 2 5 ? 26.120 -11.586 -18.804 1.00 1.00 689 LYS B C 17
ATOM 23375 O O . LYS B 2 5 ? 27.026 -11.313 -19.590 1.00 1.00 689 LYS B O 17
ATOM 23394 N N . GLY B 2 6 ? 26.316 -12.290 -17.696 1.00 1.00 690 GLY B N 17
ATOM 23395 C CA . GLY B 2 6 ? 27.642 -12.781 -17.349 1.00 1.00 690 GLY B CA 17
ATOM 23396 C C . GLY B 2 6 ? 27.559 -13.850 -16.270 1.00 1.00 690 GLY B C 17
ATOM 23397 O O . GLY B 2 6 ? 26.477 -14.341 -15.952 1.00 1.00 690 GLY B O 17
ATOM 23401 N N . PRO B 2 7 ? 28.678 -14.219 -15.709 1.00 1.00 691 PRO B N 17
ATOM 23402 C CA . PRO B 2 7 ? 28.734 -15.260 -14.640 1.00 1.00 691 PRO B CA 17
ATOM 23403 C C . PRO B 2 7 ? 27.958 -14.853 -13.389 1.00 1.00 691 PRO B C 17
ATOM 23404 O O . PRO B 2 7 ? 27.943 -13.680 -13.010 1.00 1.00 691 PRO B O 17
ATOM 23415 N N . ASP B 2 8 ? 27.316 -15.830 -12.754 1.00 1.00 692 ASP B N 17
ATOM 23416 C CA . ASP B 2 8 ? 26.542 -15.551 -11.548 1.00 1.00 692 ASP B CA 17
ATOM 23417 C C . ASP B 2 8 ? 27.451 -15.015 -10.445 1.00 1.00 692 ASP B C 17
ATOM 23418 O O . ASP B 2 8 ? 27.093 -14.081 -9.733 1.00 1.00 692 ASP B O 17
ATOM 23427 N N . ILE B 2 9 ? 28.640 -15.598 -10.314 1.00 1.00 693 ILE B N 17
ATOM 23428 C CA . ILE B 2 9 ? 29.573 -15.145 -9.283 1.00 1.00 693 ILE B CA 17
ATOM 23429 C C . ILE B 2 9 ? 30.042 -13.719 -9.555 1.00 1.00 693 ILE B C 17
ATOM 23430 O O . ILE B 2 9 ? 30.200 -12.929 -8.627 1.00 1.00 693 ILE B O 17
ATOM 23446 N N . LEU B 2 10 ? 30.275 -13.395 -10.825 1.00 1.00 694 LEU B N 17
ATOM 23447 C CA . LEU B 2 10 ? 30.738 -12.057 -11.178 1.00 1.00 694 LEU B CA 17
ATOM 23448 C C . LEU B 2 10 ? 29.699 -11.018 -10.770 1.00 1.00 694 LEU B C 17
ATOM 23449 O O . LEU B 2 10 ? 30.039 -9.974 -10.211 1.00 1.00 694 LEU B O 17
ATOM 23465 N N . VAL B 2 11 ? 28.430 -11.318 -11.030 1.00 1.00 695 VAL B N 17
ATOM 23466 C CA . VAL B 2 11 ? 27.359 -10.402 -10.664 1.00 1.00 695 VAL B CA 17
ATOM 23467 C C . VAL B 2 11 ? 27.315 -10.246 -9.147 1.00 1.00 695 VAL B C 17
ATOM 23468 O O . VAL B 2 11 ? 27.205 -9.135 -8.626 1.00 1.00 695 VAL B O 17
ATOM 23481 N N . VAL B 2 12 ? 27.413 -11.372 -8.447 1.00 1.00 696 VAL B N 17
ATOM 23482 C CA . VAL B 2 12 ? 27.392 -11.370 -6.987 1.00 1.00 696 VAL B CA 17
ATOM 23483 C C . VAL B 2 12 ? 28.604 -10.626 -6.432 1.00 1.00 696 VAL B C 17
ATOM 23484 O O . VAL B 2 12 ? 28.481 -9.832 -5.497 1.00 1.00 696 VAL B O 17
ATOM 23497 N N . LEU B 2 13 ? 29.771 -10.895 -7.007 1.00 1.00 697 LEU B N 17
ATOM 23498 C CA . LEU B 2 13 ? 31.002 -10.254 -6.559 1.00 1.00 697 LEU B CA 17
ATOM 23499 C C . LEU B 2 13 ? 30.912 -8.744 -6.754 1.00 1.00 697 LEU B C 17
ATOM 23500 O O . LEU B 2 13 ? 31.313 -7.973 -5.890 1.00 1.00 697 LEU B O 17
ATOM 23516 N N . LEU B 2 14 ? 30.383 -8.328 -7.891 1.00 1.00 698 LEU B N 17
ATOM 23517 C CA . LEU B 2 14 ? 30.247 -6.904 -8.167 1.00 1.00 698 LEU B CA 17
ATOM 23518 C C . LEU B 2 14 ? 29.299 -6.261 -7.154 1.00 1.00 698 LEU B C 17
ATOM 23519 O O . LEU B 2 14 ? 29.546 -5.157 -6.668 1.00 1.00 698 LEU B O 17
ATOM 23535 N N . SER B 2 15 ? 28.197 -6.952 -6.861 1.00 1.00 699 SER B N 17
ATOM 23536 C CA . SER B 2 15 ? 27.193 -6.436 -5.932 1.00 1.00 699 SER B CA 17
ATOM 23537 C C . SER B 2 15 ? 27.739 -6.207 -4.518 1.00 1.00 699 SER B C 17
ATOM 23538 O O . SER B 2 15 ? 27.452 -5.173 -3.914 1.00 1.00 699 SER B O 17
ATOM 23546 N N . VAL B 2 16 ? 28.512 -7.153 -3.978 1.00 1.00 700 VAL B N 17
ATOM 23547 C CA . VAL B 2 16 ? 29.038 -6.975 -2.626 1.00 1.00 700 VAL B CA 17
ATOM 23548 C C . VAL B 2 16 ? 30.019 -5.800 -2.593 1.00 1.00 700 VAL B C 17
ATOM 23549 O O . VAL B 2 16 ? 30.004 -4.991 -1.664 1.00 1.00 700 VAL B O 17
ATOM 23562 N N . MET B 2 17 ? 30.867 -5.712 -3.619 1.00 1.00 701 MET B N 17
ATOM 23563 C CA . MET B 2 17 ? 31.847 -4.636 -3.701 1.00 1.00 701 MET B CA 17
ATOM 23564 C C . MET B 2 17 ? 31.154 -3.279 -3.815 1.00 1.00 701 MET B C 17
ATOM 23565 O O . MET B 2 17 ? 31.576 -2.299 -3.195 1.00 1.00 701 MET B O 17
ATOM 23579 N N . GLY B 2 18 ? 30.092 -3.226 -4.607 1.00 1.00 702 GLY B N 17
ATOM 23580 C CA . GLY B 2 18 ? 29.354 -1.976 -4.789 1.00 1.00 702 GLY B CA 17
ATOM 23581 C C . GLY B 2 18 ? 28.725 -1.512 -3.482 1.00 1.00 702 GLY B C 17
ATOM 23582 O O . GLY B 2 18 ? 28.739 -0.323 -3.171 1.00 1.00 702 GLY B O 17
ATOM 23586 N N . ALA B 2 19 ? 28.171 -2.452 -2.726 1.00 1.00 703 ALA B N 17
ATOM 23587 C CA . ALA B 2 19 ? 27.535 -2.117 -1.459 1.00 1.00 703 ALA B CA 17
ATOM 23588 C C . ALA B 2 19 ? 28.552 -1.555 -0.480 1.00 1.00 703 ALA B C 17
ATOM 23589 O O . ALA B 2 19 ? 28.272 -0.609 0.265 1.00 1.00 703 ALA B O 17
ATOM 23596 N N . ILE B 2 20 ? 29.750 -2.149 -0.486 1.00 1.00 704 ILE B N 17
ATOM 23597 C CA . ILE B 2 20 ? 30.802 -1.700 0.415 1.00 1.00 704 ILE B CA 17
ATOM 23598 C C . ILE B 2 20 ? 31.230 -0.271 0.061 1.00 1.00 704 ILE B C 17
ATOM 23599 O O . ILE B 2 20 ? 31.418 0.565 0.948 1.00 1.00 704 ILE B O 17
ATOM 23615 N N . LEU B 2 21 ? 31.378 0.015 -1.237 1.00 1.00 705 LEU B N 17
ATOM 23616 C CA . LEU B 2 21 ? 31.780 1.356 -1.675 1.00 1.00 705 LEU B CA 17
ATOM 23617 C C . LEU B 2 21 ? 30.729 2.376 -1.243 1.00 1.00 705 LEU B C 17
ATOM 23618 O O . LEU B 2 21 ? 31.061 3.481 -0.810 1.00 1.00 705 LEU B O 17
ATOM 23634 N N . LEU B 2 22 ? 29.441 2.012 -1.379 1.00 1.00 706 LEU B N 17
ATOM 23635 C CA . LEU B 2 22 ? 28.378 2.930 -0.988 1.00 1.00 706 LEU B CA 17
ATOM 23636 C C . LEU B 2 22 ? 28.467 3.203 0.512 1.00 1.00 706 LEU B C 17
ATOM 23637 O O . LEU B 2 22 ? 28.325 4.330 0.952 1.00 1.00 706 LEU B O 17
ATOM 23653 N N . ILE B 2 23 ? 28.691 2.142 1.296 1.00 1.00 707 ILE B N 17
ATOM 23654 C CA . ILE B 2 23 ? 28.779 2.301 2.757 1.00 1.00 707 ILE B CA 17
ATOM 23655 C C . ILE B 2 23 ? 29.989 3.161 3.137 1.00 1.00 707 ILE B C 17
ATOM 23656 O O . ILE B 2 23 ? 29.886 4.084 3.952 1.00 1.00 707 ILE B O 17
ATOM 23672 N N . GLY B 2 24 ? 31.146 2.870 2.531 1.00 1.00 708 GLY B N 17
ATOM 23673 C CA . GLY B 2 24 ? 32.350 3.651 2.830 1.00 1.00 708 GLY B CA 17
ATOM 23674 C C . GLY B 2 24 ? 32.150 5.116 2.477 1.00 1.00 708 GLY B C 17
ATOM 23675 O O . GLY B 2 24 ? 32.524 6.008 3.242 1.00 1.00 708 GLY B O 17
ATOM 23679 N N . LEU B 2 25 ? 31.548 5.364 1.320 1.00 1.00 709 LEU B N 17
ATOM 23680 C CA . LEU B 2 25 ? 31.305 6.735 0.880 1.00 1.00 709 LEU B CA 17
ATOM 23681 C C . LEU B 2 25 ? 30.349 7.438 1.840 1.00 1.00 709 LEU B C 17
ATOM 23682 O O . LEU B 2 25 ? 30.540 8.606 2.189 1.00 1.00 709 LEU B O 17
ATOM 23698 N N . ALA B 2 26 ? 29.309 6.723 2.251 1.00 1.00 710 ALA B N 17
ATOM 23699 C CA . ALA B 2 26 ? 28.318 7.288 3.156 1.00 1.00 710 ALA B CA 17
ATOM 23700 C C . ALA B 2 26 ? 28.935 7.668 4.509 1.00 1.00 710 ALA B C 17
ATOM 23701 O O . ALA B 2 26 ? 28.602 8.707 5.078 1.00 1.00 710 ALA B O 17
ATOM 23708 N N . ALA B 2 27 ? 29.833 6.831 5.019 1.00 1.00 711 ALA B N 17
ATOM 23709 C CA . ALA B 2 27 ? 30.469 7.116 6.307 1.00 1.00 711 ALA B CA 17
ATOM 23710 C C . ALA B 2 27 ? 31.303 8.387 6.229 1.00 1.00 711 ALA B C 17
ATOM 23711 O O . ALA B 2 27 ? 31.291 9.206 7.149 1.00 1.00 711 ALA B O 17
ATOM 23718 N N . LEU B 2 28 ? 32.016 8.552 5.120 1.00 1.00 712 LEU B N 17
ATOM 23719 C CA . LEU B 2 28 ? 32.842 9.734 4.923 1.00 1.00 712 LEU B CA 17
ATOM 23720 C C . LEU B 2 28 ? 31.977 10.987 4.870 1.00 1.00 712 LEU B C 17
ATOM 23721 O O . LEU B 2 28 ? 32.326 12.023 5.435 1.00 1.00 712 LEU B O 17
ATOM 23737 N N . LEU B 2 29 ? 30.846 10.881 4.176 1.00 1.00 713 LEU B N 17
ATOM 23738 C CA . LEU B 2 29 ? 29.928 12.003 4.034 1.00 1.00 713 LEU B CA 17
ATOM 23739 C C . LEU B 2 29 ? 29.370 12.425 5.390 1.00 1.00 713 LEU B C 17
ATOM 23740 O O . LEU B 2 29 ? 29.262 13.614 5.682 1.00 1.00 713 LEU B O 17
ATOM 23756 N N . ILE B 2 30 ? 29.011 11.451 6.217 1.00 1.00 714 ILE B N 17
ATOM 23757 C CA . ILE B 2 30 ? 28.463 11.761 7.528 1.00 1.00 714 ILE B CA 17
ATOM 23758 C C . ILE B 2 30 ? 29.494 12.487 8.390 1.00 1.00 714 ILE B C 17
ATOM 23759 O O . ILE B 2 30 ? 29.169 13.464 9.060 1.00 1.00 714 ILE B O 17
ATOM 23775 N N . TRP B 2 31 ? 30.735 12.009 8.370 1.00 1.00 715 TRP B N 17
ATOM 23776 C CA . TRP B 2 31 ? 31.789 12.631 9.161 1.00 1.00 715 TRP B CA 17
ATOM 23777 C C . TRP B 2 31 ? 31.964 14.083 8.718 1.00 1.00 715 TRP B C 17
ATOM 23778 O O . TRP B 2 31 ? 32.072 14.996 9.538 1.00 1.00 715 TRP B O 17
ATOM 23799 N N . LYS B 2 32 ? 31.963 14.287 7.405 1.00 1.00 716 LYS B N 17
ATOM 23800 C CA . LYS B 2 32 ? 32.100 15.618 6.835 1.00 1.00 716 LYS B CA 17
ATOM 23801 C C . LYS B 2 32 ? 30.927 16.489 7.275 1.00 1.00 716 LYS B C 17
ATOM 23802 O O . LYS B 2 32 ? 31.083 17.682 7.516 1.00 1.00 716 LYS B O 17
ATOM 23821 N N . LEU B 2 33 ? 29.745 15.892 7.353 1.00 1.00 717 LEU B N 17
ATOM 23822 C CA . LEU B 2 33 ? 28.548 16.637 7.737 1.00 1.00 717 LEU B CA 17
ATOM 23823 C C . LEU B 2 33 ? 28.689 17.195 9.153 1.00 1.00 717 LEU B C 17
ATOM 23824 O O . LEU B 2 33 ? 28.296 18.332 9.424 1.00 1.00 717 LEU B O 17
ATOM 23840 N N . LEU B 2 34 ? 29.246 16.399 10.068 1.00 1.00 718 LEU B N 17
ATOM 23841 C CA . LEU B 2 34 ? 29.409 16.867 11.441 1.00 1.00 718 LEU B CA 17
ATOM 23842 C C . LEU B 2 34 ? 30.362 18.059 11.485 1.00 1.00 718 LEU B C 17
ATOM 23843 O O . LEU B 2 34 ? 30.216 18.985 12.283 1.00 1.00 718 LEU B O 17
ATOM 23859 N N . ILE B 2 35 ? 31.387 18.027 10.632 1.00 1.00 719 ILE B N 17
ATOM 23860 C CA . ILE B 2 35 ? 32.334 19.166 10.628 1.00 1.00 719 ILE B CA 17
ATOM 23861 C C . ILE B 2 35 ? 31.679 20.428 10.069 1.00 1.00 719 ILE B C 17
ATOM 23862 O O . ILE B 2 35 ? 31.891 21.519 10.561 1.00 1.00 719 ILE B O 17
ATOM 23878 N N . THR B 2 36 ? 30.932 20.285 8.989 1.00 1.00 720 THR B N 17
ATOM 23879 C CA . THR B 2 36 ? 30.315 21.452 8.349 1.00 1.00 720 THR B CA 17
ATOM 23880 C C . THR B 2 36 ? 29.280 22.150 9.247 1.00 1.00 720 THR B C 17
ATOM 23881 O O . THR B 2 36 ? 29.292 23.375 9.393 1.00 1.00 720 THR B O 17
ATOM 23892 N N . ILE B 2 37 ? 28.368 21.379 9.845 1.00 1.00 721 ILE B N 17
ATOM 23893 C CA . ILE B 2 37 ? 27.349 21.999 10.701 1.00 1.00 721 ILE B CA 17
ATOM 23894 C C . ILE B 2 37 ? 27.971 22.639 11.942 1.00 1.00 721 ILE B C 17
ATOM 23895 O O . ILE B 2 37 ? 27.673 23.790 12.276 1.00 1.00 721 ILE B O 17
ATOM 23911 N N . HIS B 2 38 ? 28.838 21.887 12.626 1.00 1.00 722 HIS B N 17
ATOM 23912 C CA . HIS B 2 38 ? 29.500 22.399 13.824 1.00 1.00 722 HIS B CA 17
ATOM 23913 C C . HIS B 2 38 ? 30.486 23.523 13.512 1.00 1.00 722 HIS B C 17
ATOM 23914 O O . HIS B 2 38 ? 30.550 24.518 14.237 1.00 1.00 722 HIS B O 17
ATOM 23928 N N . ASP B 2 39 ? 31.264 23.359 12.451 1.00 1.00 723 ASP B N 17
ATOM 23929 C CA . ASP B 2 39 ? 32.246 24.373 12.087 1.00 1.00 723 ASP B CA 17
ATOM 23930 C C . ASP B 2 39 ? 31.560 25.688 11.736 1.00 1.00 723 ASP B C 17
ATOM 23931 O O . ASP B 2 39 ? 32.026 26.759 12.115 1.00 1.00 723 ASP B O 17
ATOM 23940 N N . ARG B 2 40 ? 30.456 25.594 11.002 1.00 1.00 724 ARG B N 17
ATOM 23941 C CA . ARG B 2 40 ? 29.711 26.783 10.592 1.00 1.00 724 ARG B CA 17
ATOM 23942 C C . ARG B 2 40 ? 29.192 27.533 11.816 1.00 1.00 724 ARG B C 17
ATOM 23943 O O . ARG B 2 40 ? 29.261 28.759 11.877 1.00 1.00 724 ARG B O 17
ATOM 23964 N N . LYS B 2 41 ? 28.670 26.788 12.789 1.00 1.00 725 LYS B N 17
ATOM 23965 C CA . LYS B 2 41 ? 28.141 27.401 14.000 1.00 1.00 725 LYS B CA 17
ATOM 23966 C C . LYS B 2 41 ? 26.745 27.968 13.747 1.00 1.00 725 LYS B C 17
ATOM 23967 O O . LYS B 2 41 ? 26.568 29.163 13.505 1.00 1.00 725 LYS B O 17
ATOM 23986 N N . GLU B 2 42 ? 25.754 27.089 13.804 1.00 1.00 726 GLU B N 17
ATOM 23987 C CA . GLU B 2 42 ? 24.372 27.494 13.581 1.00 1.00 726 GLU B CA 17
ATOM 23988 C C . GLU B 2 42 ? 23.949 28.539 14.610 1.00 1.00 726 GLU B C 17
ATOM 23989 O O . GLU B 2 42 ? 24.276 28.430 15.792 1.00 1.00 726 GLU B O 17
ATOM 24001 N N . PHE B 2 43 ? 23.218 29.548 14.149 1.00 1.00 727 PHE B N 17
ATOM 24002 C CA . PHE B 2 43 ? 22.750 30.608 15.035 1.00 1.00 727 PHE B CA 17
ATOM 24003 C C . PHE B 2 43 ? 21.520 30.149 15.810 1.00 1.00 727 PHE B C 17
ATOM 24004 O O . PHE B 2 43 ? 21.127 29.007 15.636 1.00 1.00 727 PHE B O 17
ATOM 24022 N N . GLY A 1 1 ? 21.263 -38.607 -11.494 1.00 1.00 957 GLY A N 18
ATOM 24023 C CA . GLY A 1 1 ? 22.115 -38.442 -12.707 1.00 1.00 957 GLY A CA 18
ATOM 24024 C C . GLY A 1 1 ? 23.205 -37.411 -12.430 1.00 1.00 957 GLY A C 18
ATOM 24025 O O . GLY A 1 1 ? 23.682 -37.288 -11.303 1.00 1.00 957 GLY A O 18
ATOM 24031 N N . ALA A 1 2 ? 23.593 -36.670 -13.462 1.00 1.00 958 ALA A N 18
ATOM 24032 C CA . ALA A 1 2 ? 24.626 -35.653 -13.310 1.00 1.00 958 ALA A CA 18
ATOM 24033 C C . ALA A 1 2 ? 24.130 -34.515 -12.422 1.00 1.00 958 ALA A C 18
ATOM 24034 O O . ALA A 1 2 ? 22.961 -34.133 -12.481 1.00 1.00 958 ALA A O 18
ATOM 24041 N N . LEU A 1 3 ? 25.025 -33.978 -11.599 1.00 1.00 959 LEU A N 18
ATOM 24042 C CA . LEU A 1 3 ? 24.668 -32.882 -10.701 1.00 1.00 959 LEU A CA 18
ATOM 24043 C C . LEU A 1 3 ? 24.249 -31.650 -11.495 1.00 1.00 959 LEU A C 18
ATOM 24044 O O . LEU A 1 3 ? 23.284 -30.971 -11.142 1.00 1.00 959 LEU A O 18
ATOM 24060 N N . GLU A 1 4 ? 24.983 -31.363 -12.568 1.00 1.00 960 GLU A N 18
ATOM 24061 C CA . GLU A 1 4 ? 24.677 -30.209 -13.403 1.00 1.00 960 GLU A CA 18
ATOM 24062 C C . GLU A 1 4 ? 24.635 -28.939 -12.562 1.00 1.00 960 GLU A C 18
ATOM 24063 O O . GLU A 1 4 ? 23.898 -28.001 -12.873 1.00 1.00 960 GLU A O 18
ATOM 24075 N N . GLU A 1 5 ? 25.434 -28.918 -11.497 1.00 1.00 961 GLU A N 18
ATOM 24076 C CA . GLU A 1 5 ? 25.488 -27.761 -10.610 1.00 1.00 961 GLU A CA 18
ATOM 24077 C C . GLU A 1 5 ? 26.902 -27.189 -10.572 1.00 1.00 961 GLU A C 18
ATOM 24078 O O . GLU A 1 5 ? 27.878 -27.927 -10.437 1.00 1.00 961 GLU A O 18
ATOM 24090 N N . ARG A 1 6 ? 27.005 -25.868 -10.689 1.00 1.00 962 ARG A N 18
ATOM 24091 C CA . ARG A 1 6 ? 28.305 -25.206 -10.666 1.00 1.00 962 ARG A CA 18
ATOM 24092 C C . ARG A 1 6 ? 28.680 -24.817 -9.238 1.00 1.00 962 ARG A C 18
ATOM 24093 O O . ARG A 1 6 ? 27.843 -24.338 -8.473 1.00 1.00 962 ARG A O 18
ATOM 24114 N N . ALA A 1 7 ? 29.946 -25.025 -8.887 1.00 1.00 963 ALA A N 18
ATOM 24115 C CA . ALA A 1 7 ? 30.423 -24.694 -7.549 1.00 1.00 963 ALA A CA 18
ATOM 24116 C C . ALA A 1 7 ? 30.424 -23.183 -7.340 1.00 1.00 963 ALA A C 18
ATOM 24117 O O . ALA A 1 7 ? 30.725 -22.418 -8.257 1.00 1.00 963 ALA A O 18
ATOM 24124 N N . ILE A 1 8 ? 30.087 -22.761 -6.126 1.00 1.00 964 ILE A N 18
ATOM 24125 C CA . ILE A 1 8 ? 30.054 -21.339 -5.807 1.00 1.00 964 ILE A CA 18
ATOM 24126 C C . ILE A 1 8 ? 30.509 -21.108 -4.368 1.00 1.00 964 ILE A C 18
ATOM 24127 O O . ILE A 1 8 ? 29.702 -20.800 -3.490 1.00 1.00 964 ILE A O 18
ATOM 24143 N N . PRO A 1 9 ? 31.784 -21.259 -4.118 1.00 1.00 965 PRO A N 18
ATOM 24144 C CA . PRO A 1 9 ? 32.370 -21.073 -2.757 1.00 1.00 965 PRO A CA 18
ATOM 24145 C C . PRO A 1 9 ? 32.175 -19.654 -2.222 1.00 1.00 965 PRO A C 18
ATOM 24146 O O . PRO A 1 9 ? 32.210 -18.680 -2.972 1.00 1.00 965 PRO A O 18
ATOM 24157 N N . ILE A 1 10 ? 31.968 -19.556 -0.913 1.00 1.00 966 ILE A N 18
ATOM 24158 C CA . ILE A 1 10 ? 31.765 -18.266 -0.260 1.00 1.00 966 ILE A CA 18
ATOM 24159 C C . ILE A 1 10 ? 33.079 -17.493 -0.162 1.00 1.00 966 ILE A C 18
ATOM 24160 O O . ILE A 1 10 ? 33.092 -16.307 0.169 1.00 1.00 966 ILE A O 18
ATOM 24176 N N . TRP A 1 11 ? 34.185 -18.177 -0.428 1.00 1.00 967 TRP A N 18
ATOM 24177 C CA . TRP A 1 11 ? 35.502 -17.552 -0.346 1.00 1.00 967 TRP A CA 18
ATOM 24178 C C . TRP A 1 11 ? 35.603 -16.331 -1.262 1.00 1.00 967 TRP A C 18
ATOM 24179 O O . TRP A 1 11 ? 36.256 -15.345 -0.915 1.00 1.00 967 TRP A O 18
ATOM 24200 N N . TRP A 1 12 ? 34.969 -16.397 -2.430 1.00 1.00 968 TRP A N 18
ATOM 24201 C CA . TRP A 1 12 ? 35.021 -15.282 -3.373 1.00 1.00 968 TRP A CA 18
ATOM 24202 C C . TRP A 1 12 ? 34.510 -14.003 -2.713 1.00 1.00 968 TRP A C 18
ATOM 24203 O O . TRP A 1 12 ? 35.074 -12.927 -2.903 1.00 1.00 968 TRP A O 18
ATOM 24224 N N . VAL A 1 13 ? 33.453 -14.131 -1.923 1.00 1.00 969 VAL A N 18
ATOM 24225 C CA . VAL A 1 13 ? 32.890 -12.985 -1.219 1.00 1.00 969 VAL A CA 18
ATOM 24226 C C . VAL A 1 13 ? 33.858 -12.448 -0.165 1.00 1.00 969 VAL A C 18
ATOM 24227 O O . VAL A 1 13 ? 33.999 -11.238 0.003 1.00 1.00 969 VAL A O 18
ATOM 24240 N N . LEU A 1 14 ? 34.489 -13.355 0.575 1.00 1.00 970 LEU A N 18
ATOM 24241 C CA . LEU A 1 14 ? 35.401 -12.959 1.646 1.00 1.00 970 LEU A CA 18
ATOM 24242 C C . LEU A 1 14 ? 36.584 -12.152 1.115 1.00 1.00 970 LEU A C 18
ATOM 24243 O O . LEU A 1 14 ? 36.964 -11.148 1.718 1.00 1.00 970 LEU A O 18
ATOM 24259 N N . VAL A 1 15 ? 37.163 -12.569 -0.008 1.00 1.00 971 VAL A N 18
ATOM 24260 C CA . VAL A 1 15 ? 38.291 -11.824 -0.564 1.00 1.00 971 VAL A CA 18
ATOM 24261 C C . VAL A 1 15 ? 37.844 -10.427 -0.982 1.00 1.00 971 VAL A C 18
ATOM 24262 O O . VAL A 1 15 ? 38.547 -9.444 -0.745 1.00 1.00 971 VAL A O 18
ATOM 24275 N N . GLY A 1 16 ? 36.662 -10.342 -1.588 1.00 1.00 972 GLY A N 18
ATOM 24276 C CA . GLY A 1 16 ? 36.122 -9.057 -2.016 1.00 1.00 972 GLY A CA 18
ATOM 24277 C C . GLY A 1 16 ? 35.858 -8.166 -0.807 1.00 1.00 972 GLY A C 18
ATOM 24278 O O . GLY A 1 16 ? 36.093 -6.960 -0.847 1.00 1.00 972 GLY A O 18
ATOM 24282 N N . VAL A 1 17 ? 35.374 -8.778 0.271 1.00 1.00 973 VAL A N 18
ATOM 24283 C CA . VAL A 1 17 ? 35.085 -8.044 1.498 1.00 1.00 973 VAL A CA 18
ATOM 24284 C C . VAL A 1 17 ? 36.364 -7.438 2.064 1.00 1.00 973 VAL A C 18
ATOM 24285 O O . VAL A 1 17 ? 36.390 -6.274 2.465 1.00 1.00 973 VAL A O 18
ATOM 24298 N N . LEU A 1 18 ? 37.427 -8.231 2.086 1.00 1.00 974 LEU A N 18
ATOM 24299 C CA . LEU A 1 18 ? 38.704 -7.759 2.600 1.00 1.00 974 LEU A CA 18
ATOM 24300 C C . LEU A 1 18 ? 39.210 -6.594 1.752 1.00 1.00 974 LEU A C 18
ATOM 24301 O O . LEU A 1 18 ? 39.696 -5.591 2.279 1.00 1.00 974 LEU A O 18
ATOM 24317 N N . GLY A 1 19 ? 39.076 -6.726 0.438 1.00 1.00 975 GLY A N 18
ATOM 24318 C CA . GLY A 1 19 ? 39.507 -5.669 -0.469 1.00 1.00 975 GLY A CA 18
ATOM 24319 C C . GLY A 1 19 ? 38.688 -4.406 -0.234 1.00 1.00 975 GLY A C 18
ATOM 24320 O O . GLY A 1 19 ? 39.208 -3.293 -0.297 1.00 1.00 975 GLY A O 18
ATOM 24324 N N . GLY A 1 20 ? 37.402 -4.590 0.046 1.00 1.00 976 GLY A N 18
ATOM 24325 C CA . GLY A 1 20 ? 36.516 -3.463 0.297 1.00 1.00 976 GLY A CA 18
ATOM 24326 C C . GLY A 1 20 ? 36.947 -2.698 1.547 1.00 1.00 976 GLY A C 18
ATOM 24327 O O . GLY A 1 20 ? 36.874 -1.472 1.591 1.00 1.00 976 GLY A O 18
ATOM 24331 N N . LEU A 1 21 ? 37.408 -3.432 2.555 1.00 1.00 977 LEU A N 18
ATOM 24332 C CA . LEU A 1 21 ? 37.865 -2.814 3.797 1.00 1.00 977 LEU A CA 18
ATOM 24333 C C . LEU A 1 21 ? 39.066 -1.921 3.509 1.00 1.00 977 LEU A C 18
ATOM 24334 O O . LEU A 1 21 ? 39.184 -0.818 4.040 1.00 1.00 977 LEU A O 18
ATOM 24350 N N . LEU A 1 22 ? 39.945 -2.415 2.650 1.00 1.00 978 LEU A N 18
ATOM 24351 C CA . LEU A 1 22 ? 41.141 -1.673 2.263 1.00 1.00 978 LEU A CA 18
ATOM 24352 C C . LEU A 1 22 ? 40.744 -0.377 1.558 1.00 1.00 978 LEU A C 18
ATOM 24353 O O . LEU A 1 22 ? 41.364 0.666 1.767 1.00 1.00 978 LEU A O 18
ATOM 24369 N N . LEU A 1 23 ? 39.714 -0.460 0.718 1.00 1.00 979 LEU A N 18
ATOM 24370 C CA . LEU A 1 23 ? 39.238 0.704 -0.026 1.00 1.00 979 LEU A CA 18
ATOM 24371 C C . LEU A 1 23 ? 38.764 1.802 0.923 1.00 1.00 979 LEU A C 18
ATOM 24372 O O . LEU A 1 23 ? 39.097 2.973 0.740 1.00 1.00 979 LEU A O 18
ATOM 24388 N N . LEU A 1 24 ? 37.994 1.422 1.934 1.00 1.00 980 LEU A N 18
ATOM 24389 C CA . LEU A 1 24 ? 37.495 2.392 2.903 1.00 1.00 980 LEU A CA 18
ATOM 24390 C C . LEU A 1 24 ? 38.648 3.008 3.698 1.00 1.00 980 LEU A C 18
ATOM 24391 O O . LEU A 1 24 ? 38.661 4.208 3.969 1.00 1.00 980 LEU A O 18
ATOM 24407 N N . THR A 1 25 ? 39.595 2.160 4.096 1.00 1.00 981 THR A N 18
ATOM 24408 C CA . THR A 1 25 ? 40.735 2.601 4.898 1.00 1.00 981 THR A CA 18
ATOM 24409 C C . THR A 1 25 ? 41.608 3.627 4.168 1.00 1.00 981 THR A C 18
ATOM 24410 O O . THR A 1 25 ? 42.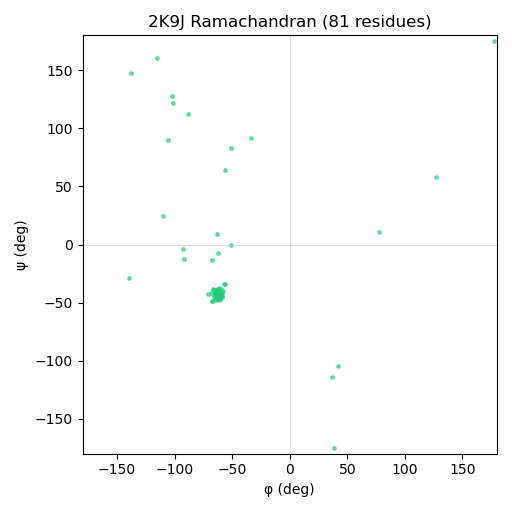018 4.628 4.755 1.00 1.00 981 THR A O 18
ATOM 24421 N N . ILE A 1 26 ? 41.921 3.368 2.903 1.00 1.00 982 ILE A N 18
ATOM 24422 C CA . ILE A 1 26 ? 42.780 4.283 2.148 1.00 1.00 982 ILE A CA 18
ATOM 24423 C C . ILE A 1 26 ? 42.102 5.640 1.947 1.00 1.00 982 ILE A C 18
ATOM 24424 O O . ILE A 1 26 ? 42.748 6.680 2.069 1.00 1.00 982 ILE A O 18
ATOM 24440 N N . LEU A 1 27 ? 40.804 5.638 1.639 1.00 1.00 983 LEU A N 18
ATOM 24441 C CA . LEU A 1 27 ? 40.090 6.896 1.438 1.00 1.00 983 LEU A CA 18
ATOM 24442 C C . LEU A 1 27 ? 40.097 7.716 2.722 1.00 1.00 983 LEU A C 18
ATOM 24443 O O . LEU A 1 27 ? 40.305 8.928 2.693 1.00 1.00 983 LEU A O 18
ATOM 24459 N N . VAL A 1 28 ? 39.872 7.047 3.845 1.00 1.00 984 VAL A N 18
ATOM 24460 C CA . VAL A 1 28 ? 39.861 7.724 5.137 1.00 1.00 984 VAL A CA 18
ATOM 24461 C C . VAL A 1 28 ? 41.242 8.287 5.454 1.00 1.00 984 VAL A C 18
ATOM 24462 O O . VAL A 1 28 ? 41.374 9.413 5.924 1.00 1.00 984 VAL A O 18
ATOM 24475 N N . LEU A 1 29 ? 42.263 7.481 5.203 1.00 1.00 985 LEU A N 18
ATOM 24476 C CA . LEU A 1 29 ? 43.643 7.879 5.469 1.00 1.00 985 LEU A CA 18
ATOM 24477 C C . LEU A 1 29 ? 44.048 9.088 4.627 1.00 1.00 985 LEU A C 18
ATOM 24478 O O . LEU A 1 29 ? 44.703 10.005 5.120 1.00 1.00 985 LEU A O 18
ATOM 24494 N N . ALA A 1 30 ? 43.669 9.089 3.356 1.00 1.00 986 ALA A N 18
ATOM 24495 C CA . ALA A 1 30 ? 44.025 10.201 2.485 1.00 1.00 986 ALA A CA 18
ATOM 24496 C C . ALA A 1 30 ? 43.404 11.503 2.979 1.00 1.00 986 ALA A C 18
ATOM 24497 O O . ALA A 1 30 ? 44.049 12.546 2.968 1.00 1.00 986 ALA A O 18
ATOM 24504 N N . MET A 1 31 ? 42.155 11.445 3.413 1.00 1.00 987 MET A N 18
ATOM 24505 C CA . MET A 1 31 ? 41.484 12.652 3.909 1.00 1.00 987 MET A CA 18
ATOM 24506 C C . MET A 1 31 ? 42.149 13.156 5.183 1.00 1.00 987 MET A C 18
ATOM 24507 O O . MET A 1 31 ? 42.329 14.361 5.371 1.00 1.00 987 MET A O 18
ATOM 24521 N N . TRP A 1 32 ? 42.517 12.225 6.054 1.00 1.00 988 TRP A N 18
ATOM 24522 C CA . TRP A 1 32 ? 43.172 12.579 7.312 1.00 1.00 988 TRP A CA 18
ATOM 24523 C C . TRP A 1 32 ? 44.533 13.228 7.043 1.00 1.00 988 TRP A C 18
ATOM 24524 O O . TRP A 1 32 ? 44.935 14.181 7.712 1.00 1.00 988 TRP A O 18
ATOM 24545 N N . LYS A 1 33 ? 45.241 12.689 6.056 1.00 1.00 989 LYS A N 18
ATOM 24546 C CA . LYS A 1 33 ? 46.564 13.196 5.698 1.00 1.00 989 LYS A CA 18
ATOM 24547 C C . LYS A 1 33 ? 46.448 14.601 5.097 1.00 1.00 989 LYS A C 18
ATOM 24548 O O . LYS A 1 33 ? 47.446 15.313 4.947 1.00 1.00 989 LYS A O 18
ATOM 24567 N N . VAL A 1 34 ? 45.225 15.000 4.746 1.00 1.00 990 VAL A N 18
ATOM 24568 C CA . VAL A 1 34 ? 45.019 16.314 4.160 1.00 1.00 990 VAL A CA 18
ATOM 24569 C C . VAL A 1 34 ? 44.820 17.350 5.258 1.00 1.00 990 VAL A C 18
ATOM 24570 O O . VAL A 1 34 ? 44.912 18.551 5.017 1.00 1.00 990 VAL A O 18
ATOM 24583 N N . GLY A 1 35 ? 44.552 16.876 6.465 1.00 1.00 991 GLY A N 18
ATOM 24584 C CA . GLY A 1 35 ? 44.349 17.780 7.590 1.00 1.00 991 GLY A CA 18
ATOM 24585 C C . GLY A 1 35 ? 42.888 18.203 7.697 1.00 1.00 991 GLY A C 18
ATOM 24586 O O . GLY A 1 35 ? 42.541 19.082 8.487 1.00 1.00 991 GLY A O 18
ATOM 24590 N N . PHE A 1 36 ? 42.041 17.568 6.902 1.00 1.00 992 PHE A N 18
ATOM 24591 C CA . PHE A 1 36 ? 40.615 17.876 6.915 1.00 1.00 992 PHE A CA 18
ATOM 24592 C C . PHE A 1 36 ? 39.996 17.597 8.277 1.00 1.00 992 PHE A C 18
ATOM 24593 O O . PHE A 1 36 ? 39.181 18.376 8.769 1.00 1.00 992 PHE A O 18
ATOM 24610 N N . PHE A 1 37 ? 40.369 16.473 8.876 1.00 1.00 993 PHE A N 18
ATOM 24611 C CA . PHE A 1 37 ? 39.809 16.104 10.173 1.00 1.00 993 PHE A CA 18
ATOM 24612 C C . PHE A 1 37 ? 40.724 16.524 11.318 1.00 1.00 993 PHE A C 18
ATOM 24613 O O . PHE A 1 37 ? 40.447 16.222 12.478 1.00 1.00 993 PHE A O 18
ATOM 24630 N N . LYS A 1 38 ? 41.807 17.223 10.995 1.00 1.00 994 LYS A N 18
ATOM 24631 C CA . LYS A 1 38 ? 42.741 17.679 12.023 1.00 1.00 994 LYS A CA 18
ATOM 24632 C C . LYS A 1 38 ? 42.639 19.192 12.181 1.00 1.00 994 LYS A C 18
ATOM 24633 O O . LYS A 1 38 ? 42.776 19.938 11.211 1.00 1.00 994 LYS A O 18
ATOM 24652 N N . ARG A 1 39 ? 42.400 19.640 13.409 1.00 1.00 995 ARG A N 18
ATOM 24653 C CA . ARG A 1 39 ? 42.286 21.063 13.681 1.00 1.00 995 ARG A CA 18
ATOM 24654 C C . ARG A 1 39 ? 43.013 21.371 14.977 1.00 1.00 995 ARG A C 18
ATOM 24655 O O . ARG A 1 39 ? 43.008 20.557 15.900 1.00 1.00 995 ARG A O 18
ATOM 24676 N N . ASN A 1 40 ? 43.651 22.525 15.053 1.00 1.00 996 ASN A N 18
ATOM 24677 C CA . ASN A 1 40 ? 44.374 22.861 16.264 1.00 1.00 996 ASN A CA 18
ATOM 24678 C C . ASN A 1 40 ? 43.427 23.469 17.286 1.00 1.00 996 ASN A C 18
ATOM 24679 O O . ASN A 1 40 ? 42.929 24.581 17.112 1.00 1.00 996 ASN A O 18
ATOM 24690 N N . ARG A 1 41 ? 43.191 22.717 18.355 1.00 1.00 997 ARG A N 18
ATOM 24691 C CA . ARG A 1 41 ? 42.304 23.168 19.420 1.00 1.00 997 ARG A CA 18
ATOM 24692 C C . ARG A 1 41 ? 43.108 23.535 20.667 1.00 1.00 997 ARG A C 18
ATOM 24693 O O . ARG A 1 41 ? 44.256 23.117 20.820 1.00 1.00 997 ARG A O 18
ATOM 24714 N N . PRO A 1 42 ? 42.529 24.304 21.554 1.00 1.00 998 PRO A N 18
ATOM 24715 C CA . PRO A 1 42 ? 43.207 24.731 22.814 1.00 1.00 998 PRO A CA 18
ATOM 24716 C C . PRO A 1 42 ? 43.389 23.573 23.792 1.00 1.00 998 PRO A C 18
ATOM 24717 O O . PRO A 1 42 ? 42.467 23.312 24.548 1.00 1.00 998 PRO A O 18
ATOM 24729 N N . PRO B 2 1 ? 22.507 -20.014 -25.894 1.00 1.00 685 PRO B N 18
ATOM 24730 C CA . PRO B 2 1 ? 23.734 -20.821 -26.101 1.00 1.00 685 PRO B CA 18
ATOM 24731 C C . PRO B 2 1 ? 23.834 -21.889 -25.015 1.00 1.00 685 PRO B C 18
ATOM 24732 O O . PRO B 2 1 ? 22.877 -22.134 -24.279 1.00 1.00 685 PRO B O 18
ATOM 24745 N N . GLU B 2 2 ? 25.000 -22.520 -24.920 1.00 1.00 686 GLU B N 18
ATOM 24746 C CA . GLU B 2 2 ? 25.219 -23.559 -23.919 1.00 1.00 686 GLU B CA 18
ATOM 24747 C C . GLU B 2 2 ? 25.176 -22.970 -22.511 1.00 1.00 686 GLU B C 18
ATOM 24748 O O . GLU B 2 2 ? 24.651 -23.591 -21.584 1.00 1.00 686 GLU B O 18
ATOM 24760 N N . SER B 2 3 ? 25.734 -21.770 -22.362 1.00 1.00 687 SER B N 18
ATOM 24761 C CA . SER B 2 3 ? 25.764 -21.098 -21.066 1.00 1.00 687 SER B CA 18
ATOM 24762 C C . SER B 2 3 ? 25.269 -19.658 -21.191 1.00 1.00 687 SER B C 18
ATOM 24763 O O . SER B 2 3 ? 26.063 -18.716 -21.184 1.00 1.00 687 SER B O 18
ATOM 24771 N N . PRO B 2 4 ? 23.980 -19.473 -21.300 1.00 1.00 688 PRO B N 18
ATOM 24772 C CA . PRO B 2 4 ? 23.368 -18.117 -21.428 1.00 1.00 688 PRO B CA 18
ATOM 24773 C C . PRO B 2 4 ? 23.806 -17.189 -20.302 1.00 1.00 688 PRO B C 18
ATOM 24774 O O . PRO B 2 4 ? 24.021 -15.997 -20.518 1.00 1.00 688 PRO B O 18
ATOM 24785 N N . LYS B 2 5 ? 23.934 -17.749 -19.102 1.00 1.00 689 LYS B N 18
ATOM 24786 C CA . LYS B 2 5 ? 24.352 -16.971 -17.940 1.00 1.00 689 LYS B CA 18
ATOM 24787 C C . LYS B 2 5 ? 25.570 -17.609 -17.278 1.00 1.00 689 LYS B C 18
ATOM 24788 O O . LYS B 2 5 ? 25.702 -18.832 -17.251 1.00 1.00 689 LYS B O 18
ATOM 24807 N N . GLY B 2 6 ? 26.461 -16.776 -16.750 1.00 1.00 690 GLY B N 18
ATOM 24808 C CA . GLY B 2 6 ? 27.662 -17.276 -16.093 1.00 1.00 690 GLY B CA 18
ATOM 24809 C C . GLY B 2 6 ? 27.430 -17.457 -14.595 1.00 1.00 690 GLY B C 18
ATOM 24810 O O . GLY B 2 6 ? 26.301 -17.364 -14.116 1.00 1.00 690 GLY B O 18
ATOM 24814 N N . PRO B 2 7 ? 28.475 -17.715 -13.856 1.00 1.00 691 PRO B N 18
ATOM 24815 C CA . PRO B 2 7 ? 28.390 -17.918 -12.379 1.00 1.00 691 PRO B CA 18
ATOM 24816 C C . PRO B 2 7 ? 27.862 -16.678 -11.664 1.00 1.00 691 PRO B C 18
ATOM 24817 O O . PRO B 2 7 ? 28.138 -15.552 -12.074 1.00 1.00 691 PRO B O 18
ATOM 24828 N N . ASP B 2 8 ? 27.101 -16.896 -10.597 1.00 1.00 692 ASP B N 18
ATOM 24829 C CA . ASP B 2 8 ? 26.537 -15.787 -9.833 1.00 1.00 692 ASP B CA 18
ATOM 24830 C C . ASP B 2 8 ? 27.614 -15.120 -8.977 1.00 1.00 692 ASP B C 18
ATOM 24831 O O . ASP B 2 8 ? 27.387 -14.070 -8.379 1.00 1.00 692 ASP B O 18
ATOM 24840 N N . ILE B 2 9 ? 28.786 -15.743 -8.922 1.00 1.00 693 ILE B N 18
ATOM 24841 C CA . ILE B 2 9 ? 29.891 -15.209 -8.133 1.00 1.00 693 ILE B CA 18
ATOM 24842 C C . ILE B 2 9 ? 30.342 -13.855 -8.671 1.00 1.00 693 ILE B C 18
ATOM 24843 O O . ILE B 2 9 ? 30.597 -12.931 -7.901 1.00 1.00 693 ILE B O 18
ATOM 24859 N N . LEU B 2 10 ? 30.446 -13.739 -9.993 1.00 1.00 694 LEU B N 18
ATOM 24860 C CA . LEU B 2 10 ? 30.879 -12.482 -10.594 1.00 1.00 694 LEU B CA 18
ATOM 24861 C C . LEU B 2 10 ? 29.886 -11.379 -10.253 1.00 1.00 694 LEU B C 18
ATOM 24862 O O . LEU B 2 10 ? 30.279 -10.268 -9.902 1.00 1.00 694 LEU B O 18
ATOM 24878 N N . VAL B 2 11 ? 28.597 -11.700 -10.327 1.00 1.00 695 VAL B N 18
ATOM 24879 C CA . VAL B 2 11 ? 27.567 -10.727 -9.996 1.00 1.00 695 VAL B CA 18
ATOM 24880 C C . VAL B 2 11 ? 27.679 -10.351 -8.523 1.00 1.00 695 VAL B C 18
ATOM 24881 O O . VAL B 2 11 ? 27.608 -9.179 -8.155 1.00 1.00 695 VAL B O 18
ATOM 24894 N N . VAL B 2 12 ? 27.859 -11.369 -7.686 1.00 1.00 696 VAL B N 18
ATOM 24895 C CA . VAL B 2 12 ? 27.987 -11.168 -6.248 1.00 1.00 696 VAL B CA 18
ATOM 24896 C C . VAL B 2 12 ? 29.232 -10.347 -5.925 1.00 1.00 696 VAL B C 18
ATOM 24897 O O . VAL B 2 12 ? 29.187 -9.437 -5.098 1.00 1.00 696 VAL B O 18
ATOM 24910 N N . LEU B 2 13 ? 30.343 -10.674 -6.573 1.00 1.00 697 LEU B N 18
ATOM 24911 C CA . LEU B 2 13 ? 31.589 -9.957 -6.327 1.00 1.00 697 LEU B CA 18
ATOM 24912 C C . LEU B 2 13 ? 31.426 -8.485 -6.689 1.00 1.00 697 LEU B C 18
ATOM 24913 O O . LEU B 2 13 ? 31.856 -7.610 -5.940 1.00 1.00 697 LEU B O 18
ATOM 24929 N N . LEU B 2 14 ? 30.787 -8.213 -7.823 1.00 1.00 698 LEU B N 18
ATOM 24930 C CA . LEU B 2 14 ? 30.564 -6.835 -8.236 1.00 1.00 698 LEU B CA 18
ATOM 24931 C C . LEU B 2 14 ? 29.672 -6.140 -7.213 1.00 1.00 698 LEU B C 18
ATOM 24932 O O . LEU B 2 14 ? 29.916 -4.995 -6.833 1.00 1.00 698 LEU B O 18
ATOM 24948 N N . SER B 2 15 ? 28.641 -6.854 -6.762 1.00 1.00 699 SER B N 18
ATOM 24949 C CA . SER B 2 15 ? 27.718 -6.314 -5.769 1.00 1.00 699 SER B CA 18
ATOM 24950 C C . SER B 2 15 ? 28.456 -5.976 -4.480 1.00 1.00 699 SER B C 18
ATOM 24951 O O . SER B 2 15 ? 28.202 -4.941 -3.863 1.00 1.00 699 SER B O 18
ATOM 24959 N N . VAL B 2 16 ? 29.366 -6.862 -4.074 1.00 1.00 700 VAL B N 18
ATOM 24960 C CA . VAL B 2 16 ? 30.131 -6.649 -2.849 1.00 1.00 700 VAL B CA 18
ATOM 24961 C C . VAL B 2 16 ? 30.973 -5.386 -2.960 1.00 1.00 700 VAL B C 18
ATOM 24962 O O . VAL B 2 16 ? 31.001 -4.563 -2.044 1.00 1.00 700 VAL B O 18
ATOM 24975 N N . MET B 2 17 ? 31.661 -5.243 -4.087 1.00 1.00 701 MET B N 18
ATOM 24976 C CA . MET B 2 17 ? 32.507 -4.078 -4.314 1.00 1.00 701 MET B CA 18
ATOM 24977 C C . MET B 2 17 ? 31.675 -2.804 -4.363 1.00 1.00 701 MET B C 18
ATOM 24978 O O . MET B 2 17 ? 32.076 -1.773 -3.832 1.00 1.00 701 MET B O 18
ATOM 24992 N N . GLY B 2 18 ? 30.522 -2.874 -5.015 1.00 1.00 702 GLY B N 18
ATOM 24993 C CA . GLY B 2 18 ? 29.649 -1.713 -5.131 1.00 1.00 702 GLY B CA 18
ATOM 24994 C C . GLY B 2 18 ? 29.076 -1.296 -3.777 1.00 1.00 702 GLY B C 18
ATOM 24995 O O . GLY B 2 18 ? 28.970 -0.106 -3.479 1.00 1.00 702 GLY B O 18
ATOM 24999 N N . ALA B 2 19 ? 28.677 -2.284 -2.979 1.00 1.00 703 ALA B N 18
ATOM 25000 C CA . ALA B 2 19 ? 28.077 -2.008 -1.673 1.00 1.00 703 ALA B CA 18
ATOM 25001 C C . ALA B 2 19 ? 29.053 -1.330 -0.711 1.00 1.00 703 ALA B C 18
ATOM 25002 O O . ALA B 2 19 ? 28.675 -0.409 0.010 1.00 1.00 703 ALA B O 18
ATOM 25009 N N . ILE B 2 20 ? 30.303 -1.785 -0.688 1.00 1.00 704 ILE B N 18
ATOM 25010 C CA . ILE B 2 20 ? 31.286 -1.193 0.216 1.00 1.00 704 ILE B CA 18
ATOM 25011 C C . ILE B 2 20 ? 31.621 0.235 -0.202 1.00 1.00 704 ILE B C 18
ATOM 25012 O O . ILE B 2 20 ? 31.782 1.111 0.645 1.00 1.00 704 ILE B O 18
ATOM 25028 N N . LEU B 2 21 ? 31.730 0.468 -1.506 1.00 1.00 705 LEU B N 18
ATOM 25029 C CA . LEU B 2 21 ? 32.053 1.800 -2.004 1.00 1.00 705 LEU B CA 18
ATOM 25030 C C . LEU B 2 21 ? 30.954 2.790 -1.625 1.00 1.00 705 LEU B C 18
ATOM 25031 O O . LEU B 2 21 ? 31.234 3.917 -1.216 1.00 1.00 705 LEU B O 18
ATOM 25047 N N . LEU B 2 22 ? 29.703 2.362 -1.761 1.00 1.00 706 LEU B N 18
ATOM 25048 C CA . LEU B 2 22 ? 28.577 3.225 -1.423 1.00 1.00 706 LEU B CA 18
ATOM 25049 C C . LEU B 2 22 ? 28.619 3.574 0.063 1.00 1.00 706 LEU B C 18
ATOM 25050 O O . LEU B 2 22 ? 28.398 4.722 0.447 1.00 1.00 706 LEU B O 18
ATOM 25066 N N . ILE B 2 23 ? 28.913 2.574 0.892 1.00 1.00 707 ILE B N 18
ATOM 25067 C CA . ILE B 2 23 ? 28.987 2.794 2.331 1.00 1.00 707 ILE B CA 18
ATOM 25068 C C . ILE B 2 23 ? 30.117 3.762 2.655 1.00 1.00 707 ILE B C 18
ATOM 25069 O O . ILE B 2 23 ? 29.952 4.672 3.466 1.00 1.00 707 ILE B O 18
ATOM 25085 N N . GLY B 2 24 ? 31.265 3.563 2.013 1.00 1.00 708 GLY B N 18
ATOM 25086 C CA . GLY B 2 24 ? 32.409 4.433 2.247 1.00 1.00 708 GLY B CA 18
ATOM 25087 C C . GLY B 2 24 ? 32.075 5.864 1.855 1.00 1.00 708 GLY B C 18
ATOM 25088 O O . GLY B 2 24 ? 32.404 6.811 2.568 1.00 1.00 708 GLY B O 18
ATOM 25092 N N . LEU B 2 25 ? 31.412 6.008 0.715 1.00 1.00 709 LEU B N 18
ATOM 25093 C CA . LEU B 2 25 ? 31.021 7.323 0.227 1.00 1.00 709 LEU B CA 18
ATOM 25094 C C . LEU B 2 25 ? 30.044 7.981 1.196 1.00 1.00 709 LEU B C 18
ATOM 25095 O O . LEU B 2 25 ? 30.142 9.172 1.483 1.00 1.00 709 LEU B O 18
ATOM 25111 N N . ALA B 2 26 ? 29.096 7.197 1.693 1.00 1.00 710 ALA B N 18
ATOM 25112 C CA . ALA B 2 26 ? 28.100 7.718 2.620 1.00 1.00 710 ALA B CA 18
ATOM 25113 C C . ALA B 2 26 ? 28.765 8.202 3.905 1.00 1.00 710 ALA B C 18
ATOM 25114 O O . ALA B 2 26 ? 28.354 9.203 4.492 1.00 1.00 710 ALA B O 18
ATOM 25121 N N . ALA B 2 27 ? 29.791 7.488 4.340 1.00 1.00 711 ALA B N 18
ATOM 25122 C CA . ALA B 2 27 ? 30.496 7.855 5.558 1.00 1.00 711 ALA B CA 18
ATOM 25123 C C . ALA B 2 27 ? 31.151 9.227 5.416 1.00 1.00 711 ALA B C 18
ATOM 25124 O O . ALA B 2 27 ? 31.167 10.015 6.365 1.00 1.00 711 ALA B O 18
ATOM 25131 N N . LEU B 2 28 ? 31.685 9.508 4.232 1.00 1.00 712 LEU B N 18
ATOM 25132 C CA . LEU B 2 28 ? 32.337 10.792 3.991 1.00 1.00 712 LEU B CA 18
ATOM 25133 C C . LEU B 2 28 ? 31.335 11.936 4.148 1.00 1.00 712 LEU B C 18
ATOM 25134 O O . LEU B 2 28 ? 31.638 12.953 4.771 1.00 1.00 712 LEU B O 18
ATOM 25150 N N . LEU B 2 29 ? 30.139 11.757 3.591 1.00 1.00 713 LEU B N 18
ATOM 25151 C CA . LEU B 2 29 ? 29.099 12.776 3.691 1.00 1.00 713 LEU B CA 18
ATOM 25152 C C . LEU B 2 29 ? 28.692 12.987 5.145 1.00 1.00 713 LEU B C 18
ATOM 25153 O O . LEU B 2 29 ? 28.495 14.119 5.585 1.00 1.00 713 LEU B O 18
ATOM 25169 N N . ILE B 2 30 ? 28.566 11.895 5.889 1.00 1.00 714 ILE B N 18
ATOM 25170 C CA . ILE B 2 30 ? 28.180 11.991 7.292 1.00 1.00 714 ILE B CA 18
ATOM 25171 C C . ILE B 2 30 ? 29.237 12.748 8.080 1.00 1.00 714 ILE B C 18
ATOM 25172 O O . ILE B 2 30 ? 28.914 13.605 8.899 1.00 1.00 714 ILE B O 18
ATOM 25188 N N . TRP B 2 31 ? 30.495 12.429 7.826 1.00 1.00 715 TRP B N 18
ATOM 25189 C CA . TRP B 2 31 ? 31.590 13.092 8.523 1.00 1.00 715 TRP B CA 18
ATOM 25190 C C . TRP B 2 31 ? 31.552 14.593 8.207 1.00 1.00 715 TRP B C 18
ATOM 25191 O O . TRP B 2 31 ? 31.700 15.440 9.095 1.00 1.00 715 TRP B O 18
ATOM 25212 N N . LYS B 2 32 ? 31.343 14.909 6.928 1.00 1.00 716 LYS B N 18
ATOM 25213 C CA . LYS B 2 32 ? 31.280 16.301 6.488 1.00 1.00 716 LYS B CA 18
ATOM 25214 C C . LYS B 2 32 ? 30.147 17.016 7.225 1.00 1.00 716 LYS B C 18
ATOM 25215 O O . LYS B 2 32 ? 30.262 18.184 7.640 1.00 1.00 716 LYS B O 18
ATOM 25234 N N . LEU B 2 33 ? 29.027 16.314 7.396 1.00 1.00 717 LEU B N 18
ATOM 25235 C CA . LEU B 2 33 ? 27.900 16.937 8.095 1.00 1.00 717 LEU B CA 18
ATOM 25236 C C . LEU B 2 33 ? 28.261 17.231 9.549 1.00 1.00 717 LEU B C 18
ATOM 25237 O O . LEU B 2 33 ? 27.920 18.290 10.087 1.00 1.00 717 LEU B O 18
ATOM 25253 N N . LEU B 2 34 ? 28.920 16.269 10.191 1.00 1.00 718 LEU B N 18
ATOM 25254 C CA . LEU B 2 34 ? 29.275 16.421 11.612 1.00 1.00 718 LEU B CA 18
ATOM 25255 C C . LEU B 2 34 ? 30.248 17.591 11.861 1.00 1.00 718 LEU B C 18
ATOM 25256 O O . LEU B 2 34 ? 30.107 18.354 12.838 1.00 1.00 718 LEU B O 18
ATOM 25272 N N . ILE B 2 35 ? 31.258 17.719 11.006 1.00 1.00 719 ILE B N 18
ATOM 25273 C CA . ILE B 2 35 ? 32.234 18.793 11.214 1.00 1.00 719 ILE B CA 18
ATOM 25274 C C . ILE B 2 35 ? 31.577 20.143 10.942 1.00 1.00 719 ILE B C 18
ATOM 25275 O O . ILE B 2 35 ? 31.803 21.109 11.647 1.00 1.00 719 ILE B O 18
ATOM 25291 N N . THR B 2 36 ? 30.731 20.189 9.927 1.00 1.00 720 THR B N 18
ATOM 25292 C CA . THR B 2 36 ? 30.035 21.420 9.573 1.00 1.00 720 THR B CA 18
ATOM 25293 C C . THR B 2 36 ? 29.150 21.921 10.733 1.00 1.00 720 THR B C 18
ATOM 25294 O O . THR B 2 36 ? 29.135 23.103 11.056 1.00 1.00 720 THR B O 18
ATOM 25305 N N . ILE B 2 37 ? 28.445 21.010 11.385 1.00 1.00 721 ILE B N 18
ATOM 25306 C CA . ILE B 2 37 ? 27.600 21.390 12.540 1.00 1.00 721 ILE B CA 18
ATOM 25307 C C . ILE B 2 37 ? 28.466 21.973 13.680 1.00 1.00 721 ILE B C 18
ATOM 25308 O O . ILE B 2 37 ? 28.064 22.927 14.332 1.00 1.00 721 ILE B O 18
ATOM 25324 N N . HIS B 2 38 ? 29.616 21.373 13.963 1.00 1.00 722 HIS B N 18
ATOM 25325 C CA . HIS B 2 38 ? 30.478 21.876 15.066 1.00 1.00 722 HIS B CA 18
ATOM 25326 C C . HIS B 2 38 ? 31.044 23.241 14.708 1.00 1.00 722 HIS B C 18
ATOM 25327 O O . HIS B 2 38 ? 31.158 24.113 15.566 1.00 1.00 722 HIS B O 18
ATOM 25341 N N . ASP B 2 39 ? 31.393 23.432 13.434 1.00 1.00 723 ASP B N 18
ATOM 25342 C CA . ASP B 2 39 ? 31.938 24.725 12.992 1.00 1.00 723 ASP B CA 18
ATOM 25343 C C . ASP B 2 39 ? 30.913 25.854 13.159 1.00 1.00 723 ASP B C 18
ATOM 25344 O O . ASP B 2 39 ? 31.261 26.977 13.535 1.00 1.00 723 ASP B O 18
ATOM 25353 N N . ARG B 2 40 ? 29.650 25.554 12.868 1.00 1.00 724 ARG B N 18
ATOM 25354 C CA . ARG B 2 40 ? 28.585 26.553 12.994 1.00 1.00 724 ARG B CA 18
ATOM 25355 C C . ARG B 2 40 ? 28.410 26.974 14.448 1.00 1.00 724 ARG B C 18
ATOM 25356 O O . ARG B 2 40 ? 28.145 28.139 14.731 1.00 1.00 724 ARG B O 18
ATOM 25377 N N . LYS B 2 41 ? 28.534 26.013 15.360 1.00 1.00 725 LYS B N 18
ATOM 25378 C CA . LYS B 2 41 ? 28.371 26.282 16.793 1.00 1.00 725 LYS B CA 18
ATOM 25379 C C . LYS B 2 41 ? 26.991 26.866 17.096 1.00 1.00 725 LYS B C 18
ATOM 25380 O O . LYS B 2 41 ? 26.856 27.750 17.942 1.00 1.00 725 LYS B O 18
ATOM 25399 N N . GLU B 2 42 ? 25.974 26.365 16.401 1.00 1.00 726 GLU B N 18
ATOM 25400 C CA . GLU B 2 42 ? 24.605 26.834 16.597 1.00 1.00 726 GLU B CA 18
ATOM 25401 C C . GLU B 2 42 ? 23.650 25.648 16.721 1.00 1.00 726 GLU B C 18
ATOM 25402 O O . GLU B 2 42 ? 23.850 24.610 16.088 1.00 1.00 726 GLU B O 18
ATOM 25414 N N . PHE B 2 43 ? 22.617 25.809 17.543 1.00 1.00 727 PHE B N 18
ATOM 25415 C CA . PHE B 2 43 ? 21.642 24.745 17.748 1.00 1.00 727 PHE B CA 18
ATOM 25416 C C . PHE B 2 43 ? 20.322 25.324 18.242 1.00 1.00 727 PHE B C 18
ATOM 25417 O O . PHE B 2 43 ? 19.299 24.691 18.032 1.00 1.00 727 PHE B O 18
ATOM 25435 N N . GLY A 1 1 ? 31.796 -31.937 -4.204 1.00 1.00 957 GLY A N 19
ATOM 25436 C CA . GLY A 1 1 ? 31.500 -31.045 -5.360 1.00 1.00 957 GLY A CA 19
ATOM 25437 C C . GLY A 1 1 ? 32.783 -30.775 -6.138 1.00 1.00 957 GLY A C 19
ATOM 25438 O O . GLY A 1 1 ? 32.775 -30.056 -7.137 1.00 1.00 957 GLY A O 19
ATOM 25444 N N . ALA A 1 2 ? 33.884 -31.355 -5.672 1.00 1.00 958 ALA A N 19
ATOM 25445 C CA . ALA A 1 2 ? 35.171 -31.169 -6.331 1.00 1.00 958 ALA A CA 19
ATOM 25446 C C . ALA A 1 2 ? 35.143 -31.755 -7.740 1.00 1.00 958 ALA A C 19
ATOM 25447 O O . ALA A 1 2 ? 35.724 -31.191 -8.668 1.00 1.00 958 ALA A O 19
ATOM 25454 N N . LEU A 1 3 ? 34.464 -32.887 -7.892 1.00 1.00 959 LEU A N 19
ATOM 25455 C CA . LEU A 1 3 ? 34.368 -33.540 -9.193 1.00 1.00 959 LEU A CA 19
ATOM 25456 C C . LEU A 1 3 ? 33.641 -32.641 -10.189 1.00 1.00 959 LEU A C 19
ATOM 25457 O O . LEU A 1 3 ? 34.042 -32.531 -11.348 1.00 1.00 959 LEU A O 19
ATOM 25473 N N . GLU A 1 4 ? 32.571 -32.000 -9.730 1.00 1.00 960 GLU A N 19
ATOM 25474 C CA . GLU A 1 4 ? 31.797 -31.113 -10.591 1.00 1.00 960 GLU A CA 19
ATOM 25475 C C . GLU A 1 4 ? 32.635 -29.913 -11.017 1.00 1.00 960 GLU A C 19
ATOM 25476 O O . GLU A 1 4 ? 33.370 -29.339 -10.212 1.00 1.00 960 GLU A O 19
ATOM 25488 N N . GLU A 1 5 ? 32.522 -29.538 -12.287 1.00 1.00 961 GLU A N 19
ATOM 25489 C CA . GLU A 1 5 ? 33.275 -28.405 -12.810 1.00 1.00 961 GLU A CA 19
ATOM 25490 C C . GLU A 1 5 ? 32.814 -27.107 -12.154 1.00 1.00 961 GLU A C 19
ATOM 25491 O O . GLU A 1 5 ? 33.624 -26.231 -11.852 1.00 1.00 961 GLU A O 19
ATOM 25503 N N . ARG A 1 6 ? 31.508 -26.992 -11.935 1.00 1.00 962 ARG A N 19
ATOM 25504 C CA . ARG A 1 6 ? 30.951 -25.795 -11.314 1.00 1.00 962 ARG A CA 19
ATOM 25505 C C . ARG A 1 6 ? 31.395 -25.702 -9.857 1.00 1.00 962 ARG A C 19
ATOM 25506 O O . ARG A 1 6 ? 31.347 -26.685 -9.118 1.00 1.00 962 ARG A O 19
ATOM 25527 N N . ALA A 1 7 ? 31.827 -24.512 -9.451 1.00 1.00 963 ALA A N 19
ATOM 25528 C CA . ALA A 1 7 ? 32.277 -24.302 -8.080 1.00 1.00 963 ALA A CA 19
ATOM 25529 C C . ALA A 1 7 ? 32.059 -22.853 -7.659 1.00 1.00 963 ALA A C 19
ATOM 25530 O O . ALA A 1 7 ? 32.054 -21.948 -8.493 1.00 1.00 963 ALA A O 19
ATOM 25537 N N . ILE A 1 8 ? 31.879 -22.642 -6.359 1.00 1.00 964 ILE A N 19
ATOM 25538 C CA . ILE A 1 8 ? 31.662 -21.298 -5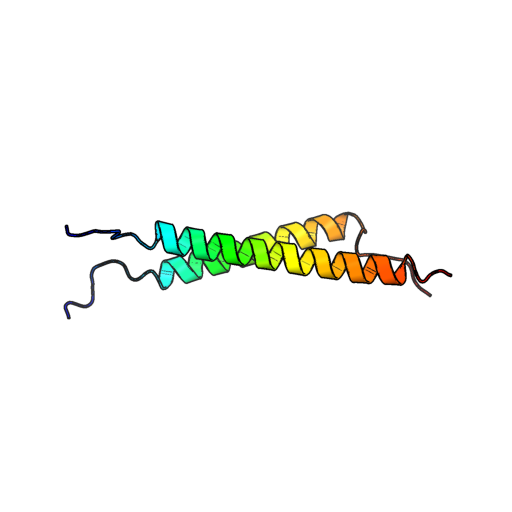.836 1.00 1.00 964 ILE A CA 19
ATOM 25539 C C . ILE A 1 8 ? 32.408 -21.111 -4.519 1.00 1.00 964 ILE A C 19
ATOM 25540 O O . ILE A 1 8 ? 31.800 -21.064 -3.449 1.00 1.00 964 ILE A O 19
ATOM 25556 N N . PRO A 1 9 ? 33.708 -21.006 -4.583 1.00 1.00 965 PRO A N 19
ATOM 25557 C CA . PRO A 1 9 ? 34.567 -20.823 -3.376 1.00 1.00 965 PRO A CA 19
ATOM 25558 C C . PRO A 1 9 ? 34.247 -19.527 -2.633 1.00 1.00 965 PRO A C 19
ATOM 25559 O O . PRO A 1 9 ? 33.905 -18.515 -3.244 1.00 1.00 965 PRO A O 19
ATOM 25570 N N . ILE A 1 10 ? 34.362 -19.573 -1.309 1.00 1.00 966 ILE A N 19
ATOM 25571 C CA . ILE A 1 10 ? 34.087 -18.405 -0.479 1.00 1.00 966 ILE A CA 19
ATOM 25572 C C . ILE A 1 10 ? 35.262 -17.430 -0.507 1.00 1.00 966 ILE A C 19
ATOM 25573 O O . ILE A 1 10 ? 35.144 -16.281 -0.085 1.00 1.00 966 ILE A O 19
ATOM 25589 N N . TRP A 1 11 ? 36.402 -17.906 -0.987 1.00 1.00 967 TRP A N 19
ATOM 25590 C CA . TRP A 1 11 ? 37.599 -17.077 -1.050 1.00 1.00 967 TRP A CA 19
ATOM 25591 C C . TRP A 1 11 ? 37.388 -15.847 -1.935 1.00 1.00 967 TRP A C 19
ATOM 25592 O O . TRP A 1 11 ? 37.891 -14.767 -1.627 1.00 1.00 967 TRP A O 19
ATOM 25613 N N . TRP A 1 12 ? 36.668 -16.017 -3.043 1.00 1.00 968 TRP A N 19
ATOM 25614 C CA . TRP A 1 12 ? 36.434 -14.904 -3.965 1.00 1.00 968 TRP A CA 19
ATOM 25615 C C . TRP A 1 12 ? 35.692 -13.750 -3.290 1.00 1.00 968 TRP A C 19
ATOM 25616 O O . TRP A 1 12 ? 36.082 -12.590 -3.426 1.00 1.00 968 TRP A O 19
ATOM 25637 N N . VAL A 1 13 ? 34.626 -14.060 -2.564 1.00 1.00 969 VAL A N 19
ATOM 25638 C CA . VAL A 1 13 ? 33.867 -13.016 -1.884 1.00 1.00 969 VAL A CA 19
ATOM 25639 C C . VAL A 1 13 ? 34.680 -12.401 -0.745 1.00 1.00 969 VAL A C 19
ATOM 25640 O O . VAL A 1 13 ? 34.553 -11.213 -0.453 1.00 1.00 969 VAL A O 19
ATOM 25653 N N . LEU A 1 14 ? 35.502 -13.222 -0.095 1.00 1.00 970 LEU A N 19
ATOM 25654 C CA . LEU A 1 14 ? 36.314 -12.750 1.022 1.00 1.00 970 LEU A CA 19
ATOM 25655 C C . LEU A 1 14 ? 37.300 -11.669 0.577 1.00 1.00 970 LEU A C 19
ATOM 25656 O O . LEU A 1 14 ? 37.461 -10.656 1.260 1.00 1.00 970 LEU A O 19
ATOM 25672 N N . VAL A 1 15 ? 37.957 -11.877 -0.561 1.00 1.00 971 VAL A N 19
ATOM 25673 C CA . VAL A 1 15 ? 38.915 -10.890 -1.052 1.00 1.00 971 VAL A CA 19
ATOM 25674 C C . VAL A 1 15 ? 38.208 -9.589 -1.421 1.00 1.00 971 VAL A C 19
ATOM 25675 O O . VAL A 1 15 ? 38.717 -8.501 -1.150 1.00 1.00 971 VAL A O 19
ATOM 25688 N N . GLY A 1 16 ? 37.033 -9.701 -2.037 1.00 1.00 972 GLY A N 19
ATOM 25689 C CA . GLY A 1 16 ? 36.278 -8.517 -2.429 1.00 1.00 972 GLY A CA 19
ATOM 25690 C C . GLY A 1 16 ? 35.893 -7.697 -1.202 1.00 1.00 972 GLY A C 19
ATOM 25691 O O . GLY A 1 16 ? 35.954 -6.468 -1.220 1.00 1.00 972 GLY A O 19
ATOM 25695 N N . VAL A 1 17 ? 35.504 -8.386 -0.133 1.00 1.00 973 VAL A N 19
ATOM 25696 C CA . VAL A 1 17 ? 35.121 -7.712 1.102 1.00 1.00 973 VAL A CA 19
ATOM 25697 C C . VAL A 1 17 ? 36.312 -6.957 1.683 1.00 1.00 973 VAL A C 19
ATOM 25698 O O . VAL A 1 17 ? 36.187 -5.809 2.110 1.00 1.00 973 VAL A O 19
ATOM 25711 N N . LEU A 1 18 ? 37.466 -7.614 1.693 1.00 1.00 974 LEU A N 19
ATOM 25712 C CA . LEU A 1 18 ? 38.680 -7.004 2.220 1.00 1.00 974 LEU A CA 19
ATOM 25713 C C . LEU A 1 18 ? 39.055 -5.772 1.400 1.00 1.00 974 LEU A C 19
ATOM 25714 O O . LEU A 1 18 ? 39.456 -4.747 1.951 1.00 1.00 974 LEU A O 19
ATOM 25730 N N . GLY A 1 19 ? 38.930 -5.880 0.081 1.00 1.00 975 GLY A N 19
ATOM 25731 C CA . GLY A 1 19 ? 39.268 -4.769 -0.801 1.00 1.00 975 GLY A CA 19
ATOM 25732 C C . GLY A 1 19 ? 38.391 -3.552 -0.521 1.00 1.00 975 GLY A C 19
ATOM 25733 O O . GLY A 1 19 ? 38.874 -2.420 -0.523 1.00 1.00 975 GLY A O 19
ATOM 25737 N N . GLY A 1 20 ? 37.104 -3.781 -0.277 1.00 1.00 976 GLY A N 19
ATOM 25738 C CA . GLY A 1 20 ? 36.193 -2.677 0.006 1.00 1.00 976 GLY A CA 19
ATOM 25739 C C . GLY A 1 20 ? 36.606 -1.960 1.286 1.00 1.00 976 GLY A C 19
ATOM 25740 O O . GLY A 1 20 ? 36.608 -0.731 1.352 1.00 1.00 976 GLY A O 19
ATOM 25744 N N . LEU A 1 21 ? 36.971 -2.744 2.296 1.00 1.00 977 LEU A N 19
ATOM 25745 C CA . LEU A 1 21 ? 37.407 -2.191 3.573 1.00 1.00 977 LEU A CA 19
ATOM 25746 C C . LEU A 1 21 ? 38.688 -1.385 3.385 1.00 1.00 977 LEU A C 19
ATOM 25747 O O . LEU A 1 21 ? 38.861 -0.315 3.967 1.00 1.00 977 LEU A O 19
ATOM 25763 N N . LEU A 1 22 ? 39.584 -1.923 2.567 1.00 1.00 978 LEU A N 19
ATOM 25764 C CA . LEU A 1 22 ? 40.860 -1.275 2.295 1.00 1.00 978 LEU A CA 19
ATOM 25765 C C . LEU A 1 22 ? 40.646 0.078 1.621 1.00 1.00 978 LEU A C 19
ATOM 25766 O O . LEU A 1 22 ? 41.333 1.049 1.934 1.00 1.00 978 LEU A O 19
ATOM 25782 N N . LEU A 1 23 ? 39.702 0.134 0.687 1.00 1.00 979 LEU A N 19
ATOM 25783 C CA . LEU A 1 23 ? 39.431 1.377 -0.028 1.00 1.00 979 LEU A CA 19
ATOM 25784 C C . LEU A 1 23 ? 38.986 2.467 0.938 1.00 1.00 979 LEU A C 19
ATOM 25785 O O . LEU A 1 23 ? 39.453 3.601 0.859 1.00 1.00 979 LEU A O 19
ATOM 25801 N N . LEU A 1 24 ? 38.091 2.123 1.853 1.00 1.00 980 LEU A N 19
ATOM 25802 C CA . LEU A 1 24 ? 37.606 3.097 2.822 1.00 1.00 980 LEU A CA 19
ATOM 25803 C C . LEU A 1 24 ? 38.755 3.574 3.708 1.00 1.00 980 LEU A C 19
ATOM 25804 O O . LEU A 1 24 ? 38.872 4.761 4.013 1.00 1.00 980 LEU A O 19
ATOM 25820 N N . THR A 1 25 ? 39.589 2.629 4.124 1.00 1.00 981 THR A N 19
ATOM 25821 C CA . THR A 1 25 ? 40.726 2.927 4.989 1.00 1.00 981 THR A CA 19
ATOM 25822 C C . THR A 1 25 ? 41.732 3.867 4.323 1.00 1.00 981 THR A C 19
ATOM 25823 O O . THR A 1 25 ? 42.232 4.795 4.958 1.00 1.00 981 THR A O 19
ATOM 25834 N N . ILE A 1 26 ? 42.056 3.609 3.057 1.00 1.00 982 ILE A N 19
ATOM 25835 C CA . ILE A 1 26 ? 43.042 4.434 2.355 1.00 1.00 982 ILE A CA 19
ATOM 25836 C C . ILE A 1 26 ? 42.575 5.881 2.217 1.00 1.00 982 ILE A C 19
ATOM 25837 O O . ILE A 1 26 ? 43.351 6.807 2.457 1.00 1.00 982 ILE A O 19
ATOM 25853 N N . LEU A 1 27 ? 41.316 6.082 1.844 1.00 1.00 983 LEU A N 19
ATOM 25854 C CA . LEU A 1 27 ? 40.793 7.439 1.703 1.00 1.00 983 LEU A CA 19
ATOM 25855 C C . LEU A 1 27 ? 40.812 8.158 3.046 1.00 1.00 983 LEU A C 19
ATOM 25856 O O . LEU A 1 27 ? 41.170 9.332 3.127 1.00 1.00 983 LEU A O 19
ATOM 25872 N N . VAL A 1 28 ? 40.429 7.444 4.099 1.00 1.00 984 VAL A N 19
ATOM 25873 C CA . VAL A 1 28 ? 40.407 8.022 5.436 1.00 1.00 984 VAL A CA 19
ATOM 25874 C C . VAL A 1 28 ? 41.814 8.405 5.887 1.00 1.00 984 VAL A C 19
ATOM 25875 O O . VAL A 1 28 ? 42.025 9.479 6.449 1.00 1.00 984 VAL A O 19
ATOM 25888 N N . LEU A 1 29 ? 42.768 7.513 5.649 1.00 1.00 985 LEU A N 19
ATOM 25889 C CA . LEU A 1 29 ? 44.149 7.759 6.050 1.00 1.00 985 LEU A CA 19
ATOM 25890 C C . LEU A 1 29 ? 44.729 8.979 5.337 1.00 1.00 985 LEU A C 19
ATOM 25891 O O . LEU A 1 29 ? 45.409 9.798 5.957 1.00 1.00 985 LEU A O 19
ATOM 25907 N N . ALA A 1 30 ? 44.474 9.099 4.039 1.00 1.00 986 ALA A N 19
ATOM 25908 C CA . ALA A 1 30 ? 45.002 10.230 3.282 1.00 1.00 986 ALA A CA 19
ATOM 25909 C C . ALA A 1 30 ? 44.415 11.547 3.782 1.00 1.00 986 ALA A C 19
ATOM 25910 O O . ALA A 1 30 ? 45.130 12.542 3.924 1.00 1.00 986 ALA A O 19
ATOM 25917 N N . MET A 1 31 ? 43.115 11.551 4.053 1.00 1.00 987 MET A N 19
ATOM 25918 C CA . MET A 1 31 ? 42.453 12.754 4.540 1.00 1.00 987 MET A CA 19
ATOM 25919 C C . MET A 1 31 ? 42.971 13.126 5.927 1.00 1.00 987 MET A C 19
ATOM 25920 O O . MET A 1 31 ? 43.204 14.299 6.223 1.00 1.00 987 MET A O 19
ATOM 25934 N N . TRP A 1 32 ? 43.169 12.112 6.764 1.00 1.00 988 TRP A N 19
ATOM 25935 C CA . TRP A 1 32 ? 43.682 12.328 8.113 1.00 1.00 988 TRP A CA 19
ATOM 25936 C C . TRP A 1 32 ? 45.078 12.941 8.045 1.00 1.00 988 TRP A C 19
ATOM 25937 O O . TRP A 1 32 ? 45.432 13.818 8.832 1.00 1.00 988 TRP A O 19
ATOM 25958 N N . LYS A 1 33 ? 45.867 12.460 7.092 1.00 1.00 989 LYS A N 19
ATOM 25959 C CA . LYS A 1 33 ? 47.233 12.937 6.906 1.00 1.00 989 LYS A CA 19
ATOM 25960 C C . LYS A 1 33 ? 47.244 14.431 6.585 1.00 1.00 989 LYS A C 19
ATOM 25961 O O . LYS A 1 33 ? 48.155 15.152 6.991 1.00 1.00 989 LYS A O 19
ATOM 25980 N N . VAL A 1 34 ? 46.243 14.893 5.842 1.00 1.00 990 VAL A N 19
ATOM 25981 C CA . VAL A 1 34 ? 46.184 16.303 5.468 1.00 1.00 990 VAL A CA 19
ATOM 25982 C C . VAL A 1 34 ? 45.491 17.131 6.549 1.00 1.00 990 VAL A C 19
ATOM 25983 O O . VAL A 1 34 ? 45.431 18.357 6.457 1.00 1.00 990 VAL A O 19
ATOM 25996 N N . GLY A 1 35 ? 44.985 16.460 7.579 1.00 1.00 991 GLY A N 19
ATOM 25997 C CA . GLY A 1 35 ? 44.318 17.152 8.677 1.00 1.00 991 GLY A CA 19
ATOM 25998 C C . GLY A 1 35 ? 42.879 17.503 8.319 1.00 1.00 991 GLY A C 19
ATOM 25999 O O . GLY A 1 35 ? 42.199 18.208 9.061 1.00 1.00 991 GLY A O 19
ATOM 26003 N N . PHE A 1 36 ? 42.421 17.008 7.181 1.00 1.00 992 PHE A N 19
ATOM 26004 C CA . PHE A 1 36 ? 41.059 17.274 6.741 1.00 1.00 992 PHE A CA 19
ATOM 26005 C C . PHE A 1 36 ? 40.052 16.705 7.735 1.00 1.00 992 PHE A C 19
ATOM 26006 O O . PHE A 1 36 ? 39.033 17.330 8.032 1.00 1.00 992 PHE A O 19
ATOM 26023 N N . PHE A 1 37 ? 40.337 15.503 8.222 1.00 1.00 993 PHE A N 19
ATOM 26024 C CA . PHE A 1 37 ? 39.443 14.829 9.160 1.00 1.00 993 PHE A CA 19
ATOM 26025 C C . PHE A 1 37 ? 39.741 15.224 10.604 1.00 1.00 993 PHE A C 19
ATOM 26026 O O . PHE A 1 37 ? 39.014 14.835 11.518 1.00 1.00 993 PHE A O 19
ATOM 26043 N N . LYS A 1 38 ? 40.795 16.010 10.805 1.00 1.00 994 LYS A N 19
ATOM 26044 C CA . LYS A 1 38 ? 41.151 16.462 12.149 1.00 1.00 994 LYS A CA 19
ATOM 26045 C C . LYS A 1 38 ? 41.282 17.981 12.157 1.00 1.00 994 LYS A C 19
ATOM 26046 O O . LYS A 1 38 ? 42.033 18.550 11.369 1.00 1.00 994 LYS A O 19
ATOM 26065 N N . ARG A 1 39 ? 40.556 18.634 13.057 1.00 1.00 995 ARG A N 19
ATOM 26066 C CA . ARG A 1 39 ? 40.612 20.081 13.153 1.00 1.00 995 ARG A CA 19
ATOM 26067 C C . ARG A 1 39 ? 40.582 20.484 14.614 1.00 1.00 995 ARG A C 19
ATOM 26068 O O . ARG A 1 39 ? 39.914 19.839 15.422 1.00 1.00 995 ARG A O 19
ATOM 26089 N N . ASN A 1 40 ? 41.302 21.537 14.965 1.00 1.00 996 ASN A N 19
ATOM 26090 C CA . ASN A 1 40 ? 41.317 21.961 16.351 1.00 1.00 996 ASN A CA 19
ATOM 26091 C C . ASN A 1 40 ? 40.121 22.853 16.633 1.00 1.00 996 ASN A C 19
ATOM 26092 O O . ASN A 1 40 ? 40.034 23.979 16.144 1.00 1.00 996 ASN A O 19
ATOM 26103 N N . ARG A 1 41 ? 39.200 22.330 17.431 1.00 1.00 997 ARG A N 19
ATOM 26104 C CA . ARG A 1 41 ? 37.997 23.074 17.788 1.00 1.00 997 ARG A CA 19
ATOM 26105 C C . ARG A 1 41 ? 38.200 23.798 19.123 1.00 1.00 997 ARG A C 19
ATOM 26106 O O . ARG A 1 41 ? 38.926 23.308 19.988 1.00 1.00 997 ARG A O 19
ATOM 26127 N N . PRO A 1 42 ? 37.582 24.942 19.316 1.00 1.00 998 PRO A N 19
ATOM 26128 C CA . PRO A 1 42 ? 37.722 25.712 20.588 1.00 1.00 998 PRO A CA 19
ATOM 26129 C C . PRO A 1 42 ? 37.033 25.016 21.759 1.00 1.00 998 PRO A C 19
ATOM 26130 O O . PRO A 1 42 ? 35.837 25.196 21.909 1.00 1.00 998 PRO A O 19
ATOM 26142 N N . PRO B 2 1 ? 10.625 -12.966 -18.578 1.00 1.00 685 PRO B N 19
ATOM 26143 C CA . PRO B 2 1 ? 9.599 -12.692 -17.543 1.00 1.00 685 PRO B CA 19
ATOM 26144 C C . PRO B 2 1 ? 9.714 -13.723 -16.425 1.00 1.00 685 PRO B C 19
ATOM 26145 O O . PRO B 2 1 ? 9.372 -13.447 -15.274 1.00 1.00 685 PRO B O 19
ATOM 26158 N N . GLU B 2 2 ? 10.196 -14.913 -16.770 1.00 1.00 686 GLU B N 19
ATOM 26159 C CA . GLU B 2 2 ? 10.350 -15.978 -15.786 1.00 1.00 686 GLU B CA 19
ATOM 26160 C C . GLU B 2 2 ? 11.407 -15.598 -14.753 1.00 1.00 686 GLU B C 19
ATOM 26161 O O . GLU B 2 2 ? 11.251 -15.871 -13.562 1.00 1.00 686 GLU B O 19
ATOM 26173 N N . SER B 2 3 ? 12.481 -14.966 -15.216 1.00 1.00 687 SER B N 19
ATOM 26174 C CA . SER B 2 3 ? 13.559 -14.552 -14.323 1.00 1.00 687 SER B CA 19
ATOM 26175 C C . SER B 2 3 ? 13.844 -15.634 -13.287 1.00 1.00 687 SER B C 19
ATOM 26176 O O . SER B 2 3 ? 13.503 -15.490 -12.112 1.00 1.00 687 SER B O 19
ATOM 26184 N N . PRO B 2 4 ? 14.459 -16.708 -13.703 1.00 1.00 688 PRO B N 19
ATOM 26185 C CA . PRO B 2 4 ? 14.799 -17.845 -12.798 1.00 1.00 688 PRO B CA 19
ATOM 26186 C C . PRO B 2 4 ? 15.748 -17.421 -11.680 1.00 1.00 688 PRO B C 19
ATOM 26187 O O . PRO B 2 4 ? 16.619 -16.575 -11.880 1.00 1.00 688 PRO B O 19
ATOM 26198 N N . LYS B 2 5 ? 15.571 -18.015 -10.505 1.00 1.00 689 LYS B N 19
ATOM 26199 C CA . LYS B 2 5 ? 16.416 -17.692 -9.362 1.00 1.00 689 LYS B CA 19
ATOM 26200 C C . LYS B 2 5 ? 17.725 -18.473 -9.422 1.00 1.00 689 LYS B C 19
ATOM 26201 O O . LYS B 2 5 ? 17.747 -19.634 -9.834 1.00 1.00 689 LYS B O 19
ATOM 26220 N N . GLY B 2 6 ? 18.812 -17.831 -9.006 1.00 1.00 690 GLY B N 19
ATOM 26221 C CA . GLY B 2 6 ? 20.119 -18.478 -9.017 1.00 1.00 690 GLY B CA 19
ATOM 26222 C C . GLY B 2 6 ? 21.199 -17.530 -9.528 1.00 1.00 690 GLY B C 19
ATOM 26223 O O . GLY B 2 6 ? 21.706 -17.690 -10.638 1.00 1.00 690 GLY B O 19
ATOM 26227 N N . PRO B 2 7 ? 21.555 -16.555 -8.737 1.00 1.00 691 PRO B N 19
ATOM 26228 C CA . PRO B 2 7 ? 22.599 -15.554 -9.107 1.00 1.00 691 PRO B CA 19
ATOM 26229 C C . PRO B 2 7 ? 23.959 -16.211 -9.333 1.00 1.00 691 PRO B C 19
ATOM 26230 O O . PRO B 2 7 ? 24.308 -17.182 -8.662 1.00 1.00 691 PRO B O 19
ATOM 26241 N N . ASP B 2 8 ? 24.722 -15.674 -10.280 1.00 1.00 692 ASP B N 19
ATOM 26242 C CA . ASP B 2 8 ? 26.038 -16.216 -10.580 1.00 1.00 692 ASP B CA 19
ATOM 26243 C C . ASP B 2 8 ? 27.068 -15.683 -9.593 1.00 1.00 692 ASP B C 19
ATOM 26244 O O . ASP B 2 8 ? 26.794 -14.752 -8.836 1.00 1.00 692 ASP B O 19
ATOM 26253 N N . ILE B 2 9 ? 28.252 -16.276 -9.612 1.00 1.00 693 ILE B N 19
ATOM 26254 C CA . ILE B 2 9 ? 29.321 -15.853 -8.721 1.00 1.00 693 ILE B CA 19
ATOM 26255 C C . ILE B 2 9 ? 29.757 -14.434 -9.066 1.00 1.00 693 ILE B C 19
ATOM 26256 O O . ILE B 2 9 ? 30.054 -13.630 -8.182 1.00 1.00 693 ILE B O 19
ATOM 26272 N N . LEU B 2 10 ? 29.798 -14.137 -10.361 1.00 1.00 694 LEU B N 19
ATOM 26273 C CA . LEU B 2 10 ? 30.204 -12.814 -10.820 1.00 1.00 694 LEU B CA 19
ATOM 26274 C C . LEU B 2 10 ? 29.231 -11.755 -10.312 1.00 1.00 694 LEU B C 19
ATOM 26275 O O . LEU B 2 10 ? 29.639 -10.688 -9.862 1.00 1.00 694 LEU B O 19
ATOM 26291 N N . VAL B 2 11 ? 27.943 -12.061 -10.384 1.00 1.00 695 VAL B N 19
ATOM 26292 C CA . VAL B 2 11 ? 26.919 -11.129 -9.927 1.00 1.00 695 VAL B CA 19
ATOM 26293 C C . VAL B 2 11 ? 27.048 -10.882 -8.426 1.00 1.00 695 VAL B C 19
ATOM 26294 O O . VAL B 2 11 ? 26.946 -9.746 -7.960 1.00 1.00 695 VAL B O 19
ATOM 26307 N N . VAL B 2 12 ? 27.257 -11.954 -7.674 1.00 1.00 696 VAL B N 19
ATOM 26308 C CA . VAL B 2 12 ? 27.378 -11.848 -6.226 1.00 1.00 696 VAL B CA 19
ATOM 26309 C C . VAL B 2 12 ? 28.572 -10.983 -5.823 1.00 1.00 696 VAL B C 19
ATOM 26310 O O . VAL B 2 12 ? 28.451 -10.141 -4.936 1.00 1.00 696 VAL B O 19
ATOM 26323 N N . LEU B 2 13 ? 29.723 -11.204 -6.458 1.00 1.00 697 LEU B N 19
ATOM 26324 C CA . LEU B 2 13 ? 30.922 -10.437 -6.121 1.00 1.00 697 LEU B CA 19
ATOM 26325 C C . LEU B 2 13 ? 30.723 -8.945 -6.398 1.00 1.00 697 LEU B C 19
ATOM 26326 O O . LEU B 2 13 ? 31.064 -8.101 -5.570 1.00 1.00 697 LEU B O 19
ATOM 26342 N N . LEU B 2 14 ? 30.166 -8.622 -7.557 1.00 1.00 698 LEU B N 19
ATOM 26343 C CA . LEU B 2 14 ? 29.921 -7.224 -7.902 1.00 1.00 698 LEU B CA 19
ATOM 26344 C C . LEU B 2 14 ? 28.896 -6.597 -6.965 1.00 1.00 698 LEU B C 19
ATOM 26345 O O . LEU B 2 14 ? 29.042 -5.447 -6.551 1.00 1.00 698 LEU B O 19
ATOM 26361 N N . SER B 2 15 ? 27.844 -7.349 -6.656 1.00 1.00 699 SER B N 19
ATOM 26362 C CA . SER B 2 15 ? 26.783 -6.844 -5.794 1.00 1.00 699 SER B CA 19
ATOM 26363 C C . SER B 2 15 ? 27.285 -6.502 -4.391 1.00 1.00 699 SER B C 19
ATOM 26364 O O . SER B 2 15 ? 26.934 -5.454 -3.845 1.00 1.00 699 SER B O 19
ATOM 26372 N N . VAL B 2 16 ? 28.098 -7.367 -3.798 1.00 1.00 700 VAL B N 19
ATOM 26373 C CA . VAL B 2 16 ? 28.605 -7.088 -2.462 1.00 1.00 700 VAL B CA 19
ATOM 26374 C C . VAL B 2 16 ? 29.563 -5.896 -2.481 1.00 1.00 700 VAL B C 19
ATOM 26375 O O . VAL B 2 16 ? 29.540 -5.057 -1.580 1.00 1.00 700 VAL B O 19
ATOM 26388 N N . MET B 2 17 ? 30.413 -5.827 -3.505 1.00 1.00 701 MET B N 19
ATOM 26389 C CA . MET B 2 17 ? 31.382 -4.738 -3.606 1.00 1.00 701 MET B CA 19
ATOM 26390 C C . MET B 2 17 ? 30.662 -3.397 -3.715 1.00 1.00 701 MET B C 19
ATOM 26391 O O . MET B 2 17 ? 31.069 -2.414 -3.096 1.00 1.00 701 MET B O 19
ATOM 26405 N N . GLY B 2 18 ? 29.585 -3.364 -4.496 1.00 1.00 702 GLY B N 19
ATOM 26406 C CA . GLY B 2 18 ? 28.813 -2.137 -4.661 1.00 1.00 702 GLY B CA 19
ATOM 26407 C C . GLY B 2 18 ? 28.184 -1.702 -3.335 1.00 1.00 702 GLY B C 19
ATOM 26408 O O . GLY B 2 18 ? 28.124 -0.514 -3.026 1.00 1.00 702 GLY B O 19
ATOM 26412 N N . ALA B 2 19 ? 27.715 -2.672 -2.556 1.00 1.00 703 ALA B N 19
ATOM 26413 C CA . ALA B 2 19 ? 27.090 -2.366 -1.272 1.00 1.00 703 ALA B CA 19
ATOM 26414 C C . ALA B 2 19 ? 28.095 -1.709 -0.327 1.00 1.00 703 ALA B C 19
ATOM 26415 O O . ALA B 2 19 ? 27.772 -0.744 0.373 1.00 1.00 703 ALA B O 19
ATOM 26422 N N . ILE B 2 20 ? 29.310 -2.237 -0.335 1.00 1.00 704 ILE B N 19
ATOM 26423 C CA . ILE B 2 20 ? 30.391 -1.718 0.498 1.00 1.00 704 ILE B CA 19
ATOM 26424 C C . ILE B 2 20 ? 30.756 -0.295 0.084 1.00 1.00 704 ILE B C 19
ATOM 26425 O O . ILE B 2 20 ? 31.013 0.564 0.922 1.00 1.00 704 ILE B O 19
ATOM 26441 N N . LEU B 2 21 ? 30.815 -0.069 -1.221 1.00 1.00 705 LEU B N 19
ATOM 26442 C CA . LEU B 2 21 ? 31.164 1.243 -1.750 1.00 1.00 705 LEU B CA 19
ATOM 26443 C C . LEU B 2 21 ? 30.131 2.313 -1.388 1.00 1.00 705 LEU B C 19
ATOM 26444 O O . LEU B 2 21 ? 30.495 3.445 -1.075 1.00 1.00 705 LEU B O 19
ATOM 26460 N N . LEU B 2 22 ? 28.847 1.959 -1.468 1.00 1.00 706 LEU B N 19
ATOM 26461 C CA . LEU B 2 22 ? 27.771 2.912 -1.178 1.00 1.00 706 LEU B CA 19
ATOM 26462 C C . LEU B 2 22 ? 27.813 3.390 0.274 1.00 1.00 706 LEU B C 19
ATOM 26463 O O . LEU B 2 22 ? 27.628 4.574 0.548 1.00 1.00 706 LEU B O 19
ATOM 26479 N N . ILE B 2 23 ? 28.060 2.471 1.198 1.00 1.00 707 ILE B N 19
ATOM 26480 C CA . ILE B 2 23 ? 28.130 2.832 2.607 1.00 1.00 707 ILE B CA 19
ATOM 26481 C C . ILE B 2 23 ? 29.363 3.697 2.881 1.00 1.00 707 ILE B C 19
ATOM 26482 O O . ILE B 2 23 ? 29.290 4.658 3.644 1.00 1.00 707 ILE B O 19
ATOM 26498 N N . GLY B 2 24 ? 30.492 3.361 2.257 1.00 1.00 708 GLY B N 19
ATOM 26499 C CA . GLY B 2 24 ? 31.713 4.138 2.459 1.00 1.00 708 GLY B CA 19
ATOM 26500 C C . GLY B 2 24 ? 31.506 5.582 2.009 1.00 1.00 708 GLY B C 19
ATOM 26501 O O . GLY B 2 24 ? 31.915 6.522 2.691 1.00 1.00 708 GLY B O 19
ATOM 26505 N N . LEU B 2 25 ? 30.855 5.748 0.864 1.00 1.00 709 LEU B N 19
ATOM 26506 C CA . LEU B 2 25 ? 30.583 7.081 0.336 1.00 1.00 709 LEU B CA 19
ATOM 26507 C C . LEU B 2 25 ? 29.671 7.854 1.287 1.00 1.00 709 LEU B C 19
ATOM 26508 O O . LEU B 2 25 ? 29.887 9.034 1.543 1.00 1.00 709 LEU B O 19
ATOM 26524 N N . ALA B 2 26 ? 28.650 7.177 1.804 1.00 1.00 710 ALA B N 19
ATOM 26525 C CA . ALA B 2 26 ? 27.710 7.814 2.721 1.00 1.00 710 ALA B CA 19
ATOM 26526 C C . ALA B 2 26 ? 28.431 8.281 3.978 1.00 1.00 710 ALA B C 19
ATOM 26527 O O . ALA B 2 26 ? 28.122 9.341 4.527 1.00 1.00 710 ALA B O 19
ATOM 26534 N N . ALA B 2 27 ? 29.395 7.490 4.424 1.00 1.00 711 ALA B N 19
ATOM 26535 C CA . ALA B 2 27 ? 30.160 7.836 5.614 1.00 1.00 711 ALA B CA 19
ATOM 26536 C C . ALA B 2 27 ? 30.930 9.133 5.388 1.00 1.00 711 ALA B C 19
ATOM 26537 O O . ALA B 2 27 ? 31.078 9.944 6.303 1.00 1.00 711 ALA B O 19
ATOM 26544 N N . LEU B 2 28 ? 31.425 9.319 4.167 1.00 1.00 712 LEU B N 19
ATOM 26545 C CA . LEU B 2 28 ? 32.185 10.520 3.837 1.00 1.00 712 LEU B CA 19
ATOM 26546 C C . LEU B 2 28 ? 31.320 11.768 3.992 1.00 1.00 712 LEU B C 19
ATOM 26547 O O . LEU B 2 28 ? 31.763 12.772 4.553 1.00 1.00 712 LEU B O 19
ATOM 26563 N N . LEU B 2 29 ? 30.084 11.704 3.501 1.00 1.00 713 LEU B N 19
ATOM 26564 C CA . LEU B 2 29 ? 29.177 12.846 3.607 1.00 1.00 713 LEU B CA 19
ATOM 26565 C C . LEU B 2 29 ? 28.869 13.166 5.065 1.00 1.00 713 LEU B C 19
ATOM 26566 O O . LEU B 2 29 ? 28.813 14.330 5.455 1.00 1.00 713 LEU B O 19
ATOM 26582 N N . ILE B 2 30 ? 28.656 12.128 5.866 1.00 1.00 714 ILE B N 19
ATOM 26583 C CA . ILE B 2 30 ? 28.338 12.323 7.276 1.00 1.00 714 ILE B CA 19
ATOM 26584 C C . ILE B 2 30 ? 29.489 12.997 8.016 1.00 1.00 714 ILE B C 19
ATOM 26585 O O . ILE B 2 30 ? 29.275 13.918 8.805 1.00 1.00 714 ILE B O 19
ATOM 26601 N N . TRP B 2 31 ? 30.708 12.539 7.756 1.00 1.00 715 TRP B N 19
ATOM 26602 C CA . TRP B 2 31 ? 31.882 13.112 8.407 1.00 1.00 715 TRP B CA 19
ATOM 26603 C C . TRP B 2 31 ? 32.003 14.590 8.017 1.00 1.00 715 TRP B C 19
ATOM 26604 O O . TRP B 2 31 ? 32.223 15.455 8.863 1.00 1.00 715 TRP B O 19
ATOM 26625 N N . LYS B 2 32 ? 31.817 14.874 6.728 1.00 1.00 716 LYS B N 19
ATOM 26626 C CA . LYS B 2 32 ? 31.874 16.251 6.235 1.00 1.00 716 LYS B CA 19
ATOM 26627 C C . LYS B 2 32 ? 30.772 17.082 6.894 1.00 1.00 716 LYS B C 19
ATOM 26628 O O . LYS B 2 32 ? 30.970 18.248 7.240 1.00 1.00 716 LYS B O 19
ATOM 26647 N N . LEU B 2 33 ? 29.607 16.475 7.060 1.00 1.00 717 LEU B N 19
ATOM 26648 C CA . LEU B 2 33 ? 28.471 17.151 7.677 1.00 1.00 717 LEU B CA 19
ATOM 26649 C C . LEU B 2 33 ? 28.813 17.529 9.121 1.00 1.00 717 LEU B C 19
ATOM 26650 O O . LEU B 2 33 ? 28.450 18.601 9.595 1.00 1.00 717 LEU B O 19
ATOM 26666 N N . LEU B 2 34 ? 29.503 16.634 9.822 1.00 1.00 718 LEU B N 19
ATOM 26667 C CA . LEU B 2 34 ? 29.866 16.885 11.215 1.00 1.00 718 LEU B CA 19
ATOM 26668 C C . LEU B 2 34 ? 30.747 18.129 11.315 1.00 1.00 718 LEU B C 19
ATOM 26669 O O . LEU B 2 34 ? 30.547 18.975 12.191 1.00 1.00 718 LEU B O 19
ATOM 26685 N N . ILE B 2 35 ? 31.700 18.251 10.399 1.00 1.00 719 ILE B N 19
ATOM 26686 C CA . ILE B 2 35 ? 32.578 19.419 10.367 1.00 1.00 719 ILE B CA 19
ATOM 26687 C C . ILE B 2 35 ? 31.770 20.686 10.081 1.00 1.00 719 ILE B C 19
ATOM 26688 O O . ILE B 2 35 ? 31.990 21.729 10.694 1.00 1.00 719 ILE B O 19
ATOM 26704 N N . THR B 2 36 ? 30.843 20.581 9.138 1.00 1.00 720 THR B N 19
ATOM 26705 C CA . THR B 2 36 ? 29.998 21.705 8.760 1.00 1.00 720 THR B CA 19
ATOM 26706 C C . THR B 2 36 ? 29.158 22.184 9.953 1.00 1.00 720 THR B C 19
ATOM 26707 O O . THR B 2 36 ? 28.949 23.383 10.121 1.00 1.00 720 THR B O 19
ATOM 26718 N N . ILE B 2 37 ? 28.658 21.252 10.753 1.00 1.00 721 ILE B N 19
ATOM 26719 C CA . ILE B 2 37 ? 27.845 21.624 11.905 1.00 1.00 721 ILE B CA 19
ATOM 26720 C C . ILE B 2 37 ? 28.674 22.420 12.915 1.00 1.00 721 ILE B C 19
ATOM 26721 O O . ILE B 2 37 ? 28.198 23.412 13.466 1.00 1.00 721 ILE B O 19
ATOM 26737 N N . HIS B 2 38 ? 29.904 21.980 13.169 1.00 1.00 722 HIS B N 19
ATOM 26738 C CA . HIS B 2 38 ? 30.756 22.680 14.127 1.00 1.00 722 HIS B CA 19
ATOM 26739 C C . HIS B 2 38 ? 31.075 24.082 13.623 1.00 1.00 722 HIS B C 19
ATOM 26740 O O . HIS B 2 38 ? 31.049 25.046 14.386 1.00 1.00 722 HIS B O 19
ATOM 26754 N N . ASP B 2 39 ? 31.353 24.192 12.331 1.00 1.00 723 ASP B N 19
ATOM 26755 C CA . ASP B 2 39 ? 31.661 25.484 11.733 1.00 1.00 723 ASP B CA 19
ATOM 26756 C C . ASP B 2 39 ? 30.473 26.438 11.865 1.00 1.00 723 ASP B C 19
ATOM 26757 O O . ASP B 2 39 ? 30.650 27.618 12.167 1.00 1.00 723 ASP B O 19
ATOM 26766 N N . ARG B 2 40 ? 29.271 25.920 11.653 1.00 1.00 724 ARG B N 19
ATOM 26767 C CA . ARG B 2 40 ? 28.074 26.743 11.762 1.00 1.00 724 ARG B CA 19
ATOM 26768 C C . ARG B 2 40 ? 28.279 28.058 11.003 1.00 1.00 724 ARG B C 19
ATOM 26769 O O . ARG B 2 40 ? 27.916 29.134 11.479 1.00 1.00 724 ARG B O 19
ATOM 26790 N N . LYS B 2 41 ? 28.878 27.963 9.819 1.00 1.00 725 LYS B N 19
ATOM 26791 C CA . LYS B 2 41 ? 29.134 29.146 9.001 1.00 1.00 725 LYS B CA 19
ATOM 26792 C C . LYS B 2 41 ? 29.662 30.302 9.852 1.00 1.00 725 LYS B C 19
ATOM 26793 O O . LYS B 2 41 ? 29.427 31.470 9.542 1.00 1.00 725 LYS B O 19
ATOM 26812 N N . GLU B 2 42 ? 30.380 29.970 10.920 1.00 1.00 726 GLU B N 19
ATOM 26813 C CA . GLU B 2 42 ? 30.940 30.993 11.797 1.00 1.00 726 GLU B CA 19
ATOM 26814 C C . GLU B 2 42 ? 29.851 31.953 12.268 1.00 1.00 726 GLU B C 19
ATOM 26815 O O . GLU B 2 42 ? 30.113 33.131 12.520 1.00 1.00 726 GLU B O 19
ATOM 26827 N N . PHE B 2 43 ? 28.631 31.444 12.388 1.00 1.00 727 PHE B N 19
ATOM 26828 C CA . PHE B 2 43 ? 27.512 32.268 12.833 1.00 1.00 727 PHE B CA 19
ATOM 26829 C C . PHE B 2 43 ? 26.272 31.410 13.070 1.00 1.00 727 PHE B C 19
ATOM 26830 O O . PHE B 2 43 ? 25.853 30.738 12.141 1.00 1.00 727 PHE B O 19
ATOM 26848 N N . GLY A 1 1 ? 31.468 -35.623 -4.165 1.00 1.00 957 GLY A N 20
ATOM 26849 C CA . GLY A 1 1 ? 30.289 -36.507 -3.929 1.00 1.00 957 GLY A CA 20
ATOM 26850 C C . GLY A 1 1 ? 29.236 -35.742 -3.137 1.00 1.00 957 GLY A C 20
ATOM 26851 O O . GLY A 1 1 ? 28.541 -34.883 -3.682 1.00 1.00 957 GLY A O 20
ATOM 26857 N N . ALA A 1 2 ? 29.129 -36.049 -1.849 1.00 1.00 958 ALA A N 20
ATOM 26858 C CA . ALA A 1 2 ? 28.162 -35.370 -0.996 1.00 1.00 958 ALA A CA 20
ATOM 26859 C C . ALA A 1 2 ? 28.502 -33.889 -0.917 1.00 1.00 958 ALA A C 20
ATOM 26860 O O . ALA A 1 2 ? 27.618 -33.034 -0.903 1.00 1.00 958 ALA A O 20
ATOM 26867 N N . LEU A 1 3 ? 29.799 -33.600 -0.880 1.00 1.00 959 LEU A N 20
ATOM 26868 C CA . LEU A 1 3 ? 30.273 -32.224 -0.818 1.00 1.00 959 LEU A CA 20
ATOM 26869 C C . LEU A 1 3 ? 30.942 -31.847 -2.136 1.00 1.00 959 LEU A C 20
ATOM 26870 O O . LEU A 1 3 ? 31.771 -32.596 -2.657 1.00 1.00 959 LEU A O 20
ATOM 26886 N N . GLU A 1 4 ? 30.571 -30.689 -2.672 1.00 1.00 960 GLU A N 20
ATOM 26887 C CA . GLU A 1 4 ? 31.139 -30.226 -3.934 1.00 1.00 960 GLU A CA 20
ATOM 26888 C C . GLU A 1 4 ? 32.628 -29.932 -3.777 1.00 1.00 960 GLU A C 20
ATOM 26889 O O . GLU A 1 4 ? 33.056 -29.365 -2.772 1.00 1.00 960 GLU A O 20
ATOM 26901 N N . GLU A 1 5 ? 33.411 -30.320 -4.778 1.00 1.00 961 GLU A N 20
ATOM 26902 C CA . GLU A 1 5 ? 34.851 -30.091 -4.743 1.00 1.00 961 GLU A CA 20
ATOM 26903 C C . GLU A 1 5 ? 35.154 -28.597 -4.788 1.00 1.00 961 GLU A C 20
ATOM 26904 O O . GLU A 1 5 ? 36.073 -28.119 -4.122 1.00 1.00 961 GLU A O 20
ATOM 26916 N N . ARG A 1 6 ? 34.373 -27.866 -5.575 1.00 1.00 962 ARG A N 20
ATOM 26917 C CA . ARG A 1 6 ? 34.562 -26.425 -5.700 1.00 1.00 962 ARG A CA 20
ATOM 26918 C C . ARG A 1 6 ? 34.231 -25.733 -4.382 1.00 1.00 962 ARG A C 20
ATOM 26919 O O . ARG A 1 6 ? 33.236 -26.056 -3.733 1.00 1.00 962 ARG A O 20
ATOM 26940 N N . ALA A 1 7 ? 35.071 -24.780 -3.991 1.00 1.00 963 ALA A N 20
ATOM 26941 C CA . ALA A 1 7 ? 34.855 -24.052 -2.745 1.00 1.00 963 ALA A CA 20
ATOM 26942 C C . ALA A 1 7 ? 33.568 -23.238 -2.821 1.00 1.00 963 ALA A C 20
ATOM 26943 O O . ALA A 1 7 ? 33.231 -22.688 -3.869 1.00 1.00 963 ALA A O 20
ATOM 26950 N N . ILE A 1 8 ? 32.853 -23.171 -1.704 1.00 1.00 964 ILE A N 20
ATOM 26951 C CA . ILE A 1 8 ? 31.600 -22.425 -1.656 1.00 1.00 964 ILE A CA 20
ATOM 26952 C C . ILE A 1 8 ? 31.798 -21.011 -2.229 1.00 1.00 964 ILE A C 20
ATOM 26953 O O . ILE A 1 8 ? 32.890 -20.447 -2.138 1.00 1.00 964 ILE A O 20
ATOM 26969 N N . PRO A 1 9 ? 30.778 -20.432 -2.821 1.00 1.00 965 PRO A N 20
ATOM 26970 C CA . PRO A 1 9 ? 30.863 -19.066 -3.427 1.00 1.00 965 PRO A CA 20
ATOM 26971 C C . PRO A 1 9 ? 31.047 -17.967 -2.385 1.00 1.00 965 PRO A C 20
ATOM 26972 O O . PRO A 1 9 ? 31.399 -16.835 -2.719 1.00 1.00 965 PRO A O 20
ATOM 26983 N N . ILE A 1 10 ? 30.780 -18.298 -1.129 1.00 1.00 966 ILE A N 20
ATOM 26984 C CA . ILE A 1 10 ? 30.886 -17.320 -0.053 1.00 1.00 966 ILE A CA 20
ATOM 26985 C C . ILE A 1 10 ? 32.318 -16.810 0.109 1.00 1.00 966 ILE A C 20
ATOM 26986 O O . ILE A 1 10 ? 32.524 -15.690 0.576 1.00 1.00 966 ILE A O 20
ATOM 27002 N N . TRP A 1 11 ? 33.307 -17.616 -0.269 1.00 1.00 967 TRP A N 20
ATOM 27003 C CA . TRP A 1 11 ? 34.693 -17.172 -0.136 1.00 1.00 967 TRP A CA 20
ATOM 27004 C C . TRP A 1 11 ? 34.910 -15.888 -0.929 1.00 1.00 967 TRP A C 20
ATOM 27005 O O . TRP A 1 11 ? 35.595 -14.973 -0.472 1.00 1.00 967 TRP A O 20
ATOM 27026 N N . TRP A 1 12 ? 34.311 -15.818 -2.113 1.00 1.00 968 TRP A N 20
ATOM 27027 C CA . TRP A 1 12 ? 34.438 -14.631 -2.952 1.00 1.00 968 TRP A CA 20
ATOM 27028 C C . TRP A 1 12 ? 33.819 -13.418 -2.263 1.00 1.00 968 TRP A C 20
ATOM 27029 O O . TRP A 1 12 ? 34.341 -12.308 -2.349 1.00 1.00 968 TRP A O 20
ATOM 27050 N N . VAL A 1 13 ? 32.704 -13.642 -1.574 1.00 1.00 969 VAL A N 20
ATOM 27051 C CA . VAL A 1 13 ? 32.020 -12.564 -0.867 1.00 1.00 969 VAL A CA 20
ATOM 27052 C C . VAL A 1 13 ? 32.920 -11.997 0.226 1.00 1.00 969 VAL A C 20
ATOM 27053 O O . VAL A 1 13 ? 33.027 -10.782 0.389 1.00 1.00 969 VAL A O 20
ATOM 27066 N N . LEU A 1 14 ? 33.564 -12.887 0.969 1.00 1.00 970 LEU A N 20
ATOM 27067 C CA . LEU A 1 14 ? 34.456 -12.473 2.045 1.00 1.00 970 LEU A CA 20
ATOM 27068 C C . LEU A 1 14 ? 35.614 -11.657 1.479 1.00 1.00 970 LEU A C 20
ATOM 27069 O O . LEU A 1 14 ? 36.016 -10.645 2.056 1.00 1.00 970 LEU A O 20
ATOM 27085 N N . VAL A 1 15 ? 36.148 -12.104 0.348 1.00 1.00 971 VAL A N 20
ATOM 27086 C CA . VAL A 1 15 ? 37.262 -11.412 -0.290 1.00 1.00 971 VAL A CA 20
ATOM 27087 C C . VAL A 1 15 ? 36.857 -9.996 -0.693 1.00 1.00 971 VAL A C 20
ATOM 27088 O O . VAL A 1 15 ? 37.602 -9.042 -0.470 1.00 1.00 971 VAL A O 20
ATOM 27101 N N . GLY A 1 16 ? 35.675 -9.863 -1.289 1.00 1.00 972 GLY A N 20
ATOM 27102 C CA . GLY A 1 16 ? 35.192 -8.553 -1.716 1.00 1.00 972 GLY A CA 20
ATOM 27103 C C . GLY A 1 16 ? 35.043 -7.617 -0.521 1.00 1.00 972 GLY A C 20
ATOM 27104 O O . GLY A 1 16 ? 35.376 -6.435 -0.599 1.00 1.00 972 GLY A O 20
ATOM 27108 N N . VAL A 1 17 ? 34.557 -8.158 0.589 1.00 1.00 973 VAL A N 20
ATOM 27109 C CA . VAL A 1 17 ? 34.386 -7.368 1.802 1.00 1.00 973 VAL A CA 20
ATOM 27110 C C . VAL A 1 17 ? 35.741 -6.874 2.302 1.00 1.00 973 VAL A C 20
ATOM 27111 O O . VAL A 1 17 ? 35.892 -5.710 2.679 1.00 1.00 973 VAL A O 20
ATOM 27124 N N . LEU A 1 18 ? 36.725 -7.766 2.299 1.00 1.00 974 LEU A N 20
ATOM 27125 C CA . LEU A 1 18 ? 38.061 -7.407 2.751 1.00 1.00 974 LEU A CA 20
ATOM 27126 C C . LEU A 1 18 ? 38.631 -6.307 1.864 1.00 1.00 974 LEU A C 20
ATOM 27127 O O . LEU A 1 18 ? 39.229 -5.353 2.355 1.00 1.00 974 LEU A O 20
ATOM 27143 N N . GLY A 1 19 ? 38.430 -6.439 0.555 1.00 1.00 975 GLY A N 20
ATOM 27144 C CA . GLY A 1 19 ? 38.921 -5.441 -0.391 1.00 1.00 975 GLY A CA 20
ATOM 27145 C C . GLY A 1 19 ? 38.246 -4.094 -0.143 1.00 1.00 975 GLY A C 20
ATOM 27146 O O . GLY A 1 19 ? 38.854 -3.035 -0.315 1.00 1.00 975 GLY A O 20
ATOM 27150 N N . GLY A 1 20 ? 36.984 -4.145 0.266 1.00 1.00 976 GLY A N 20
ATOM 27151 C CA . GLY A 1 20 ? 36.229 -2.932 0.543 1.00 1.00 976 GLY A CA 20
ATOM 27152 C C . GLY A 1 20 ? 36.875 -2.150 1.680 1.00 1.00 976 GLY A C 20
ATOM 27153 O O . GLY A 1 20 ? 36.867 -0.920 1.684 1.00 1.00 976 GLY A O 20
ATOM 27157 N N . LEU A 1 21 ? 37.440 -2.877 2.637 1.00 1.00 977 LEU A N 20
ATOM 27158 C CA . LEU A 1 21 ? 38.101 -2.249 3.780 1.00 1.00 977 LEU A CA 20
ATOM 27159 C C . LEU A 1 21 ? 39.281 -1.403 3.306 1.00 1.00 977 LEU A C 20
ATOM 27160 O O . LEU A 1 21 ? 39.516 -0.306 3.814 1.00 1.00 977 LEU A O 20
ATOM 27176 N N . LEU A 1 22 ? 40.020 -1.921 2.335 1.00 1.00 978 LEU A N 20
ATOM 27177 C CA . LEU A 1 22 ? 41.174 -1.209 1.799 1.00 1.00 978 LEU A CA 20
ATOM 27178 C C . LEU A 1 22 ? 40.755 0.113 1.162 1.00 1.00 978 LEU A C 20
ATOM 27179 O O . LEU A 1 22 ? 41.456 1.117 1.289 1.00 1.00 978 LEU A O 20
ATOM 27195 N N . LEU A 1 23 ? 39.625 0.107 0.458 1.00 1.00 979 LEU A N 20
ATOM 27196 C CA . LEU A 1 23 ? 39.154 1.319 -0.211 1.00 1.00 979 LEU A CA 20
ATOM 27197 C C . LEU A 1 23 ? 38.883 2.430 0.799 1.00 1.00 979 LEU A C 20
ATOM 27198 O O . LEU A 1 23 ? 39.272 3.574 0.585 1.00 1.00 979 LEU A O 20
ATOM 27214 N N . LEU A 1 24 ? 38.240 2.090 1.905 1.00 1.00 980 LEU A N 20
ATOM 27215 C CA . LEU A 1 24 ? 37.968 3.085 2.937 1.00 1.00 980 LEU A CA 20
ATOM 27216 C C . LEU A 1 24 ? 39.271 3.600 3.551 1.00 1.00 980 LEU A C 20
ATOM 27217 O O . LEU A 1 24 ? 39.402 4.788 3.856 1.00 1.00 980 LEU A O 20
ATOM 27233 N N . THR A 1 25 ? 40.221 2.696 3.760 1.00 1.00 981 THR A N 20
ATOM 27234 C CA . THR A 1 25 ? 41.490 3.073 4.384 1.00 1.00 981 THR A CA 20
ATOM 27235 C C . THR A 1 25 ? 42.248 4.099 3.529 1.00 1.00 981 THR A C 20
ATOM 27236 O O . THR A 1 25 ? 42.781 5.076 4.057 1.00 1.00 981 THR A O 20
ATOM 27247 N N . ILE A 1 26 ? 42.315 3.875 2.215 1.00 1.00 982 ILE A N 20
ATOM 27248 C CA . ILE A 1 26 ? 43.034 4.803 1.338 1.00 1.00 982 ILE A CA 20
ATOM 27249 C C . ILE A 1 26 ? 42.381 6.187 1.347 1.00 1.00 982 ILE A C 20
ATOM 27250 O O . ILE A 1 26 ? 43.070 7.202 1.456 1.00 1.00 982 ILE A O 20
ATOM 27266 N N . LEU A 1 27 ? 41.055 6.222 1.256 1.00 1.00 983 LEU A N 20
ATOM 27267 C CA . LEU A 1 27 ? 40.332 7.489 1.278 1.00 1.00 983 LEU A CA 20
ATOM 27268 C C . LEU A 1 27 ? 40.521 8.184 2.622 1.00 1.00 983 LEU A C 20
ATOM 27269 O O . LEU A 1 27 ? 40.710 9.397 2.681 1.00 1.00 983 LEU A O 20
ATOM 27285 N N . VAL A 1 28 ? 40.465 7.406 3.698 1.00 1.00 984 VAL A N 20
ATOM 27286 C CA . VAL A 1 28 ? 40.625 7.960 5.038 1.00 1.00 984 VAL A CA 20
ATOM 27287 C C . VAL A 1 28 ? 42.011 8.578 5.210 1.00 1.00 984 VAL A C 20
ATOM 27288 O O . VAL A 1 28 ? 42.147 9.672 5.758 1.00 1.00 984 VAL A O 20
ATOM 27301 N N . LEU A 1 29 ? 43.035 7.871 4.748 1.00 1.00 985 LEU A N 20
ATOM 27302 C CA . LEU A 1 29 ? 44.408 8.355 4.876 1.00 1.00 985 LEU A CA 20
ATOM 27303 C C . LEU A 1 29 ? 44.597 9.678 4.131 1.00 1.00 985 LEU A C 20
ATOM 27304 O O . LEU A 1 29 ? 45.250 10.589 4.636 1.00 1.00 985 LEU A O 20
ATOM 27320 N N . ALA A 1 30 ? 44.043 9.779 2.931 1.00 1.00 986 ALA A N 20
ATOM 27321 C CA . ALA A 1 30 ? 44.184 11.003 2.147 1.00 1.00 986 ALA A CA 20
ATOM 27322 C C . ALA A 1 30 ? 43.542 12.195 2.854 1.00 1.00 986 ALA A C 20
ATOM 27323 O O . ALA A 1 30 ? 44.126 13.279 2.916 1.00 1.00 986 ALA A O 20
ATOM 27330 N N . MET A 1 31 ? 42.346 11.991 3.394 1.00 1.00 987 MET A N 20
ATOM 27331 C CA . MET A 1 31 ? 41.654 13.063 4.101 1.00 1.00 987 MET A CA 20
ATOM 27332 C C . MET A 1 31 ? 42.430 13.459 5.352 1.00 1.00 987 MET A C 20
ATOM 27333 O O . MET A 1 31 ? 42.572 14.643 5.659 1.00 1.00 987 MET A O 20
ATOM 27347 N N . TRP A 1 32 ? 42.942 12.457 6.059 1.00 1.00 988 TRP A N 20
ATOM 27348 C CA . TRP A 1 32 ? 43.724 12.698 7.267 1.00 1.00 988 TRP A CA 20
ATOM 27349 C C . TRP A 1 32 ? 44.992 13.476 6.923 1.00 1.00 988 TRP A C 20
ATOM 27350 O O . TRP A 1 32 ? 45.415 14.366 7.659 1.00 1.00 988 TRP A O 20
ATOM 27371 N N . LYS A 1 33 ? 45.590 13.120 5.792 1.00 1.00 989 LYS A N 20
ATOM 27372 C CA . LYS A 1 33 ? 46.817 13.759 5.329 1.00 1.00 989 LYS A CA 20
ATOM 27373 C C . LYS A 1 33 ? 46.599 15.256 5.118 1.00 1.00 989 LYS A C 20
ATOM 27374 O O . LYS A 1 33 ? 47.507 16.057 5.332 1.00 1.00 989 LYS A O 20
ATOM 27393 N N . VAL A 1 34 ? 45.398 15.634 4.693 1.00 1.00 990 VAL A N 20
ATOM 27394 C CA . VAL A 1 34 ? 45.104 17.042 4.457 1.00 1.00 990 VAL A CA 20
ATOM 27395 C C . VAL A 1 34 ? 44.641 17.705 5.749 1.00 1.00 990 VAL A C 20
ATOM 27396 O O . VAL A 1 34 ? 44.645 18.931 5.869 1.00 1.00 990 VAL A O 20
ATOM 27409 N N . GLY A 1 35 ? 44.245 16.883 6.715 1.00 1.00 991 GLY A N 20
ATOM 27410 C CA . GLY A 1 35 ? 43.783 17.391 8.000 1.00 1.00 991 GLY A CA 20
ATOM 27411 C C . GLY A 1 35 ? 42.323 17.806 7.916 1.00 1.00 991 GLY A C 20
ATOM 27412 O O . GLY A 1 35 ? 41.784 18.425 8.833 1.00 1.00 991 GLY A O 20
ATOM 27416 N N . PHE A 1 36 ? 41.692 17.458 6.804 1.00 1.00 992 PHE A N 20
ATOM 27417 C CA . PHE A 1 36 ? 40.291 17.790 6.595 1.00 1.00 992 PHE A CA 20
ATOM 27418 C C . PHE A 1 36 ? 39.451 17.097 7.674 1.00 1.00 992 PHE A C 20
ATOM 27419 O O . PHE A 1 36 ? 38.539 17.679 8.257 1.00 1.00 992 PHE A O 20
ATOM 27436 N N . PHE A 1 37 ? 39.779 15.835 7.937 1.00 1.00 993 PHE A N 20
ATOM 27437 C CA . PHE A 1 37 ? 39.048 15.062 8.939 1.00 1.00 993 PHE A CA 20
ATOM 27438 C C . PHE A 1 37 ? 39.642 15.227 10.335 1.00 1.00 993 PHE A C 20
ATOM 27439 O O . PHE A 1 37 ? 39.099 14.701 11.306 1.00 1.00 993 PHE A O 20
ATOM 27456 N N . LYS A 1 38 ? 40.742 15.971 10.436 1.00 1.00 994 LYS A N 20
ATOM 27457 C CA . LYS A 1 38 ? 41.373 16.208 11.733 1.00 1.00 994 LYS A CA 20
ATOM 27458 C C . LYS A 1 38 ? 41.267 17.686 12.097 1.00 1.00 994 LYS A C 20
ATOM 27459 O O . LYS A 1 38 ? 41.690 18.554 11.335 1.00 1.00 994 LYS A O 20
ATOM 27478 N N . ARG A 1 39 ? 40.706 17.964 13.268 1.00 1.00 995 ARG A N 20
ATOM 27479 C CA . ARG A 1 39 ? 40.552 19.334 13.724 1.00 1.00 995 ARG A CA 20
ATOM 27480 C C . ARG A 1 39 ? 40.861 19.388 15.209 1.00 1.00 995 ARG A C 20
ATOM 27481 O O . ARG A 1 39 ? 40.527 18.461 15.947 1.00 1.00 995 ARG A O 20
ATOM 27502 N N . ASN A 1 40 ? 41.505 20.455 15.655 1.00 1.00 996 ASN A N 20
ATOM 27503 C CA . ASN A 1 40 ? 41.833 20.552 17.063 1.00 1.00 996 ASN A CA 20
ATOM 27504 C C . ASN A 1 40 ? 40.649 21.109 17.836 1.00 1.00 996 ASN A C 20
ATOM 27505 O O . ASN A 1 40 ? 40.289 22.278 17.693 1.00 1.00 996 ASN A O 20
ATOM 27516 N N . ARG A 1 41 ? 40.051 20.252 18.655 1.00 1.00 997 ARG A N 20
ATOM 27517 C CA . ARG A 1 41 ? 38.899 20.642 19.463 1.00 1.00 997 ARG A CA 20
ATOM 27518 C C . ARG A 1 41 ? 39.232 20.537 20.950 1.00 1.00 997 ARG A C 20
ATOM 27519 O O . ARG A 1 41 ? 40.180 19.851 21.333 1.00 1.00 997 ARG A O 20
ATOM 27540 N N . PRO A 1 42 ? 38.477 21.201 21.788 1.00 1.00 998 PRO A N 20
ATOM 27541 C CA . PRO A 1 42 ? 38.699 21.180 23.256 1.00 1.00 998 PRO A CA 20
ATOM 27542 C C . PRO A 1 42 ? 39.138 19.805 23.754 1.00 1.00 998 PRO A C 20
ATOM 27543 O O . PRO A 1 42 ? 38.643 18.821 23.230 1.00 1.00 998 PRO A O 20
ATOM 27555 N N . PRO B 2 1 ? 39.794 -25.758 -16.571 1.00 1.00 685 PRO B N 20
ATOM 27556 C CA . PRO B 2 1 ? 40.659 -26.326 -15.510 1.00 1.00 685 PRO B CA 20
ATOM 27557 C C . PRO B 2 1 ? 39.829 -27.243 -14.616 1.00 1.00 685 PRO B C 20
ATOM 27558 O O . PRO B 2 1 ? 38.695 -27.588 -14.947 1.00 1.00 685 PRO B O 20
ATOM 27571 N N . GLU B 2 2 ? 40.400 -27.633 -13.482 1.00 1.00 686 GLU B N 20
ATOM 27572 C CA . GLU B 2 2 ? 39.704 -28.511 -12.548 1.00 1.00 686 GLU B CA 20
ATOM 27573 C C . GLU B 2 2 ? 38.489 -27.796 -11.957 1.00 1.00 686 GLU B C 20
ATOM 27574 O O . GLU B 2 2 ? 37.439 -28.406 -11.756 1.00 1.00 686 GLU B O 20
ATOM 27586 N N . SER B 2 3 ? 38.642 -26.504 -11.680 1.00 1.00 687 SER B N 20
ATOM 27587 C CA . SER B 2 3 ? 37.550 -25.719 -11.110 1.00 1.00 687 SER B CA 20
ATOM 27588 C C . SER B 2 3 ? 37.441 -24.362 -11.803 1.00 1.00 687 SER B C 20
ATOM 27589 O O . SER B 2 3 ? 37.830 -23.337 -11.245 1.00 1.00 687 SER B O 20
ATOM 27597 N N . PRO B 2 4 ? 36.918 -24.342 -13.001 1.00 1.00 688 PRO B N 20
ATOM 27598 C CA . PRO B 2 4 ? 36.751 -23.085 -13.790 1.00 1.00 688 PRO B CA 20
ATOM 27599 C C . PRO B 2 4 ? 35.824 -22.095 -13.093 1.00 1.00 688 PRO B C 20
ATOM 27600 O O . PRO B 2 4 ? 34.859 -22.488 -12.439 1.00 1.00 688 PRO B O 20
ATOM 27611 N N . LYS B 2 5 ? 36.127 -20.810 -13.237 1.00 1.00 689 LYS B N 20
ATOM 27612 C CA . LYS B 2 5 ? 35.315 -19.770 -12.616 1.00 1.00 689 LYS B CA 20
ATOM 27613 C C . LYS B 2 5 ? 34.034 -19.542 -13.413 1.00 1.00 689 LYS B C 20
ATOM 27614 O O . LYS B 2 5 ? 34.043 -19.571 -14.644 1.00 1.00 689 LYS B O 20
ATOM 27633 N N . GLY B 2 6 ? 32.933 -19.310 -12.703 1.00 1.00 690 GLY B N 20
ATOM 27634 C CA . GLY B 2 6 ? 31.649 -19.070 -13.352 1.00 1.00 690 GLY B CA 20
ATOM 27635 C C . GLY B 2 6 ? 31.269 -17.592 -13.267 1.00 1.00 690 GLY B C 20
ATOM 27636 O O . GLY B 2 6 ? 31.760 -16.869 -12.398 1.00 1.00 690 GLY B O 20
ATOM 27640 N N . PRO B 2 7 ? 30.407 -17.135 -14.142 1.00 1.00 691 PRO B N 20
ATOM 27641 C CA . PRO B 2 7 ? 29.958 -15.710 -14.159 1.00 1.00 691 PRO B CA 20
ATOM 27642 C C . PRO B 2 7 ? 29.193 -15.333 -12.891 1.00 1.00 691 PRO B C 20
ATOM 27643 O O . PRO B 2 7 ? 29.130 -14.161 -12.516 1.00 1.00 691 PRO B O 20
ATOM 27654 N N . ASP B 2 8 ? 28.626 -16.336 -12.230 1.00 1.00 692 ASP B N 20
ATOM 27655 C CA . ASP B 2 8 ? 27.884 -16.100 -11.001 1.00 1.00 692 ASP B CA 20
ATOM 27656 C C . ASP B 2 8 ? 28.810 -15.549 -9.922 1.00 1.00 692 ASP B C 20
ATOM 27657 O O . ASP B 2 8 ? 28.431 -14.660 -9.161 1.00 1.00 692 ASP B O 20
ATOM 27666 N N . ILE B 2 9 ? 30.029 -16.079 -9.874 1.00 1.00 693 ILE B N 20
ATOM 27667 C CA . ILE B 2 9 ? 31.013 -15.631 -8.891 1.00 1.00 693 ILE B CA 20
ATOM 27668 C C . ILE B 2 9 ? 31.393 -14.173 -9.136 1.00 1.00 693 ILE B C 20
ATOM 27669 O O . ILE B 2 9 ? 31.514 -13.383 -8.200 1.00 1.00 693 ILE B O 20
ATOM 27685 N N . LEU B 2 10 ? 31.599 -13.830 -10.400 1.00 1.00 694 LEU B N 20
ATOM 27686 C CA . LEU B 2 10 ? 31.984 -12.472 -10.761 1.00 1.00 694 LEU B CA 20
ATOM 27687 C C . LEU B 2 10 ? 30.892 -11.471 -10.396 1.00 1.00 694 LEU B C 20
ATOM 27688 O O . LEU B 2 10 ? 31.183 -10.374 -9.920 1.00 1.00 694 LEU B O 20
ATOM 27704 N N . VAL B 2 11 ? 29.640 -11.842 -10.645 1.00 1.00 695 VAL B N 20
ATOM 27705 C CA . VAL B 2 11 ? 28.523 -10.948 -10.361 1.00 1.00 695 VAL B CA 20
ATOM 27706 C C . VAL B 2 11 ? 28.402 -10.628 -8.869 1.00 1.00 695 VAL B C 20
ATOM 27707 O O . VAL B 2 11 ? 28.239 -9.467 -8.497 1.00 1.00 695 VAL B O 20
ATOM 27720 N N . VAL B 2 12 ? 28.482 -11.648 -8.018 1.00 1.00 696 VAL B N 20
ATOM 27721 C CA . VAL B 2 12 ? 28.376 -11.423 -6.576 1.00 1.00 696 VAL B CA 20
ATOM 27722 C C . VAL B 2 12 ? 29.554 -10.598 -6.068 1.00 1.00 696 VAL B C 20
ATOM 27723 O O . VAL B 2 12 ? 29.386 -9.715 -5.229 1.00 1.00 696 VAL B O 20
ATOM 27736 N N . LEU B 2 13 ? 30.747 -10.896 -6.574 1.00 1.00 697 LEU B N 20
ATOM 27737 C CA . LEU B 2 13 ? 31.940 -10.175 -6.150 1.00 1.00 697 LEU B CA 20
ATOM 27738 C C . LEU B 2 13 ? 31.813 -8.696 -6.504 1.00 1.00 697 LEU B C 20
ATOM 27739 O O . LEU B 2 13 ? 32.135 -7.828 -5.693 1.00 1.00 697 LEU B O 20
ATOM 27755 N N . LEU B 2 14 ? 31.333 -8.414 -7.713 1.00 1.00 698 LEU B N 20
ATOM 27756 C CA . LEU B 2 14 ? 31.159 -7.031 -8.142 1.00 1.00 698 LEU B CA 20
ATOM 27757 C C . LEU B 2 14 ? 30.133 -6.335 -7.256 1.00 1.00 698 LEU B C 20
ATOM 27758 O O . LEU B 2 14 ? 30.332 -5.197 -6.832 1.00 1.00 698 LEU B O 20
ATOM 27774 N N . SER B 2 15 ? 29.039 -7.035 -6.971 1.00 1.00 699 SER B N 20
ATOM 27775 C CA . SER B 2 15 ? 27.984 -6.488 -6.125 1.00 1.00 699 SER B CA 20
ATOM 27776 C C . SER B 2 15 ? 28.525 -6.171 -4.730 1.00 1.00 699 SER B C 20
ATOM 27777 O O . SER B 2 15 ? 28.195 -5.139 -4.146 1.00 1.00 699 SER B O 20
ATOM 27785 N N . VAL B 2 16 ? 29.346 -7.073 -4.197 1.00 1.00 700 VAL B N 20
ATOM 27786 C CA . VAL B 2 16 ? 29.922 -6.876 -2.870 1.00 1.00 700 VAL B CA 20
ATOM 27787 C C . VAL B 2 16 ? 30.810 -5.638 -2.837 1.00 1.00 700 VAL B C 20
ATOM 27788 O O . VAL B 2 16 ? 30.737 -4.838 -1.907 1.00 1.00 700 VAL B O 20
ATOM 27801 N N . MET B 2 17 ? 31.653 -5.482 -3.852 1.00 1.00 701 MET B N 20
ATOM 27802 C CA . MET B 2 17 ? 32.546 -4.330 -3.907 1.00 1.00 701 MET B CA 20
ATOM 27803 C C . MET B 2 17 ? 31.738 -3.039 -3.994 1.00 1.00 701 MET B C 20
ATOM 27804 O O . MET B 2 17 ? 32.069 -2.041 -3.349 1.00 1.00 701 MET B O 20
ATOM 27818 N N . GLY B 2 18 ? 30.679 -3.065 -4.791 1.00 1.00 702 GLY B N 20
ATOM 27819 C CA . GLY B 2 18 ? 29.832 -1.891 -4.955 1.00 1.00 702 GLY B CA 20
ATOM 27820 C C . GLY B 2 18 ? 29.135 -1.516 -3.649 1.00 1.00 702 GLY B C 20
ATOM 27821 O O . GLY B 2 18 ? 29.004 -0.336 -3.326 1.00 1.00 702 GLY B O 20
ATOM 27825 N N . ALA B 2 19 ? 28.679 -2.519 -2.905 1.00 1.00 703 ALA B N 20
ATOM 27826 C CA . ALA B 2 19 ? 27.989 -2.258 -1.649 1.00 1.00 703 ALA B CA 20
ATOM 27827 C C . ALA B 2 19 ? 28.893 -1.521 -0.663 1.00 1.00 703 ALA B C 20
ATOM 27828 O O . ALA B 2 19 ? 28.470 -0.555 -0.038 1.00 1.00 703 ALA B O 20
ATOM 27835 N N . ILE B 2 20 ? 30.135 -1.981 -0.534 1.00 1.00 704 ILE B N 20
ATOM 27836 C CA . ILE B 2 20 ? 31.088 -1.341 0.368 1.00 1.00 704 ILE B CA 20
ATOM 27837 C C . ILE B 2 20 ? 31.401 0.080 -0.069 1.00 1.00 704 ILE B C 20
ATOM 27838 O O . ILE B 2 20 ? 31.514 0.984 0.760 1.00 1.00 704 ILE B O 20
ATOM 27854 N N . LEU B 2 21 ? 31.576 0.274 -1.368 1.00 1.00 705 LEU B N 20
ATOM 27855 C CA . LEU B 2 21 ? 31.896 1.599 -1.870 1.00 1.00 705 LEU B CA 20
ATOM 27856 C C . LEU B 2 21 ? 30.733 2.563 -1.588 1.00 1.00 705 LEU B C 20
ATOM 27857 O O . LEU B 2 21 ? 30.939 3.702 -1.158 1.00 1.00 705 LEU B O 20
ATOM 27873 N N . LEU B 2 22 ? 29.501 2.097 -1.810 1.00 1.00 706 LEU B N 20
ATOM 27874 C CA . LEU B 2 22 ? 28.322 2.929 -1.542 1.00 1.00 706 LEU B CA 20
ATOM 27875 C C . LEU B 2 22 ? 28.249 3.261 -0.053 1.00 1.00 706 LEU B C 20
ATOM 27876 O O . LEU B 2 22 ? 27.920 4.388 0.335 1.00 1.00 706 LEU B O 20
ATOM 27892 N N . ILE B 2 23 ? 28.539 2.262 0.776 1.00 1.00 707 ILE B N 20
ATOM 27893 C CA . ILE B 2 23 ? 28.514 2.460 2.222 1.00 1.00 707 ILE B CA 20
ATOM 27894 C C . ILE B 2 23 ? 29.642 3.388 2.667 1.00 1.00 707 ILE B C 20
ATOM 27895 O O . ILE B 2 23 ? 29.462 4.273 3.505 1.00 1.00 707 ILE B O 20
ATOM 27911 N N . GLY B 2 24 ? 30.811 3.159 2.098 1.00 1.00 708 GLY B N 20
ATOM 27912 C CA . GLY B 2 24 ? 31.979 3.960 2.439 1.00 1.00 708 GLY B CA 20
ATOM 27913 C C . GLY B 2 24 ? 31.761 5.430 2.105 1.00 1.00 708 GLY B C 20
ATOM 27914 O O . GLY B 2 24 ? 32.134 6.306 2.886 1.00 1.00 708 GLY B O 20
ATOM 27918 N N . LEU B 2 25 ? 31.163 5.706 0.950 1.00 1.00 709 LEU B N 20
ATOM 27919 C CA . LEU B 2 25 ? 30.916 7.089 0.558 1.00 1.00 709 LEU B CA 20
ATOM 27920 C C . LEU B 2 25 ? 29.963 7.762 1.533 1.00 1.00 709 LEU B C 20
ATOM 27921 O O . LEU B 2 25 ? 30.156 8.918 1.911 1.00 1.00 709 LEU B O 20
ATOM 27937 N N . ALA B 2 26 ? 28.928 7.031 1.938 1.00 1.00 710 ALA B N 20
ATOM 27938 C CA . ALA B 2 26 ? 27.948 7.576 2.869 1.00 1.00 710 ALA B CA 20
ATOM 27939 C C . ALA B 2 26 ? 28.600 7.900 4.212 1.00 1.00 710 ALA B C 20
ATOM 27940 O O . ALA B 2 26 ? 28.289 8.916 4.833 1.00 1.00 710 ALA B O 20
ATOM 27947 N N . ALA B 2 27 ? 29.510 7.034 4.654 1.00 1.00 711 ALA B N 20
ATOM 27948 C CA . ALA B 2 27 ? 30.200 7.248 5.924 1.00 1.00 711 ALA B CA 20
ATOM 27949 C C . ALA B 2 27 ? 31.049 8.514 5.864 1.00 1.00 711 ALA B C 20
ATOM 27950 O O . ALA B 2 27 ? 31.107 9.282 6.826 1.00 1.00 711 ALA B O 20
ATOM 27957 N N . LEU B 2 28 ? 31.695 8.729 4.724 1.00 1.00 712 LEU B N 20
ATOM 27958 C CA . LEU B 2 28 ? 32.531 9.910 4.538 1.00 1.00 712 LEU B CA 20
ATOM 27959 C C . LEU B 2 28 ? 31.683 11.176 4.618 1.00 1.00 712 LEU B C 20
ATOM 27960 O O . LEU B 2 28 ? 32.089 12.171 5.217 1.00 1.00 712 LEU B O 20
ATOM 27976 N N . LEU B 2 29 ? 30.503 11.124 4.007 1.00 1.00 713 LEU B N 20
ATOM 27977 C CA . LEU B 2 29 ? 29.594 12.267 4.006 1.00 1.00 713 LEU B CA 20
ATOM 27978 C C . LEU B 2 29 ? 29.161 12.607 5.428 1.00 1.00 713 LEU B C 20
ATOM 27979 O O . LEU B 2 29 ? 29.083 13.777 5.800 1.00 1.00 713 LEU B O 20
ATOM 27995 N N . ILE B 2 30 ? 28.879 11.580 6.222 1.00 1.00 714 ILE B N 20
ATOM 27996 C CA . ILE B 2 30 ? 28.455 11.794 7.599 1.00 1.00 714 ILE B CA 20
ATOM 27997 C C . ILE B 2 30 ? 29.565 12.471 8.396 1.00 1.00 714 ILE B C 20
ATOM 27998 O O . ILE B 2 30 ? 29.315 13.404 9.158 1.00 1.00 714 ILE B O 20
ATOM 28014 N N . TRP B 2 31 ? 30.794 12.002 8.209 1.00 1.00 715 TRP B N 20
ATOM 28015 C CA . TRP B 2 31 ? 31.935 12.577 8.913 1.00 1.00 715 TRP B CA 20
ATOM 28016 C C . TRP B 2 31 ? 32.063 14.055 8.540 1.00 1.00 715 TRP B C 20
ATOM 28017 O O . TRP B 2 31 ? 32.233 14.920 9.400 1.00 1.00 715 TRP B O 20
ATOM 28038 N N . LYS B 2 32 ? 31.956 14.338 7.247 1.00 1.00 716 LYS B N 20
ATOM 28039 C CA . LYS B 2 32 ? 32.046 15.711 6.757 1.00 1.00 716 LYS B CA 20
ATOM 28040 C C . LYS B 2 32 ? 30.915 16.547 7.362 1.00 1.00 716 LYS B C 20
ATOM 28041 O O . LYS B 2 32 ? 31.109 17.700 7.743 1.00 1.00 716 LYS B O 20
ATOM 28060 N N . LEU B 2 33 ? 29.732 15.953 7.443 1.00 1.00 717 LEU B N 20
ATOM 28061 C CA . LEU B 2 33 ? 28.573 16.647 7.997 1.00 1.00 717 LEU B CA 20
ATOM 28062 C C . LEU B 2 33 ? 28.819 17.013 9.459 1.00 1.00 717 LEU B C 20
ATOM 28063 O O . LEU B 2 33 ? 28.486 18.115 9.896 1.00 1.00 717 LEU B O 20
ATOM 28079 N N . LEU B 2 34 ? 29.402 16.082 10.207 1.00 1.00 718 LEU B N 20
ATOM 28080 C CA . LEU B 2 34 ? 29.692 16.314 11.618 1.00 1.00 718 LEU B CA 20
ATOM 28081 C C . LEU B 2 34 ? 30.684 17.462 11.775 1.00 1.00 718 LEU B C 20
ATOM 28082 O O . LEU B 2 34 ? 30.542 18.311 12.658 1.00 1.00 718 LEU B O 20
ATOM 28098 N N . ILE B 2 35 ? 31.696 17.497 10.921 1.00 1.00 719 ILE B N 20
ATOM 28099 C CA . ILE B 2 35 ? 32.677 18.563 11.010 1.00 1.00 719 ILE B CA 20
ATOM 28100 C C . ILE B 2 35 ? 32.021 19.910 10.743 1.00 1.00 719 ILE B C 20
ATOM 28101 O O . ILE B 2 35 ? 32.279 20.881 11.449 1.00 1.00 719 ILE B O 20
ATOM 28117 N N . THR B 2 36 ? 31.177 19.965 9.715 1.00 1.00 720 THR B N 20
ATOM 28118 C CA . THR B 2 36 ? 30.506 21.212 9.360 1.00 1.00 720 THR B CA 20
ATOM 28119 C C . THR B 2 36 ? 29.567 21.707 10.462 1.00 1.00 720 THR B C 20
ATOM 28120 O O . THR B 2 36 ? 29.600 22.884 10.819 1.00 1.00 720 THR B O 20
ATOM 28131 N N . ILE B 2 37 ? 28.715 20.826 10.985 1.00 1.00 721 ILE B N 20
ATOM 28132 C CA . ILE B 2 37 ? 27.764 21.241 12.023 1.00 1.00 721 ILE B CA 20
ATOM 28133 C C . ILE B 2 37 ? 28.485 21.697 13.292 1.00 1.00 721 ILE B C 20
ATOM 28134 O O . ILE B 2 37 ? 28.181 22.754 13.846 1.00 1.00 721 ILE B O 20
ATOM 28150 N N . HIS B 2 38 ? 29.450 20.903 13.736 1.00 1.00 722 HIS B N 20
ATOM 28151 C CA . HIS B 2 38 ? 30.224 21.238 14.925 1.00 1.00 722 HIS B CA 20
ATOM 28152 C C . HIS B 2 38 ? 31.119 22.457 14.698 1.00 1.00 722 HIS B C 20
ATOM 28153 O O . HIS B 2 38 ? 31.219 23.332 15.557 1.00 1.00 722 HIS B O 20
ATOM 28167 N N . ASP B 2 39 ? 31.773 22.507 13.541 1.00 1.00 723 ASP B N 20
ATOM 28168 C CA . ASP B 2 39 ? 32.658 23.623 13.223 1.00 1.00 723 ASP B CA 20
ATOM 28169 C C . ASP B 2 39 ? 31.869 24.928 13.161 1.00 1.00 723 ASP B C 20
ATOM 28170 O O . ASP B 2 39 ? 32.331 25.967 13.634 1.00 1.00 723 ASP B O 20
ATOM 28179 N N . ARG B 2 40 ? 30.677 24.863 12.571 1.00 1.00 724 ARG B N 20
ATOM 28180 C CA . ARG B 2 40 ? 29.819 26.037 12.444 1.00 1.00 724 ARG B CA 20
ATOM 28181 C C . ARG B 2 40 ? 30.481 27.081 11.550 1.00 1.00 724 ARG B C 20
ATOM 28182 O O . ARG B 2 40 ? 30.712 28.217 11.966 1.00 1.00 724 ARG B O 20
ATOM 28203 N N . LYS B 2 41 ? 30.792 26.685 10.319 1.00 1.00 725 LYS B N 20
ATOM 28204 C CA . LYS B 2 41 ? 31.433 27.593 9.375 1.00 1.00 725 LYS B CA 20
ATOM 28205 C C . LYS B 2 41 ? 30.523 28.779 9.077 1.00 1.00 725 LYS B C 20
ATOM 28206 O O . LYS B 2 41 ? 30.968 29.926 9.055 1.00 1.00 725 LYS B O 20
ATOM 28225 N N . GLU B 2 42 ? 29.245 28.495 8.850 1.00 1.00 726 GLU B N 20
ATOM 28226 C CA . GLU B 2 42 ? 28.281 29.548 8.555 1.00 1.00 726 GLU B CA 20
ATOM 28227 C C . GLU B 2 42 ? 28.110 30.468 9.759 1.00 1.00 726 GLU B C 20
ATOM 28228 O O . GLU B 2 42 ? 28.045 30.008 10.900 1.00 1.00 726 GLU B O 20
ATOM 28240 N N . PHE B 2 43 ? 28.038 31.771 9.493 1.00 1.00 727 PHE B N 20
ATOM 28241 C CA . PHE B 2 43 ? 27.873 32.760 10.554 1.00 1.00 727 PHE B CA 20
ATOM 28242 C C . PHE B 2 43 ? 26.601 33.572 10.333 1.00 1.00 727 PHE B C 20
ATOM 28243 O O . PHE B 2 43 ? 26.595 34.386 9.422 1.00 1.00 727 PHE B O 20
ATOM 28261 N N . GLY A 1 1 ? 35.778 -35.579 -9.302 1.00 1.00 957 GLY A N 21
ATOM 28262 C CA . GLY A 1 1 ? 36.883 -34.953 -10.084 1.00 1.00 957 GLY A CA 21
ATOM 28263 C C . GLY A 1 1 ? 36.440 -33.581 -10.584 1.00 1.00 957 GLY A C 21
ATOM 28264 O O . GLY A 1 1 ? 36.591 -32.578 -9.886 1.00 1.00 957 GLY A O 21
ATOM 28270 N N . ALA A 1 2 ? 35.894 -33.545 -11.796 1.00 1.00 958 ALA A N 21
ATOM 28271 C CA . ALA A 1 2 ? 35.432 -32.290 -12.381 1.00 1.00 958 ALA A CA 21
ATOM 28272 C C . ALA A 1 2 ? 34.287 -31.704 -11.562 1.00 1.00 958 ALA A C 21
ATOM 28273 O O . ALA A 1 2 ? 34.193 -30.489 -11.388 1.00 1.00 958 ALA A O 21
ATOM 28280 N N . LEU A 1 3 ? 33.417 -32.576 -11.062 1.00 1.00 959 LEU A N 21
ATOM 28281 C CA . LEU A 1 3 ? 32.279 -32.134 -10.262 1.00 1.00 959 LEU A CA 21
ATOM 28282 C C . LEU A 1 3 ? 32.735 -31.714 -8.870 1.00 1.00 959 LEU A C 21
ATOM 28283 O O . LEU A 1 3 ? 33.622 -32.336 -8.285 1.00 1.00 959 LEU A O 21
ATOM 28299 N N . GLU A 1 4 ? 32.122 -30.657 -8.346 1.00 1.00 960 GLU A N 21
ATOM 28300 C CA . GLU A 1 4 ? 32.469 -30.161 -7.018 1.00 1.00 960 GLU A CA 21
ATOM 28301 C C . GLU A 1 4 ? 31.205 -29.917 -6.196 1.00 1.00 960 GLU A C 21
ATOM 28302 O O . GLU A 1 4 ? 30.167 -29.528 -6.735 1.00 1.00 960 GLU A O 21
ATOM 28314 N N . GLU A 1 5 ? 31.295 -30.148 -4.890 1.00 1.00 961 GLU A N 21
ATOM 28315 C CA . GLU A 1 5 ? 30.147 -29.952 -4.011 1.00 1.00 961 GLU A CA 21
ATOM 28316 C C . GLU A 1 5 ? 29.755 -28.479 -3.951 1.00 1.00 961 GLU A C 21
ATOM 28317 O O . GLU A 1 5 ? 28.570 -28.143 -3.961 1.00 1.00 961 GLU A O 21
ATOM 28329 N N . ARG A 1 6 ? 30.753 -27.601 -3.889 1.00 1.00 962 ARG A N 21
ATOM 28330 C CA . ARG A 1 6 ? 30.490 -26.167 -3.828 1.00 1.00 962 ARG A CA 21
ATOM 28331 C C . ARG A 1 6 ? 30.737 -25.516 -5.187 1.00 1.00 962 ARG A C 21
ATOM 28332 O O . ARG A 1 6 ? 31.772 -25.746 -5.814 1.00 1.00 962 ARG A O 21
ATOM 28353 N N . ALA A 1 7 ? 29.784 -24.701 -5.633 1.00 1.00 963 ALA A N 21
ATOM 28354 C CA . ALA A 1 7 ? 29.913 -24.016 -6.917 1.00 1.00 963 ALA A CA 21
ATOM 28355 C C . ALA A 1 7 ? 30.173 -22.527 -6.713 1.00 1.00 963 ALA A C 21
ATOM 28356 O O . ALA A 1 7 ? 30.661 -21.844 -7.615 1.00 1.00 963 ALA A O 21
ATOM 28363 N N . ILE A 1 8 ? 29.840 -22.030 -5.525 1.00 1.00 964 ILE A N 21
ATOM 28364 C CA . ILE A 1 8 ? 30.031 -20.617 -5.212 1.00 1.00 964 ILE A CA 21
ATOM 28365 C C . ILE A 1 8 ? 30.614 -20.447 -3.810 1.00 1.00 964 ILE A C 21
ATOM 28366 O O . ILE A 1 8 ? 29.891 -20.140 -2.863 1.00 1.00 964 ILE A O 21
ATOM 28382 N N . PRO A 1 9 ? 31.899 -20.634 -3.660 1.00 1.00 965 PRO A N 21
ATOM 28383 C CA . PRO A 1 9 ? 32.577 -20.491 -2.338 1.00 1.00 965 PRO A CA 21
ATOM 28384 C C . PRO A 1 9 ? 32.430 -19.085 -1.755 1.00 1.00 965 PRO A C 21
ATOM 28385 O O . PRO A 1 9 ? 32.431 -18.090 -2.481 1.00 1.00 965 PRO A O 21
ATOM 28396 N N . ILE A 1 10 ? 32.301 -19.027 -0.435 1.00 1.00 966 ILE A N 21
ATOM 28397 C CA . ILE A 1 10 ? 32.146 -17.764 0.284 1.00 1.00 966 ILE A CA 21
ATOM 28398 C C . ILE A 1 10 ? 33.416 -16.919 0.226 1.00 1.00 966 ILE A C 21
ATOM 28399 O O . ILE A 1 10 ? 33.372 -15.700 0.403 1.00 1.00 966 ILE A O 21
ATOM 28415 N N . TRP A 1 11 ? 34.551 -17.572 0.021 1.00 1.00 967 TRP A N 21
ATOM 28416 C CA . TRP A 1 11 ? 35.833 -16.872 -0.009 1.00 1.00 967 TRP A CA 21
ATOM 28417 C C . TRP A 1 11 ? 35.838 -15.756 -1.052 1.00 1.00 967 TRP A C 21
ATOM 28418 O O . TRP A 1 11 ? 36.432 -14.702 -0.825 1.00 1.00 967 TRP A O 21
ATOM 28439 N N . TRP A 1 12 ? 35.191 -15.978 -2.191 1.00 1.00 968 TRP A N 21
ATOM 28440 C CA . TRP A 1 12 ? 35.161 -14.957 -3.234 1.00 1.00 968 TRP A CA 21
ATOM 28441 C C . TRP A 1 12 ? 34.546 -13.664 -2.700 1.00 1.00 968 TRP A C 21
ATOM 28442 O O . TRP A 1 12 ? 35.065 -12.574 -2.943 1.00 1.00 968 TRP A O 21
ATOM 28463 N N . VAL A 1 13 ? 33.451 -13.796 -1.954 1.00 1.00 969 VAL A N 21
ATOM 28464 C CA . VAL A 1 13 ? 32.789 -12.632 -1.366 1.00 1.00 969 VAL A CA 21
ATOM 28465 C C . VAL A 1 13 ? 33.699 -11.965 -0.342 1.00 1.00 969 VAL A C 21
ATOM 28466 O O . VAL A 1 13 ? 33.803 -10.740 -0.287 1.00 1.00 969 VAL A O 21
ATOM 28479 N N . LEU A 1 14 ? 34.343 -12.784 0.478 1.00 1.00 970 LEU A N 21
ATOM 28480 C CA . LEU A 1 14 ? 35.231 -12.275 1.516 1.00 1.00 970 LEU A CA 21
ATOM 28481 C C . LEU A 1 14 ? 36.396 -11.506 0.901 1.00 1.00 970 LEU A C 21
ATOM 28482 O O . LEU A 1 14 ? 36.791 -10.459 1.408 1.00 1.00 970 LEU A O 21
ATOM 28498 N N . VAL A 1 15 ? 36.946 -12.026 -0.190 1.00 1.00 971 VAL A N 21
ATOM 28499 C CA . VAL A 1 15 ? 38.071 -11.368 -0.846 1.00 1.00 971 VAL A CA 21
ATOM 28500 C C . VAL A 1 15 ? 37.669 -9.971 -1.315 1.00 1.00 971 VAL A C 21
ATOM 28501 O O . VAL A 1 15 ? 38.404 -9.003 -1.110 1.00 1.00 971 VAL A O 21
ATOM 28514 N N . GLY A 1 16 ? 36.498 -9.867 -1.931 1.00 1.00 972 GLY A N 21
ATOM 28515 C CA . GLY A 1 16 ? 36.016 -8.575 -2.405 1.00 1.00 972 GLY A CA 21
ATOM 28516 C C . GLY A 1 16 ? 35.784 -7.628 -1.230 1.00 1.00 972 GLY A C 21
ATOM 28517 O O . GLY A 1 16 ? 36.009 -6.422 -1.333 1.00 1.00 972 GLY A O 21
ATOM 28521 N N . VAL A 1 17 ? 35.326 -8.188 -0.113 1.00 1.00 973 VAL A N 21
ATOM 28522 C CA . VAL A 1 17 ? 35.056 -7.396 1.083 1.00 1.00 973 VAL A CA 21
ATOM 28523 C C . VAL A 1 17 ? 36.332 -6.747 1.619 1.00 1.00 973 VAL A C 21
ATOM 28524 O O . VAL A 1 17 ? 36.332 -5.568 1.972 1.00 1.00 973 VAL A O 21
ATOM 28537 N N . LEU A 1 18 ? 37.417 -7.514 1.681 1.00 1.00 974 LEU A N 21
ATOM 28538 C CA . LEU A 1 18 ? 38.681 -6.975 2.179 1.00 1.00 974 LEU A CA 21
ATOM 28539 C C . LEU A 1 18 ? 39.166 -5.840 1.281 1.00 1.00 974 LEU A C 21
ATOM 28540 O O . LEU A 1 18 ? 39.662 -4.824 1.770 1.00 1.00 974 LEU A O 21
ATOM 28556 N N . GLY A 1 19 ? 39.025 -6.014 -0.029 1.00 1.00 975 GLY A N 21
ATOM 28557 C CA . GLY A 1 19 ? 39.459 -4.984 -0.971 1.00 1.00 975 GLY A CA 21
ATOM 28558 C C . GLY A 1 19 ? 38.682 -3.690 -0.744 1.00 1.00 975 GLY A C 21
ATOM 28559 O O . GLY A 1 19 ? 39.252 -2.598 -0.773 1.00 1.00 975 GLY A O 21
ATOM 28563 N N . GLY A 1 20 ? 37.382 -3.822 -0.508 1.00 1.00 976 GLY A N 21
ATOM 28564 C CA . GLY A 1 20 ? 36.535 -2.660 -0.262 1.00 1.00 976 GLY A CA 21
ATOM 28565 C C . GLY A 1 20 ? 36.947 -1.959 1.029 1.00 1.00 976 GLY A C 21
ATOM 28566 O O . GLY A 1 20 ? 36.939 -0.730 1.116 1.00 1.00 976 GLY A O 21
ATOM 28570 N N . LEU A 1 21 ? 37.310 -2.759 2.029 1.00 1.00 977 LEU A N 21
ATOM 28571 C CA . LEU A 1 21 ? 37.735 -2.231 3.322 1.00 1.00 977 LEU A CA 21
ATOM 28572 C C . LEU A 1 21 ? 38.999 -1.394 3.161 1.00 1.00 977 LEU A C 21
ATOM 28573 O O . LEU A 1 21 ? 39.139 -0.334 3.770 1.00 1.00 977 LEU A O 21
ATOM 28589 N N . LEU A 1 22 ? 39.919 -1.882 2.336 1.00 1.00 978 LEU A N 21
ATOM 28590 C CA . LEU A 1 22 ? 41.175 -1.179 2.100 1.00 1.00 978 LEU A CA 21
ATOM 28591 C C . LEU A 1 22 ? 40.910 0.185 1.471 1.00 1.00 978 LEU A C 21
ATOM 28592 O O . LEU A 1 22 ? 41.547 1.175 1.829 1.00 1.00 978 LEU A O 21
ATOM 28608 N N . LEU A 1 23 ? 39.970 0.235 0.532 1.00 1.00 979 LEU A N 21
ATOM 28609 C CA . LEU A 1 23 ? 39.643 1.492 -0.134 1.00 1.00 979 LEU A CA 21
ATOM 28610 C C . LEU A 1 23 ? 39.123 2.524 0.863 1.00 1.00 979 LEU A C 21
ATOM 28611 O O . LEU A 1 23 ? 39.529 3.687 0.827 1.00 1.00 979 LEU A O 21
ATOM 28627 N N . LEU A 1 24 ? 38.239 2.101 1.757 1.00 1.00 980 LEU A N 21
ATOM 28628 C CA . LEU A 1 24 ? 37.693 3.014 2.757 1.00 1.00 980 LEU A CA 21
ATOM 28629 C C . LEU A 1 24 ? 38.800 3.510 3.684 1.00 1.00 980 LEU A C 21
ATOM 28630 O O . LEU A 1 24 ? 38.849 4.688 4.036 1.00 1.00 980 LEU A O 21
ATOM 28646 N N . THR A 1 25 ? 39.677 2.594 4.080 1.00 1.00 981 THR A N 21
ATOM 28647 C CA . THR A 1 25 ? 40.779 2.930 4.977 1.00 1.00 981 THR A CA 21
ATOM 28648 C C . THR A 1 25 ? 41.716 3.952 4.339 1.00 1.00 981 THR A C 21
ATOM 28649 O O . THR A 1 25 ? 42.126 4.917 4.985 1.00 1.00 981 THR A O 21
ATOM 28660 N N . ILE A 1 26 ? 42.060 3.731 3.075 1.00 1.00 982 ILE A N 21
ATOM 28661 C CA . ILE A 1 26 ? 42.958 4.638 2.372 1.00 1.00 982 ILE A CA 21
ATOM 28662 C C . ILE A 1 26 ? 42.335 6.025 2.239 1.00 1.00 982 ILE A C 21
ATOM 28663 O O . ILE A 1 26 ? 43.006 7.035 2.453 1.00 1.00 982 ILE A O 21
ATOM 28679 N N . LEU A 1 27 ? 41.055 6.070 1.886 1.00 1.00 983 LEU A N 21
ATOM 28680 C CA . LEU A 1 27 ? 40.366 7.348 1.732 1.00 1.00 983 LEU A CA 21
ATOM 28681 C C . LEU A 1 27 ? 40.331 8.098 3.061 1.00 1.00 983 LEU A C 21
ATOM 28682 O O . LEU A 1 27 ? 40.568 9.306 3.112 1.00 1.00 983 LEU A O 21
ATOM 28698 N N . VAL A 1 28 ? 40.038 7.372 4.133 1.00 1.00 984 VAL A N 21
ATOM 28699 C CA . VAL A 1 28 ? 39.975 7.969 5.462 1.00 1.00 984 VAL A CA 21
ATOM 28700 C C . VAL A 1 28 ? 41.344 8.501 5.878 1.00 1.00 984 VAL A C 21
ATOM 28701 O O . VAL A 1 28 ? 41.459 9.604 6.413 1.00 1.00 984 VAL A O 21
ATOM 28714 N N . LEU A 1 29 ? 42.376 7.701 5.638 1.00 1.00 985 LEU A N 21
ATOM 28715 C CA . LEU A 1 29 ? 43.735 8.087 5.998 1.00 1.00 985 LEU A CA 21
ATOM 28716 C C . LEU A 1 29 ? 44.171 9.338 5.238 1.00 1.00 985 LEU A C 21
ATOM 28717 O O . LEU A 1 29 ? 44.795 10.231 5.809 1.00 1.00 985 LEU A O 21
ATOM 28733 N N . ALA A 1 30 ? 43.854 9.395 3.950 1.00 1.00 986 ALA A N 21
ATOM 28734 C CA . ALA A 1 30 ? 44.245 10.544 3.139 1.00 1.00 986 ALA A CA 21
ATOM 28735 C C . ALA A 1 30 ? 43.597 11.829 3.656 1.00 1.00 986 ALA A C 21
ATOM 28736 O O . ALA A 1 30 ? 44.245 12.876 3.723 1.00 1.00 986 ALA A O 21
ATOM 28743 N N . MET A 1 31 ? 42.321 11.752 4.027 1.00 1.00 987 MET A N 21
ATOM 28744 C CA . MET A 1 31 ? 41.625 12.936 4.537 1.00 1.00 987 MET A CA 21
ATOM 28745 C C . MET A 1 31 ? 42.231 13.382 5.869 1.00 1.00 987 MET A C 21
ATOM 28746 O O . MET A 1 31 ? 42.399 14.577 6.127 1.00 1.00 987 MET A O 21
ATOM 28760 N N . TRP A 1 32 ? 42.567 12.409 6.708 1.00 1.00 988 TRP A N 21
ATOM 28761 C CA . TRP A 1 32 ? 43.169 12.708 8.009 1.00 1.00 988 TRP A CA 21
ATOM 28762 C C . TRP A 1 32 ? 44.546 13.347 7.820 1.00 1.00 988 TRP A C 21
ATOM 28763 O O . TRP A 1 32 ? 44.924 14.279 8.530 1.00 1.00 988 TRP A O 21
ATOM 28784 N N . LYS A 1 33 ? 45.290 12.825 6.855 1.00 1.00 989 LYS A N 21
ATOM 28785 C CA . LYS A 1 33 ? 46.637 13.319 6.568 1.00 1.00 989 LYS A CA 21
ATOM 28786 C C . LYS A 1 33 ? 46.574 14.721 5.957 1.00 1.00 989 LYS A C 21
ATOM 28787 O O . LYS A 1 33 ? 47.595 15.395 5.823 1.00 1.00 989 LYS A O 21
ATOM 28806 N N . VAL A 1 34 ? 45.378 15.159 5.577 1.00 1.00 990 VAL A N 21
ATOM 28807 C CA . VAL A 1 34 ? 45.225 16.480 4.979 1.00 1.00 990 VAL A CA 21
ATOM 28808 C C . VAL A 1 34 ? 45.007 17.524 6.065 1.00 1.00 990 VAL A C 21
ATOM 28809 O O . VAL A 1 34 ? 45.164 18.723 5.834 1.00 1.00 990 VAL A O 21
ATOM 28822 N N . GLY A 1 35 ? 44.649 17.056 7.254 1.00 1.00 991 GLY A N 21
ATOM 28823 C CA . GLY A 1 35 ? 44.414 17.949 8.379 1.00 1.00 991 GLY A CA 21
ATOM 28824 C C . GLY A 1 35 ? 42.998 18.497 8.346 1.00 1.00 991 GLY A C 21
ATOM 28825 O O . GLY A 1 35 ? 42.658 19.411 9.097 1.00 1.00 991 GLY A O 21
ATOM 28829 N N . PHE A 1 36 ? 42.171 17.930 7.475 1.00 1.00 992 PHE A N 21
ATOM 28830 C CA . PHE A 1 36 ? 40.791 18.378 7.365 1.00 1.00 992 PHE A CA 21
ATOM 28831 C C . PHE A 1 36 ? 40.047 18.178 8.677 1.00 1.00 992 PHE A C 21
ATOM 28832 O O . PHE A 1 36 ? 39.286 19.046 9.107 1.00 1.00 992 PHE A O 21
ATOM 28849 N N . PHE A 1 37 ? 40.260 17.029 9.309 1.00 1.00 993 PHE A N 21
ATOM 28850 C CA . PHE A 1 37 ? 39.584 16.741 10.571 1.00 1.00 993 PHE A CA 21
ATOM 28851 C C . PHE A 1 37 ? 40.375 17.293 11.750 1.00 1.00 993 PHE A C 21
ATOM 28852 O O . PHE A 1 37 ? 39.941 17.196 12.898 1.00 1.00 993 PHE A O 21
ATOM 28869 N N . LYS A 1 38 ? 41.528 17.883 11.457 1.00 1.00 994 LYS A N 21
ATOM 28870 C CA . LYS A 1 38 ? 42.369 18.465 12.498 1.00 1.00 994 LYS A CA 21
ATOM 28871 C C . LYS A 1 38 ? 42.450 19.977 12.315 1.00 1.00 994 LYS A C 21
ATOM 28872 O O . LYS A 1 38 ? 42.719 20.462 11.216 1.00 1.00 994 LYS A O 21
ATOM 28891 N N . ARG A 1 39 ? 42.222 20.715 13.396 1.00 1.00 995 ARG A N 21
ATOM 28892 C CA . ARG A 1 39 ? 42.278 22.165 13.346 1.00 1.00 995 ARG A CA 21
ATOM 28893 C C . ARG A 1 39 ? 43.129 22.663 14.500 1.00 1.00 995 ARG A C 21
ATOM 28894 O O . ARG A 1 39 ? 43.228 21.997 15.530 1.00 1.00 995 ARG A O 21
ATOM 28915 N N . ASN A 1 40 ? 43.746 23.823 14.341 1.00 1.00 996 ASN A N 21
ATOM 28916 C CA . ASN A 1 40 ? 44.574 24.344 15.412 1.00 1.00 996 ASN A CA 21
ATOM 28917 C C . ASN A 1 40 ? 43.710 25.084 16.421 1.00 1.00 996 ASN A C 21
ATOM 28918 O O . ASN A 1 40 ? 43.158 26.145 16.130 1.00 1.00 996 ASN A O 21
ATOM 28929 N N . ARG A 1 41 ? 43.604 24.505 17.612 1.00 1.00 997 ARG A N 21
ATOM 28930 C CA . ARG A 1 41 ? 42.808 25.097 18.682 1.00 1.00 997 ARG A CA 21
ATOM 28931 C C . ARG A 1 41 ? 43.721 25.568 19.819 1.00 1.00 997 ARG A C 21
ATOM 28932 O O . ARG A 1 41 ? 44.770 24.971 20.058 1.00 1.00 997 ARG A O 21
ATOM 28953 N N . PRO A 1 42 ? 43.354 26.615 20.526 1.00 1.00 998 PRO A N 21
ATOM 28954 C CA . PRO A 1 42 ? 44.182 27.141 21.653 1.00 1.00 998 PRO A CA 21
ATOM 28955 C C . PRO A 1 42 ? 44.193 26.191 22.847 1.00 1.00 998 PRO A C 21
ATOM 28956 O O . PRO A 1 42 ? 45.119 25.402 22.943 1.00 1.00 998 PRO A O 21
ATOM 28968 N N . PRO B 2 1 ? 26.102 -21.997 -30.510 1.00 1.00 685 PRO B N 21
ATOM 28969 C CA . PRO B 2 1 ? 24.740 -21.425 -30.630 1.00 1.00 685 PRO B CA 21
ATOM 28970 C C . PRO B 2 1 ? 24.228 -21.040 -29.246 1.00 1.00 685 PRO B C 21
ATOM 28971 O O . PRO B 2 1 ? 23.640 -19.973 -29.068 1.00 1.00 685 PRO B O 21
ATOM 28984 N N . GLU B 2 2 ? 24.458 -21.916 -28.271 1.00 1.00 686 GLU B N 21
ATOM 28985 C CA . GLU B 2 2 ? 24.018 -21.663 -26.903 1.00 1.00 686 GLU B CA 21
ATOM 28986 C C . GLU B 2 2 ? 25.220 -21.490 -25.980 1.00 1.00 686 GLU B C 21
ATOM 28987 O O . GLU B 2 2 ? 26.101 -22.349 -25.919 1.00 1.00 686 GLU B O 21
ATOM 28999 N N . SER B 2 3 ? 25.248 -20.373 -25.260 1.00 1.00 687 SER B N 21
ATOM 29000 C CA . SER B 2 3 ? 26.345 -20.099 -24.342 1.00 1.00 687 SER B CA 21
ATOM 29001 C C . SER B 2 3 ? 26.110 -18.784 -23.605 1.00 1.00 687 SER B C 21
ATOM 29002 O O . SER B 2 3 ? 26.773 -17.783 -23.874 1.00 1.00 687 SER B O 21
ATOM 29010 N N . PRO B 2 4 ? 25.184 -18.780 -22.687 1.00 1.00 688 PRO B N 21
ATOM 29011 C CA . PRO B 2 4 ? 24.848 -17.568 -21.885 1.00 1.00 688 PRO B CA 21
ATOM 29012 C C . PRO B 2 4 ? 26.034 -17.087 -21.056 1.00 1.00 688 PRO B C 21
ATOM 29013 O O . PRO B 2 4 ? 26.830 -17.890 -20.572 1.00 1.00 688 PRO B O 21
ATOM 29024 N N . LYS B 2 5 ? 26.138 -15.772 -20.898 1.00 1.00 689 LYS B N 21
ATOM 29025 C CA . LYS B 2 5 ? 27.226 -15.185 -20.123 1.00 1.00 689 LYS B CA 21
ATOM 29026 C C . LYS B 2 5 ? 26.685 -14.520 -18.861 1.00 1.00 689 LYS B C 21
ATOM 29027 O O . LYS B 2 5 ? 25.586 -13.965 -18.866 1.00 1.00 689 LYS B O 21
ATOM 29046 N N . GLY B 2 6 ? 27.465 -14.583 -17.783 1.00 1.00 690 GLY B N 21
ATOM 29047 C CA . GLY B 2 6 ? 27.059 -13.986 -16.513 1.00 1.00 690 GLY B CA 21
ATOM 29048 C C . GLY B 2 6 ? 27.028 -15.034 -15.401 1.00 1.00 690 GLY B C 21
ATOM 29049 O O . GLY B 2 6 ? 25.963 -15.521 -15.028 1.00 1.00 690 GLY B O 21
ATOM 29053 N N . PRO B 2 7 ? 28.172 -15.387 -14.877 1.00 1.00 691 PRO B N 21
ATOM 29054 C CA . PRO B 2 7 ? 28.284 -16.405 -13.788 1.00 1.00 691 PRO B CA 21
ATOM 29055 C C . PRO B 2 7 ? 27.545 -15.983 -12.517 1.00 1.00 691 PRO B C 21
ATOM 29056 O O . PRO B 2 7 ? 27.489 -14.798 -12.182 1.00 1.00 691 PRO B O 21
ATOM 29067 N N . ASP B 2 8 ? 26.960 -16.961 -11.824 1.00 1.00 692 ASP B N 21
ATOM 29068 C CA . ASP B 2 8 ? 26.204 -16.670 -10.607 1.00 1.00 692 ASP B CA 21
ATOM 29069 C C . ASP B 2 8 ? 27.136 -16.081 -9.546 1.00 1.00 692 ASP B C 21
ATOM 29070 O O . ASP B 2 8 ? 26.769 -15.141 -8.837 1.00 1.00 692 ASP B O 21
ATOM 29079 N N . ILE B 2 9 ? 28.343 -16.632 -9.447 1.00 1.00 693 ILE B N 21
ATOM 29080 C CA . ILE B 2 9 ? 29.310 -16.149 -8.467 1.00 1.00 693 ILE B CA 21
ATOM 29081 C C . ILE B 2 9 ? 29.747 -14.717 -8.783 1.00 1.00 693 ILE B C 21
ATOM 29082 O O . ILE B 2 9 ? 29.939 -13.899 -7.883 1.00 1.00 693 ILE B O 21
ATOM 29098 N N . LEU B 2 10 ? 29.934 -14.430 -10.064 1.00 1.00 694 LEU B N 21
ATOM 29099 C CA . LEU B 2 10 ? 30.379 -13.105 -10.487 1.00 1.00 694 LEU B CA 21
ATOM 29100 C C . LEU B 2 10 ? 29.360 -12.028 -10.116 1.00 1.00 694 LEU B C 21
ATOM 29101 O O . LEU B 2 10 ? 29.733 -10.948 -9.662 1.00 1.00 694 LEU B O 21
ATOM 29117 N N . VAL B 2 11 ? 28.078 -12.316 -10.327 1.00 1.00 695 VAL B N 21
ATOM 29118 C CA . VAL B 2 11 ? 27.034 -11.340 -10.027 1.00 1.00 695 VAL B CA 21
ATOM 29119 C C . VAL B 2 11 ? 26.996 -10.988 -8.538 1.00 1.00 695 VAL B C 21
ATOM 29120 O O . VAL B 2 11 ? 26.942 -9.813 -8.173 1.00 1.00 695 VAL B O 21
ATOM 29133 N N . VAL B 2 12 ? 27.033 -12.003 -7.682 1.00 1.00 696 VAL B N 21
ATOM 29134 C CA . VAL B 2 12 ? 27.007 -11.773 -6.237 1.00 1.00 696 VAL B CA 21
ATOM 29135 C C . VAL B 2 12 ? 28.275 -11.062 -5.775 1.00 1.00 696 VAL B C 21
ATOM 29136 O O . VAL B 2 12 ? 28.224 -10.190 -4.907 1.00 1.00 696 VAL B O 21
ATOM 29149 N N . LEU B 2 13 ? 29.413 -11.457 -6.345 1.00 1.00 697 LEU B N 21
ATOM 29150 C CA . LEU B 2 13 ? 30.691 -10.859 -5.969 1.00 1.00 697 LEU B CA 21
ATOM 29151 C C . LEU B 2 13 ? 30.698 -9.360 -6.279 1.00 1.00 697 LEU B C 21
ATOM 29152 O O . LEU B 2 13 ? 31.147 -8.551 -5.466 1.00 1.00 697 LEU B O 21
ATOM 29168 N N . LEU B 2 14 ? 30.185 -8.997 -7.449 1.00 1.00 698 LEU B N 21
ATOM 29169 C CA . LEU B 2 14 ? 30.121 -7.596 -7.847 1.00 1.00 698 LEU B CA 21
ATOM 29170 C C . LEU B 2 14 ? 29.199 -6.814 -6.914 1.00 1.00 698 LEU B C 21
ATOM 29171 O O . LEU B 2 14 ? 29.484 -5.671 -6.557 1.00 1.00 698 LEU B O 21
ATOM 29187 N N . SER B 2 15 ? 28.075 -7.426 -6.554 1.00 1.00 699 SER B N 21
ATOM 29188 C CA . SER B 2 15 ? 27.096 -6.770 -5.685 1.00 1.00 699 SER B CA 21
ATOM 29189 C C . SER B 2 15 ? 27.686 -6.416 -4.321 1.00 1.00 699 SER B C 21
ATOM 29190 O O . SER B 2 15 ? 27.465 -5.315 -3.816 1.00 1.00 699 SER B O 21
ATOM 29198 N N . VAL B 2 16 ? 28.436 -7.336 -3.720 1.00 1.00 700 VAL B N 21
ATOM 29199 C CA . VAL B 2 16 ? 29.024 -7.049 -2.413 1.00 1.00 700 VAL B CA 21
ATOM 29200 C C . VAL B 2 16 ? 30.061 -5.923 -2.526 1.00 1.00 700 VAL B C 21
ATOM 29201 O O . VAL B 2 16 ? 30.135 -5.042 -1.665 1.00 1.00 700 VAL B O 21
ATOM 29214 N N . MET B 2 17 ? 30.863 -5.961 -3.590 1.00 1.00 701 MET B N 21
ATOM 29215 C CA . MET B 2 17 ? 31.893 -4.944 -3.786 1.00 1.00 701 MET B CA 21
ATOM 29216 C C . MET B 2 17 ? 31.226 -3.569 -3.966 1.00 1.00 701 MET B C 21
ATOM 29217 O O . MET B 2 17 ? 31.703 -2.556 -3.437 1.00 1.00 701 MET B O 21
ATOM 29231 N N . GLY B 2 18 ? 30.121 -3.543 -4.710 1.00 1.00 702 GLY B N 21
ATOM 29232 C CA . GLY B 2 18 ? 29.391 -2.296 -4.942 1.00 1.00 702 GLY B CA 21
ATOM 29233 C C . GLY B 2 18 ? 28.756 -1.759 -3.647 1.00 1.00 702 GLY B C 21
ATOM 29234 O O . GLY B 2 18 ? 28.661 -0.542 -3.437 1.00 1.00 702 GLY B O 21
ATOM 29238 N N . ALA B 2 19 ? 28.322 -2.665 -2.779 1.00 1.00 703 ALA B N 21
ATOM 29239 C CA . ALA B 2 19 ? 27.708 -2.231 -1.518 1.00 1.00 703 ALA B CA 21
ATOM 29240 C C . ALA B 2 19 ? 28.740 -1.442 -0.687 1.00 1.00 703 ALA B C 21
ATOM 29241 O O . ALA B 2 19 ? 28.432 -0.379 -0.128 1.00 1.00 703 ALA B O 21
ATOM 29248 N N . ILE B 2 20 ? 29.973 -1.963 -0.635 1.00 1.00 704 ILE B N 21
ATOM 29249 C CA . ILE B 2 20 ? 31.059 -1.312 0.113 1.00 1.00 704 ILE B CA 21
ATOM 29250 C C . ILE B 2 20 ? 31.404 0.048 -0.477 1.00 1.00 704 ILE B C 21
ATOM 29251 O O . ILE B 2 20 ? 31.609 1.000 0.266 1.00 1.00 704 ILE B O 21
ATOM 29267 N N . LEU B 2 21 ? 31.485 0.161 -1.794 1.00 1.00 705 LEU B N 21
ATOM 29268 C CA . LEU B 2 21 ? 31.843 1.443 -2.386 1.00 1.00 705 LEU B CA 21
ATOM 29269 C C . LEU B 2 21 ? 30.819 2.522 -2.009 1.00 1.00 705 LEU B C 21
ATOM 29270 O O . LEU B 2 21 ? 31.193 3.638 -1.653 1.00 1.00 705 LEU B O 21
ATOM 29286 N N . LEU B 2 22 ? 29.536 2.185 -2.071 1.00 1.00 706 LEU B N 21
ATOM 29287 C CA . LEU B 2 22 ? 28.470 3.147 -1.716 1.00 1.00 706 LEU B CA 21
ATOM 29288 C C . LEU B 2 22 ? 28.575 3.530 -0.230 1.00 1.00 706 LEU B C 21
ATOM 29289 O O . LEU B 2 22 ? 28.344 4.687 0.163 1.00 1.00 706 LEU B O 21
ATOM 29305 N N . ILE B 2 23 ? 28.892 2.544 0.599 1.00 1.00 707 ILE B N 21
ATOM 29306 C CA . ILE B 2 23 ? 29.030 2.795 2.042 1.00 1.00 707 ILE B CA 21
ATOM 29307 C C . ILE B 2 23 ? 30.224 3.696 2.344 1.00 1.00 707 ILE B C 21
ATOM 29308 O O . ILE B 2 23 ? 30.157 4.608 3.162 1.00 1.00 707 ILE B O 21
ATOM 29324 N N . GLY B 2 24 ? 31.333 3.414 1.681 1.00 1.00 708 GLY B N 21
ATOM 29325 C CA . GLY B 2 24 ? 32.559 4.202 1.903 1.00 1.00 708 GLY B CA 21
ATOM 29326 C C . GLY B 2 24 ? 32.323 5.652 1.492 1.00 1.00 708 GLY B C 21
ATOM 29327 O O . GLY B 2 24 ? 32.701 6.574 2.213 1.00 1.00 708 GLY B O 21
ATOM 29331 N N . LEU B 2 25 ? 31.686 5.847 0.342 1.00 1.00 709 LEU B N 21
ATOM 29332 C CA . LEU B 2 25 ? 31.396 7.193 -0.144 1.00 1.00 709 LEU B CA 21
ATOM 29333 C C . LEU B 2 25 ? 30.444 7.904 0.816 1.00 1.00 709 LEU B C 21
ATOM 29334 O O . LEU B 2 25 ? 30.620 9.082 1.131 1.00 1.00 709 LEU B O 21
ATOM 29350 N N . ALA B 2 26 ? 29.433 7.171 1.273 1.00 1.00 710 ALA B N 21
ATOM 29351 C CA . ALA B 2 26 ? 28.445 7.726 2.190 1.00 1.00 710 ALA B CA 21
ATOM 29352 C C . ALA B 2 26 ? 29.089 8.119 3.517 1.00 1.00 710 ALA B C 21
ATOM 29353 O O . ALA B 2 26 ? 28.756 9.156 4.098 1.00 1.00 710 ALA B O 21
ATOM 29360 N N . ALA B 2 27 ? 30.013 7.290 3.997 1.00 1.00 711 ALA B N 21
ATOM 29361 C CA . ALA B 2 27 ? 30.687 7.574 5.268 1.00 1.00 711 ALA B CA 21
ATOM 29362 C C . ALA B 2 27 ? 31.492 8.863 5.171 1.00 1.00 711 ALA B C 21
ATOM 29363 O O . ALA B 2 27 ? 31.520 9.660 6.108 1.00 1.00 711 ALA B O 21
ATOM 29370 N N . LEU B 2 28 ? 32.136 9.072 4.034 1.00 1.00 712 LEU B N 21
ATOM 29371 C CA . LEU B 2 28 ? 32.926 10.275 3.829 1.00 1.00 712 LEU B CA 21
ATOM 29372 C C . LEU B 2 28 ? 32.036 11.508 3.888 1.00 1.00 712 LEU B C 21
ATOM 29373 O O . LEU B 2 28 ? 32.395 12.514 4.500 1.00 1.00 712 LEU B O 21
ATOM 29389 N N . LEU B 2 29 ? 30.872 11.421 3.244 1.00 1.00 713 LEU B N 21
ATOM 29390 C CA . LEU B 2 29 ? 29.932 12.539 3.226 1.00 1.00 713 LEU B CA 21
ATOM 29391 C C . LEU B 2 29 ? 29.446 12.857 4.638 1.00 1.00 713 LEU B C 21
ATOM 29392 O O . LEU B 2 29 ? 29.353 14.020 5.022 1.00 1.00 713 LEU B O 21
ATOM 29408 N N . ILE B 2 30 ? 29.138 11.816 5.401 1.00 1.00 714 ILE B N 21
ATOM 29409 C CA . ILE B 2 30 ? 28.658 12.003 6.766 1.00 1.00 714 ILE B CA 21
ATOM 29410 C C . ILE B 2 30 ? 29.734 12.659 7.627 1.00 1.00 714 ILE B C 21
ATOM 29411 O O . ILE B 2 30 ? 29.451 13.572 8.401 1.00 1.00 714 ILE B O 21
ATOM 29427 N N . TRP B 2 31 ? 30.965 12.188 7.486 1.00 1.00 715 TRP B N 21
ATOM 29428 C CA . TRP B 2 31 ? 32.076 12.736 8.256 1.00 1.00 715 TRP B CA 21
ATOM 29429 C C . TRP B 2 31 ? 32.253 14.220 7.925 1.00 1.00 715 TRP B C 21
ATOM 29430 O O . TRP B 2 31 ? 32.421 15.052 8.815 1.00 1.00 715 TRP B O 21
ATOM 29451 N N . LYS B 2 32 ? 32.203 14.540 6.635 1.00 1.00 716 LYS B N 21
ATOM 29452 C CA . LYS B 2 32 ? 32.354 15.923 6.185 1.00 1.00 716 LYS B CA 21
ATOM 29453 C C . LYS B 2 32 ? 31.226 16.755 6.807 1.00 1.00 716 LYS B C 21
ATOM 29454 O O . LYS B 2 32 ? 31.449 17.814 7.387 1.00 1.00 716 LYS B O 21
ATOM 29473 N N . LEU B 2 33 ? 30.013 16.229 6.728 1.00 1.00 717 LEU B N 21
ATOM 29474 C CA . LEU B 2 33 ? 28.855 16.899 7.308 1.00 1.00 717 LEU B CA 21
ATOM 29475 C C . LEU B 2 33 ? 28.976 17.006 8.828 1.00 1.00 717 LEU B C 21
ATOM 29476 O O . LEU B 2 33 ? 28.599 18.020 9.416 1.00 1.00 717 LEU B O 21
ATOM 29492 N N . LEU B 2 34 ? 29.464 15.938 9.456 1.00 1.00 718 LEU B N 21
ATOM 29493 C CA . LEU B 2 34 ? 29.587 15.895 10.912 1.00 1.00 718 LEU B CA 21
ATOM 29494 C C . LEU B 2 34 ? 30.538 16.967 11.455 1.00 1.00 718 LEU B C 21
ATOM 29495 O O . LEU B 2 34 ? 30.226 17.626 12.447 1.00 1.00 718 LEU B O 21
ATOM 29511 N N . ILE B 2 35 ? 31.693 17.159 10.832 1.00 1.00 719 ILE B N 21
ATOM 29512 C CA . ILE B 2 35 ? 32.603 18.176 11.340 1.00 1.00 719 ILE B CA 21
ATOM 29513 C C . ILE B 2 35 ? 32.023 19.570 11.129 1.00 1.00 719 ILE B C 21
ATOM 29514 O O . ILE B 2 35 ? 32.110 20.420 12.012 1.00 1.00 719 ILE B O 21
ATOM 29530 N N . THR B 2 36 ? 31.443 19.802 9.954 1.00 1.00 720 THR B N 21
ATOM 29531 C CA . THR B 2 36 ? 30.868 21.106 9.637 1.00 1.00 720 THR B CA 21
ATOM 29532 C C . THR B 2 36 ? 29.668 21.464 10.520 1.00 1.00 720 THR B C 21
ATOM 29533 O O . THR B 2 36 ? 29.590 22.575 11.042 1.00 1.00 720 THR B O 21
ATOM 29544 N N . ILE B 2 37 ? 28.716 20.537 10.659 1.00 1.00 721 ILE B N 21
ATOM 29545 C CA . ILE B 2 37 ? 27.513 20.809 11.453 1.00 1.00 721 ILE B CA 21
ATOM 29546 C C . ILE B 2 37 ? 27.835 21.026 12.926 1.00 1.00 721 ILE B C 21
ATOM 29547 O O . ILE B 2 37 ? 27.331 21.958 13.550 1.00 1.00 721 ILE B O 21
ATOM 29563 N N . HIS B 2 38 ? 28.678 20.169 13.477 1.00 1.00 722 HIS B N 21
ATOM 29564 C CA . HIS B 2 38 ? 29.064 20.283 14.874 1.00 1.00 722 HIS B CA 21
ATOM 29565 C C . HIS B 2 38 ? 29.908 21.526 15.131 1.00 1.00 722 HIS B C 21
ATOM 29566 O O . HIS B 2 38 ? 29.744 22.194 16.152 1.00 1.00 722 HIS B O 21
ATOM 29580 N N . ASP B 2 39 ? 30.835 21.820 14.225 1.00 1.00 723 ASP B N 21
ATOM 29581 C CA . ASP B 2 39 ? 31.708 22.979 14.406 1.00 1.00 723 ASP B CA 21
ATOM 29582 C C . ASP B 2 39 ? 30.884 24.267 14.436 1.00 1.00 723 ASP B C 21
ATOM 29583 O O . ASP B 2 39 ? 31.138 25.153 15.253 1.00 1.00 723 ASP B O 21
ATOM 29592 N N . ARG B 2 40 ? 29.888 24.361 13.554 1.00 1.00 724 ARG B N 21
ATOM 29593 C CA . ARG B 2 40 ? 29.034 25.548 13.512 1.00 1.00 724 ARG B CA 21
ATOM 29594 C C . ARG B 2 40 ? 28.234 25.681 14.801 1.00 1.00 724 ARG B C 21
ATOM 29595 O O . ARG B 2 40 ? 28.058 26.783 15.325 1.00 1.00 724 ARG B O 21
ATOM 29616 N N . LYS B 2 41 ? 27.751 24.550 15.307 1.00 1.00 725 LYS B N 21
ATOM 29617 C CA . LYS B 2 41 ? 26.970 24.543 16.540 1.00 1.00 725 LYS B CA 21
ATOM 29618 C C . LYS B 2 41 ? 25.868 25.598 16.482 1.00 1.00 725 LYS B C 21
ATOM 29619 O O . LYS B 2 41 ? 25.481 26.161 17.506 1.00 1.00 725 LYS B O 21
ATOM 29638 N N . GLU B 2 42 ? 25.367 25.863 15.282 1.00 1.00 726 GLU B N 21
ATOM 29639 C CA . GLU B 2 42 ? 24.309 26.853 15.113 1.00 1.00 726 GLU B CA 21
ATOM 29640 C C . GLU B 2 42 ? 24.697 28.173 15.769 1.00 1.00 726 GLU B C 21
ATOM 29641 O O . GLU B 2 42 ? 23.838 28.922 16.238 1.00 1.00 726 GLU B O 21
ATOM 29653 N N . PHE B 2 43 ? 25.993 28.453 15.803 1.00 1.00 727 PHE B N 21
ATOM 29654 C CA . PHE B 2 43 ? 26.482 29.688 16.405 1.00 1.00 727 PHE B CA 21
ATOM 29655 C C . PHE B 2 43 ? 27.980 29.837 16.176 1.00 1.00 727 PHE B C 21
ATOM 29656 O O . PHE B 2 43 ? 28.373 30.831 15.589 1.00 1.00 727 PHE B O 21
#

Secondary structure (DSSP, 8-state):
--SS-S--HHHHHHHHHHHHHHHHHHHHHHHHTTTSS-----/---SS--HHHHHHHHHHHHHHHHHHHHHHHHHHHHHHHHHTT-